Protein AF-0000000084341043 (afdb_homodimer)

Foldseek 3Di:
DKFWPVLLVVWFPPDPDDPVRLQVLCVLLPWHFPDKAAQWDKDDFKWKWAWADWDFDPDDPATKIWTWIQQQCLQPPRGTATAIARFDPDDHGWIFMWAFQQMAWHVGDGFAWDDDPNRIHGTYTAACVRNPLADDDNHGDTADPPLDDRNHRCCVSLVSHIIMIDIDDDLLQLQCLASQSSSLSSCLSVVTDGHRPLVVFDFDDAPAAPAAEEEPDVQWFKKKKWKFFFFFFQFDAHNVLQSRCSSVHHHDATNLVSLQVSLCRHRVWHKDKFQPVQAAAYWYKAFDDFQDWFQFCVRDIDGHDRLWIFTAGPVGGQCGPQFTGGNRGDDDHPDRGTTMMMMMTTQGHLVSLVVRCVVVVGDDSRNSSNNSGTQHVCRSSSNSSSNVSSCVRRNTGTDGGMDMDHDDDFAAKEKDFPCVLCVVLVHDDPPCLLVVQLVSQPWDWDWDQDPVRGIMIITGDHRSNPVPRYPVVSSSSSDSSVGSVPRDDDDDDDPDDPPDDLLRQLVVLLVVLLVVLPAAEDDFDQFDALCLCVLQVHDPPPQQSDFDFAPDDPDPRRGTGGQFCVVRVLVVQVVVVVVPDQWHKYKYKFKGFHADPDAQDQDDDDPVDDDDPVNVVSNVVRGTDIFIKMKIKTGHFPFDDDPVHHGHTDFQVVFVVSVQSSQVSLVAGKDWDQDDDTQADNVFKTFIDGVVHTFWIWGWGDVSSCVSSVHHPRMIMIMGGSVPRDSDPDDDDDDDAPEDKDKDKFKKKFFLVDDPVVLQVLLVVQLPPFWDDKAWDDKDDDPVSPPRMIITMIMTIGHDRPDHDDPVRNVVSNVRSVVSSCVPGVIDTDD/DKFWPVLLVVWWPPDPDDPVRLQVLCVLLPWHFPDKAAQWDKDDFKWKWFWADWDFDPDDPATKIWTWIQQQCLQPPRGTATAIDRFDPDDHGWIFIWAFQQMAWHVGDGFAWDDDPNRIHGTDTAACVRNPLADDDNGGDTADPPLDDRNHRCCVSLVSHIIMIHIDDDLLQLQCLASQSSSLSSCLSVVTDGHRPLVVFDFDDAPAAPAAEEEPDVQWFKKKKWKFFFFFFQFAAHSVLQSRCSSVHHHDATNLVSLQVSLCRHRVWHKDKFQPVQAAAYKYKAFDDFQDWFQFCVRDIDGHDRLWIFTAGPVGGQCGPQFTGGNRGDDDHPDRGTTMMMMMTTQGHLVSLVVRCVVVVGDDSRNSSNNSGTQHVCRSSSRSSSNVSSCVGRNTGTDHGMDMDHDDDFAAKEKDFPCVLCVVLVHDDPPCLLVVQLVSQPWDWDWDQDPVRGIMIITGHHRSNPVPRYPVSSSSSSDSSVGSVPRDDDDDDDPDDPPDDLLRQLVVLLVVLLVVLPAAEDDFDQFDALCLCVLQVHDPPPQQSDFDFAPDDPDPRRGTGGQFDVVRVLVVQVVVVVVPDQWHKYKYKFKGFHADPDAQDQDDDDPVDDDDPVNVVSNVVRGTDIFIKMKIKTGHFSFDDDPVHHGHTDFQVVFVVSVQSSQVSLVAGKDWDQDDDTQADNVFKTFIDGVVHTFWIWGWGDPSSCVSSVHHPRMIMIMGGSVPRDSDPDDDDDDDAPEDKDKDKFKKKFFPPDDPVVLQVLLVVQLPPFWDDKAWDDKDDDPVSPPRMIITMIMTIGHDRPDHDDPVRNVVSNVRSVVSSCVPTVIDTDD

Radius of gyration: 54.26 Å; Cα contacts (8 Å, |Δi|>4): 3619; chains: 2; bounding box: 111×150×128 Å

InterPro domains:
  IPR002547 tRNA-binding domain [PF01588] (46-152)
  IPR002547 tRNA-binding domain [PS50886] (40-155)
  IPR004532 Phenylalanine-tRNA ligase, class IIc, beta subunit, bacterial type [MF_00283] (1-824)
  IPR004532 Phenylalanine-tRNA ligase, class IIc, beta subunit, bacterial type [TIGR00472] (1-830)
  IPR005121 Ferrodoxin-fold anticodon-binding domain [PF03147] (737-830)
  IPR005121 Ferrodoxin-fold anticodon-binding domain [PS51447] (737-830)
  IPR005121 Ferrodoxin-fold anticodon-binding domain [SM00896] (737-830)
  IPR005146 B3/B4 tRNA-binding domain [PF03483] (219-395)
  IPR005146 B3/B4 tRNA-binding domain [SM00873] (219-395)
  IPR005147 tRNA synthetase, B5-domain [PF03484] (415-484)
  IPR005147 tRNA synthetase, B5-domain [PS51483] (409-489)
  IPR005147 tRNA synthetase, B5-domain [SM00874] (411-484)
  IPR009061 Putative DNA-binding domain superfamily [SSF46955] (413-488)
  IPR012340 Nucleic acid-binding, OB-fold [G3DSA:2.40.50.140] (40-161)
  IPR012340 Nucleic acid-binding, OB-fold [SSF50249] (42-197)
  IPR020825 Phenylalanyl-tRNA synthetase-like, B3/B4 [G3DSA:3.50.40.10] (205-409)
  IPR033714 Phenylalanly tRNA synthetase, tRNA-binding-domain [cd02796] (27-154)
  IPR036690 Ferrodoxin-fold anticodon-binding domain superfamily [G3DSA:3.30.70.380] (739-831)
  IPR036690 Ferrodoxin-fold anticodon-binding domain superfamily [SSF54991] (736-830)
  IPR041616 Phenylalanyl tRNA synthetase beta chain, core domain [PF17759] (487-722)

pLDDT: mean 93.41, std 4.92, range [66.19, 98.88]

Organism: Pseudonocardia thermophila (NCBI:txid1848)

Sequence (1662 aa):
MRVTQSWLAEYVEIGERSAEELGEAFVTVGLEIEEIHPAPDVRGPVVVGRVLGIEELTGFKKPIRWVQLDVGDANGTGEPQNVICGATNFAVGDLVVVTLPGTVLPGGFEVGARKTYGHLSEGMIASARELGIGTDHTGILVLPPGTAEPGTPAADVLGLHEPVIELNVTPDRGYCFAVRGLARELGASLDVDYTDPVLRVPVPEAAGEAWPVRLDDAACSRFVARRVDGVDPAAPTPWWMQRRLLAAGMRPISLIVDVTNYVMLELGQPLHAYDASLVSGPIVVRRAVAGEKLTTLDDTVRTLDPDDLLITDDSGPIGLAGVMGGASTEIPVGGTEPVDVLLEAAHFAPAVIARAARRHKLPSEASKRFERTVDPQLPPIAAERAAQLLVEFGGGTIAPGRTDVGEVGAAAPVRMPLDLPDRVAGVTYPRGATVRRLTQIGCAVELVTGDDGRGHVVATPPSWRADLTRAADLVEEVLRLEGFDQIPSVLPAAPPGRGLTPAQRRRRAVSRALAEHGYVEVLPFPFVDPSVWDAFGLAEDDPRRRTIHVVNPLDADRAELAGTLLPGLLDALVRNRSRGMTDLALYTVGQVTQPRTEKVPMPDPPVDRRPSDEVYAQINAALPQQPVHVGVVLAGDREARGWWGPGRPASWADAVQAALLVGQAAGVQLRATKGDLPPFHPGRCAEIRCGDWPIGHAGELHPKVVERLELPPRTCAMEIDLDLIPLDDARPHPVVSPYPPVTVDVALVVDADVPAAALAEALEDGGGDLLEDVRLFDVYAGEQIGEGKRSLAYTLRFRAPDRTLTSEEANAARDAAVAVAVERYGAALRGMRVTQSWLAEYVEIGERSAEELGEAFVTVGLEIEEIHPAPDVRGPVVVGRVLGIEELTGFKKPIRWVQLDVGDANGTGEPQNVICGATNFAVGDLVVVTLPGTVLPGGFEVGARKTYGHLSEGMIASARELGIGTDHTGILVLPPGTAEPGTPAADVLGLHEPVIELNVTPDRGYCFAVRGLARELGASLDVDYTDPVLRVPVPEAAGEAWPVRLDDAACSRFVARRVDGVDPAAPTPWWMQRRLLAAGMRPISLIVDVTNYVMLELGQPLHAYDASLVSGPIVVRRAVAGEKLTTLDDTVRTLDPDDLLITDDSGPIGLAGVMGGASTEIPVGGTEPVDVLLEAAHFAPAVIARAARRHKLPSEASKRFERTVDPQLPPIAAERAAQLLVEFGGGTIAPGRTDVGEVGAAAPVRMPLDLPDRVAGVTYPRGATVRRLTQIGCAVELVTGDDGRGHVVATPPSWRADLTRAADLVEEVLRLEGFDQIPSVLPAAPPGRGLTPAQRRRRAVSRALAEHGYVEVLPFPFVDPSVWDAFGLAEDDPRRRTIHVVNPLDADRAELAGTLLPGLLDALVRNRSRGMTDLALYTVGQVTQPRTEKVPMPDPPVDRRPSDEVYAQINAALPQQPVHVGVVLAGDREARGWWGPGRPASWADAVQAALLVGQAAGVQLRATKGDLPPFHPGRCAEIRCGDWPIGHAGELHPKVVERLELPPRTCAMEIDLDLIPLDDARPHPVVSPYPPVTVDVALVVDADVPAAALAEALEDGGGDLLEDVRLFDVYAGEQIGEGKRSLAYTLRFRAPDRTLTSEEANAARDAAVAVAVERYGAALRG

Secondary structure (DSSP, 8-state):
-EEEHHHHTTTB--TT--HHHHHHHHHHTTPEEEEEEPPP--BS-EEEEEEEEEEEE-SSSS-EEEEEEE-TTTTSS-SPEEEEE---S--TT-EEEEEPTT-EETTTEE--EEEETTEEEESEEPPHHHHTS-S--SS--EEPTTS--TT-BHHHHHTTT--EEEEEPPGGGGGGSSHHHHHHHHHHHHT--B--GGGGS--PPP-S-SS-EEE-STTEEEEEEEEEEEE-TTPPPPHHHHHHHHHTT-----HHHHHHHHHH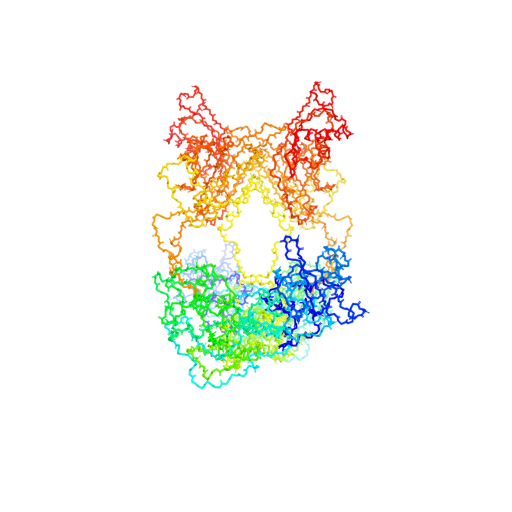HHHS--EEEEEGGG--S-EEEEEPPTT-EEEBTTS-EEE--TT-EEEEETTEEEEETTTEEBGGG---TT--S-EEEEEEEEEE-HHHHHHHHHHTT---HHHHHHTT---TTHHHHHHHHHHHHHHHHH--EEPS--EEEE--PPPPPEEEETTHHHHHHTS-PPTTHHHHHHHHTT-EEEEEE-TTSSEEEEEE--TT-TT--SHHHHHHHHHHHH-GGGS----PPBP----S-HHHHHHHHHHHHHHHTT-EE----SEE-THHHHHTT--TT-GGG--EEPSS-SSTTS-EE-SSSHHHHHHHHHHHHHTT--SEEEEEEEE--B--SSPPPPP---SSSPPPHHHHHHHHHHSPB--EEEEEEEESEEE--BTTBS-EE--HHHHHHHHHHHHHHTT--EEEEE---TTEEEEEEEEEEETTEEEEEEEEEPHHHHHHTTPPTT-EEEEEEGGGS--------PPPP-SPPEEEEEEEEEETTS-HHHHHHHHHHHHGGGEEEEEEEEEE-SGGG-TTEEEEEEEEEE--SSSPPPHHHHHHHHHHHHHHHHHHH--EE--/-EEEHHHHTTTB--TT--HHHHHHHHHHTTPEEEEEEPPP--BS-EEEEEEEEEEEEPSSSS-EEEEEEE-TTTTSS-SPEEEEE---S--TT-EEEEEPTT-EETTTEE--EEEETTEEEESEEPPHHHHTS-S--SS--EEPTTS--TT-BHHHHHTTT--EEEEE--GGGGGGSSHHHHHHHHHHHHT--B--GGGGS--PPP-S-SS-EEE-STTEEEEEEEEEEEE-TTPPPPHHHHHHHHHTT-----HHHHHHHHHHHHHS--EEEEEGGG--S-EEEEEPPTT-EEEBTTS-EEE--TT-EEEEETTEEEEETTTEEBGGG---TT--S-EEEEEEEEEE-HHHHHHHHHHTT---HHHHHHTT---TT-HHHHHHHHHHHHHHHH--EEPS--EEEE--PPPPPEEEETTHHHHHHTS-PPTTHHHHHHHHTT-EEEEEE-TTSSEEEEEE--TT-TT--SHHHHHHHHHHHH-GGGS----PPBP----S-HHHHHHHHHHHHHHHTT-EE----SEE-THHHHHTT--TT-GGG--EEPSS-SSTTS-EE-SSSHHHHHHHHHHHHHTT--SEEEEEEEE--B--SSPPPPP---SSSPPPHHHHHHHHHHSPB--EEEEEEEESEEE--BTTBS-EE--HHHHHHHHHHHHHHTT--EEEEE---TTEEEEEEEEEEETTEEEEEEEEEPHHHHHHTTPPTT-EEEEEEGGGS--------PPPP-SPPEEEEEEEEEETTS-HHHHHHHHHHHHGGGEEEEEEEEEE-SGGG-TTEEEEEEEEEE--SSSPPPHHHHHHHHHHHHHHHHHHH--EE--

Structure (mmCIF, N/CA/C/O backbone):
data_AF-0000000084341043-model_v1
#
loop_
_entity.id
_entity.type
_entity.pdbx_description
1 polymer 'Phenylalanine--tRNA ligase beta subunit'
#
loop_
_atom_site.group_PDB
_atom_site.id
_atom_site.type_symbol
_atom_site.label_atom_id
_atom_site.label_alt_id
_atom_site.label_comp_id
_atom_site.label_asym_id
_atom_site.label_entity_id
_atom_site.label_seq_id
_atom_site.pdbx_PDB_ins_code
_atom_site.Cartn_x
_atom_site.Cartn_y
_atom_site.Cartn_z
_atom_site.occupancy
_atom_site.B_iso_or_equiv
_atom_site.auth_seq_id
_atom_site.auth_comp_id
_atom_site.auth_asym_id
_atom_site.auth_atom_id
_atom_site.pdbx_PDB_model_num
ATOM 1 N N . MET A 1 1 ? -15.492 37.562 24.641 1 92.75 1 MET A N 1
ATOM 2 C CA . MET A 1 1 ? -16.594 37.906 25.531 1 92.75 1 MET A CA 1
ATOM 3 C C . MET A 1 1 ? -16.281 37.469 26.969 1 92.75 1 MET A C 1
ATOM 5 O O . MET A 1 1 ? -15.805 36.375 27.203 1 92.75 1 MET A O 1
ATOM 9 N N . ARG A 1 2 ? -16.453 38.375 27.844 1 95.38 2 ARG A N 1
ATOM 10 C CA . ARG A 1 2 ? -16.25 38.094 29.266 1 95.38 2 ARG A CA 1
ATOM 11 C C . ARG A 1 2 ? -17.578 38.031 30.016 1 95.38 2 ARG A C 1
ATOM 13 O O . ARG A 1 2 ? -18.484 38.812 29.734 1 95.38 2 ARG A O 1
ATOM 20 N N . VAL A 1 3 ? -17.625 37.062 30.938 1 95.75 3 VAL A N 1
ATOM 21 C CA . VAL A 1 3 ? -18.859 36.906 31.672 1 95.75 3 VAL A CA 1
ATOM 22 C C . VAL A 1 3 ? -18.578 36.312 33.062 1 95.75 3 VAL A C 1
ATOM 24 O O . VAL A 1 3 ? -17.641 35.562 33.219 1 95.75 3 VAL A O 1
ATOM 27 N N . THR A 1 4 ? -19.406 36.688 33.969 1 94.25 4 THR A N 1
ATOM 28 C CA . THR A 1 4 ? -19.297 36.156 35.312 1 94.25 4 THR A CA 1
ATOM 29 C C . THR A 1 4 ? -20.312 35.031 35.531 1 94.25 4 THR A C 1
ATOM 31 O O . THR A 1 4 ? -21.344 34.969 34.844 1 94.25 4 THR A O 1
ATOM 34 N N . GLN A 1 5 ? -20.047 34.219 36.5 1 93.56 5 GLN A N 1
ATOM 35 C CA . GLN A 1 5 ? -20.938 33.125 36.812 1 93.56 5 GLN A CA 1
ATOM 36 C C . GLN A 1 5 ? -22.281 33.625 37.344 1 93.56 5 GLN A C 1
ATOM 38 O O . GLN A 1 5 ? -23.328 33.062 37 1 93.56 5 GLN A O 1
ATOM 43 N N . SER A 1 6 ? -22.156 34.531 38.156 1 92.56 6 SER A N 1
ATOM 44 C CA . SER A 1 6 ? -23.375 35.062 38.781 1 92.56 6 SER A CA 1
ATOM 45 C C . SER A 1 6 ? -24.328 35.625 37.719 1 92.56 6 SER A C 1
ATOM 47 O O . SER A 1 6 ? -25.547 35.469 37.844 1 92.56 6 SER A O 1
ATOM 49 N N . TRP A 1 7 ? -23.781 36.312 36.719 1 95.19 7 TRP A N 1
ATOM 50 C CA . TRP A 1 7 ? -24.625 36.844 35.656 1 95.19 7 TRP A CA 1
ATOM 51 C C . TRP A 1 7 ? -25.281 35.719 34.844 1 95.19 7 TRP A C 1
ATOM 53 O O . TRP A 1 7 ? -26.469 35.781 34.562 1 95.19 7 TRP A O 1
ATOM 63 N N . LEU A 1 8 ? -24.578 34.656 34.531 1 96.56 8 LEU A N 1
ATOM 64 C CA . LEU A 1 8 ? -25.109 33.5 33.812 1 96.56 8 LEU A CA 1
ATOM 65 C C . LEU A 1 8 ? -26.203 32.812 34.625 1 96.56 8 LEU A C 1
ATOM 67 O O . LEU A 1 8 ? -27.234 32.406 34.062 1 96.56 8 LEU A O 1
ATOM 71 N N . ALA A 1 9 ? -26 32.719 35.906 1 95 9 ALA A N 1
ATOM 72 C CA . ALA A 1 9 ? -26.906 32 36.812 1 95 9 ALA A CA 1
ATOM 73 C C . ALA A 1 9 ? -28.297 32.656 36.812 1 95 9 ALA A C 1
ATOM 75 O O . ALA A 1 9 ? -29.266 32.062 37.25 1 95 9 ALA A O 1
ATOM 76 N N . GLU A 1 10 ? -28.344 33.875 36.375 1 95.62 10 GLU A N 1
ATOM 77 C CA . GLU A 1 10 ? -29.625 34.562 36.281 1 95.62 10 GLU A CA 1
ATOM 78 C C . GLU A 1 10 ? -30.516 33.938 35.219 1 95.62 10 GLU A C 1
ATOM 80 O O . GLU A 1 10 ? -31.75 34.094 35.281 1 95.62 10 GLU A O 1
ATOM 85 N N . TYR A 1 11 ? -29.875 33.25 34.281 1 96.81 11 TYR A N 1
ATOM 86 C CA . TYR A 1 11 ? -30.672 32.812 33.125 1 96.81 11 TYR A CA 1
ATOM 87 C C . TYR A 1 11 ? -30.594 31.312 32.938 1 96.81 11 TYR A C 1
ATOM 89 O O . TYR A 1 11 ? -31.375 30.734 32.219 1 96.81 11 TYR A O 1
ATOM 97 N N . VAL A 1 12 ? -29.625 30.688 33.531 1 96.19 12 VAL A N 1
ATOM 98 C CA . VAL A 1 12 ? -29.438 29.25 33.406 1 96.19 12 VAL A CA 1
ATOM 99 C C . VAL A 1 12 ? -29.094 28.641 34.75 1 96.19 12 VAL A C 1
ATOM 101 O O . VAL A 1 12 ? -28.391 29.266 35.562 1 96.19 12 VAL A O 1
ATOM 104 N N . GLU A 1 13 ? -29.547 27.453 34.969 1 94.25 13 GLU A N 1
ATOM 105 C CA . GLU A 1 13 ? -29.281 26.75 36.219 1 94.25 13 GLU A CA 1
ATOM 106 C C . GLU A 1 13 ? -27.891 26.125 36.219 1 94.25 13 GLU A C 1
ATOM 108 O O . GLU A 1 13 ? -27.734 24.953 35.844 1 94.25 13 GLU A O 1
ATOM 113 N N . ILE A 1 14 ? -26.922 26.812 36.625 1 92.94 14 ILE A N 1
ATOM 114 C CA . ILE A 1 14 ? -25.547 26.328 36.531 1 92.94 14 ILE A CA 1
ATOM 115 C C . ILE A 1 14 ? -25.188 25.531 37.781 1 92.94 14 ILE A C 1
ATOM 117 O O . ILE A 1 14 ? -24.188 24.812 37.781 1 92.94 14 ILE A O 1
ATOM 121 N N . GLY A 1 15 ? -25.922 25.594 38.844 1 88.56 15 GLY A N 1
ATOM 122 C CA . GLY A 1 15 ? -25.609 24.875 40.062 1 88.56 15 GLY A CA 1
ATOM 123 C C . GLY A 1 15 ? -24.359 25.375 40.75 1 88.56 15 GLY A C 1
ATOM 124 O O . GLY A 1 15 ? -24.047 26.562 40.719 1 88.56 15 GLY A O 1
ATOM 125 N N . GLU A 1 16 ? -23.703 24.531 41.562 1 89.31 16 GLU A N 1
ATOM 126 C CA . GLU A 1 16 ? -22.5 24.875 42.312 1 89.31 16 GLU A CA 1
ATOM 127 C C . GLU A 1 16 ? -21.234 24.562 41.5 1 89.31 16 GLU A C 1
ATOM 129 O O . GLU A 1 16 ? -20.188 24.266 42.094 1 89.31 16 GLU A O 1
ATOM 134 N N . ARG A 1 17 ? -21.219 24.797 40.281 1 93.25 17 ARG A N 1
ATOM 135 C CA . ARG A 1 17 ? -20.078 24.469 39.406 1 93.25 17 ARG A CA 1
ATOM 136 C C . ARG A 1 17 ? -19.016 25.562 39.5 1 93.25 17 ARG A C 1
ATOM 138 O O . ARG A 1 17 ? -19.344 26.75 39.625 1 93.25 17 ARG A O 1
ATOM 145 N N . SER A 1 18 ? -17.844 25.109 39.438 1 93.62 18 SER A N 1
ATOM 146 C CA . SER A 1 18 ? -16.719 26.031 39.375 1 93.62 18 SER A CA 1
ATOM 147 C C . SER A 1 18 ? -16.594 26.688 38 1 93.62 18 SER A C 1
ATOM 149 O O . SER A 1 18 ? -17.219 26.25 37.062 1 93.62 18 SER A O 1
ATOM 151 N N . ALA A 1 19 ? -15.852 27.781 38 1 93.38 19 ALA A N 1
ATOM 152 C CA . ALA A 1 19 ? -15.594 28.438 36.719 1 93.38 19 ALA A CA 1
ATOM 153 C C . ALA A 1 19 ? -14.93 27.484 35.719 1 93.38 19 ALA A C 1
ATOM 155 O O . ALA A 1 19 ? -15.203 27.531 34.531 1 93.38 19 ALA A O 1
ATOM 156 N N . GLU A 1 20 ? -14.133 26.656 36.25 1 94.94 20 GLU A N 1
ATOM 157 C CA . GLU A 1 20 ? -13.445 25.672 35.438 1 94.94 20 GLU A CA 1
ATOM 158 C C . GLU A 1 20 ? -14.43 24.672 34.844 1 94.94 20 GLU A C 1
ATOM 160 O O . GLU A 1 20 ? -14.344 24.312 33.656 1 94.94 20 GLU A O 1
ATOM 165 N N . GLU A 1 21 ? -15.281 24.266 35.625 1 95.75 21 GLU A N 1
ATOM 166 C CA . GLU A 1 21 ? -16.297 23.328 35.156 1 95.75 21 GLU A CA 1
ATOM 167 C C . GLU A 1 21 ? -17.203 23.953 34.094 1 95.75 21 GLU A C 1
ATOM 169 O O . GLU A 1 21 ? -17.594 23.297 33.125 1 95.75 21 GLU A O 1
ATOM 174 N N . LEU A 1 22 ? -17.547 25.172 34.312 1 95.94 22 LEU A N 1
ATOM 175 C CA . LEU A 1 22 ? -18.328 25.875 33.344 1 95.94 22 LEU A CA 1
ATOM 176 C C . LEU A 1 22 ? -17.531 26.047 32.031 1 95.94 22 LEU A C 1
ATOM 178 O O . LEU A 1 22 ? -18.094 25.953 30.938 1 95.94 22 LEU A O 1
ATOM 182 N N . GLY A 1 23 ? -16.281 26.391 32.25 1 96 23 GLY A N 1
ATOM 183 C CA . GLY A 1 23 ? -15.422 26.469 31.094 1 96 23 GLY A CA 1
ATOM 184 C C . GLY A 1 23 ? -15.422 25.203 30.266 1 96 23 GLY A C 1
ATOM 185 O O . GLY A 1 23 ? -15.531 25.25 29.031 1 96 23 GLY A O 1
ATOM 186 N N . GLU A 1 24 ? -15.375 24.125 30.938 1 95.12 24 GLU A N 1
ATOM 187 C CA . GLU A 1 24 ? -15.406 22.844 30.25 1 95.12 24 GLU A CA 1
ATOM 188 C C . GLU A 1 24 ? -16.734 22.625 29.547 1 95.12 24 GLU A C 1
ATOM 190 O O . GLU A 1 24 ? -16.766 22.047 28.453 1 95.12 24 GLU A O 1
ATOM 195 N N . ALA A 1 25 ? -17.703 22.984 30.156 1 95.5 25 ALA A N 1
ATOM 196 C CA . ALA A 1 25 ? -19.031 22.875 29.562 1 95.5 25 ALA A CA 1
ATOM 197 C C . ALA A 1 25 ? -19.125 23.688 28.266 1 95.5 25 ALA A C 1
ATOM 199 O O . ALA A 1 25 ? -19.734 23.25 27.297 1 95.5 25 ALA A O 1
ATOM 200 N N . PHE A 1 26 ? -18.516 24.844 28.25 1 96.12 26 PHE A N 1
ATOM 201 C CA . PHE A 1 26 ? -18.469 25.656 27.047 1 96.12 26 PHE A CA 1
ATOM 202 C C . PHE A 1 26 ? -17.656 24.984 25.969 1 96.12 26 PHE A C 1
ATOM 204 O O . PHE A 1 26 ? -18.047 24.938 24.797 1 96.12 26 PHE A O 1
ATOM 211 N N . VAL A 1 27 ? -16.547 24.422 26.312 1 94.88 27 VAL A N 1
ATOM 212 C CA . VAL A 1 27 ? -15.656 23.766 25.359 1 94.88 27 VAL A CA 1
ATOM 213 C C . VAL A 1 27 ? -16.375 22.578 24.719 1 94.88 27 VAL A C 1
ATOM 215 O O . VAL A 1 27 ? -16.219 22.312 23.531 1 94.88 27 VAL A O 1
ATOM 218 N N . THR A 1 28 ? -17.109 21.922 25.516 1 92.88 28 THR A N 1
ATOM 219 C CA . THR A 1 28 ? -17.844 20.75 25.047 1 92.88 28 THR A CA 1
ATOM 220 C C . THR A 1 28 ? -18.766 21.094 23.891 1 92.88 28 THR A C 1
ATOM 222 O O . THR A 1 28 ? -18.984 20.281 23 1 92.88 28 THR A O 1
ATOM 225 N N . VAL A 1 29 ? -19.203 22.297 23.875 1 91.5 29 VAL A N 1
ATOM 226 C CA . VAL A 1 29 ? -20.156 22.641 22.828 1 91.5 29 VAL A CA 1
ATOM 227 C C . VAL A 1 29 ? -19.484 23.562 21.797 1 91.5 29 VAL A C 1
ATOM 229 O O . VAL A 1 29 ? -20.156 24.266 21.047 1 91.5 29 VAL A O 1
ATOM 232 N N . GLY A 1 30 ? -18.203 23.672 21.891 1 91.44 30 GLY A N 1
ATOM 233 C CA . GLY A 1 30 ? -17.469 24.25 20.781 1 91.44 30 GLY A CA 1
ATOM 234 C C . GLY A 1 30 ? -17.016 25.672 21.047 1 91.44 30 GLY A C 1
ATOM 235 O O . GLY A 1 30 ? -16.531 26.359 20.141 1 91.44 30 GLY A O 1
ATOM 236 N N . LEU A 1 31 ? -17.203 26.266 22.219 1 94.38 31 LEU A N 1
ATOM 237 C CA . LEU A 1 31 ? -16.688 27.578 22.562 1 94.38 31 LEU A CA 1
ATOM 238 C C . LEU A 1 31 ? -15.336 27.484 23.266 1 94.38 31 LEU A C 1
ATOM 240 O O . LEU A 1 31 ? -15.219 26.875 24.328 1 94.38 31 LEU A O 1
ATOM 244 N N . GLU A 1 32 ? -14.422 28.156 22.734 1 94.62 32 GLU A N 1
ATOM 245 C CA . GLU A 1 32 ? -13.062 28.094 23.266 1 94.62 32 GLU A CA 1
ATOM 246 C C . GLU A 1 32 ? -12.867 29.094 24.406 1 94.62 32 GLU A C 1
ATOM 248 O O . GLU A 1 32 ? -13.352 30.219 24.328 1 94.62 32 GLU A O 1
ATOM 253 N N . ILE A 1 33 ? -12.188 28.609 25.438 1 95.06 33 ILE A N 1
ATOM 254 C CA . ILE A 1 33 ? -11.844 29.484 26.547 1 95.06 33 ILE A CA 1
ATOM 255 C C . ILE A 1 33 ? -10.5 30.156 26.281 1 95.06 33 ILE A C 1
ATOM 257 O O . ILE A 1 33 ? -9.5 29.484 26.031 1 95.06 33 ILE A O 1
ATOM 261 N N . GLU A 1 34 ? -10.562 31.422 26.25 1 95.25 34 GLU A N 1
ATOM 262 C CA . GLU A 1 34 ? -9.305 32.156 26.125 1 95.25 34 GLU A CA 1
ATOM 263 C C . GLU A 1 34 ? -8.57 32.219 27.469 1 95.25 34 GLU A C 1
ATOM 265 O O . GLU A 1 34 ? -7.383 31.891 27.531 1 95.25 34 GLU A O 1
ATOM 270 N N . GLU A 1 35 ? -9.32 32.656 28.469 1 94.44 35 GLU A N 1
ATOM 271 C CA . GLU A 1 35 ? -8.734 32.75 29.812 1 94.44 35 GLU A CA 1
ATOM 272 C C . GLU A 1 35 ? -9.82 32.75 30.891 1 94.44 35 GLU A C 1
ATOM 274 O O . GLU A 1 35 ? -10.93 33.25 30.641 1 94.44 35 GLU A O 1
ATOM 279 N N . ILE A 1 36 ? -9.578 32.156 32 1 95.19 36 ILE A N 1
ATOM 280 C CA . ILE A 1 36 ? -10.375 32.344 33.219 1 95.19 36 ILE A CA 1
ATOM 281 C C . ILE A 1 36 ? -9.633 33.25 34.188 1 95.19 36 ILE A C 1
ATOM 283 O O . ILE A 1 36 ? -8.633 32.844 34.781 1 95.19 36 ILE A O 1
ATOM 287 N N . HIS A 1 37 ? -10.148 34.469 34.281 1 92 37 HIS A N 1
ATOM 288 C CA . HIS A 1 37 ? -9.555 35.438 35.188 1 92 37 HIS A CA 1
ATOM 289 C C . HIS A 1 37 ? -9.984 35.156 36.625 1 92 37 HIS A C 1
ATOM 291 O O . HIS A 1 37 ? -11.172 35.188 36.938 1 92 37 HIS A O 1
ATOM 297 N N . PRO A 1 38 ? -9.039 34.75 37.469 1 90.12 38 PRO A N 1
ATOM 298 C CA . PRO A 1 38 ? -9.414 34.469 38.844 1 90.12 38 PRO A CA 1
ATOM 299 C C . PRO A 1 38 ? -9.969 35.719 39.562 1 90.12 38 PRO A C 1
ATOM 301 O O . PRO A 1 38 ? -9.758 36.844 39.094 1 90.12 38 PRO A O 1
ATOM 304 N N . ALA A 1 39 ? -10.695 35.406 40.688 1 89 39 ALA A N 1
ATOM 305 C CA . ALA A 1 39 ? -11.133 36.531 41.531 1 89 39 ALA A CA 1
ATOM 306 C C . ALA A 1 39 ? -9.938 37.312 42.062 1 89 39 ALA A C 1
ATOM 308 O O . ALA A 1 39 ? -8.875 36.75 42.312 1 89 39 ALA A O 1
ATOM 309 N N . PRO A 1 40 ? -10.156 38.594 42.125 1 86.06 40 PRO A N 1
ATOM 310 C CA . PRO A 1 40 ? -9.062 39.406 42.688 1 86.06 40 PRO A CA 1
ATOM 311 C C . PRO A 1 40 ? -8.609 38.906 44.062 1 86.06 40 PRO A C 1
ATOM 313 O O . PRO A 1 40 ? -9.438 38.5 44.875 1 86.06 40 PRO A O 1
ATOM 316 N N . ASP A 1 41 ? -7.348 38.906 44.312 1 87.12 41 ASP A N 1
ATOM 317 C CA . ASP A 1 41 ? -6.754 38.469 45.562 1 87.12 41 ASP A CA 1
ATOM 318 C C . ASP A 1 41 ? -6.723 39.594 46.594 1 87.12 41 ASP A C 1
ATOM 320 O O . ASP A 1 41 ? -5.688 40.219 46.781 1 87.12 41 ASP A O 1
ATOM 324 N N . VAL A 1 42 ? -7.852 39.906 47.125 1 89.38 42 VAL A N 1
ATOM 325 C CA . VAL A 1 42 ? -7.98 40.906 48.156 1 89.38 42 VAL A CA 1
ATOM 326 C C . VAL A 1 42 ? -8.227 40.219 49.5 1 89.38 42 VAL A C 1
ATOM 328 O O . VAL A 1 42 ? -9.156 39.406 49.656 1 89.38 42 VAL A O 1
ATOM 331 N N . ARG A 1 43 ? -7.34 40.344 50.531 1 83.19 43 ARG A N 1
ATOM 332 C CA . ARG A 1 43 ? -7.434 39.75 51.844 1 83.19 43 ARG A CA 1
ATOM 333 C C . ARG A 1 43 ? -7.469 40.844 52.906 1 83.19 43 ARG A C 1
ATOM 335 O O . ARG A 1 43 ? -6.875 41.906 52.75 1 83.19 43 ARG A O 1
ATOM 342 N N . GLY A 1 44 ? -8.273 40.719 53.875 1 89.5 44 GLY A N 1
ATOM 343 C CA . GLY A 1 44 ? -8.312 41.656 55 1 89.5 44 GLY A CA 1
ATOM 344 C C . GLY A 1 44 ? -9.562 42.531 55 1 89.5 44 GLY A C 1
ATOM 345 O O . GLY A 1 44 ? -10.516 42.25 54.25 1 89.5 44 GLY A O 1
ATOM 346 N N . PRO A 1 45 ? -9.539 43.531 55.906 1 92.12 45 PRO A N 1
ATOM 347 C CA . PRO A 1 45 ? -10.758 44.312 56.062 1 92.12 45 PRO A CA 1
ATOM 348 C C . PRO A 1 45 ? -10.875 45.438 55.062 1 92.12 45 PRO A C 1
ATOM 350 O O . PRO A 1 45 ? -10.211 46.469 55.188 1 92.12 45 PRO A O 1
ATOM 353 N N . VAL A 1 46 ? -11.648 45.188 54.062 1 93.88 46 VAL A N 1
ATOM 354 C CA . VAL A 1 46 ? -12.055 46.188 53.062 1 93.88 46 VAL A CA 1
ATOM 355 C C . VAL A 1 46 ? -13.531 46.531 53.25 1 93.88 46 VAL A C 1
ATOM 357 O O . VAL A 1 46 ? -14.383 45.625 53.219 1 93.88 46 VAL A O 1
ATOM 360 N N . VAL A 1 47 ? -13.766 47.781 53.438 1 94.88 47 VAL A N 1
ATOM 361 C CA . VAL A 1 47 ? -15.141 48.125 53.781 1 94.88 47 VAL A CA 1
ATOM 362 C C . VAL A 1 47 ? -15.578 49.375 53 1 94.88 47 VAL A C 1
ATOM 364 O O . VAL A 1 47 ? -14.742 50.094 52.438 1 94.88 47 VAL A O 1
ATOM 367 N N . VAL A 1 48 ? -16.891 49.562 53 1 95.62 48 VAL A N 1
ATOM 368 C CA . VAL A 1 48 ? -17.453 50.781 52.438 1 95.62 48 VAL A CA 1
ATOM 369 C C . VAL A 1 48 ? -17.438 51.906 53.469 1 95.62 48 VAL A C 1
ATOM 371 O O . VAL A 1 48 ? -17.797 51.688 54.625 1 95.62 48 VAL A O 1
ATOM 374 N N . GLY A 1 49 ? -16.969 53.031 53.094 1 95.94 49 GLY A N 1
ATOM 375 C CA . GLY A 1 49 ? -16.922 54.188 54 1 95.94 49 GLY A CA 1
ATOM 376 C C . GLY A 1 49 ? -17.609 55.406 53.406 1 95.94 49 GLY A C 1
ATOM 377 O O . GLY A 1 49 ? -17.75 55.531 52.188 1 95.94 49 GLY A O 1
ATOM 378 N N . ARG A 1 50 ? -18 56.281 54.312 1 96.38 50 ARG A N 1
ATOM 379 C CA . ARG A 1 50 ? -18.562 57.594 53.938 1 96.38 50 ARG A CA 1
ATOM 380 C C . ARG A 1 50 ? -17.641 58.719 54.312 1 96.38 50 ARG A C 1
ATOM 382 O O . ARG A 1 50 ? -17.125 58.781 55.438 1 96.38 50 ARG A O 1
ATOM 389 N N . VAL A 1 51 ? -17.484 59.562 53.406 1 96.5 51 VAL A N 1
ATOM 390 C CA . VAL A 1 51 ? -16.609 60.719 53.656 1 96.5 51 VAL A CA 1
ATOM 391 C C . VAL A 1 51 ? -17.297 61.719 54.562 1 96.5 51 VAL A C 1
ATOM 393 O O . VAL A 1 51 ? -18.359 62.25 54.219 1 96.5 51 VAL A O 1
ATOM 396 N N . LEU A 1 52 ? -16.766 62.031 55.688 1 96 52 LEU A N 1
ATOM 397 C CA . LEU A 1 52 ? -17.344 62.938 56.656 1 96 52 LEU A CA 1
ATOM 398 C C . LEU A 1 52 ? -16.75 64.375 56.531 1 96 52 LEU A C 1
ATOM 400 O O . LEU A 1 52 ? -17.438 65.312 56.719 1 96 52 LEU A O 1
ATOM 404 N N . GLY A 1 53 ? -15.531 64.375 56.25 1 95.31 53 GLY A N 1
ATOM 405 C CA . GLY A 1 53 ? -14.836 65.688 56.125 1 95.31 53 GLY A CA 1
ATOM 406 C C . GLY A 1 53 ? -13.531 65.562 55.344 1 95.31 53 GLY A C 1
ATOM 407 O O . GLY A 1 53 ? -12.914 64.5 55.344 1 95.31 53 GLY A O 1
ATOM 408 N N . ILE A 1 54 ? -13.133 66.625 54.75 1 95.19 54 ILE A N 1
ATOM 409 C CA . ILE A 1 54 ? -11.898 66.688 54 1 95.19 54 ILE A CA 1
ATOM 410 C C . ILE A 1 54 ? -11.102 67.938 54.375 1 95.19 54 ILE A C 1
ATOM 412 O O . ILE A 1 54 ? -11.641 69.062 54.344 1 95.19 54 ILE A O 1
ATOM 416 N N . GLU A 1 55 ? -9.969 67.812 54.812 1 92.81 55 GLU A N 1
ATOM 417 C CA . GLU A 1 55 ? -9.031 68.875 55.031 1 92.81 55 GLU A CA 1
ATOM 418 C C . GLU A 1 55 ? -7.938 68.875 53.938 1 92.81 55 GLU A C 1
ATOM 420 O O . GLU A 1 55 ? -7.133 67.938 53.875 1 92.81 55 GLU A O 1
ATOM 425 N N . GLU A 1 56 ? -7.945 69.812 53.156 1 92 56 GLU A N 1
ATOM 426 C CA . GLU A 1 56 ? -6.906 69.938 52.125 1 92 56 GLU A CA 1
ATOM 427 C C . GLU A 1 56 ? -5.598 70.438 52.719 1 92 56 GLU A C 1
ATOM 429 O O . GLU A 1 56 ? -5.566 71.5 53.312 1 92 56 GLU A O 1
ATOM 434 N N . LEU A 1 57 ? -4.641 69.625 52.656 1 89.44 57 LEU A N 1
ATOM 435 C CA . LEU A 1 57 ? -3.338 70 53.188 1 89.44 57 LEU A CA 1
ATOM 436 C C . LEU A 1 57 ? -2.572 70.875 52.156 1 89.44 57 LEU A C 1
ATOM 438 O O . LEU A 1 57 ? -2.504 70.5 51 1 89.44 57 LEU A O 1
ATOM 442 N N . THR A 1 58 ? -2.115 72.062 52.531 1 84.12 58 THR A N 1
ATOM 443 C CA . THR A 1 58 ? -1.443 73 51.625 1 84.12 58 THR A CA 1
ATOM 444 C C . THR A 1 58 ? 0.072 72.938 51.781 1 84.12 58 THR A C 1
ATOM 446 O O . THR A 1 58 ? 0.567 72.375 52.781 1 84.12 58 THR A O 1
ATOM 449 N N . GLY A 1 59 ? 0.883 73.312 50.812 1 80.94 59 GLY A N 1
ATOM 450 C CA . GLY A 1 59 ? 2.334 73.375 50.875 1 80.94 59 GLY A CA 1
ATOM 451 C C . GLY A 1 59 ? 3.014 72.188 50.156 1 80.94 59 GLY A C 1
ATOM 452 O O . GLY A 1 59 ? 4.234 72.062 50.25 1 80.94 59 GLY A O 1
ATOM 453 N N . PHE A 1 60 ? 2.107 71.25 49.594 1 82.81 60 PHE A N 1
ATOM 454 C CA . PHE A 1 60 ? 2.686 70.125 48.875 1 82.81 60 PHE A CA 1
ATOM 455 C C . PHE A 1 60 ? 2.422 70.25 47.375 1 82.81 60 PHE A C 1
ATOM 457 O O . PHE A 1 60 ? 1.527 71 46.938 1 82.81 60 PHE A O 1
ATOM 464 N N . LYS A 1 61 ? 3.236 69.75 46.469 1 82.31 61 LYS A N 1
ATOM 465 C CA . LYS A 1 61 ? 3.17 69.812 45 1 82.31 61 LYS A CA 1
ATOM 466 C C . LYS A 1 61 ? 1.914 69.125 44.469 1 82.31 61 LYS A C 1
ATOM 468 O O . LYS A 1 61 ? 1.36 69.562 43.438 1 82.31 61 LYS A O 1
ATOM 473 N N . LYS A 1 62 ? 1.451 68.062 44.938 1 83.81 62 LYS A N 1
ATOM 474 C CA . LYS A 1 62 ? 0.226 67.375 44.562 1 83.81 62 LYS A CA 1
ATOM 475 C C . LYS A 1 62 ? -0.857 67.562 45.625 1 83.81 62 LYS A C 1
ATOM 477 O O . LYS A 1 62 ? -0.553 67.812 46.812 1 83.81 62 LYS A O 1
ATOM 482 N N . PRO A 1 63 ? -2.137 67.438 45.062 1 85.38 63 PRO A N 1
ATOM 483 C CA . PRO A 1 63 ? -3.203 67.562 46.062 1 85.38 63 PRO A CA 1
ATOM 484 C C . PRO A 1 63 ? -3.17 66.438 47.094 1 85.38 63 PRO A C 1
ATOM 486 O O . PRO A 1 63 ? -3.004 65.25 46.75 1 85.38 63 PRO A O 1
ATOM 489 N N . ILE A 1 64 ? -3.002 66.812 48.344 1 92 64 ILE A N 1
ATOM 490 C CA . ILE A 1 64 ? -3.047 65.875 49.438 1 92 64 ILE A CA 1
ATOM 491 C C . ILE A 1 64 ? -4.207 66.188 50.375 1 92 64 ILE A C 1
ATOM 493 O O . ILE A 1 64 ? -4.34 67.375 50.812 1 92 64 ILE A O 1
ATOM 497 N N . ARG A 1 65 ? -5.043 65.188 50.594 1 94.44 65 ARG A N 1
ATOM 498 C CA . ARG A 1 65 ? -6.234 65.375 51.406 1 94.44 65 ARG A CA 1
ATOM 499 C C . ARG A 1 65 ? -6.215 64.5 52.656 1 94.44 65 ARG A C 1
ATOM 501 O O . ARG A 1 65 ? -5.844 63.312 52.562 1 94.44 65 ARG A O 1
ATOM 508 N N . TRP A 1 66 ? -6.379 65.188 53.75 1 93.94 66 TRP A N 1
ATOM 509 C CA . TRP A 1 66 ? -6.641 64.438 54.969 1 93.94 66 TRP A CA 1
ATOM 510 C C . TRP A 1 66 ? -8.141 64.188 55.156 1 93.94 66 TRP A C 1
ATOM 512 O O . TRP A 1 66 ? -8.875 65.125 55.438 1 93.94 66 TRP A O 1
ATOM 522 N N . VAL A 1 67 ? -8.586 62.875 55.031 1 96.25 67 VAL A N 1
ATOM 523 C CA . VAL A 1 67 ? -10 62.562 54.906 1 96.25 67 VAL A CA 1
ATOM 524 C C . VAL A 1 67 ? -10.469 61.812 56.156 1 96.25 67 VAL A C 1
ATOM 526 O O . VAL A 1 67 ? -9.805 60.875 56.594 1 96.25 67 VAL A O 1
ATOM 529 N N . GLN A 1 68 ? -11.523 62.281 56.688 1 95.94 68 GLN A N 1
ATOM 530 C CA . GLN A 1 68 ? -12.188 61.562 57.781 1 95.94 68 GLN A CA 1
ATOM 531 C C . GLN A 1 68 ? -13.344 60.719 57.25 1 95.94 68 GLN A C 1
ATOM 533 O O . GLN A 1 68 ? -14.227 61.219 56.562 1 95.94 68 GLN A O 1
ATOM 538 N N . LEU A 1 69 ? -13.289 59.438 57.625 1 97.06 69 LEU A N 1
ATOM 539 C CA . LEU A 1 69 ? -14.242 58.5 57.062 1 97.06 69 LEU A CA 1
ATOM 540 C C . LEU A 1 69 ? -15.039 57.812 58.156 1 97.06 69 LEU A C 1
ATOM 542 O O . LEU A 1 69 ? -14.484 57.469 59.188 1 97.06 69 LEU A O 1
ATOM 546 N N . ASP A 1 70 ? -16.391 57.688 57.844 1 96.44 70 ASP A N 1
ATOM 547 C CA . ASP A 1 70 ? -17.234 56.781 58.656 1 96.44 70 ASP A CA 1
ATOM 548 C C . ASP A 1 70 ? -17.172 55.344 58.125 1 96.44 70 ASP A C 1
ATOM 550 O O . ASP A 1 70 ? -17.641 55.062 57.031 1 96.44 70 ASP A O 1
ATOM 554 N N . VAL A 1 71 ? -16.594 54.469 58.969 1 96.06 71 VAL A N 1
ATOM 555 C CA . VAL A 1 71 ? -16.5 53.062 58.562 1 96.06 71 VAL A CA 1
ATOM 556 C C . VAL A 1 71 ? -17.266 52.188 59.562 1 96.06 71 VAL A C 1
ATOM 558 O O . VAL A 1 71 ? -16.969 51 59.719 1 96.06 71 VAL A O 1
ATOM 561 N N . GLY A 1 72 ? -18.25 52.906 60.219 1 93.19 72 GLY A N 1
ATOM 562 C CA . GLY A 1 72 ? -19.031 52.156 61.219 1 93.19 72 GLY A CA 1
ATOM 563 C C . GLY A 1 72 ? -18.172 51.594 62.344 1 93.19 72 GLY A C 1
ATOM 564 O O . GLY A 1 72 ? -17.344 52.312 62.938 1 93.19 72 GLY A O 1
ATOM 565 N N . ASP A 1 73 ? -18.344 50.281 62.562 1 91.38 73 ASP A N 1
ATOM 566 C CA . ASP A 1 73 ? -17.594 49.625 63.625 1 91.38 73 ASP A CA 1
ATOM 567 C C . ASP A 1 73 ? -16.453 48.781 63.031 1 91.38 73 ASP A C 1
ATOM 569 O O . ASP A 1 73 ? -15.82 48 63.781 1 91.38 73 ASP A O 1
ATOM 573 N N . ALA A 1 74 ? -16.219 48.938 61.781 1 92.25 74 ALA A N 1
ATOM 574 C CA . ALA A 1 74 ? -15.273 48.031 61.125 1 92.25 74 ALA A CA 1
ATOM 575 C C . ALA A 1 74 ? -13.852 48.281 61.625 1 92.25 74 ALA A C 1
ATOM 577 O O . ALA A 1 74 ? -13 47.375 61.531 1 92.25 74 ALA A O 1
ATOM 578 N N . ASN A 1 75 ? -13.562 49.438 62.094 1 89.69 75 ASN A N 1
ATOM 579 C CA . ASN A 1 75 ? -12.219 49.688 62.625 1 89.69 75 ASN A CA 1
ATOM 580 C C . ASN A 1 75 ? -12.117 49.344 64.125 1 89.69 75 ASN A C 1
ATOM 582 O O . ASN A 1 75 ? -11.086 49.594 64.75 1 89.69 75 ASN A O 1
ATOM 586 N N . GLY A 1 76 ? -13.266 48.938 64.812 1 87.75 76 GLY A N 1
ATOM 587 C CA . GLY A 1 76 ? -13.242 48.469 66.188 1 87.75 76 GLY A CA 1
ATOM 588 C C . GLY A 1 76 ? -13.617 49.531 67.188 1 87.75 76 GLY A C 1
ATOM 589 O O . GLY A 1 76 ? -13.938 49.25 68.312 1 87.75 76 GLY A O 1
ATOM 590 N N . THR A 1 77 ? -13.547 50.844 66.812 1 88.62 77 THR A N 1
ATOM 591 C CA . THR A 1 77 ? -13.75 51.906 67.75 1 88.62 77 THR A CA 1
ATOM 592 C C . THR A 1 77 ? -15.023 52.688 67.438 1 88.62 77 THR A C 1
ATOM 594 O O . THR A 1 77 ? -15.586 53.344 68.312 1 88.62 77 THR A O 1
ATOM 597 N N . GLY A 1 78 ? -15.453 52.656 66.188 1 87.88 78 GLY A N 1
ATOM 598 C CA . GLY A 1 78 ? -16.594 53.438 65.812 1 87.88 78 GLY A CA 1
ATOM 599 C C . GLY A 1 78 ? -16.25 54.906 65.5 1 87.88 78 GLY A C 1
ATOM 600 O O . GLY A 1 78 ? -17.078 55.656 65 1 87.88 78 GLY A O 1
ATOM 601 N N . GLU A 1 79 ? -15.055 55.281 65.875 1 90.81 79 GLU A N 1
ATOM 602 C CA . GLU A 1 79 ? -14.594 56.656 65.625 1 90.81 79 GLU A CA 1
ATOM 603 C C . GLU A 1 79 ? -14.234 56.812 64.125 1 90.81 79 GLU A C 1
ATOM 605 O O . GLU A 1 79 ? -13.953 55.844 63.438 1 90.81 79 GLU A O 1
ATOM 610 N N . PRO A 1 80 ? -14.328 58 63.688 1 94.62 80 PRO A N 1
ATOM 611 C CA . PRO A 1 80 ? -13.977 58.219 62.281 1 94.62 80 PRO A CA 1
ATOM 612 C C . PRO A 1 80 ? -12.57 57.75 61.938 1 94.62 80 PRO A C 1
ATOM 614 O O . PRO A 1 80 ? -11.648 57.906 62.75 1 94.62 80 PRO A O 1
ATOM 617 N N . GLN A 1 81 ? -12.453 57.031 60.812 1 93.94 81 GLN A N 1
ATOM 618 C CA . GLN A 1 81 ? -11.18 56.594 60.25 1 93.94 81 GLN A CA 1
ATOM 619 C C . GLN A 1 81 ? -10.492 57.719 59.5 1 93.94 81 GLN A C 1
ATOM 621 O O . GLN A 1 81 ? -11.102 58.375 58.656 1 93.94 81 GLN A O 1
ATOM 626 N N . ASN A 1 82 ? -9.195 58.062 59.844 1 94.75 82 ASN A N 1
ATOM 627 C CA . ASN A 1 82 ? -8.461 59.125 59.188 1 94.75 82 ASN A CA 1
ATOM 628 C C . ASN A 1 82 ? -7.473 58.594 58.156 1 94.75 82 ASN A C 1
ATOM 630 O O . ASN A 1 82 ? -6.621 57.75 58.5 1 94.75 82 ASN A O 1
ATOM 634 N N . VAL A 1 83 ? -7.648 59.031 56.906 1 95.69 83 VAL A N 1
ATOM 635 C CA . VAL A 1 83 ? -6.816 58.5 55.844 1 95.69 83 VAL A CA 1
ATOM 636 C C . VAL A 1 83 ? -6.312 59.625 54.969 1 95.69 83 VAL A C 1
ATOM 638 O O . VAL A 1 83 ? -7.043 60.594 54.688 1 95.69 83 VAL A O 1
ATOM 641 N N . ILE A 1 84 ? -5.012 59.562 54.562 1 94.44 84 ILE A N 1
ATOM 642 C CA . ILE A 1 84 ? -4.441 60.5 53.625 1 94.44 84 ILE A CA 1
ATOM 643 C C . ILE A 1 84 ? -4.688 60 52.188 1 94.44 84 ILE A C 1
ATOM 645 O O . ILE A 1 84 ? -4.461 58.812 51.906 1 94.44 84 ILE A O 1
ATOM 649 N N . CYS A 1 85 ? -5.25 60.75 51.375 1 92.38 85 CYS A N 1
ATOM 650 C CA . CYS A 1 85 ? -5.578 60.344 50 1 92.38 85 CYS A CA 1
ATOM 651 C C . CYS A 1 85 ? -5.203 61.469 49.031 1 92.38 85 CYS A C 1
ATOM 653 O O . CYS A 1 85 ? -5.426 62.656 49.312 1 92.38 85 CYS A O 1
ATOM 655 N N . GLY A 1 86 ? -4.59 61.094 47.906 1 89.12 86 GLY A N 1
ATOM 656 C CA . GLY A 1 86 ? -4.191 62.062 46.906 1 89.12 86 GLY A CA 1
ATOM 657 C C . GLY A 1 86 ? -5.262 62.312 45.844 1 89.12 86 GLY A C 1
ATOM 658 O O . GLY A 1 86 ? -5.195 63.281 45.094 1 89.12 86 GLY A O 1
ATOM 659 N N . ALA A 1 87 ? -6.32 61.5 45.781 1 90.56 87 ALA A N 1
ATOM 660 C CA . ALA A 1 87 ? -7.363 61.625 44.75 1 90.56 87 ALA A CA 1
ATOM 661 C C . ALA A 1 87 ? -8.328 62.75 45.125 1 90.56 87 ALA A C 1
ATOM 663 O O . ALA A 1 87 ? -8.562 63.031 46.281 1 90.56 87 ALA A O 1
ATOM 664 N N . THR A 1 88 ? -8.852 63.438 44.031 1 90.19 88 THR A N 1
ATOM 665 C CA . THR A 1 88 ? -9.727 64.562 44.281 1 90.19 88 THR A CA 1
ATOM 666 C C . THR A 1 88 ? -11.117 64.312 43.688 1 90.19 88 THR A C 1
ATOM 668 O O . THR A 1 88 ? -11.984 65.188 43.719 1 90.19 88 THR A O 1
ATOM 671 N N . ASN A 1 89 ? -11.406 63.062 43.281 1 88.31 89 ASN A N 1
ATOM 672 C CA . ASN A 1 89 ? -12.648 62.781 42.562 1 88.31 89 ASN A CA 1
ATOM 673 C C . ASN A 1 89 ? -13.781 62.438 43.5 1 88.31 89 ASN A C 1
ATOM 675 O O . ASN A 1 89 ? -14.664 61.656 43.156 1 88.31 89 ASN A O 1
ATOM 679 N N . PHE A 1 90 ? -13.773 62.875 44.719 1 92.06 90 PHE A N 1
ATOM 680 C CA . PHE A 1 90 ? -14.836 62.594 45.688 1 92.06 90 PHE A CA 1
ATOM 681 C C . PHE A 1 90 ? -15.086 63.781 46.562 1 92.06 90 PHE A C 1
ATOM 683 O O . PHE A 1 90 ? -14.289 64.75 46.594 1 92.06 90 PHE A O 1
ATOM 690 N N . ALA A 1 91 ? -16.25 63.719 47.25 1 92.62 91 ALA A N 1
ATOM 691 C CA . ALA A 1 91 ? -16.688 64.812 48.094 1 92.62 91 ALA A CA 1
ATOM 692 C C . ALA A 1 91 ? -17.297 64.312 49.406 1 92.62 91 ALA A C 1
ATOM 694 O O . ALA A 1 91 ? -17.484 63.094 49.562 1 92.62 91 ALA A O 1
ATOM 695 N N . VAL A 1 92 ? -17.469 65.312 50.312 1 94.56 92 VAL A N 1
ATOM 696 C CA . VAL A 1 92 ? -18.078 65 51.594 1 94.56 92 VAL A CA 1
ATOM 697 C C . VAL A 1 92 ? -19.453 64.375 51.375 1 94.56 92 VAL A C 1
ATOM 699 O O . VAL A 1 92 ? -20.25 64.875 50.594 1 94.56 92 VAL A O 1
ATOM 702 N N . GLY A 1 93 ? -19.672 63.219 51.938 1 93.31 93 GLY A N 1
ATOM 703 C CA . GLY A 1 93 ? -20.953 62.5 51.781 1 93.31 93 GLY A CA 1
ATOM 704 C C . GLY A 1 93 ? -20.859 61.312 50.875 1 93.31 93 GLY A C 1
ATOM 705 O O . GLY A 1 93 ? -21.719 60.438 50.906 1 93.31 93 GLY A O 1
ATOM 706 N N . ASP A 1 94 ? -19.812 61.25 50.125 1 94.62 94 ASP A N 1
ATOM 707 C CA . ASP A 1 94 ? -19.656 60.188 49.156 1 94.62 94 ASP A CA 1
ATOM 708 C C . ASP A 1 94 ? -19.344 58.844 49.812 1 94.62 94 ASP A C 1
ATOM 710 O O . ASP A 1 94 ? -18.734 58.812 50.875 1 94.62 94 ASP A O 1
ATOM 714 N N . LEU A 1 95 ? -19.859 57.781 49.188 1 94.88 95 LEU A N 1
ATOM 715 C CA . LEU A 1 95 ? -19.484 56.438 49.594 1 94.88 95 LEU A CA 1
ATOM 716 C C . LEU A 1 95 ? -18.234 55.969 48.844 1 94.88 95 LEU A C 1
ATOM 718 O O . LEU A 1 95 ? -18.188 56.062 47.594 1 94.88 95 LEU A O 1
ATOM 722 N N . VAL A 1 96 ? -17.219 55.531 49.562 1 95.38 96 VAL A N 1
ATOM 723 C CA . VAL A 1 96 ? -15.969 55.094 48.969 1 95.38 96 VAL A CA 1
ATOM 724 C C . VAL A 1 96 ? -15.562 53.719 49.562 1 95.38 96 VAL A C 1
ATOM 726 O O . VAL A 1 96 ? -16.203 53.25 50.5 1 95.38 96 VAL A O 1
ATOM 729 N N . VAL A 1 97 ? -14.586 53.125 48.969 1 94.62 97 VAL A N 1
ATOM 730 C CA . VAL A 1 97 ? -14.078 51.844 49.469 1 94.62 97 VAL A CA 1
ATOM 731 C C . VAL A 1 97 ? -12.789 52.094 50.25 1 94.62 97 VAL A C 1
ATOM 733 O O . VAL A 1 97 ? -11.812 52.594 49.719 1 94.62 97 VAL A O 1
ATOM 736 N N . VAL A 1 98 ? -12.805 51.625 51.438 1 95.31 98 VAL A N 1
ATOM 737 C CA . VAL A 1 98 ? -11.695 51.875 52.344 1 95.31 98 VAL A CA 1
ATOM 738 C C . VAL A 1 98 ? -11.016 50.562 52.719 1 95.31 98 VAL A C 1
ATOM 740 O O . VAL A 1 98 ? -11.672 49.625 53.125 1 95.31 98 VAL A O 1
ATOM 743 N N . THR A 1 99 ? -9.789 50.594 52.594 1 95.12 99 THR A N 1
ATOM 744 C CA . THR A 1 99 ? -8.977 49.469 53.062 1 95.12 99 THR A CA 1
ATOM 745 C C . THR A 1 99 ? -8.352 49.812 54.406 1 95.12 99 THR A C 1
ATOM 747 O O . THR A 1 99 ? -7.559 50.75 54.531 1 95.12 99 THR A O 1
ATOM 750 N N . LEU A 1 100 ? -8.711 49.031 55.375 1 95.25 100 LEU A N 1
ATOM 751 C CA . LEU A 1 100 ? -8.227 49.25 56.75 1 95.25 100 LEU A CA 1
ATOM 752 C C . LEU A 1 100 ? -6.887 48.562 56.938 1 95.25 100 LEU A C 1
ATOM 754 O O . LEU A 1 100 ? -6.477 47.719 56.156 1 95.25 100 LEU A O 1
ATOM 758 N N . PRO A 1 101 ? -6.16 49.062 58.031 1 93.81 101 PRO A N 1
ATOM 759 C CA . PRO A 1 101 ? -4.879 48.406 58.312 1 93.81 101 PRO A CA 1
ATOM 760 C C . PRO A 1 101 ? -5.016 46.875 58.469 1 93.81 101 PRO A C 1
ATOM 762 O O . PRO A 1 101 ? -5.93 46.406 59.125 1 93.81 101 PRO A O 1
ATOM 765 N N . GLY A 1 102 ? -4.098 46.156 57.812 1 93.06 102 GLY A N 1
ATOM 766 C CA . GLY A 1 102 ? -4.148 44.688 57.812 1 93.06 102 GLY A CA 1
ATOM 767 C 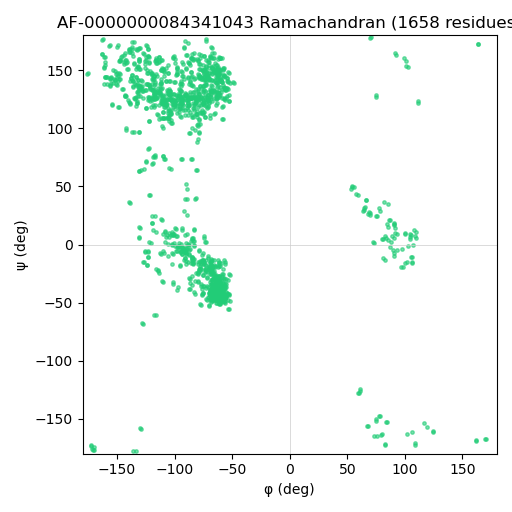C . GLY A 1 102 ? -4.625 44.125 56.469 1 93.06 102 GLY A C 1
ATOM 768 O O . GLY A 1 102 ? -4.516 42.906 56.25 1 93.06 102 GLY A O 1
ATOM 769 N N . THR A 1 103 ? -5.121 45.031 55.625 1 94.06 103 THR A N 1
ATOM 770 C CA . THR A 1 103 ? -5.582 44.594 54.312 1 94.06 103 THR A CA 1
ATOM 771 C C . THR A 1 103 ? -4.398 44.344 53.406 1 94.06 103 THR A C 1
ATOM 773 O O . THR A 1 103 ? -3.398 45.062 53.438 1 94.06 103 THR A O 1
ATOM 776 N N . VAL A 1 104 ? -4.531 43.281 52.562 1 94 104 VAL A N 1
ATOM 777 C CA . VAL A 1 104 ? -3.551 43 51.531 1 94 104 VAL A CA 1
ATOM 778 C C . VAL A 1 104 ? -4.223 43.062 50.156 1 94 104 VAL A C 1
ATOM 780 O O . VAL A 1 104 ? -5.164 42.312 49.906 1 94 104 VAL A O 1
ATOM 783 N N . LEU A 1 105 ? -3.752 43.938 49.344 1 92.44 105 LEU A N 1
ATOM 784 C CA . LEU A 1 105 ? -4.309 44.125 48.031 1 92.44 105 LEU A CA 1
ATOM 785 C C . LEU A 1 105 ? -3.6 43.219 47 1 92.44 105 LEU A C 1
ATOM 787 O O . LEU A 1 105 ? -2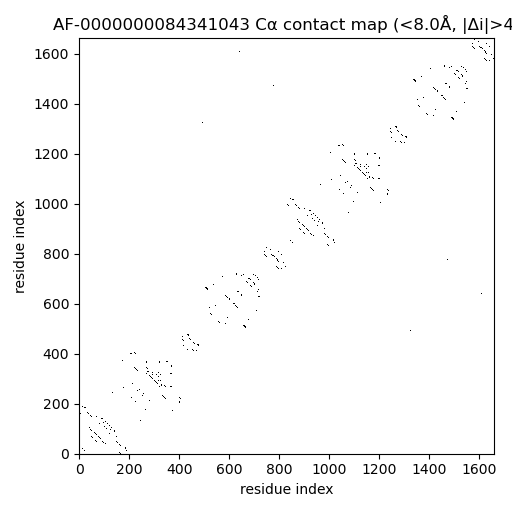.57 42.625 47.312 1 92.44 105 LEU A O 1
ATOM 791 N N . PRO A 1 106 ? -4.242 43.031 45.812 1 88.94 106 PRO A N 1
ATOM 792 C CA . PRO A 1 106 ? -3.602 42.219 44.781 1 88.94 106 PRO A CA 1
ATOM 793 C C . PRO A 1 106 ? -2.145 42.594 44.531 1 88.94 106 PRO A C 1
ATOM 795 O O . PRO A 1 106 ? -1.808 43.781 44.531 1 88.94 106 PRO A O 1
ATOM 798 N N . GLY A 1 107 ? -1.235 41.656 44.344 1 86.25 107 GLY A N 1
ATOM 799 C CA . GLY A 1 107 ? 0.191 41.906 44.188 1 86.25 107 GLY A CA 1
ATOM 800 C C . GLY A 1 107 ? 0.941 41.906 45.5 1 86.25 107 GLY A C 1
ATOM 801 O O . GLY A 1 107 ? 2.162 42.062 45.531 1 86.25 107 GLY A O 1
ATOM 802 N N . GLY A 1 108 ? 0.167 41.781 46.656 1 87.88 108 GLY A N 1
ATOM 803 C CA . GLY A 1 108 ? 0.788 41.656 47.969 1 87.88 108 GLY A CA 1
ATOM 804 C C . GLY A 1 108 ? 1.005 43 48.656 1 87.88 108 GLY A C 1
ATOM 805 O O . GLY A 1 108 ? 1.825 43.094 49.562 1 87.88 108 GLY A O 1
ATOM 806 N N . PHE A 1 109 ? 0.375 44 48.25 1 91 109 PHE A N 1
ATOM 807 C CA . PHE A 1 109 ? 0.514 45.312 48.844 1 91 109 PHE A CA 1
ATOM 808 C C . PHE A 1 109 ? -0.207 45.375 50.188 1 91 109 PHE A C 1
ATOM 810 O O . PHE A 1 109 ? -1.437 45.312 50.25 1 91 109 PHE A O 1
ATOM 817 N N . GLU A 1 110 ? 0.494 45.531 51.188 1 92.56 110 GLU A N 1
ATOM 818 C CA . GLU A 1 110 ? -0.064 45.562 52.562 1 92.56 110 GLU A CA 1
ATOM 819 C C . GLU A 1 110 ? -0.414 47 52.969 1 92.56 110 GLU A C 1
ATOM 821 O O . GLU A 1 110 ? 0.425 47.906 52.906 1 92.56 110 GLU A O 1
ATOM 826 N N . VAL A 1 111 ? -1.604 47.125 53.406 1 93.31 111 VAL A N 1
ATOM 827 C CA . VAL A 1 111 ? -2.072 48.438 53.875 1 93.31 111 VAL A CA 1
ATOM 828 C C . VAL A 1 111 ? -1.909 48.531 55.375 1 93.31 111 VAL A C 1
ATOM 830 O O . VAL A 1 111 ? -2.326 47.656 56.125 1 93.31 111 VAL A O 1
ATOM 833 N N . GLY A 1 112 ? -1.29 49.562 55.875 1 91.19 112 GLY A N 1
ATOM 834 C CA . GLY A 1 112 ? -1.069 49.781 57.281 1 91.19 112 GLY A CA 1
ATOM 835 C C . GLY A 1 112 ? -1.352 51.219 57.719 1 91.19 112 GLY A C 1
ATOM 836 O O . GLY A 1 112 ? -1.849 52 56.938 1 91.19 112 GLY A O 1
ATOM 837 N N . ALA A 1 113 ? -1.082 51.469 59.156 1 91.5 113 ALA A N 1
ATOM 838 C CA . ALA A 1 113 ? -1.161 52.812 59.688 1 91.5 113 ALA A CA 1
ATOM 839 C C . ALA A 1 113 ? 0.209 53.469 59.688 1 91.5 113 ALA A C 1
ATOM 841 O O . ALA A 1 113 ? 1.195 52.875 60.156 1 91.5 113 ALA A O 1
ATOM 842 N N . ARG A 1 114 ? 0.277 54.688 59.062 1 90.06 114 ARG A N 1
ATOM 843 C CA . ARG A 1 114 ? 1.559 55.375 59.031 1 90.06 114 ARG A CA 1
ATOM 844 C C . ARG A 1 114 ? 1.361 56.906 59.062 1 90.06 114 ARG A C 1
ATOM 846 O O . ARG A 1 114 ? 0.326 57.406 58.625 1 90.06 114 ARG A O 1
ATOM 853 N N . LYS A 1 115 ? 2.324 57.562 59.719 1 89.38 115 LYS A N 1
ATOM 854 C CA . LYS A 1 115 ? 2.311 59.031 59.719 1 89.38 115 LYS A CA 1
ATOM 855 C C . LYS A 1 115 ? 2.924 59.562 58.438 1 89.38 115 LYS A C 1
ATOM 857 O O . LYS A 1 115 ? 4.062 59.25 58.094 1 89.38 115 LYS A O 1
ATOM 862 N N . THR A 1 116 ? 2.072 60.156 57.656 1 86.56 116 THR A N 1
ATOM 863 C CA . THR A 1 116 ? 2.525 60.812 56.406 1 86.56 116 THR A CA 1
ATOM 864 C C . THR A 1 116 ? 1.989 62.219 56.312 1 86.56 116 THR A C 1
ATOM 866 O O . THR A 1 116 ? 0.834 62.5 56.656 1 86.56 116 THR A O 1
ATOM 869 N N . TYR A 1 117 ? 2.793 63.188 55.969 1 89.06 117 TYR A N 1
ATOM 870 C CA . TYR A 1 117 ? 2.465 64.625 55.781 1 89.06 117 TYR A CA 1
ATOM 871 C C . TYR A 1 117 ? 1.999 65.25 57.094 1 89.06 117 TYR A C 1
ATOM 873 O O . TYR A 1 117 ? 1.056 66 57.125 1 89.06 117 TYR A O 1
ATOM 881 N N . GLY A 1 118 ? 2.457 64.75 58.188 1 86.75 118 GLY A N 1
ATOM 882 C CA . GLY A 1 118 ? 2.205 65.312 59.5 1 86.75 118 GLY A CA 1
ATOM 883 C C . GLY A 1 118 ? 0.943 64.812 60.156 1 86.75 118 GLY A C 1
ATOM 884 O O . GLY A 1 118 ? 0.562 65.25 61.25 1 86.75 118 GLY A O 1
ATOM 885 N N . HIS A 1 119 ? 0.283 63.906 59.438 1 92.31 119 HIS A N 1
ATOM 886 C CA . HIS A 1 119 ? -0.959 63.344 59.938 1 92.31 119 HIS A CA 1
ATOM 887 C C . HIS A 1 119 ? -0.913 61.812 59.969 1 92.31 119 HIS A C 1
ATOM 889 O O . HIS A 1 119 ? -0.165 61.219 59.188 1 92.31 119 HIS A O 1
ATOM 895 N N . LEU A 1 120 ? -1.643 61.188 60.844 1 90.56 120 LEU A N 1
ATOM 896 C CA . LEU A 1 120 ? -1.758 59.719 60.875 1 90.56 120 LEU A CA 1
ATOM 897 C C . LEU A 1 120 ? -2.766 59.25 59.844 1 90.56 120 LEU A C 1
ATOM 899 O O . LEU A 1 120 ? -3.896 59.719 59.781 1 90.56 120 LEU A O 1
ATOM 903 N N . SER A 1 121 ? -2.291 58.406 58.969 1 94.31 121 SER A N 1
ATOM 904 C CA . SER A 1 121 ? -3.16 57.75 58 1 94.31 121 SER A CA 1
ATOM 905 C C . SER A 1 121 ? -3.418 56.312 58.375 1 94.31 121 SER A C 1
ATOM 907 O O . SER A 1 121 ? -2.496 55.469 58.375 1 94.31 121 SER A O 1
ATOM 909 N N . GLU A 1 122 ? -4.609 55.938 58.688 1 93.44 122 GLU A N 1
ATOM 910 C CA . GLU A 1 122 ? -4.98 54.594 59.125 1 93.44 122 GLU A CA 1
ATOM 911 C C . GLU A 1 122 ? -5.703 53.844 58 1 93.44 122 GLU A C 1
ATOM 913 O O . GLU A 1 122 ? -6.867 53.469 58.156 1 93.44 122 GLU A O 1
ATOM 918 N N . GLY A 1 123 ? -5.055 53.562 56.969 1 94.25 123 GLY A N 1
ATOM 919 C CA . GLY A 1 123 ? -5.621 52.812 55.844 1 94.25 123 GLY A CA 1
ATOM 920 C C . GLY A 1 123 ? -5.5 53.562 54.531 1 94.25 123 GLY A C 1
ATOM 921 O O . GLY A 1 123 ? -4.59 54.375 54.344 1 94.25 123 GLY A O 1
ATOM 922 N N . MET A 1 124 ? -6.352 53.156 53.531 1 94.38 124 MET A N 1
ATOM 923 C CA . MET A 1 124 ? -6.293 53.75 52.188 1 94.38 124 MET A CA 1
ATOM 924 C C . MET A 1 124 ? -7.664 53.688 51.531 1 94.38 124 MET A C 1
ATOM 926 O O . MET A 1 124 ? -8.43 52.75 51.719 1 94.38 124 MET A O 1
ATOM 930 N N . ILE A 1 125 ? -8 54.75 50.812 1 94.19 125 ILE A N 1
ATOM 931 C CA . ILE A 1 125 ? -9.164 54.688 49.938 1 94.19 125 ILE A CA 1
ATOM 932 C C . ILE A 1 125 ? -8.766 54.094 48.594 1 94.19 125 ILE A C 1
ATOM 934 O O . ILE A 1 125 ? -7.855 54.594 47.938 1 94.19 125 ILE A O 1
ATOM 938 N N . ALA A 1 126 ? -9.438 53.094 48.188 1 91.94 126 ALA A N 1
ATOM 939 C CA . ALA A 1 126 ? -8.953 52.25 47.125 1 91.94 126 ALA A CA 1
ATOM 940 C C . ALA A 1 126 ? -9.586 52.656 45.781 1 91.94 126 ALA A C 1
ATOM 942 O O . ALA A 1 126 ? -10.742 53.062 45.75 1 91.94 126 ALA A O 1
ATOM 943 N N . SER A 1 127 ? -8.789 52.5 44.688 1 90.12 127 SER A N 1
ATOM 944 C CA . SER A 1 127 ? -9.281 52.594 43.312 1 90.12 127 SER A CA 1
ATOM 945 C C . SER A 1 127 ? -9.703 51.219 42.781 1 90.12 127 SER A C 1
ATOM 947 O O . SER A 1 127 ? -9.43 50.188 43.406 1 90.12 127 SER A O 1
ATOM 949 N N . ALA A 1 128 ? -10.391 51.281 41.562 1 87.38 128 ALA A N 1
ATOM 950 C CA . ALA A 1 128 ? -10.812 50.031 40.938 1 87.38 128 ALA A CA 1
ATOM 951 C C . ALA A 1 128 ? -9.609 49.188 40.594 1 87.38 128 ALA A C 1
ATOM 953 O O . ALA A 1 128 ? -9.641 47.969 40.75 1 87.38 128 ALA A O 1
ATOM 954 N N . ARG A 1 129 ? -8.57 49.75 40.125 1 87.5 129 ARG A N 1
ATOM 955 C CA . ARG A 1 129 ? -7.367 49.031 39.719 1 87.5 129 ARG A CA 1
ATOM 956 C C . ARG A 1 129 ? -6.703 48.375 40.938 1 87.5 129 ARG A C 1
ATOM 958 O O . ARG A 1 129 ? -6.285 47.188 40.844 1 87.5 129 ARG A O 1
ATOM 965 N N . GLU A 1 130 ? -6.68 49.094 42 1 89 130 GLU A N 1
ATOM 966 C CA . GLU A 1 130 ? -6.035 48.594 43.188 1 89 130 GLU A CA 1
ATOM 967 C C . GLU A 1 130 ? -6.797 47.375 43.75 1 89 130 GLU A C 1
ATOM 969 O O . GLU A 1 130 ? -6.195 46.469 44.344 1 89 130 GLU A O 1
ATOM 974 N N . LEU A 1 131 ? -8.039 47.406 43.562 1 89.06 131 LEU A N 1
ATOM 975 C CA . LEU A 1 131 ? -8.883 46.344 44.062 1 89.06 131 LEU A CA 1
ATOM 976 C C . LEU A 1 131 ? -8.906 45.156 43.062 1 89.06 131 LEU A C 1
ATOM 978 O O . LEU A 1 131 ? -9.422 44.094 43.375 1 89.06 131 LEU A O 1
ATOM 982 N N . GLY A 1 132 ? -8.422 45.438 41.844 1 86.31 132 GLY A N 1
ATOM 983 C CA . GLY A 1 132 ? -8.375 44.375 40.812 1 86.31 132 GLY A CA 1
ATOM 984 C C . GLY A 1 132 ? -9.68 44.219 40.062 1 86.31 132 GLY A C 1
ATOM 985 O O . GLY A 1 132 ? -9.945 43.188 39.469 1 86.31 132 GLY A O 1
ATOM 986 N N . ILE A 1 133 ? -10.562 45.156 40.094 1 83.19 133 ILE A N 1
ATOM 987 C CA . ILE A 1 133 ? -11.867 44.969 39.469 1 83.19 133 ILE A CA 1
ATOM 988 C C . ILE A 1 133 ? -11.93 45.844 38.188 1 83.19 133 ILE A C 1
ATOM 990 O O . ILE A 1 133 ? -12.93 45.844 37.5 1 83.19 133 ILE A O 1
ATOM 994 N N . GLY A 1 134 ? -10.891 46.531 37.844 1 79.38 134 GLY A N 1
ATOM 995 C CA . GLY A 1 134 ? -10.836 47.344 36.656 1 79.38 134 GLY A CA 1
ATOM 996 C C . GLY A 1 134 ? -9.461 47.906 36.375 1 79.38 134 GLY A C 1
ATOM 997 O O . GLY A 1 134 ? -8.5 47.625 37.094 1 79.38 134 GLY A O 1
ATOM 998 N N . THR A 1 135 ? -9.445 48.75 35.375 1 77.56 135 THR A N 1
ATOM 999 C CA . THR A 1 135 ? -8.141 49.281 34.969 1 77.56 135 THR A CA 1
ATOM 1000 C C . THR A 1 135 ? -8.039 50.781 35.281 1 77.56 135 THR A C 1
ATOM 1002 O O . THR A 1 135 ? -6.961 51.375 35.156 1 77.56 135 THR A O 1
ATOM 1005 N N . ASP A 1 136 ? -9.133 51.281 35.656 1 75.38 136 ASP A N 1
ATOM 1006 C CA . ASP A 1 136 ? -9.141 52.719 35.906 1 75.38 136 ASP A CA 1
ATOM 1007 C C . ASP A 1 136 ? -8.312 53.094 37.125 1 75.38 136 ASP A C 1
ATOM 1009 O O . ASP A 1 136 ? -8.5 52.5 38.188 1 75.38 136 ASP A O 1
ATOM 1013 N N . HIS A 1 137 ? -7.414 54 36.969 1 75 137 HIS A N 1
ATOM 1014 C CA . HIS A 1 137 ? -6.562 54.438 38.094 1 75 137 HIS A CA 1
ATOM 1015 C C . HIS A 1 137 ? -6.551 55.969 38.219 1 75 137 HIS A C 1
ATOM 1017 O O . HIS A 1 137 ? -5.664 56.531 38.875 1 75 137 HIS A O 1
ATOM 1023 N N . THR A 1 138 ? -7.469 56.594 37.562 1 76.94 138 THR A N 1
ATOM 1024 C CA . THR A 1 138 ? -7.492 58.031 37.594 1 76.94 138 THR A CA 1
ATOM 1025 C C . THR A 1 138 ? -8.016 58.562 38.906 1 76.94 138 THR A C 1
ATOM 1027 O O . THR A 1 138 ? -7.742 59.688 39.312 1 76.94 138 THR A O 1
ATOM 1030 N N . GLY A 1 139 ? -8.602 57.781 39.719 1 85.38 139 GLY A N 1
ATOM 1031 C CA . GLY A 1 139 ? -9.164 58.125 41 1 85.38 139 GLY A CA 1
ATOM 1032 C C . GLY A 1 139 ? -9.617 56.938 41.812 1 85.38 139 GLY A C 1
ATOM 1033 O O . GLY A 1 139 ? -9.312 55.812 41.469 1 85.38 139 GLY A O 1
ATOM 1034 N N . ILE A 1 140 ? -10.188 57.375 42.906 1 90.5 140 ILE A N 1
ATOM 1035 C CA . ILE A 1 140 ? -10.664 56.312 43.781 1 90.5 140 ILE A CA 1
ATOM 1036 C C . ILE A 1 140 ? -12.047 55.844 43.312 1 90.5 140 ILE A C 1
ATOM 1038 O O . ILE A 1 140 ? -12.688 56.5 42.5 1 90.5 140 ILE A O 1
ATOM 1042 N N . LEU A 1 141 ? -12.453 54.75 43.781 1 90.25 141 LEU A N 1
ATOM 1043 C CA . LEU A 1 141 ? -13.766 54.188 43.469 1 90.25 141 LEU A CA 1
ATOM 1044 C C . LEU A 1 141 ? -14.852 54.844 44.312 1 90.25 141 LEU A C 1
ATOM 1046 O O . LEU A 1 141 ? -14.852 54.688 45.562 1 90.25 141 LEU A O 1
ATOM 1050 N N . VAL A 1 142 ? -15.625 55.594 43.688 1 90.56 142 VAL A N 1
ATOM 1051 C CA . VAL A 1 142 ? -16.766 56.219 44.375 1 90.56 142 VAL A CA 1
ATOM 1052 C C . VAL A 1 142 ? -18.031 55.438 44.062 1 90.56 142 VAL A C 1
ATOM 1054 O O . VAL A 1 142 ? -18.359 55.188 42.906 1 90.56 142 VAL A O 1
ATOM 1057 N N . LEU A 1 143 ? -18.672 54.938 45.062 1 92.5 143 LEU A N 1
ATOM 1058 C CA . LEU A 1 143 ? -19.906 54.156 44.875 1 92.5 143 LEU A CA 1
ATOM 1059 C C . LEU A 1 143 ? -21.125 55.062 44.875 1 92.5 143 LEU A C 1
ATOM 1061 O O . LEU A 1 143 ? -21.172 56.062 45.562 1 92.5 143 LEU A O 1
ATOM 1065 N N . PRO A 1 144 ? -22.078 54.688 44.031 1 90.5 144 PRO A N 1
ATOM 1066 C CA . PRO A 1 144 ? -23.312 55.469 44.031 1 90.5 144 PRO A CA 1
ATOM 1067 C C . PRO A 1 144 ? -23.969 55.5 45.406 1 90.5 144 PRO A C 1
ATOM 1069 O O . PRO A 1 144 ? -23.859 54.562 46.188 1 90.5 144 PRO A O 1
ATOM 1072 N N . PRO A 1 145 ? -24.688 56.656 45.594 1 88 145 PRO A N 1
ATOM 1073 C CA . PRO A 1 145 ? -25.375 56.781 46.906 1 88 145 PRO A CA 1
ATOM 1074 C C . PRO A 1 145 ? -26.359 55.625 47.156 1 88 145 PRO A C 1
ATOM 1076 O O . PRO A 1 145 ? -27.016 55.156 46.219 1 88 145 PRO A O 1
ATOM 1079 N N . GLY A 1 146 ? -26.406 55.094 48.25 1 86.88 146 GLY A N 1
ATOM 1080 C CA . GLY A 1 146 ? -27.344 54.062 48.656 1 86.88 146 GLY A CA 1
ATOM 1081 C C . GLY A 1 146 ? -26.844 52.656 48.344 1 86.88 146 GLY A C 1
ATOM 1082 O O . GLY A 1 146 ? -27.547 51.656 48.531 1 86.88 146 GLY A O 1
ATOM 1083 N N . THR A 1 147 ? -25.641 52.5 47.906 1 90.81 147 THR A N 1
ATOM 1084 C CA . THR A 1 147 ? -25.078 51.219 47.531 1 90.81 147 THR A CA 1
ATOM 1085 C C . THR A 1 147 ? -24.922 50.312 48.781 1 90.81 147 THR A C 1
ATOM 1087 O O . THR A 1 147 ? -25.219 49.125 48.719 1 90.81 147 THR A O 1
ATOM 1090 N N . ALA A 1 148 ? -24.453 50.938 49.812 1 92.25 148 ALA A N 1
ATOM 1091 C CA . ALA A 1 148 ? -24.25 50.219 51.062 1 92.25 148 ALA A CA 1
ATOM 1092 C C . ALA A 1 148 ? -24.109 51.188 52.219 1 92.25 148 ALA A C 1
ATOM 1094 O O . ALA A 1 148 ? -23.906 52.375 52.031 1 92.25 148 ALA A O 1
ATOM 1095 N N . GLU A 1 149 ? -24.266 50.594 53.344 1 92.94 149 GLU A N 1
ATOM 1096 C CA . GLU A 1 149 ? -24.031 51.375 54.562 1 92.94 149 GLU A CA 1
ATOM 1097 C C . GLU A 1 149 ? -22.562 51.375 54.969 1 92.94 149 GLU A C 1
ATOM 1099 O O . GLU A 1 149 ? -21.859 50.406 54.719 1 92.94 149 GLU A O 1
ATOM 1104 N N . PRO A 1 150 ? -22.156 52.531 55.594 1 94.31 150 PRO A N 1
ATOM 1105 C CA . PRO A 1 150 ? -20.766 52.562 56.062 1 94.31 150 PRO A CA 1
ATOM 1106 C C . PRO A 1 150 ? -20.438 51.375 57 1 94.31 150 PRO A C 1
ATOM 1108 O O . PRO A 1 150 ? -21.25 51.031 57.844 1 94.31 150 PRO A O 1
ATOM 1111 N N . GLY A 1 151 ? -19.344 50.781 56.719 1 93.44 151 GLY A N 1
ATOM 1112 C CA . GLY A 1 151 ? -18.938 49.625 57.5 1 93.44 151 GLY A CA 1
ATOM 1113 C C . GLY A 1 151 ? -19.219 48.312 56.844 1 93.44 151 GLY A C 1
ATOM 1114 O O . GLY A 1 151 ? -18.703 47.281 57.281 1 93.44 151 GLY A O 1
ATOM 1115 N N . THR A 1 152 ? -20.047 48.312 55.844 1 93.94 152 THR A N 1
ATOM 1116 C CA . THR A 1 152 ? -20.391 47.094 55.125 1 93.94 152 THR A CA 1
ATOM 1117 C C . THR A 1 152 ? -19.156 46.5 54.438 1 93.94 152 THR A C 1
ATOM 1119 O O . THR A 1 152 ? -18.391 47.219 53.812 1 93.94 152 THR A O 1
ATOM 1122 N N . PRO A 1 153 ? -18.906 45.188 54.688 1 91.88 153 PRO A N 1
ATOM 1123 C CA . PRO A 1 153 ? -17.812 44.562 53.969 1 91.88 153 PRO A CA 1
ATOM 1124 C C . PRO A 1 153 ? -17.938 44.719 52.438 1 91.88 153 PRO A C 1
ATOM 1126 O O . PRO A 1 153 ? -18.984 44.438 51.875 1 91.88 153 PRO A O 1
ATOM 1129 N N . ALA A 1 154 ? -16.906 45.188 51.844 1 90.75 154 ALA A N 1
ATOM 1130 C CA . ALA A 1 154 ? -16.938 45.562 50.438 1 90.75 154 ALA A CA 1
ATOM 1131 C C . ALA A 1 154 ? -16.859 44.344 49.531 1 90.75 154 ALA A C 1
ATOM 1133 O O . ALA A 1 154 ? -17.234 44.406 48.375 1 90.75 154 ALA A O 1
ATOM 1134 N N . ALA A 1 155 ? -16.359 43.219 50 1 87.12 155 ALA A N 1
ATOM 1135 C CA . ALA A 1 155 ? -16.094 42.031 49.188 1 87.12 155 ALA A CA 1
ATOM 1136 C C . ALA A 1 155 ? -17.375 41.594 48.469 1 87.12 155 ALA A C 1
ATOM 1138 O O . ALA A 1 155 ? -17.359 41.344 47.25 1 87.12 155 ALA A O 1
ATOM 1139 N N . ASP A 1 156 ? -18.422 41.5 49.156 1 85.94 156 ASP A N 1
ATOM 1140 C CA . ASP A 1 156 ? -19.672 41.062 48.594 1 85.94 156 ASP A CA 1
ATOM 1141 C C . ASP A 1 156 ? -20.297 42.125 47.688 1 85.94 156 ASP A C 1
ATOM 1143 O O . ASP A 1 156 ? -20.875 41.812 46.656 1 85.94 156 ASP A O 1
ATOM 1147 N N . VAL A 1 157 ? -20.156 43.344 48.094 1 88 157 VAL A N 1
ATOM 1148 C CA . VAL A 1 157 ? -20.734 44.438 47.344 1 88 157 VAL A CA 1
ATOM 1149 C C . VAL A 1 157 ? -20.031 44.562 46 1 88 157 VAL A C 1
ATOM 1151 O O . VAL A 1 157 ? -20.688 44.75 44.969 1 88 157 VAL A O 1
ATOM 1154 N N . LEU A 1 158 ? -18.797 44.344 45.969 1 87.56 158 LEU A N 1
ATOM 1155 C CA . LEU A 1 158 ? -17.984 44.562 44.781 1 87.56 158 LEU A CA 1
ATOM 1156 C C . LEU A 1 158 ? -17.844 43.281 43.969 1 87.56 158 LEU A C 1
ATOM 1158 O O . LEU A 1 158 ? -17.391 43.312 42.844 1 87.56 158 LEU A O 1
ATOM 1162 N N . GLY A 1 159 ? -18.281 42.219 44.469 1 81.31 159 GLY A N 1
ATOM 1163 C CA . GLY A 1 159 ? -18.125 40.938 43.781 1 81.31 159 GLY A CA 1
ATOM 1164 C C . GLY A 1 159 ? -16.688 40.469 43.656 1 81.31 159 GLY A C 1
ATOM 1165 O O . GLY A 1 159 ? -16.266 39.969 42.625 1 81.31 159 GLY A O 1
ATOM 1166 N N . LEU A 1 160 ? -15.891 40.656 44.594 1 84.31 160 LEU A N 1
ATOM 1167 C CA . LEU A 1 160 ? -14.469 40.375 44.594 1 84.31 160 LEU A CA 1
ATOM 1168 C C . LEU A 1 160 ? -14.227 38.875 44.656 1 84.31 160 LEU A C 1
ATOM 1170 O O . LEU A 1 160 ? -13.086 38.406 44.5 1 84.31 160 LEU A O 1
ATOM 1174 N N . HIS A 1 161 ? -15.289 38.062 44.656 1 83.56 161 HIS A N 1
ATOM 1175 C CA . HIS A 1 161 ? -15.117 36.625 44.844 1 83.56 161 HIS A CA 1
ATOM 1176 C C . HIS A 1 161 ? -15.422 35.906 43.531 1 83.56 161 HIS A C 1
ATOM 1178 O O . HIS A 1 161 ? -15.336 34.656 43.5 1 83.56 161 HIS A O 1
ATOM 1184 N N . GLU A 1 162 ? -15.594 36.562 42.5 1 87.31 162 GLU A N 1
ATOM 1185 C CA . GLU A 1 162 ? -16.094 35.844 41.312 1 87.31 162 GLU A CA 1
ATOM 1186 C C . GLU A 1 162 ? -15.078 35.875 40.188 1 87.31 162 GLU A C 1
ATOM 1188 O O . GLU A 1 162 ? -14.586 36.938 39.812 1 87.31 162 GLU A O 1
ATOM 1193 N N . PRO A 1 163 ? -14.781 34.656 39.688 1 91.19 163 PRO A N 1
ATOM 1194 C CA . PRO A 1 163 ? -13.945 34.594 38.5 1 91.19 163 PRO A CA 1
ATOM 1195 C C . PRO A 1 163 ? -14.688 35.094 37.25 1 91.19 163 PRO A C 1
ATOM 1197 O O . PRO A 1 163 ? -15.922 35.125 37.219 1 91.19 163 PRO A O 1
ATOM 1200 N N . VAL A 1 164 ? -13.969 35.562 36.281 1 94.06 164 VAL A N 1
ATOM 1201 C CA . VAL A 1 164 ? -14.508 36 34.969 1 94.06 164 VAL A CA 1
ATOM 1202 C C . VAL A 1 164 ? -14.055 35.031 33.875 1 94.06 164 VAL A C 1
ATOM 1204 O O . VAL A 1 164 ? -12.859 34.781 33.75 1 94.06 164 VAL A O 1
ATOM 1207 N N . ILE A 1 165 ? -14.961 34.5 33.125 1 96.38 165 ILE A N 1
ATOM 1208 C CA . ILE A 1 165 ? -14.656 33.594 32.031 1 96.38 165 ILE A CA 1
ATOM 1209 C C . ILE A 1 165 ? -14.586 34.344 30.734 1 96.38 165 ILE A C 1
ATOM 1211 O O . ILE A 1 165 ? -15.539 35.031 30.359 1 96.38 165 ILE A O 1
ATOM 1215 N N . GLU A 1 166 ? -13.516 34.281 30.109 1 96.44 166 GLU A N 1
ATOM 1216 C CA . GLU A 1 166 ? -13.344 34.906 28.797 1 96.44 166 GLU A CA 1
ATOM 1217 C C . GLU A 1 166 ? -13.398 33.875 27.688 1 96.44 166 GLU A C 1
ATOM 1219 O O . GLU A 1 166 ? -12.602 32.938 27.672 1 96.44 166 GLU A O 1
ATOM 1224 N N . LEU A 1 167 ? -14.281 34.094 26.75 1 96.5 167 LEU A N 1
ATOM 1225 C CA . LEU A 1 167 ? -14.523 33.125 25.672 1 96.5 167 LEU A CA 1
ATOM 1226 C C . LEU A 1 167 ? -14.148 33.719 24.328 1 96.5 167 LEU A C 1
ATOM 1228 O O . LEU A 1 167 ? -14.305 34.938 24.109 1 96.5 167 LEU A O 1
ATOM 1232 N N . ASN A 1 168 ? -13.664 32.875 23.453 1 95.06 168 ASN A N 1
ATOM 1233 C CA . ASN A 1 168 ? -13.461 33.219 22.047 1 95.06 168 ASN A CA 1
ATOM 1234 C C . ASN A 1 168 ? -14.68 32.844 21.203 1 95.06 168 ASN A C 1
ATOM 1236 O O . ASN A 1 168 ? -14.992 31.672 21.047 1 95.06 168 ASN A O 1
ATOM 1240 N N . VAL A 1 169 ? -15.352 33.844 20.609 1 93.38 169 VAL A N 1
ATOM 1241 C CA . VAL A 1 169 ? -16.578 33.625 19.859 1 93.38 169 VAL A CA 1
ATOM 1242 C C . VAL A 1 169 ? -16.281 33.594 18.375 1 93.38 169 VAL A C 1
ATOM 1244 O O . VAL A 1 169 ? -15.781 34.594 17.812 1 93.38 169 VAL A O 1
ATOM 1247 N N . THR A 1 170 ? -16.656 32.5 17.703 1 89.69 170 THR A N 1
ATOM 1248 C CA . THR A 1 170 ? -16.422 32.375 16.281 1 89.69 170 THR A CA 1
ATOM 1249 C C . THR A 1 170 ? -17.469 33.125 15.484 1 89.69 170 THR A C 1
ATOM 1251 O O . THR A 1 170 ? -18.547 33.438 15.992 1 89.69 170 THR A O 1
ATOM 1254 N N . PRO A 1 171 ? -17.156 33.438 14.242 1 88.25 171 PRO A N 1
ATOM 1255 C CA . PRO A 1 171 ? -18.016 34.312 13.445 1 88.25 171 PRO A CA 1
ATOM 1256 C C . PRO A 1 171 ? -19.422 33.719 13.234 1 88.25 171 PRO A C 1
ATOM 1258 O O . PRO A 1 171 ? -20.391 34.469 13.07 1 88.25 171 PRO A O 1
ATOM 1261 N N . ASP A 1 172 ? -19.5 32.438 13.203 1 88.5 172 ASP A N 1
ATOM 1262 C CA . ASP A 1 172 ? -20.797 31.828 12.945 1 88.5 172 ASP A CA 1
ATOM 1263 C C . ASP A 1 172 ? -21.672 31.828 14.195 1 88.5 172 ASP A C 1
ATOM 1265 O O . ASP A 1 172 ? -22.859 31.547 14.125 1 88.5 172 ASP A O 1
ATOM 1269 N N . ARG A 1 173 ? -21.125 32.25 15.305 1 92.88 173 ARG A N 1
ATOM 1270 C CA . ARG A 1 173 ? -21.875 32.25 16.547 1 92.88 173 ARG A CA 1
ATOM 1271 C C . ARG A 1 173 ? -21.969 33.656 17.156 1 92.88 173 ARG A C 1
ATOM 1273 O O . ARG A 1 173 ? -21.828 33.812 18.359 1 92.88 173 ARG A O 1
ATOM 1280 N N . GLY A 1 174 ? -22.203 34.594 16.375 1 93.69 174 GLY A N 1
ATOM 1281 C CA . GLY A 1 174 ? -22.266 35.969 16.812 1 93.69 174 GLY A CA 1
ATOM 1282 C C . GLY A 1 174 ? -23.219 36.188 17.984 1 93.69 174 GLY A C 1
ATOM 1283 O O . GLY A 1 174 ? -23 37.062 18.812 1 93.69 174 GLY A O 1
ATOM 1284 N N . TYR A 1 175 ? -24.234 35.344 18.172 1 95.69 175 TYR A N 1
ATOM 1285 C CA . TYR A 1 175 ? -25.219 35.469 19.25 1 95.69 175 TYR A CA 1
ATOM 1286 C C . TYR A 1 175 ? -24.578 35.219 20.609 1 95.69 175 TYR A C 1
ATOM 1288 O O . TYR A 1 175 ? -25.156 35.531 21.641 1 95.69 175 TYR A O 1
ATOM 1296 N N . CYS A 1 176 ? -23.375 34.688 20.609 1 96.25 176 CYS A N 1
ATOM 1297 C CA . CYS A 1 176 ? -22.688 34.406 21.859 1 96.25 176 CYS A CA 1
ATOM 1298 C C . CYS A 1 176 ? -21.906 35.625 22.344 1 96.25 176 CYS A C 1
ATOM 1300 O O . CYS A 1 176 ? -21.328 35.594 23.422 1 96.25 176 CYS A O 1
ATOM 1302 N N . PHE A 1 177 ? -21.969 36.688 21.578 1 96.5 177 PHE A N 1
ATOM 1303 C CA . PHE A 1 177 ? -21.422 37.938 22.062 1 96.5 177 PHE A CA 1
ATOM 1304 C C . PHE A 1 177 ? -22.422 38.656 22.969 1 96.5 177 PHE A C 1
ATOM 1306 O O . PHE A 1 177 ? -22.641 39.875 22.844 1 96.5 177 PHE A O 1
ATOM 1313 N N . ALA A 1 178 ? -23.078 37.906 23.75 1 97.56 178 ALA A N 1
ATOM 1314 C CA . ALA A 1 178 ? -24.047 38.375 24.75 1 97.56 178 ALA A CA 1
ATOM 1315 C C . ALA A 1 178 ? -24.281 37.281 25.797 1 97.56 178 ALA A C 1
ATOM 1317 O O . ALA A 1 178 ? -24.141 36.094 25.516 1 97.56 178 ALA A O 1
ATOM 1318 N N . VAL A 1 179 ? -24.625 37.688 26.969 1 97.75 179 VAL A N 1
ATOM 1319 C CA . VAL A 1 179 ? -24.938 36.75 28.031 1 97.75 179 VAL A CA 1
ATOM 1320 C C . VAL A 1 179 ? -26.109 35.844 27.625 1 97.75 179 VAL A C 1
ATOM 1322 O O . VAL A 1 179 ? -26.125 34.656 27.938 1 97.75 179 VAL A O 1
ATOM 1325 N N . ARG A 1 180 ? -27.016 36.406 26.906 1 97.81 180 ARG A N 1
ATOM 1326 C CA . ARG A 1 180 ? -28.172 35.656 26.375 1 97.81 180 ARG A CA 1
ATOM 1327 C C . ARG A 1 180 ? -27.719 34.438 25.609 1 97.81 180 ARG A C 1
ATOM 1329 O O . ARG A 1 180 ? -28.172 33.312 25.891 1 97.81 180 ARG A O 1
ATOM 1336 N N . GLY A 1 181 ? -26.891 34.625 24.641 1 96.75 181 GLY A N 1
ATOM 1337 C CA . GLY A 1 181 ? -26.422 33.531 23.828 1 96.75 181 GLY A CA 1
ATOM 1338 C C . GLY A 1 181 ? -25.578 32.531 24.594 1 96.75 181 GLY A C 1
ATOM 1339 O O . GLY A 1 181 ? -25.734 31.312 24.422 1 96.75 181 GLY A O 1
ATOM 1340 N N . LEU A 1 182 ? -24.688 33.031 25.453 1 97.38 182 LEU A N 1
ATOM 1341 C CA . LEU A 1 182 ? -23.828 32.156 26.25 1 97.38 182 LEU A CA 1
ATOM 1342 C C . LEU A 1 182 ? -24.656 31.297 27.188 1 97.38 182 LEU A C 1
ATOM 1344 O O . LEU A 1 182 ? -24.406 30.094 27.344 1 97.38 182 LEU A O 1
ATOM 1348 N N . ALA A 1 183 ? -25.578 31.922 27.812 1 97.38 183 ALA A N 1
ATOM 1349 C CA . ALA A 1 183 ? -26.453 31.172 28.719 1 97.38 183 ALA A CA 1
ATOM 1350 C C . ALA A 1 183 ? -27.219 30.078 27.984 1 97.38 183 ALA A C 1
ATOM 1352 O O . ALA A 1 183 ? -27.391 28.984 28.516 1 97.38 183 ALA A O 1
ATOM 1353 N N . ARG A 1 184 ? -27.641 30.344 26.875 1 95.94 184 ARG A N 1
ATOM 1354 C CA . ARG A 1 184 ? -28.359 29.359 26.062 1 95.94 184 ARG A CA 1
ATOM 1355 C C . ARG A 1 184 ? -27.469 28.156 25.75 1 95.94 184 ARG A C 1
ATOM 1357 O O . ARG A 1 184 ? -27.891 27.016 25.922 1 95.94 184 ARG A O 1
ATOM 1364 N N . GLU A 1 185 ? -26.312 28.453 25.25 1 96.38 185 GLU A N 1
ATOM 1365 C CA . GLU A 1 185 ? -25.359 27.391 24.953 1 96.38 185 GLU A CA 1
ATOM 1366 C C . GLU A 1 185 ? -25.062 26.547 26.188 1 96.38 185 GLU A C 1
ATOM 1368 O O . GLU A 1 185 ? -24.969 25.328 26.094 1 96.38 185 GLU A O 1
ATOM 1373 N N . LEU A 1 186 ? -24.859 27.266 27.266 1 96.62 186 LEU A N 1
ATOM 1374 C CA . LEU A 1 186 ? -24.578 26.562 28.516 1 96.62 186 LEU A CA 1
ATOM 1375 C C . LEU A 1 186 ? -25.766 25.703 28.922 1 96.62 186 LEU A C 1
ATOM 1377 O O . LEU A 1 186 ? -25.578 24.578 29.406 1 96.62 186 LEU A O 1
ATOM 1381 N N . GLY A 1 187 ? -26.953 26.172 28.766 1 96.38 187 GLY A N 1
ATOM 1382 C CA . GLY A 1 187 ? -28.141 25.391 29.031 1 96.38 187 GLY A CA 1
ATOM 1383 C C . GLY A 1 187 ? -28.203 24.109 28.234 1 96.38 187 GLY A C 1
ATOM 1384 O O . GLY A 1 187 ? -28.531 23.047 28.766 1 96.38 187 GLY A O 1
ATOM 1385 N N . ALA A 1 188 ? -27.906 24.203 27.016 1 95.19 188 ALA A N 1
ATOM 1386 C CA . ALA A 1 188 ? -27.891 23.031 26.141 1 95.19 188 ALA A CA 1
ATOM 1387 C C . ALA A 1 188 ? -26.781 22.062 26.547 1 95.19 188 ALA A C 1
ATOM 1389 O O . ALA A 1 188 ? -26.984 20.844 26.562 1 95.19 188 ALA A O 1
ATOM 1390 N N . SER A 1 189 ? -25.594 22.625 26.812 1 95.5 189 SER A N 1
ATOM 1391 C CA . SER A 1 189 ? -24.422 21.828 27.188 1 95.5 189 SER A CA 1
ATOM 1392 C C . SER A 1 189 ? -24.688 21.016 28.453 1 95.5 189 SER A C 1
ATOM 1394 O O . SER A 1 189 ? -24.359 19.844 28.516 1 95.5 189 SER A O 1
ATOM 1396 N N . LEU A 1 190 ? -25.344 21.703 29.438 1 95 190 LEU A N 1
ATOM 1397 C CA . LEU A 1 190 ? -25.578 21.078 30.734 1 95 190 LEU A CA 1
ATOM 1398 C C . LEU A 1 190 ? -26.922 20.344 30.75 1 95 190 LEU A C 1
ATOM 1400 O O . LEU A 1 190 ? -27.25 19.656 31.719 1 95 190 LEU A O 1
ATOM 1404 N N . ASP A 1 191 ? -27.641 20.516 29.688 1 93.06 191 ASP A N 1
ATOM 1405 C CA . ASP A 1 191 ? -28.984 19.938 29.578 1 93.06 191 ASP A CA 1
ATOM 1406 C C . ASP A 1 191 ? -29.859 20.391 30.734 1 93.06 191 ASP A C 1
ATOM 1408 O O . ASP A 1 191 ? -30.453 19.547 31.422 1 93.06 191 ASP A O 1
ATOM 1412 N N . VAL A 1 192 ? -29.875 21.672 30.984 1 95.12 192 VAL A N 1
ATOM 1413 C CA . VAL A 1 192 ? -30.672 22.281 32.031 1 95.12 192 VAL A CA 1
ATOM 1414 C C . VAL A 1 192 ? -31.562 23.375 31.438 1 95.12 192 VAL A C 1
ATOM 1416 O O . VAL A 1 192 ? -31.406 23.75 30.266 1 95.12 192 VAL A O 1
ATOM 1419 N N . ASP A 1 193 ? -32.406 23.875 32.156 1 92.31 193 ASP A N 1
ATOM 1420 C CA . ASP A 1 193 ? -33.375 24.859 31.688 1 92.31 193 ASP A CA 1
ATOM 1421 C C . ASP A 1 193 ? -32.719 26.219 31.484 1 92.31 193 ASP A C 1
ATOM 1423 O O . ASP A 1 193 ? -31.828 26.609 32.25 1 92.31 193 ASP A O 1
ATOM 1427 N N . TYR A 1 194 ? -33.156 26.891 30.5 1 94.44 194 TYR A N 1
ATOM 1428 C CA . TYR A 1 194 ? -32.719 28.234 30.109 1 94.44 194 TYR A CA 1
ATOM 1429 C C . TYR A 1 194 ? -33.906 29.172 29.938 1 94.44 194 TYR A C 1
ATOM 1431 O O . TYR A 1 194 ? -34.938 28.766 29.406 1 94.44 194 TYR A O 1
ATOM 1439 N N . THR A 1 195 ? -33.719 30.359 30.578 1 95.06 195 THR A N 1
ATOM 1440 C CA . THR A 1 195 ? -34.75 31.406 30.375 1 95.06 195 THR A CA 1
ATOM 1441 C C . THR A 1 195 ? -34.188 32.531 29.516 1 95.06 195 THR A C 1
ATOM 1443 O O . THR A 1 195 ? -33.188 33.156 29.891 1 95.06 195 THR A O 1
ATOM 1446 N N . ASP A 1 196 ? -34.844 32.781 28.516 1 95.75 196 ASP A N 1
ATOM 1447 C CA . ASP A 1 196 ? -34.406 33.844 27.609 1 95.75 196 ASP A CA 1
ATOM 1448 C C . ASP A 1 196 ? -34.656 35.219 28.219 1 95.75 196 ASP A C 1
ATOM 1450 O O . ASP A 1 196 ? -35.781 35.594 28.562 1 95.75 196 ASP A O 1
ATOM 1454 N N . PRO A 1 197 ? -33.625 36 28.359 1 96.44 197 PRO A N 1
ATOM 1455 C CA . PRO A 1 197 ? -33.75 37.312 28.953 1 96.44 197 PRO A CA 1
ATOM 1456 C C . PRO A 1 197 ? -34.75 38.219 28.203 1 96.44 197 PRO A C 1
ATOM 1458 O O . PRO A 1 197 ? -35.312 39.125 28.781 1 96.44 197 PRO A O 1
ATOM 1461 N N . VAL A 1 198 ? -34.969 38 26.969 1 96.06 198 VAL A N 1
ATOM 1462 C CA . VAL A 1 198 ? -35.875 38.812 26.156 1 96.06 198 VAL A CA 1
ATOM 1463 C C . VAL A 1 198 ? -37.312 38.719 26.672 1 96.06 198 VAL A C 1
ATOM 1465 O O . VAL A 1 198 ? -38.094 39.656 26.578 1 96.06 198 VAL A O 1
ATOM 1468 N N . LEU A 1 199 ? -37.625 37.625 27.25 1 93.06 199 LEU A N 1
ATOM 1469 C CA . LEU A 1 199 ? -38.969 37.375 27.734 1 93.06 199 LEU A CA 1
ATOM 1470 C C . LEU A 1 199 ? -39.25 38.219 28.984 1 93.06 199 LEU A C 1
ATOM 1472 O O . LEU A 1 199 ? -40.438 38.375 29.359 1 93.06 199 LEU A O 1
ATOM 1476 N N . ARG A 1 200 ? -38.25 38.781 29.547 1 93.12 200 ARG A N 1
ATOM 1477 C CA . ARG A 1 200 ? -38.406 39.562 30.75 1 93.12 200 ARG A CA 1
ATOM 1478 C C . ARG A 1 200 ? -38.594 41.031 30.422 1 93.12 200 ARG A C 1
ATOM 1480 O O . ARG A 1 200 ? -38.844 41.844 31.312 1 93.12 200 ARG A O 1
ATOM 1487 N N . VAL A 1 201 ? -38.531 41.375 29.203 1 95.5 201 VAL A N 1
ATOM 1488 C CA . VAL A 1 201 ? -38.656 42.781 28.781 1 95.5 201 VAL A CA 1
ATOM 1489 C C . VAL A 1 201 ? -40.062 43 28.203 1 95.5 201 VAL A C 1
ATOM 1491 O O . VAL A 1 201 ? -40.344 42.625 27.078 1 95.5 201 VAL A O 1
ATOM 1494 N N . PRO A 1 202 ? -40.906 43.625 28.938 1 93.5 202 PRO A N 1
ATOM 1495 C CA . PRO A 1 202 ? -42.188 43.969 28.359 1 93.5 202 PRO A CA 1
ATOM 1496 C C . PRO A 1 202 ? -42.094 45.062 27.281 1 93.5 202 PRO A C 1
ATOM 1498 O O . PRO A 1 202 ? -41.531 46.125 27.531 1 93.5 202 PRO A O 1
ATOM 1501 N N . VAL A 1 203 ? -42.531 44.781 26.125 1 94.5 203 VAL A N 1
ATOM 1502 C CA . VAL A 1 203 ? -42.531 45.719 25.016 1 94.5 203 VAL A CA 1
ATOM 1503 C C . VAL A 1 203 ? -43.969 46.125 24.656 1 94.5 203 VAL A C 1
ATOM 1505 O O . VAL A 1 203 ? -44.656 45.375 23.938 1 94.5 203 VAL A O 1
ATOM 1508 N N . PRO A 1 204 ? -44.375 47.219 25.047 1 92.81 204 PRO A N 1
ATOM 1509 C CA . PRO A 1 204 ? -45.75 47.625 24.734 1 92.81 204 PRO A CA 1
ATOM 1510 C C . PRO A 1 204 ? -45.938 47.906 23.25 1 92.81 204 PRO A C 1
ATOM 1512 O O . PRO A 1 204 ? -44.969 48.125 22.516 1 92.81 204 PRO A O 1
ATOM 1515 N N . GLU A 1 205 ? -47.25 47.906 22.844 1 91.19 205 GLU A N 1
ATOM 1516 C CA . GLU A 1 205 ? -47.594 48.281 21.469 1 91.19 205 GLU A CA 1
ATOM 1517 C C . GLU A 1 205 ? -47.219 49.75 21.203 1 91.19 205 GLU A C 1
ATOM 1519 O O . GLU A 1 205 ? -47.406 50.594 22.062 1 91.19 205 GLU A O 1
ATOM 1524 N N . ALA A 1 206 ? -46.688 49.938 20.047 1 87.5 206 ALA A N 1
ATOM 1525 C CA . ALA A 1 206 ? -46.25 51.312 19.703 1 87.5 206 ALA A CA 1
ATOM 1526 C C . ALA A 1 206 ? -47.438 52.219 19.453 1 87.5 206 ALA A C 1
ATOM 1528 O O . ALA A 1 206 ? -48.375 51.875 18.75 1 87.5 206 ALA A O 1
ATOM 1529 N N . ALA A 1 207 ? -47.5 53.438 20.188 1 87.94 207 ALA A N 1
ATOM 1530 C CA . ALA A 1 207 ? -48.5 54.469 19.969 1 87.94 207 ALA A CA 1
ATOM 1531 C C . ALA A 1 207 ? -48.062 55.469 18.922 1 87.94 207 ALA A C 1
ATOM 1533 O O . ALA A 1 207 ? -48.031 56.688 19.156 1 87.94 207 ALA A O 1
ATOM 1534 N N . GLY A 1 208 ? -47.562 55 17.766 1 90.06 208 GLY A N 1
ATOM 1535 C CA . GLY A 1 208 ? -47.062 55.875 16.703 1 90.06 208 GLY A CA 1
ATOM 1536 C C . GLY A 1 208 ? -45.562 55.875 16.609 1 90.06 208 GLY A C 1
ATOM 1537 O O . GLY A 1 208 ? -44.906 54.938 17.062 1 90.06 208 GLY A O 1
ATOM 1538 N N . GLU A 1 209 ? -45 56.969 15.922 1 94.19 209 GLU A N 1
ATOM 1539 C CA . GLU A 1 209 ? -43.562 57.094 15.742 1 94.19 209 GLU A CA 1
ATOM 1540 C C . GLU A 1 209 ? -42.938 57.969 16.828 1 94.19 209 GLU A C 1
ATOM 1542 O O . GLU A 1 209 ? -43.562 58.938 17.266 1 94.19 209 GLU A O 1
ATOM 1547 N N . ALA A 1 210 ? -41.844 57.531 17.281 1 95.19 210 ALA A N 1
ATOM 1548 C CA . ALA A 1 210 ? -41.062 58.344 18.234 1 95.19 210 ALA A CA 1
ATOM 1549 C C . ALA A 1 210 ? -40.219 59.375 17.5 1 95.19 210 ALA A C 1
ATOM 1551 O O . ALA A 1 210 ? -39.938 60.469 18.047 1 95.19 210 ALA A O 1
ATOM 1552 N N . TRP A 1 211 ? -39.781 59.062 16.328 1 96.69 211 TRP A N 1
ATOM 1553 C CA . TRP A 1 211 ? -38.938 59.906 15.453 1 96.69 211 TRP A CA 1
ATOM 1554 C C . TRP A 1 211 ? -39.062 59.438 14.008 1 96.69 211 TRP A C 1
ATOM 1556 O O . TRP A 1 211 ? -39.062 58.219 13.734 1 96.69 211 TRP A O 1
ATOM 1566 N N . PRO A 1 212 ? -39.156 60.312 13.016 1 97 212 PRO A N 1
ATOM 1567 C CA . PRO A 1 212 ? -39.219 59.844 11.633 1 97 212 PRO A CA 1
ATOM 1568 C C . PRO A 1 212 ? -37.875 59.219 11.18 1 97 212 PRO A C 1
ATOM 1570 O O . PRO A 1 212 ? -36.812 59.812 11.391 1 97 212 PRO A O 1
ATOM 1573 N N . VAL A 1 213 ? -37.938 57.969 10.594 1 97.94 213 VAL A N 1
ATOM 1574 C CA . VAL A 1 213 ? -36.781 57.25 10.109 1 97.94 213 VAL A CA 1
ATOM 1575 C C . VAL A 1 213 ? -37.031 56.719 8.695 1 97.94 213 VAL A C 1
ATOM 1577 O O . VAL A 1 213 ? -38.125 56.219 8.398 1 97.94 213 VAL A O 1
ATOM 1580 N N . ARG A 1 214 ? -36.031 56.875 7.816 1 97.62 214 ARG A N 1
ATOM 1581 C CA . ARG A 1 214 ? -36.094 56.344 6.457 1 97.62 214 ARG A CA 1
ATOM 1582 C C . ARG A 1 214 ? -34.875 55.531 6.141 1 97.62 214 ARG A C 1
ATOM 1584 O O . ARG A 1 214 ? -33.75 55.938 6.422 1 97.62 214 ARG A O 1
ATOM 1591 N N . LEU A 1 215 ? -35.094 54.375 5.559 1 97.5 215 LEU A N 1
ATOM 1592 C CA . LEU A 1 215 ? -34 53.469 5.152 1 97.5 215 LEU A CA 1
ATOM 1593 C C . LEU A 1 215 ? -33.781 53.562 3.646 1 97.5 215 LEU A C 1
ATOM 1595 O O . LEU A 1 215 ? -34.594 53.062 2.867 1 97.5 215 LEU A O 1
ATOM 1599 N N . ASP A 1 216 ? -32.688 54.062 3.221 1 96.75 216 ASP A N 1
ATOM 1600 C CA . ASP A 1 216 ? -32.406 54.219 1.797 1 96.75 216 ASP A CA 1
ATOM 1601 C C . ASP A 1 216 ? -31.453 53.125 1.299 1 96.75 216 ASP A C 1
ATOM 1603 O O . ASP A 1 216 ? -31.078 53.125 0.126 1 96.75 216 ASP A O 1
ATOM 1607 N N . ASP A 1 217 ? -31.062 52.281 2.184 1 96.31 217 ASP A N 1
ATOM 1608 C CA . ASP A 1 217 ? -30.141 51.219 1.805 1 96.31 217 ASP A CA 1
ATOM 1609 C C . ASP A 1 217 ? -30.547 49.906 2.451 1 96.31 217 ASP A C 1
ATOM 1611 O O . ASP A 1 217 ? -30.922 49.875 3.621 1 96.31 217 ASP A O 1
ATOM 1615 N N . ALA A 1 218 ? -30.359 48.875 1.706 1 94.25 218 ALA A N 1
ATOM 1616 C CA . ALA A 1 218 ? -30.781 47.531 2.137 1 94.25 218 ALA A CA 1
ATOM 1617 C C . ALA A 1 218 ? -29.828 46.969 3.197 1 94.25 218 ALA A C 1
ATOM 1619 O O . ALA A 1 218 ? -30.172 46 3.885 1 94.25 218 ALA A O 1
ATOM 1620 N N . ALA A 1 219 ? -28.625 47.625 3.34 1 95.94 219 ALA A N 1
ATOM 1621 C CA . ALA A 1 219 ? -27.672 47.156 4.344 1 95.94 219 ALA A CA 1
ATOM 1622 C C . ALA A 1 219 ? -28.188 47.406 5.754 1 95.94 219 ALA A C 1
ATOM 1624 O O . ALA A 1 219 ? -27.656 46.875 6.727 1 95.94 219 ALA A O 1
ATOM 1625 N N . CYS A 1 220 ? -29.125 48.25 5.895 1 97.56 220 CYS A N 1
ATOM 1626 C CA . CYS A 1 220 ? -29.891 48.375 7.129 1 97.56 220 CYS A CA 1
ATOM 1627 C C . CYS A 1 220 ? -31.297 47.781 6.957 1 97.56 220 CYS A C 1
ATOM 1629 O O . CYS A 1 220 ? -32.156 48.406 6.324 1 97.56 220 CYS A O 1
ATOM 1631 N N . SER A 1 221 ? -31.562 46.719 7.531 1 96.44 221 SER A N 1
ATOM 1632 C CA . SER A 1 221 ? -32.812 46 7.277 1 96.44 221 SER A CA 1
ATOM 1633 C C . SER A 1 221 ? -33.875 46.375 8.32 1 96.44 221 SER A C 1
ATOM 1635 O O . SER A 1 221 ? -35.062 46.125 8.125 1 96.44 221 SER A O 1
ATOM 1637 N N . ARG A 1 222 ? -33.438 46.906 9.375 1 97.25 222 ARG A N 1
ATOM 1638 C CA . ARG A 1 222 ? -34.375 47.281 10.422 1 97.25 222 ARG A CA 1
ATOM 1639 C C . ARG A 1 222 ? -33.812 48.375 11.297 1 97.25 222 ARG A C 1
ATOM 1641 O O . ARG A 1 222 ? -32.625 48.344 11.648 1 97.25 222 ARG A O 1
ATOM 1648 N N . PHE A 1 223 ? -34.562 49.375 11.641 1 98.06 223 PHE A N 1
ATOM 1649 C CA . PHE A 1 223 ? -34.156 50.531 12.461 1 98.06 223 PHE A CA 1
ATOM 1650 C C . PHE A 1 223 ? -35.25 50.906 13.43 1 98.06 223 PHE A C 1
ATOM 1652 O O . PHE A 1 223 ? -36.375 51.219 13.008 1 98.06 223 PHE A O 1
ATOM 1659 N N . VAL A 1 224 ? -34.906 50.906 14.695 1 98.25 224 VAL A N 1
ATOM 1660 C CA . VAL A 1 224 ? -35.844 51.25 15.742 1 98.25 224 VAL A CA 1
ATOM 1661 C C . VAL A 1 224 ? -35.375 52.5 16.5 1 98.25 224 VAL A C 1
ATOM 1663 O O . VAL A 1 224 ? -34.188 52.625 16.812 1 98.25 224 VAL A O 1
ATOM 1666 N N . ALA A 1 225 ? -36.25 53.438 16.734 1 98.31 225 ALA A N 1
ATOM 1667 C CA . ALA A 1 225 ? -35.969 54.656 17.5 1 98.31 225 ALA A CA 1
ATOM 1668 C C . ALA A 1 225 ? -36.938 54.781 18.672 1 98.31 225 ALA A C 1
ATOM 1670 O O . ALA A 1 225 ? -38.156 54.594 18.5 1 98.31 225 ALA A O 1
ATOM 1671 N N . ARG A 1 226 ? -36.438 54.938 19.797 1 98.19 226 ARG A N 1
ATOM 1672 C CA . ARG A 1 226 ? -37.188 55.156 21.031 1 98.19 226 ARG A CA 1
ATOM 1673 C C . ARG A 1 226 ? -36.688 56.375 21.781 1 98.19 226 ARG A C 1
ATOM 1675 O O . ARG A 1 226 ? -35.5 56.625 21.891 1 98.19 226 ARG A O 1
ATOM 1682 N N . ARG A 1 227 ? -37.625 57.219 22.297 1 97.88 227 ARG A N 1
ATOM 1683 C CA . ARG A 1 227 ? -37.219 58.5 22.891 1 97.88 227 ARG A CA 1
ATOM 1684 C C . ARG A 1 227 ? -37.594 58.562 24.359 1 97.88 227 ARG A C 1
ATOM 1686 O O . ARG A 1 227 ? -38.656 58.094 24.766 1 97.88 227 ARG A O 1
ATOM 1693 N N . VAL A 1 228 ? -36.688 59.062 25.156 1 98.19 228 VAL A N 1
ATOM 1694 C CA . VAL A 1 228 ? -36.875 59.312 26.578 1 98.19 228 VAL A CA 1
ATOM 1695 C C . VAL A 1 228 ? -36.625 60.781 26.891 1 98.19 228 VAL A C 1
ATOM 1697 O O . VAL A 1 228 ? -35.531 61.281 26.656 1 98.19 228 VAL A O 1
ATOM 1700 N N . ASP A 1 229 ? -37.594 61.406 27.531 1 97.38 229 ASP A N 1
ATOM 1701 C CA . ASP A 1 229 ? -37.469 62.844 27.781 1 97.38 229 ASP A CA 1
ATOM 1702 C C . ASP A 1 229 ? -37.125 63.125 29.234 1 97.38 229 ASP A C 1
ATOM 1704 O O . ASP A 1 229 ? -37.688 62.531 30.141 1 97.38 229 ASP A O 1
ATOM 1708 N N . GLY A 1 230 ? -36.125 63.969 29.375 1 96.31 230 GLY A N 1
ATOM 1709 C CA . GLY A 1 230 ? -35.844 64.5 30.688 1 96.31 230 GLY A CA 1
ATOM 1710 C C . GLY A 1 230 ? -34.969 63.625 31.531 1 96.31 230 GLY A C 1
ATOM 1711 O O . GLY A 1 230 ? -35.188 63.5 32.75 1 96.31 230 GLY A O 1
ATOM 1712 N N . VAL A 1 231 ? -34.062 62.969 30.969 1 96.25 231 VAL A N 1
ATOM 1713 C CA . VAL A 1 231 ? -33.156 62.125 31.719 1 96.25 231 VAL A CA 1
ATOM 1714 C C . VAL A 1 231 ? -32.094 62.969 32.406 1 96.25 231 VAL A C 1
ATOM 1716 O O . VAL A 1 231 ? -31.531 63.906 31.828 1 96.25 231 VAL A O 1
ATOM 1719 N N . ASP A 1 232 ? -31.828 62.656 33.625 1 93.75 232 ASP A N 1
ATOM 1720 C CA . ASP A 1 232 ? -30.766 63.344 34.375 1 93.75 232 ASP A CA 1
ATOM 1721 C C . ASP A 1 232 ? -29.391 62.781 33.969 1 93.75 232 ASP A C 1
ATOM 1723 O O . ASP A 1 232 ? -29.047 61.656 34.281 1 93.75 232 ASP A O 1
ATOM 1727 N N . PRO A 1 233 ? -28.656 63.562 33.219 1 88.12 233 PRO A N 1
ATOM 1728 C CA . PRO A 1 233 ? -27.359 63.031 32.75 1 88.12 233 PRO A CA 1
ATOM 1729 C C . PRO A 1 233 ? -26.359 62.844 33.875 1 88.12 233 PRO A C 1
ATOM 1731 O O . PRO A 1 233 ? -25.328 62.188 33.688 1 88.12 233 PRO A O 1
ATOM 1734 N N . ALA A 1 234 ? -26.562 63.375 35.031 1 84.94 234 ALA A N 1
ATOM 1735 C CA . ALA A 1 234 ? -25.656 63.281 36.188 1 84.94 234 ALA A CA 1
ATOM 1736 C C . ALA A 1 234 ? -26.062 62.125 37.094 1 84.94 234 ALA A C 1
ATOM 1738 O O . ALA A 1 234 ? -25.328 61.781 38.031 1 84.94 234 ALA A O 1
ATOM 1739 N N . ALA A 1 235 ? -27.234 61.5 36.75 1 90.19 235 ALA A N 1
ATOM 1740 C CA . ALA A 1 235 ? -27.641 60.375 37.562 1 90.19 235 ALA A CA 1
ATOM 1741 C C . ALA A 1 235 ? -26.578 59.25 37.531 1 90.19 235 ALA A C 1
ATOM 1743 O O . ALA A 1 235 ? -26.062 58.938 36.469 1 90.19 235 ALA A O 1
ATOM 1744 N N . PRO A 1 236 ? -26.219 58.75 38.688 1 89.75 236 PRO A N 1
ATOM 1745 C CA . PRO A 1 236 ? -25.203 57.688 38.688 1 89.75 236 PRO A CA 1
ATOM 1746 C C . PRO A 1 236 ? -25.703 56.344 38.188 1 89.75 236 PRO A C 1
ATOM 1748 O O . PRO A 1 236 ? -26.859 56 38.406 1 89.75 236 PRO A O 1
ATOM 1751 N N . THR A 1 237 ? -24.859 55.656 37.469 1 94.44 237 THR A N 1
ATOM 1752 C CA . THR A 1 237 ? -25.156 54.281 37.125 1 94.44 237 THR A CA 1
ATOM 1753 C C . THR A 1 237 ? -25.156 53.406 38.375 1 94.44 237 THR A C 1
ATOM 1755 O O . THR A 1 237 ? -24.234 53.469 39.188 1 94.44 237 THR A O 1
ATOM 1758 N N . PRO A 1 238 ? -26.219 52.562 38.5 1 94.44 238 PRO A N 1
ATOM 1759 C CA . PRO A 1 238 ? -26.219 51.719 39.688 1 94.44 238 PRO A CA 1
ATOM 1760 C C . PRO A 1 238 ? -25.016 50.75 39.719 1 94.44 238 PRO A C 1
ATOM 1762 O O . PRO A 1 238 ? -24.547 50.312 38.656 1 94.44 238 PRO A O 1
ATOM 1765 N N . TRP A 1 239 ? -24.609 50.406 40.906 1 92.19 239 TRP A N 1
ATOM 1766 C CA . TRP A 1 239 ? -23.359 49.688 41.062 1 92.19 239 TRP A CA 1
ATOM 1767 C C . TRP A 1 239 ? -23.422 48.312 40.438 1 92.19 239 TRP A C 1
ATOM 1769 O O . TRP A 1 239 ? -22.453 47.844 39.844 1 92.19 239 TRP A O 1
ATOM 1779 N N . TRP A 1 240 ? -24.547 47.594 40.594 1 92 240 TRP A N 1
ATOM 1780 C CA . TRP A 1 240 ? -24.656 46.25 40 1 92 240 TRP A CA 1
ATOM 1781 C C . TRP A 1 240 ? -24.375 46.281 38.5 1 92 240 TRP A C 1
ATOM 1783 O O . TRP A 1 240 ? -23.781 45.344 37.938 1 92 240 TRP A O 1
ATOM 1793 N N . MET A 1 241 ? -24.734 47.312 37.812 1 95.75 241 MET A N 1
ATOM 1794 C CA . MET A 1 241 ? -24.516 47.469 36.375 1 95.75 241 MET A CA 1
ATOM 1795 C C . MET A 1 241 ? -23.047 47.812 36.094 1 95.75 241 MET A C 1
ATOM 1797 O O . MET A 1 241 ? -22.438 47.25 35.188 1 95.75 241 MET A O 1
ATOM 1801 N N . GLN A 1 242 ? -22.516 48.688 36.875 1 93.44 242 GLN A N 1
ATOM 1802 C CA . GLN A 1 242 ? -21.109 49.031 36.719 1 93.44 242 GLN A CA 1
ATOM 1803 C C . GLN A 1 242 ? -20.219 47.812 36.906 1 93.44 242 GLN A C 1
ATOM 1805 O O . GLN A 1 242 ? -19.281 47.594 36.125 1 93.44 242 GLN A O 1
ATOM 1810 N N . ARG A 1 243 ? -20.547 47.062 37.875 1 91 243 ARG A N 1
ATOM 1811 C CA . ARG A 1 243 ? -19.781 45.875 38.156 1 91 243 ARG A CA 1
ATOM 1812 C C . ARG A 1 243 ? -19.781 44.906 36.969 1 91 243 ARG A C 1
ATOM 1814 O O . ARG A 1 243 ? -18.734 44.344 36.625 1 91 243 ARG A O 1
ATOM 1821 N N . ARG A 1 244 ? -20.844 44.75 36.375 1 94.69 244 ARG A N 1
ATOM 1822 C CA . ARG A 1 244 ? -20.969 43.844 35.219 1 94.69 244 ARG A CA 1
ATOM 1823 C C . ARG A 1 244 ? -20.203 44.406 34.031 1 94.69 244 ARG A C 1
ATOM 1825 O O . ARG A 1 244 ? -19.547 43.656 33.312 1 94.69 244 ARG A O 1
ATOM 1832 N N . LEU A 1 245 ? -20.266 45.688 33.781 1 95.69 245 LEU A N 1
ATOM 1833 C CA . LEU A 1 245 ? -19.516 46.312 32.719 1 95.69 245 LEU A CA 1
ATOM 1834 C C . LEU A 1 245 ? -18.016 46.156 32.938 1 95.69 245 LEU A C 1
ATOM 1836 O O . LEU A 1 245 ? -17.281 45.781 32 1 95.69 245 LEU A O 1
ATOM 1840 N N . LEU A 1 246 ? -17.594 46.375 34.156 1 90.94 246 LEU A N 1
ATOM 1841 C CA . LEU A 1 246 ? -16.188 46.219 34.5 1 90.94 246 LEU A CA 1
ATOM 1842 C C . LEU A 1 246 ? -15.734 44.781 34.281 1 90.94 246 LEU A C 1
ATOM 1844 O O . LEU A 1 246 ? -14.672 44.531 33.688 1 90.94 246 LEU A O 1
ATOM 1848 N N . ALA A 1 247 ? -16.531 43.875 34.719 1 91.38 247 ALA A N 1
ATOM 1849 C CA . ALA A 1 247 ? -16.203 42.469 34.562 1 91.38 247 ALA A CA 1
ATOM 1850 C C . ALA A 1 247 ? -16.109 42.094 33.062 1 91.38 247 ALA A C 1
ATOM 1852 O O . ALA A 1 247 ? -15.336 41.219 32.688 1 91.38 247 ALA A O 1
ATOM 1853 N N . ALA A 1 248 ? -16.875 42.75 32.281 1 94.44 248 ALA A N 1
ATOM 1854 C CA . ALA A 1 248 ? -16.891 42.5 30.859 1 94.44 248 ALA A CA 1
ATOM 1855 C C . ALA A 1 248 ? -15.766 43.25 30.141 1 94.44 248 ALA A C 1
ATOM 1857 O O . ALA A 1 248 ? -15.625 43.125 28.922 1 94.44 248 ALA A O 1
ATOM 1858 N N . GLY A 1 249 ? -15.023 43.969 30.938 1 90.06 249 GLY A N 1
ATOM 1859 C CA . GLY A 1 249 ? -13.852 44.625 30.375 1 90.06 249 GLY A CA 1
ATOM 1860 C C . GLY A 1 249 ? -14.141 46.031 29.891 1 90.06 249 GLY A C 1
ATOM 1861 O O . GLY A 1 249 ? -13.359 46.594 29.125 1 90.06 249 GLY A O 1
ATOM 1862 N N . MET A 1 250 ? -15.242 46.594 30.266 1 91.81 250 MET A N 1
ATOM 1863 C CA . MET A 1 250 ? -15.617 47.938 29.828 1 91.81 250 MET A CA 1
ATOM 1864 C C . MET A 1 250 ? -15.562 48.938 31 1 91.81 250 MET A C 1
ATOM 1866 O O . MET A 1 250 ? -15.82 48.562 32.125 1 91.81 250 MET A O 1
ATOM 1870 N N . ARG A 1 251 ? -15.289 50.156 30.703 1 87.88 251 ARG A N 1
ATOM 1871 C CA . ARG A 1 251 ? -15.258 51.219 31.703 1 87.88 251 ARG A CA 1
ATOM 1872 C C . ARG A 1 251 ? -16.609 51.938 31.781 1 87.88 251 ARG A C 1
ATOM 1874 O O . ARG A 1 251 ? -17.094 52.438 30.766 1 87.88 251 ARG A O 1
ATOM 1881 N N . PRO A 1 252 ? -17.188 51.969 32.938 1 91 252 PRO A N 1
ATOM 1882 C CA . PRO A 1 252 ? -18.406 52.781 33.062 1 91 252 PRO A CA 1
ATOM 1883 C C . PRO A 1 252 ? -18.156 54.25 32.812 1 91 252 PRO A C 1
ATOM 1885 O O . PRO A 1 252 ? -17.109 54.781 33.188 1 91 252 PRO A O 1
ATOM 1888 N N . ILE A 1 253 ? -19.047 54.969 32.219 1 89.44 253 ILE A N 1
ATOM 1889 C CA . ILE A 1 253 ? -18.844 56.344 31.828 1 89.44 253 ILE A CA 1
ATOM 1890 C C . ILE A 1 253 ? -19.984 57.219 32.375 1 89.44 253 ILE A C 1
ATOM 1892 O O . ILE A 1 253 ? -19.75 58.125 33.188 1 89.44 253 ILE A O 1
ATOM 1896 N N . SER A 1 254 ? -21.172 57.094 31.922 1 92.69 254 SER A N 1
ATOM 1897 C CA . SER A 1 254 ? -22.406 57.781 32.312 1 92.69 254 SER A CA 1
ATOM 1898 C C . SER A 1 254 ? -23.594 56.844 32.281 1 92.69 254 SER A C 1
ATOM 1900 O O . SER A 1 254 ? -23.547 55.781 31.625 1 92.69 254 SER A O 1
ATOM 1902 N N . LEU A 1 255 ? -24.641 57.188 33 1 94.94 255 LEU A N 1
ATOM 1903 C CA . LEU A 1 255 ? -25.812 56.312 33.031 1 94.94 255 LEU A CA 1
ATOM 1904 C C . LEU A 1 255 ? -26.297 55.969 31.625 1 94.94 255 LEU A C 1
ATOM 1906 O O . LEU A 1 255 ? -26.594 54.812 31.328 1 94.94 255 LEU A O 1
ATOM 1910 N N . ILE A 1 256 ? -26.312 56.938 30.781 1 96.19 256 ILE A N 1
ATOM 1911 C CA . ILE A 1 256 ? -26.859 56.75 29.438 1 96.19 256 ILE A CA 1
ATOM 1912 C C . ILE A 1 256 ? -25.969 55.812 28.641 1 96.19 256 ILE A C 1
ATOM 1914 O O . ILE A 1 256 ? -26.453 54.844 28.047 1 96.19 256 ILE A O 1
ATOM 1918 N N . VAL A 1 257 ? -24.688 56 28.641 1 95.12 257 VAL A N 1
ATOM 1919 C CA . VAL A 1 257 ? -23.75 55.156 27.922 1 95.12 257 VAL A CA 1
ATOM 1920 C C . VAL A 1 257 ? -23.703 53.781 28.547 1 95.12 257 VAL A C 1
ATOM 1922 O O . VAL A 1 257 ? -23.688 52.75 27.844 1 95.12 257 VAL A O 1
ATOM 1925 N N . ASP A 1 258 ? -23.688 53.688 29.828 1 97.06 258 ASP A N 1
ATOM 1926 C CA . ASP A 1 258 ? -23.594 52.438 30.547 1 97.06 258 ASP A CA 1
ATOM 1927 C C . ASP A 1 258 ? -24.828 51.562 30.281 1 97.06 258 ASP A C 1
ATOM 1929 O O . ASP A 1 258 ? -24.719 50.344 30.125 1 97.06 258 ASP A O 1
ATOM 1933 N N . VAL A 1 259 ? -25.969 52.156 30.234 1 98.12 259 VAL A N 1
ATOM 1934 C CA . VAL A 1 259 ? -27.188 51.406 29.922 1 98.12 259 VAL A CA 1
ATOM 1935 C C . VAL A 1 259 ? -27.094 50.812 28.516 1 98.12 259 VAL A C 1
ATOM 1937 O O . VAL A 1 259 ? -27.438 49.656 28.312 1 98.12 259 VAL A O 1
ATOM 1940 N N . THR A 1 260 ? -26.625 51.594 27.547 1 97.94 260 THR A N 1
ATOM 1941 C CA . THR A 1 260 ? -26.5 51.094 26.188 1 97.94 260 THR A CA 1
ATOM 1942 C C . THR A 1 260 ? -25.516 49.906 26.125 1 97.94 260 THR A C 1
ATOM 1944 O O . THR A 1 260 ? -25.766 48.906 25.469 1 97.94 260 THR A O 1
ATOM 1947 N N . ASN A 1 261 ? -24.438 50.031 26.797 1 97.88 261 ASN A N 1
ATOM 1948 C CA . ASN A 1 261 ? -23.438 48.969 26.828 1 97.88 261 ASN A CA 1
ATOM 1949 C C . ASN A 1 261 ? -23.969 47.719 27.562 1 97.88 261 ASN A C 1
ATOM 1951 O O . ASN A 1 261 ? -23.75 46.594 27.125 1 97.88 261 ASN A O 1
ATOM 1955 N N . TYR A 1 262 ? -24.609 47.969 28.609 1 97.94 262 TYR A N 1
ATOM 1956 C CA . TYR A 1 262 ? -25.141 46.844 29.406 1 97.94 262 TYR A CA 1
ATOM 1957 C C . TYR A 1 262 ? -26.125 46.031 28.578 1 97.94 262 TYR A C 1
ATOM 1959 O O . TYR A 1 262 ? -26.047 44.812 28.547 1 97.94 262 TYR A O 1
ATOM 1967 N N . VAL A 1 263 ? -27.031 46.688 28 1 98.56 263 VAL A N 1
ATOM 1968 C CA . VAL A 1 263 ? -28.062 46 27.219 1 98.56 263 VAL A CA 1
ATOM 1969 C C . VAL A 1 263 ? -27.406 45.25 26.062 1 98.56 263 VAL A C 1
ATOM 1971 O O . VAL A 1 263 ? -27.812 44.156 25.719 1 98.56 263 VAL A O 1
ATOM 1974 N N . MET A 1 264 ? -26.438 45.875 25.453 1 98.25 264 MET A N 1
ATOM 1975 C CA . MET A 1 264 ? -25.688 45.188 24.406 1 98.25 264 MET A CA 1
ATOM 1976 C C . MET A 1 264 ? -25.094 43.875 24.922 1 98.25 264 MET A C 1
ATOM 1978 O O . MET A 1 264 ? -25.219 42.844 24.281 1 98.25 264 MET A O 1
ATOM 1982 N N . LEU A 1 265 ? -24.5 43.875 26.078 1 98.12 265 LEU A N 1
ATOM 1983 C CA . LEU A 1 265 ? -23.875 42.688 26.672 1 98.12 265 LEU A CA 1
ATOM 1984 C C . LEU A 1 265 ? -24.922 41.688 27.109 1 98.12 265 LEU A C 1
ATOM 1986 O O . LEU A 1 265 ? -24.719 40.469 26.984 1 98.12 265 LEU A O 1
ATOM 1990 N N . GLU A 1 266 ? -25.984 42.156 27.578 1 98.25 266 GLU A N 1
ATOM 1991 C CA . GLU A 1 266 ? -27.047 41.312 28.109 1 98.25 266 GLU A CA 1
ATOM 1992 C C . GLU A 1 266 ? -27.781 40.562 26.984 1 98.25 266 GLU A C 1
ATOM 1994 O O . GLU A 1 266 ? -27.891 39.344 27 1 98.25 266 GLU A O 1
ATOM 1999 N N . LEU A 1 267 ? -28.156 41.344 25.906 1 98.12 267 LEU A N 1
ATOM 2000 C CA . LEU A 1 267 ? -29.078 40.844 24.906 1 98.12 267 LEU A CA 1
ATOM 2001 C C . LEU A 1 267 ? -28.359 40.594 23.578 1 98.12 267 LEU A C 1
ATOM 2003 O O . LEU A 1 267 ? -28.812 39.781 22.781 1 98.12 267 LEU A O 1
ATOM 2007 N N . GLY A 1 268 ? -27.375 41.375 23.297 1 97.25 268 GLY A N 1
ATOM 2008 C CA . GLY A 1 268 ? -26.609 41.188 22.078 1 97.25 268 GLY A CA 1
ATOM 2009 C C . GLY A 1 268 ? -26.875 42.25 21.031 1 97.25 268 GLY A C 1
ATOM 2010 O O . GLY A 1 268 ? -26.422 42.156 19.906 1 97.25 268 GLY A O 1
ATOM 2011 N N . GLN A 1 269 ? -27.547 43.344 21.422 1 97.94 269 GLN A N 1
ATOM 2012 C CA . GLN A 1 269 ? -27.891 44.406 20.484 1 97.94 269 GLN A CA 1
ATOM 2013 C C . GLN A 1 269 ? -27.141 45.688 20.812 1 97.94 269 GLN A C 1
ATOM 2015 O O . GLN A 1 269 ? -27.438 46.375 21.812 1 97.94 269 GLN A O 1
ATOM 2020 N N . PRO A 1 270 ? -26.172 46 19.953 1 98 270 PRO A N 1
ATOM 2021 C CA . PRO A 1 270 ? -25.578 47.344 20.141 1 98 270 PRO A CA 1
ATOM 2022 C C . PRO A 1 270 ? -26.578 48.469 19.953 1 98 270 PRO A C 1
ATOM 2024 O O . PRO A 1 270 ? -27.438 48.406 19.078 1 98 270 PRO A O 1
ATOM 2027 N N . LEU A 1 271 ? -26.5 49.469 20.766 1 98.19 271 LEU A N 1
ATOM 2028 C CA . LEU A 1 271 ? -27.375 50.625 20.734 1 98.19 271 LEU A CA 1
ATOM 2029 C C . LEU A 1 271 ? -26.578 51.906 20.578 1 98.19 271 LEU A C 1
ATOM 2031 O O . LEU A 1 271 ? -25.359 51.906 20.766 1 98.19 271 LEU A O 1
ATOM 2035 N N . HIS A 1 272 ? -27.234 52.938 20.188 1 97.44 272 HIS A N 1
ATOM 2036 C CA . HIS A 1 272 ? -26.688 54.281 20.203 1 97.44 272 HIS A CA 1
ATOM 2037 C C . HIS A 1 272 ? -27.688 55.281 20.797 1 97.44 272 HIS A C 1
ATOM 2039 O O . HIS A 1 272 ? -28.906 55.094 20.656 1 97.44 272 HIS A O 1
ATOM 2045 N N . ALA A 1 273 ? -27.156 56.25 21.516 1 97.44 273 ALA A N 1
ATOM 2046 C CA . ALA A 1 273 ? -27.984 57.281 22.125 1 97.44 273 ALA A CA 1
ATOM 2047 C C . ALA A 1 273 ? -27.609 58.656 21.594 1 97.44 273 ALA A C 1
ATOM 2049 O O . ALA A 1 273 ? -26.453 59.062 21.672 1 97.44 273 ALA A O 1
ATOM 2050 N N . TYR A 1 274 ? -28.609 59.375 21.094 1 97.12 274 TYR A N 1
ATOM 2051 C CA . TYR A 1 274 ? -28.438 60.75 20.609 1 97.12 274 TYR A CA 1
ATOM 2052 C C . TYR A 1 274 ? -29.047 61.75 21.594 1 97.12 274 TYR A C 1
ATOM 2054 O O . TYR A 1 274 ? -30.031 61.438 22.266 1 97.12 274 TYR A O 1
ATOM 2062 N N . ASP A 1 275 ? -28.391 62.938 21.641 1 96.12 275 ASP A N 1
ATOM 2063 C CA . ASP A 1 275 ? -29.125 64.062 22.172 1 96.12 275 ASP A CA 1
ATOM 2064 C C . ASP A 1 275 ? -30.25 64.5 21.234 1 96.12 275 ASP A C 1
ATOM 2066 O O . ASP A 1 275 ? -29.984 65.062 20.156 1 96.12 275 ASP A O 1
ATOM 2070 N N . ALA A 1 276 ? -31.453 64.25 21.625 1 96.75 276 ALA A N 1
ATOM 2071 C CA . ALA A 1 276 ? -32.594 64.5 20.734 1 96.75 276 ALA A CA 1
ATOM 2072 C C . ALA A 1 276 ? -32.656 65.938 20.281 1 96.75 276 ALA A C 1
ATOM 2074 O O . ALA A 1 276 ? -33.094 66.25 19.156 1 96.75 276 ALA A O 1
ATOM 2075 N N . SER A 1 277 ? -32.188 66.812 21.094 1 94.94 277 SER A N 1
ATOM 2076 C CA . SER A 1 277 ? -32.281 68.25 20.781 1 94.94 277 SER A CA 1
ATOM 2077 C C . SER A 1 277 ? -31.266 68.625 19.719 1 94.94 277 SER A C 1
ATOM 2079 O O . SER A 1 277 ? -31.375 69.688 19.109 1 94.94 277 SER A O 1
ATOM 2081 N N . LEU A 1 278 ? -30.359 67.75 19.531 1 95.94 278 LEU A N 1
ATOM 2082 C CA . LEU A 1 278 ? -29.297 68.062 18.578 1 95.94 278 LEU A CA 1
ATOM 2083 C C . LEU A 1 278 ? -29.531 67.375 17.25 1 95.94 278 LEU A C 1
ATOM 2085 O O . LEU A 1 278 ? -28.75 67.5 16.312 1 95.94 278 LEU A O 1
ATOM 2089 N N . VAL A 1 279 ? -30.516 66.5 17.188 1 97.12 279 VAL A N 1
ATOM 2090 C CA . VAL A 1 279 ? -30.859 65.812 15.953 1 97.12 279 VAL A CA 1
ATOM 2091 C C . VAL A 1 279 ? -31.844 66.688 15.156 1 97.12 279 VAL A C 1
ATOM 2093 O O . VAL A 1 279 ? -32.875 67.125 15.695 1 97.12 279 VAL A O 1
ATOM 2096 N N . SER A 1 280 ? -31.484 66.875 13.883 1 96.62 280 SER A N 1
ATOM 2097 C CA . SER A 1 280 ? -32.312 67.75 13.062 1 96.62 280 SER A CA 1
ATOM 2098 C C . SER A 1 280 ? -33.031 66.938 11.977 1 96.62 280 SER A C 1
ATOM 2100 O O . SER A 1 280 ? -32.406 66.312 11.141 1 96.62 280 SER A O 1
ATOM 2102 N N . GLY A 1 281 ? -34.344 67 11.977 1 96.25 281 GLY A N 1
ATOM 2103 C CA . GLY A 1 281 ? -35.094 66.312 10.922 1 96.25 281 GLY A CA 1
ATOM 2104 C C . GLY A 1 281 ? -35.125 64.812 11.07 1 96.25 281 GLY A C 1
ATOM 2105 O O . GLY A 1 281 ? -34.812 64.25 12.141 1 96.25 281 GLY A O 1
ATOM 2106 N N . PRO A 1 282 ? -35.531 64.188 9.93 1 97.38 282 PRO A N 1
ATOM 2107 C CA . PRO A 1 282 ? -35.625 62.688 9.953 1 97.38 282 PRO A CA 1
ATOM 2108 C C . PRO A 1 282 ? -34.25 62.031 9.898 1 97.38 282 PRO A C 1
ATOM 2110 O O . PRO A 1 282 ? -33.312 62.594 9.328 1 97.38 282 PRO A O 1
ATOM 2113 N N . ILE A 1 283 ? -34.125 60.875 10.555 1 97.94 283 ILE A N 1
ATOM 2114 C CA . ILE A 1 283 ? -32.938 60.062 10.414 1 97.94 283 ILE A CA 1
ATOM 2115 C C . ILE A 1 283 ? -33 59.281 9.094 1 97.94 283 ILE A C 1
ATOM 2117 O O . ILE A 1 283 ? -34.031 58.625 8.789 1 97.94 283 ILE A O 1
ATOM 2121 N N . VAL A 1 284 ? -32 59.406 8.305 1 98.19 284 VAL A N 1
ATOM 2122 C CA . VAL A 1 284 ? -31.922 58.688 7.035 1 98.19 284 VAL A CA 1
ATOM 2123 C C . VAL A 1 284 ? -30.656 57.812 7.012 1 98.19 284 VAL A C 1
ATOM 2125 O O . VAL A 1 284 ? -29.547 58.312 7.223 1 98.19 284 VAL A O 1
ATOM 2128 N N . VAL A 1 285 ? -30.875 56.531 6.801 1 98.38 285 VAL A N 1
ATOM 2129 C CA . VAL A 1 285 ? -29.75 55.594 6.664 1 98.38 285 VAL A CA 1
ATOM 2130 C C . VAL A 1 285 ? -29.391 55.438 5.188 1 98.38 285 VAL A C 1
ATOM 2132 O O . VAL A 1 285 ? -30.203 54.906 4.406 1 98.38 285 VAL A O 1
ATOM 2135 N N . ARG A 1 286 ? -28.219 55.812 4.863 1 98.06 286 ARG A N 1
ATOM 2136 C CA . ARG A 1 286 ? -27.828 55.812 3.459 1 98.06 286 ARG A CA 1
ATOM 2137 C C . ARG A 1 286 ? -26.328 55.562 3.314 1 98.06 286 ARG A C 1
ATOM 2139 O O . ARG A 1 286 ? -25.578 55.594 4.301 1 98.06 286 ARG A O 1
ATOM 2146 N N . ARG A 1 287 ? -25.953 55.344 2.086 1 97.88 287 ARG A N 1
ATOM 2147 C CA . ARG A 1 287 ? -24.531 55.188 1.783 1 97.88 287 ARG A CA 1
ATOM 2148 C C . ARG A 1 287 ? -23.844 56.562 1.741 1 97.88 287 ARG A C 1
ATOM 2150 O O . ARG A 1 287 ? -24.484 57.562 1.492 1 97.88 287 ARG A O 1
ATOM 2157 N N . ALA A 1 288 ? -22.578 56.5 1.978 1 97.56 288 ALA A N 1
ATOM 2158 C CA . ALA A 1 288 ? -21.781 57.719 1.898 1 97.56 288 ALA A CA 1
ATOM 2159 C C . ALA A 1 288 ? -21.562 58.125 0.448 1 97.56 288 ALA A C 1
ATOM 2161 O O . ALA A 1 288 ? -21.609 57.312 -0.461 1 97.56 288 ALA A O 1
ATOM 2162 N N . VAL A 1 289 ? -21.438 59.438 0.28 1 95.94 289 VAL A N 1
ATOM 2163 C CA . VAL A 1 289 ? -21 60 -1 1 95.94 289 VAL A CA 1
ATOM 2164 C C . VAL A 1 289 ? -19.484 60.219 -0.984 1 95.94 289 VAL A C 1
ATOM 2166 O O . VAL A 1 289 ? -18.906 60.5 0.063 1 95.94 289 VAL A O 1
ATOM 2169 N N . ALA A 1 290 ? -18.859 60.094 -2.111 1 93.88 290 ALA A N 1
ATOM 2170 C CA . ALA A 1 290 ? -17.406 60.219 -2.199 1 93.88 290 ALA A CA 1
ATOM 2171 C C . ALA A 1 290 ? -16.938 61.562 -1.662 1 93.88 290 ALA A C 1
ATOM 2173 O O . ALA A 1 290 ? -17.438 62.594 -2.076 1 93.88 290 ALA A O 1
ATOM 2174 N N . GLY A 1 291 ? -16.031 61.5 -0.736 1 91.44 291 GLY A N 1
ATOM 2175 C CA . GLY A 1 291 ? -15.422 62.75 -0.219 1 91.44 291 GLY A CA 1
ATOM 2176 C C . GLY A 1 291 ? -16.172 63.312 0.975 1 91.44 291 GLY A C 1
ATOM 2177 O O . GLY A 1 291 ? -15.711 64.25 1.595 1 91.44 291 GLY A O 1
ATOM 2178 N N . GLU A 1 292 ? -17.328 62.781 1.289 1 95.25 292 GLU A N 1
ATOM 2179 C CA . GLU A 1 292 ? -18.094 63.188 2.461 1 95.25 292 GLU A CA 1
ATOM 2180 C C . GLU A 1 292 ? -17.281 63.031 3.74 1 95.25 292 GLU A C 1
ATOM 2182 O O . GLU A 1 292 ? -16.391 62.156 3.803 1 95.25 292 GLU A O 1
ATOM 2187 N N . LYS A 1 293 ? -17.469 63.906 4.707 1 96.44 293 LYS A N 1
ATOM 2188 C CA . LYS A 1 293 ? -16.688 63.875 5.934 1 96.44 293 LYS A CA 1
ATOM 2189 C C . LYS A 1 293 ? -17.594 63.719 7.156 1 96.44 293 LYS A C 1
ATOM 2191 O O . LYS A 1 293 ? -18.734 64.188 7.145 1 96.44 293 LYS A O 1
ATOM 2196 N N . LEU A 1 294 ? -17.109 63.094 8.188 1 96.06 294 LEU A N 1
ATOM 2197 C CA . LEU A 1 294 ? -17.781 62.938 9.469 1 96.06 294 LEU A CA 1
ATOM 2198 C C . LEU A 1 294 ? -16.781 63.031 10.617 1 96.06 294 LEU A C 1
ATOM 2200 O O . LEU A 1 294 ? -15.711 62.406 10.578 1 96.06 294 LEU A O 1
ATOM 2204 N N . THR A 1 295 ? -17.094 63.875 11.547 1 95.94 295 THR A N 1
ATOM 2205 C CA . THR A 1 295 ? -16.328 63.906 12.789 1 95.94 295 THR A CA 1
ATOM 2206 C C . THR A 1 295 ? -16.922 62.938 13.797 1 95.94 295 THR A C 1
ATOM 2208 O O . THR A 1 295 ? -18.078 63.094 14.219 1 95.94 295 THR A O 1
ATOM 2211 N N . THR A 1 296 ? -16.109 61.969 14.156 1 93.5 296 THR A N 1
ATOM 2212 C CA . THR A 1 296 ? -16.625 60.938 15.062 1 93.5 296 THR A CA 1
ATOM 2213 C C . THR A 1 296 ? -16.375 61.312 16.516 1 93.5 296 THR A C 1
ATOM 2215 O O . THR A 1 296 ? -15.742 62.344 16.797 1 93.5 296 THR A O 1
ATOM 2218 N N . LEU A 1 297 ? -16.891 60.5 17.469 1 88.81 297 LEU A N 1
ATOM 2219 C CA . LEU A 1 297 ? -16.906 60.781 18.906 1 88.81 297 LEU A CA 1
ATOM 2220 C C . LEU A 1 297 ? -15.484 60.906 19.438 1 88.81 297 LEU A C 1
ATOM 2222 O O . LEU A 1 297 ? -15.266 61.469 20.516 1 88.81 297 LEU A O 1
ATOM 2226 N N . ASP A 1 298 ? -14.508 60.406 18.734 1 86 298 ASP A N 1
ATOM 2227 C CA . ASP A 1 298 ? -13.109 60.531 19.156 1 86 298 ASP A CA 1
ATOM 2228 C C . ASP A 1 298 ? -12.469 61.812 18.609 1 86 298 ASP A C 1
ATOM 2230 O O . ASP A 1 298 ? -11.242 61.938 18.609 1 86 298 ASP A O 1
ATOM 2234 N N . ASP A 1 299 ? -13.266 62.625 18.062 1 89.06 299 ASP A N 1
ATOM 2235 C CA . ASP A 1 299 ? -12.875 63.938 17.578 1 89.06 299 ASP A CA 1
ATOM 2236 C C . ASP A 1 299 ? -11.961 63.844 16.375 1 89.06 299 ASP A C 1
ATOM 2238 O O . ASP A 1 299 ? -11.109 64.688 16.141 1 89.06 299 ASP A O 1
ATOM 2242 N N . THR A 1 300 ? -12.109 62.781 15.633 1 93.5 300 THR A N 1
ATOM 2243 C CA . THR A 1 300 ? -11.344 62.594 14.406 1 93.5 300 THR A CA 1
ATOM 2244 C C . THR A 1 300 ? -12.219 62.812 13.18 1 93.5 300 THR A C 1
ATOM 2246 O O . THR A 1 300 ? -13.328 62.281 13.086 1 93.5 300 THR A O 1
ATOM 2249 N N . VAL A 1 301 ? -11.719 63.625 12.297 1 95.94 301 VAL A N 1
ATOM 2250 C CA . VAL A 1 301 ? -12.414 63.844 11.039 1 95.94 301 VAL A CA 1
ATOM 2251 C C . VAL A 1 301 ? -12.07 62.719 10.047 1 95.94 301 VAL A C 1
ATOM 2253 O O . VAL A 1 301 ? -10.898 62.531 9.727 1 95.94 301 VAL A O 1
ATOM 2256 N N . ARG A 1 302 ? -13.023 62.125 9.547 1 95.12 302 ARG A N 1
ATOM 2257 C CA . ARG A 1 302 ? -12.805 60.969 8.664 1 95.12 302 ARG A CA 1
ATOM 2258 C C . ARG A 1 302 ? -13.414 61.219 7.285 1 95.12 302 ARG A C 1
ATOM 2260 O O . ARG A 1 302 ? -14.539 61.719 7.18 1 95.12 302 ARG A O 1
ATOM 2267 N N . THR A 1 303 ? -12.594 60.875 6.25 1 96.31 303 THR A N 1
ATOM 2268 C CA . THR A 1 303 ? -13.109 60.875 4.883 1 96.31 303 THR A CA 1
ATOM 2269 C C . THR A 1 303 ? -13.805 59.562 4.566 1 96.31 303 THR A C 1
ATOM 2271 O O . THR A 1 303 ? -13.219 58.469 4.727 1 96.31 303 THR A O 1
ATOM 2274 N N . LEU A 1 304 ? -14.992 59.656 4.121 1 96.75 304 LEU A N 1
ATOM 2275 C CA . LEU A 1 304 ? -15.844 58.5 3.984 1 96.75 304 LEU A CA 1
ATOM 2276 C C . LEU A 1 304 ? -15.734 57.906 2.58 1 96.75 304 LEU A C 1
ATOM 2278 O O . LEU A 1 304 ? -15.344 58.594 1.641 1 96.75 304 LEU A O 1
ATOM 2282 N N . ASP A 1 305 ? -16.031 56.656 2.463 1 96.19 305 ASP A N 1
ATOM 2283 C CA . ASP A 1 305 ? -16.062 55.875 1.227 1 96.19 305 ASP A CA 1
ATOM 2284 C C . ASP A 1 305 ? -17.484 55.531 0.83 1 96.19 305 ASP A C 1
ATOM 2286 O O . ASP A 1 305 ? -18.328 55.281 1.692 1 96.19 305 ASP A O 1
ATOM 2290 N N . PRO A 1 306 ? -17.797 55.406 -0.43 1 96.62 306 PRO A N 1
ATOM 2291 C CA . PRO A 1 306 ? -19.156 55.094 -0.879 1 96.62 306 PRO A CA 1
ATOM 2292 C C . PRO A 1 306 ? -19.641 53.75 -0.353 1 96.62 306 PRO A C 1
ATOM 2294 O O . PRO A 1 306 ? -20.859 53.5 -0.371 1 96.62 306 PRO A O 1
ATOM 2297 N N . ASP A 1 307 ? -18.812 53 0.078 1 96.31 307 ASP A N 1
ATOM 2298 C CA . ASP A 1 307 ? -19.203 51.719 0.644 1 96.31 307 ASP A CA 1
ATOM 2299 C C . ASP A 1 307 ? -19.594 51.844 2.111 1 96.31 307 ASP A C 1
ATOM 2301 O O . ASP A 1 307 ? -20.156 50.938 2.703 1 96.31 307 ASP A O 1
ATOM 2305 N N . ASP A 1 308 ? -19.328 52.938 2.67 1 97.12 308 ASP A N 1
ATOM 2306 C CA . ASP A 1 308 ? -19.672 53.188 4.07 1 97.12 308 ASP A CA 1
ATOM 2307 C C . ASP A 1 308 ? -21.172 53.438 4.234 1 97.12 308 ASP A C 1
ATOM 2309 O O . ASP A 1 308 ? -21.766 54.156 3.441 1 97.12 308 ASP A O 1
ATOM 2313 N N . LEU A 1 309 ? -21.781 52.812 5.191 1 98.12 309 LEU A N 1
ATOM 2314 C CA . LEU A 1 309 ? -23.156 53.062 5.578 1 98.12 309 LEU A CA 1
ATOM 2315 C C . LEU A 1 309 ? -23.234 54.125 6.664 1 98.12 309 LEU A C 1
ATOM 2317 O O . LEU A 1 309 ? -22.531 54.031 7.676 1 98.12 309 LEU A O 1
ATOM 2321 N N . LEU A 1 310 ? -24.094 55.156 6.438 1 98 310 LEU A N 1
ATOM 2322 C CA . LEU A 1 310 ? -24.141 56.312 7.344 1 98 310 LEU A CA 1
ATOM 2323 C C . LEU A 1 310 ? -25.531 56.438 7.957 1 98 310 LEU A C 1
ATOM 2325 O O . LEU A 1 310 ? -26.531 56.031 7.355 1 98 310 LEU A O 1
ATOM 2329 N N . ILE A 1 311 ? -25.594 56.875 9.156 1 98.25 311 ILE A N 1
ATOM 2330 C CA . ILE A 1 311 ? -26.797 57.469 9.75 1 98.25 311 ILE A CA 1
ATOM 2331 C C . ILE A 1 311 ? -26.75 59 9.594 1 98.25 311 ILE A C 1
ATOM 2333 O O . ILE A 1 311 ? -25.781 59.625 10.008 1 98.25 311 ILE A O 1
ATOM 2337 N N . THR A 1 312 ? -27.766 59.562 9.016 1 98.06 312 THR A N 1
ATOM 2338 C CA . THR A 1 312 ? -27.75 61 8.719 1 98.06 312 THR A CA 1
ATOM 2339 C C . THR A 1 312 ? -29.031 61.688 9.188 1 98.06 312 THR A C 1
ATOM 2341 O O . THR A 1 312 ? -30.016 61 9.492 1 98.06 312 THR A O 1
ATOM 2344 N N . ASP A 1 313 ? -28.953 62.906 9.383 1 97.25 313 ASP A N 1
ATOM 2345 C CA . ASP A 1 313 ? -30.109 63.781 9.547 1 97.25 313 ASP A CA 1
ATOM 2346 C C . ASP A 1 313 ? -30.031 65 8.625 1 97.25 313 ASP A C 1
ATOM 2348 O O . ASP A 1 313 ? -29.375 64.938 7.582 1 97.25 313 ASP A O 1
ATOM 2352 N N . ASP A 1 314 ? -30.719 66.062 8.922 1 96.31 314 ASP A N 1
ATOM 2353 C CA . ASP A 1 314 ? -30.75 67.25 8.016 1 96.31 314 ASP A CA 1
ATOM 2354 C C . ASP A 1 314 ? -29.406 67.938 7.988 1 96.31 314 ASP A C 1
ATOM 2356 O O . ASP A 1 314 ? -29.094 68.688 7.031 1 96.31 314 ASP A O 1
ATOM 2360 N N . SER A 1 315 ? -28.594 67.75 8.938 1 95.94 315 SER A N 1
ATOM 2361 C CA . SER A 1 315 ? -27.297 68.438 9.023 1 95.94 315 SER A CA 1
ATOM 2362 C C . SER A 1 315 ? -26.203 67.625 8.328 1 95.94 315 SER A C 1
ATOM 2364 O O . SER A 1 315 ? -25.109 68.125 8.109 1 95.94 315 SER A O 1
ATOM 2366 N N . GLY A 1 316 ? -26.531 66.438 7.938 1 95.56 316 GLY A N 1
ATOM 2367 C CA . GLY A 1 316 ? -25.531 65.5 7.34 1 95.56 316 GLY A CA 1
ATOM 2368 C C . GLY A 1 316 ? -25.297 64.25 8.148 1 95.56 316 GLY A C 1
ATOM 2369 O O . GLY A 1 316 ? -26.188 63.812 8.859 1 95.56 316 GLY A O 1
ATOM 2370 N N . PRO A 1 317 ? -24.062 63.719 7.941 1 97.19 317 PRO A N 1
ATOM 2371 C CA . PRO A 1 317 ? -23.766 62.469 8.68 1 97.19 317 PRO A CA 1
ATOM 2372 C C . PRO A 1 317 ? -23.641 62.719 10.188 1 97.19 317 PRO A C 1
ATOM 2374 O O . PRO A 1 317 ? -22.938 63.625 10.625 1 97.19 317 PRO A O 1
ATOM 2377 N N . ILE A 1 318 ? -24.312 61.844 10.953 1 97.19 318 ILE A N 1
ATOM 2378 C CA . ILE A 1 318 ? -24.234 61.969 12.406 1 97.19 318 ILE A CA 1
ATOM 2379 C C . ILE A 1 318 ? -23.703 60.656 13 1 97.19 318 ILE A C 1
ATOM 2381 O O . ILE A 1 318 ? -23.641 60.5 14.219 1 97.19 318 ILE A O 1
ATOM 2385 N N . GLY A 1 319 ? -23.391 59.75 12.117 1 96.31 319 GLY A N 1
ATOM 2386 C CA . GLY A 1 319 ? -22.781 58.5 12.602 1 96.31 319 GLY A CA 1
ATOM 2387 C C . GLY A 1 319 ? -22.375 57.562 11.492 1 96.31 319 GLY A C 1
ATOM 2388 O O . GLY A 1 319 ? -22.953 57.594 10.406 1 96.31 319 GLY A O 1
ATOM 2389 N N . LEU A 1 320 ? -21.359 56.875 11.703 1 96.62 320 LEU A N 1
ATOM 2390 C CA . LEU A 1 320 ? -20.984 55.719 10.906 1 96.62 320 LEU A CA 1
ATOM 2391 C C . LEU A 1 320 ? -21.719 54.469 11.406 1 96.62 320 LEU A C 1
ATOM 2393 O O . LEU A 1 320 ? -21.391 53.938 12.477 1 96.62 320 LEU A O 1
ATOM 2397 N N . ALA A 1 321 ? -22.625 54 10.633 1 96.69 321 ALA A N 1
ATOM 2398 C CA . ALA A 1 321 ? -23.578 52.969 11.078 1 96.69 321 ALA A CA 1
ATOM 2399 C C . ALA A 1 321 ? -22.875 51.781 11.68 1 96.69 321 ALA A C 1
ATOM 2401 O O . ALA A 1 321 ? -22.016 51.156 11.031 1 96.69 321 ALA A O 1
ATOM 2402 N N . GLY A 1 322 ? -23.234 51.469 12.898 1 95.38 322 GLY A N 1
ATOM 2403 C CA . GLY A 1 322 ? -22.766 50.25 13.555 1 95.38 322 GLY A CA 1
ATOM 2404 C C . GLY A 1 322 ? -21.312 50.344 13.969 1 95.38 322 GLY A C 1
ATOM 2405 O O . GLY A 1 322 ? -20.766 49.375 14.492 1 95.38 322 GLY A O 1
ATOM 2406 N N . VAL A 1 323 ? -20.609 51.438 13.75 1 95.5 323 VAL A N 1
ATOM 2407 C CA . VAL A 1 323 ? -19.188 51.531 14.016 1 95.5 323 VAL A CA 1
ATOM 2408 C C . VAL A 1 323 ? -18.922 52.562 15.094 1 95.5 323 VAL A C 1
ATOM 2410 O O . VAL A 1 323 ? -18.375 52.281 16.156 1 95.5 323 VAL A O 1
ATOM 2413 N N . MET A 1 324 ? -19.328 53.781 14.781 1 94.56 324 MET A N 1
ATOM 2414 C CA . MET A 1 324 ? -19.109 54.844 15.742 1 94.56 324 MET A CA 1
ATOM 2415 C C . MET A 1 324 ? -20.031 56.031 15.469 1 94.56 324 MET A C 1
ATOM 2417 O O . MET A 1 324 ? -20.297 56.344 14.312 1 94.56 324 MET A O 1
ATOM 2421 N N . GLY A 1 325 ? -20.484 56.688 16.594 1 93.12 325 GLY A N 1
ATOM 2422 C CA . GLY A 1 325 ? -21.359 57.844 16.484 1 93.12 325 GLY A CA 1
ATOM 2423 C C . GLY A 1 325 ? -20.625 59.125 16.094 1 93.12 325 GLY A C 1
ATOM 2424 O O . GLY A 1 325 ? -19.406 59.188 16.219 1 93.12 325 GLY A O 1
ATOM 2425 N N . GLY A 1 326 ? -21.328 60.031 15.68 1 94.25 326 GLY A N 1
ATOM 2426 C CA . GLY A 1 326 ? -20.812 61.344 15.352 1 94.25 326 GLY A CA 1
ATOM 2427 C C . GLY A 1 326 ? -20.75 62.281 16.547 1 94.25 326 GLY A C 1
ATOM 2428 O O . GLY A 1 326 ? -21.578 62.188 17.453 1 94.25 326 GLY A O 1
ATOM 2429 N N . ALA A 1 327 ? -19.891 63.219 16.5 1 94 327 ALA A N 1
ATOM 2430 C CA . ALA A 1 327 ? -19.672 64.125 17.609 1 94 327 ALA A CA 1
ATOM 2431 C C . ALA A 1 327 ? -20.797 65.188 17.672 1 94 327 ALA A C 1
ATOM 2433 O O . ALA A 1 327 ? -21.125 65.688 18.766 1 94 327 ALA A O 1
ATOM 2434 N N . SER A 1 328 ? -21.5 65.438 16.609 1 94.31 328 SER A N 1
ATOM 2435 C CA . SER A 1 328 ? -22.438 66.562 16.5 1 94.31 328 SER A CA 1
ATOM 2436 C C . SER A 1 328 ? -23.703 66.312 17.328 1 94.31 328 SER A C 1
ATOM 2438 O O . SER A 1 328 ? -24.391 67.25 17.719 1 94.31 328 SER A O 1
ATOM 2440 N N . THR A 1 329 ? -23.969 65.062 17.594 1 94.44 329 THR A N 1
ATOM 2441 C CA . THR A 1 329 ? -25.203 64.75 18.297 1 94.44 329 THR A CA 1
ATOM 2442 C C . THR A 1 329 ? -24.922 64.062 19.625 1 94.44 329 THR A C 1
ATOM 2444 O O . THR A 1 329 ? -25.797 63.406 20.203 1 94.44 329 THR A O 1
ATOM 2447 N N . GLU A 1 330 ? -23.75 64.188 20.094 1 92.38 330 GLU A N 1
ATOM 2448 C CA . GLU A 1 330 ? -23.328 63.5 21.312 1 92.38 330 GLU A CA 1
ATOM 2449 C C . GLU A 1 330 ? -23.984 64.125 22.547 1 92.38 330 GLU A C 1
ATOM 2451 O O . GLU A 1 330 ? -24.203 65.312 22.609 1 92.38 330 GLU A O 1
ATOM 2456 N N . ILE A 1 331 ? -24.266 63.25 23.453 1 90.81 331 ILE A N 1
ATOM 2457 C CA . ILE A 1 331 ? -24.734 63.688 24.766 1 90.81 331 ILE A CA 1
ATOM 2458 C C . ILE A 1 331 ? -23.547 64.125 25.625 1 90.81 331 ILE A C 1
ATOM 2460 O O . ILE A 1 331 ? -22.641 63.312 25.891 1 90.81 331 ILE A O 1
ATOM 2464 N N . PRO A 1 332 ? -23.469 65.375 25.984 1 81.62 332 PRO A N 1
ATOM 2465 C CA . PRO A 1 332 ? -22.312 65.875 26.781 1 81.62 332 PRO A CA 1
ATOM 2466 C C . PRO A 1 332 ? -22.234 65.125 28.141 1 81.62 332 PRO A C 1
ATOM 2468 O O . PRO A 1 332 ? -23.266 64.938 28.797 1 81.62 332 PRO A O 1
ATOM 2471 N N . VAL A 1 333 ? -21.062 64.75 28.469 1 77.38 333 VAL A N 1
ATOM 2472 C CA . VAL A 1 333 ? -20.828 64.125 29.766 1 77.38 333 VAL A CA 1
ATOM 2473 C C . VAL A 1 333 ? -20.75 65.188 30.844 1 77.38 333 VAL A C 1
ATOM 2475 O O . VAL A 1 333 ? -20.125 66.25 30.656 1 77.38 333 VAL A O 1
ATOM 2478 N N . GLY A 1 334 ? -21.422 65.062 31.891 1 72.12 334 GLY A N 1
ATOM 2479 C CA . GLY A 1 334 ? -21.281 65.938 33.062 1 72.12 334 GLY A CA 1
ATOM 2480 C C . GLY A 1 334 ? -22.266 67.125 33.031 1 72.12 334 GLY A C 1
ATOM 2481 O O . GLY A 1 334 ? -22.109 68.062 33.781 1 72.12 334 GLY A O 1
ATOM 2482 N N . GLY A 1 335 ? -23.203 67 32 1 75.25 335 GLY A N 1
ATOM 2483 C CA . GLY A 1 335 ? -24.203 68 31.984 1 75.25 335 GLY A CA 1
ATOM 2484 C C . GLY A 1 335 ? -25.156 68 33.156 1 75.25 335 GLY A C 1
ATOM 2485 O O . GLY A 1 335 ? -25.281 66.938 33.844 1 75.25 335 GLY A O 1
ATOM 2486 N N . THR A 1 336 ? -25.656 69.125 33.562 1 80.25 336 THR A N 1
ATOM 2487 C CA . THR A 1 336 ? -26.516 69.25 34.75 1 80.25 336 THR A CA 1
ATOM 2488 C C . THR A 1 336 ? -27.984 69.375 34.344 1 80.25 336 THR A C 1
ATOM 2490 O O . THR A 1 336 ? -28.875 69.188 35.156 1 80.25 336 THR A O 1
ATOM 2493 N N . GLU A 1 337 ? -28.188 69.688 33.094 1 89.38 337 GLU A N 1
ATOM 2494 C CA . GLU A 1 337 ? -29.578 69.812 32.656 1 89.38 337 GLU A CA 1
ATOM 2495 C C . GLU A 1 337 ? -30.125 68.5 32.094 1 89.38 337 GLU A C 1
ATOM 2497 O O . GLU A 1 337 ? -29.406 67.75 31.453 1 89.38 337 GLU A O 1
ATOM 2502 N N . PRO A 1 338 ? -31.406 68.312 32.438 1 93.06 338 PRO A N 1
ATOM 2503 C CA . PRO A 1 338 ? -32.031 67.125 31.859 1 93.06 338 PRO A CA 1
ATOM 2504 C C . PRO A 1 338 ? -31.906 67.125 30.344 1 93.06 338 PRO A C 1
ATOM 2506 O O . PRO A 1 338 ? -31.984 68.125 29.688 1 93.06 338 PRO A O 1
ATOM 2509 N N . VAL A 1 339 ? -31.719 65.938 29.859 1 95.25 339 VAL A N 1
ATOM 2510 C CA . VAL A 1 339 ? -31.5 65.75 28.422 1 95.25 339 VAL A CA 1
ATOM 2511 C C . VAL A 1 339 ? -32.562 64.812 27.844 1 95.25 339 VAL A C 1
ATOM 2513 O O . VAL A 1 339 ? -33 63.875 28.5 1 95.25 339 VAL A O 1
ATOM 2516 N N . ASP A 1 340 ? -33.062 65.188 26.672 1 96.94 340 ASP A N 1
ATOM 2517 C CA . ASP A 1 340 ? -33.906 64.25 25.906 1 96.94 340 ASP A CA 1
ATOM 2518 C C . ASP A 1 340 ? -33.062 63.312 25.078 1 96.94 340 ASP A C 1
ATOM 2520 O O . ASP A 1 340 ? -32.25 63.75 24.234 1 96.94 340 ASP A O 1
ATOM 2524 N N . VAL A 1 341 ? -33.25 62 25.328 1 97.5 341 VAL A N 1
ATOM 2525 C CA . VAL A 1 341 ? -32.406 60.969 24.719 1 97.5 341 VAL A CA 1
ATOM 2526 C C . VAL A 1 341 ? -33.188 60.281 23.594 1 97.5 341 VAL A C 1
ATOM 2528 O O . VAL A 1 341 ? -34.312 59.844 23.797 1 97.5 341 VAL A O 1
ATOM 2531 N N . LEU A 1 342 ? -32.625 60.188 22.406 1 98.31 342 LEU A N 1
ATOM 2532 C CA . LEU A 1 342 ? -33.125 59.375 21.312 1 98.31 342 LEU A CA 1
ATOM 2533 C C . LEU A 1 342 ? -32.281 58.094 21.172 1 98.31 342 LEU A C 1
ATOM 2535 O O . LEU A 1 342 ? -31.109 58.156 20.812 1 98.31 342 LEU A O 1
ATOM 2539 N N . LEU A 1 343 ? -32.938 56.938 21.406 1 98.38 343 LEU A N 1
ATOM 2540 C CA . LEU A 1 343 ? -32.25 55.625 21.344 1 98.38 343 LEU A CA 1
ATOM 2541 C C . LEU A 1 343 ? -32.406 55 19.953 1 98.38 343 LEU A C 1
ATOM 2543 O O . LEU A 1 343 ? -33.5 55.031 19.359 1 98.38 343 LEU A O 1
ATOM 2547 N N . GLU A 1 344 ? -31.328 54.5 19.516 1 98.19 344 GLU A N 1
ATOM 2548 C CA . GLU A 1 344 ? -31.266 53.781 18.25 1 98.19 344 GLU A CA 1
ATOM 2549 C C . GLU A 1 344 ? -30.938 52.281 18.469 1 98.19 344 GLU A C 1
ATOM 2551 O O . GLU A 1 344 ? -30 51.969 19.188 1 98.19 344 GLU A O 1
ATOM 2556 N N . ALA A 1 345 ? -31.672 51.375 17.875 1 98.25 345 ALA A N 1
ATOM 2557 C CA . ALA A 1 345 ? -31.391 49.969 17.703 1 98.25 345 ALA A CA 1
ATOM 2558 C C . ALA A 1 345 ? -31.641 49.5 16.266 1 98.25 345 ALA A C 1
ATOM 2560 O O . ALA A 1 345 ? -32.75 49.656 15.75 1 98.25 345 ALA A O 1
ATOM 2561 N N . ALA A 1 346 ? -30.594 48.969 15.656 1 97.94 346 ALA A N 1
ATOM 2562 C CA . ALA A 1 346 ? -30.734 48.656 14.234 1 97.94 346 ALA A CA 1
ATOM 2563 C C . ALA A 1 346 ? -30.094 47.312 13.914 1 97.94 346 ALA A C 1
ATOM 2565 O O . ALA A 1 346 ? -29.438 46.688 14.766 1 97.94 346 ALA A O 1
ATOM 2566 N N . HIS A 1 347 ? -30.438 46.844 12.75 1 97.12 347 HIS A N 1
ATOM 2567 C CA . HIS A 1 347 ? -29.828 45.656 12.172 1 97.12 347 HIS A CA 1
ATOM 2568 C C . HIS A 1 347 ? -29.094 46 10.875 1 97.12 347 HIS A C 1
ATOM 2570 O O . HIS A 1 347 ? -29.703 46.5 9.922 1 97.12 347 HIS A O 1
ATOM 2576 N N . PHE A 1 348 ? -27.797 45.75 10.859 1 97.19 348 PHE A N 1
ATOM 2577 C CA . PHE A 1 348 ? -26.953 46.094 9.711 1 97.19 348 PHE A CA 1
ATOM 2578 C C . PHE A 1 348 ? -26.375 44.844 9.07 1 97.19 348 PHE A C 1
ATOM 2580 O O . PHE A 1 348 ? -26.203 43.844 9.734 1 97.19 348 PHE A O 1
ATOM 2587 N N . ALA A 1 349 ? -26.047 45 7.84 1 95.75 349 ALA A N 1
ATOM 2588 C CA . ALA A 1 349 ? -25.375 43.906 7.129 1 95.75 349 ALA A CA 1
ATOM 2589 C C . ALA A 1 349 ? -23.953 43.719 7.621 1 95.75 349 ALA A C 1
ATOM 2591 O O . ALA A 1 349 ? -23.141 44.656 7.559 1 95.75 349 ALA A O 1
ATOM 2592 N N . PRO A 1 350 ? -23.609 42.531 8.047 1 94.62 350 PRO A N 1
ATOM 2593 C CA . PRO A 1 350 ? -22.297 42.281 8.664 1 94.62 350 PRO A CA 1
ATOM 2594 C C . PRO A 1 350 ? -21.141 42.625 7.738 1 94.62 350 PRO A C 1
ATOM 2596 O O . PRO A 1 350 ? -20.172 43.25 8.172 1 94.62 350 PRO A O 1
ATOM 2599 N N . ALA A 1 351 ? -21.234 42.344 6.461 1 94.62 351 ALA A N 1
ATOM 2600 C CA . ALA A 1 351 ? -20.141 42.562 5.531 1 94.62 351 ALA A CA 1
ATOM 2601 C C . ALA A 1 351 ? -19.828 44.062 5.387 1 94.62 351 ALA A C 1
ATOM 2603 O O . ALA A 1 351 ? -18.656 44.438 5.297 1 94.62 351 ALA A O 1
ATOM 2604 N N . VAL A 1 352 ? -20.828 44.844 5.418 1 96.19 352 VAL A N 1
ATOM 2605 C CA . VAL A 1 352 ? -20.672 46.281 5.254 1 96.19 352 VAL A CA 1
ATOM 2606 C C . VAL A 1 352 ? -19.984 46.875 6.484 1 96.19 352 VAL A C 1
ATOM 2608 O O . VAL A 1 352 ? -19.078 47.688 6.359 1 96.19 352 VAL A O 1
ATOM 2611 N N . ILE A 1 353 ? -20.391 46.406 7.582 1 96.44 353 ILE A N 1
ATOM 2612 C CA . ILE A 1 353 ? -19.828 46.906 8.836 1 96.44 353 ILE A CA 1
ATOM 2613 C C . ILE A 1 353 ? -18.375 46.469 8.945 1 96.44 353 ILE A C 1
ATOM 2615 O O . ILE A 1 353 ? -17.5 47.25 9.336 1 96.44 353 ILE A O 1
ATOM 2619 N N . ALA A 1 354 ? -18.109 45.25 8.594 1 95.44 354 ALA A N 1
ATOM 2620 C CA . ALA A 1 354 ? -16.75 44.719 8.672 1 95.44 354 ALA A CA 1
ATOM 2621 C C . ALA A 1 354 ? -15.797 45.531 7.797 1 95.44 354 ALA A C 1
ATOM 2623 O O . ALA A 1 354 ? -14.703 45.906 8.234 1 95.44 354 ALA A O 1
ATOM 2624 N N . ARG A 1 355 ? -16.172 45.844 6.602 1 96.06 355 ARG A N 1
ATOM 2625 C CA . ARG A 1 355 ? -15.336 46.594 5.676 1 96.06 355 ARG A CA 1
ATOM 2626 C C . ARG A 1 355 ? -15.109 48.031 6.176 1 96.06 355 ARG A C 1
ATOM 2628 O O . ARG A 1 355 ? -13.992 48.531 6.094 1 96.06 355 ARG A O 1
ATOM 2635 N N . ALA A 1 356 ? -16.078 48.625 6.738 1 96.06 356 ALA A N 1
ATOM 2636 C CA . ALA A 1 356 ? -15.977 49.969 7.254 1 96.06 356 ALA A CA 1
ATOM 2637 C C . ALA A 1 356 ? -15.031 50.031 8.445 1 96.06 356 ALA A C 1
ATOM 2639 O O . ALA A 1 356 ? -14.164 50.906 8.516 1 96.06 356 ALA A O 1
ATOM 2640 N N . ALA A 1 357 ? -15.258 49.125 9.336 1 95.25 357 ALA A N 1
ATOM 2641 C CA . ALA A 1 357 ? -14.406 49.062 10.523 1 95.25 357 ALA A CA 1
ATOM 2642 C C . ALA A 1 357 ? -12.938 48.875 10.141 1 95.25 357 ALA A C 1
ATOM 2644 O O . ALA A 1 357 ? -12.055 49.5 10.727 1 95.25 357 ALA A O 1
ATOM 2645 N N . ARG A 1 358 ? -12.703 48.031 9.219 1 94.5 358 ARG A N 1
ATOM 2646 C CA . ARG A 1 358 ? -11.336 47.781 8.766 1 94.5 358 ARG A CA 1
ATOM 2647 C C . ARG A 1 358 ? -10.773 49 8.039 1 94.5 358 ARG A C 1
ATOM 2649 O O . ARG A 1 358 ? -9.641 49.406 8.297 1 94.5 358 ARG A O 1
ATOM 2656 N N . ARG A 1 359 ? -11.516 49.562 7.152 1 94.94 359 ARG A N 1
ATOM 2657 C CA . ARG A 1 359 ? -11.094 50.719 6.34 1 94.94 359 ARG A CA 1
ATOM 2658 C C . ARG A 1 359 ? -10.711 51.906 7.219 1 94.94 359 ARG A C 1
ATOM 2660 O O . ARG A 1 359 ? -9.688 52.531 6.984 1 94.94 359 ARG A O 1
ATOM 2667 N N . HIS A 1 360 ? -11.461 52.125 8.25 1 94.75 360 HIS A N 1
ATOM 2668 C CA . HIS A 1 360 ? -11.25 53.281 9.094 1 94.75 360 HIS A CA 1
ATOM 2669 C C . HIS A 1 360 ? -10.43 52.938 10.328 1 94.75 360 HIS A C 1
ATOM 2671 O O . HIS A 1 360 ? -10.18 53.781 11.18 1 94.75 360 HIS A O 1
ATOM 2677 N N . LYS A 1 361 ? -10.047 51.594 10.492 1 93.19 361 LYS A N 1
ATOM 2678 C CA . LYS A 1 361 ? -9.266 51.094 11.617 1 93.19 361 LYS A CA 1
ATOM 2679 C C . LYS A 1 361 ? -9.922 51.469 12.945 1 93.19 361 LYS A C 1
ATOM 2681 O O . LYS A 1 361 ? -9.273 52 13.836 1 93.19 361 LYS A O 1
ATOM 2686 N N . LEU A 1 362 ? -11.258 51.156 12.984 1 91.75 362 LEU A N 1
ATOM 2687 C CA . LEU A 1 362 ? -12.055 51.562 14.141 1 91.75 362 LEU A CA 1
ATOM 2688 C C . LEU A 1 362 ? -12.828 50.375 14.695 1 91.75 362 LEU A C 1
ATOM 2690 O O . LEU A 1 362 ? -14.062 50.375 14.703 1 91.75 362 LEU A O 1
ATOM 2694 N N . PRO A 1 363 ? -11.969 49.469 15.156 1 90.69 363 PRO A N 1
ATOM 2695 C CA . PRO A 1 363 ? -12.727 48.406 15.812 1 90.69 363 PRO A CA 1
ATOM 2696 C C . PRO A 1 363 ? -13.398 48.844 17.094 1 90.69 363 PRO A C 1
ATOM 2698 O O . PRO A 1 363 ? -12.812 49.594 17.875 1 90.69 363 PRO A O 1
ATOM 2701 N N . SER A 1 364 ? -14.688 48.531 17.297 1 91.5 364 SER A N 1
ATOM 2702 C CA . SER A 1 364 ? -15.461 48.844 18.5 1 91.5 364 SER A CA 1
ATOM 2703 C C . SER A 1 364 ? -16.234 47.625 19 1 91.5 364 SER A C 1
ATOM 2705 O O . SER A 1 364 ? -16.328 46.625 18.297 1 91.5 364 SER A O 1
ATOM 2707 N N . GLU A 1 365 ? -16.75 47.75 20.188 1 93.25 365 GLU A N 1
ATOM 2708 C CA . GLU A 1 365 ? -17.578 46.656 20.703 1 93.25 365 GLU A CA 1
ATOM 2709 C C . GLU A 1 365 ? -18.828 46.469 19.875 1 93.25 365 GLU A C 1
ATOM 2711 O O . GLU A 1 365 ? -19.297 45.344 19.672 1 93.25 365 GLU A O 1
ATOM 2716 N N . ALA A 1 366 ? -19.297 47.5 19.391 1 94.75 366 ALA A N 1
ATOM 2717 C CA . ALA A 1 366 ? -20.484 47.438 18.547 1 94.75 366 ALA A CA 1
ATOM 2718 C C . ALA A 1 366 ? -20.172 46.781 17.203 1 94.75 366 ALA A C 1
ATOM 2720 O O . ALA A 1 366 ? -20.875 45.844 16.781 1 94.75 366 ALA A O 1
ATOM 2721 N N . SER A 1 367 ? -19.125 47.312 16.562 1 95.56 367 SER A N 1
ATOM 2722 C CA . SER A 1 367 ? -18.797 46.75 15.266 1 95.56 367 SER A CA 1
ATOM 2723 C C . SER A 1 367 ? -18.453 45.281 15.367 1 95.56 367 SER A C 1
ATOM 2725 O O . SER A 1 367 ? -18.797 44.5 14.469 1 95.56 367 SER A O 1
ATOM 2727 N N . LYS A 1 368 ? -17.781 44.844 16.422 1 94.38 368 LYS A N 1
ATOM 2728 C CA . LYS A 1 368 ? -17.438 43.438 16.656 1 94.38 368 LYS A CA 1
ATOM 2729 C C . LYS A 1 368 ? -18.688 42.562 16.625 1 94.38 368 LYS A C 1
ATOM 2731 O O . LYS A 1 368 ? -18.641 41.438 16.125 1 94.38 368 LYS A O 1
ATOM 2736 N N . ARG A 1 369 ? -19.719 43.031 17.094 1 96.06 369 ARG A N 1
ATOM 2737 C CA . ARG A 1 369 ? -20.969 42.281 17.141 1 96.06 369 ARG A CA 1
ATOM 2738 C C . ARG A 1 369 ? -21.703 42.344 15.812 1 96.06 369 ARG A C 1
ATOM 2740 O O . ARG A 1 369 ? -22.156 41.312 15.289 1 96.06 369 ARG A O 1
ATOM 2747 N N . PHE A 1 370 ? -21.734 43.5 15.211 1 96.38 370 PHE A N 1
ATOM 2748 C CA . PHE A 1 370 ? -22.453 43.656 13.961 1 96.38 370 PHE A CA 1
ATOM 2749 C C . PHE A 1 370 ? -21.781 42.906 12.828 1 96.38 370 PHE A C 1
ATOM 2751 O O . PHE A 1 370 ? -22.422 42.5 11.859 1 96.38 370 PHE A O 1
ATOM 2758 N N . GLU A 1 371 ? -20.516 42.656 12.977 1 94.06 371 GLU A N 1
ATOM 2759 C CA . GLU A 1 371 ? -19.766 41.938 11.961 1 94.06 371 GLU A CA 1
ATOM 2760 C C . GLU A 1 371 ? -20.125 40.469 11.969 1 94.06 371 GLU A C 1
ATOM 2762 O O . GLU A 1 371 ? -19.844 39.75 11.008 1 94.06 371 GLU A O 1
ATOM 2767 N N . ARG A 1 372 ? -20.625 39.875 13.031 1 89.94 372 ARG A N 1
ATOM 2768 C CA . ARG A 1 372 ? -20.906 38.438 13.203 1 89.94 372 ARG A CA 1
ATOM 2769 C C . ARG A 1 372 ? -22.406 38.188 13.258 1 89.94 372 ARG A C 1
ATOM 2771 O O . ARG A 1 372 ? -22.844 37.125 13.719 1 89.94 372 ARG A O 1
ATOM 2778 N N . THR A 1 373 ? -23.219 39 12.797 1 88.12 373 THR A N 1
ATOM 2779 C CA . THR A 1 373 ? -24.672 38.938 12.672 1 88.12 373 THR A CA 1
ATOM 2780 C C . THR A 1 373 ? -25.328 39.156 14.031 1 88.12 373 THR A C 1
ATOM 2782 O O . THR A 1 373 ? -25.031 38.469 14.992 1 88.12 373 THR A O 1
ATOM 2785 N N . VAL A 1 374 ? -26.141 39.969 14.156 1 94.75 374 VAL A N 1
ATOM 2786 C CA . VAL A 1 374 ? -26.984 40.281 15.305 1 94.75 374 VAL A CA 1
ATOM 2787 C C . VAL A 1 374 ? -28.438 39.875 15.008 1 94.75 374 VAL A C 1
ATOM 2789 O O . VAL A 1 374 ? -28.875 39.969 13.859 1 94.75 374 VAL A O 1
ATOM 2792 N N . ASP A 1 375 ? -29.156 39.406 16.016 1 96.06 375 ASP A N 1
ATOM 2793 C CA . ASP A 1 375 ? -30.547 38.969 15.891 1 96.06 375 ASP A CA 1
ATOM 2794 C C . ASP A 1 375 ? -31.422 40.125 15.375 1 96.06 375 ASP A C 1
ATOM 2796 O O . ASP A 1 375 ? -31.547 41.156 16.031 1 96.06 375 ASP A O 1
ATOM 2800 N N . PRO A 1 376 ? -32 39.938 14.258 1 96.38 376 PRO A N 1
ATOM 2801 C CA . PRO A 1 376 ? -32.812 41 13.664 1 96.38 376 PRO A CA 1
ATOM 2802 C C . PRO A 1 376 ? -34.094 41.281 14.445 1 96.38 376 PRO A C 1
ATOM 2804 O O . PRO A 1 376 ? -34.781 42.281 14.195 1 96.38 376 PRO A O 1
ATOM 2807 N N . GLN A 1 377 ? -34.469 40.5 15.312 1 95.94 377 GLN A N 1
ATOM 2808 C CA . GLN A 1 377 ? -35.688 40.688 16.078 1 95.94 377 GLN A CA 1
ATOM 2809 C C . GLN A 1 377 ? -35.406 41.406 17.391 1 95.94 377 GLN A C 1
ATOM 2811 O O . GLN A 1 377 ? -36.344 41.781 18.109 1 95.94 377 GLN A O 1
ATOM 2816 N N . LEU A 1 378 ? -34.25 41.75 17.672 1 96.5 378 LEU A N 1
ATOM 2817 C CA . LEU A 1 378 ? -33.875 42.25 19 1 96.5 378 LEU A CA 1
ATOM 2818 C C . LEU A 1 378 ? -34.094 43.781 19.078 1 96.5 378 LEU A C 1
ATOM 2820 O O . LEU A 1 378 ? -34.312 44.312 20.156 1 96.5 378 LEU A O 1
ATOM 2824 N N . PRO A 1 379 ? -34 44.531 17.953 1 97.56 379 PRO A N 1
ATOM 2825 C CA . PRO A 1 379 ? -33.938 45.969 18.031 1 97.56 379 PRO A CA 1
ATOM 2826 C C . PRO A 1 379 ? -35.094 46.562 18.844 1 97.56 379 PRO A C 1
ATOM 2828 O O . PRO A 1 379 ? -34.875 47.344 19.781 1 97.56 379 PRO A O 1
ATOM 2831 N N . PRO A 1 380 ? -36.312 46.219 18.656 1 97.12 380 PRO A N 1
ATOM 2832 C CA . PRO A 1 380 ? -37.375 46.812 19.469 1 97.12 380 PRO A CA 1
ATOM 2833 C C . PRO A 1 380 ? -37.281 46.438 20.953 1 97.12 380 PRO A C 1
ATOM 2835 O O . PRO A 1 380 ? -37.562 47.281 21.812 1 97.12 380 PRO A O 1
ATOM 2838 N N . ILE A 1 381 ? -36.875 45.281 21.234 1 97.94 381 ILE A N 1
ATOM 2839 C CA . ILE A 1 381 ? -36.781 44.781 22.609 1 97.94 381 ILE A CA 1
ATOM 2840 C C . ILE A 1 381 ? -35.625 45.5 23.344 1 97.94 381 ILE A C 1
ATOM 2842 O O . ILE A 1 381 ? -35.812 46 24.453 1 97.94 381 ILE A O 1
ATOM 2846 N N . ALA A 1 382 ? -34.562 45.594 22.672 1 98.56 382 ALA A N 1
ATOM 2847 C CA . ALA A 1 382 ? -33.375 46.25 23.266 1 98.56 382 ALA A CA 1
ATOM 2848 C C . ALA A 1 382 ? -33.625 47.719 23.5 1 98.56 382 ALA A C 1
ATOM 2850 O O . ALA A 1 382 ? -33.25 48.281 24.547 1 98.56 382 ALA A O 1
ATOM 2851 N N . ALA A 1 383 ? -34.156 48.375 22.547 1 98.44 383 ALA A N 1
ATOM 2852 C CA . ALA A 1 383 ? -34.5 49.812 22.688 1 98.44 383 ALA A CA 1
ATOM 2853 C C . ALA A 1 383 ? -35.438 50.031 23.875 1 98.44 383 ALA A C 1
ATOM 2855 O O . ALA A 1 383 ? -35.219 50.969 24.656 1 98.44 383 ALA A O 1
ATOM 2856 N N . GLU A 1 384 ? -36.375 49.188 23.969 1 98 384 GLU A N 1
ATOM 2857 C CA . GLU A 1 384 ? -37.312 49.312 25.078 1 98 384 GLU A CA 1
ATOM 2858 C C . GLU A 1 384 ? -36.625 49.062 26.406 1 98 384 GLU A C 1
ATOM 2860 O O . GLU A 1 384 ? -36.844 49.781 27.375 1 98 384 GLU A O 1
ATOM 2865 N N . ARG A 1 385 ? -35.844 48 26.484 1 98.5 385 ARG A N 1
ATOM 2866 C CA . ARG A 1 385 ? -35.125 47.656 27.688 1 98.5 385 ARG A CA 1
ATOM 2867 C C . ARG A 1 385 ? -34.25 48.844 28.141 1 98.5 385 ARG A C 1
ATOM 2869 O O . ARG A 1 385 ? -34.25 49.188 29.312 1 98.5 385 ARG A O 1
ATOM 2876 N N . ALA A 1 386 ? -33.562 49.469 27.219 1 98.69 386 ALA A N 1
ATOM 2877 C CA . ALA A 1 386 ? -32.719 50.625 27.531 1 98.69 386 ALA A CA 1
ATOM 2878 C C . ALA A 1 386 ? -33.531 51.812 28.016 1 98.69 386 ALA A C 1
ATOM 2880 O O . ALA A 1 386 ? -33.188 52.469 28.984 1 98.69 386 ALA A O 1
ATOM 2881 N N . ALA A 1 387 ? -34.625 52.062 27.391 1 98.38 387 ALA A N 1
ATOM 2882 C CA . ALA A 1 387 ? -35.531 53.156 27.797 1 98.38 387 ALA A CA 1
ATOM 2883 C C . ALA A 1 387 ? -36 52.938 29.219 1 98.38 387 ALA A C 1
ATOM 2885 O O . ALA A 1 387 ? -36 53.906 30.031 1 98.38 387 ALA A O 1
ATOM 2886 N N . GLN A 1 388 ? -36.375 51.781 29.516 1 98.12 388 GLN A N 1
ATOM 2887 C CA . GLN A 1 388 ? -36.875 51.469 30.844 1 98.12 388 GLN A CA 1
ATOM 2888 C C . GLN A 1 388 ? -35.812 51.688 31.906 1 98.12 388 GLN A C 1
ATOM 2890 O O . GLN A 1 388 ? -36.062 52.219 32.969 1 98.12 388 GLN A O 1
ATOM 2895 N N . LEU A 1 389 ? -34.656 51.25 31.609 1 98.25 389 LEU A N 1
ATOM 2896 C CA . LEU A 1 389 ? -33.531 51.406 32.562 1 98.25 389 LEU A CA 1
ATOM 2897 C C . LEU A 1 389 ? -33.188 52.875 32.75 1 98.25 389 LEU A C 1
ATOM 2899 O O . LEU A 1 389 ? -32.875 53.312 33.844 1 98.25 389 LEU A O 1
ATOM 2903 N N . LEU A 1 390 ? -33.25 53.656 31.641 1 98.06 390 LEU A N 1
ATOM 2904 C CA . LEU A 1 390 ? -32.969 55.094 31.734 1 98.06 390 LEU A CA 1
ATOM 2905 C C . LEU A 1 390 ? -33.969 55.781 32.625 1 98.06 390 LEU A C 1
ATOM 2907 O O . LEU A 1 390 ? -33.625 56.656 33.438 1 98.06 390 LEU A O 1
ATOM 2911 N N . VAL A 1 391 ? -35.188 55.438 32.5 1 97.69 391 VAL A N 1
ATOM 2912 C CA . VAL A 1 391 ? -36.25 56.031 33.312 1 97.69 391 VAL A CA 1
ATOM 2913 C C . VAL A 1 391 ? -36.094 55.594 34.75 1 97.69 391 VAL A C 1
ATOM 2915 O O . VAL A 1 391 ? -36.188 56.406 35.688 1 97.69 391 VAL A O 1
ATOM 2918 N N . GLU A 1 392 ? -35.844 54.375 34.938 1 97.06 392 GLU A N 1
ATOM 2919 C CA . GLU A 1 392 ? -35.75 53.812 36.281 1 97.06 392 GLU A CA 1
ATOM 2920 C C . GLU A 1 392 ? -34.625 54.469 37.062 1 97.06 392 GLU A C 1
ATOM 2922 O O . GLU A 1 392 ? -34.812 54.781 38.25 1 97.06 392 GLU A O 1
ATOM 2927 N N . PHE A 1 393 ? -33.531 54.781 36.469 1 96.25 393 PHE A N 1
ATOM 2928 C CA . PHE A 1 393 ? -32.375 55.219 37.25 1 96.25 393 PHE A CA 1
ATOM 2929 C C . PHE A 1 393 ? -32.031 56.688 36.938 1 96.25 393 PHE A C 1
ATOM 2931 O O . PHE A 1 393 ? -31.312 57.312 37.688 1 96.25 393 PHE A O 1
ATOM 2938 N N . GLY A 1 394 ? -32.438 57.219 35.812 1 95.38 394 GLY A N 1
ATOM 2939 C CA . GLY A 1 394 ? -32.094 58.562 35.438 1 95.38 394 GLY A CA 1
ATOM 2940 C C . GLY A 1 394 ? -33.281 59.531 35.469 1 95.38 394 GLY A C 1
ATOM 2941 O O . GLY A 1 394 ? -33.156 60.719 35.25 1 95.38 394 GLY A O 1
ATOM 2942 N N . GLY A 1 395 ? -34.406 58.906 35.719 1 94.88 395 GLY A N 1
ATOM 2943 C CA . GLY A 1 395 ? -35.625 59.719 35.688 1 94.88 395 GLY A CA 1
ATOM 2944 C C . GLY A 1 395 ? -36.125 60 34.281 1 94.88 395 GLY A C 1
ATOM 2945 O O . GLY A 1 395 ? -35.844 59.219 33.344 1 94.88 395 GLY A O 1
ATOM 2946 N N . GLY A 1 396 ? -36.969 60.938 34.125 1 95.38 396 GLY A N 1
ATOM 2947 C CA . GLY A 1 396 ? -37.594 61.25 32.844 1 95.38 396 GLY A CA 1
ATOM 2948 C C . GLY A 1 396 ? -38.781 60.375 32.531 1 95.38 396 GLY A C 1
ATOM 2949 O O . GLY A 1 396 ? -39.312 59.688 33.406 1 95.38 396 GLY A O 1
ATOM 2950 N N . THR A 1 397 ? -39.25 60.562 31.297 1 97 397 THR A N 1
ATOM 2951 C CA . THR A 1 397 ? -40.406 59.812 30.844 1 97 397 THR A CA 1
ATOM 2952 C C . THR A 1 397 ? -40.219 59.281 29.422 1 97 397 THR A C 1
ATOM 2954 O O . THR A 1 397 ? -39.656 60 28.578 1 97 397 THR A O 1
ATOM 2957 N N . ILE A 1 398 ? -40.688 58.094 29.234 1 96.88 398 ILE A N 1
ATOM 2958 C CA . ILE A 1 398 ? -40.656 57.531 27.875 1 96.88 398 ILE A CA 1
ATOM 2959 C C . ILE A 1 398 ? -41.688 58.25 27.016 1 96.88 398 ILE A C 1
ATOM 2961 O O . ILE A 1 398 ? -42.875 58.219 27.312 1 96.88 398 ILE A O 1
ATOM 2965 N N . ALA A 1 399 ? -41.188 58.906 26.016 1 95.81 399 ALA A N 1
ATOM 2966 C CA . ALA A 1 399 ? -42.094 59.594 25.109 1 95.81 399 ALA A CA 1
ATOM 2967 C C . ALA A 1 399 ? -43 58.625 24.359 1 95.81 399 ALA A C 1
ATOM 2969 O O . ALA A 1 399 ? -42.625 57.469 24.125 1 95.81 399 ALA A O 1
ATOM 2970 N N . PRO A 1 400 ? -44.188 59.094 24.078 1 93.56 400 PRO A N 1
ATOM 2971 C CA . PRO A 1 400 ? -45.094 58.219 23.328 1 93.56 400 PRO A CA 1
ATOM 2972 C C . PRO A 1 400 ? -44.531 57.844 21.953 1 93.56 400 PRO A C 1
ATOM 2974 O O . PRO A 1 400 ? -43.906 58.656 21.297 1 93.56 400 PRO A O 1
ATOM 2977 N N . GLY A 1 401 ? -44.812 56.531 21.625 1 94.44 401 GLY A N 1
ATOM 2978 C CA . GLY A 1 401 ? -44.469 56.062 20.281 1 94.44 401 GLY A CA 1
ATOM 2979 C C . GLY A 1 401 ? -43.156 55.281 20.234 1 94.44 401 GLY A C 1
ATOM 2980 O O . GLY A 1 401 ? -42.344 55.344 21.172 1 94.44 401 GLY A O 1
ATOM 2981 N N . ARG A 1 402 ? -42.938 54.5 19.219 1 96.25 402 ARG A N 1
ATOM 2982 C CA . ARG A 1 402 ? -41.75 53.75 18.844 1 96.25 402 ARG A CA 1
ATOM 2983 C C . ARG A 1 402 ? -41.656 53.625 17.328 1 96.25 402 ARG A C 1
ATOM 2985 O O . ARG A 1 402 ? -42.562 53.062 16.688 1 96.25 402 ARG A O 1
ATOM 2992 N N . THR A 1 403 ? -40.625 54.156 16.781 1 97.75 403 THR A N 1
ATOM 2993 C CA . THR A 1 403 ? -40.406 53.969 15.352 1 97.75 403 THR A CA 1
ATOM 2994 C C . THR A 1 403 ? -39.75 52.594 15.078 1 97.75 403 THR A C 1
ATOM 2996 O O . THR A 1 403 ? -38.719 52.25 15.703 1 97.75 403 THR A O 1
ATOM 2999 N N . ASP A 1 404 ? -40.281 51.812 14.281 1 96.88 404 ASP A N 1
ATOM 3000 C CA . ASP A 1 404 ? -39.781 50.5 13.859 1 96.88 404 ASP A CA 1
ATOM 3001 C C . ASP A 1 404 ? -39.938 50.312 12.352 1 96.88 404 ASP A C 1
ATOM 3003 O O . ASP A 1 404 ? -41.031 49.969 11.867 1 96.88 404 ASP A O 1
ATOM 3007 N N . VAL A 1 405 ? -38.812 50.594 11.688 1 97 405 VAL A N 1
ATOM 3008 C CA . VAL A 1 405 ? -38.875 50.562 10.227 1 97 405 VAL A CA 1
ATOM 3009 C C . VAL A 1 405 ? -38.062 49.406 9.703 1 97 405 VAL A C 1
ATOM 3011 O O . VAL A 1 405 ? -36.969 49.094 10.227 1 97 405 VAL A O 1
ATOM 3014 N N . GLY A 1 406 ? -38.594 48.719 8.664 1 93.19 406 GLY A N 1
ATOM 3015 C CA . GLY A 1 406 ? -37.938 47.562 8.047 1 93.19 406 GLY A CA 1
ATOM 3016 C C . GLY A 1 406 ? -38.344 46.25 8.664 1 93.19 406 GLY A C 1
ATOM 3017 O O . GLY A 1 406 ? -39.031 46.219 9.68 1 93.19 406 GLY A O 1
ATOM 3018 N N . GLU A 1 407 ? -38.031 45.156 7.945 1 87.69 407 GLU A N 1
ATOM 3019 C CA . GLU A 1 407 ? -38.375 43.844 8.438 1 87.69 407 GLU A CA 1
ATOM 3020 C C . GLU A 1 407 ? -37.438 42.781 7.836 1 87.69 407 GLU A C 1
ATOM 3022 O O . GLU A 1 407 ? -36.969 42.938 6.699 1 87.69 407 GLU A O 1
ATOM 3027 N N . VAL A 1 408 ? -37.094 41.906 8.711 1 86.06 408 VAL A N 1
ATOM 3028 C CA . VAL A 1 408 ? -36.375 40.719 8.25 1 86.06 408 VAL A CA 1
ATOM 3029 C C . VAL A 1 408 ? -37.25 39.5 8.312 1 86.06 408 VAL A C 1
ATOM 3031 O O . VAL A 1 408 ? -37.875 39.219 9.344 1 86.06 408 VAL A O 1
ATOM 3034 N N . GLY A 1 409 ? -37.375 38.875 7.191 1 84.69 409 GLY A N 1
ATOM 3035 C CA . GLY A 1 409 ? -38.25 37.688 7.109 1 84.69 409 GLY A CA 1
ATOM 3036 C C . GLY A 1 409 ? -37.75 36.531 7.938 1 84.69 409 GLY A C 1
ATOM 3037 O O . GLY A 1 409 ? -36.594 36.531 8.391 1 84.69 409 GLY A O 1
ATOM 3038 N N . ALA A 1 410 ? -38.719 35.625 8.086 1 87.75 410 ALA A N 1
ATOM 3039 C CA . ALA A 1 410 ? -38.375 34.406 8.812 1 87.75 410 ALA A CA 1
ATOM 3040 C C . ALA A 1 410 ? -37.375 33.562 8.039 1 87.75 410 ALA A C 1
ATOM 3042 O O . ALA A 1 410 ? -37.312 33.625 6.805 1 87.75 410 ALA A O 1
ATOM 3043 N N . ALA A 1 411 ? -36.562 32.844 8.797 1 92.19 411 ALA A N 1
ATOM 3044 C CA . ALA A 1 411 ? -35.625 31.938 8.18 1 92.19 411 ALA A CA 1
ATOM 3045 C C . ALA A 1 411 ? -36.312 30.844 7.402 1 92.19 411 ALA A C 1
ATOM 3047 O O . ALA A 1 411 ? -37.406 30.406 7.789 1 92.19 411 ALA A O 1
ATOM 3048 N N . ALA A 1 412 ? -35.75 30.375 6.328 1 95 412 ALA A N 1
ATOM 3049 C CA . ALA A 1 412 ? -36.312 29.266 5.551 1 95 412 ALA A CA 1
ATOM 3050 C C . ALA A 1 412 ? -36.125 27.938 6.277 1 95 412 ALA A C 1
ATOM 3052 O O . ALA A 1 412 ? -35.062 27.703 6.891 1 95 412 ALA A O 1
ATOM 3053 N N . PRO A 1 413 ? -37.094 27.141 6.273 1 96.94 413 PRO A N 1
ATOM 3054 C CA . PRO A 1 413 ? -36.938 25.828 6.902 1 96.94 413 PRO A CA 1
ATOM 3055 C C . PRO A 1 413 ? -35.875 24.969 6.215 1 96.94 413 PRO A C 1
ATOM 3057 O O . PRO A 1 413 ? -35.688 25.062 5 1 96.94 413 PRO A O 1
ATOM 3060 N N . VAL A 1 414 ? -35.219 24.172 6.98 1 97.62 414 VAL A N 1
ATOM 3061 C CA . VAL A 1 414 ? -34.188 23.234 6.484 1 97.62 414 VAL A CA 1
ATOM 3062 C C . VAL A 1 414 ? -34.688 21.797 6.668 1 97.62 414 VAL A C 1
ATOM 3064 O O . VAL A 1 414 ? -35.062 21.406 7.766 1 97.62 414 VAL A O 1
ATOM 3067 N N . ARG A 1 415 ? -34.625 20.969 5.605 1 95.5 415 ARG A N 1
ATOM 3068 C CA . ARG A 1 415 ? -35.062 19.594 5.617 1 95.5 415 ARG A CA 1
ATOM 3069 C C . ARG A 1 415 ? -33.875 18.625 5.66 1 95.5 415 ARG A C 1
ATOM 3071 O O . ARG A 1 415 ? -32.875 18.844 4.992 1 95.5 415 ARG A O 1
ATOM 3078 N N . MET A 1 416 ? -34.031 17.562 6.418 1 95.69 416 MET A N 1
ATOM 3079 C CA . MET A 1 416 ? -33 16.547 6.508 1 95.69 416 MET A CA 1
ATOM 3080 C C . MET A 1 416 ? -33.562 15.195 6.922 1 95.69 416 MET A C 1
ATOM 3082 O O . MET A 1 416 ? -34.531 15.141 7.719 1 95.69 416 MET A O 1
ATOM 3086 N N . PRO A 1 417 ? -33.062 14.094 6.371 1 95.44 417 PRO A N 1
ATOM 3087 C CA . PRO A 1 417 ? -33.469 12.797 6.93 1 95.44 417 PRO A CA 1
ATOM 3088 C C . PRO A 1 417 ? -33.219 12.703 8.438 1 95.44 417 PRO A C 1
ATOM 3090 O O . PRO A 1 417 ? -32.219 13.195 8.93 1 95.44 417 PRO A O 1
ATOM 3093 N N . LEU A 1 418 ? -34.156 12.078 9.117 1 95.31 418 LEU A N 1
ATOM 3094 C CA . LEU A 1 418 ? -34.125 12 10.578 1 95.31 418 LEU A CA 1
ATOM 3095 C C . LEU A 1 418 ? -32.875 11.305 11.062 1 95.31 418 LEU A C 1
ATOM 3097 O O . LEU A 1 418 ? -32.312 11.656 12.109 1 95.31 418 LEU A O 1
ATOM 3101 N N . ASP A 1 419 ? -32.312 10.352 10.281 1 94.12 419 ASP A N 1
ATOM 3102 C CA . ASP A 1 419 ? -31.203 9.523 10.727 1 94.12 419 ASP A CA 1
ATOM 3103 C C . ASP A 1 419 ? -29.875 10.008 10.148 1 94.12 419 ASP A C 1
ATOM 3105 O O . ASP A 1 419 ? -28.859 9.344 10.281 1 94.12 419 ASP A O 1
ATOM 3109 N N . LEU A 1 420 ? -29.891 11.156 9.508 1 96.19 420 LEU A N 1
ATOM 3110 C CA . LEU A 1 420 ? -28.688 11.633 8.852 1 96.19 420 LEU A CA 1
ATOM 3111 C C . LEU A 1 420 ? -27.578 11.875 9.867 1 96.19 420 LEU A C 1
ATOM 3113 O O . LEU A 1 420 ? -26.422 11.531 9.625 1 96.19 420 LEU A O 1
ATOM 3117 N N . PRO A 1 421 ? -27.797 12.438 11.055 1 96.69 421 PRO A N 1
ATOM 3118 C CA . PRO A 1 421 ? -26.734 12.594 12.047 1 96.69 421 PRO A CA 1
ATOM 3119 C C . PRO A 1 421 ? -26.109 11.266 12.453 1 96.69 421 PRO A C 1
ATOM 3121 O O . PRO A 1 421 ? -24.891 11.164 12.594 1 96.69 421 PRO A O 1
ATOM 3124 N N . ASP A 1 422 ? -26.859 10.266 12.562 1 95.31 422 ASP A N 1
ATOM 3125 C CA . ASP A 1 422 ? -26.375 8.938 12.914 1 95.31 422 ASP A CA 1
ATOM 3126 C C . ASP A 1 422 ? -25.422 8.406 11.844 1 95.31 422 ASP A C 1
ATOM 3128 O O . ASP A 1 422 ? -24.344 7.906 12.164 1 95.31 422 ASP A O 1
ATOM 3132 N N . ARG A 1 423 ? -25.891 8.578 10.68 1 92.94 423 ARG A N 1
ATOM 3133 C CA . ARG A 1 423 ? -25.109 8.062 9.555 1 92.94 423 ARG A CA 1
ATOM 3134 C C . ARG A 1 423 ? -23.766 8.781 9.438 1 92.94 423 ARG A C 1
ATOM 3136 O O . ARG A 1 423 ? -22.75 8.156 9.195 1 92.94 423 ARG A O 1
ATOM 3143 N N . VAL A 1 424 ? -23.812 10.102 9.57 1 93.88 424 VAL A N 1
ATOM 3144 C CA . VAL A 1 424 ? -22.594 10.898 9.445 1 93.88 424 VAL A CA 1
ATOM 3145 C C . VAL A 1 424 ? -21.641 10.578 10.594 1 93.88 424 VAL A C 1
ATOM 3147 O O . VAL A 1 424 ? -20.438 10.406 10.383 1 93.88 424 VAL A O 1
ATOM 3150 N N . ALA A 1 425 ? -22.109 10.43 11.789 1 93.19 425 ALA A N 1
ATOM 3151 C CA . ALA A 1 425 ? -21.297 10.148 12.977 1 93.19 425 ALA A CA 1
ATOM 3152 C C . ALA A 1 425 ? -20.844 8.688 12.984 1 93.19 425 ALA A C 1
ATOM 3154 O O . ALA A 1 425 ? -19.828 8.359 13.609 1 93.19 425 ALA A O 1
ATOM 3155 N N . GLY A 1 426 ? -21.594 7.812 12.344 1 89.69 426 GLY A N 1
ATOM 3156 C CA . GLY A 1 426 ? -21.328 6.387 12.391 1 89.69 426 GLY A CA 1
ATOM 3157 C C . GLY A 1 426 ? -21.734 5.746 13.703 1 89.69 426 GLY A C 1
ATOM 3158 O O . GLY A 1 426 ? -21.109 4.785 14.156 1 89.69 426 GLY A O 1
ATOM 3159 N N . VAL A 1 427 ? -22.719 6.348 14.461 1 91.69 427 VAL A N 1
ATOM 3160 C CA . VAL A 1 427 ? -23.234 5.848 15.727 1 91.69 427 VAL A CA 1
ATOM 3161 C C . VAL A 1 427 ? -24.766 5.938 15.727 1 91.69 427 VAL A C 1
ATOM 3163 O O . VAL A 1 427 ? -25.344 6.672 14.93 1 91.69 427 VAL A O 1
ATOM 3166 N N . THR A 1 428 ? -25.406 5.094 16.531 1 91.81 428 THR A N 1
ATOM 3167 C CA . THR A 1 428 ? -26.844 5.176 16.75 1 91.81 428 THR A CA 1
ATOM 3168 C C . THR A 1 428 ? -27.172 6 18 1 91.81 428 THR A C 1
ATOM 3170 O O . THR A 1 428 ? -26.906 5.559 19.125 1 91.81 428 THR A O 1
ATOM 3173 N N . TYR A 1 429 ? -27.734 7.199 17.781 1 92.88 429 TYR A N 1
ATOM 3174 C CA . TYR A 1 429 ? -28.125 8.039 18.922 1 92.88 429 TYR A CA 1
ATOM 3175 C C . TYR A 1 429 ? -29.453 7.578 19.5 1 92.88 429 TYR A C 1
ATOM 3177 O O . TYR A 1 429 ? -30.234 6.883 18.844 1 92.88 429 TYR A O 1
ATOM 3185 N N . PRO A 1 430 ? -29.719 7.953 20.828 1 92.44 430 PRO A N 1
ATOM 3186 C CA . PRO A 1 430 ? -31 7.605 21.422 1 92.44 430 PRO A CA 1
ATOM 3187 C C . PRO A 1 430 ? -32.188 8.156 20.641 1 92.44 430 PRO A C 1
ATOM 3189 O O . PRO A 1 430 ? -32.062 9.195 19.969 1 92.44 430 PRO A O 1
ATOM 3192 N N . ARG A 1 431 ? -33.312 7.492 20.719 1 90.94 431 ARG A N 1
ATOM 3193 C CA . ARG A 1 431 ? -34.531 7.93 20.047 1 90.94 431 ARG A CA 1
ATOM 3194 C C . ARG A 1 431 ? -34.906 9.344 20.453 1 90.94 431 ARG A C 1
ATOM 3196 O O . ARG A 1 431 ? -34.906 9.672 21.641 1 90.94 431 ARG A O 1
ATOM 3203 N N . GLY A 1 432 ? -35.062 10.266 19.516 1 94.12 432 GLY A N 1
ATOM 3204 C CA . GLY A 1 432 ? -35.531 11.625 19.781 1 94.12 432 GLY A CA 1
ATOM 3205 C C . GLY A 1 432 ? -34.375 12.617 19.906 1 94.12 432 GLY A C 1
ATOM 3206 O O . GLY A 1 432 ? -34.594 13.82 20.047 1 94.12 432 GLY A O 1
ATOM 3207 N N . ALA A 1 433 ? -33.219 12.117 19.844 1 94.94 433 ALA A N 1
ATOM 3208 C CA . ALA A 1 433 ? -32.062 12.977 20.062 1 94.94 433 ALA A CA 1
ATOM 3209 C C . ALA A 1 433 ? -32.031 14.117 19.062 1 94.94 433 ALA A C 1
ATOM 3211 O O . ALA A 1 433 ? -31.812 15.273 19.438 1 94.94 433 ALA A O 1
ATOM 3212 N N . THR A 1 434 ? -32.281 13.844 17.812 1 97.06 434 THR A N 1
ATOM 3213 C CA . THR A 1 434 ? -32.219 14.852 16.766 1 97.06 434 THR A CA 1
ATOM 3214 C C . THR A 1 434 ? -33.25 15.953 17.031 1 97.06 434 THR A C 1
ATOM 3216 O O . THR A 1 434 ? -32.906 17.141 17.031 1 97.06 434 THR A O 1
ATOM 3219 N N . VAL A 1 435 ? -34.438 15.578 17.328 1 96.88 435 VAL A N 1
ATOM 3220 C CA . VAL A 1 435 ? -35.531 16.547 17.562 1 96.88 435 VAL A CA 1
ATOM 3221 C C . VAL A 1 435 ? -35.219 17.344 18.828 1 96.88 435 VAL A C 1
ATOM 3223 O O . VAL A 1 435 ? -35.375 18.562 18.844 1 96.88 435 VAL A O 1
ATOM 3226 N N . ARG A 1 436 ? -34.844 16.703 19.859 1 96.25 436 ARG A N 1
ATOM 3227 C CA . ARG A 1 436 ? -34.531 17.328 21.141 1 96.25 436 ARG A CA 1
ATOM 3228 C C . ARG A 1 436 ? -33.438 18.391 20.984 1 96.25 436 ARG A C 1
ATOM 3230 O O . ARG A 1 436 ? -33.625 19.531 21.422 1 96.25 436 ARG A O 1
ATOM 3237 N N . ARG A 1 437 ? -32.375 18.047 20.344 1 96.75 437 ARG A N 1
ATOM 3238 C CA . ARG A 1 437 ? -31.25 18.938 20.234 1 96.75 437 ARG A CA 1
ATOM 3239 C C . ARG A 1 437 ? -31.578 20.141 19.344 1 96.75 437 ARG A C 1
ATOM 3241 O O . ARG A 1 437 ? -31.203 21.266 19.641 1 96.75 437 ARG A O 1
ATOM 3248 N N . LEU A 1 438 ? -32.219 19.891 18.281 1 97.81 438 LEU A N 1
ATOM 3249 C CA . LEU A 1 438 ? -32.562 20.984 17.391 1 97.81 438 LEU A CA 1
ATOM 3250 C C . LEU A 1 438 ? -33.531 21.938 18.078 1 97.81 438 LEU A C 1
ATOM 3252 O O . LEU A 1 438 ? -33.5 23.156 17.859 1 97.81 438 LEU A O 1
ATOM 3256 N N . THR A 1 439 ? -34.375 21.422 18.906 1 96.69 439 THR A N 1
ATOM 3257 C CA . THR A 1 439 ? -35.281 22.25 19.688 1 96.69 439 THR A CA 1
ATOM 3258 C C . THR A 1 439 ? -34.531 23.078 20.719 1 96.69 439 THR A C 1
ATOM 3260 O O . THR A 1 439 ? -34.844 24.25 20.938 1 96.69 439 THR A O 1
ATOM 3263 N N . GLN A 1 440 ? -33.562 22.562 21.281 1 94.88 440 GLN A N 1
ATOM 3264 C CA . GLN A 1 440 ? -32.75 23.234 22.312 1 94.88 440 GLN A CA 1
ATOM 3265 C C . GLN A 1 440 ? -32.031 24.453 21.75 1 94.88 440 GLN A C 1
ATOM 3267 O O . GLN A 1 440 ? -31.828 25.438 22.453 1 94.88 440 GLN A O 1
ATOM 3272 N N . ILE A 1 441 ? -31.734 24.359 20.484 1 94.94 441 ILE A N 1
ATOM 3273 C CA . ILE A 1 441 ? -31 25.484 19.938 1 94.94 441 ILE A CA 1
ATOM 3274 C C . ILE A 1 441 ? -31.984 26.531 19.391 1 94.94 441 ILE A C 1
ATOM 3276 O O . ILE A 1 441 ? -31.562 27.547 18.828 1 94.94 441 ILE A O 1
ATOM 3280 N N . GLY A 1 442 ? -33.219 26.266 19.516 1 94.75 442 GLY A N 1
ATOM 3281 C CA . GLY A 1 442 ? -34.219 27.281 19.25 1 94.75 442 GLY A CA 1
ATOM 3282 C C . GLY A 1 442 ? -35 27.016 17.969 1 94.75 442 GLY A C 1
ATOM 3283 O O . GLY A 1 442 ? -35.875 27.812 17.594 1 94.75 442 GLY A O 1
ATOM 3284 N N . CYS A 1 443 ? -34.844 25.875 17.281 1 97.38 443 CYS A N 1
ATOM 3285 C CA . CYS A 1 443 ? -35.562 25.578 16.047 1 97.38 443 CYS A CA 1
ATOM 3286 C C . CYS A 1 443 ? -37 25.109 16.328 1 97.38 443 CYS A C 1
ATOM 3288 O O . CYS A 1 443 ? -37.219 24.391 17.297 1 97.38 443 CYS A O 1
ATOM 3290 N N . ALA A 1 444 ? -37.844 25.531 15.445 1 97.25 444 ALA A N 1
ATOM 3291 C CA . ALA A 1 444 ? -39.125 24.844 15.352 1 97.25 444 ALA A CA 1
ATOM 3292 C C . ALA A 1 444 ? -39.031 23.578 14.5 1 97.25 444 ALA A C 1
ATOM 3294 O O . ALA A 1 444 ? -38.625 23.641 13.336 1 97.25 444 ALA A O 1
ATOM 3295 N N . VAL A 1 445 ? -39.344 22.438 15.125 1 97.44 445 VAL A N 1
ATOM 3296 C CA . VAL A 1 445 ? -39.062 21.172 14.461 1 97.44 445 VAL A CA 1
ATOM 3297 C C . VAL A 1 445 ? -40.375 20.438 14.164 1 97.44 445 VAL A C 1
ATOM 3299 O O . VAL A 1 445 ? -41.219 20.312 15.047 1 97.44 445 VAL A O 1
ATOM 3302 N N . GLU A 1 446 ? -40.469 19.984 12.922 1 96.81 446 GLU A N 1
ATOM 3303 C CA . GLU A 1 446 ? -41.562 19.141 12.484 1 96.81 446 GLU A CA 1
ATOM 3304 C C . GLU A 1 446 ? -41.062 17.828 11.891 1 96.81 446 GLU A C 1
ATOM 3306 O O . GLU A 1 446 ? -40.094 17.812 11.172 1 96.81 446 GLU A O 1
ATOM 3311 N N . LEU A 1 447 ? -41.75 16.781 12.258 1 95.31 447 LEU A N 1
ATOM 3312 C CA . LEU A 1 447 ? -41.438 15.477 11.695 1 95.31 447 LEU A CA 1
ATOM 3313 C C . LEU A 1 447 ? -42.375 15.133 10.555 1 95.31 447 LEU A C 1
ATOM 3315 O O . LEU A 1 447 ? -43.594 15.266 10.688 1 95.31 447 LEU A O 1
ATOM 3319 N N . VAL A 1 448 ? -41.75 14.758 9.398 1 94.75 448 VAL A N 1
ATOM 3320 C CA . VAL A 1 448 ? -42.562 14.391 8.242 1 94.75 448 VAL A CA 1
ATOM 3321 C C . VAL A 1 448 ? -42.062 13.07 7.656 1 94.75 448 VAL A C 1
ATOM 3323 O O . VAL A 1 448 ? -40.906 12.672 7.891 1 94.75 448 VAL A O 1
ATOM 3326 N N . THR A 1 449 ? -42.906 12.32 7.004 1 91.75 449 THR A N 1
ATOM 3327 C CA . THR A 1 449 ? -42.5 11.125 6.273 1 91.75 449 THR A CA 1
ATOM 3328 C C . THR A 1 449 ? -42.094 11.477 4.852 1 91.75 449 THR A C 1
ATOM 3330 O O . THR A 1 449 ? -42.844 12.117 4.109 1 91.75 449 THR A O 1
ATOM 3333 N N . GLY A 1 450 ? -40.812 11.141 4.59 1 85.5 450 GLY A N 1
ATOM 3334 C CA . GLY A 1 450 ? -40.312 11.43 3.26 1 85.5 450 GLY A CA 1
ATOM 3335 C C . GLY A 1 450 ? -40.875 10.5 2.195 1 85.5 450 GLY A C 1
ATOM 3336 O O . GLY A 1 450 ? -41.562 9.531 2.51 1 85.5 450 GLY A O 1
ATOM 3337 N N . ASP A 1 451 ? -40.562 10.688 0.955 1 80.94 451 ASP A N 1
ATOM 3338 C CA . ASP A 1 451 ? -41 9.883 -0.185 1 80.94 451 ASP A CA 1
ATOM 3339 C C . ASP A 1 451 ? -40.406 8.477 -0.109 1 80.94 451 ASP A C 1
ATOM 3341 O O . ASP A 1 451 ? -40.969 7.531 -0.669 1 80.94 451 ASP A O 1
ATOM 3345 N N . ASP A 1 452 ? -39.375 8.43 0.557 1 74.88 452 ASP A N 1
ATOM 3346 C CA . ASP A 1 452 ? -38.688 7.141 0.684 1 74.88 452 ASP A CA 1
ATOM 3347 C C . ASP A 1 452 ? -39.281 6.336 1.852 1 74.88 452 ASP A C 1
ATOM 3349 O O . ASP A 1 452 ? -38.781 5.238 2.148 1 74.88 452 ASP A O 1
ATOM 3353 N N . GLY A 1 453 ? -40.312 6.836 2.514 1 78.06 453 GLY A N 1
ATOM 3354 C CA . GLY A 1 453 ? -40.969 6.16 3.629 1 78.06 453 GLY A CA 1
ATOM 3355 C C . GLY A 1 453 ? -40.219 6.336 4.941 1 78.06 453 GLY A C 1
ATOM 3356 O O . GLY A 1 453 ? -40.656 5.828 5.977 1 78.06 453 GLY A O 1
ATOM 3357 N N . ARG A 1 454 ? -39.188 7.117 4.898 1 82.5 454 ARG A N 1
ATOM 3358 C CA . ARG A 1 454 ? -38.406 7.336 6.109 1 82.5 454 ARG A CA 1
ATOM 3359 C C . ARG A 1 454 ? -38.75 8.664 6.762 1 82.5 454 ARG A C 1
ATOM 3361 O O . ARG A 1 454 ? -39.375 9.531 6.125 1 82.5 454 ARG A O 1
ATOM 3368 N N . GLY A 1 455 ? -38.375 8.773 8.055 1 91.31 455 GLY A N 1
ATOM 3369 C CA . GLY A 1 455 ? -38.625 10 8.805 1 91.31 455 GLY A CA 1
ATOM 3370 C C . GLY A 1 455 ? -37.688 11.133 8.391 1 91.31 455 GLY A C 1
ATOM 3371 O O . GLY A 1 455 ? -36.5 10.914 8.148 1 91.31 455 GLY A O 1
ATOM 3372 N N . HIS A 1 456 ? -38.344 12.328 8.164 1 95.31 456 HIS A N 1
ATOM 3373 C CA . HIS A 1 456 ? -37.594 13.555 7.891 1 95.31 456 HIS A CA 1
ATOM 3374 C C . HIS A 1 456 ? -37.906 14.617 8.938 1 95.31 456 HIS A C 1
ATOM 3376 O O . HIS A 1 456 ? -39 14.641 9.508 1 95.31 456 HIS A O 1
ATOM 3382 N N . VAL A 1 457 ? -36.906 15.375 9.164 1 96.5 457 VAL A N 1
ATOM 3383 C CA . VAL A 1 457 ? -37.094 16.531 10.031 1 96.5 457 VAL A CA 1
ATOM 3384 C C . VAL A 1 457 ? -37.125 17.812 9.195 1 96.5 457 VAL A C 1
ATOM 3386 O O . VAL A 1 457 ? -36.344 17.953 8.25 1 96.5 457 VAL A O 1
ATOM 3389 N N . VAL A 1 458 ? -38.125 18.641 9.477 1 97.56 458 VAL A N 1
ATOM 3390 C CA . VAL A 1 458 ? -38.156 20 8.953 1 97.56 458 VAL A CA 1
ATOM 3391 C C . VAL A 1 458 ? -37.938 21 10.086 1 97.56 458 VAL A C 1
ATOM 3393 O O . VAL A 1 458 ? -38.812 21.172 10.938 1 97.56 458 VAL A O 1
ATOM 3396 N N . ALA A 1 459 ? -36.812 21.609 10.086 1 98.12 459 ALA A N 1
ATOM 3397 C CA . ALA A 1 459 ? -36.438 22.531 11.164 1 98.12 459 ALA A CA 1
ATOM 3398 C C . ALA A 1 459 ? -36.406 23.969 10.664 1 98.12 459 ALA A C 1
ATOM 3400 O O . ALA A 1 459 ? -35.719 24.281 9.672 1 98.12 459 ALA A O 1
ATOM 3401 N N . THR A 1 460 ? -37.156 24.844 11.297 1 97.88 460 THR A N 1
ATOM 3402 C CA . THR A 1 460 ? -37.062 26.281 11.039 1 97.88 460 THR A CA 1
ATOM 3403 C C . THR A 1 460 ? -36.156 26.969 12.055 1 97.88 460 THR A C 1
ATOM 3405 O O . THR A 1 460 ? -36.5 27.016 13.25 1 97.88 460 THR A O 1
ATOM 3408 N N . PRO A 1 461 ? -35.062 27.469 11.602 1 97.38 461 PRO A N 1
ATOM 3409 C CA . PRO A 1 461 ? -34.125 28.094 12.539 1 97.38 461 PRO A CA 1
ATOM 3410 C C . PRO A 1 461 ? -34.688 29.359 13.195 1 97.38 461 PRO A C 1
ATOM 3412 O O . PRO A 1 461 ? -35.562 30.031 12.617 1 97.38 461 PRO A O 1
ATOM 3415 N N . PRO A 1 462 ? -34.281 29.672 14.453 1 96.19 462 PRO A N 1
ATOM 3416 C CA . PRO A 1 462 ? -34.625 30.953 15.062 1 96.19 462 PRO A CA 1
ATOM 3417 C C . PRO A 1 462 ? -33.938 32.125 14.391 1 96.19 462 PRO A C 1
ATOM 3419 O O . PRO A 1 462 ? -33.031 31.938 13.586 1 96.19 462 PRO A O 1
ATOM 3422 N N . SER A 1 463 ? -34.312 33.375 14.695 1 95.12 463 SER A N 1
ATOM 3423 C CA . SER A 1 463 ? -33.812 34.562 14.008 1 95.12 463 SER A CA 1
ATOM 3424 C C . SER A 1 463 ? -32.344 34.844 14.328 1 95.12 463 SER A C 1
ATOM 3426 O O . SER A 1 463 ? -31.656 35.5 13.562 1 95.12 463 SER A O 1
ATOM 3428 N N . TRP A 1 464 ? -31.828 34.281 15.438 1 95.25 464 TRP A N 1
ATOM 3429 C CA . TRP A 1 464 ? -30.453 34.562 15.82 1 95.25 464 TRP A CA 1
ATOM 3430 C C . TRP A 1 464 ? -29.484 33.531 15.195 1 95.25 464 TRP A C 1
ATOM 3432 O O . TRP A 1 464 ? -28.281 33.656 15.359 1 95.25 464 TRP A O 1
ATOM 3442 N N . ARG A 1 465 ? -30 32.531 14.562 1 95.31 465 ARG A N 1
ATOM 3443 C CA . ARG A 1 465 ? -29.172 31.516 13.945 1 95.31 465 ARG A CA 1
ATOM 3444 C C . ARG A 1 465 ? -29.219 31.625 12.422 1 95.31 465 ARG A C 1
ATOM 3446 O O . ARG A 1 465 ? -29.703 30.719 11.742 1 95.31 465 ARG A O 1
ATOM 3453 N N . ALA A 1 466 ? -28.578 32.594 11.914 1 91.31 466 ALA A N 1
ATOM 3454 C CA . ALA A 1 466 ? -28.547 32.844 10.477 1 91.31 466 ALA A CA 1
ATOM 3455 C C . ALA A 1 466 ? -27.609 31.844 9.781 1 91.31 466 ALA A C 1
ATOM 3457 O O . ALA A 1 466 ? -27.641 31.688 8.562 1 91.31 466 ALA A O 1
ATOM 3458 N N . ASP A 1 467 ? -26.859 31.062 10.547 1 92.56 467 ASP A N 1
ATOM 3459 C CA . ASP A 1 467 ? -25.875 30.125 10.023 1 92.56 467 ASP A CA 1
ATOM 3460 C C . ASP A 1 467 ? -26.531 28.797 9.633 1 92.56 467 ASP A C 1
ATOM 3462 O O . ASP A 1 467 ? -25.922 28 8.914 1 92.56 467 ASP A O 1
ATOM 3466 N N . LEU A 1 468 ? -27.719 28.531 10.086 1 96.19 468 LEU A N 1
ATOM 3467 C CA . LEU A 1 468 ? -28.391 27.281 9.789 1 96.19 468 LEU A CA 1
ATOM 3468 C C . LEU A 1 468 ? -29.156 27.359 8.477 1 96.19 468 LEU A C 1
ATOM 3470 O O . LEU A 1 468 ? -30.312 27.828 8.445 1 96.19 468 LEU A O 1
ATOM 3474 N N . THR A 1 469 ? -28.469 26.859 7.348 1 94.44 469 THR A N 1
ATOM 3475 C CA . THR A 1 469 ? -29.078 27.047 6.039 1 94.44 469 THR A CA 1
ATOM 3476 C C . THR A 1 469 ? -29.203 25.719 5.301 1 94.44 469 THR A C 1
ATOM 3478 O O . THR A 1 469 ? -29.922 25.609 4.309 1 94.44 469 THR A O 1
ATOM 3481 N N . ARG A 1 470 ? -28.469 24.625 5.777 1 94.5 470 ARG A N 1
ATOM 3482 C CA . ARG A 1 470 ? -28.453 23.344 5.078 1 94.5 470 ARG A CA 1
ATOM 3483 C C . ARG A 1 470 ? -28.516 22.172 6.062 1 94.5 470 ARG A C 1
ATOM 3485 O O . ARG A 1 470 ? -28.297 22.359 7.262 1 94.5 470 ARG A O 1
ATOM 3492 N N . ALA A 1 471 ? -28.75 21.016 5.516 1 96.62 471 ALA A N 1
ATOM 3493 C CA . ALA A 1 471 ? -28.859 19.797 6.324 1 96.62 471 ALA A CA 1
ATOM 3494 C C . ALA A 1 471 ? -27.578 19.562 7.121 1 96.62 471 ALA A C 1
ATOM 3496 O O . ALA A 1 471 ? -27.625 19.156 8.289 1 96.62 471 ALA A O 1
ATOM 3497 N N . ALA A 1 472 ? -26.469 19.875 6.492 1 95.94 472 ALA A N 1
ATOM 3498 C CA . ALA A 1 472 ? -25.172 19.656 7.141 1 95.94 472 ALA A CA 1
ATOM 3499 C C . ALA A 1 472 ? -25.047 20.516 8.398 1 95.94 472 ALA A C 1
ATOM 3501 O O . ALA A 1 472 ? -24.422 20.094 9.383 1 95.94 472 ALA A O 1
ATOM 3502 N N . ASP A 1 473 ? -25.625 21.672 8.453 1 96.62 473 ASP A N 1
ATOM 3503 C CA . ASP A 1 473 ? -25.578 22.562 9.617 1 96.62 473 ASP A CA 1
ATOM 3504 C C . ASP A 1 473 ? -26.375 21.969 10.781 1 96.62 473 ASP A C 1
ATOM 3506 O O . ASP A 1 473 ? -25.938 22.062 11.938 1 96.62 473 ASP A O 1
ATOM 3510 N N . LEU A 1 474 ? -27.453 21.406 10.445 1 97.81 474 LEU A N 1
ATOM 3511 C CA . LEU A 1 474 ? -28.266 20.766 11.477 1 97.81 474 LEU A CA 1
ATOM 3512 C C . LEU A 1 474 ? -27.547 19.547 12.062 1 97.81 474 LEU A C 1
ATOM 3514 O O . LEU A 1 474 ? -27.547 19.344 13.273 1 97.81 474 LEU A O 1
ATOM 3518 N N . VAL A 1 475 ? -26.984 18.766 11.133 1 97.31 475 VAL A N 1
ATOM 3519 C CA . VAL A 1 475 ? -26.234 17.594 11.57 1 97.31 475 VAL A CA 1
ATOM 3520 C C . VAL A 1 475 ? -25.141 18.016 12.547 1 97.31 475 VAL A C 1
ATOM 3522 O O . VAL A 1 475 ? -24.969 17.391 13.594 1 97.31 475 VAL A O 1
ATOM 3525 N N . GLU A 1 476 ? -24.438 19.094 12.219 1 96.31 476 GLU A N 1
ATOM 3526 C CA . GLU A 1 476 ? -23.375 19.594 13.086 1 96.31 476 GLU A CA 1
ATOM 3527 C C . GLU A 1 476 ? -23.891 19.906 14.477 1 96.31 476 GLU A C 1
ATOM 3529 O O . GLU A 1 476 ? -23.266 19.562 15.477 1 96.31 476 GLU A O 1
ATOM 3534 N N . GLU A 1 477 ? -25.016 20.578 14.562 1 96.75 477 GLU A N 1
ATOM 3535 C CA . GLU A 1 477 ? -25.578 20.953 15.852 1 96.75 477 GLU A CA 1
ATOM 3536 C C . GLU A 1 477 ? -25.938 19.719 16.688 1 96.75 477 GLU A C 1
ATOM 3538 O O . GLU A 1 477 ? -25.656 19.672 17.875 1 96.75 477 GLU A O 1
ATOM 3543 N N . VAL A 1 478 ? -26.5 18.75 16.062 1 97 478 VAL A N 1
ATOM 3544 C CA . VAL A 1 478 ? -26.844 17.531 16.781 1 97 478 VAL A CA 1
ATOM 3545 C C . VAL A 1 478 ? -25.578 16.844 17.281 1 97 478 VAL A C 1
ATOM 3547 O O . VAL A 1 478 ? -25.5 16.453 18.453 1 97 478 VAL A O 1
ATOM 3550 N N . LEU A 1 479 ? -24.594 16.703 16.375 1 95.62 479 LEU A N 1
ATOM 3551 C CA . LEU A 1 479 ? -23.344 16.047 16.75 1 95.62 479 LEU A CA 1
ATOM 3552 C C . LEU A 1 479 ? -22.641 16.797 17.875 1 95.62 479 LEU A C 1
ATOM 3554 O O . LEU A 1 479 ? -22.141 16.188 18.828 1 95.62 479 LEU A O 1
ATOM 3558 N N . ARG A 1 480 ? -22.578 18.094 17.734 1 94.5 480 ARG A N 1
ATOM 3559 C CA . ARG A 1 480 ? -21.906 18.938 18.719 1 94.5 480 ARG A CA 1
ATOM 3560 C C . ARG A 1 480 ? -22.547 18.797 20.094 1 94.5 480 ARG A C 1
ATOM 3562 O O . ARG A 1 480 ? -21.844 18.641 21.094 1 94.5 480 ARG A O 1
ATOM 3569 N N . LEU A 1 481 ? -23.781 18.797 20.219 1 95.88 481 LEU A N 1
ATOM 3570 C CA . LEU A 1 481 ? -24.484 18.781 21.484 1 95.88 481 LEU A CA 1
ATOM 3571 C C . LEU A 1 481 ? -24.531 17.375 22.078 1 95.88 481 LEU A C 1
ATOM 3573 O O . LEU A 1 481 ? -24.562 17.219 23.297 1 95.88 481 LEU A O 1
ATOM 3577 N N . GLU A 1 482 ? -24.562 16.391 21.203 1 94.25 482 GLU A N 1
ATOM 3578 C CA . GLU A 1 482 ? -24.453 15.023 21.688 1 94.25 482 GLU A CA 1
ATOM 3579 C C . GLU A 1 482 ? -23.031 14.727 22.172 1 94.25 482 GLU A C 1
ATOM 3581 O O . GLU A 1 482 ? -22.812 13.875 23.031 1 94.25 482 GLU A O 1
ATOM 3586 N N . GLY A 1 483 ? -22.047 15.406 21.578 1 92.06 483 GLY A N 1
ATOM 3587 C CA . GLY A 1 483 ? -20.656 15.25 21.969 1 92.06 483 GLY A CA 1
ATOM 3588 C C . GLY A 1 483 ? -19.812 14.57 20.906 1 92.06 483 GLY A C 1
ATOM 3589 O O . GLY A 1 483 ? -20.047 13.406 20.578 1 92.06 483 GLY A O 1
ATOM 3590 N N . PHE A 1 484 ? -18.766 15.195 20.469 1 90.88 484 PHE A N 1
ATOM 3591 C CA . PHE A 1 484 ? -17.859 14.617 19.5 1 90.88 484 PHE A CA 1
ATOM 3592 C C . PHE A 1 484 ? -17.062 13.461 20.109 1 90.88 484 PHE A C 1
ATOM 3594 O O . PHE A 1 484 ? -16.547 12.609 19.391 1 90.88 484 PHE A O 1
ATOM 3601 N N . ASP A 1 485 ? -16.922 13.43 21.422 1 88.25 485 ASP A N 1
ATOM 3602 C CA . ASP A 1 485 ? -16.156 12.406 22.125 1 88.25 485 ASP A CA 1
ATOM 3603 C C . ASP A 1 485 ? -16.859 11.055 22.047 1 88.25 485 ASP A C 1
ATOM 3605 O O . ASP A 1 485 ? -16.25 10.016 22.312 1 88.25 485 ASP A O 1
ATOM 3609 N N . GLN A 1 486 ? -18.109 11.125 21.672 1 87 486 GLN A N 1
ATOM 3610 C CA . GLN A 1 486 ? -18.891 9.898 21.578 1 87 486 GLN A CA 1
ATOM 3611 C C . GLN A 1 486 ? -18.688 9.211 20.234 1 87 486 GLN A C 1
ATOM 3613 O O . GLN A 1 486 ? -19.125 8.078 20.031 1 87 486 GLN A O 1
ATOM 3618 N N . ILE A 1 487 ? -18.078 9.922 19.344 1 90.31 487 ILE A N 1
ATOM 3619 C CA . ILE A 1 487 ? -17.859 9.367 18.016 1 90.31 487 ILE A CA 1
ATOM 3620 C C . ILE A 1 487 ? -16.594 8.508 18.016 1 90.31 487 ILE A C 1
ATOM 3622 O O . ILE A 1 487 ? -15.492 9.016 18.25 1 90.31 487 ILE A O 1
ATOM 3626 N N . PRO A 1 488 ? -16.703 7.203 17.75 1 88.06 488 PRO A N 1
ATOM 3627 C CA . PRO A 1 488 ? -15.539 6.324 17.797 1 88.06 488 PRO A CA 1
ATOM 3628 C C . PRO A 1 488 ? -14.562 6.586 16.656 1 88.06 488 PRO A C 1
ATOM 3630 O O . PRO A 1 488 ? -14.969 7.039 15.578 1 88.06 488 PRO A O 1
ATOM 3633 N N . SER A 1 489 ? -13.281 6.484 16.938 1 86.38 489 SER A N 1
ATOM 3634 C CA . SER A 1 489 ? -12.258 6.547 15.898 1 86.38 489 SER A CA 1
ATOM 3635 C C . SER A 1 489 ? -12.141 5.219 15.156 1 86.38 489 SER A C 1
ATOM 3637 O O . SER A 1 489 ? -11.594 4.25 15.68 1 86.38 489 SER A O 1
ATOM 3639 N N . VAL A 1 490 ? -12.773 5.102 14.039 1 80.88 490 VAL A N 1
ATOM 3640 C CA . VAL A 1 490 ? -12.742 3.895 13.219 1 80.88 490 VAL A CA 1
ATOM 3641 C C . VAL A 1 490 ? -11.938 4.148 11.945 1 80.88 490 VAL A C 1
ATOM 3643 O O . VAL A 1 490 ? -12.219 5.094 11.203 1 80.88 490 VAL A O 1
ATOM 3646 N N . LEU A 1 491 ? -10.852 3.41 11.773 1 78.69 491 LEU A N 1
ATOM 3647 C CA . LEU A 1 491 ? -10.102 3.5 10.523 1 78.69 491 LEU A CA 1
ATOM 3648 C C . LEU A 1 491 ? -10.938 2.996 9.352 1 78.69 491 LEU A C 1
ATOM 3650 O O . LEU A 1 491 ? -11.383 1.847 9.352 1 78.69 491 LEU A O 1
ATOM 3654 N N . PRO A 1 492 ? -11.312 3.902 8.43 1 75.75 492 PRO A N 1
ATOM 3655 C CA . PRO A 1 492 ? -12.109 3.449 7.289 1 75.75 492 PRO A CA 1
ATOM 3656 C C . PRO A 1 492 ? -11.375 2.424 6.426 1 75.75 492 PRO A C 1
ATOM 3658 O O . PRO A 1 492 ? -10.141 2.438 6.359 1 75.75 492 PRO A O 1
ATOM 3661 N N . ALA A 1 493 ? -12.164 1.433 5.812 1 73.88 493 ALA A N 1
ATOM 3662 C CA . ALA A 1 493 ? -11.602 0.493 4.844 1 73.88 493 ALA A CA 1
ATOM 3663 C C . ALA A 1 493 ? -11.117 1.218 3.592 1 73.88 493 ALA A C 1
ATOM 3665 O O . ALA A 1 493 ? -11.773 2.15 3.117 1 73.88 493 ALA A O 1
ATOM 3666 N N . ALA A 1 494 ? -9.922 0.974 3.316 1 73.19 494 ALA A N 1
ATOM 3667 C CA . ALA A 1 494 ? -9.383 1.565 2.094 1 73.19 494 ALA A CA 1
ATOM 3668 C C . ALA A 1 494 ? -9.969 0.887 0.856 1 73.19 494 ALA A C 1
ATOM 3670 O O . ALA A 1 494 ? -10.117 -0.337 0.826 1 73.19 494 ALA A O 1
ATOM 3671 N N . PRO A 1 495 ? -10.578 1.66 -0.043 1 74.5 495 PRO A N 1
ATOM 3672 C CA . PRO A 1 495 ? -11.008 1.032 -1.294 1 74.5 495 PRO A CA 1
ATOM 3673 C C . PRO A 1 495 ? -9.883 0.278 -1.995 1 74.5 495 PRO A C 1
ATOM 3675 O O . PRO A 1 495 ? -8.703 0.579 -1.779 1 74.5 495 PRO A O 1
ATOM 3678 N N . PRO A 1 496 ? -10.312 -0.818 -2.689 1 71.69 496 PRO A N 1
ATOM 3679 C CA . PRO A 1 496 ? -9.273 -1.506 -3.459 1 71.69 496 PRO A CA 1
ATOM 3680 C C . PRO A 1 496 ? -8.602 -0.597 -4.484 1 71.69 496 PRO A C 1
ATOM 3682 O O . PRO A 1 496 ? -9.258 0.261 -5.078 1 71.69 496 PRO A O 1
ATOM 3685 N N . GLY A 1 497 ? -7.488 -0.265 -4.242 1 72.12 497 GLY A N 1
ATOM 3686 C CA . GLY A 1 497 ? -6.754 0.514 -5.227 1 72.12 497 GLY A CA 1
ATOM 3687 C C . GLY A 1 497 ? -5.578 -0.236 -5.82 1 72.12 497 GLY A C 1
ATOM 3688 O O . GLY A 1 497 ? -5.363 -1.41 -5.516 1 72.12 497 GLY A O 1
ATOM 3689 N N . ARG A 1 498 ? -5.117 0.221 -6.918 1 76.75 498 ARG A N 1
ATOM 3690 C CA . ARG A 1 498 ? -3.984 -0.381 -7.617 1 76.75 498 ARG A CA 1
ATOM 3691 C C . ARG A 1 498 ? -2.66 0.11 -7.039 1 76.75 498 ARG A C 1
ATOM 3693 O O . ARG A 1 498 ? -1.596 -0.161 -7.602 1 76.75 498 ARG A O 1
ATOM 3700 N N . GLY A 1 499 ? -2.752 0.723 -5.902 1 79.88 499 GLY A N 1
ATOM 3701 C CA . GLY A 1 499 ? -1.534 1.241 -5.297 1 79.88 499 GLY A CA 1
ATOM 3702 C C . GLY A 1 499 ? -1.066 2.543 -5.918 1 79.88 499 GLY A C 1
ATOM 3703 O O . GLY A 1 499 ? -1.883 3.385 -6.297 1 79.88 499 GLY A O 1
ATOM 3704 N N . LEU A 1 500 ? 0.165 2.807 -5.996 1 87.12 500 LEU A N 1
ATOM 3705 C CA . LEU A 1 500 ? 0.766 4.027 -6.527 1 87.12 500 LEU A CA 1
ATOM 3706 C C . LEU A 1 500 ? 0.669 4.062 -8.047 1 87.12 500 LEU A C 1
ATOM 3708 O O . LEU A 1 500 ? 0.798 3.029 -8.711 1 87.12 500 LEU A O 1
ATOM 3712 N N . THR A 1 501 ? 0.437 5.234 -8.617 1 91.75 501 THR A N 1
ATOM 3713 C CA . THR A 1 501 ? 0.46 5.422 -10.062 1 91.75 501 THR A CA 1
ATOM 3714 C C . THR A 1 501 ? 1.868 5.211 -10.617 1 91.75 501 THR A C 1
ATOM 3716 O O . THR A 1 501 ? 2.848 5.277 -9.867 1 91.75 501 THR A O 1
ATOM 3719 N N . PRO A 1 502 ? 2.025 4.953 -11.922 1 92.62 502 PRO A N 1
ATOM 3720 C CA . PRO A 1 502 ? 3.357 4.801 -12.516 1 92.62 502 PRO A CA 1
ATOM 3721 C C . PRO A 1 502 ? 4.242 6.027 -12.297 1 92.62 502 PRO A C 1
ATOM 3723 O O . PRO A 1 502 ? 5.438 5.887 -12.023 1 92.62 502 PRO A O 1
ATOM 3726 N N . ALA A 1 503 ? 3.715 7.199 -12.359 1 95.06 503 ALA A N 1
ATOM 3727 C CA . ALA A 1 503 ? 4.484 8.422 -12.148 1 95.06 503 ALA A CA 1
ATOM 3728 C C . ALA A 1 503 ? 4.977 8.531 -10.711 1 95.06 503 ALA A C 1
ATOM 3730 O O . ALA A 1 503 ? 6.109 8.953 -10.469 1 95.06 503 ALA A O 1
ATOM 3731 N N . GLN A 1 504 ? 4.09 8.172 -9.828 1 94.75 504 GLN A N 1
ATOM 3732 C CA . GLN A 1 504 ? 4.48 8.18 -8.422 1 94.75 504 GLN A CA 1
ATOM 3733 C C . GLN A 1 504 ? 5.582 7.164 -8.148 1 94.75 504 GLN A C 1
ATOM 3735 O O . GLN A 1 504 ? 6.531 7.449 -7.41 1 94.75 504 GLN A O 1
ATOM 3740 N N . ARG A 1 505 ? 5.457 5.973 -8.703 1 93 505 ARG A N 1
ATOM 3741 C CA . ARG A 1 505 ? 6.473 4.938 -8.555 1 93 505 ARG A CA 1
ATOM 3742 C C . ARG A 1 505 ? 7.809 5.387 -9.141 1 93 505 ARG A C 1
ATOM 3744 O O . ARG A 1 505 ? 8.859 5.156 -8.539 1 93 505 ARG A O 1
ATOM 3751 N N . ARG A 1 506 ? 7.754 6.012 -10.281 1 95.25 506 ARG A N 1
ATOM 3752 C CA . ARG A 1 506 ? 8.969 6.523 -10.906 1 95.25 506 ARG A CA 1
ATOM 3753 C C . ARG A 1 506 ? 9.648 7.555 -10.016 1 95.25 506 ARG A C 1
ATOM 3755 O O . ARG A 1 506 ? 10.867 7.492 -9.805 1 95.25 506 ARG A O 1
ATOM 3762 N N . ARG A 1 507 ? 8.867 8.5 -9.57 1 96.5 507 ARG A N 1
ATOM 3763 C CA . ARG A 1 507 ? 9.422 9.539 -8.711 1 96.5 507 ARG A CA 1
ATOM 3764 C C . ARG A 1 507 ? 10.094 8.93 -7.484 1 96.5 507 ARG A C 1
ATOM 3766 O O . ARG A 1 507 ? 11.203 9.32 -7.121 1 96.5 507 ARG A O 1
ATOM 3773 N N . ARG A 1 508 ? 9.477 7.992 -6.898 1 95.19 508 ARG A N 1
ATOM 3774 C CA . ARG A 1 508 ? 10.016 7.332 -5.715 1 95.19 508 ARG A CA 1
ATOM 3775 C C . ARG A 1 508 ? 11.273 6.535 -6.059 1 95.19 508 ARG A C 1
ATOM 3777 O O . ARG A 1 508 ? 12.242 6.543 -5.297 1 95.19 508 ARG A O 1
ATOM 3784 N N . ALA A 1 509 ? 11.211 5.836 -7.156 1 94.94 509 ALA A N 1
ATOM 3785 C CA . ALA A 1 509 ? 12.359 5.043 -7.594 1 94.94 509 ALA A CA 1
ATOM 3786 C C . ALA A 1 509 ? 13.57 5.93 -7.848 1 94.94 509 ALA A C 1
ATOM 3788 O O . ALA A 1 509 ? 14.688 5.598 -7.438 1 94.94 509 ALA A O 1
ATOM 3789 N N . VAL A 1 510 ? 13.383 7.012 -8.477 1 97.44 510 VAL A N 1
ATOM 3790 C CA . VAL A 1 510 ? 14.445 7.953 -8.797 1 97.44 510 VAL A CA 1
ATOM 3791 C C . VAL A 1 510 ? 15.047 8.523 -7.512 1 97.44 510 VAL A C 1
ATOM 3793 O O . VAL A 1 510 ? 16.266 8.547 -7.344 1 97.44 510 VAL A O 1
ATOM 3796 N N . SER A 1 511 ? 14.164 8.984 -6.672 1 97.56 511 SER A N 1
ATOM 3797 C CA . SER A 1 511 ? 14.625 9.539 -5.406 1 97.56 511 SER A CA 1
ATOM 3798 C C . SER A 1 511 ? 15.43 8.508 -4.613 1 97.56 511 SER A C 1
ATOM 3800 O O . SER A 1 511 ? 16.516 8.812 -4.129 1 97.56 511 SER A O 1
ATOM 3802 N N . ARG A 1 512 ? 14.984 7.355 -4.574 1 94.69 512 ARG A N 1
ATOM 3803 C CA . ARG A 1 512 ? 15.664 6.293 -3.842 1 94.69 512 ARG A CA 1
ATOM 3804 C C . ARG A 1 512 ? 17.016 5.969 -4.469 1 94.69 512 ARG A C 1
ATOM 3806 O O . ARG A 1 512 ? 18 5.785 -3.758 1 94.69 512 ARG A O 1
ATOM 3813 N N . ALA A 1 513 ? 17.031 5.816 -5.73 1 96.31 513 ALA A N 1
ATOM 3814 C CA . ALA A 1 513 ? 18.281 5.5 -6.43 1 96.31 513 ALA A CA 1
ATOM 3815 C C . ALA A 1 513 ? 19.359 6.543 -6.141 1 96.31 513 ALA A C 1
ATOM 3817 O O . ALA A 1 513 ? 20.5 6.195 -5.836 1 96.31 513 ALA A O 1
ATOM 3818 N N . LEU A 1 514 ? 18.984 7.762 -6.219 1 97.62 514 LEU A N 1
ATOM 3819 C CA . LEU A 1 514 ? 19.953 8.812 -5.934 1 97.62 514 LEU A CA 1
ATOM 3820 C C . LEU A 1 514 ? 20.406 8.75 -4.484 1 97.62 514 LEU A C 1
ATOM 3822 O O . LEU A 1 514 ? 21.609 8.82 -4.203 1 97.62 514 LEU A O 1
ATOM 3826 N N . ALA A 1 515 ? 19.516 8.562 -3.609 1 95.5 515 ALA A N 1
ATOM 3827 C CA . ALA A 1 515 ? 19.859 8.461 -2.195 1 95.5 515 ALA A CA 1
ATOM 3828 C C . ALA A 1 515 ? 20.812 7.297 -1.941 1 95.5 515 ALA A C 1
ATOM 3830 O O . ALA A 1 515 ? 21.812 7.449 -1.236 1 95.5 515 ALA A O 1
ATOM 3831 N N . GLU A 1 516 ? 20.516 6.203 -2.547 1 94.06 516 GLU A N 1
ATOM 3832 C CA . GLU A 1 516 ? 21.312 4.996 -2.354 1 94.06 516 GLU A CA 1
ATOM 3833 C C . GLU A 1 516 ? 22.719 5.156 -2.945 1 94.06 516 GLU A C 1
ATOM 3835 O O . GLU A 1 516 ? 23.641 4.441 -2.561 1 94.06 516 GLU A O 1
ATOM 3840 N N . HIS A 1 517 ? 22.859 6.078 -3.836 1 94.75 517 HIS A N 1
ATOM 3841 C CA . HIS A 1 517 ? 24.156 6.301 -4.457 1 94.75 517 HIS A CA 1
ATOM 3842 C C . HIS A 1 517 ? 24.891 7.469 -3.807 1 94.75 517 HIS A C 1
ATOM 3844 O O . HIS A 1 517 ? 25.781 8.055 -4.41 1 94.75 517 HIS A O 1
ATOM 3850 N N . GLY A 1 518 ? 24.438 7.902 -2.682 1 93.94 518 GLY A N 1
ATOM 3851 C CA . GLY A 1 518 ? 25.219 8.797 -1.849 1 93.94 518 GLY A CA 1
ATOM 3852 C C . GLY A 1 518 ? 24.797 10.25 -1.976 1 93.94 518 GLY A C 1
ATOM 3853 O O . GLY A 1 518 ? 25.484 11.148 -1.483 1 93.94 518 GLY A O 1
ATOM 3854 N N . TYR A 1 519 ? 23.672 10.477 -2.641 1 97.25 519 TYR A N 1
ATOM 3855 C CA . TYR A 1 519 ? 23.141 11.836 -2.689 1 97.25 519 TYR A CA 1
ATOM 3856 C C . TYR A 1 519 ? 22.188 12.094 -1.535 1 97.25 519 TYR A C 1
ATOM 3858 O O . TYR A 1 519 ? 21.5 11.172 -1.072 1 97.25 519 TYR A O 1
ATOM 3866 N N . VAL A 1 520 ? 22.094 13.359 -1.106 1 97.12 520 VAL A N 1
ATOM 3867 C CA . VAL A 1 520 ? 21.188 13.734 -0.026 1 97.12 520 VAL A CA 1
ATOM 3868 C C . VAL A 1 520 ? 20.078 14.633 -0.57 1 97.12 520 VAL A C 1
ATOM 3870 O O . VAL A 1 520 ? 20.359 15.633 -1.232 1 97.12 520 VAL A O 1
ATOM 3873 N N . GLU A 1 521 ? 18.891 14.305 -0.236 1 97.75 521 GLU A N 1
ATOM 3874 C CA . GLU A 1 521 ? 17.75 15.086 -0.708 1 97.75 521 GLU A CA 1
ATOM 3875 C C . GLU A 1 521 ? 17.578 16.359 0.104 1 97.75 521 GLU A C 1
ATOM 3877 O O . GLU A 1 521 ? 17.656 16.344 1.335 1 97.75 521 GLU A O 1
ATOM 3882 N N . VAL A 1 522 ? 17.453 17.453 -0.542 1 97.19 522 VAL A N 1
ATOM 3883 C CA . VAL A 1 522 ? 17.094 18.719 0.078 1 97.19 522 VAL A CA 1
ATOM 3884 C C . VAL A 1 522 ? 15.836 19.266 -0.572 1 97.19 522 VAL A C 1
ATOM 3886 O O . VAL A 1 522 ? 15.508 18.922 -1.71 1 97.19 522 VAL A O 1
ATOM 3889 N N . LEU A 1 523 ? 15.086 20.141 0.143 1 95.44 523 LEU A N 1
ATOM 3890 C CA . LEU A 1 523 ? 13.828 20.688 -0.337 1 95.44 523 LEU A CA 1
ATOM 3891 C C . LEU A 1 523 ? 13.875 22.219 -0.354 1 95.44 523 LEU A C 1
ATOM 3893 O O . LEU A 1 523 ? 13.312 22.875 0.525 1 95.44 523 LEU A O 1
ATOM 3897 N N . PRO A 1 524 ? 14.445 22.688 -1.402 1 94.81 524 PRO A N 1
ATOM 3898 C CA . PRO A 1 524 ? 14.539 24.156 -1.474 1 94.81 524 PRO A CA 1
ATOM 3899 C C . PRO A 1 524 ? 13.188 24.828 -1.705 1 94.81 524 PRO A C 1
ATOM 3901 O O . PRO A 1 524 ? 12.289 24.219 -2.283 1 94.81 524 PRO A O 1
ATOM 3904 N N . PHE A 1 525 ? 13.109 26.109 -1.31 1 92.56 525 PHE A N 1
ATOM 3905 C CA . PHE A 1 525 ? 11.93 26.922 -1.621 1 92.56 525 PHE A CA 1
ATOM 3906 C C . PHE A 1 525 ? 11.906 27.281 -3.1 1 92.56 525 PHE A C 1
ATOM 3908 O O . PHE A 1 525 ? 12.953 27.562 -3.695 1 92.56 525 PHE A O 1
ATOM 3915 N N . PRO A 1 526 ? 10.773 27.422 -3.584 1 94.12 526 PRO A N 1
ATOM 3916 C CA . PRO A 1 526 ? 10.672 27.688 -5.023 1 94.12 526 PRO A CA 1
ATOM 3917 C C . PRO A 1 526 ? 10.82 29.172 -5.367 1 94.12 526 PRO A C 1
ATOM 3919 O O . PRO A 1 526 ? 10.734 29.547 -6.539 1 94.12 526 PRO A O 1
ATOM 3922 N N . PHE A 1 527 ? 11.117 30.125 -4.43 1 95.75 527 PHE A N 1
ATOM 3923 C CA . PHE A 1 527 ? 11.211 31.562 -4.641 1 95.75 527 PHE A CA 1
ATOM 3924 C C . PHE A 1 527 ? 12.648 31.984 -4.887 1 95.75 527 PHE A C 1
ATOM 3926 O O . PHE A 1 527 ? 13.562 31.547 -4.176 1 95.75 527 PHE A O 1
ATOM 3933 N N . VAL A 1 528 ? 12.883 32.812 -5.918 1 94.94 528 VAL A N 1
ATOM 3934 C CA . VAL A 1 528 ? 14.258 33.156 -6.273 1 94.94 528 VAL A CA 1
ATOM 3935 C C . VAL A 1 528 ? 14.391 34.688 -6.41 1 94.94 528 VAL A C 1
ATOM 3937 O O . VAL A 1 528 ? 13.414 35.375 -6.68 1 94.94 528 VAL A O 1
ATOM 3940 N N . ASP A 1 529 ? 15.586 35.094 -6.129 1 95.06 529 ASP A N 1
ATOM 3941 C CA . ASP A 1 529 ? 16.031 36.438 -6.477 1 95.06 529 ASP A CA 1
ATOM 3942 C C . ASP A 1 529 ? 16.438 36.531 -7.945 1 95.06 529 ASP A C 1
ATOM 3944 O O . ASP A 1 529 ? 17.312 35.781 -8.391 1 95.06 529 ASP A O 1
ATOM 3948 N N . PRO A 1 530 ? 15.891 37.469 -8.711 1 94 530 PRO A N 1
ATOM 3949 C CA . PRO A 1 530 ? 16.172 37.531 -10.148 1 94 530 PRO A CA 1
ATOM 3950 C C . PRO A 1 530 ? 17.656 37.781 -10.445 1 94 530 PRO A C 1
ATOM 3952 O O . PRO A 1 530 ? 18.109 37.531 -11.562 1 94 530 PRO A O 1
ATOM 3955 N N . SER A 1 531 ? 18.453 38.156 -9.508 1 95.5 531 SER A N 1
ATOM 3956 C CA . SER A 1 531 ? 19.875 38.406 -9.719 1 95.5 531 SER A CA 1
ATOM 3957 C C . SER A 1 531 ? 20.609 37.094 -10.031 1 95.5 531 SER A C 1
ATOM 3959 O O . SER A 1 531 ? 21.703 37.094 -10.57 1 95.5 531 SER A O 1
ATOM 3961 N N . VAL A 1 532 ? 20.031 36.031 -9.734 1 96.38 532 VAL A N 1
ATOM 3962 C CA . VAL A 1 532 ? 20.656 34.75 -9.953 1 96.38 532 VAL A CA 1
ATOM 3963 C C . VAL A 1 532 ? 20.812 34.5 -11.453 1 96.38 532 VAL A C 1
ATOM 3965 O O . VAL A 1 532 ? 21.75 33.812 -11.883 1 96.38 532 VAL A O 1
ATOM 3968 N N . TRP A 1 533 ? 19.938 35.031 -12.281 1 97.12 533 TRP A N 1
ATOM 3969 C CA . TRP A 1 533 ? 20.016 34.844 -13.727 1 97.12 533 TRP A CA 1
ATOM 3970 C C . TRP A 1 533 ? 21.266 35.531 -14.297 1 97.12 533 TRP A C 1
ATOM 3972 O O . TRP A 1 533 ? 21.906 35 -15.203 1 97.12 533 TRP A O 1
ATOM 3982 N N . ASP A 1 534 ? 21.562 36.625 -13.703 1 97.25 534 ASP A N 1
ATOM 3983 C CA . ASP A 1 534 ? 22.797 37.281 -14.062 1 97.25 534 ASP A CA 1
ATOM 3984 C C . ASP A 1 534 ? 24.016 36.469 -13.602 1 97.25 534 ASP A C 1
ATOM 3986 O O . ASP A 1 534 ? 25 36.344 -14.336 1 97.25 534 ASP A O 1
ATOM 3990 N N . ALA A 1 535 ? 23.922 35.969 -12.438 1 97.75 535 ALA A N 1
ATOM 3991 C CA . ALA A 1 535 ? 25.016 35.156 -11.898 1 97.75 535 ALA A CA 1
ATOM 3992 C C . ALA A 1 535 ? 25.25 33.938 -12.766 1 97.75 535 ALA A C 1
ATOM 3994 O O . ALA A 1 535 ? 26.391 33.5 -12.914 1 97.75 535 ALA A O 1
ATOM 3995 N N . PHE A 1 536 ? 24.203 33.406 -13.352 1 98 536 PHE A N 1
ATOM 3996 C CA . PHE A 1 536 ? 24.281 32.219 -14.211 1 98 536 PHE A CA 1
ATOM 3997 C C . PHE A 1 536 ? 24.859 32.594 -15.578 1 98 536 PHE A C 1
ATOM 3999 O O . PHE A 1 536 ? 25.234 31.703 -16.359 1 98 536 PHE A O 1
ATOM 4006 N N . GLY A 1 537 ? 24.922 33.844 -15.836 1 96.94 537 GLY A N 1
ATOM 4007 C CA . GLY A 1 537 ? 25.422 34.281 -17.125 1 96.94 537 GLY A CA 1
ATOM 4008 C C . GLY A 1 537 ? 24.422 34.156 -18.25 1 96.94 537 GLY A C 1
ATOM 4009 O O . GLY A 1 537 ? 24.797 33.938 -19.406 1 96.94 537 GLY A O 1
ATOM 4010 N N . LEU A 1 538 ? 23.172 34.25 -17.891 1 96.81 538 LEU A N 1
ATOM 4011 C CA . LEU A 1 538 ? 22.156 34.094 -18.922 1 96.81 538 LEU A CA 1
ATOM 4012 C C . LEU A 1 538 ? 22.031 35.375 -19.766 1 96.81 538 LEU A C 1
ATOM 4014 O O . LEU A 1 538 ? 22.125 36.469 -19.219 1 96.81 538 LEU A O 1
ATOM 4018 N N . ALA A 1 539 ? 21.781 35.125 -21.016 1 96.12 539 ALA A N 1
ATOM 4019 C CA . ALA A 1 539 ? 21.516 36.25 -21.906 1 96.12 539 ALA A CA 1
ATOM 4020 C C . ALA A 1 539 ? 20.188 36.938 -21.578 1 96.12 539 ALA A C 1
ATOM 4022 O O . ALA A 1 539 ? 19.328 36.344 -20.922 1 96.12 539 ALA A O 1
ATOM 4023 N N . GLU A 1 540 ? 20.016 38.125 -22.016 1 94.5 540 GLU A N 1
ATOM 4024 C CA . GLU A 1 540 ? 18.828 38.906 -21.703 1 94.5 540 GLU A CA 1
ATOM 4025 C C . GLU A 1 540 ? 17.578 38.25 -22.281 1 94.5 540 GLU A C 1
ATOM 4027 O O . GLU A 1 540 ? 16.484 38.375 -21.703 1 94.5 540 GLU A O 1
ATOM 4032 N N . ASP A 1 541 ? 17.766 37.531 -23.328 1 93.75 541 ASP A N 1
ATOM 4033 C CA . ASP A 1 541 ? 16.609 36.969 -24.016 1 93.75 541 ASP A CA 1
ATOM 4034 C C . ASP A 1 541 ? 16.453 35.5 -23.672 1 93.75 541 ASP A C 1
ATOM 4036 O O . ASP A 1 541 ? 15.68 34.781 -24.312 1 93.75 541 ASP A O 1
ATOM 4040 N N . ASP A 1 542 ? 17.203 35.062 -22.734 1 93.94 542 ASP A N 1
ATOM 4041 C CA . ASP A 1 542 ? 17.094 33.688 -22.328 1 93.94 542 ASP A CA 1
ATOM 4042 C C . ASP A 1 542 ? 15.695 33.375 -21.781 1 93.94 542 ASP A C 1
ATOM 4044 O O . ASP A 1 542 ? 15.195 34.094 -20.906 1 93.94 542 ASP A O 1
ATOM 4048 N N . PRO A 1 543 ? 15.031 32.375 -22.281 1 91 543 PRO A N 1
ATOM 4049 C CA . PRO A 1 543 ? 13.664 32.062 -21.875 1 91 543 PRO A CA 1
ATOM 4050 C C . PRO A 1 543 ? 13.555 31.797 -20.359 1 91 543 PRO A C 1
ATOM 4052 O O . PRO A 1 543 ? 12.469 31.953 -19.797 1 91 543 PRO A O 1
ATOM 4055 N N . ARG A 1 544 ? 14.578 31.469 -19.703 1 92.69 544 ARG A N 1
ATOM 4056 C CA . ARG A 1 544 ? 14.539 31.172 -18.266 1 92.69 544 ARG A CA 1
ATOM 4057 C C . ARG A 1 544 ? 14.398 32.438 -17.453 1 92.69 544 ARG A C 1
ATOM 4059 O O . ARG A 1 544 ? 14.07 32.406 -16.266 1 92.69 544 ARG A O 1
ATOM 4066 N N . ARG A 1 545 ? 14.625 33.531 -17.984 1 93.38 545 ARG A N 1
ATOM 4067 C CA . ARG A 1 545 ? 14.43 34.812 -17.312 1 93.38 545 ARG A CA 1
ATOM 4068 C C . ARG A 1 545 ? 12.953 35.188 -17.219 1 93.38 545 ARG A C 1
ATOM 4070 O O . ARG A 1 545 ? 12.562 36.062 -16.453 1 93.38 545 ARG A O 1
ATOM 4077 N N . ARG A 1 546 ? 12.133 34.5 -18.047 1 92.44 546 ARG A N 1
ATOM 4078 C CA . ARG A 1 546 ? 10.688 34.688 -17.953 1 92.44 546 ARG A CA 1
ATOM 4079 C C . ARG A 1 546 ? 10.109 33.875 -16.797 1 92.44 546 ARG A C 1
ATOM 4081 O O . ARG A 1 546 ? 9.914 32.656 -16.906 1 92.44 546 ARG A O 1
ATOM 4088 N N . THR A 1 547 ? 9.797 34.531 -15.688 1 93.94 547 THR A N 1
ATOM 4089 C CA . THR A 1 547 ? 9.297 33.875 -14.492 1 93.94 547 THR A CA 1
ATOM 4090 C C . THR A 1 547 ? 7.953 34.438 -14.07 1 93.94 547 THR A C 1
ATOM 4092 O O . THR A 1 547 ? 7.473 35.406 -14.656 1 93.94 547 THR A O 1
ATOM 4095 N N . ILE A 1 548 ? 7.309 33.75 -13.148 1 93.69 548 ILE A N 1
ATOM 4096 C CA . ILE A 1 548 ? 6.074 34.25 -12.547 1 93.69 548 ILE A CA 1
ATOM 4097 C C . ILE A 1 548 ? 6.402 35.094 -11.305 1 93.69 548 ILE A C 1
ATOM 4099 O O . ILE A 1 548 ? 7.082 34.594 -10.391 1 93.69 548 ILE A O 1
ATOM 4103 N N . HIS A 1 549 ? 5.879 36.25 -11.258 1 92.88 549 HIS A N 1
ATOM 4104 C CA . HIS A 1 549 ? 6.094 37.156 -10.133 1 92.88 549 HIS A CA 1
ATOM 4105 C C . HIS A 1 549 ? 4.953 37.062 -9.125 1 92.88 549 HIS A C 1
ATOM 4107 O O . HIS A 1 549 ? 3.781 37.188 -9.5 1 92.88 549 HIS A O 1
ATOM 4113 N N . VAL A 1 550 ? 5.309 36.906 -7.871 1 92.31 550 VAL A N 1
ATOM 4114 C CA . VAL A 1 550 ? 4.316 36.875 -6.801 1 92.31 550 VAL A CA 1
ATOM 4115 C C . VAL A 1 550 ? 3.928 38.312 -6.418 1 92.31 550 VAL A C 1
ATOM 4117 O O . VAL A 1 550 ? 4.793 39.125 -6.141 1 92.31 550 VAL A O 1
ATOM 4120 N N . VAL A 1 551 ? 2.637 38.562 -6.281 1 91.38 551 VAL A N 1
ATOM 4121 C CA . VAL A 1 551 ? 2.115 39.906 -6.09 1 91.38 551 VAL A CA 1
ATOM 4122 C C . VAL A 1 551 ? 2.389 40.375 -4.664 1 91.38 551 VAL A C 1
ATOM 4124 O O . VAL A 1 551 ? 2.754 41.531 -4.438 1 91.38 551 VAL A O 1
ATOM 4127 N N . ASN A 1 552 ? 2.238 39.562 -3.613 1 91.25 552 ASN A N 1
ATOM 4128 C CA . ASN A 1 552 ? 2.463 39.875 -2.209 1 91.25 552 ASN A CA 1
ATOM 4129 C C . ASN A 1 552 ? 3.451 38.906 -1.56 1 91.25 552 ASN A C 1
ATOM 4131 O O . ASN A 1 552 ? 3.082 38.156 -0.668 1 91.25 552 ASN A O 1
ATOM 4135 N N . PRO A 1 553 ? 4.75 39.125 -2.01 1 92.38 553 PRO A N 1
ATOM 4136 C CA . PRO A 1 553 ? 5.723 38.156 -1.475 1 92.38 553 PRO A CA 1
ATOM 4137 C C . PRO A 1 553 ? 6.059 38.406 -0.007 1 92.38 553 PRO A C 1
ATOM 4139 O O . PRO A 1 553 ? 6.121 39.562 0.421 1 92.38 553 PRO A O 1
ATOM 4142 N N . LEU A 1 554 ? 6.215 37.469 0.758 1 90.94 554 LEU A N 1
ATOM 4143 C CA . LEU A 1 554 ? 6.672 37.594 2.137 1 90.94 554 LEU A CA 1
ATOM 4144 C C . LEU A 1 554 ? 8.086 38.156 2.193 1 90.94 554 LEU A C 1
ATOM 4146 O O . LEU A 1 554 ? 8.414 38.938 3.094 1 90.94 554 LEU A O 1
ATOM 4150 N N . ASP A 1 555 ? 8.945 37.781 1.24 1 91.5 555 ASP A N 1
ATOM 4151 C CA . ASP A 1 555 ? 10.289 38.281 1.028 1 91.5 555 ASP A CA 1
ATOM 4152 C C . ASP A 1 555 ? 10.391 39.031 -0.309 1 91.5 555 ASP A C 1
ATOM 4154 O O . ASP A 1 555 ? 10.359 38.406 -1.369 1 91.5 555 ASP A O 1
ATOM 4158 N N . ALA A 1 556 ? 10.578 40.281 -0.224 1 92.06 556 ALA A N 1
ATOM 4159 C CA . ALA A 1 556 ? 10.578 41.125 -1.418 1 92.06 556 ALA A CA 1
ATOM 4160 C C . ALA A 1 556 ? 11.75 40.781 -2.33 1 92.06 556 ALA A C 1
ATOM 4162 O O . ALA A 1 556 ? 11.672 40.969 -3.549 1 92.06 556 ALA A O 1
ATOM 4163 N N . ASP A 1 557 ? 12.789 40.25 -1.773 1 92.69 557 ASP A N 1
ATOM 4164 C CA . ASP A 1 557 ? 13.977 39.938 -2.566 1 92.69 557 ASP A CA 1
ATOM 4165 C C . ASP A 1 557 ? 13.781 38.625 -3.342 1 92.69 557 ASP A C 1
ATOM 4167 O O . ASP A 1 557 ? 14.461 38.375 -4.344 1 92.69 557 ASP A O 1
ATOM 4171 N N . ARG A 1 558 ? 12.961 37.812 -2.914 1 94.56 558 ARG A N 1
ATOM 4172 C CA . ARG A 1 558 ? 12.695 36.531 -3.547 1 94.56 558 ARG A CA 1
ATOM 4173 C C . ARG A 1 558 ? 11.234 36.406 -3.994 1 94.56 558 ARG A C 1
ATOM 4175 O O . ARG A 1 558 ? 10.492 35.562 -3.514 1 94.56 558 ARG A O 1
ATOM 4182 N N . ALA A 1 559 ? 10.883 37.188 -5.008 1 95 559 ALA A N 1
ATOM 4183 C CA . ALA A 1 559 ? 9.477 37.375 -5.359 1 95 559 ALA A CA 1
ATOM 4184 C C . ALA A 1 559 ? 9.117 36.594 -6.625 1 95 559 ALA A C 1
ATOM 4186 O O . ALA A 1 559 ? 8.008 36.75 -7.152 1 95 559 ALA A O 1
ATOM 4187 N N . GLU A 1 560 ? 10.031 35.781 -7.148 1 95.75 560 GLU A N 1
ATOM 4188 C CA . GLU A 1 560 ? 9.766 35.062 -8.391 1 95.75 560 GLU A CA 1
ATOM 4189 C C . GLU A 1 560 ? 9.797 33.562 -8.172 1 95.75 560 GLU A C 1
ATOM 4191 O O . GLU A 1 560 ? 10.594 33.062 -7.379 1 95.75 560 GLU A O 1
ATOM 4196 N N . LEU A 1 561 ? 8.898 32.875 -8.938 1 95.75 561 LEU A N 1
ATOM 4197 C CA . LEU A 1 561 ? 8.922 31.422 -8.898 1 95.75 561 LEU A CA 1
ATOM 4198 C C . LEU A 1 561 ? 9.961 30.875 -9.867 1 95.75 561 LEU A C 1
ATOM 4200 O O . LEU A 1 561 ? 10.062 31.328 -11.008 1 95.75 561 LEU A O 1
ATOM 4204 N N . ALA A 1 562 ? 10.664 29.906 -9.359 1 92.56 562 ALA A N 1
ATOM 4205 C CA . ALA A 1 562 ? 11.828 29.391 -10.086 1 92.56 562 ALA A CA 1
ATOM 4206 C C . ALA A 1 562 ? 11.406 28.547 -11.273 1 92.56 562 ALA A C 1
ATOM 4208 O O . ALA A 1 562 ? 10.492 27.719 -11.164 1 92.56 562 ALA A O 1
ATOM 4209 N N . GLY A 1 563 ? 12.086 28.734 -12.461 1 95.94 563 GLY A N 1
ATOM 4210 C CA . GLY A 1 563 ? 11.906 27.875 -13.625 1 95.94 563 GLY A CA 1
ATOM 4211 C C . GLY A 1 563 ? 12.922 26.75 -13.688 1 95.94 563 GLY A C 1
ATOM 4212 O O . GLY A 1 563 ? 12.891 25.938 -14.617 1 95.94 563 GLY A O 1
ATOM 4213 N N . THR A 1 564 ? 13.852 26.641 -12.805 1 97.25 564 THR A N 1
ATOM 4214 C CA . THR A 1 564 ? 14.883 25.625 -12.672 1 97.25 564 THR A CA 1
ATOM 4215 C C . THR A 1 564 ? 15.156 25.328 -11.203 1 97.25 564 THR A C 1
ATOM 4217 O O . THR A 1 564 ? 14.922 26.172 -10.328 1 97.25 564 THR A O 1
ATOM 4220 N N . LEU A 1 565 ? 15.664 24.188 -10.945 1 98.06 565 LEU A N 1
ATOM 4221 C CA . LEU A 1 565 ? 15.914 23.75 -9.578 1 98.06 565 LEU A CA 1
ATOM 4222 C C . LEU A 1 565 ? 17.281 24.25 -9.086 1 98.06 565 LEU A C 1
ATOM 4224 O O . LEU A 1 565 ? 17.562 24.219 -7.891 1 98.06 565 LEU A O 1
ATOM 4228 N N . LEU A 1 566 ? 18.172 24.688 -9.891 1 98.31 566 LEU A N 1
ATOM 4229 C CA . LEU A 1 566 ? 19.594 24.891 -9.602 1 98.31 566 LEU A CA 1
ATOM 4230 C C . LEU A 1 566 ? 19.781 26 -8.586 1 98.31 566 LEU A C 1
ATOM 4232 O O . LEU A 1 566 ? 20.609 25.875 -7.676 1 98.31 566 LEU A O 1
ATOM 4236 N N . PRO A 1 567 ? 18.984 27.141 -8.711 1 97.31 567 PRO A N 1
ATOM 4237 C CA . PRO A 1 567 ? 19.203 28.188 -7.715 1 97.31 567 PRO A CA 1
ATOM 4238 C C . PRO A 1 567 ? 19.031 27.688 -6.281 1 97.31 567 PRO A C 1
ATOM 4240 O O . PRO A 1 567 ? 19.875 27.953 -5.426 1 97.31 567 PRO A O 1
ATOM 4243 N N . GLY A 1 568 ? 17.906 27.016 -6.051 1 96.75 568 GLY A N 1
ATOM 4244 C CA . GLY A 1 568 ? 17.656 26.484 -4.723 1 96.75 568 GLY A CA 1
ATOM 4245 C C . GLY A 1 568 ? 18.703 25.5 -4.27 1 96.75 568 GLY A C 1
ATOM 4246 O O . GLY A 1 568 ? 19.141 25.516 -3.113 1 96.75 568 GLY A O 1
ATOM 4247 N N . LEU A 1 569 ? 19.188 24.625 -5.141 1 98.38 569 LEU A N 1
ATOM 4248 C CA . LEU A 1 569 ? 20.203 23.609 -4.828 1 98.38 569 LEU A CA 1
ATOM 4249 C C . LEU A 1 569 ? 21.531 24.266 -4.508 1 98.38 569 LEU A C 1
ATOM 4251 O O . LEU A 1 569 ? 22.219 23.859 -3.559 1 98.38 569 LEU A O 1
ATOM 4255 N N . LEU A 1 570 ? 21.922 25.203 -5.289 1 98.25 570 LEU A N 1
ATOM 4256 C CA . LEU A 1 570 ? 23.203 25.875 -5.094 1 98.25 570 LEU A CA 1
ATOM 4257 C C . LEU A 1 570 ? 23.203 26.703 -3.816 1 98.25 570 LEU A C 1
ATOM 4259 O O . LEU A 1 570 ? 24.219 26.797 -3.127 1 98.25 570 LEU A O 1
ATOM 4263 N N . ASP A 1 571 ? 22 27.266 -3.494 1 96.31 571 ASP A N 1
ATOM 4264 C CA . ASP A 1 571 ? 21.859 27.953 -2.209 1 96.31 571 ASP A CA 1
ATOM 4265 C C . ASP A 1 571 ? 22.109 26.984 -1.05 1 96.31 571 ASP A C 1
ATOM 4267 O O . ASP A 1 571 ? 22.812 27.328 -0.094 1 96.31 571 ASP A O 1
ATOM 4271 N N . ALA A 1 572 ? 21.531 25.859 -1.203 1 97 572 ALA A N 1
ATOM 4272 C CA . ALA A 1 572 ? 21.719 24.844 -0.179 1 97 572 ALA A CA 1
ATOM 4273 C C . ALA A 1 572 ? 23.188 24.406 -0.091 1 97 572 ALA A C 1
ATOM 4275 O O . ALA A 1 572 ? 23.703 24.156 1.002 1 97 572 ALA A O 1
ATOM 4276 N N . LEU A 1 573 ? 23.828 24.266 -1.189 1 98.06 573 LEU A N 1
ATOM 4277 C CA . LEU A 1 573 ? 25.234 23.891 -1.242 1 98.06 573 LEU A CA 1
ATOM 4278 C C . LEU A 1 573 ? 26.094 24.906 -0.51 1 98.06 573 LEU A C 1
ATOM 4280 O O . LEU A 1 573 ? 26.938 24.531 0.322 1 98.06 573 LEU A O 1
ATOM 4284 N N . VAL A 1 574 ? 25.891 26.141 -0.771 1 96.44 574 VAL A N 1
ATOM 4285 C CA . VAL A 1 574 ? 26.641 27.219 -0.142 1 96.44 574 VAL A CA 1
ATOM 4286 C C . VAL A 1 574 ? 26.422 27.203 1.367 1 96.44 574 VAL A C 1
ATOM 4288 O O . VAL A 1 574 ? 27.359 27.328 2.148 1 96.44 574 VAL A O 1
ATOM 4291 N N . ARG A 1 575 ? 25.188 27.078 1.716 1 93.56 575 ARG A N 1
ATOM 4292 C CA . ARG A 1 575 ? 24.828 27.047 3.133 1 93.56 575 ARG A CA 1
ATOM 4293 C C . ARG A 1 575 ? 25.547 25.891 3.848 1 93.56 575 ARG A C 1
ATOM 4295 O O . ARG A 1 575 ? 26.094 26.078 4.938 1 93.56 575 ARG A O 1
ATOM 4302 N N . ASN A 1 576 ? 25.547 24.766 3.27 1 94.38 576 ASN A N 1
ATOM 4303 C CA . ASN A 1 576 ? 26.188 23.609 3.885 1 94.38 576 ASN A CA 1
ATOM 4304 C C . ASN A 1 576 ? 27.703 23.766 3.928 1 94.38 576 ASN A C 1
ATOM 4306 O O . ASN A 1 576 ? 28.344 23.422 4.922 1 94.38 576 ASN A O 1
ATOM 4310 N N . ARG A 1 577 ? 28.266 24.297 2.895 1 93.81 577 ARG A N 1
ATOM 4311 C CA . ARG A 1 577 ? 29.703 24.562 2.865 1 93.81 577 ARG A CA 1
ATOM 4312 C C . ARG A 1 577 ? 30.109 25.547 3.965 1 93.81 577 ARG A C 1
ATOM 4314 O O . ARG A 1 577 ? 31.141 25.359 4.617 1 93.81 577 ARG A O 1
ATOM 4321 N N . SER A 1 578 ? 29.281 26.5 4.16 1 90.12 578 SER A N 1
ATOM 4322 C CA . SER A 1 578 ? 29.562 27.5 5.18 1 90.12 578 SER A CA 1
ATOM 4323 C C . SER A 1 578 ? 29.516 26.906 6.578 1 90.12 578 SER A C 1
ATOM 4325 O O . SER A 1 578 ? 30.125 27.438 7.512 1 90.12 578 SER A O 1
ATOM 4327 N N . ARG A 1 579 ? 28.891 25.812 6.656 1 88.38 579 ARG A N 1
ATOM 4328 C CA . ARG A 1 579 ? 28.766 25.141 7.945 1 88.38 579 ARG A CA 1
ATOM 4329 C C . ARG A 1 579 ? 29.797 24.031 8.086 1 88.38 579 ARG A C 1
ATOM 4331 O O . ARG A 1 579 ? 29.703 23.203 8.984 1 88.38 579 ARG A O 1
ATOM 4338 N N . GLY A 1 580 ? 30.672 23.953 7.164 1 88.25 580 GLY A N 1
ATOM 4339 C CA . GLY A 1 580 ? 31.844 23.109 7.332 1 88.25 580 GLY A CA 1
ATOM 4340 C C . GLY A 1 580 ? 31.766 21.812 6.531 1 88.25 580 GLY A C 1
ATOM 4341 O O . GLY A 1 580 ? 32.656 20.969 6.637 1 88.25 580 GLY A O 1
ATOM 4342 N N . MET A 1 581 ? 30.844 21.656 5.691 1 91.06 581 MET A N 1
ATOM 4343 C CA . MET A 1 581 ? 30.781 20.484 4.84 1 91.06 581 MET A CA 1
ATOM 4344 C C . MET A 1 581 ? 31.562 20.688 3.553 1 91.06 581 MET A C 1
ATOM 4346 O O . MET A 1 581 ? 31.234 21.562 2.746 1 91.06 581 MET A O 1
ATOM 4350 N N . THR A 1 582 ? 32.5 19.844 3.338 1 91.5 582 THR A N 1
ATOM 4351 C CA . THR A 1 582 ? 33.406 20.094 2.221 1 91.5 582 THR A CA 1
ATOM 4352 C C . THR A 1 582 ? 33.031 19.219 1.022 1 91.5 582 THR A C 1
ATOM 4354 O O . THR A 1 582 ? 33.25 19.609 -0.126 1 91.5 582 THR A O 1
ATOM 4357 N N . ASP A 1 583 ? 32.531 18.062 1.282 1 94.94 583 ASP A N 1
ATOM 4358 C CA . ASP A 1 583 ? 32.125 17.125 0.236 1 94.94 583 ASP A CA 1
ATOM 4359 C C . ASP A 1 583 ? 30.609 17 0.17 1 94.94 583 ASP A C 1
ATOM 4361 O O . ASP A 1 583 ? 30 16.391 1.055 1 94.94 583 ASP A O 1
ATOM 4365 N N . LEU A 1 584 ? 30.031 17.531 -0.874 1 97 584 LEU A N 1
ATOM 4366 C CA . LEU A 1 584 ? 28.578 17.609 -0.932 1 97 584 LEU A CA 1
ATOM 4367 C C . LEU A 1 584 ? 28.047 16.969 -2.211 1 97 584 LEU A C 1
ATOM 4369 O O . LEU A 1 584 ? 28.641 17.141 -3.281 1 97 584 LEU A O 1
ATOM 4373 N N . ALA A 1 585 ? 27.047 16.141 -2.135 1 98.31 585 ALA A N 1
ATOM 4374 C CA . ALA A 1 585 ? 26.219 15.594 -3.205 1 98.31 585 ALA A CA 1
ATOM 4375 C C . ALA A 1 585 ? 24.734 15.727 -2.871 1 98.31 585 ALA A C 1
ATOM 4377 O O . ALA A 1 585 ? 24.172 14.883 -2.174 1 98.31 585 ALA A O 1
ATOM 4378 N N . LEU A 1 586 ? 24.078 16.75 -3.369 1 98.69 586 LEU A N 1
ATOM 4379 C CA . LEU A 1 586 ? 22.688 17.062 -3.027 1 98.69 586 LEU A CA 1
ATOM 4380 C C . LEU A 1 586 ? 21.781 16.828 -4.227 1 98.69 586 LEU A C 1
ATOM 4382 O O . LEU A 1 586 ? 22.188 17 -5.371 1 98.69 586 LEU A O 1
ATOM 4386 N N . TYR A 1 587 ? 20.5 16.5 -3.947 1 98.62 587 TYR A N 1
ATOM 4387 C CA . TYR A 1 587 ? 19.531 16.406 -5.031 1 98.62 587 TYR A CA 1
ATOM 4388 C C . TYR A 1 587 ? 18.156 16.844 -4.562 1 98.62 587 TYR A C 1
ATOM 4390 O O . TYR A 1 587 ? 17.906 16.953 -3.357 1 98.62 587 TYR A O 1
ATOM 4398 N N . THR A 1 588 ? 17.359 17.141 -5.484 1 98.56 588 THR A N 1
ATOM 4399 C CA . THR A 1 588 ? 15.945 17.406 -5.238 1 98.56 588 THR A CA 1
ATOM 4400 C C . THR A 1 588 ? 15.094 16.953 -6.422 1 98.56 588 THR A C 1
ATOM 4402 O O . THR A 1 588 ? 15.547 17 -7.566 1 98.56 588 THR A O 1
ATOM 4405 N N . VAL A 1 589 ? 13.945 16.422 -6.113 1 98.31 589 VAL A N 1
ATOM 4406 C CA . VAL A 1 589 ? 12.891 16.203 -7.086 1 98.31 589 VAL A CA 1
ATOM 4407 C C . VAL A 1 589 ? 11.727 17.156 -6.828 1 98.31 589 VAL A C 1
ATOM 4409 O O . VAL A 1 589 ? 11.078 17.094 -5.781 1 98.31 589 VAL A O 1
ATOM 4412 N N . GLY A 1 590 ? 11.523 18.016 -7.738 1 97.12 590 GLY A N 1
ATOM 4413 C CA . GLY A 1 590 ? 10.508 19.031 -7.48 1 97.12 590 GLY A CA 1
ATOM 4414 C C . GLY A 1 590 ? 9.945 19.641 -8.742 1 97.12 590 GLY A C 1
ATOM 4415 O O . GLY A 1 590 ? 10.5 19.469 -9.828 1 97.12 590 GLY A O 1
ATOM 4416 N N . GLN A 1 591 ? 8.93 20.391 -8.602 1 96.62 591 GLN A N 1
ATOM 4417 C CA . GLN A 1 591 ? 8.273 21.078 -9.711 1 96.62 591 GLN A CA 1
ATOM 4418 C C . GLN A 1 591 ? 8.961 22.406 -10.023 1 96.62 591 GLN A C 1
ATOM 4420 O O . GLN A 1 591 ? 9.484 23.062 -9.125 1 96.62 591 GLN A O 1
ATOM 4425 N N . VAL A 1 592 ? 8.984 22.719 -11.258 1 97.06 592 VAL A N 1
ATOM 4426 C CA . VAL A 1 592 ? 9.414 24.047 -11.703 1 97.06 592 VAL A CA 1
ATOM 4427 C C . VAL A 1 592 ? 8.258 24.766 -12.398 1 97.06 592 VAL A C 1
ATOM 4429 O O . VAL A 1 592 ? 7.289 24.125 -12.82 1 97.06 592 VAL A O 1
ATOM 4432 N N . THR A 1 593 ? 8.312 26.062 -12.453 1 96.38 593 THR A N 1
ATOM 4433 C CA . THR A 1 593 ? 7.234 26.844 -13.031 1 96.38 593 THR A CA 1
ATOM 4434 C C . THR A 1 593 ? 7.668 27.469 -14.352 1 96.38 593 THR A C 1
ATOM 4436 O O . THR A 1 593 ? 8.648 28.219 -14.398 1 96.38 593 THR A O 1
ATOM 4439 N N . GLN A 1 594 ? 6.965 27.188 -15.367 1 94.06 594 GLN A N 1
ATOM 4440 C CA . GLN A 1 594 ? 7.258 27.703 -16.703 1 94.06 594 GLN A CA 1
ATOM 4441 C C . GLN A 1 594 ? 6.07 28.469 -17.266 1 94.06 594 GLN A C 1
ATOM 4443 O O . GLN A 1 594 ? 5.086 27.859 -17.703 1 94.06 594 GLN A O 1
ATOM 4448 N N . PRO A 1 595 ? 6.227 29.812 -17.281 1 91.69 595 PRO A N 1
ATOM 4449 C CA . PRO A 1 595 ? 5.117 30.594 -17.812 1 91.69 595 PRO A CA 1
ATOM 4450 C C . PRO A 1 595 ? 4.801 30.25 -19.266 1 91.69 595 PRO A C 1
ATOM 4452 O O . PRO A 1 595 ? 5.707 29.984 -20.062 1 91.69 595 PRO A O 1
ATOM 4455 N N . ARG A 1 596 ? 3.578 30.25 -19.516 1 87.69 596 ARG A N 1
ATOM 4456 C CA . ARG A 1 596 ? 3.152 30.031 -20.891 1 87.69 596 ARG A CA 1
ATOM 4457 C C . ARG A 1 596 ? 3.375 31.281 -21.734 1 87.69 596 ARG A C 1
ATOM 4459 O O . ARG A 1 596 ? 3.34 32.406 -21.234 1 87.69 596 ARG A O 1
ATOM 4466 N N . THR A 1 597 ? 3.645 31.062 -23.031 1 83.81 597 THR A N 1
ATOM 4467 C CA . THR A 1 597 ? 3.832 32.156 -23.953 1 83.81 597 THR A CA 1
ATOM 4468 C C . THR A 1 597 ? 2.529 32.938 -24.141 1 83.81 597 THR A C 1
ATOM 4470 O O . THR A 1 597 ? 2.523 34.188 -24.125 1 83.81 597 THR A O 1
ATOM 4473 N N . GLU A 1 598 ? 1.462 32.125 -24.281 1 84.69 598 GLU A N 1
ATOM 4474 C CA . GLU A 1 598 ? 0.148 32.75 -24.422 1 84.69 598 GLU A CA 1
ATOM 4475 C C . GLU A 1 598 ? -0.631 32.719 -23.109 1 84.69 598 GLU A C 1
ATOM 4477 O O . GLU A 1 598 ? -0.883 31.625 -22.562 1 84.69 598 GLU A O 1
ATOM 4482 N N . LYS A 1 599 ? -0.98 33.875 -22.562 1 81.69 599 LYS A N 1
ATOM 4483 C CA . LYS A 1 599 ? -1.7 33.969 -21.297 1 81.69 599 LYS A CA 1
ATOM 4484 C C . LYS A 1 599 ? -3.191 33.719 -21.5 1 81.69 599 LYS A C 1
ATOM 4486 O O . LYS A 1 599 ? -3.816 34.281 -22.391 1 81.69 599 LYS A O 1
ATOM 4491 N N . VAL A 1 600 ? -3.623 32.75 -20.734 1 87.88 600 VAL A N 1
ATOM 4492 C CA . VAL A 1 600 ? -5.055 32.469 -20.672 1 87.88 600 VAL A CA 1
ATOM 4493 C C . VAL A 1 600 ? -5.641 33.094 -19.406 1 87.88 600 VAL A C 1
ATOM 4495 O O . VAL A 1 600 ? -5.059 33 -18.328 1 87.88 600 VAL A O 1
ATOM 4498 N N . PRO A 1 601 ? -6.715 33.844 -19.594 1 89.62 601 PRO A N 1
ATOM 4499 C CA . PRO A 1 601 ? -7.312 34.469 -18.438 1 89.62 601 PRO A CA 1
ATOM 4500 C C . PRO A 1 601 ? -7.824 33.469 -17.406 1 89.62 601 PRO A C 1
ATOM 4502 O O . PRO A 1 601 ? -8.367 32.438 -17.766 1 89.62 601 PRO A O 1
ATOM 4505 N N . MET A 1 602 ? -7.559 33.719 -16.109 1 91.44 602 MET A N 1
ATOM 4506 C CA . MET A 1 602 ? -8.039 32.906 -15.008 1 91.44 602 MET A CA 1
ATOM 4507 C C . MET A 1 602 ? -9.516 33.156 -14.742 1 91.44 602 MET A C 1
ATOM 4509 O O . MET A 1 602 ? -9.922 34.312 -14.492 1 91.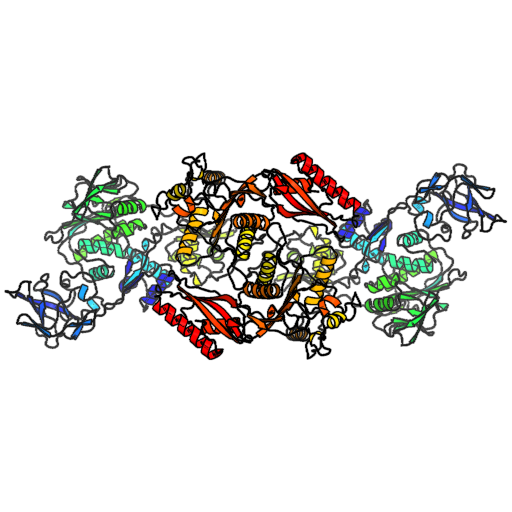44 602 MET A O 1
ATOM 4513 N N . PRO A 1 603 ? -10.344 32.062 -14.828 1 92.69 603 PRO A N 1
ATOM 4514 C CA . PRO A 1 603 ? -11.758 32.281 -14.484 1 92.69 603 PRO A CA 1
ATOM 4515 C C . PRO A 1 603 ? -11.977 32.469 -12.984 1 92.69 603 PRO A C 1
ATOM 4517 O O . PRO A 1 603 ? -11.086 32.156 -12.188 1 92.69 603 PRO A O 1
ATOM 4520 N N . ASP A 1 604 ? -13.055 33.062 -12.531 1 92 604 ASP A N 1
ATOM 4521 C CA . ASP A 1 604 ? -13.477 33.219 -11.148 1 92 604 ASP A CA 1
ATOM 4522 C C . ASP A 1 604 ? -14.789 32.5 -10.867 1 92 604 ASP A C 1
ATOM 4524 O O . ASP A 1 604 ? -15.844 33.125 -10.789 1 92 604 ASP A O 1
ATOM 4528 N N . PRO A 1 605 ? -14.648 31.203 -10.742 1 92.38 605 PRO A N 1
ATOM 4529 C CA . PRO A 1 605 ? -15.875 30.453 -10.531 1 92.38 605 PRO A CA 1
ATOM 4530 C C . PRO A 1 605 ? -16.516 30.734 -9.18 1 92.38 605 PRO A C 1
ATOM 4532 O O . PRO A 1 605 ? -15.836 31.141 -8.234 1 92.38 605 PRO A O 1
ATOM 4535 N N . PRO A 1 606 ? -17.938 30.578 -9.109 1 89.94 606 PRO A N 1
ATOM 4536 C CA . PRO A 1 606 ? -18.594 30.703 -7.801 1 89.94 606 PRO A CA 1
ATOM 4537 C C . PRO A 1 606 ? -18.141 29.625 -6.816 1 89.94 606 PRO A C 1
ATOM 4539 O O . PRO A 1 606 ? -17.641 28.578 -7.227 1 89.94 606 PRO A O 1
ATOM 4542 N N . VAL A 1 607 ? -18.188 29.812 -5.52 1 87.62 607 VAL A N 1
ATOM 4543 C CA . VAL A 1 607 ? -17.656 28.922 -4.484 1 87.62 607 VAL A CA 1
ATOM 4544 C C . VAL A 1 607 ? -18.781 28.031 -3.951 1 87.62 607 VAL A C 1
ATOM 4546 O O . VAL A 1 607 ? -18.562 27.188 -3.078 1 87.62 607 VAL A O 1
ATOM 4549 N N . ASP A 1 608 ? -20 28.219 -4.449 1 81.25 608 ASP A N 1
ATOM 4550 C CA . ASP A 1 608 ? -21.141 27.5 -3.916 1 81.25 608 ASP A CA 1
ATOM 4551 C C . ASP A 1 608 ? -21.312 26.141 -4.609 1 81.25 608 ASP A C 1
ATOM 4553 O O . ASP A 1 608 ? -22.172 25.344 -4.227 1 81.25 608 ASP A O 1
ATOM 4557 N N . ARG A 1 609 ? -20.547 25.922 -5.68 1 88.31 609 ARG A N 1
ATOM 4558 C CA . ARG A 1 609 ? -20.609 24.672 -6.426 1 88.31 609 ARG A CA 1
ATOM 4559 C C . ARG A 1 609 ? -19.25 24.312 -7.008 1 88.31 609 ARG A C 1
ATOM 4561 O O . ARG A 1 609 ? -18.375 25.156 -7.125 1 88.31 609 ARG A O 1
ATOM 4568 N N . ARG A 1 610 ? -19.141 22.938 -7.316 1 91.62 610 ARG A N 1
ATOM 4569 C CA . ARG A 1 610 ? -17.953 22.516 -8.047 1 91.62 610 ARG A CA 1
ATOM 4570 C C . ARG A 1 610 ? -17.906 23.141 -9.438 1 91.62 610 ARG A C 1
ATOM 4572 O O . ARG A 1 610 ? -18.922 23.141 -10.148 1 91.62 610 ARG A O 1
ATOM 4579 N N . PRO A 1 611 ? -16.812 23.703 -9.82 1 93 611 PRO A N 1
ATOM 4580 C CA . PRO A 1 611 ? -16.734 24.203 -11.195 1 93 611 PRO A CA 1
ATOM 4581 C C . PRO A 1 611 ? -16.984 23.125 -12.242 1 93 611 PRO A C 1
ATOM 4583 O O . PRO A 1 611 ? -16.734 21.953 -11.992 1 93 611 PRO A O 1
ATOM 4586 N N . SER A 1 612 ? -17.672 23.516 -13.414 1 95.25 612 SER A N 1
ATOM 4587 C CA . SER A 1 612 ? -17.859 22.578 -14.516 1 95.25 612 SER A CA 1
ATOM 4588 C C . SER A 1 612 ? -16.516 22.078 -15.055 1 95.25 612 SER A C 1
ATOM 4590 O O . SER A 1 612 ? -15.477 22.672 -14.789 1 95.25 612 SER A O 1
ATOM 4592 N N . ASP A 1 613 ? -16.516 21 -15.727 1 94.12 613 ASP A N 1
ATOM 4593 C CA . ASP A 1 613 ? -15.289 20.453 -16.297 1 94.12 613 ASP A CA 1
ATOM 4594 C C . ASP A 1 613 ? -14.641 21.438 -17.266 1 94.12 613 ASP A C 1
ATOM 4596 O O . ASP A 1 613 ? -13.414 21.5 -17.359 1 94.12 613 ASP A O 1
ATOM 4600 N N . GLU A 1 614 ? -15.484 22.141 -17.938 1 94.31 614 GLU A N 1
ATOM 4601 C CA . GLU A 1 614 ? -14.977 23.156 -18.859 1 94.31 614 GLU A CA 1
ATOM 4602 C C . GLU A 1 614 ? -14.234 24.25 -18.125 1 94.31 614 GLU A C 1
ATOM 4604 O O . GLU A 1 614 ? -13.164 24.688 -18.547 1 94.31 614 GLU A O 1
ATOM 4609 N N . VAL A 1 615 ? -14.828 24.734 -17.031 1 94.06 615 VAL A N 1
ATOM 4610 C CA . VAL A 1 615 ? -14.203 25.781 -16.219 1 94.06 615 VAL A CA 1
ATOM 4611 C C . VAL A 1 615 ? -12.914 25.25 -15.609 1 94.06 615 VAL A C 1
ATOM 4613 O O . VAL A 1 615 ? -11.906 25.969 -15.547 1 94.06 615 VAL A O 1
ATOM 4616 N N . TYR A 1 616 ? -12.93 24.062 -15.148 1 93.06 616 TYR A N 1
ATOM 4617 C CA . TYR A 1 616 ? -11.727 23.453 -14.602 1 93.06 616 TYR A CA 1
ATOM 4618 C C . TYR A 1 616 ? -10.625 23.375 -15.648 1 93.06 616 TYR A C 1
ATOM 4620 O O . TYR A 1 616 ? -9.453 23.625 -15.344 1 93.06 616 TYR A O 1
ATOM 4628 N N . ALA A 1 617 ? -10.953 23 -16.844 1 93.88 617 ALA A N 1
ATOM 4629 C CA . ALA A 1 617 ? -9.992 22.969 -17.953 1 93.88 617 ALA A CA 1
ATOM 4630 C C . ALA A 1 617 ? -9.406 24.344 -18.203 1 93.88 617 ALA A C 1
ATOM 4632 O O . ALA A 1 617 ? -8.211 24.484 -18.484 1 93.88 617 ALA A O 1
ATOM 4633 N N . GLN A 1 618 ? -10.266 25.344 -18.156 1 93.12 618 GLN A N 1
ATOM 4634 C CA . GLN A 1 618 ? -9.805 26.703 -18.328 1 93.12 618 GLN A CA 1
ATOM 4635 C C . GLN A 1 618 ? -8.852 27.125 -17.219 1 93.12 618 GLN A C 1
ATOM 4637 O O . GLN A 1 618 ? -7.871 27.828 -17.469 1 93.12 618 GLN A O 1
ATOM 4642 N N . ILE A 1 619 ? -9.18 26.766 -16 1 93.5 619 ILE A N 1
ATOM 4643 C CA . ILE A 1 619 ? -8.297 27.031 -14.867 1 93.5 619 ILE A CA 1
ATOM 4644 C C . ILE A 1 619 ? -6.93 26.406 -15.117 1 93.5 619 ILE A C 1
ATOM 4646 O O . ILE A 1 619 ? -5.898 27.062 -14.984 1 93.5 619 ILE A O 1
ATOM 4650 N N . ASN A 1 620 ? -6.879 25.203 -15.562 1 92.62 620 ASN A N 1
ATOM 4651 C CA . ASN A 1 620 ? -5.629 24.5 -15.82 1 92.62 620 ASN A CA 1
ATOM 4652 C C . ASN A 1 620 ? -4.844 25.156 -16.953 1 92.62 620 ASN A C 1
ATOM 4654 O O . ASN A 1 620 ? -3.613 25.219 -16.906 1 92.62 620 ASN A O 1
ATOM 4658 N N . ALA A 1 621 ? -5.586 25.562 -17.906 1 92.81 621 ALA A N 1
ATOM 4659 C CA . ALA A 1 621 ? -4.945 26.203 -19.062 1 92.81 621 ALA A CA 1
ATOM 4660 C C . ALA A 1 621 ? -4.336 27.547 -18.672 1 92.81 621 ALA A C 1
ATOM 4662 O O . ALA A 1 621 ? -3.348 27.984 -19.266 1 92.81 621 ALA A O 1
ATOM 4663 N N . ALA A 1 622 ? -4.934 28.203 -17.688 1 92.75 622 ALA A N 1
ATOM 4664 C CA . ALA A 1 622 ? -4.461 29.516 -17.25 1 92.75 622 ALA A CA 1
ATOM 4665 C C . ALA A 1 622 ? -3.229 29.375 -16.359 1 92.75 622 ALA A C 1
ATOM 4667 O O . ALA A 1 622 ? -2.445 30.328 -16.219 1 92.75 622 ALA A O 1
ATOM 4668 N N . LEU A 1 623 ? -3.01 28.25 -15.758 1 92.81 623 LEU A N 1
ATOM 4669 C CA . LEU A 1 623 ? -1.861 28 -14.891 1 92.81 623 LEU A CA 1
ATOM 4670 C C . LEU A 1 623 ? -0.603 27.75 -15.719 1 92.81 623 LEU A C 1
ATOM 4672 O O . LEU A 1 623 ? -0.679 27.234 -16.828 1 92.81 623 LEU A O 1
ATOM 4676 N N . PRO A 1 624 ? 0.587 28.25 -15.188 1 94.12 624 PRO A N 1
ATOM 4677 C CA . PRO A 1 624 ? 1.829 27.891 -15.883 1 94.12 624 PRO A CA 1
ATOM 4678 C C . PRO A 1 624 ? 2.074 26.391 -15.93 1 94.12 624 PRO A C 1
ATOM 4680 O O . PRO A 1 624 ? 1.46 25.641 -15.172 1 94.12 624 PRO A O 1
ATOM 4683 N N . GLN A 1 625 ? 2.932 26 -16.875 1 94.19 625 GLN A N 1
ATOM 4684 C CA . GLN A 1 625 ? 3.389 24.609 -16.859 1 94.19 625 GLN A CA 1
ATOM 4685 C C . GLN A 1 625 ? 4.266 24.344 -15.633 1 94.19 625 GLN A C 1
ATOM 4687 O O . GLN A 1 625 ? 5.082 25.188 -15.258 1 94.19 625 GLN A O 1
ATOM 4692 N N . GLN A 1 626 ? 4.031 23.203 -15 1 95.88 626 GLN A N 1
ATOM 4693 C CA . GLN A 1 626 ? 4.773 22.891 -13.789 1 95.88 626 GLN A CA 1
ATOM 4694 C C . GLN A 1 626 ? 5.352 21.469 -13.844 1 95.88 626 GLN A C 1
ATOM 4696 O O . GLN A 1 626 ? 5.043 20.641 -12.992 1 95.88 626 GLN A O 1
ATOM 4701 N N . PRO A 1 627 ? 6.258 21.266 -14.812 1 96.94 627 PRO A N 1
ATOM 4702 C CA . PRO A 1 627 ? 6.852 19.922 -14.875 1 96.94 627 PRO A CA 1
ATOM 4703 C C . PRO A 1 627 ? 7.691 19.594 -13.641 1 96.94 627 PRO A C 1
ATOM 4705 O O . PRO A 1 627 ? 8.18 20.5 -12.961 1 96.94 627 PRO A O 1
ATOM 4708 N N . VAL A 1 628 ? 7.832 18.25 -13.391 1 97.94 628 VAL A N 1
ATOM 4709 C CA . VAL A 1 628 ? 8.688 17.766 -12.312 1 97.94 628 VAL A CA 1
ATOM 4710 C C . VAL A 1 628 ? 10.102 17.531 -12.844 1 97.94 628 VAL A C 1
ATOM 4712 O O . VAL A 1 628 ? 10.289 16.844 -13.836 1 97.94 628 VAL A O 1
ATOM 4715 N N . HIS A 1 629 ? 11.102 18.172 -12.203 1 98.44 629 HIS A N 1
ATOM 4716 C CA . HIS A 1 629 ? 12.508 18.016 -12.555 1 98.44 629 HIS A CA 1
ATOM 4717 C C . HIS A 1 629 ? 13.266 17.266 -11.453 1 98.44 629 HIS A C 1
ATOM 4719 O O . HIS A 1 629 ? 12.773 17.141 -10.328 1 98.44 629 HIS A O 1
ATOM 4725 N N . VAL A 1 630 ? 14.367 16.703 -11.844 1 98.75 630 VAL A N 1
ATOM 4726 C CA . VAL A 1 630 ? 15.367 16.188 -10.922 1 98.75 630 VAL A CA 1
ATOM 4727 C C . VAL A 1 630 ? 16.672 16.984 -11.07 1 98.75 630 VAL A C 1
ATOM 4729 O O . VAL A 1 630 ? 17.172 17.156 -12.188 1 98.75 630 VAL A O 1
ATOM 4732 N N . GLY A 1 631 ? 17.125 17.5 -9.93 1 98.75 631 GLY A N 1
ATOM 4733 C CA . GLY A 1 631 ? 18.375 18.234 -9.922 1 98.75 631 GLY A CA 1
ATOM 4734 C C . GLY A 1 631 ? 19.391 17.672 -8.953 1 98.75 631 GLY A C 1
ATOM 4735 O O . GLY A 1 631 ? 19.031 17.141 -7.898 1 98.75 631 GLY A O 1
ATOM 4736 N N . VAL A 1 632 ? 20.703 17.797 -9.344 1 98.81 632 VAL A N 1
ATOM 4737 C CA . VAL A 1 632 ? 21.844 17.359 -8.523 1 98.81 632 VAL A CA 1
ATOM 4738 C C . VAL A 1 632 ? 22.938 18.422 -8.547 1 98.81 632 VAL A C 1
ATOM 4740 O O . VAL A 1 632 ? 23.172 19.062 -9.578 1 98.81 632 VAL A O 1
ATOM 4743 N N . VAL A 1 633 ? 23.562 18.641 -7.449 1 98.88 633 VAL A N 1
ATOM 4744 C CA . VAL A 1 633 ? 24.766 19.469 -7.406 1 98.88 633 VAL A CA 1
ATOM 4745 C C . VAL A 1 633 ? 25.859 18.75 -6.609 1 98.88 633 VAL A C 1
ATOM 4747 O O . VAL A 1 633 ? 25.562 18.062 -5.629 1 98.88 633 VAL A O 1
ATOM 4750 N N . LEU A 1 634 ? 27.078 18.891 -7.09 1 98.69 634 LEU A N 1
ATOM 4751 C CA . LEU A 1 634 ? 28.234 18.203 -6.512 1 98.69 634 LEU A CA 1
ATOM 4752 C C . LEU A 1 634 ? 29.375 19.188 -6.273 1 98.69 634 LEU A C 1
ATOM 4754 O O . LEU A 1 634 ? 29.656 20.031 -7.125 1 98.69 634 LEU A O 1
ATOM 4758 N N . ALA A 1 635 ? 29.984 19.047 -5.148 1 98.19 635 ALA A N 1
ATOM 4759 C CA . ALA A 1 635 ? 31.188 19.812 -4.82 1 98.19 635 ALA A CA 1
ATOM 4760 C C . ALA A 1 635 ? 32.094 19.031 -3.867 1 98.19 635 ALA A C 1
ATOM 4762 O O . ALA A 1 635 ? 31.594 18.281 -3.02 1 98.19 635 ALA A O 1
ATOM 4763 N N . GLY A 1 636 ? 33.344 19.203 -4 1 96.5 636 GLY A N 1
ATOM 4764 C CA . GLY A 1 636 ? 34.281 18.469 -3.164 1 96.5 636 GLY A CA 1
ATOM 4765 C C . GLY A 1 636 ? 34.594 17.078 -3.682 1 96.5 636 GLY A C 1
ATOM 4766 O O . GLY A 1 636 ? 34.562 16.844 -4.891 1 96.5 636 GLY A O 1
ATOM 4767 N N . ASP A 1 637 ? 34.938 16.203 -2.773 1 95.06 637 ASP A N 1
ATOM 4768 C CA . ASP A 1 637 ? 35.312 14.852 -3.154 1 95.06 637 ASP A CA 1
ATOM 4769 C C . ASP A 1 637 ? 34.094 13.938 -3.258 1 95.06 637 ASP A C 1
ATOM 4771 O O . ASP A 1 637 ? 33.281 13.891 -2.344 1 95.06 637 ASP A O 1
ATOM 4775 N N . ARG A 1 638 ? 33.969 13.289 -4.395 1 94.19 638 ARG A N 1
ATOM 4776 C CA . ARG A 1 638 ? 32.938 12.266 -4.551 1 94.19 638 ARG A CA 1
ATOM 4777 C C . ARG A 1 638 ? 33.344 10.969 -3.848 1 94.19 638 ARG A C 1
ATOM 4779 O O . ARG A 1 638 ? 32.469 10.25 -3.328 1 94.19 638 ARG A O 1
ATOM 4786 N N . GLU A 1 639 ? 34.625 10.695 -3.889 1 90.19 639 GLU A N 1
ATOM 4787 C CA . GLU A 1 639 ? 35.25 9.633 -3.092 1 90.19 639 GLU A CA 1
ATOM 4788 C C . GLU A 1 639 ? 36.125 10.203 -1.993 1 90.19 639 GLU A C 1
ATOM 4790 O O . GLU A 1 639 ? 37.031 11 -2.27 1 90.19 639 GLU A O 1
ATOM 4795 N N . ALA A 1 640 ? 35.906 9.789 -0.877 1 87 640 ALA A N 1
ATOM 4796 C CA . ALA A 1 640 ? 36.562 10.367 0.279 1 87 640 ALA A CA 1
ATOM 4797 C C . ALA A 1 640 ? 38.031 9.977 0.304 1 87 640 ALA A C 1
ATOM 4799 O O . ALA A 1 640 ? 38.406 8.859 -0.076 1 87 640 ALA A O 1
ATOM 4800 N N . ARG A 1 641 ? 38.812 10.891 0.76 1 86.94 641 ARG A N 1
ATOM 4801 C CA . ARG A 1 641 ? 40.219 10.609 1.038 1 86.94 641 ARG A CA 1
ATOM 4802 C C . ARG A 1 641 ? 40.344 9.688 2.25 1 86.94 641 ARG A C 1
ATOM 4804 O O . ARG A 1 641 ? 39.5 9.703 3.148 1 86.94 641 ARG A O 1
ATOM 4811 N N . GLY A 1 642 ? 41.375 8.828 2.234 1 83.31 642 GLY A N 1
ATOM 4812 C CA . GLY A 1 642 ? 41.656 7.922 3.336 1 83.31 642 GLY A CA 1
ATOM 4813 C C . GLY A 1 642 ? 43 7.215 3.193 1 83.31 642 GLY A C 1
ATOM 4814 O O . GLY A 1 642 ? 43.812 7.578 2.344 1 83.31 642 GLY A O 1
ATOM 4815 N N . TRP A 1 643 ? 43.219 6.363 4.152 1 83.62 643 TRP A N 1
ATOM 4816 C CA . TRP A 1 643 ? 44.469 5.605 4.133 1 83.62 643 TRP A CA 1
ATOM 4817 C C . TRP A 1 643 ? 44.594 4.836 2.822 1 83.62 643 TRP A C 1
ATOM 4819 O O . TRP A 1 643 ? 45.719 4.488 2.424 1 83.62 643 TRP A O 1
ATOM 4829 N N . TRP A 1 644 ? 43.438 4.762 2.084 1 80.19 644 TRP A N 1
ATOM 4830 C CA . TRP A 1 644 ? 43.406 3.971 0.858 1 80.19 644 TRP A CA 1
ATOM 4831 C C . TRP A 1 644 ? 43.75 4.832 -0.353 1 80.19 644 TRP A C 1
ATOM 4833 O O . TRP A 1 644 ? 44 4.309 -1.443 1 80.19 644 TRP A O 1
ATOM 4843 N N . GLY A 1 645 ? 43.75 6.195 -0.185 1 82.44 645 GLY A N 1
ATOM 4844 C CA . GLY A 1 645 ? 44.062 7.016 -1.34 1 82.44 645 GLY A CA 1
ATOM 4845 C C . GLY A 1 645 ? 43.656 8.461 -1.18 1 82.44 645 GLY A C 1
ATOM 4846 O O . GLY A 1 645 ? 43.094 8.844 -0.155 1 82.44 645 GLY A O 1
ATOM 4847 N N . PRO A 1 646 ? 44.062 9.234 -2.133 1 87.06 646 PRO A N 1
ATOM 4848 C CA . PRO A 1 646 ? 43.875 10.68 -2.068 1 87.06 646 PRO A CA 1
ATOM 4849 C C . PRO A 1 646 ? 42.406 11.086 -2.336 1 87.06 646 PRO A C 1
ATOM 4851 O O . PRO A 1 646 ? 42.062 12.266 -2.225 1 87.06 646 PRO A O 1
ATOM 4854 N N . GLY A 1 647 ? 41.562 10.195 -2.461 1 87.88 647 GLY A N 1
ATOM 4855 C CA . GLY A 1 647 ? 40.188 10.547 -2.838 1 87.88 647 GLY A CA 1
ATOM 4856 C C . GLY A 1 647 ? 40.094 11.008 -4.277 1 87.88 647 GLY A C 1
ATOM 4857 O O . GLY A 1 647 ? 41.062 11.008 -5.02 1 87.88 647 GLY A O 1
ATOM 4858 N N . ARG A 1 648 ? 38.812 11.32 -4.695 1 91.81 648 ARG A N 1
ATOM 4859 C CA . ARG A 1 648 ? 38.562 11.766 -6.059 1 91.81 648 ARG A CA 1
ATOM 4860 C C . ARG A 1 648 ? 37.531 12.922 -6.07 1 91.81 648 ARG A C 1
ATOM 4862 O O . ARG A 1 648 ? 36.438 12.773 -5.582 1 91.81 648 ARG A O 1
ATOM 4869 N N . PRO A 1 649 ? 37.906 14.031 -6.602 1 95.25 649 PRO A N 1
ATOM 4870 C CA . PRO A 1 649 ? 36.969 15.141 -6.699 1 95.25 649 PRO A CA 1
ATOM 4871 C C . PRO A 1 649 ? 35.781 14.836 -7.629 1 95.25 649 PRO A C 1
ATOM 4873 O O . PRO A 1 649 ? 35.938 14.062 -8.578 1 95.25 649 PRO A O 1
ATOM 4876 N N . ALA A 1 650 ? 34.75 15.445 -7.297 1 96.75 650 ALA A N 1
ATOM 4877 C CA . ALA A 1 650 ? 33.625 15.375 -8.203 1 96.75 650 ALA A CA 1
ATOM 4878 C C . ALA A 1 650 ? 33.938 16.016 -9.547 1 96.75 650 ALA A C 1
ATOM 4880 O O . ALA A 1 650 ? 34.656 17.016 -9.602 1 96.75 650 ALA A O 1
ATOM 4881 N N . SER A 1 651 ? 33.438 15.461 -10.578 1 96.62 651 SER A N 1
ATOM 4882 C CA . SER A 1 651 ? 33.656 15.977 -11.93 1 96.62 651 SER A CA 1
ATOM 4883 C C . SER A 1 651 ? 32.375 16 -12.75 1 96.62 651 SER A C 1
ATOM 4885 O O . SER A 1 651 ? 31.344 15.531 -12.289 1 96.62 651 SER A O 1
ATOM 4887 N N . TRP A 1 652 ? 32.5 16.562 -13.914 1 97.19 652 TRP A N 1
ATOM 4888 C CA . TRP A 1 652 ? 31.391 16.594 -14.852 1 97.19 652 TRP A CA 1
ATOM 4889 C C . TRP A 1 652 ? 30.844 15.195 -15.102 1 97.19 652 TRP A C 1
ATOM 4891 O O . TRP A 1 652 ? 29.641 15.031 -15.328 1 97.19 652 TRP A O 1
ATOM 4901 N N . ALA A 1 653 ? 31.703 14.219 -15.008 1 94.88 653 ALA A N 1
ATOM 4902 C CA . ALA A 1 653 ? 31.297 12.836 -15.281 1 94.88 653 ALA A CA 1
ATOM 4903 C C . ALA A 1 653 ? 30.344 12.32 -14.219 1 94.88 653 ALA A C 1
ATOM 4905 O O . ALA A 1 653 ? 29.438 11.531 -14.516 1 94.88 653 ALA A O 1
ATOM 4906 N N . ASP A 1 654 ? 30.547 12.758 -13.016 1 97.31 654 ASP A N 1
ATOM 4907 C CA . ASP A 1 654 ? 29.656 12.359 -11.938 1 97.31 654 ASP A CA 1
ATOM 4908 C C . ASP A 1 654 ? 28.266 12.961 -12.133 1 97.31 654 ASP A C 1
ATOM 4910 O O . ASP A 1 654 ? 27.25 12.328 -11.805 1 97.31 654 ASP A O 1
ATOM 4914 N N . ALA A 1 655 ? 28.219 14.164 -12.625 1 98.62 655 ALA A N 1
ATOM 4915 C CA . ALA A 1 655 ? 26.938 14.797 -12.922 1 98.62 655 ALA A CA 1
ATOM 4916 C C . ALA A 1 655 ? 26.203 14.047 -14.023 1 98.62 655 ALA A C 1
ATOM 4918 O O . ALA A 1 655 ? 25 13.812 -13.93 1 98.62 655 ALA A O 1
ATOM 4919 N N . VAL A 1 656 ? 26.922 13.68 -15 1 98.06 656 VAL A N 1
ATOM 4920 C CA . VAL A 1 656 ? 26.328 12.914 -16.109 1 98.06 656 VAL A CA 1
ATOM 4921 C C . VAL A 1 656 ? 25.859 11.562 -15.594 1 98.06 656 VAL A C 1
ATOM 4923 O O . VAL A 1 656 ? 24.766 11.102 -15.961 1 98.06 656 VAL A O 1
ATOM 4926 N N . GLN A 1 657 ? 26.672 10.961 -14.75 1 96.5 657 GLN A N 1
ATOM 4927 C CA . GLN A 1 657 ? 26.297 9.664 -14.188 1 96.5 657 GLN A CA 1
ATOM 4928 C C . GLN A 1 657 ? 25 9.773 -13.383 1 96.5 657 GLN A C 1
ATOM 4930 O O . GLN A 1 657 ? 24.188 8.844 -13.383 1 96.5 657 GLN A O 1
ATOM 4935 N N . ALA A 1 658 ? 24.828 10.867 -12.68 1 98.38 658 ALA A N 1
ATOM 4936 C CA . ALA A 1 658 ? 23.578 11.07 -11.953 1 98.38 658 ALA A CA 1
ATOM 4937 C C . ALA A 1 658 ? 22.375 11.039 -12.891 1 98.38 658 ALA A C 1
ATOM 4939 O O . ALA A 1 658 ? 21.344 10.438 -12.578 1 98.38 658 ALA A O 1
ATOM 4940 N N . ALA A 1 659 ? 22.516 11.656 -14.023 1 98.62 659 ALA A N 1
ATOM 4941 C CA . ALA A 1 659 ? 21.438 11.656 -15.008 1 98.62 659 ALA A CA 1
ATOM 4942 C C . ALA A 1 659 ? 21.156 10.242 -15.523 1 98.62 659 ALA A C 1
ATOM 4944 O O . ALA A 1 659 ? 20 9.828 -15.625 1 98.62 659 ALA A O 1
ATOM 4945 N N . LEU A 1 660 ? 22.219 9.586 -15.797 1 97.5 660 LEU A N 1
ATOM 4946 C CA . LEU A 1 660 ? 22.078 8.234 -16.312 1 97.5 660 LEU A CA 1
ATOM 4947 C C . LEU A 1 660 ? 21.422 7.324 -15.273 1 97.5 660 LEU A C 1
ATOM 4949 O O . LEU A 1 660 ? 20.625 6.453 -15.617 1 97.5 660 LEU A O 1
ATOM 4953 N N . LEU A 1 661 ? 21.781 7.547 -14.055 1 97.19 661 LEU A N 1
ATOM 4954 C CA . LEU A 1 661 ? 21.172 6.805 -12.953 1 97.19 661 LEU A CA 1
ATOM 4955 C C . LEU A 1 661 ? 19.672 7.059 -12.898 1 97.19 661 LEU A C 1
ATOM 4957 O O . LEU A 1 661 ? 18.891 6.129 -12.68 1 97.19 661 LEU A O 1
ATOM 4961 N N . VAL A 1 662 ? 19.266 8.273 -13.109 1 98 662 VAL A N 1
ATOM 4962 C CA . VAL A 1 662 ? 17.844 8.625 -13.133 1 98 662 VAL A CA 1
ATOM 4963 C C . VAL A 1 662 ? 17.141 7.855 -14.242 1 98 662 VAL A C 1
ATOM 4965 O O . VAL A 1 662 ? 16.047 7.305 -14.031 1 98 662 VAL A O 1
ATOM 4968 N N . GLY A 1 663 ? 17.766 7.844 -15.383 1 97 663 GLY A N 1
ATOM 4969 C CA . GLY A 1 663 ? 17.203 7.082 -16.484 1 97 663 GLY A CA 1
ATOM 4970 C C . GLY A 1 663 ? 17.047 5.605 -16.172 1 97 663 GLY A C 1
ATOM 4971 O O . GLY A 1 663 ? 15.992 5.02 -16.422 1 97 663 GLY A O 1
ATOM 4972 N N . GLN A 1 664 ? 18.062 5.047 -15.562 1 94.38 664 GLN A N 1
ATOM 4973 C CA . GLN A 1 664 ? 18.031 3.635 -15.195 1 94.38 664 GLN A CA 1
ATOM 4974 C C . GLN A 1 664 ? 16.906 3.354 -14.203 1 94.38 664 GLN A C 1
ATOM 4976 O O . GLN A 1 664 ? 16.156 2.387 -14.359 1 94.38 664 GLN A O 1
ATOM 4981 N N . ALA A 1 665 ? 16.797 4.191 -13.211 1 94.31 665 ALA A N 1
ATOM 4982 C CA . ALA A 1 665 ? 15.766 4.031 -12.195 1 94.31 665 ALA A CA 1
ATOM 4983 C C . ALA A 1 665 ? 14.375 4.168 -12.812 1 94.31 665 ALA A C 1
ATOM 4985 O O . ALA A 1 665 ? 13.422 3.525 -12.359 1 94.31 665 ALA A O 1
ATOM 4986 N N . ALA A 1 666 ? 14.289 4.953 -13.836 1 95.06 666 ALA A N 1
ATOM 4987 C CA . ALA A 1 666 ? 13.016 5.184 -14.5 1 95.06 666 ALA A CA 1
ATOM 4988 C C . ALA A 1 666 ? 12.75 4.121 -15.57 1 95.06 666 ALA A C 1
ATOM 4990 O O . ALA A 1 666 ? 11.695 4.121 -16.203 1 95.06 666 ALA A O 1
ATOM 4991 N N . GLY A 1 667 ? 13.664 3.258 -15.797 1 91 667 GLY A N 1
ATOM 4992 C CA . GLY A 1 667 ? 13.469 2.146 -16.719 1 91 667 GLY A CA 1
ATOM 4993 C C . GLY A 1 667 ? 13.773 2.504 -18.156 1 91 667 GLY A C 1
ATOM 4994 O O . GLY A 1 667 ? 13.25 1.876 -19.078 1 91 667 GLY A O 1
ATOM 4995 N N . VAL A 1 668 ? 14.625 3.635 -18.391 1 93.62 668 VAL A N 1
ATOM 4996 C CA . VAL A 1 668 ? 14.961 4.039 -19.75 1 93.62 668 VAL A CA 1
ATOM 4997 C C . VAL A 1 668 ? 16.469 4.234 -19.875 1 93.62 668 VAL A C 1
ATOM 4999 O O . VAL A 1 668 ? 17.172 4.395 -18.859 1 93.62 668 VAL A O 1
ATOM 5002 N N . GLN A 1 669 ? 16.938 4.188 -21.078 1 92.19 669 GLN A N 1
ATOM 5003 C CA . GLN A 1 669 ? 18.344 4.496 -21.359 1 92.19 669 GLN A CA 1
ATOM 5004 C C . GLN A 1 669 ? 18.5 5.934 -21.844 1 92.19 669 GLN A C 1
ATOM 5006 O O . GLN A 1 669 ? 17.875 6.336 -22.828 1 92.19 669 GLN A O 1
ATOM 5011 N N . LEU A 1 670 ? 19.25 6.688 -21.125 1 96.06 670 LEU A N 1
ATOM 5012 C CA . LEU A 1 670 ? 19.547 8.055 -21.531 1 96.06 670 LEU A CA 1
ATOM 5013 C C . LEU A 1 670 ? 20.906 8.141 -22.219 1 96.06 670 LEU A C 1
ATOM 5015 O O . LEU A 1 670 ? 21.781 7.309 -21.969 1 96.06 670 LEU A O 1
ATOM 5019 N N . ARG A 1 671 ? 21.016 9.102 -23.062 1 94.5 671 ARG A N 1
ATOM 5020 C CA . ARG A 1 671 ? 22.266 9.344 -23.766 1 94.5 671 ARG A CA 1
ATOM 5021 C C . ARG A 1 671 ? 22.797 10.742 -23.453 1 94.5 671 ARG A C 1
ATOM 5023 O O . ARG A 1 671 ? 22.031 11.695 -23.328 1 94.5 671 ARG A O 1
ATOM 5030 N N . ALA A 1 672 ? 24.109 10.82 -23.328 1 95.5 672 ALA A N 1
ATOM 5031 C CA . ALA A 1 672 ? 24.781 12.109 -23.141 1 95.5 672 ALA A CA 1
ATOM 5032 C C . ALA A 1 672 ? 25.469 12.555 -24.422 1 95.5 672 ALA A C 1
ATOM 5034 O O . ALA A 1 672 ? 26.172 11.766 -25.062 1 95.5 672 ALA A O 1
ATOM 5035 N N . THR A 1 673 ? 25.234 13.734 -24.828 1 94.25 673 THR A N 1
ATOM 5036 C CA . THR A 1 673 ? 25.906 14.352 -25.969 1 94.25 673 THR A CA 1
ATOM 5037 C C . THR A 1 673 ? 26.516 15.695 -25.562 1 94.25 673 THR A C 1
ATOM 5039 O O . THR A 1 673 ? 26.203 16.219 -24.484 1 94.25 673 THR A O 1
ATOM 5042 N N . LYS A 1 674 ? 27.391 16.172 -26.375 1 93.94 674 LYS A N 1
ATOM 5043 C CA . LYS A 1 674 ? 28 17.469 -26.078 1 93.94 674 LYS A CA 1
ATOM 5044 C C . LYS A 1 674 ? 26.938 18.578 -26.047 1 93.94 674 LYS A C 1
ATOM 5046 O O . LYS A 1 674 ? 26.078 18.656 -26.922 1 93.94 674 LYS A O 1
ATOM 5051 N N . GLY A 1 675 ? 27.016 19.328 -24.969 1 94.69 675 GLY A N 1
ATOM 5052 C CA . GLY A 1 675 ? 26.094 20.438 -24.828 1 94.69 675 GLY A CA 1
ATOM 5053 C C . GLY A 1 675 ? 26.797 21.766 -24.609 1 94.69 675 GLY A C 1
ATOM 5054 O O . GLY A 1 675 ? 28 21.797 -24.391 1 94.69 675 GLY A O 1
ATOM 5055 N N . ASP A 1 676 ? 26.062 22.75 -24.859 1 94.81 676 ASP A N 1
ATOM 5056 C CA . ASP A 1 676 ? 26.5 24.125 -24.625 1 94.81 676 ASP A CA 1
ATOM 5057 C C . ASP A 1 676 ? 25.344 24.984 -24.094 1 94.81 676 ASP A C 1
ATOM 5059 O O . ASP A 1 676 ? 24.484 25.422 -24.875 1 94.81 676 ASP A O 1
ATOM 5063 N N . LEU A 1 677 ? 25.359 25.172 -22.75 1 96.5 677 LEU A N 1
ATOM 5064 C CA . LEU A 1 677 ? 24.281 25.906 -22.109 1 96.5 677 LEU A CA 1
ATOM 5065 C C . LEU A 1 677 ? 24.75 26.531 -20.797 1 96.5 677 LEU A C 1
ATOM 5067 O O . LEU A 1 677 ? 25.172 25.812 -19.891 1 96.5 677 LEU A O 1
ATOM 5071 N N . PRO A 1 678 ? 24.656 27.859 -20.703 1 97.12 678 PRO A N 1
ATOM 5072 C CA . PRO A 1 678 ? 24.891 28.406 -19.359 1 97.12 678 PRO A CA 1
ATOM 5073 C C . PRO A 1 678 ? 23.938 27.828 -18.312 1 97.12 678 PRO A C 1
ATOM 5075 O O . PRO A 1 678 ? 22.781 27.516 -18.641 1 97.12 678 PRO A O 1
ATOM 5078 N N . PRO A 1 679 ? 24.375 27.656 -17.141 1 98.06 679 PRO A N 1
ATOM 5079 C CA . PRO A 1 679 ? 25.594 28.156 -16.5 1 98.06 679 PRO A CA 1
ATOM 5080 C C . PRO A 1 679 ? 26.766 27.172 -16.594 1 98.06 679 PRO A C 1
ATOM 5082 O O . PRO A 1 679 ? 27.797 27.359 -15.945 1 98.06 679 PRO A O 1
ATOM 5085 N N . PHE A 1 680 ? 26.688 26.188 -17.406 1 98.5 680 PHE A N 1
ATOM 5086 C CA . PHE A 1 680 ? 27.703 25.156 -17.516 1 98.5 680 PHE A CA 1
ATOM 5087 C C . PHE A 1 680 ? 28.906 25.641 -18.312 1 98.5 680 PHE A C 1
ATOM 5089 O O . PHE A 1 680 ? 28.766 26.516 -19.172 1 98.5 680 PHE A O 1
ATOM 5096 N N . HIS A 1 681 ? 30.016 25.047 -17.953 1 97.75 681 HIS A N 1
ATOM 5097 C CA . HIS A 1 681 ? 31.203 25.234 -18.781 1 97.75 681 HIS A CA 1
ATOM 5098 C C . HIS A 1 681 ? 30.984 24.656 -20.188 1 97.75 681 HIS A C 1
ATOM 5100 O O . HIS A 1 681 ? 30.609 23.484 -20.328 1 97.75 681 HIS A O 1
ATOM 5106 N N . PRO A 1 682 ? 31.219 25.406 -21.25 1 95.44 682 PRO A N 1
ATOM 5107 C CA . PRO A 1 682 ? 30.922 24.922 -22.609 1 95.44 682 PRO A CA 1
ATOM 5108 C C . PRO A 1 682 ? 31.719 23.672 -22.969 1 95.44 682 PRO A C 1
ATOM 5110 O O . PRO A 1 682 ? 31.25 22.844 -23.75 1 95.44 682 PRO A O 1
ATOM 5113 N N . GLY A 1 683 ? 32.875 23.469 -22.391 1 94.38 683 GLY A N 1
ATOM 5114 C CA . GLY A 1 683 ? 33.688 22.297 -22.688 1 94.38 683 GLY A CA 1
ATOM 5115 C C . GLY A 1 683 ? 33.406 21.125 -21.781 1 94.38 683 GLY A C 1
ATOM 5116 O O . GLY A 1 683 ? 33.938 20.031 -21.969 1 94.38 683 GLY A O 1
ATOM 5117 N N . ARG A 1 684 ? 32.562 21.297 -20.859 1 97.38 684 ARG A N 1
ATOM 5118 C CA . ARG A 1 684 ? 32.281 20.25 -19.875 1 97.38 684 ARG A CA 1
ATOM 5119 C C . ARG A 1 684 ? 30.797 20.172 -19.578 1 97.38 684 ARG A C 1
ATOM 5121 O O . ARG A 1 684 ? 30.391 20.062 -18.422 1 97.38 684 ARG A O 1
ATOM 5128 N N . CYS A 1 685 ? 29.984 20.391 -20.641 1 97.94 685 CYS A N 1
ATOM 5129 C CA . CYS A 1 685 ? 28.531 20.344 -20.547 1 97.94 685 CYS A CA 1
ATOM 5130 C C . CYS A 1 685 ? 27.969 19.234 -21.438 1 97.94 685 CYS A C 1
ATOM 5132 O O . CYS A 1 685 ? 28.328 19.141 -22.625 1 97.94 685 CYS A O 1
ATOM 5134 N N . ALA A 1 686 ? 27.125 18.422 -20.844 1 98.06 686 ALA A N 1
ATOM 5135 C CA . ALA A 1 686 ? 26.438 17.375 -21.594 1 98.06 686 ALA A CA 1
ATOM 5136 C C . ALA A 1 686 ? 24.953 17.672 -21.703 1 98.06 686 ALA A C 1
ATOM 5138 O O . ALA A 1 686 ? 24.328 18.125 -20.734 1 98.06 686 ALA A O 1
ATOM 5139 N N . GLU A 1 687 ? 24.453 17.5 -22.891 1 98.19 687 GLU A N 1
ATOM 5140 C CA . GLU A 1 687 ? 23 17.422 -23.078 1 98.19 687 GLU A CA 1
ATOM 5141 C C . GLU A 1 687 ? 22.5 16 -22.891 1 98.19 687 GLU A C 1
ATOM 5143 O O . GLU A 1 687 ? 23.047 15.055 -23.469 1 98.19 687 GLU A O 1
ATOM 5148 N N . ILE A 1 688 ? 21.562 15.867 -22.047 1 98.38 688 ILE A N 1
ATOM 5149 C CA . ILE A 1 688 ? 21 14.547 -21.75 1 98.38 688 ILE A CA 1
ATOM 5150 C C . ILE A 1 688 ? 19.75 14.32 -22.625 1 98.38 688 ILE A C 1
ATOM 5152 O O . ILE A 1 688 ? 18.859 15.156 -22.641 1 98.38 688 ILE A O 1
ATOM 5156 N N . ARG A 1 689 ? 19.703 13.172 -23.234 1 97.44 689 ARG A N 1
ATOM 5157 C CA . ARG A 1 689 ? 18.625 12.906 -24.172 1 97.44 689 ARG A CA 1
ATOM 5158 C C . ARG A 1 689 ? 17.922 11.586 -23.859 1 97.44 689 ARG A C 1
ATOM 5160 O O . ARG A 1 689 ? 18.578 10.617 -23.453 1 97.44 689 ARG A O 1
ATOM 5167 N N . CYS A 1 690 ? 16.688 11.539 -23.984 1 96.12 690 CYS A N 1
ATOM 5168 C CA . CYS A 1 690 ? 15.875 10.328 -24.062 1 96.12 690 CYS A CA 1
ATOM 5169 C C . CYS A 1 690 ? 15.406 10.062 -25.484 1 96.12 690 CYS A C 1
ATOM 5171 O O . CYS A 1 690 ? 14.547 10.781 -26 1 96.12 690 CYS A O 1
ATOM 5173 N N . GLY A 1 691 ? 15.906 9.094 -26.109 1 91.69 691 GLY A N 1
ATOM 5174 C CA . GLY A 1 691 ? 15.758 9.039 -27.547 1 91.69 691 GLY A CA 1
ATOM 5175 C C . GLY A 1 691 ? 16.391 10.234 -28.25 1 91.69 691 GLY A C 1
ATOM 5176 O O . GLY A 1 691 ? 17.562 10.531 -28.047 1 91.69 691 GLY A O 1
ATOM 5177 N N . ASP A 1 692 ? 15.664 10.875 -28.984 1 91.56 692 ASP A N 1
ATOM 5178 C CA . ASP A 1 692 ? 16.172 12.023 -29.719 1 91.56 692 ASP A CA 1
ATOM 5179 C C . ASP A 1 692 ? 15.773 13.336 -29.047 1 91.56 692 ASP A C 1
ATOM 5181 O O . ASP A 1 692 ? 16.156 14.414 -29.5 1 91.56 692 ASP A O 1
ATOM 5185 N N . TRP A 1 693 ? 15.227 13.195 -27.906 1 94.31 693 TRP A N 1
ATOM 5186 C CA . TRP A 1 693 ? 14.68 14.391 -27.266 1 94.31 693 TRP A CA 1
ATOM 5187 C C . TRP A 1 693 ? 15.562 14.844 -26.109 1 94.31 693 TRP A C 1
ATOM 5189 O O . TRP A 1 693 ? 15.844 14.07 -25.188 1 94.31 693 TRP A O 1
ATOM 5199 N N . PRO A 1 694 ? 15.969 16.094 -26.172 1 97.19 694 PRO A N 1
ATOM 5200 C CA . PRO A 1 694 ? 16.703 16.625 -25.031 1 97.19 694 PRO A CA 1
ATOM 5201 C C . PRO A 1 694 ? 15.836 16.766 -23.781 1 97.19 694 PRO A C 1
ATOM 5203 O O . PRO A 1 694 ? 14.727 17.297 -23.859 1 97.19 694 PRO A O 1
ATOM 5206 N N . ILE A 1 695 ? 16.25 16.312 -22.672 1 98.19 695 ILE A N 1
ATOM 5207 C CA . ILE A 1 695 ? 15.414 16.375 -21.484 1 98.19 695 ILE A CA 1
ATOM 5208 C C . ILE A 1 695 ? 16.141 17.125 -20.375 1 98.19 695 ILE A C 1
ATOM 5210 O O . ILE A 1 695 ? 15.594 17.328 -19.297 1 98.19 695 ILE A O 1
ATOM 5214 N N . GLY A 1 696 ? 17.438 17.484 -20.578 1 98.31 696 GLY A N 1
ATOM 5215 C CA . GLY A 1 696 ? 18.172 18.234 -19.562 1 98.31 696 GLY A CA 1
ATOM 5216 C C . GLY A 1 696 ? 19.656 18.328 -19.844 1 98.31 696 GLY A C 1
ATOM 5217 O O . GLY A 1 696 ? 20.094 18.094 -20.969 1 98.31 696 GLY A O 1
ATOM 5218 N N . HIS A 1 697 ? 20.453 18.781 -18.828 1 98.69 697 HIS A N 1
ATOM 5219 C CA . HIS A 1 697 ? 21.875 19 -18.969 1 98.69 697 HIS A CA 1
ATOM 5220 C C . HIS A 1 697 ? 22.625 18.594 -17.703 1 98.69 697 HIS A C 1
ATOM 5222 O O . HIS A 1 697 ? 22.031 18.5 -16.625 1 98.69 697 HIS A O 1
ATOM 5228 N N . ALA A 1 698 ? 23.875 18.297 -17.859 1 98.81 698 ALA A N 1
ATOM 5229 C CA . ALA A 1 698 ? 24.781 17.938 -16.766 1 98.81 698 ALA A CA 1
ATOM 5230 C C . ALA A 1 698 ? 26.219 18.359 -17.078 1 98.81 698 ALA A C 1
ATOM 5232 O O . ALA A 1 698 ? 26.625 18.359 -18.25 1 98.81 698 ALA A O 1
ATOM 5233 N N . GLY A 1 699 ? 26.906 18.781 -16.031 1 98.75 699 GLY A N 1
ATOM 5234 C CA . GLY A 1 699 ? 28.312 19.141 -16.25 1 98.75 699 GLY A CA 1
ATOM 5235 C C . GLY A 1 699 ? 28.875 20 -15.133 1 98.75 699 GLY A C 1
ATOM 5236 O O . GLY A 1 699 ? 28.312 20.062 -14.039 1 98.75 699 GLY A O 1
ATOM 5237 N N . GLU A 1 700 ? 30.062 20.531 -15.445 1 98.69 700 GLU A N 1
ATOM 5238 C CA . GLU A 1 700 ? 30.719 21.469 -14.547 1 98.69 700 GLU A CA 1
ATOM 5239 C C . GLU A 1 700 ? 30.25 22.906 -14.797 1 98.69 700 GLU A C 1
ATOM 5241 O O . GLU A 1 700 ? 30.047 23.312 -15.938 1 98.69 700 GLU A O 1
ATOM 5246 N N . LEU A 1 701 ? 30.078 23.641 -13.727 1 98.81 701 LEU A N 1
ATOM 5247 C CA . LEU A 1 701 ? 29.641 25.016 -13.867 1 98.81 701 LEU A CA 1
ATOM 5248 C C . LEU A 1 701 ? 30.781 25.906 -14.344 1 98.81 701 LEU A C 1
ATOM 5250 O O . LEU A 1 701 ? 31.953 25.609 -14.07 1 98.81 701 LEU A O 1
ATOM 5254 N N . HIS A 1 702 ? 30.438 26.938 -15.047 1 98.44 702 HIS A N 1
ATOM 5255 C CA . HIS A 1 702 ? 31.406 27.906 -15.508 1 98.44 702 HIS A CA 1
ATOM 5256 C C . HIS A 1 702 ? 32.156 28.547 -14.344 1 98.44 702 HIS A C 1
ATOM 5258 O O . HIS A 1 702 ? 31.547 28.859 -13.312 1 98.44 702 HIS A O 1
ATOM 5264 N N . PRO A 1 703 ? 33.469 28.766 -14.461 1 97.62 703 PRO A N 1
ATOM 5265 C CA . PRO A 1 703 ? 34.25 29.344 -13.367 1 97.62 703 PRO A CA 1
ATOM 5266 C C . PRO A 1 703 ? 33.719 30.688 -12.906 1 97.62 703 PRO A C 1
ATOM 5268 O O . PRO A 1 703 ? 33.75 31 -11.711 1 97.62 703 PRO A O 1
ATOM 5271 N N . LYS A 1 704 ? 33.25 31.469 -13.797 1 97.75 704 LYS A N 1
ATOM 5272 C CA . LYS A 1 704 ? 32.688 32.781 -13.438 1 97.75 704 LYS A CA 1
ATOM 5273 C C . LYS A 1 704 ? 31.438 32.625 -12.578 1 97.75 704 LYS A C 1
ATOM 5275 O O . LYS A 1 704 ? 31.188 33.438 -11.688 1 97.75 704 LYS A O 1
ATOM 5280 N N . VAL A 1 705 ? 30.656 31.656 -12.914 1 98.31 705 VAL A N 1
ATOM 5281 C CA . VAL A 1 705 ? 29.469 31.359 -12.125 1 98.31 705 VAL A CA 1
ATOM 5282 C C . VAL A 1 705 ? 29.875 30.938 -10.719 1 98.31 705 VAL A C 1
ATOM 5284 O O . VAL A 1 705 ? 29.281 31.406 -9.734 1 98.31 705 VAL A O 1
ATOM 5287 N N . VAL A 1 706 ? 30.875 30.094 -10.617 1 98.25 706 VAL A N 1
ATOM 5288 C CA . VAL A 1 706 ? 31.406 29.609 -9.344 1 98.25 706 VAL A CA 1
ATOM 5289 C C . VAL A 1 706 ? 31.875 30.797 -8.492 1 98.25 706 VAL A C 1
ATOM 5291 O O . VAL A 1 706 ? 31.578 30.859 -7.297 1 98.25 706 VAL A O 1
ATOM 5294 N N . GLU A 1 707 ? 32.5 31.656 -9.148 1 97.62 707 GLU A N 1
ATOM 5295 C CA . GLU A 1 707 ? 33 32.844 -8.453 1 97.62 707 GLU A CA 1
ATOM 5296 C C . GLU A 1 707 ? 31.859 33.75 -7.996 1 97.62 707 GLU A C 1
ATOM 5298 O O . GLU A 1 707 ? 31.812 34.156 -6.836 1 97.62 707 GLU A O 1
ATOM 5303 N N . ARG A 1 708 ? 30.953 34.062 -8.844 1 97.44 708 ARG A N 1
ATOM 5304 C CA . ARG A 1 708 ? 29.844 34.969 -8.562 1 97.44 708 ARG A CA 1
ATOM 5305 C C . ARG A 1 708 ? 28.969 34.438 -7.438 1 97.44 708 ARG A C 1
ATOM 5307 O O . ARG A 1 708 ? 28.438 35.219 -6.641 1 97.44 708 ARG A O 1
ATOM 5314 N N . LEU A 1 709 ? 28.828 33.125 -7.375 1 97.38 709 LEU A N 1
ATOM 5315 C CA . LEU A 1 709 ? 27.938 32.531 -6.391 1 97.38 709 LEU A CA 1
ATOM 5316 C C . LEU A 1 709 ? 28.719 32 -5.191 1 97.38 709 LEU A C 1
ATOM 5318 O O . LEU A 1 709 ? 28.156 31.391 -4.293 1 97.38 709 LEU A O 1
ATOM 5322 N N . GLU A 1 710 ? 30.047 32.188 -5.234 1 96.31 710 GLU A N 1
ATOM 5323 C CA . GLU A 1 710 ? 30.938 31.75 -4.16 1 96.31 710 GLU A CA 1
ATOM 5324 C C . GLU A 1 710 ? 30.812 30.25 -3.906 1 96.31 710 GLU A C 1
ATOM 5326 O O . GLU A 1 710 ? 30.688 29.812 -2.758 1 96.31 710 GLU A O 1
ATOM 5331 N N . LEU A 1 711 ? 30.766 29.578 -4.988 1 98.06 711 LEU A N 1
ATOM 5332 C CA . LEU A 1 711 ? 30.703 28.125 -4.922 1 98.06 711 LEU A CA 1
ATOM 5333 C C . LEU A 1 711 ? 32.125 27.531 -4.801 1 98.06 711 LEU A C 1
ATOM 5335 O O . LEU A 1 711 ? 33.094 28.188 -5.16 1 98.06 711 LEU A O 1
ATOM 5339 N N . PRO A 1 712 ? 32.188 26.312 -4.316 1 96.69 712 PRO A N 1
ATOM 5340 C CA . PRO A 1 712 ? 33.5 25.625 -4.379 1 96.69 712 PRO A CA 1
ATOM 5341 C C . PRO A 1 712 ? 33.969 25.406 -5.812 1 96.69 712 PRO A C 1
ATOM 5343 O O . PRO A 1 712 ? 33.156 25.188 -6.715 1 96.69 712 PRO A O 1
ATOM 5346 N N . PRO A 1 713 ? 35.25 25.391 -5.953 1 95.5 713 PRO A N 1
ATOM 5347 C CA . PRO A 1 713 ? 35.75 25.203 -7.305 1 95.5 713 PRO A CA 1
ATOM 5348 C C . PRO A 1 713 ? 35.312 23.891 -7.945 1 95.5 713 PRO A C 1
ATOM 5350 O O . PRO A 1 713 ? 35.188 22.875 -7.258 1 95.5 713 PRO A O 1
ATOM 5353 N N . ARG A 1 714 ? 35 23.953 -9.211 1 96.75 714 ARG A N 1
ATOM 5354 C CA . ARG A 1 714 ? 34.688 22.812 -10.055 1 96.75 714 ARG A CA 1
ATOM 5355 C C . ARG A 1 714 ? 33.344 22.203 -9.656 1 96.75 714 ARG A C 1
ATOM 5357 O O . ARG A 1 714 ? 33.125 21 -9.836 1 96.75 714 ARG A O 1
ATOM 5364 N N . THR A 1 715 ? 32.5 23.031 -9.062 1 98.56 715 THR A N 1
ATOM 5365 C CA . THR A 1 715 ? 31.172 22.578 -8.734 1 98.56 715 THR A CA 1
ATOM 5366 C C . THR A 1 715 ? 30.453 22.062 -9.984 1 98.56 715 THR A C 1
ATOM 5368 O O . THR A 1 715 ? 30.547 22.672 -11.055 1 98.56 715 THR A O 1
ATOM 5371 N N . CYS A 1 716 ? 29.781 20.875 -9.836 1 98.81 716 CYS A N 1
ATOM 5372 C CA . CYS A 1 716 ? 29.047 20.25 -10.938 1 98.81 716 CYS A CA 1
ATOM 5373 C C . CYS A 1 716 ? 27.547 20.234 -10.664 1 98.81 716 CYS A C 1
ATOM 5375 O O . CYS A 1 716 ? 27.125 20.359 -9.516 1 98.81 716 CYS A O 1
ATOM 5377 N N . ALA A 1 717 ? 26.781 20.125 -11.734 1 98.88 717 ALA A N 1
ATOM 5378 C CA . ALA A 1 717 ? 25.328 20.109 -11.594 1 98.88 717 ALA A CA 1
ATOM 5379 C C . ALA A 1 717 ? 24.672 19.25 -12.68 1 98.88 717 ALA A C 1
ATOM 5381 O O . ALA A 1 717 ? 25.297 18.953 -13.695 1 98.88 717 ALA A O 1
ATOM 5382 N N . MET A 1 718 ? 23.469 18.812 -12.398 1 98.88 718 MET A N 1
ATOM 5383 C CA . MET A 1 718 ? 22.625 18.078 -13.328 1 98.88 718 MET A CA 1
ATOM 5384 C C . MET A 1 718 ? 21.156 18.438 -13.109 1 98.88 718 MET A C 1
ATOM 5386 O O . MET A 1 718 ? 20.703 18.531 -11.961 1 98.88 718 MET A O 1
ATOM 5390 N N . GLU A 1 719 ? 20.422 18.703 -14.148 1 98.75 719 GLU A N 1
ATOM 5391 C CA . GLU A 1 719 ? 18.969 18.875 -14.078 1 98.75 719 GLU A CA 1
ATOM 5392 C C . GLU A 1 719 ? 18.281 18.281 -15.312 1 98.75 719 GLU A C 1
ATOM 5394 O O . GLU A 1 719 ? 18.672 18.562 -16.438 1 98.75 719 GLU A O 1
ATOM 5399 N N . ILE A 1 720 ? 17.312 17.438 -15.023 1 98.38 720 ILE A N 1
ATOM 5400 C CA . ILE A 1 720 ? 16.562 16.891 -16.141 1 98.38 720 ILE A CA 1
ATOM 5401 C C . ILE A 1 720 ? 15.062 16.969 -15.852 1 98.38 720 ILE A C 1
ATOM 5403 O O . ILE A 1 720 ? 14.656 17.016 -14.688 1 98.38 720 ILE A O 1
ATOM 5407 N N . ASP A 1 721 ? 14.281 17.078 -16.891 1 98.5 721 ASP A N 1
ATOM 5408 C CA . ASP A 1 721 ? 12.82 17.016 -16.812 1 98.5 721 ASP A CA 1
ATOM 5409 C C . ASP A 1 721 ? 12.328 15.586 -16.672 1 98.5 721 ASP A C 1
ATOM 5411 O O . ASP A 1 721 ? 12.312 14.836 -17.656 1 98.5 721 ASP A O 1
ATOM 5415 N N . LEU A 1 722 ? 11.945 15.273 -15.477 1 98.12 722 LEU A N 1
ATOM 5416 C CA . LEU A 1 722 ? 11.531 13.906 -15.195 1 98.12 722 LEU A CA 1
ATOM 5417 C C . LEU A 1 722 ? 10.25 13.562 -15.945 1 98.12 722 LEU A C 1
ATOM 5419 O O . LEU A 1 722 ? 10.055 12.414 -16.359 1 98.12 722 LEU A O 1
ATOM 5423 N N . ASP A 1 723 ? 9.422 14.547 -16.188 1 97.12 723 ASP A N 1
ATOM 5424 C CA . ASP A 1 723 ? 8.125 14.32 -16.812 1 97.12 723 ASP A CA 1
ATOM 5425 C C . ASP A 1 723 ? 8.273 14.016 -18.297 1 97.12 723 ASP A C 1
ATOM 5427 O O . ASP A 1 723 ? 7.344 13.523 -18.938 1 97.12 723 ASP A O 1
ATOM 5431 N N . LEU A 1 724 ? 9.422 14.344 -18.844 1 96.94 724 LEU A N 1
ATOM 5432 C CA . LEU A 1 724 ? 9.648 14.062 -20.25 1 96.94 724 LEU A CA 1
ATOM 5433 C C . LEU A 1 724 ? 10.109 12.625 -20.469 1 96.94 724 LEU A C 1
ATOM 5435 O O . LEU A 1 724 ? 10.172 12.148 -21.594 1 96.94 724 LEU A O 1
ATOM 5439 N N . ILE A 1 725 ? 10.469 11.953 -19.375 1 96.25 725 ILE A N 1
ATOM 5440 C CA . ILE A 1 725 ? 10.789 10.531 -19.469 1 96.25 725 ILE A CA 1
ATOM 5441 C C . ILE A 1 725 ? 9.5 9.719 -19.578 1 96.25 725 ILE A C 1
ATOM 5443 O O . ILE A 1 725 ? 8.617 9.828 -18.719 1 96.25 725 ILE A O 1
ATOM 5447 N N . PRO A 1 726 ? 9.312 8.883 -20.5 1 93.94 726 PRO A N 1
ATOM 5448 C CA . PRO A 1 726 ? 8.07 8.125 -20.719 1 93.94 726 PRO A CA 1
ATOM 5449 C C . PRO A 1 726 ? 7.801 7.113 -19.609 1 93.94 726 PRO A C 1
ATOM 5451 O O . PRO A 1 726 ? 8.742 6.586 -19 1 93.94 726 PRO A O 1
ATOM 5454 N N . LEU A 1 727 ? 6.473 6.879 -19.297 1 90.62 727 LEU A N 1
ATOM 5455 C CA . LEU A 1 727 ? 6.035 5.871 -18.344 1 90.62 727 LEU A CA 1
ATOM 5456 C C . LEU A 1 727 ? 5.699 4.559 -19.047 1 90.62 727 LEU A C 1
ATOM 5458 O O . LEU A 1 727 ? 4.531 4.273 -19.312 1 90.62 727 LEU A O 1
ATOM 5462 N N . ASP A 1 728 ? 6.699 3.832 -19.484 1 79.31 728 ASP A N 1
ATOM 5463 C CA . ASP A 1 728 ? 6.465 2.59 -20.219 1 79.31 728 ASP A CA 1
ATOM 5464 C C . ASP A 1 728 ? 6.41 1.396 -19.266 1 79.31 728 ASP A C 1
ATOM 5466 O O . ASP A 1 728 ? 7.078 1.388 -18.234 1 79.31 728 ASP A O 1
ATOM 5470 N N . ASP A 1 729 ? 5.344 0.565 -19.406 1 78.25 729 ASP A N 1
ATOM 5471 C CA . ASP A 1 729 ? 5.273 -0.69 -18.656 1 78.25 729 ASP A CA 1
ATOM 5472 C C . ASP A 1 729 ? 6.098 -1.778 -19.344 1 78.25 729 ASP A C 1
ATOM 5474 O O . ASP A 1 729 ? 5.543 -2.705 -19.938 1 78.25 729 ASP A O 1
ATOM 5478 N N . ALA A 1 730 ? 7.422 -1.446 -19.344 1 74.19 730 ALA A N 1
ATOM 5479 C CA . ALA A 1 730 ? 8.312 -2.412 -19.984 1 74.19 730 ALA A CA 1
ATOM 5480 C C . ALA A 1 730 ? 8.438 -3.68 -19.141 1 74.19 730 ALA A C 1
ATOM 5482 O O . ALA A 1 730 ? 8.633 -3.605 -17.922 1 74.19 730 ALA A O 1
ATOM 5483 N N . ARG A 1 731 ? 8.016 -4.906 -19.719 1 81 731 ARG A N 1
ATOM 5484 C CA . ARG A 1 731 ? 8.188 -6.227 -19.125 1 81 731 ARG A CA 1
ATOM 5485 C C . ARG A 1 731 ? 9.203 -7.059 -19.891 1 81 731 ARG A C 1
ATOM 5487 O O . ARG A 1 731 ? 8.828 -7.934 -20.672 1 81 731 ARG A O 1
ATOM 5494 N N . PRO A 1 732 ? 10.523 -6.641 -19.609 1 74.62 732 PRO A N 1
ATOM 5495 C CA . PRO A 1 732 ? 11.531 -7.363 -20.375 1 74.62 732 PRO A CA 1
ATOM 5496 C C . PRO A 1 732 ? 11.562 -8.859 -20.062 1 74.62 732 PRO A C 1
ATOM 5498 O O . PRO A 1 732 ? 11.359 -9.25 -18.906 1 74.62 732 PRO A O 1
ATOM 5501 N N . HIS A 1 733 ? 11.555 -9.695 -21.141 1 78.56 733 HIS A N 1
ATOM 5502 C CA . HIS A 1 733 ? 11.719 -11.141 -21.047 1 78.56 733 HIS A CA 1
ATOM 5503 C C . HIS A 1 733 ? 12.969 -11.602 -21.797 1 78.56 733 HIS A C 1
ATOM 5505 O O . HIS A 1 733 ? 12.883 -12.141 -22.891 1 78.56 733 HIS A O 1
ATOM 5511 N N . PRO A 1 734 ? 14.141 -11.281 -21.062 1 77.88 734 PRO A N 1
ATOM 5512 C CA . PRO A 1 734 ? 15.383 -11.648 -21.75 1 77.88 734 PRO A CA 1
ATOM 5513 C C . PRO A 1 734 ? 15.578 -13.156 -21.859 1 77.88 734 PRO A C 1
ATOM 5515 O O . PRO A 1 734 ? 15.125 -13.906 -20.984 1 77.88 734 PRO A O 1
ATOM 5518 N N . VAL A 1 735 ? 16.109 -13.555 -23.047 1 81.94 735 VAL A N 1
ATOM 5519 C CA . VAL A 1 735 ? 16.547 -14.938 -23.234 1 81.94 735 VAL A CA 1
ATOM 5520 C C . VAL A 1 735 ? 18.031 -15.062 -22.891 1 81.94 735 VAL A C 1
ATOM 5522 O O . VAL A 1 735 ? 18.859 -14.32 -23.438 1 81.94 735 VAL A O 1
ATOM 5525 N N . VAL A 1 736 ? 18.391 -15.867 -21.953 1 83.38 736 VAL A N 1
ATOM 5526 C CA . VAL A 1 736 ? 19.781 -16.031 -21.516 1 83.38 736 VAL A CA 1
ATOM 5527 C C . VAL A 1 736 ? 20.422 -17.219 -22.234 1 83.38 736 VAL A C 1
ATOM 5529 O O . VAL A 1 736 ? 19.906 -18.344 -22.172 1 83.38 736 VAL A O 1
ATOM 5532 N N . SER A 1 737 ? 21.484 -16.844 -23.031 1 87.75 737 SER A N 1
ATOM 5533 C CA . SER A 1 737 ? 22.234 -17.906 -23.688 1 87.75 737 SER A CA 1
ATOM 5534 C C . SER A 1 737 ? 23.141 -18.641 -22.703 1 87.75 737 SER A C 1
ATOM 5536 O O . SER A 1 737 ? 23.875 -18 -21.938 1 87.75 737 SER A O 1
ATOM 5538 N N . PRO A 1 738 ? 23.109 -19.953 -22.719 1 87.69 738 PRO A N 1
ATOM 5539 C CA . PRO A 1 738 ? 24 -20.703 -21.844 1 87.69 738 PRO A CA 1
ATOM 5540 C C . PRO A 1 738 ? 25.391 -20.906 -22.438 1 87.69 738 PRO A C 1
ATOM 5542 O O . PRO A 1 738 ? 26.25 -21.516 -21.812 1 87.69 738 PRO A O 1
ATOM 5545 N N . TYR A 1 739 ? 25.703 -20.328 -23.672 1 90.56 739 TYR A N 1
ATOM 5546 C CA . TYR A 1 739 ? 26.953 -20.562 -24.375 1 90.56 739 TYR A CA 1
ATOM 5547 C C . TYR A 1 739 ? 27.984 -19.484 -24.047 1 90.56 739 TYR A C 1
ATOM 5549 O O . TYR A 1 739 ? 27.625 -18.344 -23.75 1 90.56 739 TYR A O 1
ATOM 5557 N N . PRO A 1 740 ? 29.219 -19.844 -23.984 1 90.44 740 PRO A N 1
ATOM 5558 C CA . PRO A 1 740 ? 30.25 -18.859 -23.625 1 90.44 740 PRO A CA 1
ATOM 5559 C C . PRO A 1 740 ? 30.422 -17.781 -24.688 1 90.44 740 PRO A C 1
ATOM 5561 O O . PRO A 1 740 ? 30.234 -18.047 -25.891 1 90.44 740 PRO A O 1
ATOM 5564 N N . PRO A 1 741 ? 30.859 -16.641 -24.281 1 93.19 741 PRO A N 1
ATOM 5565 C CA . PRO A 1 741 ? 31.125 -15.555 -25.234 1 93.19 741 PRO A CA 1
ATOM 5566 C C . PRO A 1 741 ? 32.531 -15.594 -25.797 1 93.19 741 PRO A C 1
ATOM 5568 O O . PRO A 1 741 ? 33.406 -16.25 -25.234 1 93.19 741 PRO A O 1
ATOM 5571 N N . VAL A 1 742 ? 32.719 -14.977 -26.984 1 94.25 742 VAL A N 1
ATOM 5572 C CA . VAL A 1 742 ? 34.031 -14.727 -27.562 1 94.25 742 VAL A CA 1
ATOM 5573 C C . VAL A 1 742 ? 34.312 -13.227 -27.547 1 94.25 742 VAL A C 1
ATOM 5575 O O . VAL A 1 742 ? 33.5 -12.43 -28.016 1 94.25 742 VAL A O 1
ATOM 5578 N N . THR A 1 743 ? 35.469 -12.867 -26.922 1 93.31 743 THR A N 1
ATOM 5579 C CA . THR A 1 743 ? 35.844 -11.461 -26.828 1 93.31 743 THR A CA 1
ATOM 5580 C C . THR A 1 743 ? 36.938 -11.133 -27.812 1 93.31 743 THR A C 1
ATOM 5582 O O . THR A 1 743 ? 37.938 -11.883 -27.938 1 93.31 743 THR A O 1
ATOM 5585 N N . VAL A 1 744 ? 36.75 -10.031 -28.562 1 93.88 744 VAL A N 1
ATOM 5586 C CA . VAL A 1 744 ? 37.75 -9.562 -29.516 1 93.88 744 VAL A CA 1
ATOM 5587 C C . VAL A 1 744 ? 38 -8.078 -29.312 1 93.88 744 VAL A C 1
ATOM 5589 O O . VAL A 1 744 ? 37.062 -7.293 -29.125 1 93.88 744 VAL A O 1
ATOM 5592 N N . ASP A 1 745 ? 39.25 -7.664 -29.312 1 94.06 745 ASP A N 1
ATOM 5593 C CA . ASP A 1 745 ? 39.625 -6.258 -29.156 1 94.06 745 ASP A CA 1
ATOM 5594 C C . ASP A 1 745 ? 39.938 -5.617 -30.5 1 94.06 745 ASP A C 1
ATOM 5596 O O . ASP A 1 745 ? 40.531 -6.246 -31.375 1 94.06 745 ASP A O 1
ATOM 5600 N N . VAL A 1 746 ? 39.5 -4.41 -30.656 1 96 746 VAL A N 1
ATOM 5601 C CA . VAL A 1 746 ? 39.812 -3.646 -31.875 1 96 746 VAL A CA 1
ATOM 5602 C C . VAL A 1 746 ? 40.281 -2.248 -31.484 1 96 746 VAL A C 1
ATOM 5604 O O . VAL A 1 746 ? 39.719 -1.61 -30.594 1 96 746 VAL A O 1
ATOM 5607 N N . ALA A 1 747 ? 41.375 -1.806 -32.031 1 95.5 747 ALA A N 1
ATOM 5608 C CA . ALA A 1 747 ? 41.875 -0.44 -31.891 1 95.5 747 ALA A CA 1
ATOM 5609 C C . ALA A 1 747 ? 41.688 0.355 -33.188 1 95.5 747 ALA A C 1
ATOM 5611 O O . ALA A 1 747 ? 42.219 -0.005 -34.219 1 95.5 747 ALA A O 1
ATOM 5612 N N . LEU A 1 748 ? 40.969 1.418 -33.094 1 96.44 748 LEU A N 1
ATOM 5613 C CA . LEU A 1 748 ? 40.594 2.203 -34.25 1 96.44 748 LEU A CA 1
ATOM 5614 C C . LEU A 1 748 ? 41.188 3.611 -34.156 1 96.44 748 LEU A C 1
ATOM 5616 O O . LEU A 1 748 ? 41.062 4.273 -33.125 1 96.44 748 LEU A O 1
ATOM 5620 N N . VAL A 1 749 ? 41.844 4.051 -35.188 1 96.25 749 VAL A N 1
ATOM 5621 C CA . VAL A 1 749 ? 42.375 5.41 -35.281 1 96.25 749 VAL A CA 1
ATOM 5622 C C . VAL A 1 749 ? 41.344 6.305 -36 1 96.25 749 VAL A C 1
ATOM 5624 O O . VAL A 1 749 ? 40.938 5.988 -37.094 1 96.25 749 VAL A O 1
ATOM 5627 N N . VAL A 1 750 ? 40.938 7.32 -35.344 1 96 750 VAL A N 1
ATOM 5628 C CA . VAL A 1 750 ? 39.969 8.258 -35.906 1 96 750 VAL A CA 1
ATOM 5629 C C . VAL A 1 750 ? 40.406 9.688 -35.594 1 96 750 VAL A C 1
ATOM 5631 O O . VAL A 1 750 ? 41.344 9.914 -34.844 1 96 750 VAL A O 1
ATOM 5634 N N . ASP A 1 751 ? 39.719 10.648 -36.281 1 94.38 751 ASP A N 1
ATOM 5635 C CA . ASP A 1 751 ? 39.938 12.062 -36 1 94.38 751 ASP A CA 1
ATOM 5636 C C . ASP A 1 751 ? 39.562 12.375 -34.531 1 94.38 751 ASP A C 1
ATOM 5638 O O . ASP A 1 751 ? 38.625 11.797 -34 1 94.38 751 ASP A O 1
ATOM 5642 N N . ALA A 1 752 ? 40.219 13.32 -34 1 91.94 752 ALA A N 1
ATOM 5643 C CA . ALA A 1 752 ? 40.062 13.648 -32.594 1 91.94 752 ALA A CA 1
ATOM 5644 C C . ALA A 1 752 ? 38.656 14.156 -32.281 1 91.94 752 ALA A C 1
ATOM 5646 O O . ALA A 1 752 ? 38.188 14.039 -31.156 1 91.94 752 ALA A O 1
ATOM 5647 N N . ASP A 1 753 ? 37.969 14.562 -33.25 1 89.69 753 ASP A N 1
ATOM 5648 C CA . ASP A 1 753 ? 36.688 15.18 -33.031 1 89.69 753 ASP A CA 1
ATOM 5649 C C . ASP A 1 753 ? 35.562 14.141 -33.094 1 89.69 753 ASP A C 1
ATOM 5651 O O . ASP A 1 753 ? 34.406 14.438 -32.75 1 89.69 753 ASP A O 1
ATOM 5655 N N . VAL A 1 754 ? 35.844 12.898 -33.406 1 93.5 754 VAL A N 1
ATOM 5656 C CA . VAL A 1 754 ? 34.844 11.836 -33.438 1 93.5 754 VAL A CA 1
ATOM 5657 C C . VAL A 1 754 ? 34.562 11.359 -32.031 1 93.5 754 VAL A C 1
ATOM 5659 O O . VAL A 1 754 ? 35.438 10.875 -31.328 1 93.5 754 VAL A O 1
ATOM 5662 N N . PRO A 1 755 ? 33.281 11.5 -31.625 1 91.75 755 PRO A N 1
ATOM 5663 C CA . PRO A 1 755 ? 32.969 11.016 -30.281 1 91.75 755 PRO A CA 1
ATOM 5664 C C . PRO A 1 755 ? 33.125 9.508 -30.156 1 91.75 755 PRO A C 1
ATOM 5666 O O . PRO A 1 755 ? 32.781 8.766 -31.078 1 91.75 755 PRO A O 1
ATOM 5669 N N . ALA A 1 756 ? 33.625 9.07 -29.031 1 92.25 756 ALA A N 1
ATOM 5670 C CA . ALA A 1 756 ? 33.781 7.645 -28.766 1 92.25 756 ALA A CA 1
ATOM 5671 C C . ALA A 1 756 ? 32.438 6.914 -28.844 1 92.25 756 ALA A C 1
ATOM 5673 O O . ALA A 1 756 ? 32.375 5.785 -29.328 1 92.25 756 ALA A O 1
ATOM 5674 N N . ALA A 1 757 ? 31.391 7.555 -28.375 1 90.5 757 ALA A N 1
ATOM 5675 C CA . ALA A 1 757 ? 30.062 6.949 -28.375 1 90.5 757 ALA A CA 1
ATOM 5676 C C . ALA A 1 757 ? 29.578 6.699 -29.797 1 90.5 757 ALA A C 1
ATOM 5678 O O . ALA A 1 757 ? 28.891 5.703 -30.062 1 90.5 757 ALA A O 1
ATOM 5679 N N . ALA A 1 758 ? 29.875 7.594 -30.688 1 92.12 758 ALA A N 1
ATOM 5680 C CA . ALA A 1 758 ? 29.484 7.441 -32.094 1 92.12 758 ALA A CA 1
ATOM 5681 C C . ALA A 1 758 ? 30.172 6.246 -32.719 1 92.12 758 ALA A C 1
ATOM 5683 O O . ALA A 1 758 ? 29.562 5.504 -33.5 1 92.12 758 ALA A O 1
ATOM 5684 N N . LEU A 1 759 ? 31.359 6.141 -32.406 1 94.69 759 LEU A N 1
ATOM 5685 C CA . LEU A 1 759 ? 32.125 5.012 -32.938 1 94.69 759 LEU A CA 1
ATOM 5686 C C . LEU A 1 759 ? 31.594 3.697 -32.344 1 94.69 759 LEU A C 1
ATOM 5688 O O . LEU A 1 759 ? 31.484 2.701 -33.062 1 94.69 759 LEU A O 1
ATOM 5692 N N . ALA A 1 760 ? 31.375 3.646 -31.062 1 94.88 760 ALA A N 1
ATOM 5693 C CA . ALA A 1 760 ? 30.812 2.457 -30.438 1 94.88 760 ALA A CA 1
ATOM 5694 C C . ALA A 1 760 ? 29.484 2.07 -31.094 1 94.88 760 ALA A C 1
ATOM 5696 O O . ALA A 1 760 ? 29.219 0.888 -31.312 1 94.88 760 ALA A O 1
ATOM 5697 N N . GLU A 1 761 ? 28.703 3.027 -31.375 1 93.5 761 GLU A N 1
ATOM 5698 C CA . GLU A 1 761 ? 27.422 2.781 -32.031 1 93.5 761 GLU A CA 1
ATOM 5699 C C . GLU A 1 761 ? 27.609 2.17 -33.406 1 93.5 761 GLU A C 1
ATOM 5701 O O . GLU A 1 761 ? 26.859 1.279 -33.812 1 93.5 761 GLU A O 1
ATOM 5706 N N . ALA A 1 762 ? 28.562 2.693 -34.094 1 96.25 762 ALA A N 1
ATOM 5707 C CA . ALA A 1 762 ? 28.875 2.139 -35.406 1 96.25 762 ALA A CA 1
ATOM 5708 C C . ALA A 1 762 ? 29.297 0.675 -35.312 1 96.25 762 ALA A C 1
ATOM 5710 O O . ALA A 1 762 ? 28.875 -0.158 -36.094 1 96.25 762 ALA A O 1
ATOM 5711 N N . LEU A 1 763 ? 30.062 0.39 -34.312 1 97 763 LEU A N 1
ATOM 5712 C CA . LEU A 1 763 ? 30.5 -0.982 -34.062 1 97 763 LEU A CA 1
ATOM 5713 C C . LEU A 1 763 ? 29.312 -1.88 -33.719 1 97 763 LEU A C 1
ATOM 5715 O O . LEU A 1 763 ? 29.234 -3.018 -34.188 1 97 763 LEU A O 1
ATOM 5719 N N . GLU A 1 764 ? 28.484 -1.416 -32.906 1 95.81 764 GLU A N 1
ATOM 5720 C CA . GLU A 1 764 ? 27.297 -2.178 -32.531 1 95.81 764 GLU A CA 1
ATOM 5721 C C . GLU A 1 764 ? 26.406 -2.473 -33.719 1 95.81 764 GLU A C 1
ATOM 5723 O O . GLU A 1 764 ? 25.938 -3.598 -33.906 1 95.81 764 GLU A O 1
ATOM 5728 N N . ASP A 1 765 ? 26.25 -1.49 -34.562 1 95.69 765 ASP A N 1
ATOM 5729 C CA . ASP A 1 765 ? 25.422 -1.651 -35.75 1 95.69 765 ASP A CA 1
ATOM 5730 C C . ASP A 1 765 ? 26.031 -2.689 -36.688 1 95.69 765 ASP A C 1
ATOM 5732 O O . ASP A 1 765 ? 25.312 -3.512 -37.281 1 95.69 765 ASP A O 1
ATOM 5736 N N . GLY A 1 766 ? 27.203 -2.65 -36.812 1 96.38 766 GLY A N 1
ATOM 5737 C CA . GLY A 1 766 ? 27.891 -3.561 -37.688 1 96.38 766 GLY A CA 1
ATOM 5738 C C . GLY A 1 766 ? 28.016 -4.969 -37.156 1 96.38 766 GLY A C 1
ATOM 5739 O O . GLY A 1 766 ? 28.047 -5.938 -37.906 1 96.38 766 GLY A O 1
ATOM 5740 N N . GLY A 1 767 ? 28.188 -5.09 -35.875 1 94.44 767 GLY A N 1
ATOM 5741 C CA . GLY A 1 767 ? 28.375 -6.379 -35.219 1 94.44 767 GLY A CA 1
ATOM 5742 C C . GLY A 1 767 ? 27.141 -7.27 -35.312 1 94.44 767 GLY A C 1
ATOM 5743 O O . GLY A 1 767 ? 27.25 -8.492 -35.188 1 94.44 767 GLY A O 1
ATOM 5744 N N . GLY A 1 768 ? 25.953 -6.598 -35.438 1 92.94 768 GLY A N 1
ATOM 5745 C CA . GLY A 1 768 ? 24.734 -7.355 -35.625 1 92.94 768 GLY A CA 1
ATOM 5746 C C . GLY A 1 768 ? 24.25 -8.031 -34.344 1 92.94 768 GLY A C 1
ATOM 5747 O O . GLY A 1 768 ? 24.562 -7.59 -33.25 1 92.94 768 GLY A O 1
ATOM 5748 N N . ASP A 1 769 ? 23.547 -9.203 -34.531 1 91.19 769 ASP A N 1
ATOM 5749 C CA . ASP A 1 769 ? 22.828 -9.852 -33.406 1 91.19 769 ASP A CA 1
ATOM 5750 C C . ASP A 1 769 ? 23.797 -10.633 -32.531 1 91.19 769 ASP A C 1
ATOM 5752 O O . ASP A 1 769 ? 23.469 -10.945 -31.375 1 91.19 769 ASP A O 1
ATOM 5756 N N . LEU A 1 770 ? 24.938 -10.875 -33.062 1 94.5 770 LEU A N 1
ATOM 5757 C CA . LEU A 1 770 ? 25.891 -11.656 -32.281 1 94.5 770 LEU A CA 1
ATOM 5758 C C . LEU A 1 770 ? 26.609 -10.773 -31.281 1 94.5 770 LEU A C 1
ATOM 5760 O O . LEU A 1 770 ? 27.219 -11.281 -30.328 1 94.5 770 LEU A O 1
ATOM 5764 N N . LEU A 1 771 ? 26.656 -9.516 -31.609 1 95.38 771 LEU A N 1
ATOM 5765 C CA . LEU A 1 771 ? 27.391 -8.609 -30.734 1 95.38 771 LEU A CA 1
ATOM 5766 C C . LEU A 1 771 ? 26.594 -8.305 -29.469 1 95.38 771 LEU A C 1
ATOM 5768 O O . LEU A 1 771 ? 25.547 -7.664 -29.531 1 95.38 771 LEU A O 1
ATOM 5772 N N . GLU A 1 772 ? 27.125 -8.805 -28.344 1 92.56 772 GLU A N 1
ATOM 5773 C CA . GLU A 1 772 ? 26.453 -8.672 -27.062 1 92.56 772 GLU A CA 1
ATOM 5774 C C . GLU A 1 772 ? 26.812 -7.355 -26.375 1 92.56 772 GLU A C 1
ATOM 5776 O O . GLU A 1 772 ? 25.984 -6.742 -25.719 1 92.56 772 GLU A O 1
ATOM 5781 N N . ASP A 1 773 ? 28.109 -6.961 -26.516 1 92.38 773 ASP A N 1
ATOM 5782 C CA . ASP A 1 773 ? 28.562 -5.785 -25.781 1 92.38 773 ASP A CA 1
ATOM 5783 C C . ASP A 1 773 ? 29.766 -5.141 -26.469 1 92.38 773 ASP A C 1
ATOM 5785 O O . ASP A 1 773 ? 30.562 -5.828 -27.125 1 92.38 773 ASP A O 1
ATOM 5789 N N . VAL A 1 774 ? 29.844 -3.799 -26.438 1 94.94 774 VAL A N 1
ATOM 5790 C CA . VAL A 1 774 ? 30.969 -2.994 -26.891 1 94.94 774 VAL A CA 1
ATOM 5791 C C . VAL A 1 774 ? 31.469 -2.117 -25.75 1 94.94 774 VAL A C 1
ATOM 5793 O O . VAL A 1 774 ? 30.703 -1.338 -25.172 1 94.94 774 VAL A O 1
ATOM 5796 N N . ARG A 1 775 ? 32.781 -2.209 -25.406 1 92.56 775 ARG A N 1
ATOM 5797 C CA . ARG A 1 775 ? 33.312 -1.433 -24.297 1 92.56 775 ARG A CA 1
ATOM 5798 C C . ARG A 1 775 ? 34.625 -0.763 -24.672 1 92.56 775 ARG A C 1
ATOM 5800 O O . ARG A 1 775 ? 35.562 -1.426 -25.125 1 92.56 775 ARG A O 1
ATOM 5807 N N . LEU A 1 776 ? 34.688 0.561 -24.469 1 93.81 776 LEU A N 1
ATOM 5808 C CA . LEU A 1 776 ? 35.938 1.297 -24.641 1 93.81 776 LEU A CA 1
ATOM 5809 C C . LEU A 1 776 ? 36.875 1.032 -23.469 1 93.81 776 LEU A C 1
ATOM 5811 O O . LEU A 1 776 ? 36.5 1.24 -22.312 1 93.81 776 LEU A O 1
ATOM 5815 N N . PHE A 1 777 ? 38.125 0.558 -23.719 1 89.69 777 PHE A N 1
ATOM 5816 C CA . PHE A 1 777 ? 38.969 0.238 -22.578 1 89.69 777 PHE A CA 1
ATOM 5817 C C . PHE A 1 777 ? 40.281 1.019 -22.641 1 89.69 777 PHE A C 1
ATOM 5819 O O . PHE A 1 777 ? 41.031 1.063 -21.656 1 89.69 777 PHE A O 1
ATOM 5826 N N . ASP A 1 778 ? 40.562 1.729 -23.891 1 90.69 778 ASP A N 1
ATOM 5827 C CA . ASP A 1 778 ? 41.781 2.508 -23.984 1 90.69 778 ASP A CA 1
ATOM 5828 C C . ASP A 1 778 ? 41.625 3.66 -24.969 1 90.69 778 ASP A C 1
ATOM 5830 O O . ASP A 1 778 ? 40.938 3.529 -25.984 1 90.69 778 ASP A O 1
ATOM 5834 N N . VAL A 1 779 ? 42.25 4.781 -24.594 1 92.5 779 VAL A N 1
ATOM 5835 C CA . VAL A 1 779 ? 42.312 5.961 -25.453 1 92.5 779 VAL A CA 1
ATOM 5836 C C . VAL A 1 779 ? 43.75 6.461 -25.5 1 92.5 779 VAL A C 1
ATOM 5838 O O . VAL A 1 779 ? 44.406 6.668 -24.469 1 92.5 779 VAL A O 1
ATOM 5841 N N . TYR A 1 780 ? 44.219 6.621 -26.734 1 90.25 780 TYR A N 1
ATOM 5842 C CA . TYR A 1 780 ? 45.594 7.066 -26.906 1 90.25 780 TYR A CA 1
ATOM 5843 C C . TYR A 1 780 ? 45.688 8.172 -27.953 1 90.25 780 TYR A C 1
ATOM 5845 O O . TYR A 1 780 ? 45.094 8.062 -29.031 1 90.25 780 TYR A O 1
ATOM 5853 N N . ALA A 1 781 ? 46.281 9.25 -27.484 1 88.94 781 ALA A N 1
ATOM 5854 C CA . ALA A 1 781 ? 46.594 10.352 -28.406 1 88.94 781 ALA A CA 1
ATOM 5855 C C . ALA A 1 781 ? 48.062 10.695 -28.359 1 88.94 781 ALA A C 1
ATOM 5857 O O . ALA A 1 781 ? 48.625 10.867 -27.266 1 88.94 781 ALA A O 1
ATOM 5858 N N . GLY A 1 782 ? 48.844 10.555 -29.438 1 84.44 782 GLY A N 1
ATOM 5859 C CA . GLY A 1 782 ? 50.25 10.875 -29.484 1 84.44 782 GLY A CA 1
ATOM 5860 C C . GLY A 1 782 ? 50.781 11.023 -30.906 1 84.44 782 GLY A C 1
ATOM 5861 O O . GLY A 1 782 ? 50.031 10.828 -31.875 1 84.44 782 GLY A O 1
ATOM 5862 N N . GLU A 1 783 ? 52 11.359 -31.016 1 84.69 783 GLU A N 1
ATOM 5863 C CA . GLU A 1 783 ? 52.656 11.656 -32.281 1 84.69 783 GLU A CA 1
ATOM 5864 C C . GLU A 1 783 ? 52.656 10.438 -33.188 1 84.69 783 GLU A C 1
ATOM 5866 O O . GLU A 1 783 ? 52.562 10.562 -34.406 1 84.69 783 GLU A O 1
ATOM 5871 N N . GLN A 1 784 ? 52.625 9.312 -32.625 1 85.25 784 GLN A N 1
ATOM 5872 C CA . GLN A 1 784 ? 52.781 8.07 -33.375 1 85.25 784 GLN A CA 1
ATOM 5873 C C . GLN A 1 784 ? 51.5 7.785 -34.188 1 85.25 784 GLN A C 1
ATOM 5875 O O . GLN A 1 784 ? 51.531 7.051 -35.188 1 85.25 784 GLN A O 1
ATOM 5880 N N . ILE A 1 785 ? 50.312 8.352 -33.844 1 86.5 785 ILE A N 1
ATOM 5881 C CA . ILE A 1 785 ? 49.031 8.055 -34.469 1 86.5 785 ILE A CA 1
ATOM 5882 C C . ILE A 1 785 ? 48.719 9.117 -35.5 1 86.5 785 ILE A C 1
ATOM 5884 O O . ILE A 1 785 ? 47.844 8.922 -36.375 1 86.5 785 ILE A O 1
ATOM 5888 N N . GLY A 1 786 ? 49.562 10.195 -35.594 1 83.75 786 GLY A N 1
ATOM 5889 C CA . GLY A 1 786 ? 49.312 11.289 -36.5 1 83.75 786 GLY A CA 1
ATOM 5890 C C . GLY A 1 786 ? 48.719 12.523 -35.844 1 83.75 786 GLY A C 1
ATOM 5891 O O . GLY A 1 786 ? 48.062 12.422 -34.812 1 83.75 786 GLY A O 1
ATOM 5892 N N . GLU A 1 787 ? 48.906 13.602 -36.344 1 87.5 787 GLU A N 1
ATOM 5893 C CA . GLU A 1 787 ? 48.438 14.867 -35.781 1 87.5 787 GLU A CA 1
ATOM 5894 C C . GLU A 1 787 ? 46.906 14.984 -35.906 1 87.5 787 GLU A C 1
ATOM 5896 O O . GLU A 1 787 ? 46.344 14.703 -36.969 1 87.5 787 GLU A O 1
ATOM 5901 N N . GLY A 1 788 ? 46.188 15.273 -34.875 1 90.25 788 GLY A N 1
ATOM 5902 C CA . GLY A 1 788 ? 44.75 15.477 -34.875 1 90.25 788 GLY A CA 1
ATOM 5903 C C . GLY A 1 788 ? 43.969 14.18 -34.781 1 90.25 788 GLY A C 1
ATOM 5904 O O . GLY A 1 788 ? 42.75 14.172 -35 1 90.25 788 GLY A O 1
ATOM 5905 N N . LYS A 1 789 ? 44.719 13.125 -34.594 1 93.62 789 LYS A N 1
ATOM 5906 C CA . LYS A 1 789 ? 44.031 11.828 -34.531 1 93.62 789 LYS A CA 1
ATOM 5907 C C . LYS A 1 789 ? 44.188 11.195 -33.156 1 93.62 789 LYS A C 1
ATOM 5909 O O . LYS A 1 789 ? 45 11.641 -32.344 1 93.62 789 LYS A O 1
ATOM 5914 N N . ARG A 1 790 ? 43.312 10.242 -32.812 1 93.88 790 ARG A N 1
ATOM 5915 C CA . ARG A 1 790 ? 43.406 9.445 -31.594 1 93.88 790 ARG A CA 1
ATOM 5916 C C . ARG A 1 790 ? 43.031 7.996 -31.844 1 93.88 790 ARG A C 1
ATOM 5918 O O . ARG A 1 790 ? 42.344 7.699 -32.812 1 93.88 790 ARG A O 1
ATOM 5925 N N . SER A 1 791 ? 43.594 7.164 -31.094 1 95.31 791 SER A N 1
ATOM 5926 C CA . SER A 1 791 ? 43.25 5.742 -31.141 1 95.31 791 SER A CA 1
ATOM 5927 C C . SER A 1 791 ? 42.281 5.348 -30.047 1 95.31 791 SER A C 1
ATOM 5929 O O . SER A 1 791 ? 42.531 5.625 -28.859 1 95.31 791 SER A O 1
ATOM 5931 N N . LEU A 1 792 ? 41.188 4.781 -30.422 1 96.06 792 LEU A N 1
ATOM 5932 C CA . LEU A 1 792 ? 40.188 4.246 -29.5 1 96.06 792 LEU A CA 1
ATOM 5933 C C . LEU A 1 792 ? 40.156 2.723 -29.562 1 96.06 792 LEU A C 1
ATOM 5935 O O . LEU A 1 792 ? 39.906 2.143 -30.625 1 96.06 792 LEU A O 1
ATOM 5939 N N . ALA A 1 793 ? 40.406 2.084 -28.453 1 94.88 793 ALA A N 1
ATOM 5940 C CA . ALA A 1 793 ? 40.375 0.624 -28.391 1 94.88 793 ALA A CA 1
ATOM 5941 C C . ALA A 1 793 ? 39.094 0.112 -27.719 1 94.88 793 ALA A C 1
ATOM 5943 O O . ALA A 1 793 ? 38.75 0.546 -26.625 1 94.88 793 ALA A O 1
ATOM 5944 N N . TYR A 1 794 ? 38.406 -0.744 -28.375 1 96.06 794 TYR A N 1
ATOM 5945 C CA . TYR A 1 794 ? 37.156 -1.323 -27.891 1 96.06 794 TYR A CA 1
ATOM 5946 C C . TYR A 1 794 ? 37.281 -2.836 -27.75 1 96.06 794 TYR A C 1
ATOM 5948 O O . TYR A 1 794 ? 37.938 -3.492 -28.562 1 96.06 794 TYR A O 1
ATOM 5956 N N . THR A 1 795 ? 36.625 -3.346 -26.703 1 93.94 795 THR A N 1
ATOM 5957 C CA . THR A 1 795 ? 36.406 -4.781 -26.594 1 93.94 795 THR A CA 1
ATOM 5958 C C . THR A 1 795 ? 35 -5.141 -27.094 1 93.94 795 THR A C 1
ATOM 5960 O O . THR A 1 795 ? 34 -4.582 -26.641 1 93.94 795 THR A O 1
ATOM 5963 N N . LEU A 1 796 ? 34.969 -6.043 -28.047 1 96.31 796 LEU A N 1
ATOM 5964 C CA . LEU A 1 796 ? 33.688 -6.566 -28.562 1 96.31 796 LEU A CA 1
ATOM 5965 C C . LEU A 1 796 ? 33.438 -7.965 -28.031 1 96.31 796 LEU A C 1
ATOM 5967 O O . LEU A 1 796 ? 34.281 -8.852 -28.125 1 96.31 796 LEU A O 1
ATOM 5971 N N . ARG A 1 797 ? 32.25 -8.094 -27.453 1 94.38 797 ARG A N 1
ATOM 5972 C CA . ARG A 1 797 ? 31.828 -9.391 -26.938 1 94.38 797 ARG A CA 1
ATOM 5973 C C . ARG A 1 797 ? 30.75 -10 -27.812 1 94.38 797 ARG A C 1
ATOM 5975 O O . ARG A 1 797 ? 29.688 -9.398 -28.016 1 94.38 797 ARG A O 1
ATOM 5982 N N . PHE A 1 798 ? 31.047 -11.227 -28.375 1 95.62 798 PHE A N 1
ATOM 5983 C CA . PHE A 1 798 ? 30.109 -11.922 -29.266 1 95.62 798 PHE A CA 1
ATOM 5984 C C . PHE A 1 798 ? 29.578 -13.188 -28.609 1 95.62 798 PHE A C 1
ATOM 5986 O O . PHE A 1 798 ? 30.328 -13.898 -27.938 1 95.62 798 PHE A O 1
ATOM 5993 N N . ARG A 1 799 ? 28.219 -13.438 -28.781 1 93.94 799 ARG A N 1
ATOM 5994 C CA . ARG A 1 799 ? 27.609 -14.656 -28.266 1 93.94 799 ARG A CA 1
ATOM 5995 C C . ARG A 1 799 ? 26.422 -15.078 -29.125 1 93.94 799 ARG A C 1
ATOM 5997 O O . ARG A 1 799 ? 25.625 -14.234 -29.547 1 93.94 799 ARG A O 1
ATOM 6004 N N . ALA A 1 800 ? 26.312 -16.359 -29.406 1 92.88 800 ALA A N 1
ATOM 6005 C CA . ALA A 1 800 ? 25.141 -16.906 -30.078 1 92.88 800 ALA A CA 1
ATOM 6006 C C . ALA A 1 800 ? 24.172 -17.516 -29.094 1 92.88 800 ALA A C 1
ATOM 6008 O O . ALA A 1 800 ? 24.578 -18.062 -28.062 1 92.88 800 ALA A O 1
ATOM 6009 N N . PRO A 1 801 ? 22.875 -17.469 -29.328 1 89.62 801 PRO A N 1
ATOM 6010 C CA . PRO A 1 801 ? 21.891 -18.047 -28.422 1 89.62 801 PRO A CA 1
ATOM 6011 C C . PRO A 1 801 ? 21.781 -19.562 -28.562 1 89.62 801 PRO A C 1
ATOM 6013 O O . PRO A 1 801 ? 21.266 -20.234 -27.656 1 89.62 801 PRO A O 1
ATOM 6016 N N . ASP A 1 802 ? 22.328 -20.141 -29.672 1 91.06 802 ASP A N 1
ATOM 6017 C CA . ASP A 1 802 ? 21.984 -21.516 -29.984 1 91.06 802 ASP A CA 1
ATOM 6018 C C . ASP A 1 802 ? 23.234 -22.375 -30.141 1 91.06 802 ASP A C 1
ATOM 6020 O O . ASP A 1 802 ? 23.156 -23.594 -30.312 1 91.06 802 ASP A O 1
ATOM 6024 N N . ARG A 1 803 ? 24.391 -21.703 -30.094 1 92.88 803 ARG A N 1
ATOM 6025 C CA . ARG A 1 803 ? 25.609 -22.484 -30.297 1 92.88 803 ARG A CA 1
ATOM 6026 C C . ARG A 1 803 ? 26.828 -21.734 -29.781 1 92.88 803 ARG A C 1
ATOM 6028 O O . ARG A 1 803 ? 26.766 -20.531 -29.5 1 92.88 803 ARG A O 1
ATOM 6035 N N . THR A 1 804 ? 27.891 -22.516 -29.562 1 93.56 804 THR A N 1
ATOM 6036 C CA . THR A 1 804 ? 29.188 -21.906 -29.281 1 93.56 804 THR A CA 1
ATOM 6037 C C . THR A 1 804 ? 29.781 -21.297 -30.547 1 93.56 804 THR A C 1
ATOM 6039 O O . THR A 1 804 ? 29.875 -21.969 -31.578 1 93.56 804 THR A O 1
ATOM 6042 N N . LEU A 1 805 ? 30.172 -20.109 -30.516 1 94.62 805 LEU A N 1
ATOM 6043 C CA . LEU A 1 805 ? 30.719 -19.422 -31.672 1 94.62 805 LEU A CA 1
ATOM 6044 C C . LEU A 1 805 ? 32.125 -19.922 -32 1 94.62 805 LEU A C 1
ATOM 6046 O O . LEU A 1 805 ? 32.938 -20.125 -31.078 1 94.62 805 LEU A O 1
ATOM 6050 N N . THR A 1 806 ? 32.344 -20.094 -33.344 1 93.81 806 THR A N 1
ATOM 6051 C CA . THR A 1 806 ? 33.719 -20.391 -33.75 1 93.81 806 THR A CA 1
ATOM 6052 C C . THR A 1 806 ? 34.5 -19.094 -33.906 1 93.81 806 THR A C 1
ATOM 6054 O O . THR A 1 806 ? 33.938 -18 -34 1 93.81 806 THR A O 1
ATOM 6057 N N . SER A 1 807 ? 35.844 -19.172 -33.875 1 92.19 807 SER A N 1
ATOM 6058 C CA . SER A 1 807 ? 36.719 -18.016 -34.062 1 92.19 807 SER A CA 1
ATOM 6059 C C . SER A 1 807 ? 36.469 -17.344 -35.406 1 92.19 807 SER A C 1
ATOM 6061 O O . SER A 1 807 ? 36.531 -16.109 -35.531 1 92.19 807 SER A O 1
ATOM 6063 N N . GLU A 1 808 ? 36.125 -18.156 -36.375 1 93.31 808 GLU A N 1
ATOM 6064 C CA . GLU A 1 808 ? 35.844 -17.625 -37.719 1 93.31 808 GLU A CA 1
ATOM 6065 C C . GLU A 1 808 ? 34.562 -16.781 -37.719 1 93.31 808 GLU A C 1
ATOM 6067 O O . GLU A 1 808 ? 34.531 -15.711 -38.312 1 93.31 808 GLU A O 1
ATOM 6072 N N . GLU A 1 809 ? 33.625 -17.312 -37.062 1 94.12 809 GLU A N 1
ATOM 6073 C CA . GLU A 1 809 ? 32.344 -16.578 -36.969 1 94.12 809 GLU A CA 1
ATOM 6074 C C . GLU A 1 809 ? 32.531 -15.258 -36.219 1 94.12 809 GLU A C 1
ATOM 6076 O O . GLU A 1 809 ? 32 -14.219 -36.625 1 94.12 809 GLU A O 1
ATOM 6081 N N . ALA A 1 810 ? 33.219 -15.305 -35.125 1 94.62 810 ALA A N 1
ATOM 6082 C CA . ALA A 1 810 ? 33.469 -14.109 -34.312 1 94.62 810 ALA A CA 1
ATOM 6083 C C . ALA A 1 810 ? 34.312 -13.086 -35.094 1 94.62 810 ALA A C 1
ATOM 6085 O O . ALA A 1 810 ? 34.031 -11.891 -35.031 1 94.62 810 ALA A O 1
ATOM 6086 N N . ASN A 1 811 ? 35.25 -13.555 -35.844 1 94.25 811 ASN A N 1
ATOM 6087 C CA . ASN A 1 811 ? 36.094 -12.672 -36.656 1 94.25 811 ASN A CA 1
ATOM 6088 C C . ASN A 1 811 ? 35.281 -12.031 -37.781 1 94.25 811 ASN A C 1
ATOM 6090 O O . ASN A 1 811 ? 35.5 -10.859 -38.125 1 94.25 811 ASN A O 1
ATOM 6094 N N . ALA A 1 812 ? 34.469 -12.805 -38.375 1 95.38 812 ALA A N 1
ATOM 6095 C CA . ALA A 1 812 ? 33.625 -12.25 -39.406 1 95.38 812 ALA A CA 1
ATOM 6096 C C . ALA A 1 812 ? 32.719 -11.141 -38.875 1 95.38 812 ALA A C 1
ATOM 6098 O O . ALA A 1 812 ? 32.531 -10.117 -39.531 1 95.38 812 ALA A O 1
ATOM 6099 N N . ALA A 1 813 ? 32.188 -11.398 -37.719 1 96.25 813 ALA A N 1
ATOM 6100 C CA . ALA A 1 813 ? 31.359 -10.398 -37.094 1 96.25 813 ALA A CA 1
ATOM 6101 C C . ALA A 1 813 ? 32.156 -9.156 -36.719 1 96.25 813 ALA A C 1
ATOM 6103 O O . ALA A 1 813 ? 31.672 -8.031 -36.875 1 96.25 813 ALA A O 1
ATOM 6104 N N . ARG A 1 814 ? 33.344 -9.359 -36.188 1 96.19 814 ARG A N 1
ATOM 6105 C CA . ARG A 1 814 ? 34.25 -8.25 -35.875 1 96.19 814 ARG A CA 1
ATOM 6106 C C . ARG A 1 814 ? 34.531 -7.434 -37.125 1 96.19 814 ARG A C 1
ATOM 6108 O O . ARG A 1 814 ? 34.5 -6.199 -37.094 1 96.19 814 ARG A O 1
ATOM 6115 N N . ASP A 1 815 ? 34.844 -8.078 -38.219 1 96 815 ASP A N 1
ATOM 6116 C CA . ASP A 1 815 ? 35.188 -7.398 -39.469 1 96 815 ASP A CA 1
ATOM 6117 C C . ASP A 1 815 ? 33.969 -6.59 -39.969 1 96 815 ASP A C 1
ATOM 6119 O O . ASP A 1 815 ? 34.156 -5.484 -40.5 1 96 815 ASP A O 1
ATOM 6123 N N . ALA A 1 816 ? 32.875 -7.137 -39.812 1 97.12 816 ALA A N 1
ATOM 6124 C CA . ALA A 1 816 ? 31.672 -6.422 -40.219 1 97.12 816 ALA A CA 1
ATOM 6125 C C . ALA A 1 816 ? 31.484 -5.164 -39.344 1 97.12 816 ALA A C 1
ATOM 6127 O O . ALA A 1 816 ? 31.094 -4.117 -39.875 1 97.12 816 ALA A O 1
ATOM 6128 N N . ALA A 1 817 ? 31.703 -5.277 -38.062 1 97.56 817 ALA A N 1
ATOM 6129 C CA . ALA A 1 817 ? 31.609 -4.133 -37.156 1 97.56 817 ALA A CA 1
ATOM 6130 C C . ALA A 1 817 ? 32.594 -3.035 -37.562 1 97.56 817 ALA A C 1
ATOM 6132 O O . ALA A 1 817 ? 32.219 -1.868 -37.688 1 97.56 817 ALA A O 1
ATOM 6133 N N . VAL A 1 818 ? 33.812 -3.4 -37.844 1 96.88 818 VAL A N 1
ATOM 6134 C CA . VAL A 1 818 ? 34.844 -2.457 -38.219 1 96.88 818 VAL A CA 1
ATOM 6135 C C . VAL A 1 818 ? 34.531 -1.804 -39.562 1 96.88 818 VAL A C 1
ATOM 6137 O O . VAL A 1 818 ? 34.781 -0.616 -39.75 1 96.88 818 VAL A O 1
ATOM 6140 N N . ALA A 1 819 ? 33.969 -2.518 -40.438 1 96.81 819 ALA A N 1
ATOM 6141 C CA . ALA A 1 819 ? 33.594 -2 -41.75 1 96.81 819 ALA A CA 1
ATOM 6142 C C . ALA A 1 819 ? 32.656 -0.825 -41.656 1 96.81 819 ALA A C 1
ATOM 6144 O O . ALA A 1 819 ? 32.781 0.17 -42.375 1 96.81 819 ALA A O 1
ATOM 6145 N N . VAL A 1 820 ? 31.719 -0.983 -40.75 1 97.38 820 VAL A N 1
ATOM 6146 C CA . VAL A 1 820 ? 30.75 0.09 -40.562 1 97.38 820 VAL A CA 1
ATOM 6147 C C . VAL A 1 820 ? 31.438 1.307 -39.938 1 97.38 820 VAL A C 1
ATOM 6149 O O . VAL A 1 820 ? 31.125 2.447 -40.312 1 97.38 820 VAL A O 1
ATOM 6152 N N . ALA A 1 821 ? 32.312 1.113 -39.031 1 97.44 821 ALA A N 1
ATOM 6153 C CA . ALA A 1 821 ? 33.062 2.205 -38.438 1 97.44 821 ALA A CA 1
ATOM 6154 C C . ALA A 1 821 ? 33.906 2.93 -39.469 1 97.44 821 ALA A C 1
ATOM 6156 O O . ALA A 1 821 ? 34.031 4.156 -39.438 1 97.44 821 ALA A O 1
ATOM 6157 N N . VAL A 1 822 ? 34.469 2.23 -40.406 1 96.06 822 VAL A N 1
ATOM 6158 C CA . VAL A 1 822 ? 35.281 2.789 -41.469 1 96.06 822 VAL A CA 1
ATOM 6159 C C . VAL A 1 822 ? 34.375 3.605 -42.406 1 96.06 822 VAL A C 1
ATOM 6161 O O . VAL A 1 822 ? 34.719 4.727 -42.781 1 96.06 822 VAL A O 1
ATOM 6164 N N . GLU A 1 823 ? 33.344 3.068 -42.719 1 96.75 823 GLU A N 1
ATOM 6165 C CA . GLU A 1 823 ? 32.438 3.721 -43.656 1 96.75 823 GLU A CA 1
ATOM 6166 C C . GLU A 1 823 ? 31.891 5.031 -43.062 1 96.75 823 GLU A C 1
ATOM 6168 O O . GLU A 1 823 ? 31.859 6.055 -43.75 1 96.75 823 GLU A O 1
ATOM 6173 N N . ARG A 1 824 ? 31.547 5.008 -41.812 1 96.69 824 ARG A N 1
ATOM 6174 C CA . ARG A 1 824 ? 30.844 6.141 -41.188 1 96.69 824 ARG A CA 1
ATOM 6175 C C . ARG A 1 824 ? 31.828 7.203 -40.719 1 96.69 824 ARG A C 1
ATOM 6177 O O . ARG A 1 824 ? 31.547 8.398 -40.781 1 96.69 824 ARG A O 1
ATOM 6184 N N . TYR A 1 825 ? 33 6.785 -40.25 1 96.31 825 TYR A N 1
ATOM 6185 C CA . TYR A 1 825 ? 33.844 7.762 -39.562 1 96.31 825 TYR A CA 1
ATOM 6186 C C . TYR A 1 825 ? 35.281 7.723 -40.094 1 96.31 825 TYR A C 1
ATOM 6188 O O . TYR A 1 825 ? 36.156 8.359 -39.531 1 96.31 825 TYR A O 1
ATOM 6196 N N . GLY A 1 826 ? 35.562 6.969 -41.125 1 94.19 826 GLY A N 1
ATOM 6197 C CA . GLY A 1 826 ? 36.875 6.859 -41.656 1 94.19 826 GLY A CA 1
ATOM 6198 C C . GLY A 1 826 ? 37.875 6.23 -40.719 1 94.19 826 GLY A C 1
ATOM 6199 O O . GLY A 1 826 ? 39.062 6.59 -40.688 1 94.19 826 GLY A O 1
ATOM 6200 N N . ALA A 1 827 ? 37.406 5.336 -39.906 1 95.19 827 ALA A N 1
ATOM 6201 C CA . ALA A 1 827 ? 38.25 4.684 -38.906 1 95.19 827 ALA A CA 1
ATOM 6202 C C . ALA A 1 827 ? 39.25 3.738 -39.562 1 95.19 827 ALA A C 1
ATOM 6204 O O . ALA A 1 827 ? 38.938 3.137 -40.594 1 95.19 827 ALA A O 1
ATOM 6205 N N . ALA A 1 828 ? 40.469 3.68 -39.031 1 93.81 828 ALA A N 1
ATOM 6206 C CA . ALA A 1 828 ? 41.5 2.744 -39.5 1 93.81 828 ALA A CA 1
ATOM 6207 C C . ALA A 1 828 ? 41.938 1.819 -38.375 1 93.81 828 ALA A C 1
ATOM 6209 O O . ALA A 1 828 ? 42.125 2.262 -37.25 1 93.81 828 ALA A O 1
ATOM 6210 N N . LEU A 1 829 ? 42 0.558 -38.688 1 93 829 LEU A N 1
ATOM 6211 C CA . LEU A 1 829 ? 42.5 -0.402 -37.688 1 93 829 LEU A CA 1
ATOM 6212 C C . LEU A 1 829 ? 43.969 -0.182 -37.438 1 93 829 LEU A C 1
ATOM 6214 O O . LEU A 1 829 ? 44.75 -0.055 -38.375 1 93 829 LEU A O 1
ATOM 6218 N N . ARG A 1 830 ? 44.25 0.013 -36.188 1 83.75 830 ARG A N 1
ATOM 6219 C CA . ARG A 1 830 ? 45.656 0.165 -35.812 1 83.75 830 ARG A CA 1
ATOM 6220 C C . ARG A 1 830 ? 46.375 -1.177 -35.875 1 83.75 830 ARG A C 1
ATOM 6222 O O . ARG A 1 830 ? 45.906 -2.17 -35.344 1 83.75 830 ARG A O 1
ATOM 6229 N N . GLY A 1 831 ? 47.281 -1.456 -36.812 1 66.19 831 GLY A N 1
ATOM 6230 C CA . GLY A 1 831 ? 48.062 -2.674 -36.938 1 66.19 831 GLY A CA 1
ATOM 6231 C C . GLY A 1 831 ? 48.875 -3.002 -35.719 1 66.19 831 GLY A C 1
ATOM 6232 O O . GLY A 1 831 ? 49.156 -2.121 -34.875 1 66.19 831 GLY A O 1
ATOM 6233 N N . MET B 1 1 ? -13.867 -41.906 -18.531 1 92.88 1 MET B N 1
ATOM 6234 C CA . MET B 1 1 ? -15.102 -42.531 -18.984 1 92.88 1 MET B CA 1
ATOM 6235 C C . MET B 1 1 ? -15.438 -42.125 -20.422 1 92.88 1 MET B C 1
ATOM 6237 O O . MET B 1 1 ? -15.367 -40.938 -20.75 1 92.88 1 MET B O 1
ATOM 6241 N N . ARG B 1 2 ? -15.703 -43.094 -21.219 1 95.38 2 ARG B N 1
ATOM 6242 C CA . ARG B 1 2 ? -16.094 -42.844 -22.594 1 95.38 2 ARG B CA 1
ATOM 6243 C C . ARG B 1 2 ? -17.578 -43.125 -22.797 1 95.38 2 ARG B C 1
ATOM 6245 O O . ARG B 1 2 ? -18.125 -44.062 -22.234 1 95.38 2 ARG B O 1
ATOM 6252 N N . VAL B 1 3 ? -18.188 -42.25 -23.609 1 95.88 3 VAL B N 1
ATOM 6253 C CA . VAL B 1 3 ? -19.609 -42.438 -23.844 1 95.88 3 VAL B CA 1
ATOM 6254 C C . VAL B 1 3 ? -20 -41.844 -25.203 1 95.88 3 VAL B C 1
ATOM 6256 O O . VAL B 1 3 ? -19.406 -40.875 -25.656 1 95.88 3 VAL B O 1
ATOM 6259 N N . THR B 1 4 ? -20.984 -42.438 -25.766 1 94.31 4 THR B N 1
ATOM 6260 C CA . THR B 1 4 ? -21.5 -41.938 -27.047 1 94.31 4 THR B CA 1
ATOM 6261 C C . THR B 1 4 ? -22.766 -41.125 -26.828 1 94.31 4 THR B C 1
ATOM 6263 O O . THR B 1 4 ? -23.453 -41.281 -25.812 1 94.31 4 THR B O 1
ATOM 6266 N N . GLN B 1 5 ? -23.062 -40.344 -27.797 1 93.62 5 GLN B N 1
ATOM 6267 C CA . GLN B 1 5 ? -24.234 -39.469 -27.719 1 93.62 5 GLN B CA 1
ATOM 6268 C C . GLN B 1 5 ? -25.516 -40.312 -27.75 1 93.62 5 GLN B C 1
ATOM 6270 O O . GLN B 1 5 ? -26.469 -40.031 -27.016 1 93.62 5 GLN B O 1
ATOM 6275 N N . SER B 1 6 ? -25.484 -41.219 -28.578 1 92.69 6 SER B N 1
ATOM 6276 C CA . SER B 1 6 ? -26.688 -42.062 -28.734 1 92.69 6 SER B CA 1
ATOM 6277 C C . SER B 1 6 ? -27.031 -42.75 -27.422 1 92.69 6 SER B C 1
ATOM 6279 O O . SER B 1 6 ? -28.203 -42.906 -27.094 1 92.69 6 SER B O 1
ATOM 6281 N N . TRP B 1 7 ? -26 -43.25 -26.719 1 95.19 7 TRP B N 1
ATOM 6282 C CA . TRP B 1 7 ? -26.25 -43.938 -25.453 1 95.19 7 TRP B CA 1
ATOM 6283 C C . TRP B 1 7 ? -26.812 -42.938 -24.422 1 95.19 7 TRP B C 1
ATOM 6285 O O . TRP B 1 7 ? -27.781 -43.281 -23.719 1 95.19 7 TRP B O 1
ATOM 6295 N N . LEU B 1 8 ? -26.344 -41.719 -24.328 1 96.56 8 LEU B N 1
ATOM 6296 C CA . LEU B 1 8 ? -26.844 -40.688 -23.422 1 96.56 8 LEU B CA 1
ATOM 6297 C C . LEU B 1 8 ? -28.281 -40.344 -23.75 1 96.56 8 LEU B C 1
ATOM 6299 O O . LEU B 1 8 ? -29.094 -40.156 -22.844 1 96.56 8 LEU B O 1
ATOM 6303 N N . ALA B 1 9 ? -28.578 -40.25 -25 1 95.06 9 ALA B N 1
ATOM 6304 C CA . ALA B 1 9 ? -29.891 -39.812 -25.484 1 95.06 9 ALA B CA 1
ATOM 6305 C C . ALA B 1 9 ? -30.984 -40.781 -25.016 1 95.06 9 ALA B C 1
ATOM 6307 O O . ALA B 1 9 ? -32.188 -40.438 -25.062 1 95.06 9 ALA B O 1
ATOM 6308 N N . GLU B 1 10 ? -30.578 -41.938 -24.625 1 95.62 10 GLU B N 1
ATOM 6309 C CA . GLU B 1 10 ? -31.547 -42.906 -24.141 1 95.62 10 GLU B CA 1
ATOM 6310 C C . GLU B 1 10 ? -32.125 -42.469 -22.781 1 95.62 10 GLU B C 1
ATOM 6312 O O . GLU B 1 10 ? -33.188 -42.906 -22.391 1 95.62 10 GLU B O 1
ATOM 6317 N N . TYR B 1 11 ? -31.359 -41.594 -22.109 1 96.88 11 TYR B N 1
ATOM 6318 C CA . TYR B 1 11 ? -31.766 -41.312 -20.734 1 96.88 11 TYR B CA 1
ATOM 6319 C C . TYR B 1 11 ? -31.984 -39.812 -20.531 1 96.88 11 TYR B C 1
ATOM 6321 O O . TYR B 1 11 ? -32.562 -39.406 -19.531 1 96.88 11 TYR B O 1
ATOM 6329 N N . VAL B 1 12 ? -31.469 -39.031 -21.391 1 96.25 12 VAL B N 1
ATOM 6330 C CA . VAL B 1 12 ? -31.609 -37.562 -21.266 1 96.25 12 VAL B CA 1
ATOM 6331 C C . VAL B 1 12 ? -31.938 -36.969 -22.641 1 96.25 12 VAL B C 1
ATOM 6333 O O . VAL B 1 12 ? -31.438 -37.438 -23.656 1 96.25 12 VAL B O 1
ATOM 6336 N N . GLU B 1 13 ? -32.719 -35.938 -22.609 1 94.31 13 GLU B N 1
ATOM 6337 C CA . GLU B 1 13 ? -33.062 -35.25 -23.844 1 94.31 13 GLU B CA 1
ATOM 6338 C C . GLU B 1 13 ? -31.969 -34.312 -24.312 1 94.31 13 GLU B C 1
ATOM 6340 O O . GLU B 1 13 ? -31.953 -33.125 -23.953 1 94.31 13 GLU B O 1
ATOM 6345 N N . ILE B 1 14 ? -31.094 -34.75 -25.094 1 93.06 14 ILE B N 1
ATOM 6346 C CA . ILE B 1 14 ? -29.922 -33.969 -25.484 1 93.06 14 ILE B CA 1
ATOM 6347 C C . ILE B 1 14 ? -30.25 -33.156 -26.734 1 93.06 14 ILE B C 1
ATOM 6349 O O . ILE B 1 14 ? -29.516 -32.219 -27.078 1 93.06 14 ILE B O 1
ATOM 6353 N N . GLY B 1 15 ? -31.281 -33.438 -27.469 1 88.62 15 GLY B N 1
ATOM 6354 C CA . GLY B 1 15 ? -31.609 -32.719 -28.688 1 88.62 15 GLY B CA 1
ATOM 6355 C C . GLY B 1 15 ? -30.609 -32.938 -29.812 1 88.62 15 GLY B C 1
ATOM 6356 O O . GLY B 1 15 ? -30.031 -34.031 -29.922 1 88.62 15 GLY B O 1
ATOM 6357 N N . GLU B 1 16 ? -30.516 -32.031 -30.75 1 89.5 16 GLU B N 1
ATOM 6358 C CA . GLU B 1 16 ? -29.609 -32.094 -31.891 1 89.5 16 GLU B CA 1
ATOM 6359 C C . GLU B 1 16 ? -28.266 -31.469 -31.594 1 89.5 16 GLU B C 1
ATOM 6361 O O . GLU B 1 16 ? -27.594 -30.953 -32.5 1 89.5 16 GLU B O 1
ATOM 6366 N N . ARG B 1 17 ? -27.734 -31.625 -30.484 1 93.31 17 ARG B N 1
ATOM 6367 C CA . ARG B 1 17 ? -26.469 -31 -30.062 1 93.31 17 ARG B CA 1
ATOM 6368 C C . ARG B 1 17 ? -25.281 -31.812 -30.562 1 93.31 17 ARG B C 1
ATOM 6370 O O . ARG B 1 17 ? -25.328 -33.031 -30.625 1 93.31 17 ARG B O 1
ATOM 6377 N N . SER B 1 18 ? -24.312 -31.078 -30.922 1 93.75 18 SER B N 1
ATOM 6378 C CA . SER B 1 18 ? -23.078 -31.703 -31.328 1 93.75 18 SER B CA 1
ATOM 6379 C C . SER B 1 18 ? -22.297 -32.25 -30.125 1 93.75 18 SER B C 1
ATOM 6381 O O . SER B 1 18 ? -22.641 -31.922 -28.984 1 93.75 18 SER B O 1
ATOM 6383 N N . ALA B 1 19 ? -21.375 -33.125 -30.422 1 93.5 19 ALA B N 1
ATOM 6384 C CA . ALA B 1 19 ? -20.516 -33.656 -29.359 1 93.5 19 ALA B CA 1
ATOM 6385 C C . ALA B 1 19 ? -19.781 -32.531 -28.641 1 93.5 19 ALA B C 1
ATOM 6387 O O . ALA B 1 19 ? -19.594 -32.562 -27.422 1 93.5 19 ALA B O 1
ATOM 6388 N N . GLU B 1 20 ? -19.453 -31.547 -29.391 1 95 20 GLU B N 1
ATOM 6389 C CA . GLU B 1 20 ? -18.781 -30.391 -28.812 1 95 20 GLU B CA 1
ATOM 6390 C C . GLU B 1 20 ? -19.703 -29.625 -27.875 1 95 20 GLU B C 1
ATOM 6392 O O . GLU B 1 20 ? -19.281 -29.203 -26.797 1 95 20 GLU B O 1
ATOM 6397 N N . GLU B 1 21 ? -20.828 -29.469 -28.266 1 95.75 21 GLU B N 1
ATOM 6398 C CA . GLU B 1 21 ? -21.812 -28.781 -27.422 1 95.75 21 GLU B CA 1
ATOM 6399 C C . GLU B 1 21 ? -22.094 -29.562 -26.156 1 95.75 21 GLU B C 1
ATOM 6401 O O . GLU B 1 21 ? -22.25 -28.969 -25.078 1 95.75 21 GLU B O 1
ATOM 6406 N N . LEU B 1 22 ? -22.203 -30.828 -26.297 1 96 22 LEU B N 1
ATOM 6407 C CA . LEU B 1 22 ? -22.375 -31.656 -25.109 1 96 22 LEU B CA 1
ATOM 6408 C C . LEU B 1 22 ? -21.156 -31.578 -24.188 1 96 22 LEU B C 1
ATOM 6410 O O . LEU B 1 22 ? -21.297 -31.562 -22.969 1 96 22 LEU B O 1
ATOM 6414 N N . GLY B 1 23 ? -20.031 -31.609 -24.859 1 96.06 23 GLY B N 1
ATOM 6415 C CA . GLY B 1 23 ? -18.812 -31.422 -24.094 1 96.06 23 GLY B CA 1
ATOM 6416 C C . GLY B 1 23 ? -18.812 -30.156 -23.266 1 96.06 23 GLY B C 1
ATOM 6417 O O . GLY B 1 23 ? -18.453 -30.172 -22.094 1 96.06 23 GLY B O 1
ATOM 6418 N N . GLU B 1 24 ? -19.281 -29.141 -23.859 1 95.12 24 GLU B N 1
ATOM 6419 C CA . GLU B 1 24 ? -19.359 -27.859 -23.172 1 95.12 24 GLU B CA 1
ATOM 6420 C C . GLU B 1 24 ? -20.359 -27.922 -22.016 1 95.12 24 GLU B C 1
ATOM 6422 O O . GLU B 1 24 ? -20.125 -27.344 -20.953 1 95.12 24 GLU B O 1
ATOM 6427 N N . ALA B 1 25 ? -21.375 -28.547 -22.25 1 95.5 25 ALA B N 1
ATOM 6428 C CA . ALA B 1 25 ? -22.375 -28.719 -21.203 1 95.5 25 ALA B CA 1
ATOM 6429 C C . ALA B 1 25 ? -21.797 -29.469 -20 1 95.5 25 ALA B C 1
ATOM 6431 O O . ALA B 1 25 ? -22.094 -29.141 -18.859 1 95.5 25 ALA B O 1
ATOM 6432 N N . PHE B 1 26 ? -20.969 -30.453 -20.266 1 96.19 26 PHE B N 1
ATOM 6433 C CA . PHE B 1 26 ? -20.297 -31.188 -19.188 1 96.19 26 PHE B CA 1
ATOM 6434 C C . PHE B 1 26 ? -19.328 -30.281 -18.453 1 96.19 26 PHE B C 1
ATOM 6436 O O . PHE B 1 26 ? -19.281 -30.281 -17.219 1 96.19 26 PHE B O 1
ATOM 6443 N N . VAL B 1 27 ? -18.578 -29.5 -19.141 1 94.88 27 VAL B N 1
ATOM 6444 C CA . VAL B 1 27 ? -17.594 -28.594 -18.562 1 94.88 27 VAL B CA 1
ATOM 6445 C C . VAL B 1 27 ? -18.281 -27.578 -17.656 1 94.88 27 VAL B C 1
ATOM 6447 O O . VAL B 1 27 ? -17.781 -27.234 -16.578 1 94.88 27 VAL B O 1
ATOM 6450 N N . THR B 1 28 ? -19.406 -27.156 -18.078 1 92.94 28 THR B N 1
ATOM 6451 C CA . THR B 1 28 ? -20.172 -26.172 -17.328 1 92.94 28 THR B CA 1
ATOM 6452 C C . THR B 1 28 ? -20.5 -26.672 -15.938 1 92.94 28 THR B C 1
ATOM 6454 O O . THR B 1 28 ? -20.578 -25.891 -14.984 1 92.94 28 THR B O 1
ATOM 6457 N N . VAL B 1 29 ? -20.609 -27.938 -15.805 1 91.62 29 VAL B N 1
ATOM 6458 C CA . VAL B 1 29 ? -21 -28.453 -14.5 1 91.62 29 VAL B CA 1
ATOM 6459 C C . VAL B 1 29 ? -19.812 -29.125 -13.828 1 91.62 29 VAL B C 1
ATOM 6461 O O . VAL B 1 29 ? -19.984 -29.953 -12.922 1 91.62 29 VAL B O 1
ATOM 6464 N N . GLY B 1 30 ? -18.656 -28.938 -14.383 1 91.56 30 GLY B N 1
ATOM 6465 C CA . GLY B 1 30 ? -17.453 -29.266 -13.648 1 91.56 30 GLY B CA 1
ATOM 6466 C C . GLY B 1 30 ? -16.797 -30.562 -14.117 1 91.56 30 GLY B C 1
ATOM 6467 O O . GLY B 1 30 ? -15.875 -31.062 -13.477 1 91.56 30 GLY B O 1
ATOM 6468 N N . LEU B 1 31 ? -17.234 -31.234 -15.188 1 94.44 31 LEU B N 1
ATOM 6469 C CA . LEU B 1 31 ? -16.594 -32.406 -15.75 1 94.44 31 LEU B CA 1
ATOM 6470 C C . LEU B 1 31 ? -15.648 -32.031 -16.875 1 94.44 31 LEU B C 1
ATOM 6472 O O . LEU B 1 31 ? -16.078 -31.438 -17.875 1 94.44 31 LEU B O 1
ATOM 6476 N N . GLU B 1 32 ? -14.477 -32.438 -16.75 1 94.62 32 GLU B N 1
ATOM 6477 C CA . GLU B 1 32 ? -13.461 -32.062 -17.75 1 94.62 32 GLU B CA 1
ATOM 6478 C C . GLU B 1 32 ? -13.453 -33.062 -18.906 1 94.62 32 GLU B C 1
ATOM 6480 O O . GLU B 1 32 ? -13.578 -34.281 -18.719 1 94.62 32 GLU B O 1
ATOM 6485 N N . ILE B 1 33 ? -13.328 -32.469 -20.094 1 95.25 33 ILE B N 1
ATOM 6486 C CA . ILE B 1 33 ? -13.219 -33.281 -21.297 1 95.25 33 ILE B CA 1
ATOM 6487 C C . ILE B 1 33 ? -11.75 -33.625 -21.562 1 95.25 33 ILE B C 1
ATOM 6489 O O . ILE B 1 33 ? -10.914 -32.719 -21.688 1 95.25 33 ILE B O 1
ATOM 6493 N N . GLU B 1 34 ? -11.484 -34.844 -21.562 1 95.38 34 GLU B N 1
ATOM 6494 C CA . GLU B 1 34 ? -10.133 -35.281 -21.938 1 95.38 34 GLU B CA 1
ATOM 6495 C C . GLU B 1 34 ? -9.945 -35.219 -23.453 1 95.38 34 GLU B C 1
ATOM 6497 O O . GLU B 1 34 ? -8.984 -34.594 -23.938 1 95.38 34 GLU B O 1
ATOM 6502 N N . GLU B 1 35 ? -10.875 -35.844 -24.141 1 94.56 35 GLU B N 1
ATOM 6503 C CA . GLU B 1 35 ? -10.812 -35.875 -25.594 1 94.56 35 GLU B CA 1
ATOM 6504 C C . GLU B 1 35 ? -12.172 -36.188 -26.203 1 94.56 35 GLU B C 1
ATOM 6506 O O . GLU B 1 35 ? -12.961 -36.938 -25.625 1 94.56 35 GLU B O 1
ATOM 6511 N N . ILE B 1 36 ? -12.484 -35.625 -27.297 1 95.19 36 ILE B N 1
ATOM 6512 C CA . ILE B 1 36 ? -13.594 -36.031 -28.141 1 95.19 36 ILE B CA 1
ATOM 6513 C C . ILE B 1 36 ? -13.062 -36.781 -29.359 1 95.19 36 ILE B C 1
ATOM 6515 O O . ILE B 1 36 ? -12.477 -36.188 -30.266 1 95.19 36 ILE B O 1
ATOM 6519 N N . HIS B 1 37 ? -13.273 -38.094 -29.312 1 91.94 37 HIS B N 1
ATOM 6520 C CA . HIS B 1 37 ? -12.836 -38.938 -30.422 1 91.94 37 HIS B CA 1
ATOM 6521 C C . HIS B 1 37 ? -13.805 -38.812 -31.594 1 91.94 37 HIS B C 1
ATOM 6523 O O . HIS B 1 37 ? -14.984 -39.156 -31.469 1 91.94 37 HIS B O 1
ATOM 6529 N N . PRO B 1 38 ? -13.336 -38.25 -32.688 1 90.06 38 PRO B N 1
ATOM 6530 C CA . PRO B 1 38 ? -14.242 -38.156 -33.844 1 90.06 38 PRO B CA 1
ATOM 6531 C C . PRO B 1 38 ? -14.695 -39.5 -34.375 1 90.06 38 PRO B C 1
ATOM 6533 O O . PRO B 1 38 ? -14.07 -40.531 -34.062 1 90.06 38 PRO B O 1
ATOM 6536 N N . ALA B 1 39 ? -15.828 -39.469 -35.125 1 88.94 39 ALA B N 1
ATOM 6537 C CA . ALA B 1 39 ? -16.266 -40.688 -35.812 1 88.94 39 ALA B CA 1
ATOM 6538 C C . ALA B 1 39 ? -15.188 -41.156 -36.781 1 88.94 39 ALA B C 1
ATOM 6540 O O . ALA B 1 39 ? -14.453 -40.375 -37.375 1 88.94 39 ALA B O 1
ATOM 6541 N N . PRO B 1 40 ? -15.078 -42.469 -36.781 1 86.06 40 PRO B N 1
ATOM 6542 C CA . PRO B 1 40 ? -14.094 -43 -37.75 1 86.06 40 PRO B CA 1
ATOM 6543 C C . PRO B 1 40 ? -14.289 -42.5 -39.156 1 86.06 40 PRO B C 1
ATOM 6545 O O . PRO B 1 40 ? -15.43 -42.312 -39.594 1 86.06 40 PRO B O 1
ATOM 6548 N N . ASP B 1 41 ? -13.227 -42.188 -39.844 1 87.06 41 ASP B N 1
ATOM 6549 C CA . ASP B 1 41 ? -13.25 -41.688 -41.188 1 87.06 41 ASP B CA 1
ATOM 6550 C C . ASP B 1 41 ? -13.312 -42.812 -42.219 1 87.06 41 ASP B C 1
ATOM 6552 O O . ASP B 1 41 ? -12.289 -43.188 -42.781 1 87.06 41 ASP B O 1
ATOM 6556 N N . VAL B 1 42 ? -14.445 -43.406 -42.312 1 89.44 42 VAL B N 1
ATOM 6557 C CA . VAL B 1 42 ? -14.695 -44.469 -43.281 1 89.44 42 VAL B CA 1
ATOM 6558 C C . VAL B 1 42 ? -15.562 -43.938 -44.438 1 89.44 42 VAL B C 1
ATOM 6560 O O . VAL B 1 42 ? -16.641 -43.406 -44.188 1 89.44 42 VAL B O 1
ATOM 6563 N N . ARG B 1 43 ? -15.078 -43.875 -45.688 1 82.88 43 ARG B N 1
ATOM 6564 C CA . ARG B 1 43 ? -15.781 -43.406 -46.875 1 82.88 43 ARG B CA 1
ATOM 6565 C C . ARG B 1 43 ? -15.938 -44.531 -47.906 1 82.88 43 ARG B C 1
ATOM 6567 O O . ARG B 1 43 ? -15.078 -45.406 -48 1 82.88 43 ARG B O 1
ATOM 6574 N N . GLY B 1 44 ? -17.031 -44.625 -48.5 1 89.62 44 GLY B N 1
ATOM 6575 C CA . GLY B 1 44 ? -17.234 -45.625 -49.562 1 89.62 44 GLY B CA 1
ATOM 6576 C C . GLY B 1 44 ? -18.156 -46.75 -49.156 1 89.62 44 GLY B C 1
ATOM 6577 O O . GLY B 1 44 ? -18.812 -46.688 -48.125 1 89.62 44 GLY B O 1
ATOM 6578 N N . PRO B 1 45 ? -18.219 -47.75 -50.062 1 92.12 45 PRO B N 1
ATOM 6579 C CA . PRO B 1 45 ? -19.188 -48.844 -49.844 1 92.12 45 PRO B CA 1
ATOM 6580 C C . PRO B 1 45 ? -18.656 -49.906 -48.875 1 92.12 45 PRO B C 1
ATOM 6582 O O . PRO B 1 45 ? -17.844 -50.75 -49.281 1 92.12 45 PRO B O 1
ATOM 6585 N N . VAL B 1 46 ? -19.062 -49.812 -47.656 1 93.88 46 VAL B N 1
ATOM 6586 C CA . VAL B 1 46 ? -18.828 -50.812 -46.625 1 93.88 46 VAL B CA 1
ATOM 6587 C C . VAL B 1 46 ? -20.156 -51.5 -46.281 1 93.88 46 VAL B C 1
ATOM 6589 O O . VAL B 1 46 ? -21.125 -50.844 -45.906 1 93.88 46 VAL B O 1
ATOM 6592 N N . VAL B 1 47 ? -20.125 -52.781 -46.438 1 94.94 47 VAL B N 1
ATOM 6593 C CA . VAL B 1 47 ? -21.406 -53.469 -46.312 1 94.94 47 VAL B CA 1
ATOM 6594 C C . VAL B 1 47 ? -21.219 -54.75 -45.469 1 94.94 47 VAL B C 1
ATOM 6596 O O . VAL B 1 47 ? -20.094 -55.219 -45.281 1 94.94 47 VAL B O 1
ATOM 6599 N N . VAL B 1 48 ? -22.359 -55.25 -44.969 1 95.62 48 VAL B N 1
ATOM 6600 C CA . VAL B 1 48 ? -22.359 -56.531 -44.312 1 95.62 48 VAL B CA 1
ATOM 6601 C C . VAL B 1 48 ? -22.453 -57.688 -45.344 1 95.62 48 VAL B C 1
ATOM 6603 O O . VAL B 1 48 ? -23.25 -57.594 -46.281 1 95.62 48 VAL B O 1
ATOM 6606 N N . GLY B 1 49 ? -21.609 -58.625 -45.188 1 96 49 GLY B N 1
ATOM 6607 C CA . GLY B 1 49 ? -21.609 -59.781 -46.094 1 96 49 GLY B CA 1
ATOM 6608 C C . GLY B 1 49 ? -21.734 -61.094 -45.344 1 96 49 GLY B C 1
ATOM 6609 O O . GLY B 1 49 ? -21.391 -61.188 -44.188 1 96 49 GLY B O 1
ATOM 6610 N N . ARG B 1 50 ? -22.188 -62.094 -46.125 1 96.56 50 ARG B N 1
ATOM 6611 C CA . ARG B 1 50 ? -22.25 -63.469 -45.594 1 96.56 50 ARG B CA 1
ATOM 6612 C C . ARG B 1 50 ? -21.266 -64.375 -46.344 1 96.56 50 ARG B C 1
ATOM 6614 O O . ARG B 1 50 ? -21.203 -64.375 -47.562 1 96.56 50 ARG B O 1
ATOM 6621 N N . VAL B 1 51 ? -20.578 -65.125 -45.594 1 96.5 51 VAL B N 1
ATOM 6622 C CA . VAL B 1 51 ? -19.594 -66 -46.156 1 96.5 51 VAL B CA 1
ATOM 6623 C C . VAL B 1 51 ? -20.312 -67.188 -46.812 1 96.5 51 VAL B C 1
ATOM 6625 O O . VAL B 1 51 ? -21.016 -67.938 -46.156 1 96.5 51 VAL B O 1
ATOM 6628 N N . LEU B 1 52 ? -20.141 -67.438 -48.094 1 96.06 52 LEU B N 1
ATOM 6629 C CA . LEU B 1 52 ? -20.781 -68.5 -48.844 1 96.06 52 LEU B CA 1
ATOM 6630 C C . LEU B 1 52 ? -19.859 -69.688 -48.969 1 96.06 52 LEU B C 1
ATOM 6632 O O . LEU B 1 52 ? -20.328 -70.875 -48.938 1 96.06 52 LEU B O 1
ATOM 6636 N N . GLY B 1 53 ? -18.656 -69.438 -49.156 1 95.44 53 GLY B N 1
ATOM 6637 C CA . GLY B 1 53 ? -17.672 -70.5 -49.312 1 95.44 53 GLY B CA 1
ATOM 6638 C C . GLY B 1 53 ? -16.25 -70 -49.062 1 95.44 53 GLY B C 1
ATOM 6639 O O . GLY B 1 53 ? -15.938 -68.812 -49.25 1 95.44 53 GLY B O 1
ATOM 6640 N N . ILE B 1 54 ? -15.414 -70.938 -48.719 1 95.31 54 ILE B N 1
ATOM 6641 C CA . ILE B 1 54 ? -14.008 -70.688 -48.438 1 95.31 54 ILE B CA 1
ATOM 6642 C C . ILE B 1 54 ? -13.125 -71.688 -49.125 1 95.31 54 ILE B C 1
ATOM 6644 O O . ILE B 1 54 ? -13.344 -72.938 -48.969 1 95.31 54 ILE B O 1
ATOM 6648 N N . GLU B 1 55 ? -12.297 -71.312 -49.938 1 92.94 55 GLU B N 1
ATOM 6649 C CA . GLU B 1 55 ? -11.25 -72.188 -50.5 1 92.94 55 GLU B CA 1
ATOM 6650 C C . GLU B 1 55 ? -9.891 -71.875 -49.906 1 92.94 55 GLU B C 1
ATOM 6652 O O . GLU B 1 55 ? -9.367 -70.75 -50.094 1 92.94 55 GLU B O 1
ATOM 6657 N N . GLU B 1 56 ? -9.367 -72.75 -49.188 1 92.12 56 GLU B N 1
ATOM 6658 C CA . GLU B 1 56 ? -8.039 -72.5 -48.594 1 92.12 56 GLU B CA 1
ATOM 6659 C C . GLU B 1 56 ? -6.949 -72.75 -49.656 1 92.12 56 GLU B C 1
ATOM 6661 O O . GLU B 1 56 ? -6.871 -73.812 -50.25 1 92.12 56 GLU B O 1
ATOM 6666 N N . LEU B 1 57 ? -6.258 -71.688 -49.906 1 89.44 57 LEU B N 1
ATOM 6667 C CA . LEU B 1 57 ? -5.172 -71.812 -50.875 1 89.44 57 LEU B CA 1
ATOM 6668 C C . LEU B 1 57 ? -3.916 -72.375 -50.219 1 89.44 57 LEU B C 1
ATOM 6670 O O . LEU B 1 57 ? -3.521 -71.938 -49.125 1 89.44 57 LEU B O 1
ATOM 6674 N N . THR B 1 58 ? -3.338 -73.438 -50.781 1 84.31 58 THR B N 1
ATOM 6675 C CA . THR B 1 58 ? -2.186 -74.188 -50.25 1 84.31 58 THR B CA 1
ATOM 6676 C C . THR B 1 58 ? -0.897 -73.75 -50.906 1 84.31 58 THR B C 1
ATOM 6678 O O . THR B 1 58 ? -0.934 -73.125 -52 1 84.31 58 THR B O 1
ATOM 6681 N N . GLY B 1 59 ? 0.299 -73.812 -50.312 1 81.06 59 GLY B N 1
ATOM 6682 C CA . GLY B 1 59 ? 1.602 -73.562 -50.875 1 81.06 59 GLY B CA 1
ATOM 6683 C C . GLY B 1 59 ? 2.191 -72.25 -50.406 1 81.06 59 GLY B C 1
ATOM 6684 O O . GLY B 1 59 ? 3.217 -71.812 -50.906 1 81.06 59 GLY B O 1
ATOM 6685 N N . PHE B 1 60 ? 1.351 -71.562 -49.531 1 82.94 60 PHE B N 1
ATOM 6686 C CA . PHE B 1 60 ? 1.851 -70.25 -49 1 82.94 60 PHE B CA 1
ATOM 6687 C C . PHE B 1 60 ? 2.174 -70.375 -47.531 1 82.94 60 PHE B C 1
ATOM 6689 O O . PHE B 1 60 ? 1.691 -71.25 -46.844 1 82.94 60 PHE B O 1
ATOM 6696 N N . LYS B 1 61 ? 3.121 -69.625 -46.906 1 81.81 61 LYS B N 1
ATOM 6697 C CA . LYS B 1 61 ? 3.594 -69.688 -45.531 1 81.81 61 LYS B CA 1
ATOM 6698 C C . LYS B 1 61 ? 2.48 -69.25 -44.562 1 81.81 61 LYS B C 1
ATOM 6700 O O . LYS B 1 61 ? 2.441 -69.75 -43.438 1 81.81 61 LYS B O 1
ATOM 6705 N N . LYS B 1 62 ? 1.619 -68.375 -44.812 1 83.5 62 LYS B N 1
ATOM 6706 C CA . LYS B 1 62 ? 0.472 -67.938 -44 1 83.5 62 LYS B CA 1
ATOM 6707 C C . LYS B 1 62 ? -0.834 -68.438 -44.594 1 83.5 62 LYS B C 1
ATOM 6709 O O . LYS B 1 62 ? -0.91 -68.688 -45.812 1 83.5 62 LYS B O 1
ATOM 6714 N N . PRO B 1 63 ? -1.833 -68.625 -43.625 1 86.12 63 PRO B N 1
ATOM 6715 C CA . PRO B 1 63 ? -3.121 -69.062 -44.188 1 86.12 63 PRO B CA 1
ATOM 6716 C C . PRO B 1 63 ? -3.73 -68 -45.125 1 86.12 63 PRO B C 1
ATOM 6718 O O . PRO B 1 63 ? -3.732 -66.812 -44.812 1 86.12 63 PRO B O 1
ATOM 6721 N N . ILE B 1 64 ? -3.961 -68.375 -46.344 1 92.12 64 ILE B N 1
ATOM 6722 C CA . ILE B 1 64 ? -4.625 -67.5 -47.312 1 92.12 64 ILE B CA 1
ATOM 6723 C C . ILE B 1 64 ? -5.918 -68.188 -47.781 1 92.12 64 ILE B C 1
ATOM 6725 O O . ILE B 1 64 ? -5.914 -69.375 -48.188 1 92.12 64 ILE B O 1
ATOM 6729 N N . ARG B 1 65 ? -7 -67.438 -47.656 1 94.62 65 ARG B N 1
ATOM 6730 C CA . ARG B 1 65 ? -8.32 -67.938 -48 1 94.62 65 ARG B CA 1
ATOM 6731 C C . ARG B 1 65 ? -8.961 -67.125 -49.125 1 94.62 65 ARG B C 1
ATOM 6733 O O . ARG B 1 65 ? -8.875 -65.875 -49.125 1 94.62 65 ARG B O 1
ATOM 6740 N N . TRP B 1 66 ? -9.344 -67.875 -50.125 1 93.94 66 TRP B N 1
ATOM 6741 C CA . TRP B 1 66 ? -10.195 -67.25 -51.125 1 93.94 66 TRP B CA 1
ATOM 6742 C C . TRP B 1 66 ? -11.672 -67.438 -50.781 1 93.94 66 TRP B C 1
ATOM 6744 O O . TRP B 1 66 ? -12.203 -68.5 -50.812 1 93.94 66 TRP B O 1
ATOM 6754 N N . VAL B 1 67 ? -12.336 -66.25 -50.406 1 96.44 67 VAL B N 1
ATOM 6755 C CA . VAL B 1 67 ? -13.648 -66.25 -49.781 1 96.44 67 VAL B CA 1
ATOM 6756 C C . VAL B 1 67 ? -14.695 -65.688 -50.75 1 96.44 67 VAL B C 1
ATOM 6758 O O . VAL B 1 67 ? -14.477 -64.688 -51.375 1 96.44 67 VAL B O 1
ATOM 6761 N N . GLN B 1 68 ? -15.734 -66.438 -50.906 1 95.88 68 GLN B N 1
ATOM 6762 C CA . GLN B 1 68 ? -16.891 -65.938 -51.656 1 95.88 68 GLN B CA 1
ATOM 6763 C C . GLN B 1 68 ? -17.953 -65.375 -50.719 1 95.88 68 GLN B C 1
ATOM 6765 O O . GLN B 1 68 ? -18.375 -66.062 -49.75 1 95.88 68 GLN B O 1
ATOM 6770 N N . LEU B 1 69 ? -18.344 -64.188 -51 1 97.12 69 LEU B N 1
ATOM 6771 C CA . LEU B 1 69 ? -19.234 -63.438 -50.094 1 97.12 69 LEU B CA 1
ATOM 6772 C C . LEU B 1 69 ? -20.516 -63.031 -50.812 1 97.12 69 LEU B C 1
ATOM 6774 O O . LEU B 1 69 ? -20.469 -62.594 -51.969 1 97.12 69 LEU B O 1
ATOM 6778 N N . ASP B 1 70 ? -21.656 -63.219 -50.031 1 96.56 70 ASP B N 1
ATOM 6779 C CA . ASP B 1 70 ? -22.922 -62.594 -50.438 1 96.56 70 ASP B CA 1
ATOM 6780 C C . ASP B 1 70 ? -23.031 -61.156 -49.938 1 96.56 70 ASP B C 1
ATOM 6782 O O . ASP B 1 70 ? -23.125 -60.938 -48.719 1 96.56 70 ASP B O 1
ATOM 6786 N N . VAL B 1 71 ? -22.984 -60.188 -50.875 1 96.12 71 VAL B N 1
ATOM 6787 C CA . VAL B 1 71 ? -23.109 -58.781 -50.469 1 96.12 71 VAL B CA 1
ATOM 6788 C C . VAL B 1 71 ? -24.359 -58.188 -51.094 1 96.12 71 VAL B C 1
ATOM 6790 O O . VAL B 1 71 ? -24.438 -56.969 -51.281 1 96.12 71 VAL B O 1
ATOM 6793 N N . GLY B 1 72 ? -25.328 -59.156 -51.406 1 93.19 72 GLY B N 1
ATOM 6794 C CA . GLY B 1 72 ? -26.562 -58.688 -52.031 1 93.19 72 GLY B CA 1
ATOM 6795 C C . GLY B 1 72 ? -26.312 -57.969 -53.344 1 93.19 72 GLY B C 1
ATOM 6796 O O . GLY B 1 72 ? -25.625 -58.469 -54.219 1 93.19 72 GLY B O 1
ATOM 6797 N N . ASP B 1 73 ? -26.875 -56.75 -53.438 1 91.69 73 ASP B N 1
ATOM 6798 C CA . ASP B 1 73 ? -26.734 -55.969 -54.656 1 91.69 73 ASP B CA 1
ATOM 6799 C C . ASP B 1 73 ? -25.703 -54.875 -54.5 1 91.69 73 ASP B C 1
ATOM 6801 O O . ASP B 1 73 ? -25.594 -54 -55.375 1 91.69 73 ASP B O 1
ATOM 6805 N N . ALA B 1 74 ? -25 -54.906 -53.406 1 92.31 74 ALA B N 1
ATOM 6806 C CA . ALA B 1 74 ? -24.125 -53.781 -53.094 1 92.31 74 ALA B CA 1
ATOM 6807 C C . ALA B 1 74 ? -22.969 -53.688 -54.062 1 92.31 74 ALA B C 1
ATOM 6809 O O . ALA B 1 74 ? -22.391 -52.594 -54.25 1 92.31 74 ALA B O 1
ATOM 6810 N N . ASN B 1 75 ? -22.594 -54.75 -54.656 1 89.94 75 ASN B N 1
ATOM 6811 C CA . ASN B 1 75 ? -21.5 -54.688 -55.625 1 89.94 75 ASN B CA 1
ATOM 6812 C C . ASN B 1 75 ? -22.016 -54.406 -57.062 1 89.94 75 ASN B C 1
ATOM 6814 O O . ASN B 1 75 ? -21.25 -54.438 -58 1 89.94 75 ASN B O 1
ATOM 6818 N N . GLY B 1 76 ? -23.375 -54.312 -57.25 1 88 76 GLY B N 1
ATOM 6819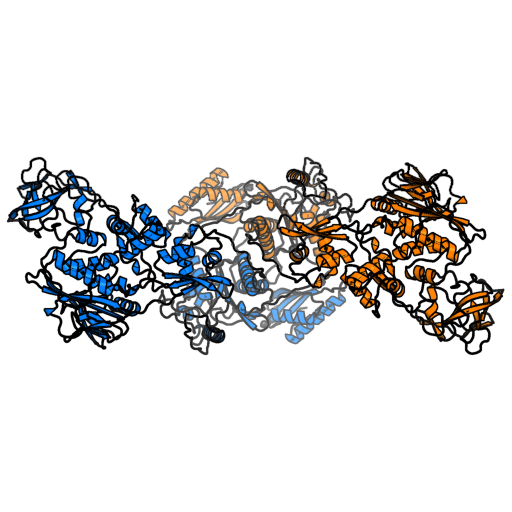 C CA . GLY B 1 76 ? -23.969 -53.938 -58.531 1 88 76 GLY B CA 1
ATOM 6820 C C . GLY B 1 76 ? -24.406 -55.125 -59.375 1 88 76 GLY B C 1
ATOM 6821 O O . GLY B 1 76 ? -25.172 -54.969 -60.312 1 88 76 GLY B O 1
ATOM 6822 N N . THR B 1 77 ? -23.906 -56.344 -59.125 1 88.81 77 THR B N 1
ATOM 6823 C CA . THR B 1 77 ? -24.172 -57.469 -60 1 88.81 77 THR B CA 1
ATOM 6824 C C . THR B 1 77 ? -25.016 -58.531 -59.281 1 88.81 77 THR B C 1
ATOM 6826 O O . THR B 1 77 ? -25.688 -59.344 -59.906 1 88.81 77 THR B O 1
ATOM 6829 N N . GLY B 1 78 ? -24.969 -58.531 -57.969 1 88.38 78 GLY B N 1
ATOM 6830 C CA . GLY B 1 78 ? -25.656 -59.562 -57.188 1 88.38 78 GLY B CA 1
ATOM 6831 C C . GLY B 1 78 ? -24.891 -60.844 -57.094 1 88.38 78 GLY B C 1
ATOM 6832 O O . GLY B 1 78 ? -25.281 -61.781 -56.375 1 88.38 78 GLY B O 1
ATOM 6833 N N . GLU B 1 79 ? -23.844 -60.969 -57.906 1 91 79 GLU B N 1
ATOM 6834 C CA . GLU B 1 79 ? -23 -62.156 -57.875 1 91 79 GLU B CA 1
ATOM 6835 C C . GLU B 1 79 ? -22.109 -62.188 -56.625 1 91 79 GLU B C 1
ATOM 6837 O O . GLU B 1 79 ? -21.844 -61.125 -56.062 1 91 79 GLU B O 1
ATOM 6842 N N . PRO B 1 80 ? -21.766 -63.312 -56.25 1 94.75 80 PRO B N 1
ATOM 6843 C CA . PRO B 1 80 ? -20.906 -63.375 -55.062 1 94.75 80 PRO B CA 1
ATOM 6844 C C . PRO B 1 80 ? -19.625 -62.562 -55.219 1 94.75 80 PRO B C 1
ATOM 6846 O O . PRO B 1 80 ? -19.047 -62.531 -56.312 1 94.75 80 PRO B O 1
ATOM 6849 N N . GLN B 1 81 ? -19.281 -61.75 -54.219 1 94.06 81 GLN B N 1
ATOM 6850 C CA . GLN B 1 81 ? -18.047 -61 -54.125 1 94.06 81 GLN B CA 1
ATOM 6851 C C . GLN B 1 81 ? -16.875 -61.906 -53.719 1 94.06 81 GLN B C 1
ATOM 6853 O O . GLN B 1 81 ? -16.969 -62.625 -52.719 1 94.06 81 GLN B O 1
ATOM 6858 N N . ASN B 1 82 ? -15.758 -61.938 -54.469 1 94.81 82 ASN B N 1
ATOM 6859 C CA . ASN B 1 82 ? -14.594 -62.781 -54.188 1 94.81 82 ASN B CA 1
ATOM 6860 C C . ASN B 1 82 ? -13.469 -61.969 -53.531 1 94.81 82 ASN B C 1
ATOM 6862 O O . ASN B 1 82 ? -13.023 -60.969 -54.125 1 94.81 82 ASN B O 1
ATOM 6866 N N . VAL B 1 83 ? -13.086 -62.375 -52.344 1 95.94 83 VAL B N 1
ATOM 6867 C CA . VAL B 1 83 ? -12.078 -61.594 -51.594 1 95.94 83 VAL B CA 1
ATOM 6868 C C . VAL B 1 83 ? -11.031 -62.531 -51.031 1 95.94 83 VAL B C 1
ATOM 6870 O O . VAL B 1 83 ? -11.375 -63.625 -50.531 1 95.94 83 VAL B O 1
ATOM 6873 N N . ILE B 1 84 ? -9.758 -62.156 -51.125 1 94.5 84 ILE B N 1
ATOM 6874 C CA . ILE B 1 84 ? -8.672 -62.875 -50.469 1 94.5 84 ILE B CA 1
ATOM 6875 C C . ILE B 1 84 ? -8.516 -62.375 -49.031 1 94.5 84 ILE B C 1
ATOM 6877 O O . ILE B 1 84 ? -8.477 -61.188 -48.781 1 94.5 84 ILE B O 1
ATOM 6881 N N . CYS B 1 85 ? -8.539 -63.188 -48.094 1 92.62 85 CYS B N 1
ATOM 6882 C CA . CYS B 1 85 ? -8.438 -62.844 -46.688 1 92.62 85 CYS B CA 1
ATOM 6883 C C . CYS B 1 85 ? -7.484 -63.781 -45.938 1 92.62 85 CYS B C 1
ATOM 6885 O O . CYS B 1 85 ? -7.508 -65 -46.188 1 92.62 85 CYS B O 1
ATOM 6887 N N . GLY B 1 86 ? -6.621 -63.219 -45.094 1 89.25 86 GLY B N 1
ATOM 6888 C CA . GLY B 1 86 ? -5.668 -64 -44.344 1 89.25 86 GLY B CA 1
ATOM 6889 C C . GLY B 1 86 ? -6.203 -64.438 -43 1 89.25 86 GLY B C 1
ATOM 6890 O O . GLY B 1 86 ? -5.641 -65.375 -42.344 1 89.25 86 GLY B O 1
ATOM 6891 N N . ALA B 1 87 ? -7.324 -63.906 -42.531 1 90.75 87 ALA B N 1
ATOM 6892 C CA . ALA B 1 87 ? -7.875 -64.25 -41.219 1 90.75 87 ALA B CA 1
ATOM 6893 C C . ALA B 1 87 ? -8.602 -65.562 -41.25 1 90.75 87 ALA B C 1
ATOM 6895 O O . ALA B 1 87 ? -9.188 -65.938 -42.281 1 90.75 87 ALA B O 1
ATOM 6896 N N . THR B 1 88 ? -8.523 -66.312 -40.094 1 90.38 88 THR B N 1
ATOM 6897 C CA . THR B 1 88 ? -9.133 -67.625 -40.031 1 90.38 88 THR B CA 1
ATOM 6898 C C . THR B 1 88 ? -10.25 -67.688 -39 1 90.38 88 THR B C 1
ATOM 6900 O O . THR B 1 88 ? -10.82 -68.75 -38.75 1 90.38 88 THR B O 1
ATOM 6903 N N . ASN B 1 89 ? -10.664 -66.562 -38.469 1 88.56 89 ASN B N 1
ATOM 6904 C CA . ASN B 1 89 ? -11.586 -66.562 -37.312 1 88.56 89 ASN B CA 1
ATOM 6905 C C . ASN B 1 89 ? -13.039 -66.5 -37.781 1 88.56 89 ASN B C 1
ATOM 6907 O O . ASN B 1 89 ? -13.898 -66 -37.094 1 88.56 89 ASN B O 1
ATOM 6911 N N . PHE B 1 90 ? -13.352 -67 -38.938 1 92.19 90 PHE B N 1
ATOM 6912 C CA . PHE B 1 90 ? -14.719 -67 -39.438 1 92.19 90 PHE B CA 1
ATOM 6913 C C . PHE B 1 90 ? -14.977 -68.312 -40.25 1 92.19 90 PHE B C 1
ATOM 6915 O O . PHE B 1 90 ? -14.031 -69 -40.594 1 92.19 90 PHE B O 1
ATOM 6922 N N . ALA B 1 91 ? -16.281 -68.562 -40.438 1 92.81 91 ALA B N 1
ATOM 6923 C CA . ALA B 1 91 ? -16.719 -69.75 -41.156 1 92.81 91 ALA B CA 1
ATOM 6924 C C . ALA B 1 91 ? -17.859 -69.438 -42.125 1 92.81 91 ALA B C 1
ATOM 6926 O O . ALA B 1 91 ? -18.375 -68.312 -42.156 1 92.81 91 ALA B O 1
ATOM 6927 N N . VAL B 1 92 ? -18.094 -70.562 -42.969 1 94.62 92 VAL B N 1
ATOM 6928 C CA . VAL B 1 92 ? -19.188 -70.375 -43.906 1 94.62 92 VAL B CA 1
ATOM 6929 C C . VAL B 1 92 ? -20.5 -70.125 -43.188 1 94.62 92 VAL B C 1
ATOM 6931 O O . VAL B 1 92 ? -20.812 -70.812 -42.188 1 94.62 92 VAL B O 1
ATOM 6934 N N . GLY B 1 93 ? -21.172 -69.062 -43.594 1 93.5 93 GLY B N 1
ATOM 6935 C CA . GLY B 1 93 ? -22.422 -68.688 -42.969 1 93.5 93 GLY B CA 1
ATOM 6936 C C . GLY B 1 93 ? -22.312 -67.5 -42.094 1 93.5 93 GLY B C 1
ATOM 6937 O O . GLY B 1 93 ? -23.312 -66.812 -41.781 1 93.5 93 GLY B O 1
ATOM 6938 N N . ASP B 1 94 ? -21.125 -67.125 -41.75 1 94.75 94 ASP B N 1
ATOM 6939 C CA . ASP B 1 94 ? -20.891 -66 -40.844 1 94.75 94 ASP B CA 1
ATOM 6940 C C . ASP B 1 94 ? -21.172 -64.688 -41.531 1 94.75 94 ASP B C 1
ATOM 6942 O O . ASP B 1 94 ? -21 -64.562 -42.75 1 94.75 94 ASP B O 1
ATOM 6946 N N . LEU B 1 95 ? -21.672 -63.75 -40.719 1 95 95 LEU B N 1
ATOM 6947 C CA . LEU B 1 95 ? -21.812 -62.375 -41.156 1 95 95 LEU B CA 1
ATOM 6948 C C . LEU B 1 95 ? -20.531 -61.562 -40.875 1 95 95 LEU B C 1
ATOM 6950 O O . LEU B 1 95 ? -20.031 -61.594 -39.75 1 95 95 LEU B O 1
ATOM 6954 N N . VAL B 1 96 ? -19.969 -60.938 -41.906 1 95.44 96 VAL B N 1
ATOM 6955 C CA . VAL B 1 96 ? -18.734 -60.188 -41.781 1 95.44 96 VAL B CA 1
ATOM 6956 C C . VAL B 1 96 ? -18.906 -58.812 -42.406 1 95.44 96 VAL B C 1
ATOM 6958 O O . VAL B 1 96 ? -19.938 -58.531 -43.031 1 95.44 96 VAL B O 1
ATOM 6961 N N . VAL B 1 97 ? -17.984 -57.938 -42.188 1 94.81 97 VAL B N 1
ATOM 6962 C CA . VAL B 1 97 ? -18.016 -56.594 -42.781 1 94.81 97 VAL B CA 1
ATOM 6963 C C . VAL B 1 97 ? -17.078 -56.562 -44 1 94.81 97 VAL B C 1
ATOM 6965 O O . VAL B 1 97 ? -15.867 -56.812 -43.875 1 94.81 97 VAL B O 1
ATOM 6968 N N . VAL B 1 98 ? -17.609 -56.188 -45.094 1 95.44 98 VAL B N 1
ATOM 6969 C CA . VAL B 1 98 ? -16.875 -56.219 -46.344 1 95.44 98 VAL B CA 1
ATOM 6970 C C . VAL B 1 98 ? -16.703 -54.781 -46.875 1 95.44 98 VAL B C 1
ATOM 6972 O O . VAL B 1 98 ? -17.672 -54.031 -46.969 1 95.44 98 VAL B O 1
ATOM 6975 N N . THR B 1 99 ? -15.555 -54.531 -47.188 1 95.12 99 THR B N 1
ATOM 6976 C CA . THR B 1 99 ? -15.25 -53.281 -47.875 1 95.12 99 THR B CA 1
ATOM 6977 C C . THR B 1 99 ? -15.094 -53.5 -49.375 1 95.12 99 THR B C 1
ATOM 6979 O O . THR B 1 99 ? -14.195 -54.219 -49.812 1 95.12 99 THR B O 1
ATOM 6982 N N . LEU B 1 100 ? -15.945 -52.906 -50.125 1 95.38 100 LEU B N 1
ATOM 6983 C CA . LEU B 1 100 ? -15.945 -53.062 -51.562 1 95.38 100 LEU B CA 1
ATOM 6984 C C . LEU B 1 100 ? -14.969 -52.062 -52.219 1 95.38 100 LEU B C 1
ATOM 6986 O O . LEU B 1 100 ? -14.523 -51.125 -51.562 1 95.38 100 LEU B O 1
ATOM 6990 N N . PRO B 1 101 ? -14.586 -52.406 -53.5 1 93.94 101 PRO B N 1
ATOM 6991 C CA . PRO B 1 101 ? -13.688 -51.5 -54.188 1 93.94 101 PRO B CA 1
ATOM 6992 C C . PRO B 1 101 ? -14.234 -50.062 -54.219 1 93.94 101 PRO B C 1
ATOM 6994 O O . PRO B 1 101 ? -15.414 -49.844 -54.5 1 93.94 101 PRO B O 1
ATOM 6997 N N . GLY B 1 102 ? -13.336 -49.094 -53.906 1 93.25 102 GLY B N 1
ATOM 6998 C CA . GLY B 1 102 ? -13.734 -47.688 -53.812 1 93.25 102 GLY B CA 1
ATOM 6999 C C . GLY B 1 102 ? -13.828 -47.188 -52.406 1 93.25 102 GLY B C 1
ATOM 7000 O O . GLY B 1 102 ? -13.945 -46 -52.188 1 93.25 102 GLY B O 1
ATOM 7001 N N . THR B 1 103 ? -13.766 -48.156 -51.469 1 94.12 103 THR B N 1
ATOM 7002 C CA . THR B 1 103 ? -13.82 -47.781 -50.062 1 94.12 103 THR B CA 1
ATOM 7003 C C . THR B 1 103 ? -12.477 -47.188 -49.594 1 94.12 103 THR B C 1
ATOM 7005 O O . THR B 1 103 ? -11.422 -47.656 -50.031 1 94.12 103 THR B O 1
ATOM 7008 N N . VAL B 1 104 ? -12.57 -46.188 -48.75 1 94.12 104 VAL B N 1
ATOM 7009 C CA . VAL B 1 104 ? -11.383 -45.625 -48.125 1 94.12 104 VAL B CA 1
ATOM 7010 C C . VAL B 1 104 ? -11.484 -45.75 -46.594 1 94.12 104 VAL B C 1
ATOM 7012 O O . VAL B 1 104 ? -12.422 -45.25 -45.969 1 94.12 104 VAL B O 1
ATOM 7015 N N . LEU B 1 105 ? -10.57 -46.469 -46.031 1 92.5 105 LEU B N 1
ATOM 7016 C CA . LEU B 1 105 ? -10.547 -46.719 -44.625 1 92.5 105 LEU B CA 1
ATOM 7017 C C . LEU B 1 105 ? -9.758 -45.625 -43.875 1 92.5 105 LEU B C 1
ATOM 7019 O O . LEU B 1 105 ? -9.086 -44.812 -44.5 1 92.5 105 LEU B O 1
ATOM 7023 N N . PRO B 1 106 ? -9.953 -45.531 -42.531 1 89 106 PRO B N 1
ATOM 7024 C CA . PRO B 1 106 ? -9.211 -44.531 -41.75 1 89 106 PRO B CA 1
ATOM 7025 C C . PRO B 1 106 ? -7.711 -44.562 -42.062 1 89 106 PRO B C 1
ATOM 7027 O O . PRO B 1 106 ? -7.125 -45.625 -42.25 1 89 106 PRO B O 1
ATOM 7030 N N . GLY B 1 107 ? -7.047 -43.406 -42.156 1 86.38 107 GLY B N 1
ATOM 7031 C CA . GLY B 1 107 ? -5.648 -43.281 -42.531 1 86.38 107 GLY B CA 1
ATOM 7032 C C . GLY B 1 107 ? -5.438 -43.188 -44.031 1 86.38 107 GLY B C 1
ATOM 7033 O O . GLY B 1 107 ? -4.305 -43.062 -44.5 1 86.38 107 GLY B O 1
ATOM 7034 N N . GLY B 1 108 ? -6.578 -43.281 -44.844 1 88.12 108 GLY B N 1
ATOM 7035 C CA . GLY B 1 108 ? -6.512 -43.062 -46.281 1 88.12 108 GLY B CA 1
ATOM 7036 C C . GLY B 1 108 ? -6.238 -44.344 -47.031 1 88.12 108 GLY B C 1
ATOM 7037 O O . GLY B 1 108 ? -5.797 -44.281 -48.188 1 88.12 108 GLY B O 1
ATOM 7038 N N . PHE B 1 109 ? -6.422 -45.469 -46.5 1 91.06 109 PHE B N 1
ATOM 7039 C CA . PHE B 1 109 ? -6.188 -46.75 -47.156 1 91.06 109 PHE B CA 1
ATOM 7040 C C . PHE B 1 109 ? -7.301 -47.031 -48.156 1 91.06 109 PHE B C 1
ATOM 7042 O O . PHE B 1 109 ? -8.445 -47.281 -47.75 1 91.06 109 PHE B O 1
ATOM 7049 N N . GLU B 1 110 ? -7 -47.062 -49.375 1 92.69 110 GLU B N 1
ATOM 7050 C CA . GLU B 1 110 ? -7.977 -47.281 -50.406 1 92.69 110 GLU B CA 1
ATOM 7051 C C . GLU B 1 110 ? -8.094 -48.781 -50.75 1 92.69 110 GLU B C 1
ATOM 7053 O O . GLU B 1 110 ? -7.09 -49.438 -51.031 1 92.69 110 GLU B O 1
ATOM 7058 N N . VAL B 1 111 ? -9.281 -49.219 -50.719 1 93.31 111 VAL B N 1
ATOM 7059 C CA . VAL B 1 111 ? -9.555 -50.625 -51.031 1 93.31 111 VAL B CA 1
ATOM 7060 C C . VAL B 1 111 ? -9.922 -50.75 -52.531 1 93.31 111 VAL B C 1
ATOM 7062 O O . VAL B 1 111 ? -10.781 -50.031 -53.031 1 93.31 111 VAL B O 1
ATOM 7065 N N . GLY B 1 112 ? -9.273 -51.594 -53.25 1 91.31 112 GLY B N 1
ATOM 7066 C CA . GLY B 1 112 ? -9.531 -51.844 -54.656 1 91.31 112 GLY B CA 1
ATOM 7067 C C . GLY B 1 112 ? -9.594 -53.312 -55.031 1 91.31 112 GLY B C 1
ATOM 7068 O O . GLY B 1 112 ? -9.562 -54.188 -54.156 1 91.31 112 GLY B O 1
ATOM 7069 N N . ALA B 1 113 ? -9.789 -53.562 -56.438 1 91.69 113 ALA B N 1
ATOM 7070 C CA . ALA B 1 113 ? -9.727 -54.906 -57 1 91.69 113 ALA B CA 1
ATOM 7071 C C . ALA B 1 113 ? -8.336 -55.25 -57.5 1 91.69 113 ALA B C 1
ATOM 7073 O O . ALA B 1 113 ? -7.75 -54.438 -58.25 1 91.69 113 ALA B O 1
ATOM 7074 N N . ARG B 1 114 ? -7.746 -56.375 -57 1 90.25 114 ARG B N 1
ATOM 7075 C CA . ARG B 1 114 ? -6.41 -56.719 -57.469 1 90.25 114 ARG B CA 1
ATOM 7076 C C . ARG B 1 114 ? -6.234 -58.25 -57.469 1 90.25 114 ARG B C 1
ATOM 7078 O O . ARG B 1 114 ? -6.887 -58.969 -56.719 1 90.25 114 ARG B O 1
ATOM 7085 N N . LYS B 1 115 ? -5.438 -58.688 -58.438 1 88.94 115 LYS B N 1
ATOM 7086 C CA . LYS B 1 115 ? -5.094 -60.094 -58.5 1 88.94 115 LYS B CA 1
ATOM 7087 C C . LYS B 1 115 ? -3.947 -60.438 -57.531 1 88.94 115 LYS B C 1
ATOM 7089 O O . LYS B 1 115 ? -2.879 -59.812 -57.625 1 88.94 115 LYS B O 1
ATOM 7094 N N . THR B 1 116 ? -4.277 -61.188 -56.562 1 86.69 116 THR B N 1
ATOM 7095 C CA . THR B 1 116 ? -3.277 -61.625 -55.594 1 86.69 116 THR B CA 1
ATOM 7096 C C . THR B 1 116 ? -3.371 -63.125 -55.344 1 86.69 116 THR B C 1
ATOM 7098 O O . THR B 1 116 ? -4.469 -63.688 -55.281 1 86.69 116 THR B O 1
ATOM 7101 N N . TYR B 1 117 ? -2.291 -63.844 -55.375 1 89.19 117 TYR B N 1
ATOM 7102 C CA . TYR B 1 117 ? -2.174 -65.25 -55.156 1 89.19 117 TYR B CA 1
ATOM 7103 C C . TYR B 1 117 ? -2.906 -66.062 -56.219 1 89.19 117 TYR B C 1
ATOM 7105 O O . TYR B 1 117 ? -3.561 -67.062 -55.938 1 89.19 117 TYR B O 1
ATOM 7113 N N . GLY B 1 118 ? -3.012 -65.562 -57.375 1 87 118 GLY B N 1
ATOM 7114 C CA . GLY B 1 118 ? -3.564 -66.188 -58.562 1 87 118 GLY B CA 1
ATOM 7115 C C . GLY B 1 118 ? -5.066 -66.062 -58.688 1 87 118 GLY B C 1
ATOM 7116 O O . GLY B 1 118 ? -5.688 -66.625 -59.562 1 87 118 GLY B O 1
ATOM 7117 N N . HIS B 1 119 ? -5.617 -65.312 -57.719 1 92.38 119 HIS B N 1
ATOM 7118 C CA . HIS B 1 119 ? -7.059 -65.125 -57.75 1 92.38 119 HIS B CA 1
ATOM 7119 C C . HIS B 1 119 ? -7.395 -63.625 -57.719 1 92.38 119 HIS B C 1
ATOM 7121 O O . HIS B 1 119 ? -6.594 -62.812 -57.219 1 92.38 119 HIS B O 1
ATOM 7127 N N . LEU B 1 120 ? -8.539 -63.219 -58.219 1 90.75 120 LEU B N 1
ATOM 7128 C CA . LEU B 1 120 ? -9.023 -61.844 -58.156 1 90.75 120 LEU B CA 1
ATOM 7129 C C . LEU B 1 120 ? -9.672 -61.562 -56.812 1 90.75 120 LEU B C 1
ATOM 7131 O O . LEU B 1 120 ? -10.547 -62.312 -56.375 1 90.75 120 LEU B O 1
ATOM 7135 N N . SER B 1 121 ? -9.133 -60.594 -56.125 1 94.44 121 SER B N 1
ATOM 7136 C CA . SER B 1 121 ? -9.727 -60.094 -54.906 1 94.44 121 SER B CA 1
ATOM 7137 C C . SER B 1 121 ? -10.445 -58.781 -55.094 1 94.44 121 SER B C 1
ATOM 7139 O O . SER B 1 121 ? -9.82 -57.75 -55.406 1 94.44 121 SER B O 1
ATOM 7141 N N . GLU B 1 122 ? -11.727 -58.75 -54.969 1 93.56 122 GLU B N 1
ATOM 7142 C CA . GLU B 1 122 ? -12.539 -57.562 -55.188 1 93.56 122 GLU B CA 1
ATOM 7143 C C . GLU B 1 122 ? -12.984 -56.938 -53.844 1 93.56 122 GLU B C 1
ATOM 7145 O O . GLU B 1 122 ? -14.18 -56.875 -53.562 1 93.56 122 GLU B O 1
ATOM 7150 N N . GLY B 1 123 ? -12.102 -56.469 -53.094 1 94.5 123 GLY B N 1
ATOM 7151 C CA . GLY B 1 123 ? -12.391 -55.844 -51.812 1 94.5 123 GLY B CA 1
ATOM 7152 C C . GLY B 1 123 ? -11.633 -56.469 -50.656 1 94.5 123 GLY B C 1
ATOM 7153 O O . GLY B 1 123 ? -10.555 -57.031 -50.875 1 94.5 123 GLY B O 1
ATOM 7154 N N . MET B 1 124 ? -12.141 -56.219 -49.406 1 94.44 124 MET B N 1
ATOM 7155 C CA . MET B 1 124 ? -11.469 -56.688 -48.188 1 94.44 124 MET B CA 1
ATOM 7156 C C . MET B 1 124 ? -12.484 -56.969 -47.094 1 94.44 124 MET B C 1
ATOM 7158 O O . MET B 1 124 ? -13.469 -56.25 -46.938 1 94.44 124 MET B O 1
ATOM 7162 N N . ILE B 1 125 ? -12.281 -58.031 -46.344 1 94.31 125 ILE B N 1
ATOM 7163 C CA . ILE B 1 125 ? -13.031 -58.219 -45.125 1 94.31 125 ILE B CA 1
ATOM 7164 C C . ILE B 1 125 ? -12.336 -57.469 -43.969 1 94.31 125 ILE B C 1
ATOM 7166 O O . ILE B 1 125 ? -11.156 -57.719 -43.688 1 94.31 125 ILE B O 1
ATOM 7170 N N . ALA B 1 126 ? -13.055 -56.656 -43.312 1 92.19 126 ALA B N 1
ATOM 7171 C CA . ALA B 1 126 ? -12.43 -55.688 -42.438 1 92.19 126 ALA B CA 1
ATOM 7172 C C . ALA B 1 126 ? -12.438 -56.156 -41 1 92.19 126 ALA B C 1
ATOM 7174 O O . ALA B 1 126 ? -13.375 -56.844 -40.562 1 92.19 126 ALA B O 1
ATOM 7175 N N . SER B 1 127 ? -11.367 -55.75 -40.219 1 90.19 127 SER B N 1
ATOM 7176 C CA . SER B 1 127 ? -11.312 -55.875 -38.781 1 90.19 127 SER B CA 1
ATOM 7177 C C . SER B 1 127 ? -11.828 -54.625 -38.062 1 90.19 127 SER B C 1
ATOM 7179 O O . SER B 1 127 ? -12.055 -53.594 -38.719 1 90.19 127 SER B O 1
ATOM 7181 N N . ALA B 1 128 ? -12.008 -54.812 -36.719 1 87.44 128 ALA B N 1
ATOM 7182 C CA . ALA B 1 128 ? -12.461 -53.656 -35.906 1 87.44 128 ALA B CA 1
ATOM 7183 C C . ALA B 1 128 ? -11.461 -52.531 -35.969 1 87.44 128 ALA B C 1
ATOM 7185 O O . ALA B 1 128 ? -11.844 -51.344 -36.094 1 87.44 128 ALA B O 1
ATOM 7186 N N . ARG B 1 129 ? -10.219 -52.812 -35.938 1 87.62 129 ARG B N 1
ATOM 7187 C CA . ARG B 1 129 ? -9.164 -51.781 -35.969 1 87.62 129 ARG B CA 1
ATOM 7188 C C . ARG B 1 129 ? -9.148 -51.062 -37.312 1 87.62 129 ARG B C 1
ATOM 7190 O O . ARG B 1 129 ? -9.039 -49.844 -37.344 1 87.62 129 ARG B O 1
ATOM 7197 N N . GLU B 1 130 ? -9.336 -51.812 -38.344 1 89.19 130 GLU B N 1
ATOM 7198 C CA . GLU B 1 130 ? -9.305 -51.219 -39.656 1 89.19 130 GLU B CA 1
ATOM 7199 C C . GLU B 1 130 ? -10.484 -50.281 -39.875 1 89.19 130 GLU B C 1
ATOM 7201 O O . GLU B 1 130 ? -10.367 -49.281 -40.594 1 89.19 130 GLU B O 1
ATOM 7206 N N . LEU B 1 131 ? -11.531 -50.594 -39.25 1 89.06 131 LEU B N 1
ATOM 7207 C CA . LEU B 1 131 ? -12.727 -49.75 -39.375 1 89.06 131 LEU B CA 1
ATOM 7208 C C . LEU B 1 131 ? -12.68 -48.594 -38.406 1 89.06 131 LEU B C 1
ATOM 7210 O O . LEU B 1 131 ? -13.516 -47.688 -38.469 1 89.06 131 LEU B O 1
ATOM 7214 N N . GLY B 1 132 ? -11.734 -48.656 -37.406 1 86.5 132 GLY B N 1
ATOM 7215 C CA . GLY B 1 132 ? -11.594 -47.594 -36.438 1 86.5 132 GLY B CA 1
ATOM 7216 C C . GLY B 1 132 ? -12.531 -47.719 -35.25 1 86.5 132 GLY B C 1
ATOM 7217 O O . GLY B 1 132 ? -12.812 -46.719 -34.594 1 86.5 132 GLY B O 1
ATOM 7218 N N . ILE B 1 133 ? -13.117 -48.812 -35.031 1 83.5 133 ILE B N 1
ATOM 7219 C CA . ILE B 1 133 ? -14.102 -48.938 -33.969 1 83.5 133 ILE B CA 1
ATOM 7220 C C . ILE B 1 133 ? -13.508 -49.719 -32.781 1 83.5 133 ILE B C 1
ATOM 7222 O O . ILE B 1 133 ? -14.156 -49.906 -31.766 1 83.5 133 ILE B O 1
ATOM 7226 N N . GLY B 1 134 ? -12.281 -50.125 -32.875 1 79.69 134 GLY B N 1
ATOM 7227 C CA . GLY B 1 134 ? -11.609 -50.844 -31.797 1 79.69 134 GLY B CA 1
ATOM 7228 C C . GLY B 1 134 ? -10.125 -51.062 -32.062 1 79.69 134 GLY B C 1
ATOM 7229 O O . GLY B 1 134 ? -9.594 -50.594 -33.062 1 79.69 134 GLY B O 1
ATOM 7230 N N . THR B 1 135 ? -9.547 -51.844 -31.172 1 77.69 135 THR B N 1
ATOM 7231 C CA . THR B 1 135 ? -8.102 -52.031 -31.281 1 77.69 135 THR B CA 1
ATOM 7232 C C . THR B 1 135 ? -7.762 -53.469 -31.672 1 77.69 135 THR B C 1
ATOM 7234 O O . THR B 1 135 ? -6.609 -53.781 -31.953 1 77.69 135 THR B O 1
ATOM 7237 N N . ASP B 1 136 ? -8.781 -54.219 -31.672 1 75.81 136 ASP B N 1
ATOM 7238 C CA . ASP B 1 136 ? -8.523 -55.625 -31.938 1 75.81 136 ASP B CA 1
ATOM 7239 C C . ASP B 1 136 ? -8.125 -55.844 -33.406 1 75.81 136 ASP B C 1
ATOM 7241 O O . ASP B 1 136 ? -8.82 -55.375 -34.312 1 75.81 136 ASP B O 1
ATOM 7245 N N . HIS B 1 137 ? -7.027 -56.531 -33.594 1 75 137 HIS B N 1
ATOM 7246 C CA . HIS B 1 137 ? -6.547 -56.781 -34.969 1 75 137 HIS B CA 1
ATOM 7247 C C . HIS B 1 137 ? -6.215 -58.281 -35.156 1 75 137 HIS B C 1
ATOM 7249 O O . HIS B 1 137 ? -5.5 -58.625 -36.094 1 75 137 HIS B O 1
ATOM 7255 N N . THR B 1 138 ? -6.672 -59.062 -34.25 1 77.19 138 THR B N 1
ATOM 7256 C CA . THR B 1 138 ? -6.344 -60.469 -34.312 1 77.19 138 THR B CA 1
ATOM 7257 C C . THR B 1 138 ? -7.16 -61.188 -35.406 1 77.19 138 THR B C 1
ATOM 7259 O O . THR B 1 138 ? -6.77 -62.25 -35.906 1 77.19 138 THR B O 1
ATOM 7262 N N . GLY B 1 139 ? -8.156 -60.594 -35.875 1 85.69 139 GLY B N 1
ATOM 7263 C CA . GLY B 1 139 ? -9.023 -61.125 -36.906 1 85.69 139 GLY B CA 1
ATOM 7264 C C . GLY B 1 139 ? -10.016 -60.125 -37.469 1 85.69 139 GLY B C 1
ATOM 7265 O O . GLY B 1 139 ? -9.906 -58.938 -37.188 1 85.69 139 GLY B O 1
ATOM 7266 N N . ILE B 1 140 ? -10.812 -60.719 -38.281 1 90.62 140 ILE B N 1
ATOM 7267 C CA . ILE B 1 140 ? -11.812 -59.844 -38.875 1 90.62 140 ILE B CA 1
ATOM 7268 C C . ILE B 1 140 ? -13.016 -59.719 -37.938 1 90.62 140 ILE B C 1
ATOM 7270 O O . ILE B 1 140 ? -13.148 -60.469 -37 1 90.62 140 ILE B O 1
ATOM 7274 N N . LEU B 1 141 ? -13.812 -58.75 -38.188 1 90.31 141 LEU B N 1
ATOM 7275 C CA . LEU B 1 141 ? -15.016 -58.531 -37.375 1 90.31 141 LEU B CA 1
ATOM 7276 C C . LEU B 1 141 ? -16.141 -59.469 -37.812 1 90.31 141 LEU B C 1
ATOM 7278 O O . LEU B 1 141 ? -16.625 -59.375 -38.969 1 90.31 141 LEU B O 1
ATOM 7282 N N . VAL B 1 142 ? -16.438 -60.344 -36.969 1 90.75 142 VAL B N 1
ATOM 7283 C CA . VAL B 1 142 ? -17.547 -61.25 -37.219 1 90.75 142 VAL B CA 1
ATOM 7284 C C . VAL B 1 142 ? -18.781 -60.781 -36.469 1 90.75 142 VAL B C 1
ATOM 7286 O O . VAL B 1 142 ? -18.734 -60.594 -35.25 1 90.75 142 VAL B O 1
ATOM 7289 N N . LEU B 1 143 ? -19.844 -60.5 -37.125 1 92.62 143 LEU B N 1
ATOM 7290 C CA . LEU B 1 143 ? -21.078 -60.031 -36.5 1 92.62 143 LEU B CA 1
ATOM 7291 C C . LEU B 1 143 ? -21.953 -61.219 -36.094 1 92.62 143 LEU B C 1
ATOM 7293 O O . LEU B 1 143 ? -22.016 -62.25 -36.781 1 92.62 143 LEU B O 1
ATOM 7297 N N . PRO B 1 144 ? -22.609 -61.031 -34.969 1 90.69 144 PRO B N 1
ATOM 7298 C CA . PRO B 1 144 ? -23.547 -62.094 -34.562 1 90.69 144 PRO B CA 1
ATOM 7299 C C . PRO B 1 144 ? -24.625 -62.375 -35.594 1 90.69 144 PRO B C 1
ATOM 7301 O O . PRO B 1 144 ? -25.016 -61.469 -36.344 1 90.69 144 PRO B O 1
ATOM 7304 N N . PRO B 1 145 ? -25.047 -63.656 -35.562 1 88.12 145 PRO B N 1
ATOM 7305 C CA . PRO B 1 145 ? -26.109 -64 -36.531 1 88.12 145 PRO B CA 1
ATOM 7306 C C . PRO B 1 145 ? -27.359 -63.125 -36.375 1 88.12 145 PRO B C 1
ATOM 7308 O O . PRO B 1 145 ? -27.734 -62.781 -35.25 1 88.12 145 PRO B O 1
ATOM 7311 N N . GLY B 1 146 ? -27.922 -62.656 -37.375 1 87.19 146 GLY B N 1
ATOM 7312 C CA . GLY B 1 146 ? -29.156 -61.906 -37.344 1 87.19 146 GLY B CA 1
ATOM 7313 C C . GLY B 1 146 ? -28.938 -60.406 -37.188 1 87.19 146 GLY B C 1
ATOM 7314 O O . GLY B 1 146 ? -29.891 -59.656 -37.094 1 87.19 146 GLY B O 1
ATOM 7315 N N . THR B 1 147 ? -27.734 -59.969 -37.219 1 90.88 147 THR B N 1
ATOM 7316 C CA . THR B 1 147 ? -27.406 -58.562 -37.031 1 90.88 147 THR B CA 1
ATOM 7317 C C . THR B 1 147 ? -27.922 -57.719 -38.188 1 90.88 147 THR B C 1
ATOM 7319 O O . THR B 1 147 ? -28.453 -56.625 -37.969 1 90.88 147 THR B O 1
ATOM 7322 N N . ALA B 1 148 ? -27.719 -58.25 -39.344 1 92.25 148 ALA B N 1
ATOM 7323 C CA . ALA B 1 148 ? -28.156 -57.562 -40.562 1 92.25 148 ALA B CA 1
ATOM 7324 C C . ALA B 1 148 ? -28.203 -58.5 -41.719 1 92.25 148 ALA B C 1
ATOM 7326 O O . ALA B 1 148 ? -27.672 -59.625 -41.688 1 92.25 148 ALA B O 1
ATOM 7327 N N . GLU B 1 149 ? -28.875 -58.062 -42.719 1 92.94 149 GLU B N 1
ATOM 7328 C CA . GLU B 1 149 ? -28.922 -58.812 -43.969 1 92.94 149 GLU B CA 1
ATOM 7329 C C . GLU B 1 149 ? -27.734 -58.469 -44.844 1 92.94 149 GLU B C 1
ATOM 7331 O O . GLU B 1 149 ? -27.25 -57.344 -44.844 1 92.94 149 GLU B O 1
ATOM 7336 N N . PRO B 1 150 ? -27.297 -59.531 -45.656 1 94.31 150 PRO B N 1
ATOM 7337 C CA . PRO B 1 150 ? -26.203 -59.219 -46.562 1 94.31 150 PRO B CA 1
ATOM 7338 C C . PRO B 1 150 ? -26.531 -58.062 -47.531 1 94.31 150 PRO B C 1
ATOM 7340 O O . PRO B 1 150 ? -27.672 -57.969 -48 1 94.31 150 PRO B O 1
ATOM 7343 N N . GLY B 1 151 ? -25.594 -57.188 -47.625 1 93.62 151 GLY B N 1
ATOM 7344 C CA . GLY B 1 151 ? -25.797 -56.031 -48.469 1 93.62 151 GLY B CA 1
ATOM 7345 C C . GLY B 1 151 ? -26.141 -54.781 -47.688 1 93.62 151 GLY B C 1
ATOM 7346 O O . GLY B 1 151 ? -26.062 -53.656 -48.219 1 93.62 151 GLY B O 1
ATOM 7347 N N . THR B 1 152 ? -26.516 -54.938 -46.438 1 93.94 152 THR B N 1
ATOM 7348 C CA . THR B 1 152 ? -26.859 -53.781 -45.594 1 93.94 152 THR B CA 1
ATOM 7349 C C . THR B 1 152 ? -25.656 -52.875 -45.375 1 93.94 152 THR B C 1
ATOM 7351 O O . THR B 1 152 ? -24.547 -53.375 -45.094 1 93.94 152 THR B O 1
ATOM 7354 N N . PRO B 1 153 ? -25.844 -51.562 -45.656 1 91.94 153 PRO B N 1
ATOM 7355 C CA . PRO B 1 153 ? -24.75 -50.656 -45.344 1 91.94 153 PRO B CA 1
ATOM 7356 C C . PRO B 1 153 ? -24.266 -50.781 -43.875 1 91.94 153 PRO B C 1
ATOM 7358 O O . PRO B 1 153 ? -25.078 -50.719 -42.969 1 91.94 153 PRO B O 1
ATOM 7361 N N . ALA B 1 154 ? -23.016 -50.938 -43.719 1 90.88 154 ALA B N 1
ATOM 7362 C CA . ALA B 1 154 ? -22.453 -51.25 -42.406 1 90.88 154 ALA B CA 1
ATOM 7363 C C . ALA B 1 154 ? -22.375 -50 -41.531 1 90.88 154 ALA B C 1
ATOM 7365 O O . ALA B 1 154 ? -22.266 -50.094 -40.312 1 90.88 154 ALA B O 1
ATOM 7366 N N . ALA B 1 155 ? -22.344 -48.812 -42.094 1 87.25 155 ALA B N 1
ATOM 7367 C CA . ALA B 1 155 ? -22.109 -47.594 -41.375 1 87.25 155 ALA B CA 1
ATOM 7368 C C . ALA B 1 155 ? -23.109 -47.406 -40.25 1 87.25 155 ALA B C 1
ATOM 7370 O O . ALA B 1 155 ? -22.734 -47.125 -39.094 1 87.25 155 ALA B O 1
ATOM 7371 N N . ASP B 1 156 ? -24.328 -47.625 -40.469 1 86.12 156 ASP B N 1
ATOM 7372 C CA . ASP B 1 156 ? -25.375 -47.438 -39.469 1 86.12 156 ASP B CA 1
ATOM 7373 C C . ASP B 1 156 ? -25.344 -48.594 -38.469 1 86.12 156 ASP B C 1
ATOM 7375 O O . ASP B 1 156 ? -25.562 -48.375 -37.281 1 86.12 156 ASP B O 1
ATOM 7379 N N . VAL B 1 157 ? -25.094 -49.781 -38.969 1 88.12 157 VAL B N 1
ATOM 7380 C CA . VAL B 1 157 ? -25.062 -50.938 -38.094 1 88.12 157 VAL B CA 1
ATOM 7381 C C . VAL B 1 157 ? -23.922 -50.844 -37.094 1 88.12 157 VAL B C 1
ATOM 7383 O O . VAL B 1 157 ? -24.094 -51.094 -35.906 1 88.12 157 VAL B O 1
ATOM 7386 N N . LEU B 1 158 ? -22.844 -50.312 -37.531 1 87.75 158 LEU B N 1
ATOM 7387 C CA . LEU B 1 158 ? -21.625 -50.281 -36.688 1 87.75 158 LEU B CA 1
ATOM 7388 C C . LEU B 1 158 ? -21.531 -48.938 -35.938 1 87.75 158 LEU B C 1
ATOM 7390 O O . LEU B 1 158 ? -20.703 -48.812 -35.062 1 87.75 158 LEU B O 1
ATOM 7394 N N . GLY B 1 159 ? -22.359 -48.031 -36.188 1 81.38 159 GLY B N 1
ATOM 7395 C CA . GLY B 1 159 ? -22.297 -46.719 -35.562 1 81.38 159 GLY B CA 1
ATOM 7396 C C . GLY B 1 159 ? -21.078 -45.938 -35.969 1 81.38 159 GLY B C 1
ATOM 7397 O O . GLY B 1 159 ? -20.453 -45.25 -35.125 1 81.38 159 GLY B O 1
ATOM 7398 N N . LEU B 1 160 ? -20.641 -45.969 -37.125 1 84.44 160 LEU B N 1
ATOM 7399 C CA . LEU B 1 160 ? -19.422 -45.344 -37.594 1 84.44 160 LEU B CA 1
ATOM 7400 C C . LEU B 1 160 ? -19.594 -43.812 -37.688 1 84.44 160 LEU B C 1
ATOM 7402 O O . LEU B 1 160 ? -18.625 -43.094 -37.938 1 84.44 160 LEU B O 1
ATOM 7406 N N . HIS B 1 161 ? -20.75 -43.312 -37.312 1 83.62 161 HIS B N 1
ATOM 7407 C CA . HIS B 1 161 ? -21.016 -41.875 -37.438 1 83.62 161 HIS B CA 1
ATOM 7408 C C . HIS B 1 161 ? -21 -41.156 -36.094 1 83.62 161 HIS B C 1
ATOM 7410 O O . HIS B 1 161 ? -21.188 -39.969 -36.031 1 83.62 161 HIS B O 1
ATOM 7416 N N . GLU B 1 162 ? -20.625 -41.812 -35.094 1 87.31 162 GLU B N 1
ATOM 7417 C CA . GLU B 1 162 ? -20.828 -41.188 -33.781 1 87.31 162 GLU B CA 1
ATOM 7418 C C . GLU B 1 162 ? -19.5 -40.906 -33.094 1 87.31 162 GLU B C 1
ATOM 7420 O O . GLU B 1 162 ? -18.656 -41.812 -32.969 1 87.31 162 GLU B O 1
ATOM 7425 N N . PRO B 1 163 ? -19.359 -39.656 -32.688 1 91.25 163 PRO B N 1
ATOM 7426 C CA . PRO B 1 163 ? -18.172 -39.344 -31.875 1 91.25 163 PRO B CA 1
ATOM 7427 C C . PRO B 1 163 ? -18.281 -39.906 -30.469 1 91.25 163 PRO B C 1
ATOM 7429 O O . PRO B 1 163 ? -19.375 -40.25 -30.016 1 91.25 163 PRO B O 1
ATOM 7432 N N . VAL B 1 164 ? -17.156 -40.188 -29.844 1 94.12 164 VAL B N 1
ATOM 7433 C CA . VAL B 1 164 ? -17.078 -40.656 -28.469 1 94.12 164 VAL B CA 1
ATOM 7434 C C . VAL B 1 164 ? -16.5 -39.562 -27.562 1 94.12 164 VAL B C 1
ATOM 7436 O O . VAL B 1 164 ? -15.445 -39 -27.859 1 94.12 164 VAL B O 1
ATOM 7439 N N . ILE B 1 165 ? -17.203 -39.219 -26.516 1 96.38 165 ILE B N 1
ATOM 7440 C CA . ILE B 1 165 ? -16.75 -38.188 -25.578 1 96.38 165 ILE B CA 1
ATOM 7441 C C . ILE B 1 165 ? -16.031 -38.875 -24.406 1 96.38 165 ILE B C 1
ATOM 7443 O O . ILE B 1 165 ? -16.594 -39.75 -23.734 1 96.38 165 ILE B O 1
ATOM 7447 N N . GLU B 1 166 ? -14.852 -38.531 -24.219 1 96.5 166 GLU B N 1
ATOM 7448 C CA . GLU B 1 166 ? -14.078 -39.031 -23.094 1 96.5 166 GLU B CA 1
ATOM 7449 C C . GLU B 1 166 ? -13.969 -37.969 -21.984 1 96.5 166 GLU B C 1
ATOM 7451 O O . GLU B 1 166 ? -13.477 -36.875 -22.219 1 96.5 166 GLU B O 1
ATOM 7456 N N . LEU B 1 167 ? -14.391 -38.344 -20.797 1 96.5 167 LEU B N 1
ATOM 7457 C CA . LEU B 1 167 ? -14.445 -37.438 -19.672 1 96.5 167 LEU B CA 1
ATOM 7458 C C . LEU B 1 167 ? -13.484 -37.844 -18.562 1 96.5 167 LEU B C 1
ATOM 7460 O O . LEU B 1 167 ? -13.258 -39.031 -18.359 1 96.5 167 LEU B O 1
ATOM 7464 N N . ASN B 1 168 ? -12.914 -36.875 -17.891 1 95.12 168 ASN B N 1
ATOM 7465 C CA . ASN B 1 168 ? -12.148 -37.094 -16.672 1 95.12 168 ASN B CA 1
ATOM 7466 C C . ASN B 1 168 ? -13.031 -37 -15.43 1 95.12 168 ASN B C 1
ATOM 7468 O O . ASN B 1 168 ? -13.555 -35.906 -15.125 1 95.12 168 ASN B O 1
ATOM 7472 N N . VAL B 1 169 ? -13.195 -38.062 -14.68 1 93.5 169 VAL B N 1
ATOM 7473 C CA . VAL B 1 169 ? -14.086 -38.094 -13.523 1 93.5 169 VAL B CA 1
ATOM 7474 C C . VAL B 1 169 ? -13.273 -37.969 -12.234 1 93.5 169 VAL B C 1
ATOM 7476 O O . VAL B 1 169 ? -12.398 -38.781 -11.945 1 93.5 169 VAL B O 1
ATOM 7479 N N . THR B 1 170 ? -13.625 -36.938 -11.438 1 89.81 170 THR B N 1
ATOM 7480 C CA . THR B 1 170 ? -12.922 -36.688 -10.188 1 89.81 170 THR B CA 1
ATOM 7481 C C . THR B 1 170 ? -13.398 -37.656 -9.102 1 89.81 170 THR B C 1
ATOM 7483 O O . THR B 1 170 ? -14.484 -38.219 -9.195 1 89.81 170 THR B O 1
ATOM 7486 N N . PRO B 1 171 ? -12.594 -37.812 -8.07 1 88.44 171 PRO B N 1
ATOM 7487 C CA . PRO B 1 171 ? -12.883 -38.844 -7.047 1 88.44 171 PRO B CA 1
ATOM 7488 C C . PRO B 1 171 ? -14.203 -38.594 -6.324 1 88.44 171 PRO B C 1
ATOM 7490 O O . PRO B 1 171 ? -14.844 -39.531 -5.852 1 88.44 171 PRO B O 1
ATOM 7493 N N . ASP B 1 172 ? -14.562 -37.375 -6.211 1 88.62 172 ASP B N 1
ATOM 7494 C CA . ASP B 1 172 ? -15.789 -37.062 -5.473 1 88.62 172 ASP B CA 1
ATOM 7495 C C . ASP B 1 172 ? -17.031 -37.312 -6.32 1 88.62 172 ASP B C 1
ATOM 7497 O O . ASP B 1 172 ? -18.141 -37.312 -5.809 1 88.62 172 ASP B O 1
ATOM 7501 N N . ARG B 1 173 ? -16.828 -37.656 -7.574 1 92.94 173 ARG B N 1
ATOM 7502 C CA . ARG B 1 173 ? -17.969 -37.875 -8.453 1 92.94 173 ARG B CA 1
ATOM 7503 C C . ARG B 1 173 ? -17.938 -39.281 -9.039 1 92.94 173 ARG B C 1
ATOM 7505 O O . ARG B 1 173 ? -18.219 -39.5 -10.227 1 92.94 173 ARG B O 1
ATOM 7512 N N . GLY B 1 174 ? -17.641 -40.219 -8.281 1 93.75 174 GLY B N 1
ATOM 7513 C CA . GLY B 1 174 ? -17.531 -41.594 -8.727 1 93.75 174 GLY B CA 1
ATOM 7514 C C . GLY B 1 174 ? -18.75 -42.094 -9.484 1 93.75 174 GLY B C 1
ATOM 7515 O O . GLY B 1 174 ? -18.656 -42.938 -10.352 1 93.75 174 GLY B O 1
ATOM 7516 N N . TYR B 1 175 ? -19.953 -41.531 -9.242 1 95.75 175 TYR B N 1
ATOM 7517 C CA . TYR B 1 175 ? -21.188 -41.906 -9.891 1 95.75 175 TYR B CA 1
ATOM 7518 C C . TYR B 1 175 ? -21.172 -41.594 -11.375 1 95.75 175 TYR B C 1
ATOM 7520 O O . TYR B 1 175 ? -21.984 -42.094 -12.148 1 95.75 175 TYR B O 1
ATOM 7528 N N . CYS B 1 176 ? -20.219 -40.812 -11.789 1 96.25 176 CYS B N 1
ATOM 7529 C CA . CYS B 1 176 ? -20.125 -40.438 -13.195 1 96.25 176 CYS B CA 1
ATOM 7530 C C . CYS B 1 176 ? -19.297 -41.438 -13.984 1 96.25 176 CYS B C 1
ATOM 7532 O O . CYS B 1 176 ? -19.172 -41.344 -15.203 1 96.25 176 CYS B O 1
ATOM 7534 N N . PHE B 1 177 ? -18.812 -42.438 -13.289 1 96.56 177 PHE B N 1
ATOM 7535 C CA . PHE B 1 177 ? -18.203 -43.562 -14 1 96.56 177 PHE B CA 1
ATOM 7536 C C . PHE B 1 177 ? -19.266 -44.531 -14.508 1 96.56 177 PHE B C 1
ATOM 7538 O O . PHE B 1 177 ? -19.125 -45.75 -14.367 1 96.56 177 PHE B O 1
ATOM 7545 N N . ALA B 1 178 ? -20.312 -44 -14.969 1 97.56 178 ALA B N 1
ATOM 7546 C CA . ALA B 1 178 ? -21.438 -44.719 -15.578 1 97.56 178 ALA B CA 1
ATOM 7547 C C . ALA B 1 178 ? -22.281 -43.781 -16.422 1 97.56 178 ALA B C 1
ATOM 7549 O O . ALA B 1 178 ? -22.344 -42.562 -16.156 1 97.56 178 ALA B O 1
ATOM 7550 N N . VAL B 1 179 ? -22.922 -44.312 -17.391 1 97.81 179 VAL B N 1
ATOM 7551 C CA . VAL B 1 179 ? -23.812 -43.531 -18.234 1 97.81 179 VAL B CA 1
ATOM 7552 C C . VAL B 1 179 ? -24.922 -42.906 -17.391 1 97.81 179 VAL B C 1
ATOM 7554 O O . VAL B 1 179 ? -25.344 -41.781 -17.625 1 97.81 179 VAL B O 1
ATOM 7557 N N . ARG B 1 180 ? -25.359 -43.625 -16.406 1 97.81 180 ARG B N 1
ATOM 7558 C CA . ARG B 1 180 ? -26.375 -43.156 -15.469 1 97.81 180 ARG B CA 1
ATOM 7559 C C . ARG B 1 180 ? -26 -41.812 -14.859 1 97.81 180 ARG B C 1
ATOM 7561 O O . ARG B 1 180 ? -26.781 -40.875 -14.914 1 97.81 180 ARG B O 1
ATOM 7568 N N . GLY B 1 181 ? -24.844 -41.781 -14.281 1 96.75 181 GLY B N 1
ATOM 7569 C CA . GLY B 1 181 ? -24.391 -40.562 -13.648 1 96.75 181 GLY B CA 1
ATOM 7570 C C . GLY B 1 181 ? -24.156 -39.406 -14.633 1 96.75 181 GLY B C 1
ATOM 7571 O O . GLY B 1 181 ? -24.531 -38.281 -14.359 1 96.75 181 GLY B O 1
ATOM 7572 N N . LEU B 1 182 ? -23.547 -39.719 -15.766 1 97.38 182 LEU B N 1
ATOM 7573 C CA . LEU B 1 182 ? -23.281 -38.719 -16.781 1 97.38 182 LEU B CA 1
ATOM 7574 C C . LEU B 1 182 ? -24.578 -38.125 -17.328 1 97.38 182 LEU B C 1
ATOM 7576 O O . LEU B 1 182 ? -24.672 -36.906 -17.5 1 97.38 182 LEU B O 1
ATOM 7580 N N . ALA B 1 183 ? -25.484 -38.969 -17.594 1 97.38 183 ALA B N 1
ATOM 7581 C CA . ALA B 1 183 ? -26.766 -38.5 -18.094 1 97.38 183 ALA B CA 1
ATOM 7582 C C . ALA B 1 183 ? -27.453 -37.594 -17.078 1 97.38 183 ALA B C 1
ATOM 7584 O O . ALA B 1 183 ? -28.062 -36.594 -17.453 1 97.38 183 ALA B O 1
ATOM 7585 N N . ARG B 1 184 ? -27.375 -37.906 -15.898 1 95.94 184 ARG B N 1
ATOM 7586 C CA . ARG B 1 184 ? -27.953 -37.062 -14.844 1 95.94 184 ARG B CA 1
ATOM 7587 C C . ARG B 1 184 ? -27.328 -35.688 -14.828 1 95.94 184 ARG B C 1
ATOM 7589 O O . ARG B 1 184 ? -28.047 -34.688 -14.781 1 95.94 184 ARG B O 1
ATOM 7596 N N . GLU B 1 185 ? -26.047 -35.656 -14.805 1 96.38 185 GLU B N 1
ATOM 7597 C CA . GLU B 1 185 ? -25.328 -34.406 -14.812 1 96.38 185 GLU B CA 1
ATOM 7598 C C . GLU B 1 185 ? -25.703 -33.562 -16.031 1 96.38 185 GLU B C 1
ATOM 7600 O O . GLU B 1 185 ? -25.906 -32.344 -15.938 1 96.38 185 GLU B O 1
ATOM 7605 N N . LEU B 1 186 ? -25.75 -34.25 -17.141 1 96.62 186 LEU B N 1
ATOM 7606 C CA . LEU B 1 186 ? -26.109 -33.562 -18.375 1 96.62 186 LEU B CA 1
ATOM 7607 C C . LEU B 1 186 ? -27.531 -33.031 -18.297 1 96.62 186 LEU B C 1
ATOM 7609 O O . LEU B 1 186 ? -27.812 -31.922 -18.766 1 96.62 186 LEU B O 1
ATOM 7613 N N . GLY B 1 187 ? -28.422 -33.781 -17.734 1 96.44 187 GLY B N 1
ATOM 7614 C CA . GLY B 1 187 ? -29.781 -33.312 -17.516 1 96.44 187 GLY B CA 1
ATOM 7615 C C . GLY B 1 187 ? -29.859 -32.031 -16.688 1 96.44 187 GLY B C 1
ATOM 7616 O O . GLY B 1 187 ? -30.609 -31.109 -17.016 1 96.44 187 GLY B O 1
ATOM 7617 N N . ALA B 1 188 ? -29.125 -32 -15.664 1 95.19 188 ALA B N 1
ATOM 7618 C CA . ALA B 1 188 ? -29.078 -30.812 -14.812 1 95.19 188 ALA B CA 1
ATOM 7619 C C . ALA B 1 188 ? -28.453 -29.625 -15.547 1 95.19 188 ALA B C 1
ATOM 7621 O O . ALA B 1 188 ? -28.938 -28.5 -15.438 1 95.19 188 ALA B O 1
ATOM 7622 N N . SER B 1 189 ? -27.359 -29.922 -16.266 1 95.5 189 SER B N 1
ATOM 7623 C CA . SER B 1 189 ? -26.625 -28.891 -17 1 95.5 189 SER B CA 1
ATOM 7624 C C . SER B 1 189 ? -27.516 -28.219 -18.047 1 95.5 189 SER B C 1
ATOM 7626 O O . SER B 1 189 ? -27.531 -27 -18.172 1 95.5 189 SER B O 1
ATOM 7628 N N . LEU B 1 190 ? -28.297 -29.078 -18.75 1 94.94 190 LEU B N 1
ATOM 7629 C CA . LEU B 1 190 ? -29.125 -28.594 -19.844 1 94.94 190 LEU B CA 1
ATOM 7630 C C . LEU B 1 190 ? -30.516 -28.203 -19.344 1 94.94 190 LEU B C 1
ATOM 7632 O O . LEU B 1 190 ? -31.328 -27.656 -20.094 1 94.94 190 LEU B O 1
ATOM 7636 N N . ASP B 1 191 ? -30.734 -28.484 -18.094 1 93.06 191 ASP B N 1
ATOM 7637 C CA . ASP B 1 191 ? -32.031 -28.25 -17.469 1 93.06 191 ASP B CA 1
ATOM 7638 C C . ASP B 1 191 ? -33.156 -28.938 -18.25 1 93.06 191 ASP B C 1
ATOM 7640 O O . ASP B 1 191 ? -34.156 -28.312 -18.609 1 93.06 191 ASP B O 1
ATOM 7644 N N . VAL B 1 192 ? -32.938 -30.219 -18.531 1 95.12 192 VAL B N 1
ATOM 7645 C CA . VAL B 1 192 ? -33.875 -31.047 -19.25 1 95.12 192 VAL B CA 1
ATOM 7646 C C . VAL B 1 192 ? -34.219 -32.281 -18.422 1 95.12 192 VAL B C 1
ATOM 7648 O O . VAL B 1 192 ? -33.562 -32.562 -17.406 1 95.12 192 VAL B O 1
ATOM 7651 N N . ASP B 1 193 ? -35.125 -33 -18.797 1 92.31 193 ASP B N 1
ATOM 7652 C CA . ASP B 1 193 ? -35.594 -34.156 -18.047 1 92.31 193 ASP B CA 1
ATOM 7653 C C . ASP B 1 193 ? -34.594 -35.312 -18.172 1 92.31 193 ASP B C 1
ATOM 7655 O O . ASP B 1 193 ? -34 -35.531 -19.234 1 92.31 193 ASP B O 1
ATOM 7659 N N . TYR B 1 194 ? -34.469 -36.031 -17.125 1 94.44 194 TYR B N 1
ATOM 7660 C CA . TYR B 1 194 ? -33.625 -37.219 -16.969 1 94.44 194 TYR B CA 1
ATOM 7661 C C . TYR B 1 194 ? -34.406 -38.406 -16.438 1 94.44 194 TYR B C 1
ATOM 7663 O O . TYR B 1 194 ? -35.25 -38.25 -15.523 1 94.44 194 TYR B O 1
ATOM 7671 N N . THR B 1 195 ? -34.188 -39.531 -17.125 1 95.12 195 THR B N 1
ATOM 7672 C CA . THR B 1 195 ? -34.781 -40.781 -16.641 1 95.12 195 THR B CA 1
ATOM 7673 C C . THR B 1 195 ? -33.688 -41.719 -16.094 1 95.12 195 THR B C 1
ATOM 7675 O O . THR B 1 195 ? -32.781 -42.094 -16.812 1 95.12 195 THR B O 1
ATOM 7678 N N . ASP B 1 196 ? -33.875 -42.062 -14.922 1 95.75 196 ASP B N 1
ATOM 7679 C CA . ASP B 1 196 ? -32.875 -42.969 -14.281 1 95.75 196 ASP B CA 1
ATOM 7680 C C . ASP B 1 196 ? -33 -44.375 -14.828 1 95.75 196 ASP B C 1
ATOM 7682 O O . ASP B 1 196 ? -34.062 -45 -14.758 1 95.75 196 ASP B O 1
ATOM 7686 N N . PRO B 1 197 ? -31.938 -44.875 -15.359 1 96.5 197 PRO B N 1
ATOM 7687 C CA . PRO B 1 197 ? -31.969 -46.219 -15.93 1 96.5 197 PRO B CA 1
ATOM 7688 C C . PRO B 1 197 ? -32.375 -47.281 -14.906 1 96.5 197 PRO B C 1
ATOM 7690 O O . PRO B 1 197 ? -32.875 -48.344 -15.281 1 96.5 197 PRO B O 1
ATOM 7693 N N . VAL B 1 198 ? -32.188 -47.094 -13.664 1 96.06 198 VAL B N 1
ATOM 7694 C CA . VAL B 1 198 ? -32.5 -48.062 -12.617 1 96.06 198 VAL B CA 1
ATOM 7695 C C . VAL B 1 198 ? -34 -48.312 -12.578 1 96.06 198 VAL B C 1
ATOM 7697 O O . VAL B 1 198 ? -34.438 -49.406 -12.242 1 96.06 198 VAL B O 1
ATOM 7700 N N . LEU B 1 199 ? -34.75 -47.344 -12.945 1 93.19 199 LEU B N 1
ATOM 7701 C CA . LEU B 1 199 ? -36.219 -47.469 -12.914 1 93.19 199 LEU B CA 1
ATOM 7702 C C . LEU B 1 199 ? -36.719 -48.406 -14 1 93.19 199 LEU B C 1
ATOM 7704 O O . LEU B 1 199 ? -37.844 -48.875 -13.938 1 93.19 199 LEU B O 1
ATOM 7708 N N . ARG B 1 200 ? -35.875 -48.75 -14.906 1 93.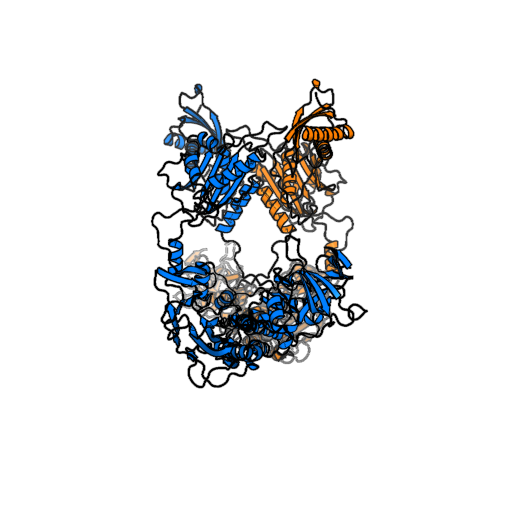25 200 ARG B N 1
ATOM 7709 C CA . ARG B 1 200 ? -36.281 -49.594 -16.016 1 93.25 200 ARG B CA 1
ATOM 7710 C C . ARG B 1 200 ? -35.969 -51.062 -15.703 1 93.25 200 ARG B C 1
ATOM 7712 O O . ARG B 1 200 ? -36.281 -51.969 -16.484 1 93.25 200 ARG B O 1
ATOM 7719 N N . VAL B 1 201 ? -35.375 -51.312 -14.602 1 95.62 201 VAL B N 1
ATOM 7720 C CA . VAL B 1 201 ? -35 -52.688 -14.227 1 95.62 201 VAL B CA 1
ATOM 7721 C C . VAL B 1 201 ? -36 -53.219 -13.203 1 95.62 201 VAL B C 1
ATOM 7723 O O . VAL B 1 201 ? -35.938 -52.875 -12.023 1 95.62 201 VAL B O 1
ATOM 7726 N N . PRO B 1 202 ? -36.875 -54.062 -13.609 1 93.44 202 PRO B N 1
ATOM 7727 C CA . PRO B 1 202 ? -37.75 -54.656 -12.609 1 93.44 202 PRO B CA 1
ATOM 7728 C C . PRO B 1 202 ? -37.031 -55.625 -11.695 1 93.44 202 PRO B C 1
ATOM 7730 O O . PRO B 1 202 ? -36.344 -56.562 -12.172 1 93.44 202 PRO B O 1
ATOM 7733 N N . VAL B 1 203 ? -37.031 -55.438 -10.438 1 94.44 203 VAL B N 1
ATOM 7734 C CA . VAL B 1 203 ? -36.406 -56.281 -9.445 1 94.44 203 VAL B CA 1
ATOM 7735 C C . VAL B 1 203 ? -37.469 -57 -8.609 1 94.44 203 VAL B C 1
ATOM 7737 O O . VAL B 1 203 ? -38.031 -56.406 -7.684 1 94.44 203 VAL B O 1
ATOM 7740 N N . PRO B 1 204 ? -37.719 -58.156 -8.891 1 92.81 204 PRO B N 1
ATOM 7741 C CA . PRO B 1 204 ? -38.75 -58.875 -8.117 1 92.81 204 PRO B CA 1
ATOM 7742 C C . PRO B 1 204 ? -38.312 -59.156 -6.676 1 92.81 204 PRO B C 1
ATOM 7744 O O . PRO B 1 204 ? -37.125 -59.062 -6.352 1 92.81 204 PRO B O 1
ATOM 7747 N N . GLU B 1 205 ? -39.375 -59.438 -5.82 1 91.06 205 GLU B N 1
ATOM 7748 C CA . GLU B 1 205 ? -39.094 -59.812 -4.441 1 91.06 205 GLU B CA 1
ATOM 7749 C C . GLU B 1 205 ? -38.312 -61.125 -4.375 1 91.06 205 GLU B C 1
ATOM 7751 O O . GLU B 1 205 ? -38.562 -62.062 -5.16 1 91.06 205 GLU B O 1
ATOM 7756 N N . ALA B 1 206 ? -37.375 -61.156 -3.502 1 87.31 206 ALA B N 1
ATOM 7757 C CA . ALA B 1 206 ? -36.5 -62.312 -3.398 1 87.31 206 ALA B CA 1
ATOM 7758 C C . ALA B 1 206 ? -37.25 -63.5 -2.785 1 87.31 206 ALA B C 1
ATOM 7760 O O . ALA B 1 206 ? -37.938 -63.344 -1.774 1 87.31 206 ALA B O 1
ATOM 7761 N N . ALA B 1 207 ? -37.281 -64.75 -3.5 1 87.62 207 ALA B N 1
ATOM 7762 C CA . ALA B 1 207 ? -37.875 -65.938 -2.986 1 87.62 207 ALA B CA 1
ATOM 7763 C C . ALA B 1 207 ? -36.844 -66.75 -2.213 1 87.62 207 ALA B C 1
ATOM 7765 O O . ALA B 1 207 ? -36.594 -67.938 -2.525 1 87.62 207 ALA B O 1
ATOM 7766 N N . GLY B 1 208 ? -36.125 -66.125 -1.246 1 90.06 208 GLY B N 1
ATOM 7767 C CA . GLY B 1 208 ? -35.094 -66.812 -0.483 1 90.06 208 GLY B CA 1
ATOM 7768 C C . GLY B 1 208 ? -33.688 -66.5 -0.949 1 90.06 208 GLY B C 1
ATOM 7769 O O . GLY B 1 208 ? -33.5 -65.438 -1.58 1 90.06 208 GLY B O 1
ATOM 7770 N N . GLU B 1 209 ? -32.688 -67.375 -0.538 1 94.25 209 GLU B N 1
ATOM 7771 C CA . GLU B 1 209 ? -31.297 -67.125 -0.893 1 94.25 209 GLU B CA 1
ATOM 7772 C C . GLU B 1 209 ? -30.922 -67.875 -2.162 1 94.25 209 GLU B C 1
ATOM 7774 O O . GLU B 1 209 ? -31.391 -69 -2.396 1 94.25 209 GLU B O 1
ATOM 7779 N N . ALA B 1 210 ? -30.172 -67.188 -2.992 1 95.19 210 ALA B N 1
ATOM 7780 C CA . ALA B 1 210 ? -29.641 -67.875 -4.18 1 95.19 210 ALA B CA 1
ATOM 7781 C C . ALA B 1 210 ? -28.344 -68.625 -3.854 1 95.19 210 ALA B C 1
ATOM 7783 O O . ALA B 1 210 ? -28.031 -69.625 -4.504 1 95.19 210 ALA B O 1
ATOM 7784 N N . TRP B 1 211 ? -27.609 -68.188 -2.896 1 96.69 211 TRP B N 1
ATOM 7785 C CA . TRP B 1 211 ? -26.359 -68.75 -2.418 1 96.69 211 TRP B CA 1
ATOM 7786 C C . TRP B 1 211 ? -26.031 -68.25 -1.012 1 96.69 211 TRP B C 1
ATOM 7788 O O . TRP B 1 211 ? -26.219 -67.062 -0.707 1 96.69 211 TRP B O 1
ATOM 7798 N N . PRO B 1 212 ? -25.562 -69.062 -0.096 1 97 212 PRO B N 1
ATOM 7799 C CA . PRO B 1 212 ? -25.219 -68.5 1.231 1 97 212 PRO B CA 1
ATOM 7800 C C . PRO B 1 212 ? -24.016 -67.562 1.206 1 97 212 PRO B C 1
ATOM 7802 O O . PRO B 1 212 ? -22.984 -67.938 0.594 1 97 212 PRO B O 1
ATOM 7805 N N . VAL B 1 213 ? -24.141 -66.375 1.837 1 97.94 213 VAL B N 1
ATOM 7806 C CA . VAL B 1 213 ? -23.094 -65.375 1.89 1 97.94 213 VAL B CA 1
ATOM 7807 C C . VAL B 1 213 ? -22.938 -64.875 3.32 1 97.94 213 VAL B C 1
ATOM 7809 O O . VAL B 1 213 ? -23.922 -64.625 4.012 1 97.94 213 VAL B O 1
ATOM 7812 N N . ARG B 1 214 ? -21.688 -64.688 3.787 1 97.69 214 ARG B N 1
ATOM 7813 C CA . ARG B 1 214 ? -21.375 -64.125 5.094 1 97.69 214 ARG B CA 1
ATOM 7814 C C . ARG B 1 214 ? -20.344 -63.031 4.977 1 97.69 214 ARG B C 1
ATOM 7816 O O . ARG B 1 214 ? -19.328 -63.188 4.297 1 97.69 214 ARG B O 1
ATOM 7823 N N . LEU B 1 215 ? -20.609 -61.938 5.656 1 97.5 215 LEU B N 1
ATOM 7824 C CA . LEU B 1 215 ? -19.703 -60.812 5.676 1 97.5 215 LEU B CA 1
ATOM 7825 C C . LEU B 1 215 ? -18.938 -60.75 6.996 1 97.5 215 LEU B C 1
ATOM 7827 O O . LEU B 1 215 ? -19.516 -60.438 8.039 1 97.5 215 LEU B O 1
ATOM 7831 N N . ASP B 1 216 ? -17.672 -60.969 6.98 1 96.81 216 ASP B N 1
ATOM 7832 C CA . ASP B 1 216 ? -16.859 -60.969 8.195 1 96.81 216 ASP B CA 1
ATOM 7833 C C . ASP B 1 216 ? -16.078 -59.688 8.352 1 96.81 216 ASP B C 1
ATOM 7835 O O . ASP B 1 216 ? -15.312 -59.531 9.312 1 96.81 216 ASP B O 1
ATOM 7839 N N . ASP B 1 217 ? -16.25 -58.812 7.418 1 96.31 217 ASP B N 1
ATOM 7840 C CA . ASP B 1 217 ? -15.547 -57.531 7.48 1 96.31 217 ASP B CA 1
ATOM 7841 C C . ASP B 1 217 ? -16.453 -56.375 7.078 1 96.31 217 ASP B C 1
ATOM 7843 O O . ASP B 1 217 ? -17.219 -56.5 6.121 1 96.31 217 ASP B O 1
ATOM 7847 N N . ALA B 1 218 ? -16.266 -55.281 7.75 1 94.25 218 ALA B N 1
ATOM 7848 C CA . ALA B 1 218 ? -17.125 -54.125 7.555 1 94.25 218 ALA B CA 1
ATOM 7849 C C . ALA B 1 218 ? -16.781 -53.406 6.25 1 94.25 218 ALA B C 1
ATOM 7851 O O . ALA B 1 218 ? -17.562 -52.562 5.773 1 94.25 218 ALA B O 1
ATOM 7852 N N . ALA B 1 219 ? -15.594 -53.75 5.645 1 96 219 ALA B N 1
ATOM 7853 C CA . ALA B 1 219 ? -15.203 -53.125 4.379 1 96 219 ALA B CA 1
ATOM 7854 C C . ALA B 1 219 ? -16.125 -53.562 3.242 1 96 219 ALA B C 1
ATOM 7856 O O . ALA B 1 219 ? -16.125 -52.969 2.166 1 96 219 ALA B O 1
ATOM 7857 N N . CYS B 1 220 ? -16.828 -54.625 3.416 1 97.62 220 CYS B N 1
ATOM 7858 C CA . CYS B 1 220 ? -17.938 -54.969 2.545 1 97.62 220 CYS B CA 1
ATOM 7859 C C . CYS B 1 220 ? -19.266 -54.719 3.236 1 97.62 220 CYS B C 1
ATOM 7861 O O . CYS B 1 220 ? -19.656 -55.5 4.125 1 97.62 220 CYS B O 1
ATOM 7863 N N . SER B 1 221 ? -19.984 -53.781 2.85 1 96.5 221 SER B N 1
ATOM 7864 C CA . SER B 1 221 ? -21.188 -53.375 3.57 1 96.5 221 SER B CA 1
ATOM 7865 C C . SER B 1 221 ? -22.438 -54.031 2.969 1 96.5 221 SER B C 1
ATOM 7867 O O . SER B 1 221 ? -23.5 -54.062 3.594 1 96.5 221 SER B O 1
ATOM 7869 N N . ARG B 1 222 ? -22.312 -54.5 1.799 1 97.31 222 ARG B N 1
ATOM 7870 C CA . ARG B 1 222 ? -23.453 -55.156 1.152 1 97.31 222 ARG B CA 1
ATOM 7871 C C . ARG B 1 222 ? -22.969 -56.125 0.077 1 97.31 222 ARG B C 1
ATOM 7873 O O . ARG B 1 222 ? -22.047 -55.812 -0.68 1 97.31 222 ARG B O 1
ATOM 7880 N N . PHE B 1 223 ? -23.547 -57.281 -0.006 1 98.06 223 PHE B N 1
ATOM 7881 C CA . PHE B 1 223 ? -23.188 -58.312 -0.965 1 98.06 223 PHE B CA 1
ATOM 7882 C C . PHE B 1 223 ? -24.438 -59 -1.483 1 98.06 223 PHE B C 1
ATOM 7884 O O . PHE B 1 223 ? -25.234 -59.562 -0.7 1 98.06 223 PHE B O 1
ATOM 7891 N N . VAL B 1 224 ? -24.578 -59 -2.807 1 98.25 224 VAL B N 1
ATOM 7892 C CA . VAL B 1 224 ? -25.734 -59.594 -3.451 1 98.25 224 VAL B CA 1
ATOM 7893 C C . VAL B 1 224 ? -25.281 -60.75 -4.371 1 98.25 224 VAL B C 1
ATOM 7895 O O . VAL B 1 224 ? -24.312 -60.594 -5.117 1 98.25 224 VAL B O 1
ATOM 7898 N N . ALA B 1 225 ? -25.906 -61.875 -4.316 1 98.31 225 ALA B N 1
ATOM 7899 C CA . ALA B 1 225 ? -25.656 -63.031 -5.191 1 98.31 225 ALA B CA 1
ATOM 7900 C C . ALA B 1 225 ? -26.938 -63.438 -5.934 1 98.31 225 ALA B C 1
ATOM 7902 O O . ALA B 1 225 ? -28 -63.562 -5.328 1 98.31 225 ALA B O 1
ATOM 7903 N N . ARG B 1 226 ? -26.828 -63.531 -7.184 1 98.12 226 ARG B N 1
ATOM 7904 C CA . ARG B 1 226 ? -27.906 -63.969 -8.07 1 98.12 226 ARG B CA 1
ATOM 7905 C C . ARG B 1 226 ? -27.438 -65.062 -8.992 1 98.12 226 ARG B C 1
ATOM 7907 O O . ARG B 1 226 ? -26.344 -65 -9.555 1 98.12 226 ARG B O 1
ATOM 7914 N N . ARG B 1 227 ? -28.25 -66.125 -9.172 1 97.88 227 ARG B N 1
ATOM 7915 C CA . ARG B 1 227 ? -27.797 -67.312 -9.914 1 97.88 227 ARG B CA 1
ATOM 7916 C C . ARG B 1 227 ? -28.641 -67.5 -11.172 1 97.88 227 ARG B C 1
ATOM 7918 O O . ARG B 1 227 ? -29.859 -67.312 -11.141 1 97.88 227 ARG B O 1
ATOM 7925 N N . VAL B 1 228 ? -28 -67.875 -12.25 1 98.19 228 VAL B N 1
ATOM 7926 C CA . VAL B 1 228 ? -28.625 -68.188 -13.523 1 98.19 228 VAL B CA 1
ATOM 7927 C C . VAL B 1 228 ? -28.156 -69.562 -13.969 1 98.19 228 VAL B C 1
ATOM 7929 O O . VAL B 1 228 ? -26.953 -69.812 -14.164 1 98.19 228 VAL B O 1
ATOM 7932 N N . ASP B 1 229 ? -29.094 -70.438 -14.25 1 97.44 229 ASP B N 1
ATOM 7933 C CA . ASP B 1 229 ? -28.734 -71.812 -14.586 1 97.44 229 ASP B CA 1
ATOM 7934 C C . ASP B 1 229 ? -28.875 -72.062 -16.094 1 97.44 229 ASP B C 1
ATOM 7936 O O . ASP B 1 229 ? -29.859 -71.688 -16.703 1 97.44 229 ASP B O 1
ATOM 7940 N N . GLY B 1 230 ? -27.828 -72.688 -16.594 1 96.44 230 GLY B N 1
ATOM 7941 C CA . GLY B 1 230 ? -27.906 -73.188 -17.953 1 96.44 230 GLY B CA 1
ATOM 7942 C C . GLY B 1 230 ? -27.641 -72.188 -19.016 1 96.44 230 GLY B C 1
ATOM 7943 O O . GLY B 1 230 ? -28.297 -72.188 -20.062 1 96.44 230 GLY B O 1
ATOM 7944 N N . VAL B 1 231 ? -26.766 -71.312 -18.797 1 96.44 231 VAL B N 1
ATOM 7945 C CA . VAL B 1 231 ? -26.422 -70.25 -19.781 1 96.44 231 VAL B CA 1
ATOM 7946 C C . VAL B 1 231 ? -25.516 -70.875 -20.859 1 96.44 231 VAL B C 1
ATOM 7948 O O . VAL B 1 231 ? -24.578 -71.625 -20.547 1 96.44 231 VAL B O 1
ATOM 7951 N N . ASP B 1 232 ? -25.781 -70.562 -22.062 1 93.75 232 ASP B N 1
ATOM 7952 C CA . ASP B 1 232 ? -24.922 -71 -23.156 1 93.75 232 ASP B CA 1
ATOM 7953 C C . ASP B 1 232 ? -23.672 -70.125 -23.25 1 93.75 232 ASP B C 1
ATOM 7955 O O . ASP B 1 232 ? -23.766 -69 -23.625 1 93.75 232 ASP B O 1
ATOM 7959 N N . PRO B 1 233 ? -22.562 -70.688 -22.875 1 88.25 233 PRO B N 1
ATOM 7960 C CA . PRO B 1 233 ? -21.344 -69.875 -22.875 1 88.25 233 PRO B CA 1
ATOM 7961 C C . PRO B 1 233 ? -20.891 -69.5 -24.281 1 88.25 233 PRO B C 1
ATOM 7963 O O . PRO B 1 233 ? -20.062 -68.562 -24.453 1 88.25 233 PRO B O 1
ATOM 7966 N N . ALA B 1 234 ? -21.375 -70.125 -25.312 1 85.31 234 ALA B N 1
ATOM 7967 C CA . ALA B 1 234 ? -20.984 -69.875 -26.688 1 85.31 234 ALA B CA 1
ATOM 7968 C C . ALA B 1 234 ? -21.953 -68.875 -27.344 1 85.31 234 ALA B C 1
ATOM 7970 O O . ALA B 1 234 ? -21.719 -68.438 -28.484 1 85.31 234 ALA B O 1
ATOM 7971 N N . ALA B 1 235 ? -23.047 -68.5 -26.578 1 90.38 235 ALA B N 1
ATOM 7972 C CA . ALA B 1 235 ? -23.969 -67.562 -27.141 1 90.38 235 ALA B CA 1
ATOM 7973 C C . ALA B 1 235 ? -23.281 -66.25 -27.438 1 90.38 235 ALA B C 1
ATOM 7975 O O . ALA B 1 235 ? -22.516 -65.75 -26.609 1 90.38 235 ALA B O 1
ATOM 7976 N N . PRO B 1 236 ? -23.484 -65.688 -28.625 1 89.88 236 PRO B N 1
ATOM 7977 C CA . PRO B 1 236 ? -22.812 -64.438 -28.969 1 89.88 236 PRO B CA 1
ATOM 7978 C C . PRO B 1 236 ? -23.406 -63.25 -28.25 1 89.88 236 PRO B C 1
ATOM 7980 O O . PRO B 1 236 ? -24.625 -63.188 -28.031 1 89.88 236 PRO B O 1
ATOM 7983 N N . THR B 1 237 ? -22.562 -62.312 -27.844 1 94.44 237 THR B N 1
ATOM 7984 C CA . THR B 1 237 ? -23.031 -61.031 -27.359 1 94.44 237 THR B CA 1
ATOM 7985 C C . THR B 1 237 ? -23.703 -60.25 -28.484 1 94.44 237 THR B C 1
ATOM 7987 O O . THR B 1 237 ? -23.141 -60.125 -29.578 1 94.44 237 THR B O 1
ATOM 7990 N N . PRO B 1 238 ? -24.906 -59.688 -28.203 1 94.5 238 PRO B N 1
ATOM 7991 C CA . PRO B 1 238 ? -25.547 -58.906 -29.266 1 94.5 238 PRO B CA 1
ATOM 7992 C C . PRO B 1 238 ? -24.703 -57.719 -29.688 1 94.5 238 PRO B C 1
ATOM 7994 O O . PRO B 1 238 ? -24 -57.125 -28.875 1 94.5 238 PRO B O 1
ATOM 7997 N N . TRP B 1 239 ? -24.844 -57.344 -30.938 1 92.31 239 TRP B N 1
ATOM 7998 C CA . TRP B 1 239 ? -23.938 -56.344 -31.516 1 92.31 239 TRP B CA 1
ATOM 7999 C C . TRP B 1 239 ? -24.109 -55 -30.828 1 92.31 239 TRP B C 1
ATOM 8001 O O . TRP B 1 239 ? -23.125 -54.281 -30.609 1 92.31 239 TRP B O 1
ATOM 8011 N N . TRP B 1 240 ? -25.344 -54.562 -30.531 1 92.06 240 TRP B N 1
ATOM 8012 C CA . TRP B 1 240 ? -25.547 -53.25 -29.906 1 92.06 240 TRP B CA 1
ATOM 8013 C C . TRP B 1 240 ? -24.766 -53.156 -28.609 1 92.06 240 TRP B C 1
ATOM 8015 O O . TRP B 1 240 ? -24.234 -52.094 -28.266 1 92.06 240 TRP B O 1
ATOM 8025 N N . MET B 1 241 ? -24.594 -54.219 -27.875 1 95.81 241 MET B N 1
ATOM 8026 C CA . MET B 1 241 ? -23.844 -54.25 -26.625 1 95.81 241 MET B CA 1
ATOM 8027 C C . MET B 1 241 ? -22.344 -54.219 -26.906 1 95.81 241 MET B C 1
ATOM 8029 O O . MET B 1 241 ? -21.594 -53.469 -26.25 1 95.81 241 MET B O 1
ATOM 8033 N N . GLN B 1 242 ? -21.922 -54.938 -27.844 1 93.56 242 GLN B N 1
ATOM 8034 C CA . GLN B 1 242 ? -20.516 -54.938 -28.234 1 93.56 242 GLN B CA 1
ATOM 8035 C C . GLN B 1 242 ? -20.062 -53.562 -28.672 1 93.56 242 GLN B C 1
ATOM 8037 O O . GLN B 1 242 ? -19 -53.094 -28.281 1 93.56 242 GLN B O 1
ATOM 8042 N N . ARG B 1 243 ? -20.906 -52.969 -29.438 1 91.12 243 ARG B N 1
ATOM 8043 C CA . ARG B 1 243 ? -20.609 -51.625 -29.938 1 91.12 243 ARG B CA 1
ATOM 8044 C C . ARG B 1 243 ? -20.406 -50.656 -28.781 1 91.12 243 ARG B C 1
ATOM 8046 O O . ARG B 1 243 ? -19.484 -49.844 -28.812 1 91.12 243 ARG B O 1
ATOM 8053 N N . ARG B 1 244 ? -21.188 -50.719 -27.828 1 94.75 244 ARG B N 1
ATOM 8054 C CA . ARG B 1 244 ? -21.109 -49.844 -26.672 1 94.75 244 ARG B CA 1
ATOM 8055 C C . ARG B 1 244 ? -19.844 -50.125 -25.859 1 94.75 244 ARG B C 1
ATOM 8057 O O . ARG B 1 244 ? -19.188 -49.219 -25.391 1 94.75 244 ARG B O 1
ATOM 8064 N N . LEU B 1 245 ? -19.531 -51.344 -25.672 1 95.75 245 LEU B N 1
ATOM 8065 C CA . LEU B 1 245 ? -18.312 -51.75 -24.953 1 95.75 245 LEU B CA 1
ATOM 8066 C C . LEU B 1 245 ? -17.062 -51.25 -25.688 1 95.75 245 LEU B C 1
ATOM 8068 O O . LEU B 1 245 ? -16.156 -50.688 -25.078 1 95.75 245 LEU B O 1
ATOM 8072 N N . LEU B 1 246 ? -17.078 -51.406 -27 1 91 246 LEU B N 1
ATOM 8073 C CA . LEU B 1 246 ? -15.977 -50.938 -27.828 1 91 246 LEU B CA 1
ATOM 8074 C C . LEU B 1 246 ? -15.82 -49.438 -27.719 1 91 246 LEU B C 1
ATOM 8076 O O . LEU B 1 246 ? -14.711 -48.938 -27.547 1 91 246 LEU B O 1
ATOM 8080 N N . ALA B 1 247 ? -16.922 -48.781 -27.812 1 91.44 247 ALA B N 1
ATOM 8081 C CA . ALA B 1 247 ? -16.906 -47.312 -27.719 1 91.44 247 ALA B CA 1
ATOM 8082 C C . ALA B 1 247 ? -16.375 -46.875 -26.359 1 91.44 247 ALA B C 1
ATOM 8084 O O . ALA B 1 247 ? -15.742 -45.812 -26.25 1 91.44 247 ALA B O 1
ATOM 8085 N N . ALA B 1 248 ? -16.609 -47.656 -25.375 1 94.5 248 ALA B N 1
ATOM 8086 C CA . ALA B 1 248 ? -16.172 -47.344 -24.016 1 94.5 248 ALA B CA 1
ATOM 8087 C C . ALA B 1 248 ? -14.727 -47.75 -23.797 1 94.5 248 ALA B C 1
ATOM 8089 O O . ALA B 1 248 ? -14.18 -47.562 -22.703 1 94.5 248 ALA B O 1
ATOM 8090 N N . GLY B 1 249 ? -14.164 -48.312 -24.828 1 90.06 249 GLY B N 1
ATOM 8091 C CA . GLY B 1 249 ? -12.75 -48.656 -24.781 1 90.06 249 GLY B CA 1
ATOM 8092 C C . GLY B 1 249 ? -12.5 -50.062 -24.266 1 90.06 249 GLY B C 1
ATOM 8093 O O . GLY B 1 249 ? -11.383 -50.406 -23.875 1 90.06 249 GLY B O 1
ATOM 8094 N N . MET B 1 250 ? -13.484 -50.906 -24.25 1 91.94 250 MET B N 1
ATOM 8095 C CA . MET B 1 250 ? -13.344 -52.281 -23.766 1 91.94 250 MET B CA 1
ATOM 8096 C C . MET B 1 250 ? -13.477 -53.281 -24.906 1 91.94 250 MET B C 1
ATOM 8098 O O . MET B 1 250 ? -14.219 -53.031 -25.859 1 91.94 250 MET B O 1
ATOM 8102 N N . ARG B 1 251 ? -12.844 -54.375 -24.797 1 87.88 251 ARG B N 1
ATOM 8103 C CA . ARG B 1 251 ? -12.922 -55.438 -25.781 1 87.88 251 ARG B CA 1
ATOM 8104 C C . ARG B 1 251 ? -13.984 -56.469 -25.391 1 87.88 251 ARG B C 1
ATOM 8106 O O . ARG B 1 251 ? -13.945 -57.031 -24.281 1 87.88 251 ARG B O 1
ATOM 8113 N N . PRO B 1 252 ? -14.922 -56.688 -26.25 1 91.12 252 PRO B N 1
ATOM 8114 C CA . PRO B 1 252 ? -15.867 -57.781 -25.953 1 91.12 252 PRO B CA 1
ATOM 8115 C C . PRO B 1 252 ? -15.195 -59.125 -25.875 1 91.12 252 PRO B C 1
ATOM 8117 O O . PRO B 1 252 ? -14.266 -59.406 -26.625 1 91.12 252 PRO B O 1
ATOM 8120 N N . ILE B 1 253 ? -15.633 -60 -25.031 1 89.31 253 ILE B N 1
ATOM 8121 C CA . ILE B 1 253 ? -14.961 -61.281 -24.797 1 89.31 253 ILE B CA 1
ATOM 8122 C C . ILE B 1 253 ? -15.969 -62.406 -24.922 1 89.31 253 ILE B C 1
ATOM 8124 O O . ILE B 1 253 ? -15.844 -63.281 -25.797 1 89.31 253 ILE B O 1
ATOM 8128 N N . SER B 1 254 ? -16.922 -62.562 -24.078 1 92.69 254 SER B N 1
ATOM 8129 C CA . SER B 1 254 ? -18 -63.531 -24.031 1 92.69 254 SER B CA 1
ATOM 8130 C C . SER B 1 254 ? -19.297 -62.906 -23.516 1 92.69 254 SER B C 1
ATOM 8132 O O . SER B 1 254 ? -19.266 -61.844 -22.875 1 92.69 254 SER B O 1
ATOM 8134 N N . LEU B 1 255 ? -20.406 -63.531 -23.828 1 95 255 LEU B N 1
ATOM 8135 C CA . LEU B 1 255 ? -21.688 -62.969 -23.406 1 95 255 LEU B CA 1
ATOM 8136 C C . LEU B 1 255 ? -21.688 -62.688 -21.906 1 95 255 LEU B C 1
ATOM 8138 O O . LEU B 1 255 ? -22.125 -61.594 -21.484 1 95 255 LEU B O 1
ATOM 8142 N N . ILE B 1 256 ? -21.172 -63.594 -21.156 1 96.19 256 ILE B N 1
ATOM 8143 C CA . ILE B 1 256 ? -21.234 -63.469 -19.703 1 96.19 256 ILE B CA 1
ATOM 8144 C C . ILE B 1 256 ? -20.375 -62.281 -19.234 1 96.19 256 ILE B C 1
ATOM 8146 O O . ILE B 1 256 ? -20.812 -61.438 -18.469 1 96.19 256 ILE B O 1
ATOM 8150 N N . VAL B 1 257 ? -19.172 -62.188 -19.719 1 95.12 257 VAL B N 1
ATOM 8151 C CA . VAL B 1 257 ? -18.25 -61.094 -19.344 1 95.12 257 VAL B CA 1
ATOM 8152 C C . VAL B 1 257 ? -18.781 -59.781 -19.891 1 95.12 257 VAL B C 1
ATOM 8154 O O . VAL B 1 257 ? -18.75 -58.75 -19.188 1 95.12 257 VAL B O 1
ATOM 8157 N N . ASP B 1 258 ? -19.234 -59.781 -21.078 1 97.12 258 ASP B N 1
ATOM 8158 C CA . ASP B 1 258 ? -19.734 -58.562 -21.734 1 97.12 258 ASP B CA 1
ATOM 8159 C C . ASP B 1 258 ? -20.953 -58 -20.984 1 97.12 258 ASP B C 1
ATOM 8161 O O . ASP B 1 258 ? -21.078 -56.781 -20.844 1 97.12 258 ASP B O 1
ATOM 8165 N N . VAL B 1 259 ? -21.828 -58.844 -20.562 1 98.12 259 VAL B N 1
ATOM 8166 C CA . VAL B 1 259 ? -22.984 -58.406 -19.797 1 98.12 259 VAL B CA 1
ATOM 8167 C C . VAL B 1 259 ? -22.547 -57.719 -18.5 1 98.12 259 VAL B C 1
ATOM 8169 O O . VAL B 1 259 ? -23.062 -56.656 -18.141 1 98.12 259 VAL B O 1
ATOM 8172 N N . THR B 1 260 ? -21.578 -58.312 -17.812 1 97.94 260 THR B N 1
ATOM 8173 C CA . THR B 1 260 ? -21.109 -57.719 -16.562 1 97.94 260 THR B CA 1
ATOM 8174 C C . THR B 1 260 ? -20.469 -56.375 -16.812 1 97.94 260 THR B C 1
ATOM 8176 O O . THR B 1 260 ? -20.703 -55.406 -16.062 1 97.94 260 THR B O 1
ATOM 8179 N N . ASN B 1 261 ? -19.719 -56.25 -17.828 1 97.81 261 ASN B N 1
ATOM 8180 C CA . ASN B 1 261 ? -19.078 -54.969 -18.188 1 97.81 261 ASN B CA 1
ATOM 8181 C C . ASN B 1 261 ? -20.109 -53.938 -18.625 1 97.81 261 ASN B C 1
ATOM 8183 O O . ASN B 1 261 ? -20.016 -52.75 -18.25 1 97.81 261 ASN B O 1
ATOM 8187 N N . TYR B 1 262 ? -21.016 -54.344 -19.375 1 97.94 262 TYR B N 1
ATOM 8188 C CA . TYR B 1 262 ? -22.047 -53.438 -19.875 1 97.94 262 TYR B CA 1
ATOM 8189 C C . TYR B 1 262 ? -22.844 -52.844 -18.719 1 97.94 262 TYR B C 1
ATOM 8191 O O . TYR B 1 262 ? -23.031 -51.625 -18.656 1 97.94 262 TYR B O 1
ATOM 8199 N N . VAL B 1 263 ? -23.297 -53.656 -17.875 1 98.62 263 VAL B N 1
ATOM 8200 C CA . VAL B 1 263 ? -24.094 -53.219 -16.734 1 98.62 263 VAL B CA 1
ATOM 8201 C C . VAL B 1 263 ? -23.266 -52.281 -15.867 1 98.62 263 VAL B C 1
ATOM 8203 O O . VAL B 1 263 ? -23.781 -51.281 -15.359 1 98.62 263 VAL B O 1
ATOM 8206 N N . MET B 1 264 ? -22.031 -52.594 -15.68 1 98.31 264 MET B N 1
ATOM 8207 C CA . MET B 1 264 ? -21.141 -51.719 -14.953 1 98.31 264 MET B CA 1
ATOM 8208 C C . MET B 1 264 ? -21.109 -50.344 -15.594 1 98.31 264 MET B C 1
ATOM 8210 O O . MET B 1 264 ? -21.234 -49.312 -14.914 1 98.31 264 MET B O 1
ATOM 8214 N N . LEU B 1 265 ? -21 -50.25 -16.891 1 98.12 265 LEU B N 1
ATOM 8215 C CA . LEU B 1 265 ? -20.922 -48.969 -17.609 1 98.12 265 LEU B CA 1
ATOM 8216 C C . LEU B 1 265 ? -22.281 -48.25 -17.594 1 98.12 265 LEU B C 1
ATOM 8218 O O . LEU B 1 265 ? -22.344 -47.031 -17.5 1 98.12 265 LEU B O 1
ATOM 8222 N N . GLU B 1 266 ? -23.281 -49 -17.672 1 98.31 266 GLU B N 1
ATOM 8223 C CA . GLU B 1 266 ? -24.641 -48.438 -17.734 1 98.31 266 GLU B CA 1
ATOM 8224 C C . GLU B 1 266 ? -25.062 -47.875 -16.391 1 98.31 266 GLU B C 1
ATOM 8226 O O . GLU B 1 266 ? -25.469 -46.719 -16.312 1 98.31 266 GLU B O 1
ATOM 8231 N N . LEU B 1 267 ? -24.828 -48.656 -15.281 1 98.12 267 LEU B N 1
ATOM 8232 C CA . LEU B 1 267 ? -25.422 -48.312 -13.992 1 98.12 267 LEU B CA 1
ATOM 8233 C C . LEU B 1 267 ? -24.359 -47.844 -13.008 1 98.12 267 LEU B C 1
ATOM 8235 O O . LEU B 1 267 ? -24.672 -47.125 -12.055 1 98.12 267 LEU B O 1
ATOM 8239 N N . GLY B 1 268 ? -23.172 -48.375 -13.141 1 97.31 268 GLY B N 1
ATOM 8240 C CA . GLY B 1 268 ? -22.109 -47.938 -12.266 1 97.31 268 GLY B CA 1
ATOM 8241 C C . GLY B 1 268 ? -21.703 -49 -11.25 1 97.31 268 GLY B C 1
ATOM 8242 O O . GLY B 1 268 ? -20.906 -48.75 -10.352 1 97.31 268 GLY B O 1
ATOM 8243 N N . GLN B 1 269 ? -22.188 -50.219 -11.422 1 97.94 269 GLN B N 1
ATOM 8244 C CA . GLN B 1 269 ? -21.906 -51.312 -10.477 1 97.94 269 GLN B CA 1
ATOM 8245 C C . GLN B 1 269 ? -21.031 -52.375 -11.102 1 97.94 269 GLN B C 1
ATOM 8247 O O . GLN B 1 269 ? -21.5 -53.156 -11.945 1 97.94 269 GLN B O 1
ATOM 8252 N N . PRO B 1 270 ? -19.781 -52.438 -10.656 1 98.06 270 PRO B N 1
ATOM 8253 C CA . PRO B 1 270 ? -19 -53.562 -11.109 1 98.06 270 PRO B CA 1
ATOM 8254 C C . PRO B 1 270 ? -19.562 -54.906 -10.609 1 98.06 270 PRO B C 1
ATOM 8256 O O . PRO B 1 270 ? -20.031 -55 -9.477 1 98.06 270 PRO B O 1
ATOM 8259 N N . LEU B 1 271 ? -19.547 -55.906 -11.445 1 98.25 271 LEU B N 1
ATOM 8260 C CA . LEU B 1 271 ? -20.047 -57.219 -11.141 1 98.25 271 LEU B CA 1
ATOM 8261 C C . LEU B 1 271 ? -18.953 -58.281 -11.344 1 98.25 271 LEU B C 1
ATOM 8263 O O . LEU B 1 271 ? -17.922 -58 -11.961 1 98.25 271 LEU B O 1
ATOM 8267 N N . HIS B 1 272 ? -19.156 -59.406 -10.781 1 97.44 272 HIS B N 1
ATOM 8268 C CA . HIS B 1 272 ? -18.344 -60.594 -11.047 1 97.44 272 HIS B CA 1
ATOM 8269 C C . HIS B 1 272 ? -19.234 -61.812 -11.273 1 97.44 272 HIS B C 1
ATOM 8271 O O . HIS B 1 272 ? -20.312 -61.938 -10.688 1 97.44 272 HIS B O 1
ATOM 8277 N N . ALA B 1 273 ? -18.781 -62.656 -12.188 1 97.44 273 ALA B N 1
ATOM 8278 C CA . ALA B 1 273 ? -19.5 -63.906 -12.508 1 97.44 273 ALA B CA 1
ATOM 8279 C C . ALA B 1 273 ? -18.641 -65.125 -12.211 1 97.44 273 ALA B C 1
ATOM 8281 O O . ALA B 1 273 ? -17.516 -65.25 -12.719 1 97.44 273 ALA B O 1
ATOM 8282 N N . TYR B 1 274 ? -19.172 -66.062 -11.398 1 97.12 274 TYR B N 1
ATOM 8283 C CA . TYR B 1 274 ? -18.516 -67.312 -11.07 1 97.12 274 TYR B CA 1
ATOM 8284 C C . TYR B 1 274 ? -19.188 -68.438 -11.805 1 97.12 274 TYR B C 1
ATOM 8286 O O . TYR B 1 274 ? -20.391 -68.438 -12.07 1 97.12 274 TYR B O 1
ATOM 8294 N N . ASP B 1 275 ? -18.328 -69.438 -12.141 1 96.12 275 ASP B N 1
ATOM 8295 C CA . ASP B 1 275 ? -18.906 -70.75 -12.422 1 96.12 275 ASP B CA 1
ATOM 8296 C C . ASP B 1 275 ? -19.469 -71.375 -11.148 1 96.12 275 ASP B C 1
ATOM 8298 O O . ASP B 1 275 ? -18.719 -71.812 -10.266 1 96.12 275 ASP B O 1
ATOM 8302 N N . ALA B 1 276 ? -20.75 -71.5 -11.078 1 96.94 276 ALA B N 1
ATOM 8303 C CA . ALA B 1 276 ? -21.406 -71.938 -9.844 1 96.94 276 ALA B CA 1
ATOM 8304 C C . ALA B 1 276 ? -20.969 -73.312 -9.453 1 96.94 276 ALA B C 1
ATOM 8306 O O . ALA B 1 276 ? -20.891 -73.625 -8.266 1 96.94 276 ALA B O 1
ATOM 8307 N N . SER B 1 277 ? -20.625 -74.125 -10.414 1 94.94 277 SER B N 1
ATOM 8308 C CA . SER B 1 277 ? -20.234 -75.5 -10.156 1 94.94 277 SER B CA 1
ATOM 8309 C C . SER B 1 277 ? -18.844 -75.562 -9.547 1 94.94 277 SER B C 1
ATOM 8311 O O . SER B 1 277 ? -18.469 -76.625 -8.984 1 94.94 277 SER B O 1
ATOM 8313 N N . LEU B 1 278 ? -18.172 -74.5 -9.656 1 95.94 278 LEU B N 1
ATOM 8314 C CA . LEU B 1 278 ? -16.812 -74.5 -9.164 1 95.94 278 LEU B CA 1
ATOM 8315 C C . LEU B 1 278 ? -16.703 -73.812 -7.82 1 95.94 278 LEU B C 1
ATOM 8317 O O . LEU B 1 278 ? -15.625 -73.75 -7.223 1 95.94 278 LEU B O 1
ATOM 8321 N N . VAL B 1 279 ? -17.781 -73.188 -7.367 1 97.19 279 VAL B N 1
ATOM 8322 C CA . VAL B 1 279 ? -17.812 -72.562 -6.055 1 97.19 279 VAL B CA 1
ATOM 8323 C C . VAL B 1 279 ? -18.219 -73.625 -4.996 1 97.19 279 VAL B C 1
ATOM 8325 O O . VAL B 1 279 ? -19.219 -74.312 -5.148 1 97.19 279 VAL B O 1
ATOM 8328 N N . SER B 1 280 ? -17.391 -73.625 -3.943 1 96.69 280 SER B N 1
ATOM 8329 C CA . SER B 1 280 ? -17.656 -74.625 -2.91 1 96.69 280 SER B CA 1
ATOM 8330 C C . SER B 1 280 ? -18.094 -74 -1.606 1 96.69 280 SER B C 1
ATOM 8332 O O . SER B 1 280 ? -17.391 -73.125 -1.05 1 96.69 280 SER B O 1
ATOM 8334 N N . GLY B 1 281 ? -19.266 -74.312 -1.129 1 96.31 281 GLY B N 1
ATOM 8335 C CA . GLY B 1 281 ? -19.719 -73.812 0.151 1 96.31 281 GLY B CA 1
ATOM 8336 C C . GLY B 1 281 ? -20.141 -72.375 0.091 1 96.31 281 GLY B C 1
ATOM 8337 O O . GLY B 1 281 ? -20.391 -71.812 -0.992 1 96.31 281 GLY B O 1
ATOM 8338 N N . PRO B 1 282 ? -20.266 -71.75 1.331 1 97.44 282 PRO B N 1
ATOM 8339 C CA . PRO B 1 282 ? -20.688 -70.375 1.393 1 97.44 282 PRO B CA 1
ATOM 8340 C C . PRO B 1 282 ? -19.578 -69.375 0.969 1 97.44 282 PRO B C 1
ATOM 8342 O O . PRO B 1 282 ? -18.406 -69.688 1.134 1 97.44 282 PRO B O 1
ATOM 8345 N N . ILE B 1 283 ? -20 -68.312 0.368 1 98 283 ILE B N 1
ATOM 8346 C CA . ILE B 1 283 ? -19.078 -67.188 0.104 1 98 283 ILE B CA 1
ATOM 8347 C C . ILE B 1 283 ? -18.844 -66.375 1.387 1 98 283 ILE B C 1
ATOM 8349 O O . ILE B 1 283 ? -19.797 -66 2.062 1 98 283 ILE B O 1
ATOM 8353 N N . VAL B 1 284 ? -17.625 -66.25 1.753 1 98.19 284 VAL B N 1
ATOM 8354 C CA . VAL B 1 284 ? -17.266 -65.438 2.938 1 98.19 284 VAL B CA 1
ATOM 8355 C C . VAL B 1 284 ? -16.344 -64.312 2.543 1 98.19 284 VAL B C 1
ATOM 8357 O O . VAL B 1 284 ? -15.297 -64.562 1.922 1 98.19 284 VAL B O 1
ATOM 8360 N N . VAL B 1 285 ? -16.75 -63.094 2.875 1 98.44 285 VAL B N 1
ATOM 8361 C CA . VAL B 1 285 ? -15.906 -61.938 2.635 1 98.44 285 VAL B CA 1
ATOM 8362 C C . VAL B 1 285 ? -15.102 -61.594 3.891 1 98.44 285 VAL B C 1
ATOM 8364 O O . VAL B 1 285 ? -15.672 -61.281 4.934 1 98.44 285 VAL B O 1
ATOM 8367 N N . ARG B 1 286 ? -13.828 -61.688 3.748 1 98.12 286 ARG B N 1
ATOM 8368 C CA . ARG B 1 286 ? -12.969 -61.5 4.914 1 98.12 286 ARG B CA 1
ATOM 8369 C C . ARG B 1 286 ? -11.625 -60.906 4.516 1 98.12 286 ARG B C 1
ATOM 8371 O O . ARG B 1 286 ? -11.305 -60.844 3.328 1 98.12 286 ARG B O 1
ATOM 8378 N N . ARG B 1 287 ? -10.883 -60.562 5.52 1 97.88 287 ARG B N 1
ATOM 8379 C CA . ARG B 1 287 ? -9.523 -60.062 5.293 1 97.88 287 ARG B CA 1
ATOM 8380 C C . ARG B 1 287 ? -8.57 -61.219 5.031 1 97.88 287 ARG B C 1
ATOM 8382 O O . ARG B 1 287 ? -8.812 -62.344 5.461 1 97.88 287 ARG B O 1
ATOM 8389 N N . ALA B 1 288 ? -7.539 -60.875 4.352 1 97.62 288 ALA B N 1
ATOM 8390 C CA . ALA B 1 288 ? -6.504 -61.875 4.09 1 97.62 288 ALA B CA 1
ATOM 8391 C C . ALA B 1 288 ? -5.688 -62.156 5.348 1 97.62 288 ALA B C 1
ATOM 8393 O O . ALA B 1 288 ? -5.59 -61.312 6.238 1 97.62 288 ALA B O 1
ATOM 8394 N N . VAL B 1 289 ? -5.184 -63.375 5.41 1 96 289 VAL B N 1
ATOM 8395 C CA . VAL B 1 289 ? -4.199 -63.75 6.422 1 96 289 VAL B CA 1
ATOM 8396 C C . VAL B 1 289 ? -2.791 -63.594 5.852 1 96 289 VAL B C 1
ATOM 8398 O O . VAL B 1 289 ? -2.574 -63.812 4.656 1 96 289 VAL B O 1
ATOM 8401 N N . ALA B 1 290 ? -1.842 -63.281 6.672 1 94 290 ALA B N 1
ATOM 8402 C CA . ALA B 1 290 ? -0.472 -63.031 6.219 1 94 290 ALA B CA 1
ATOM 8403 C C . ALA B 1 290 ? 0.081 -64.25 5.496 1 94 290 ALA B C 1
ATOM 8405 O O . ALA B 1 290 ? 0.017 -65.375 6.012 1 94 290 ALA B O 1
ATOM 8406 N N . GLY B 1 291 ? 0.552 -64.062 4.301 1 91.62 291 GLY B N 1
ATOM 8407 C CA . GLY B 1 291 ? 1.198 -65.125 3.551 1 91.62 291 GLY B CA 1
ATOM 8408 C C . GLY B 1 291 ? 0.235 -65.938 2.688 1 91.62 291 GLY B C 1
ATOM 8409 O O . GLY B 1 291 ? 0.652 -66.812 1.916 1 91.62 291 GLY B O 1
ATOM 8410 N N . GLU B 1 292 ? -1.055 -65.688 2.838 1 95.38 292 GLU B N 1
ATOM 8411 C CA . GLU B 1 292 ? -2.059 -66.375 2.008 1 95.38 292 GLU B CA 1
ATOM 8412 C C . GLU B 1 292 ? -1.839 -66.062 0.529 1 95.38 292 GLU B C 1
ATOM 8414 O O . GLU B 1 292 ? -1.283 -65 0.182 1 95.38 292 GLU B O 1
ATOM 8419 N N . LYS B 1 293 ? -2.137 -67 -0.335 1 96.62 293 LYS B N 1
ATOM 8420 C CA . LYS B 1 293 ? -1.887 -66.812 -1.762 1 96.62 293 LYS B CA 1
ATOM 8421 C C . LYS B 1 293 ? -3.174 -67 -2.568 1 96.62 293 LYS B C 1
ATOM 8423 O O . LYS B 1 293 ? -4.09 -67.688 -2.164 1 96.62 293 LYS B O 1
ATOM 8428 N N . LEU B 1 294 ? -3.264 -66.312 -3.676 1 96.25 294 LEU B N 1
ATOM 8429 C CA . LEU B 1 294 ? -4.371 -66.375 -4.625 1 96.25 294 LEU B CA 1
ATOM 8430 C C . LEU B 1 294 ? -3.863 -66.25 -6.059 1 96.25 294 LEU B C 1
ATOM 8432 O O . LEU B 1 294 ? -3.031 -65.438 -6.379 1 96.25 294 LEU B O 1
ATOM 8436 N N . THR B 1 295 ? -4.266 -67.188 -6.848 1 96.06 295 THR B N 1
ATOM 8437 C CA . THR B 1 295 ? -4.02 -67.125 -8.281 1 96.06 295 THR B CA 1
ATOM 8438 C C . THR B 1 295 ? -5.156 -66.375 -8.969 1 96.06 295 THR B C 1
ATOM 8440 O O . THR B 1 295 ? -6.305 -66.812 -8.945 1 96.06 295 THR B O 1
ATOM 8443 N N . THR B 1 296 ? -4.793 -65.25 -9.547 1 93.56 296 THR B N 1
ATOM 8444 C CA . THR B 1 296 ? -5.824 -64.375 -10.164 1 93.56 296 THR B CA 1
ATOM 8445 C C . THR B 1 296 ? -6.031 -64.812 -11.625 1 93.56 296 THR B C 1
ATOM 8447 O O . THR B 1 296 ? -5.312 -65.625 -12.156 1 93.56 296 THR B O 1
ATOM 8450 N N . LEU B 1 297 ? -7.051 -64.188 -12.305 1 89 297 LEU B N 1
ATOM 8451 C CA . LEU B 1 297 ? -7.504 -64.5 -13.641 1 89 297 LEU B CA 1
ATOM 8452 C C . LEU B 1 297 ? -6.383 -64.312 -14.664 1 89 297 LEU B C 1
ATOM 8454 O O . LEU B 1 297 ? -6.434 -64.875 -15.758 1 89 297 LEU B O 1
ATOM 8458 N N . ASP B 1 298 ? -5.363 -63.594 -14.344 1 86.25 298 ASP B N 1
ATOM 8459 C CA . ASP B 1 298 ? -4.234 -63.375 -15.242 1 86.25 298 ASP B CA 1
ATOM 8460 C C . ASP B 1 298 ? -3.154 -64.438 -15.023 1 86.25 298 ASP B C 1
ATOM 8462 O O . ASP B 1 298 ? -2.016 -64.25 -15.469 1 86.25 298 ASP B O 1
ATOM 8466 N N . ASP B 1 299 ? -3.482 -65.375 -14.25 1 89.44 299 ASP B N 1
ATOM 8467 C CA . ASP B 1 299 ? -2.639 -66.562 -14 1 89.44 299 ASP B CA 1
ATOM 8468 C C . ASP B 1 299 ? -1.397 -66.188 -13.195 1 89.44 299 ASP B C 1
ATOM 8470 O O . ASP B 1 299 ? -0.343 -66.812 -13.336 1 89.44 299 ASP B O 1
ATOM 8474 N N . THR B 1 300 ? -1.516 -65.125 -12.406 1 93.56 300 THR B N 1
ATOM 8475 C CA . THR B 1 300 ? -0.431 -64.688 -11.539 1 93.56 300 THR B CA 1
ATOM 8476 C C . THR B 1 300 ? -0.718 -65.062 -10.086 1 93.56 300 THR B C 1
ATOM 8478 O O . THR B 1 300 ? -1.817 -64.875 -9.586 1 93.56 300 THR B O 1
ATOM 8481 N N . VAL B 1 301 ? 0.244 -65.688 -9.484 1 96.06 301 VAL B N 1
ATOM 8482 C CA . VAL B 1 301 ? 0.125 -66 -8.062 1 96.06 301 VAL B CA 1
ATOM 8483 C C . VAL B 1 301 ? 0.527 -64.812 -7.219 1 96.06 301 VAL B C 1
ATOM 8485 O O . VAL B 1 301 ? 1.65 -64.312 -7.332 1 96.06 301 VAL B O 1
ATOM 8488 N N . ARG B 1 302 ? -0.3 -64.438 -6.383 1 95.38 302 ARG B N 1
ATOM 8489 C CA . ARG B 1 302 ? -0.062 -63.219 -5.59 1 95.38 302 ARG B CA 1
ATOM 8490 C C . ARG B 1 302 ? -0.053 -63.531 -4.098 1 95.38 302 ARG B C 1
ATOM 8492 O O . ARG B 1 302 ? -0.9 -64.312 -3.615 1 95.38 302 ARG B O 1
ATOM 8499 N N . THR B 1 303 ? 0.971 -62.969 -3.416 1 96.31 303 THR B N 1
ATOM 8500 C CA . THR B 1 303 ? 1.005 -63.031 -1.959 1 96.31 303 THR B CA 1
ATOM 8501 C C . THR B 1 303 ? 0.174 -61.906 -1.353 1 96.31 303 THR B C 1
ATOM 8503 O O . THR B 1 303 ? 0.377 -60.719 -1.677 1 96.31 303 THR B O 1
ATOM 8506 N N . LEU B 1 304 ? -0.709 -62.281 -0.503 1 96.81 304 LEU B N 1
ATOM 8507 C CA . LEU B 1 304 ? -1.708 -61.312 -0.019 1 96.81 304 LEU B CA 1
ATOM 8508 C C . LEU B 1 304 ? -1.245 -60.656 1.272 1 96.81 304 LEU B C 1
ATOM 8510 O O . LEU B 1 304 ? -0.384 -61.188 1.977 1 96.81 304 LEU B O 1
ATOM 8514 N N . ASP B 1 305 ? -1.772 -59.5 1.533 1 96.19 305 ASP B N 1
ATOM 8515 C CA . ASP B 1 305 ? -1.537 -58.688 2.727 1 96.19 305 ASP B CA 1
ATOM 8516 C C . ASP B 1 305 ? -2.77 -58.656 3.627 1 96.19 305 ASP B C 1
ATOM 8518 O O . ASP B 1 305 ? -3.902 -58.656 3.141 1 96.19 305 ASP B O 1
ATOM 8522 N N . PRO B 1 306 ? -2.613 -58.562 4.914 1 96.75 306 PRO B N 1
ATOM 8523 C CA . PRO B 1 306 ? -3.752 -58.562 5.836 1 96.75 306 PRO B CA 1
ATOM 8524 C C . PRO B 1 306 ? -4.711 -57.406 5.578 1 96.75 306 PRO B C 1
ATOM 8526 O O . PRO B 1 306 ? -5.855 -57.438 6.035 1 96.75 306 PRO B O 1
ATOM 8529 N N . ASP B 1 307 ? -4.293 -56.5 4.898 1 96.38 307 ASP B N 1
ATOM 8530 C CA . ASP B 1 307 ? -5.16 -55.375 4.566 1 96.38 307 ASP B CA 1
ATOM 8531 C C . ASP B 1 307 ? -6.012 -55.688 3.336 1 96.38 307 ASP B C 1
ATOM 8533 O O . ASP B 1 307 ? -6.949 -54.938 3.023 1 96.38 307 ASP B O 1
ATOM 8537 N N . ASP B 1 308 ? -5.711 -56.719 2.684 1 97.25 308 ASP B N 1
ATOM 8538 C CA . ASP B 1 308 ? -6.473 -57.062 1.493 1 97.25 308 ASP B CA 1
ATOM 8539 C C . ASP B 1 308 ? -7.82 -57.688 1.871 1 97.25 308 ASP B C 1
ATOM 8541 O O . ASP B 1 308 ? -7.898 -58.5 2.795 1 97.25 308 ASP B O 1
ATOM 8545 N N . LEU B 1 309 ? -8.859 -57.25 1.234 1 98.12 309 LEU B N 1
ATOM 8546 C CA . LEU B 1 309 ? -10.188 -57.875 1.363 1 98.12 309 LEU B CA 1
ATOM 8547 C C . LEU B 1 309 ? -10.391 -58.969 0.33 1 98.12 309 LEU B C 1
ATOM 8549 O O . LEU B 1 309 ? -10.141 -58.75 -0.861 1 98.12 309 LEU B O 1
ATOM 8553 N N . LEU B 1 310 ? -10.828 -60.156 0.8 1 98.06 310 LEU B N 1
ATOM 8554 C CA . LEU B 1 310 ? -10.938 -61.312 -0.074 1 98.06 310 LEU B CA 1
ATOM 8555 C C . LEU B 1 310 ? -12.383 -61.812 -0.145 1 98.06 310 LEU B C 1
ATOM 8557 O O . LEU B 1 310 ? -13.148 -61.625 0.801 1 98.06 310 LEU B O 1
ATOM 8561 N N . ILE B 1 311 ? -12.773 -62.312 -1.262 1 98.31 311 ILE B N 1
ATOM 8562 C CA . ILE B 1 311 ? -13.914 -63.219 -1.4 1 98.31 311 ILE B CA 1
ATOM 8563 C C . ILE B 1 311 ? -13.453 -64.688 -1.334 1 98.31 311 ILE B C 1
ATOM 8565 O O . ILE B 1 311 ? -12.578 -65.062 -2.094 1 98.31 311 ILE B O 1
ATOM 8569 N N . THR B 1 312 ? -14.023 -65.438 -0.442 1 98.06 312 THR B N 1
ATOM 8570 C CA . THR B 1 312 ? -13.555 -66.812 -0.226 1 98.06 312 THR B CA 1
ATOM 8571 C C . THR B 1 312 ? -14.727 -67.75 -0.229 1 98.06 312 THR B C 1
ATOM 8573 O O . THR B 1 312 ? -15.883 -67.375 -0.118 1 98.06 312 THR B O 1
ATOM 8576 N N . ASP B 1 313 ? -14.422 -69 -0.5 1 97.31 313 ASP B N 1
ATOM 8577 C CA . ASP B 1 313 ? -15.328 -70.125 -0.269 1 97.31 313 ASP B CA 1
ATOM 8578 C C . ASP B 1 313 ? -14.625 -71.25 0.513 1 97.31 313 ASP B C 1
ATOM 8580 O O . ASP B 1 313 ? -13.664 -70.938 1.239 1 97.31 313 ASP B O 1
ATOM 8584 N N . ASP B 1 314 ? -15.086 -72.438 0.43 1 96.38 314 ASP B N 1
ATOM 8585 C CA . ASP B 1 314 ? -14.523 -73.562 1.236 1 96.38 314 ASP B CA 1
ATOM 8586 C C . ASP B 1 314 ? -13.125 -73.938 0.752 1 96.38 314 ASP B C 1
ATOM 8588 O O . ASP B 1 314 ? -12.336 -74.5 1.503 1 96.38 314 ASP B O 1
ATOM 8592 N N . SER B 1 315 ? -12.781 -73.562 -0.416 1 96 315 SER B N 1
ATOM 8593 C CA . SER B 1 315 ? -11.484 -73.938 -0.982 1 96 315 SER B CA 1
ATOM 8594 C C . SER B 1 315 ? -10.445 -72.812 -0.691 1 96 315 SER B C 1
ATOM 8596 O O . SER B 1 315 ? -9.25 -73.062 -0.9 1 96 315 SER B O 1
ATOM 8598 N N . GLY B 1 316 ? -10.867 -71.688 -0.178 1 95.62 316 GLY B N 1
ATOM 8599 C CA . GLY B 1 316 ? -9.969 -70.625 0.057 1 95.62 316 GLY B CA 1
ATOM 8600 C C . GLY B 1 316 ? -10.344 -69.375 -0.73 1 95.62 316 GLY B C 1
ATOM 8601 O O . GLY B 1 316 ? -11.516 -69.125 -1.057 1 95.62 316 GLY B O 1
ATOM 8602 N N . PRO B 1 317 ? -9.305 -68.5 -0.956 1 97.25 317 PRO B N 1
ATOM 8603 C CA . PRO B 1 317 ? -9.594 -67.312 -1.7 1 97.25 317 PRO B CA 1
ATOM 8604 C C . PRO B 1 317 ? -9.977 -67.562 -3.154 1 97.25 317 PRO B C 1
ATOM 8606 O O . PRO B 1 317 ? -9.281 -68.312 -3.855 1 97.25 317 PRO B O 1
ATOM 8609 N N . ILE B 1 318 ? -11.062 -66.938 -3.594 1 97.25 318 ILE B N 1
ATOM 8610 C CA . ILE B 1 318 ? -11.492 -67.062 -4.977 1 97.25 318 ILE B CA 1
ATOM 8611 C C . ILE B 1 318 ? -11.539 -65.75 -5.668 1 97.25 318 ILE B C 1
ATOM 8613 O O . ILE B 1 318 ? -11.961 -65.625 -6.824 1 97.25 318 ILE B O 1
ATOM 8617 N N . GLY B 1 319 ? -11.156 -64.688 -4.926 1 96.38 319 GLY B N 1
ATOM 8618 C CA . GLY B 1 319 ? -11.078 -63.406 -5.547 1 96.38 319 GLY B CA 1
ATOM 8619 C C . GLY B 1 319 ? -10.523 -62.344 -4.625 1 96.38 319 GLY B C 1
ATOM 8620 O O . GLY B 1 319 ? -10.656 -62.438 -3.402 1 96.38 319 GLY B O 1
ATOM 8621 N N . LEU B 1 320 ? -9.852 -61.438 -5.156 1 96.62 320 LEU B N 1
ATOM 8622 C CA . LEU B 1 320 ? -9.516 -60.188 -4.504 1 96.62 320 LEU B CA 1
ATOM 8623 C C . LEU B 1 320 ? -10.648 -59.156 -4.648 1 96.62 320 LEU B C 1
ATOM 8625 O O . LEU B 1 320 ? -10.867 -58.625 -5.738 1 96.62 320 LEU B O 1
ATOM 8629 N N . ALA B 1 321 ? -11.297 -58.875 -3.586 1 96.81 321 ALA B N 1
ATOM 8630 C CA . ALA B 1 321 ? -12.562 -58.125 -3.611 1 96.81 321 ALA B CA 1
ATOM 8631 C C . ALA B 1 321 ? -12.422 -56.812 -4.379 1 96.81 321 ALA B C 1
ATOM 8633 O O . ALA B 1 321 ? -11.555 -56 -4.066 1 96.81 321 ALA B O 1
ATOM 8634 N N . GLY B 1 322 ? -13.266 -56.688 -5.367 1 95.5 322 GLY B N 1
ATOM 8635 C CA . GLY B 1 322 ? -13.367 -55.438 -6.094 1 95.5 322 GLY B CA 1
ATOM 8636 C C . GLY B 1 322 ? -12.188 -55.156 -7.012 1 95.5 322 GLY B C 1
ATOM 8637 O O . GLY B 1 322 ? -12.117 -54.125 -7.66 1 95.5 322 GLY B O 1
ATOM 8638 N N . VAL B 1 323 ? -11.219 -56.062 -7.117 1 95.56 323 VAL B N 1
ATOM 8639 C CA . VAL B 1 323 ? -10 -55.844 -7.887 1 95.56 323 VAL B CA 1
ATOM 8640 C C . VAL B 1 323 ? -9.906 -56.844 -9.023 1 95.56 323 VAL B C 1
ATOM 8642 O O . VAL B 1 323 ? -9.859 -56.469 -10.195 1 95.56 323 VAL B O 1
ATOM 8645 N N . MET B 1 324 ? -9.875 -58.094 -8.641 1 94.62 324 MET B N 1
ATOM 8646 C CA . MET B 1 324 ? -9.766 -59.125 -9.664 1 94.62 324 MET B CA 1
ATOM 8647 C C . MET B 1 324 ? -10.219 -60.469 -9.125 1 94.62 324 MET B C 1
ATOM 8649 O O . MET B 1 324 ? -9.953 -60.812 -7.969 1 94.62 324 MET B O 1
ATOM 8653 N N . GLY B 1 325 ? -10.875 -61.281 -10.023 1 93.25 325 GLY B N 1
ATOM 8654 C CA . GLY B 1 325 ? -11.344 -62.594 -9.648 1 93.25 325 GLY B CA 1
ATOM 8655 C C . GLY B 1 325 ? -10.242 -63.656 -9.617 1 93.25 325 GLY B C 1
ATOM 8656 O O . GLY B 1 325 ? -9.164 -63.438 -10.172 1 93.25 325 GLY B O 1
ATOM 8657 N N . GLY B 1 326 ? -10.516 -64.688 -9.016 1 94.31 326 GLY B N 1
ATOM 8658 C CA . GLY B 1 326 ? -9.602 -65.812 -8.953 1 94.31 326 GLY B CA 1
ATOM 8659 C C . GLY B 1 326 ? -9.758 -66.75 -10.125 1 94.31 326 GLY B C 1
ATOM 8660 O O . GLY B 1 326 ? -10.859 -66.938 -10.672 1 94.31 326 GLY B O 1
ATOM 8661 N N . ALA B 1 327 ? -8.742 -67.5 -10.438 1 94.06 327 ALA B N 1
ATOM 8662 C CA . ALA B 1 327 ? -8.719 -68.375 -11.586 1 94.06 327 ALA B CA 1
ATOM 8663 C C . ALA B 1 327 ? -9.516 -69.688 -11.289 1 94.06 327 ALA B C 1
ATOM 8665 O O . ALA B 1 327 ? -10.078 -70.25 -12.195 1 94.06 327 ALA B O 1
ATOM 8666 N N . SER B 1 328 ? -9.695 -70 -10.039 1 94.38 328 SER B N 1
ATOM 8667 C CA . SER B 1 328 ? -10.242 -71.312 -9.641 1 94.38 328 SER B CA 1
ATOM 8668 C C . SER B 1 328 ? -11.734 -71.375 -9.938 1 94.38 328 SER B C 1
ATOM 8670 O O . SER B 1 328 ? -12.281 -72.5 -10.094 1 94.38 328 SER B O 1
ATOM 8672 N N . THR B 1 329 ? -12.375 -70.312 -10.047 1 94.56 329 THR B N 1
ATOM 8673 C CA . THR B 1 329 ? -13.82 -70.312 -10.242 1 94.56 329 THR B CA 1
ATOM 8674 C C . THR B 1 329 ? -14.195 -69.625 -11.555 1 94.56 329 THR B C 1
ATOM 8676 O O . THR B 1 329 ? -15.352 -69.25 -11.742 1 94.56 329 THR B O 1
ATOM 8679 N N . GLU B 1 330 ? -13.281 -69.5 -12.422 1 92.38 330 GLU B N 1
ATOM 8680 C CA . GLU B 1 330 ? -13.492 -68.812 -13.688 1 92.38 330 GLU B CA 1
ATOM 8681 C C . GLU B 1 330 ? -14.383 -69.625 -14.625 1 92.38 330 GLU B C 1
ATOM 8683 O O . GLU B 1 330 ? -14.32 -70.812 -14.648 1 92.38 330 GLU B O 1
ATOM 8688 N N . ILE B 1 331 ? -15.172 -68.875 -15.336 1 90.88 331 ILE B N 1
ATOM 8689 C CA . ILE B 1 331 ? -15.961 -69.5 -16.406 1 90.88 331 ILE B CA 1
ATOM 8690 C C . ILE B 1 331 ? -15.102 -69.625 -17.656 1 90.88 331 ILE B C 1
ATOM 8692 O O . ILE B 1 331 ? -14.57 -68.688 -18.188 1 90.88 331 ILE B O 1
ATOM 8696 N N . PRO B 1 332 ? -14.836 -70.875 -18.062 1 81.81 332 PRO B N 1
ATOM 8697 C CA . PRO B 1 332 ? -13.984 -71.125 -19.25 1 81.81 332 PRO B CA 1
ATOM 8698 C C . PRO B 1 332 ? -14.555 -70.438 -20.5 1 81.81 332 PRO B C 1
ATOM 8700 O O . PRO B 1 332 ? -15.766 -70.562 -20.75 1 81.81 332 PRO B O 1
ATOM 8703 N N . VAL B 1 333 ? -13.711 -69.812 -21.203 1 77.44 333 VAL B N 1
ATOM 8704 C CA . VAL B 1 333 ? -14.109 -69.188 -22.484 1 77.44 333 VAL B CA 1
ATOM 8705 C C . VAL B 1 333 ? -14.164 -70.312 -23.562 1 77.44 333 VAL B C 1
ATOM 8707 O O . VAL B 1 333 ? -13.281 -71.125 -23.641 1 77.44 333 VAL B O 1
ATOM 8710 N N . GLY B 1 334 ? -15.172 -70.375 -24.297 1 72.5 334 GLY B N 1
ATOM 8711 C CA . GLY B 1 334 ? -15.258 -71.25 -25.453 1 72.5 334 GLY B CA 1
ATOM 8712 C C . GLY B 1 334 ? -15.859 -72.625 -25.125 1 72.5 334 GLY B C 1
ATOM 8713 O O . GLY B 1 334 ? -15.773 -73.562 -25.938 1 72.5 334 GLY B O 1
ATOM 8714 N N . GLY B 1 335 ? -16.391 -72.625 -23.844 1 75.62 335 GLY B N 1
ATOM 8715 C CA . GLY B 1 335 ? -17.031 -73.938 -23.5 1 75.62 335 GLY B CA 1
ATOM 8716 C C . GLY B 1 335 ? -18.312 -74.188 -24.266 1 75.62 335 GLY B C 1
ATOM 8717 O O . GLY B 1 335 ? -18.906 -73.25 -24.797 1 75.62 335 GLY B O 1
ATOM 8718 N N . THR B 1 336 ? -18.641 -75.438 -24.5 1 80.56 336 THR B N 1
ATOM 8719 C CA . THR B 1 336 ? -19.812 -75.75 -25.297 1 80.56 336 THR B CA 1
ATOM 8720 C C . THR B 1 336 ? -20.953 -76.25 -24.391 1 80.56 336 THR B C 1
ATOM 8722 O O . THR B 1 336 ? -22.109 -76.312 -24.828 1 80.56 336 THR B O 1
ATOM 8725 N N . GLU B 1 337 ? -20.641 -76.5 -23.156 1 89.44 337 GLU B N 1
ATOM 8726 C CA . GLU B 1 337 ? -21.688 -76.938 -22.266 1 89.44 337 GLU B CA 1
ATOM 8727 C C . GLU B 1 337 ? -22.312 -75.812 -21.484 1 89.44 337 GLU B C 1
ATOM 8729 O O . GLU B 1 337 ? -21.609 -74.875 -21.109 1 89.44 337 GLU B O 1
ATOM 8734 N N . PRO B 1 338 ? -23.625 -75.938 -21.344 1 93.19 338 PRO B N 1
ATOM 8735 C CA . PRO B 1 338 ? -24.266 -74.875 -20.531 1 93.19 338 PRO B CA 1
ATOM 8736 C C . PRO B 1 338 ? -23.625 -74.75 -19.156 1 93.19 338 PRO B C 1
ATOM 8738 O O . PRO B 1 338 ? -23.203 -75.75 -18.562 1 93.19 338 PRO B O 1
ATOM 8741 N N . VAL B 1 339 ? -23.547 -73.562 -18.719 1 95.19 339 VAL B N 1
ATOM 8742 C CA . VAL B 1 339 ? -22.891 -73.25 -17.453 1 95.19 339 VAL B CA 1
ATOM 8743 C C . VAL B 1 339 ? -23.859 -72.562 -16.484 1 95.19 339 VAL B C 1
ATOM 8745 O O . VAL B 1 339 ? -24.688 -71.75 -16.906 1 95.19 339 VAL B O 1
ATOM 8748 N N . ASP B 1 340 ? -23.828 -73 -15.227 1 97 340 ASP B N 1
ATOM 8749 C CA . ASP B 1 340 ? -24.516 -72.25 -14.164 1 97 340 ASP B CA 1
ATOM 8750 C C . ASP B 1 340 ? -23.672 -71.062 -13.664 1 97 340 ASP B C 1
ATOM 8752 O O . ASP B 1 340 ? -22.547 -71.312 -13.195 1 97 340 ASP B O 1
ATOM 8756 N N . VAL B 1 341 ? -24.266 -69.875 -13.766 1 97.62 341 VAL B N 1
ATOM 8757 C CA . VAL B 1 341 ? -23.516 -68.688 -13.461 1 97.62 341 VAL B CA 1
ATOM 8758 C C . VAL B 1 341 ? -23.984 -68.125 -12.117 1 97.62 341 VAL B C 1
ATOM 8760 O O . VAL B 1 341 ? -25.188 -68 -11.875 1 97.62 341 VAL B O 1
ATOM 8763 N N . LEU B 1 342 ? -23.078 -67.812 -11.203 1 98.25 342 LEU B N 1
ATOM 8764 C CA . LEU B 1 342 ? -23.328 -67.125 -9.969 1 98.25 342 LEU B CA 1
ATOM 8765 C C . LEU B 1 342 ? -22.828 -65.688 -10.078 1 98.25 342 LEU B C 1
ATOM 8767 O O . LEU B 1 342 ? -21.625 -65.438 -10.172 1 98.25 342 LEU B O 1
ATOM 8771 N N . LEU B 1 343 ? -23.766 -64.688 -10.016 1 98.38 343 LEU B N 1
ATOM 8772 C CA . LEU B 1 343 ? -23.453 -63.281 -10.148 1 98.38 343 LEU B CA 1
ATOM 8773 C C . LEU B 1 343 ? -23.234 -62.656 -8.781 1 98.38 343 LEU B C 1
ATOM 8775 O O . LEU B 1 343 ? -24 -62.906 -7.84 1 98.38 343 LEU B O 1
ATOM 8779 N N . GLU B 1 344 ? -22.234 -61.844 -8.734 1 98.19 344 GLU B N 1
ATOM 8780 C CA . GLU B 1 344 ? -21.891 -61.094 -7.547 1 98.19 344 GLU B CA 1
ATOM 8781 C C . GLU B 1 344 ? -22.031 -59.594 -7.805 1 98.19 344 GLU B C 1
ATOM 8783 O O . GLU B 1 344 ? -21.531 -59.062 -8.797 1 98.19 344 GLU B O 1
ATOM 8788 N N . ALA B 1 345 ? -22.703 -58.844 -6.945 1 98.25 345 ALA B N 1
ATOM 8789 C CA . ALA B 1 345 ? -22.719 -57.375 -6.832 1 98.25 345 ALA B CA 1
ATOM 8790 C C . ALA B 1 345 ? -22.531 -56.938 -5.383 1 98.25 345 ALA B C 1
ATOM 8792 O O . ALA B 1 345 ? -23.312 -57.312 -4.508 1 98.25 345 ALA B O 1
ATOM 8793 N N . ALA B 1 346 ? -21.516 -56.125 -5.172 1 97.94 346 ALA B N 1
ATOM 8794 C CA . ALA B 1 346 ? -21.203 -55.781 -3.785 1 97.94 346 ALA B CA 1
ATOM 8795 C C . ALA B 1 346 ? -20.828 -54.312 -3.658 1 97.94 346 ALA B C 1
ATOM 8797 O O . ALA B 1 346 ? -20.688 -53.625 -4.664 1 97.94 346 ALA B O 1
ATOM 8798 N N . HIS B 1 347 ? -20.828 -53.906 -2.432 1 97.12 347 HIS B N 1
ATOM 8799 C CA . HIS B 1 347 ? -20.344 -52.562 -2.062 1 97.12 347 HIS B CA 1
ATOM 8800 C C . HIS B 1 347 ? -19.141 -52.656 -1.131 1 97.12 347 HIS B C 1
ATOM 8802 O O . HIS B 1 347 ? -19.234 -53.25 -0.047 1 97.12 347 HIS B O 1
ATOM 8808 N N . PHE B 1 348 ? -18.016 -52.125 -1.58 1 97.19 348 PHE B N 1
ATOM 8809 C CA . PHE B 1 348 ? -16.766 -52.219 -0.833 1 97.19 348 PHE B CA 1
ATOM 8810 C C . PHE B 1 348 ? -16.297 -50.812 -0.397 1 97.19 348 PHE B C 1
ATOM 8812 O O . PHE B 1 348 ? -16.625 -49.812 -1.033 1 97.19 348 PHE B O 1
ATOM 8819 N N . ALA B 1 349 ? -15.523 -50.812 0.626 1 95.75 349 ALA B N 1
ATOM 8820 C CA . ALA B 1 349 ? -14.922 -49.562 1.096 1 95.75 349 ALA B CA 1
ATOM 8821 C C . ALA B 1 349 ? -13.859 -49.094 0.125 1 95.75 349 ALA B C 1
ATOM 8823 O O . ALA B 1 349 ? -12.883 -49.781 -0.148 1 95.75 349 ALA B O 1
ATOM 8824 N N . PRO B 1 350 ? -13.992 -47.844 -0.348 1 94.75 350 PRO B N 1
ATOM 8825 C CA . PRO B 1 350 ? -13.102 -47.344 -1.387 1 94.75 350 PRO B CA 1
ATOM 8826 C C . PRO B 1 350 ? -11.633 -47.375 -0.965 1 94.75 350 PRO B C 1
ATOM 8828 O O . PRO B 1 350 ? -10.766 -47.75 -1.749 1 94.75 350 PRO B O 1
ATOM 8831 N N . ALA B 1 351 ? -11.328 -47.031 0.276 1 94.69 351 ALA B N 1
ATOM 8832 C CA . ALA B 1 351 ? -9.938 -46.938 0.727 1 94.69 351 ALA B CA 1
ATOM 8833 C C . ALA B 1 351 ? -9.258 -48.312 0.69 1 94.69 351 ALA B C 1
ATOM 8835 O O . ALA B 1 351 ? -8.086 -48.406 0.329 1 94.69 351 ALA B O 1
ATOM 8836 N N . VAL B 1 352 ? -9.984 -49.312 0.989 1 96.19 352 VAL B N 1
ATOM 8837 C CA . VAL B 1 352 ? -9.445 -50.688 1.028 1 96.19 352 VAL B CA 1
ATOM 8838 C C . VAL B 1 352 ? -9.133 -51.156 -0.389 1 96.19 352 VAL B C 1
ATOM 8840 O O . VAL B 1 352 ? -8.062 -51.719 -0.642 1 96.19 352 VAL B O 1
ATOM 8843 N N . ILE B 1 353 ? -10.008 -50.844 -1.249 1 96.44 353 ILE B N 1
ATOM 8844 C CA . ILE B 1 353 ? -9.828 -51.25 -2.641 1 96.44 353 ILE B CA 1
ATOM 8845 C C . ILE B 1 353 ? -8.664 -50.5 -3.256 1 96.44 353 ILE B C 1
ATOM 8847 O O . ILE B 1 353 ? -7.836 -51.062 -3.969 1 96.44 353 ILE B O 1
ATOM 8851 N N . ALA B 1 354 ? -8.594 -49.25 -2.982 1 95.56 354 ALA B N 1
ATOM 8852 C CA . ALA B 1 354 ? -7.523 -48.406 -3.529 1 95.56 354 ALA B CA 1
ATOM 8853 C C . ALA B 1 354 ? -6.152 -48.938 -3.096 1 95.56 354 ALA B C 1
ATOM 8855 O O . ALA B 1 354 ? -5.242 -49.062 -3.916 1 95.56 354 ALA B O 1
ATOM 8856 N N . ARG B 1 355 ? -5.984 -49.281 -1.856 1 96.12 355 ARG B N 1
ATOM 8857 C CA . ARG B 1 355 ? -4.715 -49.75 -1.335 1 96.12 355 ARG B CA 1
ATOM 8858 C C . ARG B 1 355 ? -4.355 -51.094 -1.94 1 96.12 355 ARG B C 1
ATOM 8860 O O . ARG B 1 355 ? -3.197 -51.344 -2.293 1 96.12 355 ARG B O 1
ATOM 8867 N N . ALA B 1 356 ? -5.293 -51.938 -2.127 1 96.12 356 ALA B N 1
ATOM 8868 C CA . ALA B 1 356 ? -5.055 -53.25 -2.699 1 96.12 356 ALA B CA 1
ATOM 8869 C C . ALA B 1 356 ? -4.625 -53.156 -4.16 1 96.12 356 ALA B C 1
ATOM 8871 O O . ALA B 1 356 ? -3.662 -53.812 -4.574 1 96.12 356 ALA B O 1
ATOM 8872 N N . ALA B 1 357 ? -5.367 -52.344 -4.867 1 95.5 357 ALA B N 1
ATOM 8873 C CA . ALA B 1 357 ? -5.047 -52.156 -6.277 1 95.5 357 ALA B CA 1
ATOM 8874 C C . ALA B 1 357 ? -3.631 -51.594 -6.445 1 95.5 357 ALA B C 1
ATOM 8876 O O . ALA B 1 357 ? -2.896 -52.031 -7.34 1 95.5 357 ALA B O 1
ATOM 8877 N N . ARG B 1 358 ? -3.275 -50.688 -5.637 1 94.69 358 ARG B N 1
ATOM 8878 C CA . ARG B 1 358 ? -1.94 -50.094 -5.703 1 94.69 358 ARG B CA 1
ATOM 8879 C C . ARG B 1 358 ? -0.879 -51.125 -5.281 1 94.69 358 ARG B C 1
ATOM 8881 O O . ARG B 1 358 ? 0.141 -51.281 -5.957 1 94.69 358 ARG B O 1
ATOM 8888 N N . ARG B 1 359 ? -1.093 -51.812 -4.215 1 95 359 ARG B N 1
ATOM 8889 C CA . ARG B 1 359 ? -0.147 -52.781 -3.662 1 95 359 ARG B CA 1
ATOM 8890 C C . ARG B 1 359 ? 0.159 -53.875 -4.668 1 95 359 ARG B C 1
ATOM 8892 O O . ARG B 1 359 ? 1.319 -54.25 -4.855 1 95 359 ARG B O 1
ATOM 8899 N N . HIS B 1 360 ? -0.84 -54.312 -5.352 1 94.88 360 HIS B N 1
ATOM 8900 C CA . HIS B 1 360 ? -0.682 -55.438 -6.266 1 94.88 360 HIS B CA 1
ATOM 8901 C C . HIS B 1 360 ? -0.477 -54.969 -7.695 1 94.88 360 HIS B C 1
ATOM 8903 O O . HIS B 1 360 ? -0.367 -55.781 -8.617 1 94.88 360 HIS B O 1
ATOM 8909 N N . LYS B 1 361 ? -0.486 -53.594 -7.934 1 93.25 361 LYS B N 1
ATOM 8910 C CA . LYS B 1 361 ? -0.311 -52.969 -9.242 1 93.25 361 LYS B CA 1
ATOM 8911 C C . LYS B 1 361 ? -1.297 -53.531 -10.258 1 93.25 361 LYS B C 1
ATOM 8913 O O . LYS B 1 361 ? -0.903 -53.938 -11.352 1 93.25 361 LYS B O 1
ATOM 8918 N N . LEU B 1 362 ? -2.6 -53.594 -9.797 1 91.88 362 LEU B N 1
ATOM 8919 C CA . LEU B 1 362 ? -3.645 -54.188 -10.602 1 91.88 362 LEU B CA 1
ATOM 8920 C C . LEU B 1 362 ? -4.824 -53.25 -10.781 1 91.88 362 LEU B C 1
ATOM 8922 O O . LEU B 1 362 ? -5.934 -53.531 -10.32 1 91.88 362 LEU B O 1
ATOM 8926 N N . PRO B 1 363 ? -4.438 -52.188 -11.484 1 90.75 363 PRO B N 1
ATOM 8927 C CA . PRO B 1 363 ? -5.609 -51.375 -11.773 1 90.75 363 PRO B CA 1
ATOM 8928 C C . PRO B 1 363 ? -6.574 -52.031 -12.75 1 90.75 363 PRO B C 1
ATOM 8930 O O . PRO B 1 363 ? -6.141 -52.656 -13.711 1 90.75 363 PRO B O 1
ATOM 8933 N N . SER B 1 364 ? -7.875 -52.031 -12.461 1 91.56 364 SER B N 1
ATOM 8934 C CA . SER B 1 364 ? -8.93 -52.594 -13.312 1 91.56 364 SER B CA 1
ATOM 8935 C C . SER B 1 364 ? -10.094 -51.594 -13.445 1 91.56 364 SER B C 1
ATOM 8937 O O . SER B 1 364 ? -10.172 -50.625 -12.711 1 91.56 364 SER B O 1
ATOM 8939 N N . GLU B 1 365 ? -10.953 -51.875 -14.375 1 93.38 365 GLU B N 1
ATOM 8940 C CA . GLU B 1 365 ? -12.148 -51.062 -14.516 1 93.38 365 GLU B CA 1
ATOM 8941 C C . GLU B 1 365 ? -13.023 -51.125 -13.266 1 93.38 365 GLU B C 1
ATOM 8943 O O . GLU B 1 365 ? -13.641 -50.125 -12.867 1 93.38 365 GLU B O 1
ATOM 8948 N N . ALA B 1 366 ? -13.016 -52.219 -12.695 1 94.81 366 ALA B N 1
ATOM 8949 C CA . ALA B 1 366 ? -13.797 -52.406 -11.469 1 94.81 366 ALA B CA 1
ATOM 8950 C C . ALA B 1 366 ? -13.188 -51.625 -10.312 1 94.81 366 ALA B C 1
ATOM 8952 O O . ALA B 1 366 ? -13.891 -50.875 -9.625 1 94.81 366 ALA B O 1
ATOM 8953 N N . SER B 1 367 ? -11.891 -51.875 -10.117 1 95.62 367 SER B N 1
ATOM 8954 C CA . SER B 1 367 ? -11.25 -51.188 -9 1 95.62 367 SER B CA 1
ATOM 8955 C C . SER B 1 367 ? -11.336 -49.656 -9.156 1 95.62 367 SER B C 1
ATOM 8957 O O . SER B 1 367 ? -11.508 -48.938 -8.164 1 95.62 367 SER B O 1
ATOM 8959 N N . LYS B 1 368 ? -11.234 -49.125 -10.375 1 94.44 368 LYS B N 1
ATOM 8960 C CA . LYS B 1 368 ? -11.344 -47.719 -10.648 1 94.44 368 LYS B CA 1
ATOM 8961 C C . LYS B 1 368 ? -12.656 -47.156 -10.133 1 94.44 368 LYS B C 1
ATOM 8963 O O . LYS B 1 368 ? -12.703 -46.031 -9.617 1 94.44 368 LYS B O 1
ATOM 8968 N N . ARG B 1 369 ? -13.648 -47.875 -10.203 1 96.12 369 ARG B N 1
ATOM 8969 C CA . ARG B 1 369 ? -14.977 -47.438 -9.766 1 96.12 369 ARG B CA 1
ATOM 8970 C C . ARG B 1 369 ? -15.141 -47.625 -8.258 1 96.12 369 ARG B C 1
ATOM 8972 O O . ARG B 1 369 ? -15.602 -46.688 -7.57 1 96.12 369 ARG B O 1
ATOM 8979 N N . PHE B 1 370 ? -14.672 -48.688 -7.746 1 96.44 370 PHE B N 1
ATOM 8980 C CA . PHE B 1 370 ? -14.836 -48.969 -6.324 1 96.44 370 PHE B CA 1
ATOM 8981 C C . PHE B 1 370 ? -13.992 -48 -5.488 1 96.44 370 PHE B C 1
ATOM 8983 O O . PHE B 1 370 ? -14.328 -47.719 -4.34 1 96.44 370 PHE B O 1
ATOM 8990 N N . GLU B 1 371 ? -12.961 -47.5 -6.07 1 94.19 371 GLU B N 1
ATOM 8991 C CA . GLU B 1 371 ? -12.094 -46.562 -5.367 1 94.19 371 GLU B CA 1
ATOM 8992 C C . GLU B 1 371 ? -12.773 -45.219 -5.184 1 94.19 371 GLU B C 1
ATOM 8994 O O . GLU B 1 371 ? -12.336 -44.406 -4.363 1 94.19 371 GLU B O 1
ATOM 8999 N N . ARG B 1 372 ? -13.758 -44.812 -5.969 1 90.06 372 ARG B N 1
ATOM 9000 C CA . ARG B 1 372 ? -14.406 -43.5 -5.961 1 90.06 372 ARG B CA 1
ATOM 9001 C C . ARG B 1 372 ? -15.844 -43.625 -5.465 1 90.06 372 ARG B C 1
ATOM 9003 O O . ARG B 1 372 ? -16.641 -42.688 -5.668 1 90.06 372 ARG B O 1
ATOM 9010 N N . THR B 1 373 ? -16.203 -44.594 -4.766 1 88.25 373 THR B N 1
ATOM 9011 C CA . THR B 1 373 ? -17.484 -44.875 -4.121 1 88.25 373 THR B CA 1
ATOM 9012 C C . THR B 1 373 ? -18.516 -45.312 -5.152 1 88.25 373 THR B C 1
ATOM 9014 O O . THR B 1 373 ? -18.75 -44.594 -6.137 1 88.25 373 THR B O 1
ATOM 9017 N N . VAL B 1 374 ? -19.109 -46.25 -5.008 1 94.81 374 VAL B N 1
ATOM 9018 C CA . VAL B 1 374 ? -20.203 -46.844 -5.785 1 94.81 374 VAL B CA 1
ATOM 9019 C C . VAL B 1 374 ? -21.5 -46.781 -4.965 1 94.81 374 VAL B C 1
ATOM 9021 O O . VAL B 1 374 ? -21.469 -46.906 -3.74 1 94.81 374 VAL B O 1
ATOM 9024 N N . ASP B 1 375 ? -22.641 -46.531 -5.621 1 96.12 375 ASP B N 1
ATOM 9025 C CA . ASP B 1 375 ? -23.938 -46.438 -4.977 1 96.12 375 ASP B CA 1
ATOM 9026 C C . ASP B 1 375 ? -24.266 -47.719 -4.23 1 96.12 375 ASP B C 1
ATOM 9028 O O . ASP B 1 375 ? -24.375 -48.781 -4.84 1 96.12 375 ASP B O 1
ATOM 9032 N N . PRO B 1 376 ? -24.453 -47.625 -2.965 1 96.44 376 PRO B N 1
ATOM 9033 C CA . PRO B 1 376 ? -24.703 -48.844 -2.172 1 96.44 376 PRO B CA 1
ATOM 9034 C C . PRO B 1 376 ? -26.078 -49.438 -2.443 1 96.44 376 PRO B C 1
ATOM 9036 O O . PRO B 1 376 ? -26.344 -50.562 -2.021 1 96.44 376 PRO B O 1
ATOM 9039 N N . GLN B 1 377 ? -26.891 -48.812 -3.098 1 96 377 GLN B N 1
ATOM 9040 C CA . GLN B 1 377 ? -28.234 -49.344 -3.365 1 96 377 GLN B CA 1
ATOM 9041 C C . GLN B 1 377 ? -28.297 -50.031 -4.723 1 96 377 GLN B C 1
ATOM 9043 O O . GLN B 1 377 ? -29.312 -50.625 -5.07 1 96 377 GLN B O 1
ATOM 9048 N N . LEU B 1 378 ? -27.266 -50.094 -5.426 1 96.56 378 LEU B N 1
ATOM 9049 C CA . LEU B 1 378 ? -27.281 -50.562 -6.809 1 96.56 378 LEU B CA 1
ATOM 9050 C C . LEU B 1 378 ? -27.141 -52.094 -6.871 1 96.56 378 LEU B C 1
ATOM 9052 O O . LEU B 1 378 ? -27.609 -52.719 -7.812 1 96.56 378 LEU B O 1
ATOM 9056 N N . PRO B 1 379 ? -26.453 -52.719 -5.898 1 97.62 379 PRO B N 1
ATOM 9057 C CA . PRO B 1 379 ? -26.094 -54.156 -6.062 1 97.62 379 PRO B CA 1
ATOM 9058 C C . PRO B 1 379 ? -27.297 -55.031 -6.422 1 97.62 379 PRO B C 1
ATOM 9060 O O . PRO B 1 379 ? -27.25 -55.781 -7.398 1 97.62 379 PRO B O 1
ATOM 9063 N N . PRO B 1 380 ? -28.422 -54.969 -5.777 1 97.12 380 PRO B N 1
ATOM 9064 C CA . PRO B 1 380 ? -29.531 -55.812 -6.172 1 97.12 380 PRO B CA 1
ATOM 9065 C C . PRO B 1 380 ? -30.047 -55.531 -7.574 1 97.12 380 PRO B C 1
ATOM 9067 O O . PRO B 1 380 ? -30.422 -56.438 -8.312 1 97.12 380 PRO B O 1
ATOM 9070 N N . ILE B 1 381 ? -30.062 -54.312 -7.957 1 98 381 ILE B N 1
ATOM 9071 C CA . ILE B 1 381 ? -30.594 -53.875 -9.25 1 98 381 ILE B CA 1
ATOM 9072 C C . ILE B 1 381 ? -29.656 -54.344 -10.367 1 98 381 ILE B C 1
ATOM 9074 O O . ILE B 1 381 ? -30.094 -54.906 -11.367 1 98 381 ILE B O 1
ATOM 9078 N N . ALA B 1 382 ? -28.406 -54.156 -10.148 1 98.56 382 ALA B N 1
ATOM 9079 C CA . ALA B 1 382 ? -27.406 -54.5 -11.148 1 98.56 382 ALA B CA 1
ATOM 9080 C C . ALA B 1 382 ? -27.359 -56.031 -11.344 1 98.56 382 ALA B C 1
ATOM 9082 O O . ALA B 1 382 ? -27.266 -56.5 -12.477 1 98.56 382 ALA B O 1
ATOM 9083 N N . ALA B 1 383 ? -27.344 -56.75 -10.273 1 98.44 383 ALA B N 1
ATOM 9084 C CA . ALA B 1 383 ? -27.344 -58.219 -10.359 1 98.44 383 ALA B CA 1
ATOM 9085 C C . ALA B 1 383 ? -28.562 -58.719 -11.133 1 98.44 383 ALA B C 1
ATOM 9087 O O . ALA B 1 383 ? -28.438 -59.594 -11.977 1 98.44 383 ALA B O 1
ATOM 9088 N N . GLU B 1 384 ? -29.656 -58.125 -10.836 1 98 384 GLU B N 1
ATOM 9089 C CA . GLU B 1 384 ? -30.875 -58.5 -11.531 1 98 384 GLU B CA 1
ATOM 9090 C C . GLU B 1 384 ? -30.812 -58.156 -13.016 1 98 384 GLU B C 1
ATOM 9092 O O . GLU B 1 384 ? -31.172 -58.969 -13.867 1 98 384 GLU B O 1
ATOM 9097 N N . ARG B 1 385 ? -30.375 -56.969 -13.312 1 98.5 385 ARG B N 1
ATOM 9098 C CA . ARG B 1 385 ? -30.234 -56.531 -14.695 1 98.5 385 ARG B CA 1
ATOM 9099 C C . ARG B 1 385 ? -29.328 -57.5 -15.477 1 98.5 385 ARG B C 1
ATOM 9101 O O . ARG B 1 385 ? -29.656 -57.906 -16.594 1 98.5 385 ARG B O 1
ATOM 9108 N N . ALA B 1 386 ? -28.219 -57.906 -14.898 1 98.69 386 ALA B N 1
ATOM 9109 C CA . ALA B 1 386 ? -27.297 -58.812 -15.539 1 98.69 386 ALA B CA 1
ATOM 9110 C C . ALA B 1 386 ? -27.938 -60.188 -15.742 1 98.69 386 ALA B C 1
ATOM 9112 O O . ALA B 1 386 ? -27.797 -60.781 -16.812 1 98.69 386 ALA B O 1
ATOM 9113 N N . ALA B 1 387 ? -28.625 -60.656 -14.789 1 98.38 387 ALA B N 1
ATOM 9114 C CA . ALA B 1 387 ? -29.312 -61.969 -14.891 1 98.38 387 ALA B CA 1
ATOM 9115 C C . ALA B 1 387 ? -30.328 -61.938 -16.031 1 98.38 387 ALA B C 1
ATOM 9117 O O . ALA B 1 387 ? -30.391 -62.906 -16.828 1 98.38 387 ALA B O 1
ATOM 9118 N N . GLN B 1 388 ? -31.047 -60.938 -16.125 1 98.12 388 GLN B N 1
ATOM 9119 C CA . GLN B 1 388 ? -32.062 -60.781 -17.172 1 98.12 388 GLN B CA 1
ATOM 9120 C C . GLN B 1 388 ? -31.406 -60.781 -18.547 1 98.12 388 GLN B C 1
ATOM 9122 O O . GLN B 1 388 ? -31.906 -61.438 -19.469 1 98.12 388 GLN B O 1
ATOM 9127 N N . LEU B 1 389 ? -30.344 -60.094 -18.672 1 98.25 389 LEU B N 1
ATOM 9128 C CA . LEU B 1 389 ? -29.656 -60.031 -19.953 1 98.25 389 LEU B CA 1
ATOM 9129 C C . LEU B 1 389 ? -29.047 -61.375 -20.328 1 98.25 389 LEU B C 1
ATOM 9131 O O . LEU B 1 389 ? -29.078 -61.781 -21.484 1 98.25 389 LEU B O 1
ATOM 9135 N N . LEU B 1 390 ? -28.516 -62.094 -19.312 1 98.06 390 LEU B N 1
ATOM 9136 C CA . LEU B 1 390 ? -27.953 -63.406 -19.562 1 98.06 390 LEU B CA 1
ATOM 9137 C C . LEU B 1 390 ? -29.031 -64.375 -20.062 1 98.06 390 LEU B C 1
ATOM 9139 O O . LEU B 1 390 ? -28.781 -65.188 -20.984 1 98.06 390 LEU B O 1
ATOM 9143 N N . VAL B 1 391 ? -30.156 -64.312 -19.484 1 97.69 391 VAL B N 1
ATOM 9144 C CA . VAL B 1 391 ? -31.25 -65.188 -19.891 1 97.69 391 VAL B CA 1
ATOM 9145 C C . VAL B 1 391 ? -31.75 -64.812 -21.281 1 97.69 391 VAL B C 1
ATOM 9147 O O . VAL B 1 391 ? -31.953 -65.625 -22.141 1 97.69 391 VAL B O 1
ATOM 9150 N N . GLU B 1 392 ? -31.891 -63.562 -21.484 1 97.06 392 GLU B N 1
ATOM 9151 C CA . GLU B 1 392 ? -32.406 -63.062 -22.75 1 97.06 392 GLU B CA 1
ATOM 9152 C C . GLU B 1 392 ? -31.531 -63.469 -23.922 1 97.06 392 GLU B C 1
ATOM 9154 O O . GLU B 1 392 ? -32.031 -63.875 -24.969 1 97.06 392 GLU B O 1
ATOM 9159 N N . PHE B 1 393 ? -30.234 -63.5 -23.766 1 96.31 393 PHE B N 1
ATOM 9160 C CA . PHE B 1 393 ? -29.375 -63.688 -24.922 1 96.31 393 PHE B CA 1
ATOM 9161 C C . PHE B 1 393 ? -28.594 -65 -24.828 1 96.31 393 PHE B C 1
ATOM 9163 O O . PHE B 1 393 ? -28.062 -65.5 -25.828 1 96.31 393 PHE B O 1
ATOM 9170 N N . GLY B 1 394 ? -28.422 -65.562 -23.656 1 95.44 394 GLY B N 1
ATOM 9171 C CA . GLY B 1 394 ? -27.656 -66.75 -23.469 1 95.44 394 GLY B CA 1
ATOM 9172 C C . GLY B 1 394 ? -28.516 -68 -23.125 1 95.44 394 GLY B C 1
ATOM 9173 O O . GLY B 1 394 ? -28.016 -69.125 -23.016 1 95.44 394 GLY B O 1
ATOM 9174 N N . GLY B 1 395 ? -29.75 -67.688 -22.922 1 94.81 395 GLY B N 1
ATOM 9175 C CA . GLY B 1 395 ? -30.641 -68.75 -22.5 1 94.81 395 GLY B CA 1
ATOM 9176 C C . GLY B 1 395 ? -30.531 -69.062 -21.016 1 94.81 395 GLY B C 1
ATOM 9177 O O . GLY B 1 395 ? -30.109 -68.188 -20.234 1 94.81 395 GLY B O 1
ATOM 9178 N N . GLY B 1 396 ? -31.016 -70.188 -20.594 1 95.31 396 GLY B N 1
ATOM 9179 C CA . GLY B 1 396 ? -31.047 -70.562 -19.203 1 95.31 396 GLY B CA 1
ATOM 9180 C C . GLY B 1 396 ? -32.219 -70 -18.438 1 95.31 396 GLY B C 1
ATOM 9181 O O . GLY B 1 396 ? -33.156 -69.438 -19.031 1 95.31 396 GLY B O 1
ATOM 9182 N N . THR B 1 397 ? -32.156 -70.188 -17.141 1 96.94 397 THR B N 1
ATOM 9183 C CA . THR B 1 397 ? -33.219 -69.75 -16.266 1 96.94 397 THR B CA 1
ATOM 9184 C C . THR B 1 397 ? -32.656 -69.125 -14.984 1 96.94 397 THR B C 1
ATOM 9186 O O . THR B 1 397 ? -31.688 -69.625 -14.422 1 96.94 397 THR B O 1
ATOM 9189 N N . ILE B 1 398 ? -33.312 -68.062 -14.57 1 96.81 398 ILE B N 1
ATOM 9190 C CA . ILE B 1 398 ? -32.906 -67.438 -13.297 1 96.81 398 ILE B CA 1
ATOM 9191 C C . ILE B 1 398 ? -33.375 -68.375 -12.148 1 96.81 398 ILE B C 1
ATOM 9193 O O . ILE B 1 398 ? -34.562 -68.625 -11.992 1 96.81 398 ILE B O 1
ATOM 9197 N N . ALA B 1 399 ? -32.406 -68.812 -11.422 1 95.88 399 ALA B N 1
ATOM 9198 C CA . ALA B 1 399 ? -32.719 -69.625 -10.273 1 95.88 399 ALA B CA 1
ATOM 9199 C C . ALA B 1 399 ? -33.5 -68.875 -9.219 1 95.88 399 ALA B C 1
ATOM 9201 O O . ALA B 1 399 ? -33.344 -67.688 -9.078 1 95.88 399 ALA B O 1
ATOM 9202 N N . PRO B 1 400 ? -34.375 -69.625 -8.547 1 93.62 400 PRO B N 1
ATOM 9203 C CA . PRO B 1 400 ? -35.125 -68.938 -7.492 1 93.62 400 PRO B CA 1
ATOM 9204 C C . PRO B 1 400 ? -34.219 -68.375 -6.391 1 93.62 400 PRO B C 1
ATOM 9206 O O . PRO B 1 400 ? -33.219 -69 -6.055 1 93.62 400 PRO B O 1
ATOM 9209 N N . GLY B 1 401 ? -34.656 -67.125 -5.934 1 94.5 401 GLY B N 1
ATOM 9210 C CA . GLY B 1 401 ? -33.969 -66.562 -4.793 1 94.5 401 GLY B CA 1
ATOM 9211 C C . GLY B 1 401 ? -32.969 -65.5 -5.188 1 94.5 401 GLY B C 1
ATOM 9212 O O . GLY B 1 401 ? -32.562 -65.438 -6.344 1 94.5 401 GLY B O 1
ATOM 9213 N N . ARG B 1 402 ? -32.625 -64.625 -4.27 1 96.31 402 ARG B N 1
ATOM 9214 C CA . ARG B 1 402 ? -31.578 -63.594 -4.32 1 96.31 402 ARG B CA 1
ATOM 9215 C C . ARG B 1 402 ? -30.984 -63.344 -2.938 1 96.31 402 ARG B C 1
ATOM 9217 O O . ARG B 1 402 ? -31.703 -63.031 -1.993 1 96.31 402 ARG B O 1
ATOM 9224 N N . THR B 1 403 ? -29.719 -63.594 -2.824 1 97.69 403 THR B N 1
ATOM 9225 C CA . THR B 1 403 ? -29.047 -63.281 -1.561 1 97.69 403 THR B CA 1
ATOM 9226 C C . THR B 1 403 ? -28.672 -61.812 -1.485 1 97.69 403 THR B C 1
ATOM 9228 O O . THR B 1 403 ? -28.078 -61.281 -2.418 1 97.69 403 THR B O 1
ATOM 9231 N N . ASP B 1 404 ? -29.078 -61.125 -0.508 1 96.94 404 ASP B N 1
ATOM 9232 C CA . ASP B 1 404 ? -28.797 -59.719 -0.236 1 96.94 404 ASP B CA 1
ATOM 9233 C C . ASP B 1 404 ? -28.438 -59.5 1.231 1 96.94 404 ASP B C 1
ATOM 9235 O O . ASP B 1 404 ? -29.312 -59.406 2.088 1 96.94 404 ASP B O 1
ATOM 9239 N N . VAL B 1 405 ? -27.109 -59.469 1.438 1 97 405 VAL B N 1
ATOM 9240 C CA . VAL B 1 405 ? -26.641 -59.375 2.816 1 97 405 VAL B CA 1
ATOM 9241 C C . VAL B 1 405 ? -25.984 -58.031 3.057 1 97 405 VAL B C 1
ATOM 9243 O O . VAL B 1 405 ? -25.25 -57.531 2.197 1 97 405 VAL B O 1
ATOM 9246 N N . GLY B 1 406 ? -26.266 -57.438 4.242 1 93.25 406 GLY B N 1
ATOM 9247 C CA . GLY B 1 406 ? -25.719 -56.156 4.621 1 93.25 406 GLY B CA 1
ATOM 9248 C C . GLY B 1 406 ? -26.609 -55 4.258 1 93.25 406 GLY B C 1
ATOM 9249 O O . GLY B 1 406 ? -27.609 -55.188 3.561 1 93.25 406 GLY B O 1
ATOM 9250 N N . GLU B 1 407 ? -26.344 -53.844 4.875 1 87.75 407 GLU B N 1
ATOM 9251 C CA . GLU B 1 407 ? -27.125 -52.625 4.598 1 87.75 407 GLU B CA 1
ATOM 9252 C C . GLU B 1 407 ? -26.328 -51.375 4.867 1 87.75 407 GLU B C 1
ATOM 9254 O O . GLU B 1 407 ? -25.469 -51.344 5.758 1 87.75 407 GLU B O 1
ATOM 9259 N N . VAL B 1 408 ? -26.531 -50.469 3.961 1 86.19 408 VAL B N 1
ATOM 9260 C CA . VAL B 1 408 ? -25.984 -49.125 4.176 1 86.19 408 VAL B CA 1
ATOM 9261 C C . VAL B 1 408 ? -27.109 -48.156 4.504 1 86.19 408 VAL B C 1
ATOM 9263 O O . VAL B 1 408 ? -28.109 -48.094 3.781 1 86.19 408 VAL B O 1
ATOM 9266 N N . GLY B 1 409 ? -26.969 -47.5 5.613 1 84.94 409 GLY B N 1
ATOM 9267 C CA . GLY B 1 409 ? -28 -46.594 6.055 1 84.94 409 GLY B CA 1
ATOM 9268 C C . GLY B 1 409 ? -28.125 -45.375 5.156 1 84.94 409 GLY B C 1
ATOM 9269 O O . GLY B 1 409 ? -27.266 -45.125 4.316 1 84.94 409 GLY B O 1
ATOM 9270 N N . ALA B 1 410 ? -29.266 -44.75 5.398 1 87.94 410 ALA B N 1
ATOM 9271 C CA . ALA B 1 410 ? -29.516 -43.5 4.656 1 87.94 410 ALA B CA 1
ATOM 9272 C C . ALA B 1 410 ? -28.531 -42.406 5.047 1 87.94 410 ALA B C 1
ATOM 9274 O O . ALA B 1 410 ? -28.016 -42.406 6.168 1 87.94 410 ALA B O 1
ATOM 9275 N N . ALA B 1 411 ? -28.266 -41.562 4.082 1 92.31 411 ALA B N 1
ATOM 9276 C CA . ALA B 1 411 ? -27.391 -40.438 4.348 1 92.31 411 ALA B CA 1
ATOM 9277 C C . ALA B 1 411 ? -28 -39.5 5.379 1 92.31 411 ALA B C 1
ATOM 9279 O O . ALA B 1 411 ? -29.234 -39.344 5.434 1 92.31 411 ALA B O 1
ATOM 9280 N N . ALA B 1 412 ? -27.203 -38.844 6.176 1 94.94 412 ALA B N 1
ATOM 9281 C CA . ALA B 1 412 ? -27.672 -37.875 7.148 1 94.94 412 ALA B CA 1
ATOM 9282 C C . ALA B 1 412 ? -28.078 -36.562 6.461 1 94.94 412 ALA B C 1
ATOM 9284 O O . ALA B 1 412 ? -27.406 -36.125 5.523 1 94.94 412 ALA B O 1
ATOM 9285 N N . PRO B 1 413 ? -29.156 -36.031 6.855 1 97 413 PRO B N 1
ATOM 9286 C CA . PRO B 1 413 ? -29.547 -34.75 6.266 1 97 413 PRO B CA 1
ATOM 9287 C C . PRO B 1 413 ? -28.547 -33.625 6.559 1 97 413 PRO B C 1
ATOM 9289 O O . PRO B 1 413 ? -27.922 -33.625 7.617 1 97 413 PRO B O 1
ATOM 9292 N N . VAL B 1 414 ? -28.422 -32.75 5.648 1 97.62 414 VAL B N 1
ATOM 9293 C CA . VAL B 1 414 ? -27.547 -31.578 5.785 1 97.62 414 VAL B CA 1
ATOM 9294 C C . VAL B 1 414 ? -28.391 -30.297 5.852 1 97.62 414 VAL B C 1
ATOM 9296 O O . VAL B 1 414 ? -29.25 -30.062 4.992 1 97.62 414 VAL B O 1
ATOM 9299 N N . ARG B 1 415 ? -28.156 -29.438 6.859 1 95.56 415 ARG B N 1
ATOM 9300 C CA . ARG B 1 415 ? -28.891 -28.188 7.07 1 95.56 415 ARG B CA 1
ATOM 9301 C C . ARG B 1 415 ? -28.078 -26.984 6.645 1 95.56 415 ARG B C 1
ATOM 9303 O O . ARG B 1 415 ? -26.875 -26.922 6.895 1 95.56 415 ARG B O 1
ATOM 9310 N N . MET B 1 416 ? -28.734 -26.016 6.039 1 95.69 416 MET B N 1
ATOM 9311 C CA . MET B 1 416 ? -28.062 -24.781 5.629 1 95.69 416 MET B CA 1
ATOM 9312 C C . MET B 1 416 ? -29.062 -23.641 5.516 1 95.69 416 MET B C 1
ATOM 9314 O O . MET B 1 416 ? -30.219 -23.844 5.121 1 95.69 416 MET B O 1
ATOM 9318 N N . PRO B 1 417 ? -28.672 -22.406 5.887 1 95.5 417 PRO B N 1
ATOM 9319 C CA . PRO B 1 417 ? -29.531 -21.266 5.57 1 95.5 417 PRO B CA 1
ATOM 9320 C C . PRO B 1 417 ? -29.891 -21.203 4.086 1 95.5 417 PRO B C 1
ATOM 9322 O O . PRO B 1 417 ? -29.031 -21.453 3.232 1 95.5 417 PRO B O 1
ATOM 9325 N N . LEU B 1 418 ? -31.125 -20.844 3.814 1 95.38 418 LEU B N 1
ATOM 9326 C CA . LEU B 1 418 ? -31.656 -20.844 2.455 1 95.38 418 LEU B CA 1
ATOM 9327 C C . LEU B 1 418 ? -30.859 -19.875 1.568 1 95.38 418 LEU B C 1
ATOM 9329 O O . LEU B 1 418 ? -30.656 -20.141 0.381 1 95.38 418 LEU B O 1
ATOM 9333 N N . ASP B 1 419 ? -30.312 -18.797 2.145 1 94.12 419 ASP B N 1
ATOM 9334 C CA . ASP B 1 419 ? -29.672 -17.734 1.358 1 94.12 419 ASP B CA 1
ATOM 9335 C C . ASP B 1 419 ? -28.141 -17.875 1.395 1 94.12 419 ASP B C 1
ATOM 9337 O O . ASP B 1 419 ? -27.422 -16.984 0.924 1 94.12 419 ASP B O 1
ATOM 9341 N N . LEU B 1 420 ? -27.656 -18.969 1.943 1 96.19 420 LEU B N 1
ATOM 9342 C CA . LEU B 1 420 ? -26.203 -19.109 2.092 1 96.19 420 LEU B CA 1
ATOM 9343 C C . LEU B 1 420 ? -25.516 -19.125 0.73 1 96.19 420 LEU B C 1
ATOM 9345 O O . LEU B 1 420 ? -24.469 -18.5 0.554 1 96.19 420 LEU B O 1
ATOM 9349 N N . PRO B 1 421 ? -26.031 -19.781 -0.323 1 96.75 421 PRO B N 1
ATOM 9350 C CA . PRO B 1 421 ? -25.391 -19.734 -1.641 1 96.75 421 PRO B CA 1
ATOM 9351 C C . PRO B 1 421 ? -25.297 -18.312 -2.188 1 96.75 421 PRO B C 1
ATOM 9353 O O . PRO B 1 421 ? -24.266 -17.938 -2.758 1 96.75 421 PRO B O 1
ATOM 9356 N N . ASP B 1 422 ? -26.25 -17.516 -1.966 1 95.31 422 ASP B N 1
ATOM 9357 C CA . ASP B 1 422 ? -26.25 -16.125 -2.41 1 95.31 422 ASP B CA 1
ATOM 9358 C C . ASP B 1 422 ? -25.125 -15.336 -1.74 1 95.31 422 ASP B C 1
ATOM 9360 O O . ASP B 1 422 ? -24.375 -14.617 -2.408 1 95.31 422 ASP B O 1
ATOM 9364 N N . ARG B 1 423 ? -25.078 -15.555 -0.485 1 92.94 423 ARG B N 1
ATOM 9365 C CA . ARG B 1 423 ? -24.094 -14.828 0.305 1 92.94 423 ARG B CA 1
ATOM 9366 C C . ARG B 1 423 ? -22.672 -15.203 -0.107 1 92.94 423 ARG B C 1
ATOM 9368 O O . ARG B 1 423 ? -21.812 -14.336 -0.226 1 92.94 423 ARG B O 1
ATOM 9375 N N . VAL B 1 424 ? -22.438 -16.5 -0.282 1 93.94 424 VAL B N 1
ATOM 9376 C CA . VAL B 1 424 ? -21.109 -16.984 -0.641 1 93.94 424 VAL B CA 1
ATOM 9377 C C . VAL B 1 424 ? -20.75 -16.5 -2.043 1 93.94 424 VAL B C 1
ATOM 9379 O O . VAL B 1 424 ? -19.625 -16.031 -2.273 1 93.94 424 VAL B O 1
ATOM 9382 N N . ALA B 1 425 ? -21.641 -16.516 -2.984 1 93.06 425 ALA B N 1
ATOM 9383 C CA . ALA B 1 425 ? -21.406 -16.109 -4.367 1 93.06 425 ALA B CA 1
ATOM 9384 C C . ALA B 1 425 ? -21.344 -14.586 -4.484 1 93.06 425 ALA B C 1
ATOM 9386 O O . ALA B 1 425 ? -20.75 -14.055 -5.422 1 93.06 425 ALA B O 1
ATOM 9387 N N . GLY B 1 426 ? -22 -13.875 -3.562 1 89.62 426 GLY B N 1
ATOM 9388 C CA . GLY B 1 426 ? -22.109 -12.43 -3.648 1 89.62 426 GLY B CA 1
ATOM 9389 C C . GLY B 1 426 ? -23.109 -11.969 -4.688 1 89.62 426 GLY B C 1
ATOM 9390 O O . GLY B 1 426 ? -22.938 -10.914 -5.301 1 89.62 426 GLY B O 1
ATOM 9391 N N . VAL B 1 427 ? -24.125 -12.828 -5.047 1 91.69 427 VAL B N 1
ATOM 9392 C CA . VAL B 1 427 ? -25.188 -12.523 -6.012 1 91.69 427 VAL B CA 1
ATOM 9393 C C . VAL B 1 427 ? -26.531 -12.969 -5.457 1 91.69 427 VAL B C 1
ATOM 9395 O O . VAL B 1 427 ? -26.594 -13.773 -4.531 1 91.69 427 VAL B O 1
ATOM 9398 N N . THR B 1 428 ? -27.625 -12.344 -5.953 1 91.94 428 THR B N 1
ATOM 9399 C CA . THR B 1 428 ? -28.969 -12.773 -5.625 1 91.94 428 THR B CA 1
ATOM 9400 C C . THR B 1 428 ? -29.516 -13.711 -6.703 1 91.94 428 THR B C 1
ATOM 9402 O O . THR B 1 428 ? -29.797 -13.281 -7.82 1 91.94 428 THR B O 1
ATOM 9405 N N . TYR B 1 429 ? -29.672 -15 -6.352 1 92.94 429 TYR B N 1
ATOM 9406 C CA . TYR B 1 429 ? -30.234 -15.961 -7.289 1 92.94 429 TYR B CA 1
ATOM 9407 C C . TYR B 1 429 ? -31.75 -15.852 -7.332 1 92.94 429 TYR B C 1
ATOM 9409 O O . TYR B 1 429 ? -32.375 -15.328 -6.398 1 92.94 429 TYR B O 1
ATOM 9417 N N . PRO B 1 430 ? -32.375 -16.344 -8.492 1 92.44 430 PRO B N 1
ATOM 9418 C CA . PRO B 1 430 ? -33.844 -16.328 -8.562 1 92.44 430 PRO B CA 1
ATOM 9419 C C . PRO B 1 430 ? -34.5 -17.125 -7.418 1 92.44 430 PRO B C 1
ATOM 9421 O O . PRO B 1 430 ? -33.875 -18.062 -6.891 1 92.44 430 PRO B O 1
ATOM 9424 N N . ARG B 1 431 ? -35.656 -16.734 -7.062 1 90.94 431 ARG B N 1
ATOM 9425 C CA . ARG B 1 431 ? -36.406 -17.422 -6.012 1 90.94 431 ARG B CA 1
ATOM 9426 C C . ARG B 1 431 ? -36.562 -18.906 -6.324 1 90.94 431 ARG B C 1
ATOM 9428 O O . ARG B 1 431 ? -36.938 -19.266 -7.441 1 90.94 431 ARG B O 1
ATOM 9435 N N . GLY B 1 432 ? -36.188 -19.797 -5.426 1 94.19 432 GLY B N 1
ATOM 9436 C CA . GLY B 1 432 ? -36.344 -21.234 -5.574 1 94.19 432 GLY B CA 1
ATOM 9437 C C . GLY B 1 432 ? -35.125 -21.922 -6.152 1 94.19 432 GLY B C 1
ATOM 9438 O O . GLY B 1 432 ? -35.094 -23.156 -6.25 1 94.19 432 GLY B O 1
ATOM 9439 N N . ALA B 1 433 ? -34.219 -21.172 -6.496 1 95 433 ALA B N 1
ATOM 9440 C CA . ALA B 1 433 ? -33.031 -21.734 -7.164 1 95 433 ALA B CA 1
ATOM 9441 C C . ALA B 1 433 ? -32.375 -22.781 -6.293 1 95 433 ALA B C 1
ATOM 9443 O O . ALA B 1 433 ? -32.031 -23.875 -6.773 1 95 433 ALA B O 1
ATOM 9444 N N . THR B 1 434 ? -32.188 -22.516 -5.035 1 97.06 434 THR B N 1
ATOM 9445 C CA . THR B 1 434 ? -31.516 -23.438 -4.121 1 97.06 434 THR B CA 1
ATOM 9446 C C . THR B 1 434 ? -32.25 -24.766 -4.047 1 97.06 434 THR B C 1
ATOM 9448 O O . THR B 1 434 ? -31.672 -25.828 -4.234 1 97.06 434 THR B O 1
ATOM 9451 N N . VAL B 1 435 ? -33.562 -24.703 -3.865 1 96.88 435 VAL B N 1
ATOM 9452 C CA . VAL B 1 435 ? -34.375 -25.906 -3.738 1 96.88 435 VAL B CA 1
ATOM 9453 C C . VAL B 1 435 ? -34.375 -26.672 -5.059 1 96.88 435 VAL B C 1
ATOM 9455 O O . VAL B 1 435 ? -34.219 -27.891 -5.078 1 96.88 435 VAL B O 1
ATOM 9458 N N . ARG B 1 436 ? -34.562 -26 -6.133 1 96.25 436 ARG B N 1
ATOM 9459 C CA . ARG B 1 436 ? -34.594 -26.609 -7.457 1 96.25 436 ARG B CA 1
ATOM 9460 C C . ARG B 1 436 ? -33.312 -27.359 -7.762 1 96.25 436 ARG B C 1
ATOM 9462 O O . ARG B 1 436 ? -33.375 -28.531 -8.148 1 96.25 436 ARG B O 1
ATOM 9469 N N . ARG B 1 437 ? -32.219 -26.75 -7.547 1 96.81 437 ARG B N 1
ATOM 9470 C CA . ARG B 1 437 ? -30.922 -27.344 -7.895 1 96.81 437 ARG B CA 1
ATOM 9471 C C . ARG B 1 437 ? -30.609 -28.531 -6.988 1 96.81 437 ARG B C 1
ATOM 9473 O O . ARG B 1 437 ? -30.125 -29.562 -7.457 1 96.81 437 ARG B O 1
ATOM 9480 N N . LEU B 1 438 ? -30.844 -28.406 -5.754 1 97.81 438 LEU B N 1
ATOM 9481 C CA . LEU B 1 438 ? -30.594 -29.516 -4.84 1 97.81 438 LEU B CA 1
ATOM 9482 C C . LEU B 1 438 ? -31.5 -30.703 -5.168 1 97.81 438 LEU B C 1
ATOM 9484 O O . LEU B 1 438 ? -31.078 -31.859 -5.035 1 97.81 438 LEU B O 1
ATOM 9488 N N . THR B 1 439 ? -32.688 -30.438 -5.625 1 96.69 439 THR B N 1
ATOM 9489 C CA . THR B 1 439 ? -33.594 -31.5 -6.051 1 96.69 439 THR B CA 1
ATOM 9490 C C . THR B 1 439 ? -33.062 -32.156 -7.324 1 96.69 439 THR B C 1
ATOM 9492 O O . THR B 1 439 ? -33.156 -33.375 -7.465 1 96.69 439 THR B O 1
ATOM 9495 N N . GLN B 1 440 ? -32.531 -31.453 -8.18 1 94.88 440 GLN B N 1
ATOM 9496 C CA . GLN B 1 440 ? -32.031 -31.969 -9.453 1 94.88 440 GLN B CA 1
ATOM 9497 C C . GLN B 1 440 ? -30.891 -32.938 -9.242 1 94.88 440 GLN B C 1
ATOM 9499 O O . GLN B 1 440 ? -30.703 -33.875 -10.023 1 94.88 440 GLN B O 1
ATOM 9504 N N . ILE B 1 441 ? -30.156 -32.719 -8.18 1 94.94 441 ILE B N 1
ATOM 9505 C CA . ILE B 1 441 ? -29.031 -33.625 -7.98 1 94.94 441 ILE B CA 1
ATOM 9506 C C . ILE B 1 441 ? -29.469 -34.844 -7.172 1 94.94 441 ILE B C 1
ATOM 9508 O O . ILE B 1 441 ? -28.656 -35.688 -6.84 1 94.94 441 ILE B O 1
ATOM 9512 N N . GLY B 1 442 ? -30.703 -34.875 -6.824 1 94.75 442 GLY B N 1
ATOM 9513 C CA . GLY B 1 442 ? -31.266 -36.094 -6.25 1 94.75 442 GLY B CA 1
ATOM 9514 C C . GLY B 1 442 ? -31.578 -35.969 -4.77 1 94.75 442 GLY B C 1
ATOM 9515 O O . GLY B 1 442 ? -32.031 -36.938 -4.133 1 94.75 442 GLY B O 1
ATOM 9516 N N . CYS B 1 443 ? -31.438 -34.781 -4.133 1 97.38 443 CYS B N 1
ATOM 9517 C CA . CYS B 1 443 ? -31.703 -34.625 -2.705 1 97.38 443 CYS B CA 1
ATOM 9518 C C . CYS B 1 443 ? -33.188 -34.531 -2.434 1 97.38 443 CYS B C 1
ATOM 9520 O O . CYS B 1 443 ? -33.938 -33.938 -3.217 1 97.38 443 CYS B O 1
ATOM 9522 N N . ALA B 1 444 ? -33.562 -35.094 -1.326 1 97.31 444 ALA B N 1
ATOM 9523 C CA . ALA B 1 444 ? -34.844 -34.719 -0.739 1 97.31 444 ALA B CA 1
ATOM 9524 C C . ALA B 1 444 ? -34.719 -33.438 0.067 1 97.31 444 ALA B C 1
ATOM 9526 O O . ALA B 1 444 ? -33.938 -33.344 1.003 1 97.31 444 ALA B O 1
ATOM 9527 N N . VAL B 1 445 ? -35.531 -32.438 -0.339 1 97.44 445 VAL B N 1
ATOM 9528 C CA . VAL B 1 445 ? -35.344 -31.109 0.231 1 97.44 445 VAL B CA 1
ATOM 9529 C C . VAL B 1 445 ? -36.562 -30.688 1.012 1 97.44 445 VAL B C 1
ATOM 9531 O O . VAL B 1 445 ? -37.688 -30.812 0.515 1 97.44 445 VAL B O 1
ATOM 9534 N N . GLU B 1 446 ? -36.312 -30.203 2.225 1 96.81 446 GLU B N 1
ATOM 9535 C CA . GLU B 1 446 ? -37.375 -29.625 3.072 1 96.81 446 GLU B CA 1
ATOM 9536 C C . GLU B 1 446 ? -37 -28.203 3.502 1 96.81 446 GLU B C 1
ATOM 9538 O O . GLU B 1 446 ? -35.844 -27.922 3.812 1 96.81 446 GLU B O 1
ATOM 9543 N N . LEU B 1 447 ? -38 -27.375 3.449 1 95.38 447 LEU B N 1
ATOM 9544 C CA . LEU B 1 447 ? -37.812 -26 3.916 1 95.38 447 LEU B CA 1
ATOM 9545 C C . LEU B 1 447 ? -38.344 -25.844 5.34 1 95.38 447 LEU B C 1
ATOM 9547 O O . LEU B 1 447 ? -39.469 -26.281 5.652 1 95.38 447 LEU B O 1
ATOM 9551 N N . VAL B 1 448 ? -37.438 -25.266 6.203 1 94.81 448 VAL B N 1
ATOM 9552 C CA . VAL B 1 448 ? -37.812 -25.047 7.59 1 94.81 448 VAL B CA 1
ATOM 9553 C C . VAL B 1 448 ? -37.469 -23.609 8.008 1 94.81 448 VAL B C 1
ATOM 9555 O O . VAL B 1 448 ? -36.625 -22.969 7.395 1 94.81 448 VAL B O 1
ATOM 9558 N N . THR B 1 449 ? -38.188 -23.062 8.961 1 91.81 449 THR B N 1
ATOM 9559 C CA . THR B 1 449 ? -37.844 -21.766 9.539 1 91.81 449 THR B CA 1
ATOM 9560 C C . THR B 1 449 ? -36.875 -21.938 10.695 1 91.81 449 THR B C 1
ATOM 9562 O O . THR B 1 449 ? -37.125 -22.703 11.633 1 91.81 449 THR B O 1
ATOM 9565 N N . GLY B 1 450 ? -35.719 -21.297 10.492 1 85.75 450 GLY B N 1
ATOM 9566 C CA . GLY B 1 450 ? -34.688 -21.391 11.531 1 85.75 450 GLY B CA 1
ATOM 9567 C C . GLY B 1 450 ? -35.031 -20.578 12.766 1 85.75 450 GLY B C 1
ATOM 9568 O O . GLY B 1 450 ? -36 -19.812 12.766 1 85.75 450 GLY B O 1
ATOM 9569 N N . ASP B 1 451 ? -34.281 -20.625 13.797 1 81.44 451 ASP B N 1
ATOM 9570 C CA . ASP B 1 451 ? -34.438 -19.891 15.055 1 81.44 451 ASP B CA 1
ATOM 9571 C C . ASP B 1 451 ? -34.281 -18.391 14.836 1 81.44 451 ASP B C 1
ATOM 9573 O O . ASP B 1 451 ? -34.812 -17.594 15.602 1 81.44 451 ASP B O 1
ATOM 9577 N N . ASP B 1 452 ? -33.562 -18.125 13.852 1 74.88 452 ASP B N 1
ATOM 9578 C CA . ASP B 1 452 ? -33.344 -16.719 13.547 1 74.88 452 ASP B CA 1
ATOM 9579 C C . ASP B 1 452 ? -34.469 -16.141 12.695 1 74.88 452 ASP B C 1
ATOM 9581 O O . ASP B 1 452 ? -34.406 -14.969 12.297 1 74.88 452 ASP B O 1
ATOM 9585 N N . GLY B 1 453 ? -35.531 -16.906 12.438 1 78.25 453 GLY B N 1
ATOM 9586 C CA . GLY B 1 453 ? -36.688 -16.453 11.664 1 78.25 453 GLY B CA 1
ATOM 9587 C C . GLY B 1 453 ? -36.438 -16.516 10.164 1 78.25 453 GLY B C 1
ATOM 9588 O O . GLY B 1 453 ? -37.344 -16.172 9.375 1 78.25 453 GLY B O 1
ATOM 9589 N N . ARG B 1 454 ? -35.312 -17.031 9.789 1 82.38 454 ARG B N 1
ATOM 9590 C CA . ARG B 1 454 ? -35 -17.125 8.367 1 82.38 454 ARG B CA 1
ATOM 9591 C C . ARG B 1 454 ? -35.219 -18.531 7.836 1 82.38 454 ARG B C 1
ATOM 9593 O O . ARG B 1 454 ? -35.344 -19.484 8.609 1 82.38 454 ARG B O 1
ATOM 9600 N N . GLY B 1 455 ? -35.344 -18.594 6.492 1 91.31 455 GLY B N 1
ATOM 9601 C CA . GLY B 1 455 ? -35.531 -19.859 5.828 1 91.31 455 GLY B CA 1
ATOM 9602 C C . GLY B 1 455 ? -34.281 -20.734 5.828 1 91.31 455 GLY B C 1
ATOM 9603 O O . GLY B 1 455 ? -33.188 -20.234 5.637 1 91.31 455 GLY B O 1
ATOM 9604 N N . HIS B 1 456 ? -34.469 -22.031 6.215 1 95.31 456 HIS B N 1
ATOM 9605 C CA . HIS B 1 456 ? -33.438 -23.047 6.148 1 95.31 456 HIS B CA 1
ATOM 9606 C C . HIS B 1 456 ? -33.844 -24.203 5.238 1 95.31 456 HIS B C 1
ATOM 9608 O O . HIS B 1 456 ? -35.031 -24.5 5.098 1 95.31 456 HIS B O 1
ATOM 9614 N N . VAL B 1 457 ? -32.844 -24.719 4.641 1 96.5 457 VAL B N 1
ATOM 9615 C CA . VAL B 1 457 ? -33.062 -25.922 3.848 1 96.5 457 VAL B CA 1
ATOM 9616 C C . VAL B 1 457 ? -32.469 -27.125 4.578 1 96.5 457 VAL B C 1
ATOM 9618 O O . VAL B 1 457 ? -31.375 -27.031 5.156 1 96.5 457 VAL B O 1
ATOM 9621 N N . VAL B 1 458 ? -33.281 -28.188 4.637 1 97.56 458 VAL B N 1
ATOM 9622 C CA . VAL B 1 458 ? -32.812 -29.484 5.082 1 97.56 458 VAL B CA 1
ATOM 9623 C C . VAL B 1 458 ? -32.781 -30.453 3.906 1 97.56 458 VAL B C 1
ATOM 9625 O O . VAL B 1 458 ? -33.844 -30.875 3.414 1 97.56 458 VAL B O 1
ATOM 9628 N N . ALA B 1 459 ? -31.609 -30.797 3.457 1 98.12 459 ALA B N 1
ATOM 9629 C CA . ALA B 1 459 ? -31.438 -31.641 2.279 1 98.12 459 ALA B CA 1
ATOM 9630 C C . ALA B 1 459 ? -30.875 -33 2.664 1 98.12 459 ALA B C 1
ATOM 9632 O O . ALA B 1 459 ? -29.844 -33.094 3.328 1 98.12 459 ALA B O 1
ATOM 9633 N N . THR B 1 460 ? -31.578 -34.062 2.297 1 97.88 460 THR B N 1
ATOM 9634 C CA . THR B 1 460 ? -31.062 -35.406 2.451 1 97.88 460 THR B CA 1
ATOM 9635 C C . THR B 1 460 ? -30.469 -35.938 1.145 1 97.88 460 THR B C 1
ATOM 9637 O O . THR B 1 460 ? -31.172 -36.094 0.156 1 97.88 460 THR B O 1
ATOM 9640 N N . PRO B 1 461 ? -29.188 -36.125 1.153 1 97.44 461 PRO B N 1
ATOM 9641 C CA . PRO B 1 461 ? -28.547 -36.562 -0.087 1 97.44 461 PRO B CA 1
ATOM 9642 C C . PRO B 1 461 ? -29 -37.938 -0.544 1 97.44 461 PRO B C 1
ATOM 9644 O O . PRO B 1 461 ? -29.391 -38.781 0.282 1 97.44 461 PRO B O 1
ATOM 9647 N N . PRO B 1 462 ? -29.016 -38.219 -1.879 1 96.19 462 PRO B N 1
ATOM 9648 C CA . PRO B 1 462 ? -29.234 -39.594 -2.369 1 96.19 462 PRO B CA 1
ATOM 9649 C C . PRO B 1 462 ? -28.078 -40.531 -2.051 1 96.19 462 PRO B C 1
ATOM 9651 O O . PRO B 1 462 ? -27.016 -40.062 -1.628 1 96.19 462 PRO B O 1
ATOM 9654 N N . SER B 1 463 ? -28.234 -41.844 -2.254 1 95.19 463 SER B N 1
ATOM 9655 C CA . SER B 1 463 ? -27.266 -42.844 -1.847 1 95.19 463 SER B CA 1
ATOM 9656 C C . SER B 1 463 ? -25.984 -42.781 -2.689 1 95.19 463 SER B C 1
ATOM 9658 O O . SER B 1 463 ? -24.922 -43.219 -2.256 1 95.19 463 SER B O 1
ATOM 9660 N N . TRP B 1 464 ? -26.062 -42.156 -3.896 1 95.31 464 TRP B N 1
ATOM 9661 C CA . TRP B 1 464 ? -24.891 -42.125 -4.766 1 95.31 464 TRP B CA 1
ATOM 9662 C C . TRP B 1 464 ? -24.031 -40.875 -4.484 1 95.31 464 TRP B C 1
ATOM 9664 O O . TRP B 1 464 ? -22.969 -40.688 -5.086 1 95.31 464 TRP B O 1
ATOM 9674 N N . ARG B 1 465 ? -24.516 -40 -3.666 1 95.31 465 ARG B N 1
ATOM 9675 C CA . ARG B 1 465 ? -23.781 -38.781 -3.346 1 95.31 465 ARG B CA 1
ATOM 9676 C C . ARG B 1 465 ? -23.234 -38.812 -1.919 1 95.31 465 ARG B C 1
ATOM 9678 O O . ARG B 1 465 ? -23.656 -38.031 -1.069 1 95.31 465 ARG B O 1
ATOM 9685 N N . ALA B 1 466 ? -22.234 -39.594 -1.728 1 91.38 466 ALA B N 1
ATOM 9686 C CA . ALA B 1 466 ? -21.625 -39.75 -0.407 1 91.38 466 ALA B CA 1
ATOM 9687 C C . ALA B 1 466 ? -20.766 -38.531 -0.067 1 91.38 466 ALA B C 1
ATOM 9689 O O . ALA B 1 466 ? -20.375 -38.344 1.088 1 91.38 466 ALA B O 1
ATOM 9690 N N . ASP B 1 467 ? -20.562 -37.625 -1.013 1 92.62 467 ASP B N 1
ATOM 9691 C CA . ASP B 1 467 ? -19.703 -36.438 -0.852 1 92.62 467 ASP B CA 1
ATOM 9692 C C . ASP B 1 467 ? -20.453 -35.281 -0.19 1 92.62 467 ASP B C 1
ATOM 9694 O O . ASP B 1 467 ? -19.844 -34.344 0.292 1 92.62 467 ASP B O 1
ATOM 9698 N N . LEU B 1 468 ? -21.766 -35.344 -0.156 1 96.19 468 LEU B N 1
ATOM 9699 C CA . LEU B 1 468 ? -22.562 -34.281 0.418 1 96.19 468 LEU B CA 1
ATOM 9700 C C . LEU B 1 468 ? -22.75 -34.469 1.916 1 96.19 468 LEU B C 1
ATOM 9702 O O . LEU B 1 468 ? -23.672 -35.188 2.336 1 96.19 468 LEU B O 1
ATOM 9706 N N . THR B 1 469 ? -21.844 -33.75 2.73 1 94.44 469 THR B N 1
ATOM 9707 C CA . THR B 1 469 ? -21.875 -34.031 4.164 1 94.44 469 THR B CA 1
ATOM 9708 C C . THR B 1 469 ? -22.031 -32.719 4.953 1 94.44 469 THR B C 1
ATOM 9710 O O . THR B 1 469 ? -22.328 -32.75 6.148 1 94.44 469 THR B O 1
ATOM 9713 N N . ARG B 1 470 ? -21.797 -31.516 4.293 1 94.62 470 ARG B N 1
ATOM 9714 C CA . ARG B 1 470 ? -21.828 -30.234 4.996 1 94.62 470 ARG B CA 1
ATOM 9715 C C . ARG B 1 470 ? -22.516 -29.172 4.152 1 94.62 470 ARG B C 1
ATOM 9717 O O . ARG B 1 470 ? -22.734 -29.359 2.953 1 94.62 470 ARG B O 1
ATOM 9724 N N . ALA B 1 471 ? -22.812 -28.062 4.805 1 96.69 471 ALA B N 1
ATOM 9725 C CA . ALA B 1 471 ? -23.5 -26.953 4.141 1 96.69 471 ALA B CA 1
ATOM 9726 C C . ALA B 1 471 ? -22.688 -26.469 2.945 1 96.69 471 ALA B C 1
ATOM 9728 O O . ALA B 1 471 ? -23.25 -26.141 1.896 1 96.69 471 ALA B O 1
ATOM 9729 N N . ALA B 1 472 ? -21.391 -26.469 3.107 1 96 472 ALA B N 1
ATOM 9730 C CA . ALA B 1 472 ? -20.516 -25.984 2.041 1 96 472 ALA B CA 1
ATOM 9731 C C . ALA B 1 472 ? -20.656 -26.844 0.785 1 96 472 ALA B C 1
ATOM 9733 O O . ALA B 1 472 ? -20.547 -26.328 -0.334 1 96 472 ALA B O 1
ATOM 9734 N N . ASP B 1 473 ? -20.922 -28.109 0.902 1 96.69 473 ASP B N 1
ATOM 9735 C CA . ASP B 1 473 ? -21.094 -29.016 -0.233 1 96.69 473 ASP B CA 1
ATOM 9736 C C . ASP B 1 473 ? -22.375 -28.688 -1.006 1 96.69 473 ASP B C 1
ATOM 9738 O O . ASP B 1 473 ? -22.375 -28.719 -2.238 1 96.69 473 ASP B O 1
ATOM 9742 N N . LEU B 1 474 ? -23.359 -28.375 -0.267 1 97.88 474 LEU B N 1
ATOM 9743 C CA . LEU B 1 474 ? -24.609 -27.984 -0.903 1 97.88 474 LEU B CA 1
ATOM 9744 C C . LEU B 1 474 ? -24.469 -26.672 -1.656 1 97.88 474 LEU B C 1
ATOM 9746 O O . LEU B 1 474 ? -24.969 -26.531 -2.775 1 97.88 474 LEU B O 1
ATOM 9750 N N . VAL B 1 475 ? -23.812 -25.734 -0.962 1 97.38 475 VAL B N 1
ATOM 9751 C CA . VAL B 1 475 ? -23.562 -24.438 -1.592 1 97.38 475 VAL B CA 1
ATOM 9752 C C . VAL B 1 475 ? -22.828 -24.641 -2.92 1 97.38 475 VAL B C 1
ATOM 9754 O O . VAL B 1 475 ? -23.203 -24.047 -3.934 1 97.38 475 VAL B O 1
ATOM 9757 N N . GLU B 1 476 ? -21.844 -25.516 -2.924 1 96.31 476 GLU B N 1
ATOM 9758 C CA . GLU B 1 476 ? -21.078 -25.781 -4.137 1 96.31 476 GLU B CA 1
ATOM 9759 C C . GLU B 1 476 ? -21.984 -26.281 -5.258 1 96.31 476 GLU B C 1
ATOM 9761 O O . GLU B 1 476 ? -21.844 -25.844 -6.406 1 96.31 476 GLU B O 1
ATOM 9766 N N . GLU B 1 477 ? -22.844 -27.203 -4.957 1 96.75 477 GLU B N 1
ATOM 9767 C CA . GLU B 1 477 ? -23.75 -27.75 -5.965 1 96.75 477 GLU B CA 1
ATOM 9768 C C . GLU B 1 477 ? -24.656 -26.672 -6.555 1 96.75 477 GLU B C 1
ATOM 9770 O O . GLU B 1 477 ? -24.844 -26.625 -7.77 1 96.75 477 GLU B O 1
ATOM 9775 N N . VAL B 1 478 ? -25.172 -25.828 -5.723 1 97 478 VAL B N 1
ATOM 9776 C CA . VAL B 1 478 ? -26.031 -24.766 -6.211 1 97 478 VAL B CA 1
ATOM 9777 C C . VAL B 1 478 ? -25.234 -23.828 -7.117 1 97 478 VAL B C 1
ATOM 9779 O O . VAL B 1 478 ? -25.688 -23.484 -8.219 1 97 478 VAL B O 1
ATOM 9782 N N . LEU B 1 479 ? -24.047 -23.422 -6.633 1 95.62 479 LEU B N 1
ATOM 9783 C CA . LEU B 1 479 ? -23.203 -22.5 -7.406 1 95.62 479 LEU B CA 1
ATOM 9784 C C . LEU B 1 479 ? -22.812 -23.125 -8.734 1 95.62 479 LEU B C 1
ATOM 9786 O O . LEU B 1 479 ? -22.859 -22.469 -9.773 1 95.62 479 LEU B O 1
ATOM 9790 N N . ARG B 1 480 ? -22.406 -24.359 -8.703 1 94.5 480 ARG B N 1
ATOM 9791 C CA . ARG B 1 480 ? -21.953 -25.078 -9.898 1 94.5 480 ARG B CA 1
ATOM 9792 C C . ARG B 1 480 ? -23.062 -25.141 -10.938 1 94.5 480 ARG B C 1
ATOM 9794 O O . ARG B 1 480 ? -22.844 -24.875 -12.117 1 94.5 480 ARG B O 1
ATOM 9801 N N . LEU B 1 481 ? -24.219 -25.438 -10.586 1 95.94 481 LEU B N 1
ATOM 9802 C CA . LEU B 1 481 ? -25.328 -25.656 -11.516 1 95.94 481 LEU B CA 1
ATOM 9803 C C . LEU B 1 481 ? -25.906 -24.328 -11.984 1 95.94 481 LEU B C 1
ATOM 9805 O O . LEU B 1 481 ? -26.422 -24.234 -13.094 1 95.94 481 LEU B O 1
ATOM 9809 N N . GLU B 1 482 ? -25.859 -23.328 -11.109 1 94.25 482 GLU B N 1
ATOM 9810 C CA . GLU B 1 482 ? -26.25 -22 -11.547 1 94.25 482 GLU B CA 1
ATOM 9811 C C . GLU B 1 482 ? -25.219 -21.391 -12.484 1 94.25 482 GLU B C 1
ATOM 9813 O O . GLU B 1 482 ? -25.547 -20.547 -13.328 1 94.25 482 GLU B O 1
ATOM 9818 N N . GLY B 1 483 ? -23.969 -21.797 -12.328 1 92.06 483 GLY B N 1
ATOM 9819 C CA . GLY B 1 483 ? -22.906 -21.328 -13.195 1 92.06 483 GLY B CA 1
ATOM 9820 C C . GLY B 1 483 ? -21.906 -20.422 -12.492 1 92.06 483 GLY B C 1
ATOM 9821 O O . GLY B 1 483 ? -22.281 -19.328 -12.031 1 92.06 483 GLY B O 1
ATOM 9822 N N . PHE B 1 484 ? -20.672 -20.766 -12.484 1 90.88 484 PHE B N 1
ATOM 9823 C CA . PHE B 1 484 ? -19.625 -19.938 -11.891 1 90.88 484 PHE B CA 1
ATOM 9824 C C . PHE B 1 484 ? -19.406 -18.656 -12.695 1 90.88 484 PHE B C 1
ATOM 9826 O O . PHE B 1 484 ? -18.875 -17.688 -12.18 1 90.88 484 PHE B O 1
ATOM 9833 N N . ASP B 1 485 ? -19.766 -18.656 -13.961 1 88.38 485 ASP B N 1
ATOM 9834 C CA . ASP B 1 485 ? -19.578 -17.516 -14.852 1 88.38 485 ASP B CA 1
ATOM 9835 C C . ASP B 1 485 ? -20.516 -16.359 -14.461 1 88.38 485 ASP B C 1
ATOM 9837 O O . ASP B 1 485 ? -20.312 -15.227 -14.875 1 88.38 485 ASP B O 1
ATOM 9841 N N . GLN B 1 486 ? -21.484 -16.703 -13.656 1 87.06 486 GLN B N 1
ATOM 9842 C CA . GLN B 1 486 ? -22.438 -15.695 -13.227 1 87.06 486 GLN B CA 1
ATOM 9843 C C . GLN B 1 486 ? -21.922 -14.914 -12.023 1 87.06 486 GLN B C 1
ATOM 9845 O O . GLN B 1 486 ? -22.531 -13.922 -11.609 1 87.06 486 GLN B O 1
ATOM 9850 N N . ILE B 1 487 ? -20.891 -15.43 -11.453 1 90.19 487 ILE B N 1
ATOM 9851 C CA . ILE B 1 487 ? -20.328 -14.773 -10.273 1 90.19 487 ILE B CA 1
ATOM 9852 C C . ILE B 1 487 ? -19.406 -13.641 -10.703 1 90.19 487 ILE B C 1
ATOM 9854 O O . ILE B 1 487 ? -18.375 -13.883 -11.336 1 90.19 487 ILE B O 1
ATOM 9858 N N . PRO B 1 488 ? -19.719 -12.375 -10.352 1 88 488 PRO B N 1
ATOM 9859 C CA . PRO B 1 488 ? -18.891 -11.25 -10.781 1 88 488 PRO B CA 1
ATOM 9860 C C . PRO B 1 488 ? -17.531 -11.211 -10.094 1 88 488 PRO B C 1
ATOM 9862 O O . PRO B 1 488 ? -17.391 -11.703 -8.969 1 88 488 PRO B O 1
ATOM 9865 N N . SER B 1 489 ? -16.516 -10.828 -10.82 1 86.44 489 SER B N 1
ATOM 9866 C CA . SER B 1 489 ? -15.195 -10.594 -10.25 1 86.44 489 SER B CA 1
ATOM 9867 C C . SER B 1 489 ? -15.133 -9.242 -9.547 1 86.44 489 SER B C 1
ATOM 9869 O O . SER B 1 489 ? -15.055 -8.195 -10.195 1 86.44 489 SER B O 1
ATOM 9871 N N . VAL B 1 490 ? -15.328 -9.203 -8.258 1 80.88 490 VAL B N 1
ATOM 9872 C CA . VAL B 1 490 ? -15.289 -7.984 -7.465 1 80.88 490 VAL B CA 1
ATOM 9873 C C . VAL B 1 490 ? -14.031 -7.977 -6.598 1 80.88 490 VAL B C 1
ATOM 9875 O O . VAL B 1 490 ? -13.789 -8.922 -5.84 1 80.88 490 VAL B O 1
ATOM 9878 N N . LEU B 1 491 ? -13.172 -6.992 -6.809 1 78.81 491 LEU B N 1
ATOM 9879 C CA . LEU B 1 491 ? -12.016 -6.836 -5.934 1 78.81 491 LEU B CA 1
ATOM 9880 C C . LEU B 1 491 ? -12.453 -6.477 -4.516 1 78.81 491 LEU B C 1
ATOM 9882 O O . LEU B 1 491 ? -13.125 -5.469 -4.305 1 78.81 491 LEU B O 1
ATOM 9886 N N . PRO B 1 492 ? -12.25 -7.395 -3.545 1 75.81 492 PRO B N 1
ATOM 9887 C CA . PRO B 1 492 ? -12.641 -7.078 -2.17 1 75.81 492 PRO B CA 1
ATOM 9888 C C . PRO B 1 492 ? -11.898 -5.871 -1.605 1 75.81 492 PRO B C 1
ATOM 9890 O O . PRO B 1 492 ? -10.758 -5.602 -2.006 1 75.81 492 PRO B O 1
ATOM 9893 N N . ALA B 1 493 ? -12.602 -5.059 -0.695 1 74 493 ALA B N 1
ATOM 9894 C CA . ALA B 1 493 ? -11.945 -3.969 0.028 1 74 493 ALA B CA 1
ATOM 9895 C C . ALA B 1 493 ? -10.875 -4.5 0.972 1 74 493 ALA B C 1
ATOM 9897 O O . ALA B 1 493 ? -11.062 -5.539 1.612 1 74 493 ALA B O 1
ATOM 9898 N N . ALA B 1 494 ? -9.75 -3.955 0.784 1 73.19 494 ALA B N 1
ATOM 9899 C CA . ALA B 1 494 ? -8.672 -4.344 1.691 1 73.19 494 ALA B CA 1
ATOM 9900 C C . ALA B 1 494 ? -8.906 -3.783 3.092 1 73.19 494 ALA B C 1
ATOM 9902 O O . ALA B 1 494 ? -9.336 -2.639 3.246 1 73.19 494 ALA B O 1
ATOM 9903 N N . PRO B 1 495 ? -8.93 -4.652 4.105 1 74.25 495 PRO B N 1
ATOM 9904 C CA . PRO B 1 495 ? -9.016 -4.102 5.461 1 74.25 495 PRO B CA 1
ATOM 9905 C C . PRO B 1 495 ? -7.926 -3.074 5.75 1 74.25 495 PRO B C 1
ATOM 9907 O O . PRO B 1 495 ? -6.879 -3.082 5.102 1 74.25 495 PRO B O 1
ATOM 9910 N N . PRO B 1 496 ? -8.32 -2.098 6.625 1 71.44 496 PRO B N 1
ATOM 9911 C CA . PRO B 1 496 ? -7.266 -1.159 7.008 1 71.44 496 PRO B CA 1
ATOM 9912 C C . PRO B 1 496 ? -6.066 -1.853 7.652 1 71.44 496 PRO B C 1
ATOM 9914 O O . PRO B 1 496 ? -6.234 -2.83 8.383 1 71.44 496 PRO B O 1
ATOM 9917 N N . GLY B 1 497 ? -5.078 -1.915 7.012 1 72 497 GLY B N 1
ATOM 9918 C CA . GLY B 1 497 ? -3.873 -2.477 7.602 1 72 497 GLY B CA 1
ATOM 9919 C C . GLY B 1 497 ? -2.762 -1.456 7.773 1 72 497 GLY B C 1
ATOM 9920 O O . GLY B 1 497 ? -2.941 -0.277 7.461 1 72 497 GLY B O 1
ATOM 9921 N N . ARG B 1 498 ? -1.832 -1.745 8.594 1 76.81 498 ARG B N 1
ATOM 9922 C CA . ARG B 1 498 ? -0.689 -0.88 8.875 1 76.81 498 ARG B CA 1
ATOM 9923 C C . ARG B 1 498 ? 0.404 -1.067 7.824 1 76.81 498 ARG B C 1
ATOM 9925 O O . ARG B 1 498 ? 1.508 -0.537 7.969 1 76.81 498 ARG B O 1
ATOM 9932 N N . GLY B 1 499 ? 0.046 -1.728 6.758 1 79.88 499 GLY B N 1
ATOM 9933 C CA . GLY B 1 499 ? 1.04 -1.974 5.723 1 79.88 499 GLY B CA 1
ATOM 9934 C C . GLY B 1 499 ? 1.995 -3.1 6.07 1 79.88 499 GLY B C 1
ATOM 9935 O O . GLY B 1 499 ? 1.6 -4.086 6.695 1 79.88 499 GLY B O 1
ATOM 9936 N N . LEU B 1 500 ? 3.191 -3.072 5.68 1 87.19 500 LEU B N 1
ATOM 9937 C CA . LEU B 1 500 ? 4.211 -4.094 5.898 1 87.19 500 LEU B CA 1
ATOM 9938 C C . LEU B 1 500 ? 4.695 -4.082 7.344 1 87.19 500 LEU B C 1
ATOM 9940 O O . LEU B 1 500 ? 4.816 -3.016 7.953 1 87.19 500 LEU B O 1
ATOM 9944 N N . THR B 1 501 ? 4.965 -5.238 7.91 1 91.75 501 THR B N 1
ATOM 9945 C CA . THR B 1 501 ? 5.562 -5.352 9.234 1 91.75 501 THR B CA 1
ATOM 9946 C C . THR B 1 501 ? 6.988 -4.805 9.234 1 91.75 501 THR B C 1
ATOM 9948 O O . THR B 1 501 ? 7.609 -4.68 8.172 1 91.75 501 THR B O 1
ATOM 9951 N N . PRO B 1 502 ? 7.559 -4.457 10.398 1 92.62 502 PRO B N 1
ATOM 9952 C CA . PRO B 1 502 ? 8.938 -3.982 10.461 1 92.62 502 PRO B CA 1
ATOM 9953 C C . PRO B 1 502 ? 9.938 -4.984 9.875 1 92.62 502 PRO B C 1
ATOM 9955 O O . PRO B 1 502 ? 10.875 -4.59 9.18 1 92.62 502 PRO B O 1
ATOM 9958 N N . ALA B 1 503 ? 9.75 -6.25 10.078 1 95 503 ALA B N 1
ATOM 9959 C CA . ALA B 1 503 ? 10.648 -7.273 9.547 1 95 503 ALA B CA 1
ATOM 9960 C C . ALA B 1 503 ? 10.578 -7.328 8.023 1 95 503 ALA B C 1
ATOM 9962 O O . ALA B 1 503 ? 11.602 -7.496 7.355 1 95 503 ALA B O 1
ATOM 9963 N N . GLN B 1 504 ? 9.359 -7.215 7.547 1 94.88 504 GLN B N 1
ATOM 9964 C CA . GLN B 1 504 ? 9.188 -7.203 6.098 1 94.88 504 GLN B CA 1
ATOM 9965 C C . GLN B 1 504 ? 9.852 -5.977 5.477 1 94.88 504 GLN B C 1
ATOM 9967 O O . GLN B 1 504 ? 10.492 -6.07 4.43 1 94.88 504 GLN B O 1
ATOM 9972 N N . ARG B 1 505 ? 9.664 -4.828 6.098 1 93.06 505 ARG B N 1
ATOM 9973 C CA . ARG B 1 505 ? 10.289 -3.594 5.625 1 93.06 505 ARG B CA 1
ATOM 9974 C C . ARG B 1 505 ? 11.812 -3.705 5.645 1 93.06 505 ARG B C 1
ATOM 9976 O O . ARG B 1 505 ? 12.484 -3.266 4.707 1 93.06 505 ARG B O 1
ATOM 9983 N N . ARG B 1 506 ? 12.328 -4.273 6.695 1 95.19 506 ARG B N 1
ATOM 9984 C CA . ARG B 1 506 ? 13.773 -4.473 6.801 1 95.19 506 ARG B CA 1
ATOM 9985 C C . ARG B 1 506 ? 14.289 -5.355 5.672 1 95.19 506 ARG B C 1
ATOM 9987 O O . ARG B 1 506 ? 15.289 -5.035 5.031 1 95.19 506 ARG B O 1
ATOM 9994 N N . ARG B 1 507 ? 13.641 -6.469 5.5 1 96.5 507 ARG B N 1
ATOM 9995 C CA . ARG B 1 507 ? 14.055 -7.395 4.449 1 96.5 507 ARG B CA 1
ATOM 9996 C C . ARG B 1 507 ? 14.062 -6.707 3.088 1 96.5 507 ARG B C 1
ATOM 9998 O O . ARG B 1 507 ? 15.016 -6.844 2.322 1 96.5 507 ARG B O 1
ATOM 10005 N N . ARG B 1 508 ? 13.07 -5.965 2.818 1 95.25 508 ARG B N 1
ATOM 10006 C CA . ARG B 1 508 ? 12.961 -5.25 1.55 1 95.25 508 ARG B CA 1
ATOM 10007 C C . ARG B 1 508 ? 14.039 -4.18 1.433 1 95.25 508 ARG B C 1
ATOM 10009 O O . ARG B 1 508 ? 14.625 -3.998 0.365 1 95.25 508 ARG B O 1
ATOM 10016 N N . ALA B 1 509 ? 14.234 -3.457 2.512 1 95 509 ALA B N 1
ATOM 10017 C CA . ALA B 1 509 ? 15.242 -2.404 2.521 1 95 509 ALA B CA 1
ATOM 10018 C C . ALA B 1 509 ? 16.641 -2.979 2.264 1 95 509 ALA B C 1
ATOM 10020 O O . ALA B 1 509 ? 17.406 -2.42 1.483 1 95 509 ALA B O 1
ATOM 10021 N N . VAL B 1 510 ? 16.953 -4.047 2.869 1 97.38 510 VAL B N 1
ATOM 10022 C CA . VAL B 1 510 ? 18.25 -4.699 2.729 1 97.38 510 VAL B CA 1
ATOM 10023 C C . VAL B 1 510 ? 18.422 -5.176 1.29 1 97.38 510 VAL B C 1
ATOM 10025 O O . VAL B 1 510 ? 19.469 -4.926 0.676 1 97.38 510 VAL B O 1
ATOM 10028 N N . SER B 1 511 ? 17.438 -5.867 0.816 1 97.56 511 SER B N 1
ATOM 10029 C CA . SER B 1 511 ? 17.5 -6.355 -0.558 1 97.56 511 SER B CA 1
ATOM 10030 C C . SER B 1 511 ? 17.703 -5.207 -1.543 1 97.56 511 SER B C 1
ATOM 10032 O O . SER B 1 511 ? 18.562 -5.27 -2.416 1 97.56 511 SER B O 1
ATOM 10034 N N . ARG B 1 512 ? 17 -4.191 -1.361 1 94.69 512 ARG B N 1
ATOM 10035 C CA . ARG B 1 512 ? 17.094 -3.029 -2.242 1 94.69 512 ARG B CA 1
ATOM 10036 C C . ARG B 1 512 ? 18.469 -2.379 -2.152 1 94.69 512 ARG B C 1
ATOM 10038 O O . ARG B 1 512 ? 19.062 -2.01 -3.172 1 94.69 512 ARG B O 1
ATOM 10045 N N . ALA B 1 513 ? 18.938 -2.176 -0.979 1 96.31 513 ALA B N 1
ATOM 10046 C CA . ALA B 1 513 ? 20.234 -1.552 -0.78 1 96.31 513 ALA B CA 1
ATOM 10047 C C . ALA B 1 513 ? 21.344 -2.33 -1.501 1 96.31 513 ALA B C 1
ATOM 10049 O O . ALA B 1 513 ? 22.172 -1.744 -2.197 1 96.31 513 ALA B O 1
ATOM 10050 N N . LEU B 1 514 ? 21.312 -3.594 -1.343 1 97.62 514 LEU B N 1
ATOM 10051 C CA . LEU B 1 514 ? 22.312 -4.41 -2.018 1 97.62 514 LEU B CA 1
ATOM 10052 C C . LEU B 1 514 ? 22.172 -4.309 -3.531 1 97.62 514 LEU B C 1
ATOM 10054 O O . LEU B 1 514 ? 23.172 -4.109 -4.242 1 97.62 514 LEU B O 1
ATOM 10058 N N . ALA B 1 515 ? 20.984 -4.375 -3.994 1 95.56 515 ALA B N 1
ATOM 10059 C CA . ALA B 1 515 ? 20.75 -4.266 -5.434 1 95.56 515 ALA B CA 1
ATOM 10060 C C . ALA B 1 515 ? 21.25 -2.928 -5.969 1 95.56 515 ALA B C 1
ATOM 10062 O O . ALA B 1 515 ? 21.906 -2.875 -7.008 1 95.56 515 ALA B O 1
ATOM 10063 N N . GLU B 1 516 ? 20.969 -1.899 -5.25 1 94.06 516 GLU B N 1
ATOM 10064 C CA . GLU B 1 516 ? 21.328 -0.55 -5.668 1 94.06 516 GLU B CA 1
ATOM 10065 C C . GLU B 1 516 ? 22.844 -0.355 -5.648 1 94.06 516 GLU B C 1
ATOM 10067 O O . GLU B 1 516 ? 23.359 0.539 -6.316 1 94.06 516 GLU B O 1
ATOM 10072 N N . HIS B 1 517 ? 23.516 -1.185 -4.922 1 94.75 517 HIS B N 1
ATOM 10073 C CA . HIS B 1 517 ? 24.969 -1.072 -4.84 1 94.75 517 HIS B CA 1
ATOM 10074 C C . HIS B 1 517 ? 25.641 -2.07 -5.77 1 94.75 517 HIS B C 1
ATOM 10076 O O . HIS B 1 517 ? 26.812 -2.412 -5.57 1 94.75 517 HIS B O 1
ATOM 10082 N N . GLY B 1 518 ? 24.922 -2.641 -6.664 1 93.94 518 GLY B N 1
ATOM 10083 C CA . GLY B 1 518 ? 25.531 -3.373 -7.77 1 93.94 518 GLY B CA 1
ATOM 10084 C C . GLY B 1 518 ? 25.531 -4.875 -7.559 1 93.94 518 GLY B C 1
ATOM 10085 O O . GLY B 1 518 ? 26.156 -5.613 -8.312 1 93.94 518 GLY B O 1
ATOM 10086 N N . TYR B 1 519 ? 24.828 -5.316 -6.531 1 97.31 519 TYR B N 1
ATOM 10087 C CA . TYR B 1 519 ? 24.672 -6.758 -6.348 1 97.31 519 TYR B CA 1
ATOM 10088 C C . TYR B 1 519 ? 23.438 -7.277 -7.074 1 97.31 519 TYR B C 1
ATOM 10090 O O . TYR B 1 519 ? 22.453 -6.559 -7.215 1 97.31 519 TYR B O 1
ATOM 10098 N N . VAL B 1 520 ? 23.5 -8.547 -7.5 1 97.12 520 VAL B N 1
ATOM 10099 C CA . VAL B 1 520 ? 22.359 -9.172 -8.18 1 97.12 520 VAL B CA 1
ATOM 10100 C C . VAL B 1 520 ? 21.766 -10.273 -7.305 1 97.12 520 VAL B C 1
ATOM 10102 O O . VAL B 1 520 ? 22.5 -11.156 -6.832 1 97.12 520 VAL B O 1
ATOM 10105 N N . GLU B 1 521 ? 20.5 -10.25 -7.152 1 97.75 521 GLU B N 1
ATOM 10106 C CA . GLU B 1 521 ? 19.828 -11.242 -6.324 1 97.75 521 GLU B CA 1
ATOM 10107 C C . GLU B 1 521 ? 19.672 -12.562 -7.074 1 97.75 521 GLU B C 1
ATOM 10109 O O . GLU B 1 521 ? 19.266 -12.578 -8.234 1 97.75 521 GLU B O 1
ATOM 10114 N N . VAL B 1 522 ? 20.062 -13.609 -6.473 1 97.25 522 VAL B N 1
ATOM 10115 C CA . VAL B 1 522 ? 19.797 -14.953 -6.969 1 97.25 522 VAL B CA 1
ATOM 10116 C C . VAL B 1 522 ? 19.031 -15.75 -5.918 1 97.25 522 VAL B C 1
ATOM 10118 O O . VAL B 1 522 ? 19.078 -15.438 -4.727 1 97.25 522 VAL B O 1
ATOM 10121 N N . LEU B 1 523 ? 18.266 -16.812 -6.348 1 95.44 523 LEU B N 1
ATOM 10122 C CA . LEU B 1 523 ? 17.438 -17.609 -5.461 1 95.44 523 LEU B CA 1
ATOM 10123 C C . LEU B 1 523 ? 17.844 -19.078 -5.531 1 95.44 523 LEU B C 1
ATOM 10125 O O . LEU B 1 523 ? 17.172 -19.891 -6.176 1 95.44 523 LEU B O 1
ATOM 10129 N N . PRO B 1 524 ? 18.859 -19.375 -4.781 1 94.81 524 PRO B N 1
ATOM 10130 C CA . PRO B 1 524 ? 19.312 -20.766 -4.824 1 94.81 524 PRO B CA 1
ATOM 10131 C C . PRO B 1 524 ? 18.344 -21.719 -4.137 1 94.81 524 PRO B C 1
ATOM 10133 O O . PRO B 1 524 ? 17.609 -21.312 -3.236 1 94.81 524 PRO B O 1
ATOM 10136 N N . PHE B 1 525 ? 18.406 -23.016 -4.531 1 92.62 525 PHE B N 1
ATOM 1013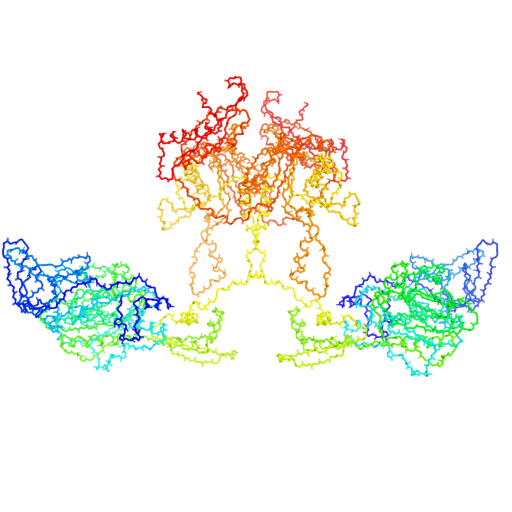7 C CA . PHE B 1 525 ? 17.656 -24.062 -3.842 1 92.62 525 PHE B CA 1
ATOM 10138 C C . PHE B 1 525 ? 18.281 -24.359 -2.48 1 92.62 525 PHE B C 1
ATOM 10140 O O . PHE B 1 525 ? 19.5 -24.359 -2.334 1 92.62 525 PHE B O 1
ATOM 10147 N N . PRO B 1 526 ? 17.484 -24.719 -1.604 1 94.12 526 PRO B N 1
ATOM 10148 C CA . PRO B 1 526 ? 18 -24.938 -0.245 1 94.12 526 PRO B CA 1
ATOM 10149 C C . PRO B 1 526 ? 18.594 -26.328 -0.046 1 94.12 526 PRO B C 1
ATOM 10151 O O . PRO B 1 526 ? 19.047 -26.656 1.056 1 94.12 526 PRO B O 1
ATOM 10154 N N . PHE B 1 527 ? 18.734 -27.219 -1.066 1 95.81 527 PHE B N 1
ATOM 10155 C CA . PHE B 1 527 ? 19.219 -28.594 -0.964 1 95.81 527 PHE B CA 1
ATOM 10156 C C . PHE B 1 527 ? 20.703 -28.656 -1.29 1 95.81 527 PHE B C 1
ATOM 10158 O O . PHE B 1 527 ? 21.156 -28.062 -2.27 1 95.81 527 PHE B O 1
ATOM 10165 N N . VAL B 1 528 ? 21.484 -29.375 -0.455 1 95.06 528 VAL B N 1
ATOM 10166 C CA . VAL B 1 528 ? 22.922 -29.375 -0.647 1 95.06 528 VAL B CA 1
ATOM 10167 C C . VAL B 1 528 ? 23.453 -30.812 -0.637 1 95.06 528 VAL B C 1
ATOM 10169 O O . VAL B 1 528 ? 22.828 -31.703 -0.052 1 95.06 528 VAL B O 1
ATOM 10172 N N . ASP B 1 529 ? 24.516 -30.953 -1.362 1 95.25 529 ASP B N 1
ATOM 10173 C CA . ASP B 1 529 ? 25.344 -32.125 -1.266 1 95.25 529 ASP B CA 1
ATOM 10174 C C . ASP B 1 529 ? 26.281 -32.062 -0.064 1 95.25 529 ASP B C 1
ATOM 10176 O O . ASP B 1 529 ? 27.062 -31.109 0.058 1 95.25 529 ASP B O 1
ATOM 10180 N N . PRO B 1 530 ? 26.297 -33.062 0.807 1 94.19 530 PRO B N 1
ATOM 10181 C CA . PRO B 1 530 ? 27.109 -33 2.025 1 94.19 530 PRO B CA 1
ATOM 10182 C C . PRO B 1 530 ? 28.594 -32.875 1.737 1 94.19 530 PRO B C 1
ATOM 10184 O O . PRO B 1 530 ? 29.375 -32.5 2.615 1 94.19 530 PRO B O 1
ATOM 10187 N N . SER B 1 531 ? 29.047 -33.125 0.564 1 95.56 531 SER B N 1
ATOM 10188 C CA . SER B 1 531 ? 30.469 -33 0.215 1 95.56 531 SER B CA 1
ATOM 10189 C C . SER B 1 531 ? 30.938 -31.562 0.284 1 95.56 531 SER B C 1
ATOM 10191 O O . SER B 1 531 ? 32.125 -31.297 0.367 1 95.56 531 SER B O 1
ATOM 10193 N N . VAL B 1 532 ? 30.078 -30.688 0.27 1 96.5 532 VAL B N 1
ATOM 10194 C CA . VAL B 1 532 ? 30.406 -29.266 0.299 1 96.5 532 VAL B CA 1
ATOM 10195 C C . VAL B 1 532 ? 31.047 -28.922 1.64 1 96.5 532 VAL B C 1
ATOM 10197 O O . VAL B 1 532 ? 31.906 -28.031 1.712 1 96.5 532 VAL B O 1
ATOM 10200 N N . TRP B 1 533 ? 30.703 -29.625 2.705 1 97.19 533 TRP B N 1
ATOM 10201 C CA . TRP B 1 533 ? 31.281 -29.359 4.02 1 97.19 533 TRP B CA 1
ATOM 10202 C C . TRP B 1 533 ? 32.781 -29.703 4.047 1 97.19 533 TRP B C 1
ATOM 10204 O O . TRP B 1 533 ? 33.562 -29 4.668 1 97.19 533 TRP B O 1
ATOM 10214 N N . ASP B 1 534 ? 33.062 -30.719 3.342 1 97.38 534 ASP B N 1
ATOM 10215 C CA . ASP B 1 534 ? 34.469 -31.062 3.184 1 97.38 534 ASP B CA 1
ATOM 10216 C C . ASP B 1 534 ? 35.188 -30.031 2.34 1 97.38 534 ASP B C 1
ATOM 10218 O O . ASP B 1 534 ? 36.312 -29.641 2.658 1 97.38 534 ASP B O 1
ATOM 10222 N N . ALA B 1 535 ? 34.562 -29.625 1.323 1 97.81 535 ALA B N 1
ATOM 10223 C CA . ALA B 1 535 ? 35.156 -28.609 0.453 1 97.81 535 ALA B CA 1
ATOM 10224 C C . ALA B 1 535 ? 35.406 -27.312 1.217 1 97.81 535 ALA B C 1
ATOM 10226 O O . ALA B 1 535 ? 36.406 -26.609 0.953 1 97.81 535 ALA B O 1
ATOM 10227 N N . PHE B 1 536 ? 34.562 -27.016 2.176 1 98.06 536 PHE B N 1
ATOM 10228 C CA . PHE B 1 536 ? 34.688 -25.812 2.988 1 98.06 536 PHE B CA 1
ATOM 10229 C C . PHE B 1 536 ? 35.812 -25.969 4.02 1 98.06 536 PHE B C 1
ATOM 10231 O O . PHE B 1 536 ? 36.219 -25 4.645 1 98.06 536 PHE B O 1
ATOM 10238 N N . GLY B 1 537 ? 36.25 -27.156 4.199 1 97 537 GLY B N 1
ATOM 10239 C CA . GLY B 1 537 ? 37.281 -27.438 5.18 1 97 537 GLY B CA 1
ATOM 10240 C C . GLY B 1 537 ? 36.75 -27.469 6.605 1 97 537 GLY B C 1
ATOM 10241 O O . GLY B 1 537 ? 37.469 -27.125 7.543 1 97 537 GLY B O 1
ATOM 10242 N N . LEU B 1 538 ? 35.531 -27.875 6.738 1 96.88 538 LEU B N 1
ATOM 10243 C CA . LEU B 1 538 ? 34.969 -27.922 8.078 1 96.88 538 LEU B CA 1
ATOM 10244 C C . LEU B 1 538 ? 35.469 -29.141 8.844 1 96.88 538 LEU B C 1
ATOM 10246 O O . LEU B 1 538 ? 35.594 -30.234 8.273 1 96.88 538 LEU B O 1
ATOM 10250 N N . ALA B 1 539 ? 35.656 -28.906 10.125 1 96.19 539 ALA B N 1
ATOM 10251 C CA . ALA B 1 539 ? 36 -30.016 10.992 1 96.19 539 ALA B CA 1
ATOM 10252 C C . ALA B 1 539 ? 34.844 -30.984 11.156 1 96.19 539 ALA B C 1
ATOM 10254 O O . ALA B 1 539 ? 33.688 -30.641 10.891 1 96.19 539 ALA B O 1
ATOM 10255 N N . GLU B 1 540 ? 35.125 -32.188 11.562 1 94.5 540 GLU B N 1
ATOM 10256 C CA . GLU B 1 540 ? 34.125 -33.219 11.695 1 94.5 540 GLU B CA 1
ATOM 10257 C C . GLU B 1 540 ? 33.062 -32.844 12.727 1 94.5 540 GLU B C 1
ATOM 10259 O O . GLU B 1 540 ? 31.891 -33.219 12.594 1 94.5 540 GLU B O 1
ATOM 10264 N N . ASP B 1 541 ? 33.438 -32.062 13.656 1 93.69 541 ASP B N 1
ATOM 10265 C CA . ASP B 1 541 ? 32.531 -31.719 14.742 1 93.69 541 ASP B CA 1
ATOM 10266 C C . ASP B 1 541 ? 31.938 -30.328 14.547 1 93.69 541 ASP B C 1
ATOM 10268 O O . ASP B 1 541 ? 31.297 -29.797 15.453 1 93.69 541 ASP B O 1
ATOM 10272 N N . ASP B 1 542 ? 32.156 -29.812 13.391 1 94.06 542 ASP B N 1
ATOM 10273 C CA . ASP B 1 542 ? 31.562 -28.5 13.102 1 94.06 542 ASP B CA 1
ATOM 10274 C C . ASP B 1 542 ? 30.047 -28.578 13.125 1 94.06 542 ASP B C 1
ATOM 10276 O O . ASP B 1 542 ? 29.438 -29.422 12.477 1 94.06 542 ASP B O 1
ATOM 10280 N N . PRO B 1 543 ? 29.391 -27.703 13.945 1 90.94 543 PRO B N 1
ATOM 10281 C CA . PRO B 1 543 ? 27.938 -27.734 14.07 1 90.94 543 PRO B CA 1
ATOM 10282 C C . PRO B 1 543 ? 27.219 -27.578 12.734 1 90.94 543 PRO B C 1
ATOM 10284 O O . PRO B 1 543 ? 26.078 -28.031 12.578 1 90.94 543 PRO B O 1
ATOM 10287 N N . ARG B 1 544 ? 27.812 -27.125 11.664 1 92.75 544 ARG B N 1
ATOM 10288 C CA . ARG B 1 544 ? 27.188 -26.906 10.367 1 92.75 544 ARG B CA 1
ATOM 10289 C C . ARG B 1 544 ? 27.047 -28.203 9.602 1 92.75 544 ARG B C 1
ATOM 10291 O O . ARG B 1 544 ? 26.297 -28.281 8.617 1 92.75 544 ARG B O 1
ATOM 10298 N N . ARG B 1 545 ? 27.703 -29.141 10.023 1 92.81 545 ARG B N 1
ATOM 10299 C CA . ARG B 1 545 ? 27.578 -30.453 9.422 1 92.81 545 ARG B CA 1
ATOM 10300 C C . ARG B 1 545 ? 26.297 -31.141 9.883 1 92.81 545 ARG B C 1
ATOM 10302 O O . ARG B 1 545 ? 25.859 -32.125 9.266 1 92.81 545 ARG B O 1
ATOM 10309 N N . ARG B 1 546 ? 25.703 -30.625 10.984 1 92.56 546 ARG B N 1
ATOM 10310 C CA . ARG B 1 546 ? 24.422 -31.141 11.438 1 92.56 546 ARG B CA 1
ATOM 10311 C C . ARG B 1 546 ? 23.281 -30.547 10.617 1 92.56 546 ARG B C 1
ATOM 10313 O O . ARG B 1 546 ? 22.875 -29.406 10.844 1 92.56 546 ARG B O 1
ATOM 10320 N N . THR B 1 547 ? 22.75 -31.297 9.68 1 94.06 547 THR B N 1
ATOM 10321 C CA . THR B 1 547 ? 21.703 -30.812 8.789 1 94.06 547 THR B CA 1
ATOM 10322 C C . THR B 1 547 ? 20.453 -31.703 8.875 1 94.06 547 THR B C 1
ATOM 10324 O O . THR B 1 547 ? 20.469 -32.719 9.555 1 94.06 547 THR B O 1
ATOM 10327 N N . ILE B 1 548 ? 19.375 -31.219 8.289 1 93.81 548 ILE B N 1
ATOM 10328 C CA . ILE B 1 548 ? 18.156 -32 8.164 1 93.81 548 ILE B CA 1
ATOM 10329 C C . ILE B 1 548 ? 18.188 -32.781 6.855 1 93.81 548 ILE B C 1
ATOM 10331 O O . ILE B 1 548 ? 18.359 -32.219 5.777 1 93.81 548 ILE B O 1
ATOM 10335 N N . HIS B 1 549 ? 17.984 -34.062 6.961 1 93.06 549 HIS B N 1
ATOM 10336 C CA . HIS B 1 549 ? 17.969 -34.938 5.797 1 93.06 549 HIS B CA 1
ATOM 10337 C C . HIS B 1 549 ? 16.547 -35.188 5.301 1 93.06 549 HIS B C 1
ATOM 10339 O O . HIS B 1 549 ? 15.656 -35.531 6.078 1 93.06 549 HIS B O 1
ATOM 10345 N N . VAL B 1 550 ? 16.359 -34.969 4.012 1 92.56 550 VAL B N 1
ATOM 10346 C CA . VAL B 1 550 ? 15.062 -35.219 3.391 1 92.56 550 VAL B CA 1
ATOM 10347 C C . VAL B 1 550 ? 14.906 -36.719 3.113 1 92.56 550 VAL B C 1
ATOM 10349 O O . VAL B 1 550 ? 15.781 -37.344 2.504 1 92.56 550 VAL B O 1
ATOM 10352 N N . VAL B 1 551 ? 13.758 -37.281 3.451 1 91.56 551 VAL B N 1
ATOM 10353 C CA . VAL B 1 551 ? 13.531 -38.719 3.406 1 91.56 551 VAL B CA 1
ATOM 10354 C C . VAL B 1 551 ? 13.352 -39.156 1.959 1 91.56 551 VAL B C 1
ATOM 10356 O O . VAL B 1 551 ? 13.867 -40.219 1.561 1 91.56 551 VAL B O 1
ATOM 10359 N N . ASN B 1 552 ? 12.625 -38.438 1.074 1 91.5 552 ASN B N 1
ATOM 10360 C CA . ASN B 1 552 ? 12.383 -38.781 -0.325 1 91.5 552 ASN B CA 1
ATOM 10361 C C . ASN B 1 552 ? 12.805 -37.656 -1.254 1 91.5 552 ASN B C 1
ATOM 10363 O O . ASN B 1 552 ? 11.969 -37.031 -1.905 1 91.5 552 ASN B O 1
ATOM 10367 N N . PRO B 1 553 ? 14.203 -37.531 -1.317 1 92.5 553 PRO B N 1
ATOM 10368 C CA . PRO B 1 553 ? 14.656 -36.406 -2.133 1 92.5 553 PRO B CA 1
ATOM 10369 C C . PRO B 1 553 ? 14.477 -36.625 -3.631 1 92.5 553 PRO B C 1
ATOM 10371 O O . PRO B 1 553 ? 14.641 -37.75 -4.102 1 92.5 553 PRO B O 1
ATOM 10374 N N . LEU B 1 554 ? 14.109 -35.719 -4.367 1 91.25 554 LEU B N 1
ATOM 10375 C CA . LEU B 1 554 ? 14.039 -35.781 -5.824 1 91.25 554 LEU B CA 1
ATOM 10376 C C . LEU B 1 554 ? 15.422 -36 -6.422 1 91.25 554 LEU B C 1
ATOM 10378 O O . LEU B 1 554 ? 15.562 -36.75 -7.402 1 91.25 554 LEU B O 1
ATOM 10382 N N . ASP B 1 555 ? 16.453 -35.406 -5.836 1 91.81 555 ASP B N 1
ATOM 10383 C CA . ASP B 1 555 ? 17.859 -35.594 -6.16 1 91.81 555 ASP B CA 1
ATOM 10384 C C . ASP B 1 555 ? 18.609 -36.219 -4.988 1 91.81 555 ASP B C 1
ATOM 10386 O O . ASP B 1 555 ? 18.844 -35.562 -3.969 1 91.81 555 ASP B O 1
ATOM 10390 N N . ALA B 1 556 ? 19.031 -37.438 -5.188 1 92.25 556 ALA B N 1
ATOM 10391 C CA . ALA B 1 556 ? 19.656 -38.188 -4.113 1 92.25 556 ALA B CA 1
ATOM 10392 C C . ALA B 1 556 ? 20.984 -37.562 -3.691 1 92.25 556 ALA B C 1
ATOM 10394 O O . ALA B 1 556 ? 21.406 -37.688 -2.539 1 92.25 556 ALA B O 1
ATOM 10395 N N . ASP B 1 557 ? 21.578 -36.812 -4.574 1 92.88 557 ASP B N 1
ATOM 10396 C CA . ASP B 1 557 ? 22.859 -36.188 -4.27 1 92.88 557 ASP B CA 1
ATOM 10397 C C . ASP B 1 557 ? 22.688 -34.938 -3.424 1 92.88 557 ASP B C 1
ATOM 10399 O O . ASP B 1 557 ? 23.609 -34.5 -2.738 1 92.88 557 ASP B O 1
ATOM 10403 N N . ARG B 1 558 ? 21.594 -34.344 -3.482 1 94.69 558 ARG B N 1
ATOM 10404 C CA . ARG B 1 558 ? 21.281 -33.125 -2.74 1 94.69 558 ARG B CA 1
ATOM 10405 C C . ARG B 1 558 ? 20.125 -33.344 -1.781 1 94.69 558 ARG B C 1
ATOM 10407 O O . ARG B 1 558 ? 19.078 -32.688 -1.916 1 94.69 558 ARG B O 1
ATOM 10414 N N . ALA B 1 559 ? 20.359 -34.094 -0.744 1 95.25 559 ALA B N 1
ATOM 10415 C CA . ALA B 1 559 ? 19.266 -34.594 0.096 1 95.25 559 ALA B CA 1
ATOM 10416 C C . ALA B 1 559 ? 19.234 -33.875 1.436 1 95.25 559 ALA B C 1
ATOM 10418 O O . ALA B 1 559 ? 18.453 -34.219 2.326 1 95.25 559 ALA B O 1
ATOM 10419 N N . GLU B 1 560 ? 20.062 -32.844 1.628 1 95.94 560 GLU B N 1
ATOM 10420 C CA . GLU B 1 560 ? 20.125 -32.156 2.91 1 95.94 560 GLU B CA 1
ATOM 10421 C C . GLU B 1 560 ? 19.719 -30.688 2.762 1 95.94 560 GLU B C 1
ATOM 10423 O O . GLU B 1 560 ? 20.031 -30.047 1.748 1 95.94 560 GLU B O 1
ATOM 10428 N N . LEU B 1 561 ? 19.047 -30.203 3.834 1 95.88 561 LEU B N 1
ATOM 10429 C CA . LEU B 1 561 ? 18.719 -28.797 3.852 1 95.88 561 LEU B CA 1
ATOM 10430 C C . LEU B 1 561 ? 19.891 -27.969 4.387 1 95.88 561 LEU B C 1
ATOM 10432 O O . LEU B 1 561 ? 20.5 -28.328 5.391 1 95.88 561 LEU B O 1
ATOM 10436 N N . ALA B 1 562 ? 20.094 -26.875 3.697 1 92.75 562 ALA B N 1
ATOM 10437 C CA . ALA B 1 562 ? 21.297 -26.078 3.959 1 92.75 562 ALA B CA 1
ATOM 10438 C C . ALA B 1 562 ? 21.156 -25.297 5.258 1 92.75 562 ALA B C 1
ATOM 10440 O O . ALA B 1 562 ? 20.109 -24.703 5.531 1 92.75 562 ALA B O 1
ATOM 10441 N N . GLY B 1 563 ? 22.25 -25.281 6.094 1 96 563 GLY B N 1
ATOM 10442 C CA . GLY B 1 563 ? 22.328 -24.438 7.273 1 96 563 GLY B CA 1
ATOM 10443 C C . GLY B 1 563 ? 23.016 -23.109 7.008 1 96 563 GLY B C 1
ATOM 10444 O O . GLY B 1 563 ? 23.156 -22.281 7.918 1 96 563 GLY B O 1
ATOM 10445 N N . THR B 1 564 ? 23.5 -22.828 5.84 1 97.31 564 THR B N 1
ATOM 10446 C CA . THR B 1 564 ? 24.141 -21.609 5.375 1 97.31 564 THR B CA 1
ATOM 10447 C C . THR B 1 564 ? 23.781 -21.328 3.924 1 97.31 564 THR B C 1
ATOM 10449 O O . THR B 1 564 ? 23.453 -22.234 3.166 1 97.31 564 THR B O 1
ATOM 10452 N N . LEU B 1 565 ? 23.859 -20.109 3.553 1 98.06 565 LEU B N 1
ATOM 10453 C CA . LEU B 1 565 ? 23.484 -19.703 2.209 1 98.06 565 LEU B CA 1
ATOM 10454 C C . LEU B 1 565 ? 24.625 -19.891 1.229 1 98.06 565 LEU B C 1
ATOM 10456 O O . LEU B 1 565 ? 24.438 -19.844 0.013 1 98.06 565 LEU B O 1
ATOM 10460 N N . LEU B 1 566 ? 25.844 -20.062 1.615 1 98.38 566 LEU B N 1
ATOM 10461 C CA . LEU B 1 566 ? 27.062 -19.953 0.813 1 98.38 566 LEU B CA 1
ATOM 10462 C C . LEU B 1 566 ? 27.109 -21.047 -0.255 1 98.38 566 LEU B C 1
ATOM 10464 O O . LEU B 1 566 ? 27.484 -20.781 -1.4 1 98.38 566 LEU B O 1
ATOM 10468 N N . PRO B 1 567 ? 26.688 -22.328 0.107 1 97.44 567 PRO B N 1
ATOM 10469 C CA . PRO B 1 567 ? 26.766 -23.344 -0.944 1 97.44 567 PRO B CA 1
ATOM 10470 C C . PRO B 1 567 ? 25.953 -22.969 -2.186 1 97.44 567 PRO B C 1
ATOM 10472 O O . PRO B 1 567 ? 26.469 -23.062 -3.307 1 97.44 567 PRO B O 1
ATOM 10475 N N . GLY B 1 568 ? 24.719 -22.578 -1.952 1 96.88 568 GLY B N 1
ATOM 10476 C CA . GLY B 1 568 ? 23.875 -22.188 -3.068 1 96.88 568 GLY B CA 1
ATOM 10477 C C . GLY B 1 568 ? 24.422 -21 -3.836 1 96.88 568 GLY B C 1
ATOM 10478 O O . GLY B 1 568 ? 24.375 -20.969 -5.07 1 96.88 568 GLY B O 1
ATOM 10479 N N . LEU B 1 569 ? 24.969 -20 -3.166 1 98.38 569 LEU B N 1
ATOM 10480 C CA . LEU B 1 569 ? 25.531 -18.797 -3.785 1 98.38 569 LEU B CA 1
ATOM 10481 C C . LEU B 1 569 ? 26.766 -19.141 -4.609 1 98.38 569 LEU B C 1
ATOM 10483 O O . LEU B 1 569 ? 26.938 -18.641 -5.727 1 98.38 569 LEU B O 1
ATOM 10487 N N . LEU B 1 570 ? 27.609 -19.938 -4.07 1 98.25 570 LEU B N 1
ATOM 10488 C CA . LEU B 1 570 ? 28.844 -20.297 -4.758 1 98.25 570 LEU B CA 1
ATOM 10489 C C . LEU B 1 570 ? 28.562 -21.172 -5.977 1 98.25 570 LEU B C 1
ATOM 10491 O O . LEU B 1 570 ? 29.234 -21.062 -7 1 98.25 570 LEU B O 1
ATOM 10495 N N . ASP B 1 571 ? 27.5 -22 -5.863 1 96.44 571 ASP B N 1
ATOM 10496 C CA . ASP B 1 571 ? 27.047 -22.75 -7.027 1 96.44 571 ASP B CA 1
ATOM 10497 C C . ASP B 1 571 ? 26.609 -21.812 -8.156 1 96.44 571 ASP B C 1
ATOM 10499 O O . ASP B 1 571 ? 26.969 -22.031 -9.312 1 96.44 571 ASP B O 1
ATOM 10503 N N . ALA B 1 572 ? 25.891 -20.844 -7.754 1 97 572 ALA B N 1
ATOM 10504 C CA . ALA B 1 572 ? 25.438 -19.844 -8.727 1 97 572 ALA B CA 1
ATOM 10505 C C . ALA B 1 572 ? 26.625 -19.094 -9.328 1 97 572 ALA B C 1
ATOM 10507 O O . ALA B 1 572 ? 26.625 -18.797 -10.523 1 97 572 ALA B O 1
ATOM 10508 N N . LEU B 1 573 ? 27.578 -18.766 -8.547 1 98.06 573 LEU B N 1
ATOM 10509 C CA . LEU B 1 573 ? 28.766 -18.062 -9.008 1 98.06 573 LEU B CA 1
ATOM 10510 C C . LEU B 1 573 ? 29.516 -18.891 -10.055 1 98.06 573 LEU B C 1
ATOM 10512 O O . LEU B 1 573 ? 29.859 -18.391 -11.117 1 98.06 573 LEU B O 1
ATOM 10516 N N . VAL B 1 574 ? 29.703 -20.141 -9.789 1 96.5 574 VAL B N 1
ATOM 10517 C CA . VAL B 1 574 ? 30.391 -21.047 -10.703 1 96.5 574 VAL B CA 1
ATOM 10518 C C . VAL B 1 574 ? 29.625 -21.141 -12.016 1 96.5 574 VAL B C 1
ATOM 10520 O O . VAL B 1 574 ? 30.203 -21.078 -13.094 1 96.5 574 VAL B O 1
ATOM 10523 N N . ARG B 1 575 ? 28.359 -21.312 -11.867 1 93.62 575 ARG B N 1
ATOM 10524 C CA . ARG B 1 575 ? 27.5 -21.438 -13.047 1 93.62 575 ARG B CA 1
ATOM 10525 C C . ARG B 1 575 ? 27.609 -20.188 -13.922 1 93.62 575 ARG B C 1
ATOM 10527 O O . ARG B 1 575 ? 27.75 -20.297 -15.148 1 93.62 575 ARG B O 1
ATOM 10534 N N . ASN B 1 576 ? 27.562 -19.062 -13.344 1 94.44 576 ASN B N 1
ATOM 10535 C CA . ASN B 1 576 ? 27.656 -17.812 -14.109 1 94.44 576 ASN B CA 1
ATOM 10536 C C . ASN B 1 576 ? 29.031 -17.625 -14.719 1 94.44 576 ASN B C 1
ATOM 10538 O O . ASN B 1 576 ? 29.156 -17.172 -15.859 1 94.44 576 ASN B O 1
ATOM 10542 N N . ARG B 1 577 ? 30.047 -17.969 -14 1 93.81 577 ARG B N 1
ATOM 10543 C CA . ARG B 1 577 ? 31.406 -17.891 -14.523 1 93.81 577 ARG B CA 1
ATOM 10544 C C . ARG B 1 577 ? 31.578 -18.797 -15.734 1 93.81 577 ARG B C 1
ATOM 10546 O O . ARG B 1 577 ? 32.219 -18.406 -16.719 1 93.81 577 ARG B O 1
ATOM 10553 N N . SER B 1 578 ? 30.984 -19.922 -15.648 1 90.25 578 SER B N 1
ATOM 10554 C CA . SER B 1 578 ? 31.094 -20.875 -16.734 1 90.25 578 SER B CA 1
ATOM 10555 C C . SER B 1 578 ? 30.391 -20.375 -18 1 90.25 578 SER B C 1
ATOM 10557 O O . SER B 1 578 ? 30.719 -20.781 -19.109 1 90.25 578 SER B O 1
ATOM 10559 N N . ARG B 1 579 ? 29.531 -19.453 -17.797 1 88.56 579 ARG B N 1
ATOM 10560 C CA . ARG B 1 579 ? 28.781 -18.891 -18.906 1 88.56 579 ARG B CA 1
ATOM 10561 C C . ARG B 1 579 ? 29.406 -17.578 -19.375 1 88.56 579 ARG B C 1
ATOM 10563 O O . ARG B 1 579 ? 28.797 -16.828 -20.125 1 88.56 579 ARG B O 1
ATOM 10570 N N . GLY B 1 580 ? 30.516 -17.266 -18.844 1 88.5 580 GLY B N 1
ATOM 10571 C CA . GLY B 1 580 ? 31.312 -16.172 -19.391 1 88.5 580 GLY B CA 1
ATOM 10572 C C . GLY B 1 580 ? 31.266 -14.906 -18.562 1 88.5 580 GLY B C 1
ATOM 10573 O O . GLY B 1 580 ? 31.812 -13.875 -18.953 1 88.5 580 GLY B O 1
ATOM 10574 N N . MET B 1 581 ? 30.703 -14.922 -17.438 1 91.19 581 MET B N 1
ATOM 10575 C CA . MET B 1 581 ? 30.688 -13.75 -16.578 1 91.19 581 MET B CA 1
ATOM 10576 C C . MET B 1 581 ? 31.922 -13.711 -15.688 1 91.19 581 MET B C 1
ATOM 10578 O O . MET B 1 581 ? 32.125 -14.602 -14.859 1 91.19 581 MET B O 1
ATOM 10582 N N . THR B 1 582 ? 32.656 -12.68 -15.797 1 91.5 582 THR B N 1
ATOM 10583 C CA . THR B 1 582 ? 33.938 -12.656 -15.109 1 91.5 582 THR B CA 1
ATOM 10584 C C . THR B 1 582 ? 33.844 -11.836 -13.82 1 91.5 582 THR B C 1
ATOM 10586 O O . THR B 1 582 ? 34.562 -12.117 -12.852 1 91.5 582 THR B O 1
ATOM 10589 N N . ASP B 1 583 ? 33.062 -10.828 -13.828 1 95 583 ASP B N 1
ATOM 10590 C CA . ASP B 1 583 ? 32.875 -9.961 -12.664 1 95 583 ASP B CA 1
ATOM 10591 C C . ASP B 1 583 ? 31.5 -10.188 -12.031 1 95 583 ASP B C 1
ATOM 10593 O O . ASP B 1 583 ? 30.469 -9.789 -12.594 1 95 583 ASP B O 1
ATOM 10597 N N . LEU B 1 584 ? 31.5 -10.805 -10.867 1 97.06 584 LEU B N 1
ATOM 10598 C CA . LEU B 1 584 ? 30.234 -11.211 -10.273 1 97.06 584 LEU B CA 1
ATOM 10599 C C . LEU B 1 584 ? 30.078 -10.656 -8.859 1 97.06 584 LEU B C 1
ATOM 10601 O O . LEU B 1 584 ? 31.047 -10.641 -8.094 1 97.06 584 LEU B O 1
ATOM 10605 N N . ALA B 1 585 ? 28.969 -10.078 -8.508 1 98.31 585 ALA B N 1
ATOM 10606 C CA . ALA B 1 585 ? 28.484 -9.688 -7.184 1 98.31 585 ALA B CA 1
ATOM 10607 C C . ALA B 1 585 ? 27.062 -10.172 -6.945 1 98.31 585 ALA B C 1
ATOM 10609 O O . ALA B 1 585 ? 26.109 -9.523 -7.359 1 98.31 585 ALA B O 1
ATOM 10610 N N . LEU B 1 586 ? 26.906 -11.289 -6.281 1 98.69 586 LEU B N 1
ATOM 10611 C CA . LEU B 1 586 ? 25.609 -11.93 -6.098 1 98.69 586 LEU B CA 1
ATOM 10612 C C . LEU B 1 586 ? 25.172 -11.875 -4.637 1 98.69 586 LEU B C 1
ATOM 10614 O O . LEU B 1 586 ? 26.016 -11.891 -3.734 1 98.69 586 LEU B O 1
ATOM 10618 N N . TYR B 1 587 ? 23.844 -11.844 -4.41 1 98.62 587 TYR B N 1
ATOM 10619 C CA . TYR B 1 587 ? 23.359 -11.93 -3.039 1 98.62 587 TYR B CA 1
ATOM 10620 C C . TYR B 1 587 ? 22.031 -12.695 -2.979 1 98.62 587 TYR B C 1
ATOM 10622 O O . TYR B 1 587 ? 21.391 -12.906 -4.008 1 98.62 587 TYR B O 1
ATOM 10630 N N . THR B 1 588 ? 21.734 -13.117 -1.834 1 98.56 588 THR B N 1
ATOM 10631 C CA . THR B 1 588 ? 20.438 -13.711 -1.548 1 98.56 588 THR B CA 1
ATOM 10632 C C . THR B 1 588 ? 20.016 -13.422 -0.112 1 98.56 588 THR B C 1
ATOM 10634 O O . THR B 1 588 ? 20.859 -13.297 0.778 1 98.56 588 THR B O 1
ATOM 10637 N N . VAL B 1 589 ? 18.734 -13.18 0.056 1 98.31 589 VAL B N 1
ATOM 10638 C CA . VAL B 1 589 ? 18.094 -13.156 1.365 1 98.31 589 VAL B CA 1
ATOM 10639 C C . VAL B 1 589 ? 17.172 -14.367 1.513 1 98.31 589 VAL B C 1
ATOM 10641 O O . VAL B 1 589 ? 16.172 -14.492 0.792 1 98.31 589 VAL B O 1
ATOM 10644 N N . GLY B 1 590 ? 17.531 -15.219 2.395 1 97.12 590 GLY B N 1
ATOM 10645 C CA . GLY B 1 590 ? 16.75 -16.453 2.484 1 97.12 590 GLY B CA 1
ATOM 10646 C C . GLY B 1 590 ? 16.844 -17.109 3.842 1 97.12 590 GLY B C 1
ATOM 10647 O O . GLY B 1 590 ? 17.719 -16.766 4.652 1 97.12 590 GLY B O 1
ATOM 10648 N N . GLN B 1 591 ? 16.062 -18.094 4.051 1 96.62 591 GLN B N 1
ATOM 10649 C CA . GLN B 1 591 ? 16.047 -18.859 5.289 1 96.62 591 GLN B CA 1
ATOM 10650 C C . GLN B 1 591 ? 17.094 -19.969 5.266 1 96.62 591 GLN B C 1
ATOM 10652 O O . GLN B 1 591 ? 17.375 -20.531 4.207 1 96.62 591 GLN B O 1
ATOM 10657 N N . VAL B 1 592 ? 17.656 -20.203 6.387 1 97.06 592 VAL B N 1
ATOM 10658 C CA . VAL B 1 592 ? 18.5 -21.375 6.582 1 97.06 592 VAL B CA 1
ATOM 10659 C C . VAL B 1 592 ? 17.875 -22.297 7.625 1 97.06 592 VAL B C 1
ATOM 10661 O O . VAL B 1 592 ? 17.016 -21.875 8.398 1 97.06 592 VAL B O 1
ATOM 10664 N N . THR B 1 593 ? 18.25 -23.547 7.609 1 96.44 593 THR B N 1
ATOM 10665 C CA . THR B 1 593 ? 17.672 -24.531 8.516 1 96.44 593 THR B CA 1
ATOM 10666 C C . THR B 1 593 ? 18.688 -24.984 9.555 1 96.44 593 THR B C 1
ATOM 10668 O O . THR B 1 593 ? 19.766 -25.469 9.195 1 96.44 593 THR B O 1
ATOM 10671 N N . GLN B 1 594 ? 18.375 -24.812 10.766 1 94.19 594 GLN B N 1
ATOM 10672 C CA . GLN B 1 594 ? 19.25 -25.188 11.867 1 94.19 594 GLN B CA 1
ATOM 10673 C C . GLN B 1 594 ? 18.578 -26.172 12.812 1 94.19 594 GLN B C 1
ATOM 10675 O O . GLN B 1 594 ? 17.703 -25.797 13.594 1 94.19 594 GLN B O 1
ATOM 10680 N N . PRO B 1 595 ? 19.031 -27.438 12.711 1 91.88 595 PRO B N 1
ATOM 10681 C CA . PRO B 1 595 ? 18.422 -28.438 13.586 1 91.88 595 PRO B CA 1
ATOM 10682 C C . PRO B 1 595 ? 18.594 -28.109 15.07 1 91.88 595 PRO B C 1
ATOM 10684 O O . PRO B 1 595 ? 19.641 -27.594 15.469 1 91.88 595 PRO B O 1
ATOM 10687 N N . ARG B 1 596 ? 17.578 -28.375 15.75 1 87.75 596 ARG B N 1
ATOM 10688 C CA . ARG B 1 596 ? 17.672 -28.188 17.203 1 87.75 596 ARG B CA 1
ATOM 10689 C C . ARG B 1 596 ? 18.469 -29.312 17.844 1 87.75 596 ARG B C 1
ATOM 10691 O O . ARG B 1 596 ? 18.5 -30.438 17.344 1 87.75 596 ARG B O 1
ATOM 10698 N N . THR B 1 597 ? 19.141 -28.969 18.953 1 83.81 597 THR B N 1
ATOM 10699 C CA . THR B 1 597 ? 19.906 -29.969 19.688 1 83.81 597 THR B CA 1
ATOM 10700 C C . THR B 1 597 ? 18.984 -31 20.328 1 83.81 597 THR B C 1
ATOM 10702 O O . THR B 1 597 ? 19.234 -32.219 20.25 1 83.81 597 THR B O 1
ATOM 10705 N N . GLU B 1 598 ? 17.891 -30.438 20.875 1 84.88 598 GLU B N 1
ATOM 10706 C CA . GLU B 1 598 ? 16.906 -31.328 21.469 1 84.88 598 GLU B CA 1
ATOM 10707 C C . GLU B 1 598 ? 15.703 -31.516 20.562 1 84.88 598 GLU B C 1
ATOM 10709 O O . GLU B 1 598 ? 15.023 -30.562 20.188 1 84.88 598 GLU B O 1
ATOM 10714 N N . LYS B 1 599 ? 15.445 -32.781 20.188 1 80.81 599 LYS B N 1
ATOM 10715 C CA . LYS B 1 599 ? 14.344 -33.062 19.281 1 80.81 599 LYS B CA 1
ATOM 10716 C C . LYS B 1 599 ? 13.016 -33.156 20.016 1 80.81 599 LYS B C 1
ATOM 10718 O O . LYS B 1 599 ? 12.914 -33.812 21.062 1 80.81 599 LYS B O 1
ATOM 10723 N N . VAL B 1 600 ? 12.141 -32.375 19.469 1 88.06 600 VAL B N 1
ATOM 10724 C CA . VAL B 1 600 ? 10.758 -32.438 19.938 1 88.06 600 VAL B CA 1
ATOM 10725 C C . VAL B 1 600 ? 9.914 -33.25 18.969 1 88.06 600 VAL B C 1
ATOM 10727 O O . VAL B 1 600 ? 10.008 -33.062 17.75 1 88.06 600 VAL B O 1
ATOM 10730 N N . PRO B 1 601 ? 9.195 -34.188 19.5 1 89.69 601 PRO B N 1
ATOM 10731 C CA . PRO B 1 601 ? 8.367 -35 18.609 1 89.69 601 PRO B CA 1
ATOM 10732 C C . PRO B 1 601 ? 7.297 -34.188 17.891 1 89.69 601 PRO B C 1
ATOM 10734 O O . PRO B 1 601 ? 6.707 -33.281 18.469 1 89.69 601 PRO B O 1
ATOM 10737 N N . MET B 1 602 ? 7.137 -34.438 16.578 1 91.5 602 MET B N 1
ATOM 10738 C CA . MET B 1 602 ? 6.105 -33.812 15.766 1 91.5 602 MET B CA 1
ATOM 10739 C C . MET B 1 602 ? 4.734 -34.438 16.047 1 91.5 602 MET B C 1
ATOM 10741 O O . MET B 1 602 ? 4.543 -35.625 15.906 1 91.5 602 MET B O 1
ATOM 10745 N N . PRO B 1 603 ? 3.768 -33.562 16.5 1 92.88 603 PRO B N 1
ATOM 10746 C CA . PRO B 1 603 ? 2.42 -34.094 16.688 1 92.88 603 PRO B CA 1
ATOM 10747 C C . PRO B 1 603 ? 1.717 -34.406 15.367 1 92.88 603 PRO B C 1
ATOM 10749 O O . PRO B 1 603 ? 2.154 -33.938 14.312 1 92.88 603 PRO B O 1
ATOM 10752 N N . ASP B 1 604 ? 0.706 -35.25 15.297 1 92.12 604 ASP B N 1
ATOM 10753 C CA . ASP B 1 604 ? -0.137 -35.562 14.156 1 92.12 604 ASP B CA 1
ATOM 10754 C C . ASP B 1 604 ? -1.593 -35.188 14.414 1 92.12 604 ASP B C 1
ATOM 10756 O O . ASP B 1 604 ? -2.426 -36.062 14.695 1 92.12 604 ASP B O 1
ATOM 10760 N N . PRO B 1 605 ? -1.801 -33.906 14.32 1 92.38 605 PRO B N 1
ATOM 10761 C CA . PRO B 1 605 ? -3.168 -33.469 14.617 1 92.38 605 PRO B CA 1
ATOM 10762 C C . PRO B 1 605 ? -4.18 -33.938 13.578 1 92.38 605 PRO B C 1
ATOM 10764 O O . PRO B 1 605 ? -3.811 -34.219 12.43 1 92.38 605 PRO B O 1
ATOM 10767 N N . PRO B 1 606 ? -5.508 -34.125 14.031 1 90.06 606 PRO B N 1
ATOM 10768 C CA . PRO B 1 606 ? -6.551 -34.438 13.055 1 90.06 606 PRO B CA 1
ATOM 10769 C C . PRO B 1 606 ? -6.762 -33.344 12.023 1 90.06 606 PRO B C 1
ATOM 10771 O O . PRO B 1 606 ? -6.414 -32.188 12.273 1 90.06 606 PRO B O 1
ATOM 10774 N N . VAL B 1 607 ? -7.223 -33.594 10.82 1 87.56 607 VAL B N 1
ATOM 10775 C CA . VAL B 1 607 ? -7.34 -32.656 9.711 1 87.56 607 VAL B CA 1
ATOM 10776 C C . VAL B 1 607 ? -8.75 -32.094 9.664 1 87.56 607 VAL B C 1
ATOM 10778 O O . VAL B 1 607 ? -9.062 -31.25 8.812 1 87.56 607 VAL B O 1
ATOM 10781 N N . ASP B 1 608 ? -9.625 -32.531 10.562 1 81.44 608 ASP B N 1
ATOM 10782 C CA . ASP B 1 608 ? -11.023 -32.094 10.516 1 81.44 608 ASP B CA 1
ATOM 10783 C C . ASP B 1 608 ? -11.234 -30.812 11.289 1 81.44 608 ASP B C 1
ATOM 10785 O O . ASP B 1 608 ? -12.344 -30.25 11.297 1 81.44 608 ASP B O 1
ATOM 10789 N N . ARG B 1 609 ? -10.188 -30.375 12.016 1 88.25 609 ARG B N 1
ATOM 10790 C CA . ARG B 1 609 ? -10.273 -29.156 12.797 1 88.25 609 ARG B CA 1
ATOM 10791 C C . ARG B 1 609 ? -8.922 -28.438 12.852 1 88.25 609 ARG B C 1
ATOM 10793 O O . ARG B 1 609 ? -7.887 -29.047 12.602 1 88.25 609 ARG B O 1
ATOM 10800 N N . ARG B 1 610 ? -9.023 -27.078 13.164 1 91.75 610 ARG B N 1
ATOM 10801 C CA . ARG B 1 610 ? -7.785 -26.344 13.422 1 91.75 610 ARG B CA 1
ATOM 10802 C C . ARG B 1 610 ? -7.09 -26.875 14.672 1 91.75 610 ARG B C 1
ATOM 10804 O O . ARG B 1 610 ? -7.73 -27.094 15.703 1 91.75 610 ARG B O 1
ATOM 10811 N N . PRO B 1 611 ? -5.84 -27.156 14.602 1 93.12 611 PRO B N 1
ATOM 10812 C CA . PRO B 1 611 ? -5.133 -27.562 15.82 1 93.12 611 PRO B CA 1
ATOM 10813 C C . PRO B 1 611 ? -5.234 -26.516 16.938 1 93.12 611 PRO B C 1
ATOM 10815 O O . PRO B 1 611 ? -5.367 -25.328 16.656 1 93.12 611 PRO B O 1
ATOM 10818 N N . SER B 1 612 ? -5.316 -26.984 18.266 1 95.25 612 SER B N 1
ATOM 10819 C CA . SER B 1 612 ? -5.297 -26.062 19.391 1 95.25 612 SER B CA 1
ATOM 10820 C C . SER B 1 612 ? -4.012 -25.25 19.422 1 95.25 612 SER B C 1
ATOM 10822 O O . SER B 1 612 ? -3.031 -25.594 18.75 1 95.25 612 SER B O 1
ATOM 10824 N N . ASP B 1 613 ? -4.016 -24.172 20.094 1 94.19 613 ASP B N 1
ATOM 10825 C CA . ASP B 1 613 ? -2.836 -23.328 20.203 1 94.19 613 ASP B CA 1
ATOM 10826 C C . ASP B 1 613 ? -1.662 -24.094 20.812 1 94.19 613 ASP B C 1
ATOM 10828 O O . ASP B 1 613 ? -0.509 -23.875 20.438 1 94.19 613 ASP B O 1
ATOM 10832 N N . GLU B 1 614 ? -2.008 -24.938 21.719 1 94.44 614 GLU B N 1
ATOM 10833 C CA . GLU B 1 614 ? -0.979 -25.75 22.344 1 94.44 614 GLU B CA 1
ATOM 10834 C C . GLU B 1 614 ? -0.33 -26.688 21.328 1 94.44 614 GLU B C 1
ATOM 10836 O O . GLU B 1 614 ? 0.894 -26.828 21.312 1 94.44 614 GLU B O 1
ATOM 10841 N N . VAL B 1 615 ? -1.151 -27.344 20.531 1 94.06 615 VAL B N 1
ATOM 10842 C CA . VAL B 1 615 ? -0.649 -28.25 19.5 1 94.06 615 VAL B CA 1
ATOM 10843 C C . VAL B 1 615 ? 0.164 -27.469 18.469 1 94.06 615 VAL B C 1
ATOM 10845 O O . VAL B 1 615 ? 1.207 -27.938 18 1 94.06 615 VAL B O 1
ATOM 10848 N N . TYR B 1 616 ? -0.303 -26.359 18.109 1 93.44 616 TYR B N 1
ATOM 10849 C CA . TYR B 1 616 ? 0.431 -25.5 17.172 1 93.44 616 TYR B CA 1
ATOM 10850 C C . TYR B 1 616 ? 1.797 -25.125 17.734 1 93.44 616 TYR B C 1
ATOM 10852 O O . TYR B 1 616 ? 2.795 -25.125 17.016 1 93.44 616 TYR B O 1
ATOM 10860 N N . ALA B 1 617 ? 1.856 -24.781 18.984 1 94 617 ALA B N 1
ATOM 10861 C CA . ALA B 1 617 ? 3.121 -24.469 19.641 1 94 617 ALA B CA 1
ATOM 10862 C C . ALA B 1 617 ? 4.066 -25.656 19.625 1 94 617 ALA B C 1
ATOM 10864 O O . ALA B 1 617 ? 5.273 -25.5 19.422 1 94 617 ALA B O 1
ATOM 10865 N N . GLN B 1 618 ? 3.516 -26.828 19.844 1 93.12 618 GLN B N 1
ATOM 10866 C CA . GLN B 1 618 ? 4.316 -28.047 19.781 1 93.12 618 GLN B CA 1
ATOM 10867 C C . GLN B 1 618 ? 4.855 -28.281 18.375 1 93.12 618 GLN B C 1
ATOM 10869 O O . GLN B 1 618 ? 6 -28.719 18.219 1 93.12 618 GLN B O 1
ATOM 10874 N N . ILE B 1 619 ? 4.023 -28.062 17.375 1 93.5 619 ILE B N 1
ATOM 10875 C CA . ILE B 1 619 ? 4.461 -28.188 15.992 1 93.5 619 ILE B CA 1
ATOM 10876 C C . ILE B 1 619 ? 5.633 -27.25 15.742 1 93.5 619 ILE B C 1
ATOM 10878 O O . ILE B 1 619 ? 6.668 -27.656 15.211 1 93.5 619 ILE B O 1
ATOM 10882 N N . ASN B 1 620 ? 5.562 -26.062 16.188 1 92.69 620 ASN B N 1
ATOM 10883 C CA . ASN B 1 620 ? 6.617 -25.078 15.984 1 92.69 620 ASN B CA 1
ATOM 10884 C C . ASN B 1 620 ? 7.898 -25.469 16.719 1 92.69 620 ASN B C 1
ATOM 10886 O O . ASN B 1 620 ? 9 -25.25 16.219 1 92.69 620 ASN B O 1
ATOM 10890 N N . ALA B 1 621 ? 7.688 -26 17.875 1 92.88 621 ALA B N 1
ATOM 10891 C CA . ALA B 1 621 ? 8.836 -26.406 18.672 1 92.88 621 ALA B CA 1
ATOM 10892 C C . ALA B 1 621 ? 9.555 -27.594 18.016 1 92.88 621 ALA B C 1
ATOM 10894 O O . ALA B 1 621 ? 10.766 -27.766 18.188 1 92.88 621 ALA B O 1
ATOM 10895 N N . ALA B 1 622 ? 8.797 -28.422 17.312 1 92.81 622 ALA B N 1
ATOM 10896 C CA . ALA B 1 622 ? 9.367 -29.594 16.672 1 92.81 622 ALA B CA 1
ATOM 10897 C C . ALA B 1 622 ? 10.109 -29.234 15.391 1 92.81 622 ALA B C 1
ATOM 10899 O O . ALA B 1 622 ? 10.969 -29.984 14.93 1 92.81 622 ALA B O 1
ATOM 10900 N N . LEU B 1 623 ? 9.828 -28.109 14.812 1 93.12 623 LEU B N 1
ATOM 10901 C CA . LEU B 1 623 ? 10.484 -27.656 13.586 1 93.12 623 LEU B CA 1
ATOM 10902 C C . LEU B 1 623 ? 11.859 -27.078 13.891 1 93.12 623 LEU B C 1
ATOM 10904 O O . LEU B 1 623 ? 12.094 -26.531 14.969 1 93.12 623 LEU B O 1
ATOM 10908 N N . PRO B 1 624 ? 12.844 -27.312 12.93 1 94.31 624 PRO B N 1
ATOM 10909 C CA . PRO B 1 624 ? 14.141 -26.656 13.125 1 94.31 624 PRO B CA 1
ATOM 10910 C C . PRO B 1 624 ? 14.023 -25.125 13.141 1 94.31 624 PRO B C 1
ATOM 10912 O O . PRO B 1 624 ? 13.016 -24.578 12.711 1 94.31 624 PRO B O 1
ATOM 10915 N N . GLN B 1 625 ? 15.055 -24.516 13.711 1 94.25 625 GLN B N 1
ATOM 10916 C CA . GLN B 1 625 ? 15.125 -23.062 13.578 1 94.25 625 GLN B CA 1
ATOM 10917 C C . GLN B 1 625 ? 15.398 -22.656 12.133 1 94.25 625 GLN B C 1
ATOM 10919 O O . GLN B 1 625 ? 16.203 -23.297 11.445 1 94.25 625 GLN B O 1
ATOM 10924 N N . GLN B 1 626 ? 14.688 -21.625 11.688 1 95.94 626 GLN B N 1
ATOM 10925 C CA . GLN B 1 626 ? 14.836 -21.203 10.297 1 95.94 626 GLN B CA 1
ATOM 10926 C C . GLN B 1 626 ? 15.055 -19.688 10.195 1 95.94 626 GLN B C 1
ATOM 10928 O O . GLN B 1 626 ? 14.266 -18.984 9.57 1 95.94 626 GLN B O 1
ATOM 10933 N N . PRO B 1 627 ? 16.172 -19.25 10.766 1 96.94 627 PRO B N 1
ATOM 10934 C CA . PRO B 1 627 ? 16.438 -17.812 10.664 1 96.94 627 PRO B CA 1
ATOM 10935 C C . PRO B 1 627 ? 16.656 -17.344 9.227 1 96.94 627 PRO B C 1
ATOM 10937 O O . PRO B 1 627 ? 17.047 -18.156 8.375 1 96.94 627 PRO B O 1
ATOM 10940 N N . VAL B 1 628 ? 16.375 -16.047 9 1 98 628 VAL B N 1
ATOM 10941 C CA . VAL B 1 628 ? 16.625 -15.414 7.707 1 98 628 VAL B CA 1
ATOM 10942 C C . VAL B 1 628 ? 18.047 -14.844 7.68 1 98 628 VAL B C 1
ATOM 10944 O O . VAL B 1 628 ? 18.422 -14.078 8.57 1 98 628 VAL B O 1
ATOM 10947 N N . HIS B 1 629 ? 18.859 -15.242 6.688 1 98.44 629 HIS B N 1
ATOM 10948 C CA . HIS B 1 629 ? 20.219 -14.75 6.488 1 98.44 629 HIS B CA 1
ATOM 10949 C C . HIS B 1 629 ? 20.312 -13.906 5.223 1 98.44 629 HIS B C 1
ATOM 10951 O O . HIS B 1 629 ? 19.422 -13.953 4.367 1 98.44 629 HIS B O 1
ATOM 10957 N N . VAL B 1 630 ? 21.312 -13.102 5.199 1 98.75 630 VAL B N 1
ATOM 10958 C CA . VAL B 1 630 ? 21.75 -12.414 3.986 1 98.75 630 VAL B CA 1
ATOM 10959 C C . VAL B 1 630 ? 23.156 -12.875 3.611 1 98.75 630 VAL B C 1
ATOM 10961 O O . VAL B 1 630 ? 24.062 -12.891 4.453 1 98.75 630 VAL B O 1
ATOM 10964 N N . GLY B 1 631 ? 23.266 -13.32 2.357 1 98.75 631 GLY B N 1
ATOM 10965 C CA . GLY B 1 631 ? 24.562 -13.75 1.853 1 98.75 631 GLY B CA 1
ATOM 10966 C C . GLY B 1 631 ? 24.984 -13.016 0.594 1 98.75 631 GLY B C 1
ATOM 10967 O O . GLY B 1 631 ? 24.156 -12.648 -0.226 1 98.75 631 GLY B O 1
ATOM 10968 N N . VAL B 1 632 ? 26.328 -12.828 0.458 1 98.81 632 VAL B N 1
ATOM 10969 C CA . VAL B 1 632 ? 26.938 -12.188 -0.704 1 98.81 632 VAL B CA 1
ATOM 10970 C C . VAL B 1 632 ? 28.188 -12.961 -1.138 1 98.81 632 VAL B C 1
ATOM 10972 O O . VAL B 1 632 ? 28.938 -13.469 -0.298 1 98.81 632 VAL B O 1
ATOM 10975 N N . VAL B 1 633 ? 28.391 -13.078 -2.402 1 98.88 633 VAL B N 1
ATOM 10976 C CA . VAL B 1 633 ? 29.641 -13.602 -2.928 1 98.88 633 VAL B CA 1
ATOM 10977 C C . VAL B 1 633 ? 30.156 -12.688 -4.039 1 98.88 633 VAL B C 1
ATOM 10979 O O . VAL B 1 633 ? 29.375 -12.133 -4.809 1 98.88 633 VAL B O 1
ATOM 10982 N N . LEU B 1 634 ? 31.453 -12.516 -4.059 1 98.69 634 LEU B N 1
ATOM 10983 C CA . LEU B 1 634 ? 32.125 -11.617 -4.992 1 98.69 634 LEU B CA 1
ATOM 10984 C C . LEU B 1 634 ? 33.281 -12.312 -5.688 1 98.69 634 LEU B C 1
ATOM 10986 O O . LEU B 1 634 ? 34.062 -13.039 -5.047 1 98.69 634 LEU B O 1
ATOM 10990 N N . ALA B 1 635 ? 33.375 -12.102 -6.957 1 98.19 635 ALA B N 1
ATOM 10991 C CA . ALA B 1 635 ? 34.531 -12.578 -7.746 1 98.19 635 ALA B CA 1
ATOM 10992 C C . ALA B 1 635 ? 34.781 -11.648 -8.93 1 98.19 635 ALA B C 1
ATOM 10994 O O . ALA B 1 635 ? 33.875 -11.07 -9.492 1 98.19 635 ALA B O 1
ATOM 10995 N N . GLY B 1 636 ? 36.031 -11.523 -9.281 1 96.56 636 GLY B N 1
ATOM 10996 C CA . GLY B 1 636 ? 36.375 -10.641 -10.375 1 96.56 636 GLY B CA 1
ATOM 10997 C C . GLY B 1 636 ? 36.531 -9.188 -9.945 1 96.56 636 GLY B C 1
ATOM 10998 O O . GLY B 1 636 ? 36.875 -8.906 -8.805 1 96.56 636 GLY B O 1
ATOM 10999 N N . ASP B 1 637 ? 36.281 -8.305 -10.875 1 95.12 637 ASP B N 1
ATOM 11000 C CA . ASP B 1 637 ? 36.469 -6.883 -10.609 1 95.12 637 ASP B CA 1
ATOM 11001 C C . ASP B 1 637 ? 35.188 -6.266 -10.016 1 95.12 637 ASP B C 1
ATOM 11003 O O . ASP B 1 637 ? 34.125 -6.438 -10.562 1 95.12 637 ASP B O 1
ATOM 11007 N N . ARG B 1 638 ? 35.344 -5.625 -8.875 1 94.25 638 ARG B N 1
ATOM 11008 C CA . ARG B 1 638 ? 34.25 -4.859 -8.297 1 94.25 638 ARG B CA 1
ATOM 11009 C C . ARG B 1 638 ? 34.031 -3.541 -9.047 1 94.25 638 ARG B C 1
ATOM 11011 O O . ARG B 1 638 ? 32.906 -3.061 -9.18 1 94.25 638 ARG B O 1
ATOM 11018 N N . GLU B 1 639 ? 35.156 -2.971 -9.492 1 90.25 639 GLU B N 1
ATOM 11019 C CA . GLU B 1 639 ? 35.156 -1.835 -10.406 1 90.25 639 GLU B CA 1
ATOM 11020 C C . GLU B 1 639 ? 35.688 -2.238 -11.781 1 90.25 639 GLU B C 1
ATOM 11022 O O . GLU B 1 639 ? 36.781 -2.789 -11.898 1 90.25 639 GLU B O 1
ATOM 11027 N N . ALA B 1 640 ? 34.969 -1.942 -12.703 1 87.12 640 ALA B N 1
ATOM 11028 C CA . ALA B 1 640 ? 35.281 -2.406 -14.055 1 87.12 640 ALA B CA 1
ATOM 11029 C C . ALA B 1 640 ? 36.5 -1.689 -14.609 1 87.12 640 ALA B C 1
ATOM 11031 O O . ALA B 1 640 ? 36.688 -0.502 -14.344 1 87.12 640 ALA B O 1
ATOM 11032 N N . ARG B 1 641 ? 37.219 -2.414 -15.359 1 87.19 641 ARG B N 1
ATOM 11033 C CA . ARG B 1 641 ? 38.312 -1.829 -16.125 1 87.19 641 ARG B CA 1
ATOM 11034 C C . ARG B 1 641 ? 37.781 -0.962 -17.266 1 87.19 641 ARG B C 1
ATOM 11036 O O . ARG B 1 641 ? 36.688 -1.203 -17.781 1 87.19 641 ARG B O 1
ATOM 11043 N N . GLY B 1 642 ? 38.531 0.101 -17.594 1 83.81 642 GLY B N 1
ATOM 11044 C CA . GLY B 1 642 ? 38.156 0.996 -18.688 1 83.81 642 GLY B CA 1
ATOM 11045 C C . GLY B 1 642 ? 39.25 1.998 -19.016 1 83.81 642 GLY B C 1
ATOM 11046 O O . GLY B 1 642 ? 40.375 1.869 -18.547 1 83.81 642 GLY B O 1
ATOM 11047 N N . TRP B 1 643 ? 38.906 2.84 -19.938 1 84.12 643 TRP B N 1
ATOM 11048 C CA . TRP B 1 643 ? 39.844 3.867 -20.344 1 84.12 643 TRP B CA 1
ATOM 11049 C C . TRP B 1 643 ? 40.281 4.707 -19.156 1 84.12 643 TRP B C 1
ATOM 11051 O O . TRP B 1 643 ? 41.344 5.324 -19.172 1 84.12 643 TRP B O 1
ATOM 11061 N N . TRP B 1 644 ? 39.469 4.551 -18.047 1 80.25 644 TRP B N 1
ATOM 11062 C CA . TRP B 1 644 ? 39.719 5.371 -16.859 1 80.25 644 TRP B CA 1
ATOM 11063 C C . TRP B 1 644 ? 40.688 4.672 -15.898 1 80.25 644 TRP B C 1
ATOM 11065 O O . TRP B 1 644 ? 41.188 5.289 -14.961 1 80.25 644 TRP B O 1
ATOM 11075 N N . GLY B 1 645 ? 40.938 3.324 -16.109 1 82.56 645 GLY B N 1
ATOM 11076 C CA . GLY B 1 645 ? 41.844 2.658 -15.203 1 82.56 645 GLY B CA 1
ATOM 11077 C C . GLY B 1 645 ? 41.75 1.146 -15.258 1 82.56 645 GLY B C 1
ATOM 11078 O O . GLY B 1 645 ? 40.938 0.598 -16.016 1 82.56 645 GLY B O 1
ATOM 11079 N N . PRO B 1 646 ? 42.656 0.538 -14.57 1 87.19 646 PRO B N 1
ATOM 11080 C CA . PRO B 1 646 ? 42.781 -0.92 -14.617 1 87.19 646 PRO B CA 1
ATOM 11081 C C . PRO B 1 646 ? 41.688 -1.635 -13.844 1 87.19 646 PRO B C 1
ATOM 11083 O O . PRO B 1 646 ? 41.594 -2.865 -13.867 1 87.19 646 PRO B O 1
ATOM 11086 N N . GLY B 1 647 ? 40.75 -0.973 -13.383 1 87.94 647 GLY B N 1
ATOM 11087 C CA . GLY B 1 647 ? 39.75 -1.615 -12.539 1 87.94 647 GLY B CA 1
ATOM 11088 C C . GLY B 1 647 ? 40.281 -2.023 -11.18 1 87.94 647 GLY B C 1
ATOM 11089 O O . GLY B 1 647 ? 41.438 -1.771 -10.867 1 87.94 647 GLY B O 1
ATOM 11090 N N . ARG B 1 648 ? 39.375 -2.592 -10.328 1 91.81 648 ARG B N 1
ATOM 11091 C CA . ARG B 1 648 ? 39.75 -3.025 -8.984 1 91.81 648 ARG B CA 1
ATOM 11092 C C . ARG B 1 648 ? 39.094 -4.371 -8.648 1 91.81 648 ARG B C 1
ATOM 11094 O O . ARG B 1 648 ? 37.875 -4.512 -8.672 1 91.81 648 ARG B O 1
ATOM 11101 N N . PRO B 1 649 ? 39.906 -5.352 -8.352 1 95.31 649 PRO B N 1
ATOM 11102 C CA . PRO B 1 649 ? 39.344 -6.645 -7.957 1 95.31 649 PRO B CA 1
ATOM 11103 C C . PRO B 1 649 ? 38.562 -6.574 -6.641 1 95.31 649 PRO B C 1
ATOM 11105 O O . PRO B 1 649 ? 38.875 -5.742 -5.785 1 95.31 649 PRO B O 1
ATOM 11108 N N . ALA B 1 650 ? 37.656 -7.422 -6.582 1 96.75 650 ALA B N 1
ATOM 11109 C CA . ALA B 1 650 ? 36.938 -7.566 -5.309 1 96.75 650 ALA B CA 1
ATOM 11110 C C . ALA B 1 650 ? 37.906 -8.055 -4.215 1 96.75 650 ALA B C 1
ATOM 11112 O O . ALA B 1 650 ? 38.781 -8.875 -4.473 1 96.75 650 ALA B O 1
ATOM 11113 N N . SER B 1 651 ? 37.688 -7.578 -3.045 1 96.69 651 SER B N 1
ATOM 11114 C CA . SER B 1 651 ? 38.531 -7.961 -1.911 1 96.69 651 SER B CA 1
ATOM 11115 C C . SER B 1 651 ? 37.688 -8.242 -0.673 1 96.69 651 SER B C 1
ATOM 11117 O O . SER B 1 651 ? 36.469 -8.062 -0.692 1 96.69 651 SER B O 1
ATOM 11119 N N . TRP B 1 652 ? 38.375 -8.703 0.337 1 97.19 652 TRP B N 1
ATOM 11120 C CA . TRP B 1 652 ? 37.719 -8.961 1.617 1 97.19 652 TRP B CA 1
ATOM 11121 C C . TRP B 1 652 ? 37 -7.711 2.119 1 97.19 652 TRP B C 1
ATOM 11123 O O . TRP B 1 652 ? 35.969 -7.812 2.785 1 97.19 652 TRP B O 1
ATOM 11133 N N . ALA B 1 653 ? 37.5 -6.562 1.768 1 94.88 653 ALA B N 1
ATOM 11134 C CA . ALA B 1 653 ? 36.938 -5.301 2.232 1 94.88 653 ALA B CA 1
ATOM 11135 C C . ALA B 1 653 ? 35.562 -5.066 1.627 1 94.88 653 ALA B C 1
ATOM 11137 O O . ALA B 1 653 ? 34.688 -4.496 2.277 1 94.88 653 ALA B O 1
ATOM 11138 N N . ASP B 1 654 ? 35.406 -5.5 0.423 1 97.38 654 ASP B N 1
ATOM 11139 C CA . ASP B 1 654 ? 34.094 -5.371 -0.225 1 97.38 654 ASP B CA 1
ATOM 11140 C C . ASP B 1 654 ? 33.062 -6.27 0.447 1 97.38 654 ASP B C 1
ATOM 11142 O O . ASP B 1 654 ? 31.875 -5.902 0.548 1 97.38 654 ASP B O 1
ATOM 11146 N N . ALA B 1 655 ? 33.469 -7.418 0.856 1 98.62 655 ALA B N 1
ATOM 11147 C CA . ALA B 1 655 ? 32.594 -8.32 1.584 1 98.62 655 ALA B CA 1
ATOM 11148 C C . ALA B 1 655 ? 32.156 -7.707 2.918 1 98.62 655 ALA B C 1
ATOM 11150 O O . ALA B 1 655 ? 30.984 -7.762 3.289 1 98.62 655 ALA B O 1
ATOM 11151 N N . VAL B 1 656 ? 33.094 -7.141 3.572 1 98.06 656 VAL B N 1
ATOM 11152 C CA . VAL B 1 656 ? 32.781 -6.48 4.844 1 98.06 656 VAL B CA 1
ATOM 11153 C C . VAL B 1 656 ? 31.859 -5.297 4.613 1 98.06 656 VAL B C 1
ATOM 11155 O O . VAL B 1 656 ? 30.922 -5.082 5.379 1 98.06 656 VAL B O 1
ATOM 11158 N N . GLN B 1 657 ? 32.125 -4.566 3.557 1 96.56 657 GLN B N 1
ATOM 11159 C CA . GLN B 1 657 ? 31.297 -3.422 3.234 1 96.56 657 GLN B CA 1
ATOM 11160 C C . GLN B 1 657 ? 29.859 -3.857 2.971 1 96.56 657 GLN B C 1
ATOM 11162 O O . GLN B 1 657 ? 28.906 -3.141 3.314 1 96.56 657 GLN B O 1
ATOM 11167 N N . ALA B 1 658 ? 29.688 -4.988 2.334 1 98.38 658 ALA B N 1
ATOM 11168 C CA . ALA B 1 658 ? 28.344 -5.512 2.113 1 98.38 658 ALA B CA 1
ATOM 11169 C C . ALA B 1 658 ? 27.609 -5.711 3.434 1 98.38 658 ALA B C 1
ATOM 11171 O O . ALA B 1 658 ? 26.422 -5.371 3.551 1 98.38 658 ALA B O 1
ATOM 11172 N N . ALA B 1 659 ? 28.281 -6.223 4.402 1 98.62 659 ALA B N 1
ATOM 11173 C CA . ALA B 1 659 ? 27.688 -6.422 5.719 1 98.62 659 ALA B CA 1
ATOM 11174 C C . ALA B 1 659 ? 27.312 -5.086 6.359 1 98.62 659 ALA B C 1
ATOM 11176 O O . ALA B 1 659 ? 26.203 -4.938 6.898 1 98.62 659 ALA B O 1
ATOM 11177 N N . LEU B 1 660 ? 28.219 -4.199 6.254 1 97.44 660 LEU B N 1
ATOM 11178 C CA . LEU B 1 660 ? 27.969 -2.887 6.844 1 97.44 660 LEU B CA 1
ATOM 11179 C C . LEU B 1 660 ? 26.797 -2.197 6.164 1 97.44 660 LEU B C 1
ATOM 11181 O O . LEU B 1 660 ? 26 -1.524 6.824 1 97.44 660 LEU B O 1
ATOM 11185 N N . LEU B 1 661 ? 26.719 -2.389 4.883 1 97.19 661 LEU B N 1
ATOM 11186 C CA . LEU B 1 661 ? 25.578 -1.854 4.125 1 97.19 661 LEU B CA 1
ATOM 11187 C C . LEU B 1 661 ? 24.266 -2.447 4.621 1 97.19 661 LEU B C 1
ATOM 11189 O O . LEU B 1 661 ? 23.281 -1.732 4.754 1 97.19 661 LEU B O 1
ATOM 11193 N N . VAL B 1 662 ? 24.25 -3.715 4.926 1 98 662 VAL B N 1
ATOM 11194 C CA . VAL B 1 662 ? 23.062 -4.379 5.453 1 98 662 VAL B CA 1
ATOM 11195 C C . VAL B 1 662 ? 22.672 -3.742 6.781 1 98 662 VAL B C 1
ATOM 11197 O O . VAL B 1 662 ? 21.484 -3.463 7.012 1 98 662 VAL B O 1
ATOM 11200 N N . GLY B 1 663 ? 23.656 -3.525 7.602 1 97 663 GLY B N 1
ATOM 11201 C CA . GLY B 1 663 ? 23.391 -2.865 8.867 1 97 663 GLY B CA 1
ATOM 11202 C C . GLY B 1 663 ? 22.797 -1.479 8.703 1 97 663 GLY B C 1
ATOM 11203 O O . GLY B 1 663 ? 21.812 -1.141 9.359 1 97 663 GLY B O 1
ATOM 11204 N N . GLN B 1 664 ? 23.359 -0.74 7.781 1 94.31 664 GLN B N 1
ATOM 11205 C CA . GLN B 1 664 ? 22.859 0.609 7.52 1 94.31 664 GLN B CA 1
ATOM 11206 C C . GLN B 1 664 ? 21.422 0.584 7.035 1 94.31 664 GLN B C 1
ATOM 11208 O O . GLN B 1 664 ? 20.578 1.359 7.508 1 94.31 664 GLN B O 1
ATOM 11213 N N . ALA B 1 665 ? 21.141 -0.303 6.117 1 94.38 665 ALA B N 1
ATOM 11214 C CA . ALA B 1 665 ? 19.781 -0.43 5.574 1 94.38 665 ALA B CA 1
ATOM 11215 C C . ALA B 1 665 ? 18.797 -0.85 6.66 1 94.38 665 ALA B C 1
ATOM 11217 O O . ALA B 1 665 ? 17.625 -0.462 6.625 1 94.38 665 ALA B O 1
ATOM 11218 N N . ALA B 1 666 ? 19.297 -1.578 7.609 1 95 666 ALA B N 1
ATOM 11219 C CA . ALA B 1 666 ? 18.438 -2.064 8.695 1 95 666 ALA B CA 1
ATOM 11220 C C . ALA B 1 666 ? 18.359 -1.043 9.828 1 95 666 ALA B C 1
ATOM 11222 O O . ALA B 1 666 ? 17.656 -1.255 10.812 1 95 666 ALA B O 1
ATOM 11223 N N . GLY B 1 667 ? 19.094 0.019 9.742 1 90.94 667 GLY B N 1
ATOM 11224 C CA . GLY B 1 667 ? 19 1.095 10.711 1 90.94 667 GLY B CA 1
ATOM 11225 C C . GLY B 1 667 ? 19.906 0.877 11.922 1 90.94 667 GLY B C 1
ATOM 11226 O O . GLY B 1 667 ? 19.641 1.412 13 1 90.94 667 GLY B O 1
ATOM 11227 N N . VAL B 1 668 ? 21.016 -0.018 11.75 1 93.62 668 VAL B N 1
ATOM 11228 C CA . VAL B 1 668 ? 21.922 -0.279 12.859 1 93.62 668 VAL B CA 1
ATOM 11229 C C . VAL B 1 668 ? 23.359 -0.117 12.406 1 93.62 668 VAL B C 1
ATOM 11231 O O . VAL B 1 668 ? 23.641 -0.162 11.203 1 93.62 668 VAL B O 1
ATOM 11234 N N . GLN B 1 669 ? 24.219 0.089 13.352 1 92.12 669 GLN B N 1
ATOM 11235 C CA . GLN B 1 669 ? 25.656 0.123 13.086 1 92.12 669 GLN B CA 1
ATOM 11236 C C . GLN B 1 669 ? 26.312 -1.22 13.406 1 92.12 669 GLN B C 1
ATOM 11238 O O . GLN B 1 669 ? 26.219 -1.707 14.531 1 92.12 669 GLN B O 1
ATOM 11243 N N . LEU B 1 670 ? 26.891 -1.812 12.43 1 96.06 670 LEU B N 1
ATOM 11244 C CA . LEU B 1 670 ? 27.625 -3.061 12.617 1 96.06 670 LEU B CA 1
ATOM 11245 C C . LEU B 1 670 ? 29.125 -2.797 12.742 1 96.06 670 LEU B C 1
ATOM 11247 O O . LEU B 1 670 ? 29.625 -1.804 12.219 1 96.06 670 LEU B O 1
ATOM 11251 N N . ARG B 1 671 ? 29.75 -3.676 13.461 1 94.44 671 ARG B N 1
ATOM 11252 C CA . ARG B 1 671 ? 31.188 -3.596 13.633 1 94.44 671 ARG B CA 1
ATOM 11253 C C . ARG B 1 671 ? 31.875 -4.844 13.078 1 94.44 671 ARG B C 1
ATOM 11255 O O . ARG B 1 671 ? 31.344 -5.953 13.203 1 94.44 671 ARG B O 1
ATOM 11262 N N . ALA B 1 672 ? 33 -4.633 12.461 1 95.56 672 ALA B N 1
ATOM 11263 C CA . ALA B 1 672 ? 33.844 -5.738 11.977 1 95.56 672 ALA B CA 1
ATOM 11264 C C . ALA B 1 672 ? 35.031 -5.957 12.891 1 95.56 672 ALA B C 1
ATOM 11266 O O . ALA B 1 672 ? 35.719 -5.004 13.258 1 95.56 672 ALA B O 1
ATOM 11267 N N . THR B 1 673 ? 35.25 -7.145 13.305 1 94.19 673 THR B N 1
ATOM 11268 C CA . THR B 1 673 ? 36.438 -7.539 14.07 1 94.19 673 THR B CA 1
ATOM 11269 C C . THR B 1 673 ? 37.125 -8.727 13.414 1 94.19 673 THR B C 1
ATOM 11271 O O . THR B 1 673 ? 36.594 -9.359 12.516 1 94.19 673 THR B O 1
ATOM 11274 N N . LYS B 1 674 ? 38.344 -8.961 13.82 1 93.88 674 LYS B N 1
ATOM 11275 C CA . LYS B 1 674 ? 39.062 -10.094 13.266 1 93.88 674 LYS B CA 1
ATOM 11276 C C . LYS B 1 674 ? 38.375 -11.414 13.57 1 93.88 674 LYS B C 1
ATOM 11278 O O . LYS B 1 674 ? 37.938 -11.648 14.703 1 93.88 674 LYS B O 1
ATOM 11283 N N . GLY B 1 675 ? 38.188 -12.164 12.516 1 94.62 675 GLY B N 1
ATOM 11284 C CA . GLY B 1 675 ? 37.562 -13.469 12.672 1 94.62 675 GLY B CA 1
ATOM 11285 C C . GLY B 1 675 ? 38.438 -14.609 12.156 1 94.62 675 GLY B C 1
ATOM 11286 O O . GLY B 1 675 ? 39.438 -14.375 11.5 1 94.62 675 GLY B O 1
ATOM 11287 N N . ASP B 1 676 ? 38.094 -15.719 12.617 1 94.88 676 ASP B N 1
ATOM 11288 C CA . ASP B 1 676 ? 38.719 -16.969 12.172 1 94.88 676 ASP B CA 1
ATOM 11289 C C . ASP B 1 676 ? 37.688 -18.094 12.078 1 94.88 676 ASP B C 1
ATOM 11291 O O . ASP B 1 676 ? 37.281 -18.672 13.102 1 94.88 676 ASP B O 1
ATOM 11295 N N . LEU B 1 677 ? 37.219 -18.328 10.805 1 96.56 677 LEU B N 1
ATOM 11296 C CA . LEU B 1 677 ? 36.188 -19.328 10.586 1 96.56 677 LEU B CA 1
ATOM 11297 C C . LEU B 1 677 ? 36.25 -19.875 9.164 1 96.56 677 LEU B C 1
ATOM 11299 O O . LEU B 1 677 ? 36.125 -19.125 8.195 1 96.56 677 LEU B O 1
ATOM 11303 N N . PRO B 1 678 ? 36.469 -21.188 9.055 1 97.19 678 PRO B N 1
ATOM 11304 C CA . PRO B 1 678 ? 36.281 -21.719 7.703 1 97.19 678 PRO B CA 1
ATOM 11305 C C . PRO B 1 678 ? 34.906 -21.438 7.125 1 97.19 678 PRO B C 1
ATOM 11307 O O . PRO B 1 678 ? 33.906 -21.391 7.863 1 97.19 678 PRO B O 1
ATOM 11310 N N . PRO B 1 679 ? 34.844 -21.219 5.887 1 98.12 679 PRO B N 1
ATOM 11311 C CA . PRO B 1 679 ? 35.781 -21.453 4.801 1 98.12 679 PRO B CA 1
ATOM 11312 C C . PRO B 1 679 ? 36.656 -20.219 4.496 1 98.12 679 PRO B C 1
ATOM 11314 O O . PRO B 1 679 ? 37.375 -20.203 3.498 1 98.12 679 PRO B O 1
ATOM 11317 N N . PHE B 1 680 ? 36.656 -19.266 5.332 1 98.5 680 PHE B N 1
ATOM 11318 C CA . PHE B 1 680 ? 37.375 -18.016 5.09 1 98.5 680 PHE B CA 1
ATOM 11319 C C . PHE B 1 680 ? 38.844 -18.172 5.363 1 98.5 680 PHE B C 1
ATOM 11321 O O . PHE B 1 680 ? 39.25 -19.016 6.168 1 98.5 680 PHE B O 1
ATOM 11328 N N . HIS B 1 681 ? 39.594 -17.359 4.637 1 97.75 681 HIS B N 1
ATOM 11329 C CA . HIS B 1 681 ? 41 -17.234 4.961 1 97.75 681 HIS B CA 1
ATOM 11330 C C . HIS B 1 681 ? 41.219 -16.656 6.355 1 97.75 681 HIS B C 1
ATOM 11332 O O . HIS B 1 681 ? 40.656 -15.609 6.684 1 97.75 681 HIS B O 1
ATOM 11338 N N . PRO B 1 682 ? 41.969 -17.281 7.223 1 95.5 682 PRO B N 1
ATOM 11339 C CA . PRO B 1 682 ? 42.125 -16.828 8.609 1 95.5 682 PRO B CA 1
ATOM 11340 C C . PRO B 1 682 ? 42.688 -15.414 8.711 1 95.5 682 PRO B C 1
ATOM 11342 O O . PRO B 1 682 ? 42.375 -14.688 9.656 1 95.5 682 PRO B O 1
ATOM 11345 N N . GLY B 1 683 ? 43.438 -14.969 7.754 1 94.44 683 GLY B N 1
ATOM 11346 C CA . GLY B 1 683 ? 44.031 -13.633 7.785 1 94.44 683 GLY B CA 1
ATOM 11347 C C . GLY B 1 683 ? 43.156 -12.594 7.098 1 94.44 683 GLY B C 1
ATOM 11348 O O . GLY B 1 683 ? 43.469 -11.398 7.125 1 94.44 683 GLY B O 1
ATOM 11349 N N . ARG B 1 684 ? 42.094 -12.984 6.539 1 97.38 684 ARG B N 1
ATOM 11350 C CA . ARG B 1 684 ? 41.25 -12.086 5.781 1 97.38 684 ARG B CA 1
ATOM 11351 C C . ARG B 1 684 ? 39.781 -12.367 6.066 1 97.38 684 ARG B C 1
ATOM 11353 O O . ARG B 1 684 ? 38.938 -12.406 5.145 1 97.38 684 ARG B O 1
ATOM 11360 N N . CYS B 1 685 ? 39.5 -12.727 7.344 1 97.94 685 CYS B N 1
ATOM 11361 C CA . CYS B 1 685 ? 38.125 -13.008 7.805 1 97.94 685 CYS B CA 1
ATOM 11362 C C . CYS B 1 685 ? 37.719 -12.023 8.891 1 97.94 685 CYS B C 1
ATOM 11364 O O . CYS B 1 685 ? 38.469 -11.789 9.844 1 97.94 685 CYS B O 1
ATOM 11366 N N . ALA B 1 686 ? 36.531 -11.445 8.695 1 98.06 686 ALA B N 1
ATOM 11367 C CA . ALA B 1 686 ? 35.969 -10.555 9.695 1 98.06 686 ALA B CA 1
ATOM 11368 C C . ALA B 1 686 ? 34.719 -11.172 10.344 1 98.06 686 ALA B C 1
ATOM 11370 O O . ALA B 1 686 ? 33.906 -11.797 9.664 1 98.06 686 ALA B O 1
ATOM 11371 N N . GLU B 1 687 ? 34.688 -11.07 11.625 1 98.19 687 GLU B N 1
ATOM 11372 C CA . GLU B 1 687 ? 33.438 -11.312 12.352 1 98.19 687 GLU B CA 1
ATOM 11373 C C . GLU B 1 687 ? 32.594 -10.047 12.422 1 98.19 687 GLU B C 1
ATOM 11375 O O . GLU B 1 687 ? 33.094 -8.984 12.797 1 98.19 687 GLU B O 1
ATOM 11380 N N . ILE B 1 688 ? 31.406 -10.172 11.992 1 98.38 688 ILE B N 1
ATOM 11381 C CA . ILE B 1 688 ? 30.484 -9.031 12 1 98.38 688 ILE B CA 1
ATOM 11382 C C . ILE B 1 688 ? 29.641 -9.055 13.273 1 98.38 688 ILE B C 1
ATOM 11384 O O . ILE B 1 688 ? 29.031 -10.078 13.602 1 98.38 688 ILE B O 1
ATOM 11388 N N . ARG B 1 689 ? 29.562 -7.922 13.914 1 97.44 689 ARG B N 1
ATOM 11389 C CA . ARG B 1 689 ? 28.875 -7.867 15.203 1 97.44 689 ARG B CA 1
ATOM 11390 C C . ARG B 1 689 ? 27.844 -6.75 15.227 1 97.44 689 ARG B C 1
ATOM 11392 O O . ARG B 1 689 ? 28.047 -5.684 14.648 1 97.44 689 ARG B O 1
ATOM 11399 N N . CYS B 1 690 ? 26.766 -6.988 15.828 1 96.06 690 CYS B N 1
ATOM 11400 C CA . CYS B 1 690 ? 25.781 -5.992 16.25 1 96.06 690 CYS B CA 1
ATOM 11401 C C . CYS B 1 690 ? 25.844 -5.773 17.75 1 96.06 690 CYS B C 1
ATOM 11403 O O . CYS B 1 690 ? 25.422 -6.645 18.516 1 96.06 690 CYS B O 1
ATOM 11405 N N . GLY B 1 691 ? 26.312 -4.703 18.188 1 91.56 691 GLY B N 1
ATOM 11406 C CA . GLY B 1 691 ? 26.703 -4.617 19.578 1 91.56 691 GLY B CA 1
ATOM 11407 C C . GLY B 1 691 ? 27.797 -5.605 19.938 1 91.56 691 GLY B C 1
ATOM 11408 O O . GLY B 1 691 ? 28.844 -5.648 19.297 1 91.56 691 GLY B O 1
ATOM 11409 N N . ASP B 1 692 ? 27.578 -6.348 20.875 1 91.38 692 ASP B N 1
ATOM 11410 C CA . ASP B 1 692 ? 28.578 -7.32 21.312 1 91.38 692 ASP B CA 1
ATOM 11411 C C . ASP B 1 692 ? 28.25 -8.711 20.781 1 91.38 692 ASP B C 1
ATOM 11413 O O . ASP B 1 692 ? 29 -9.664 21.016 1 91.38 692 ASP B O 1
ATOM 11417 N N . TRP B 1 693 ? 27.297 -8.75 19.922 1 94.31 693 TRP B N 1
ATOM 11418 C CA . TRP B 1 693 ? 26.828 -10.062 19.469 1 94.31 693 TRP B CA 1
ATOM 11419 C C . TRP B 1 693 ? 27.297 -10.359 18.047 1 94.31 693 TRP B C 1
ATOM 11421 O O . TRP B 1 693 ? 27.031 -9.578 17.141 1 94.31 693 TRP B O 1
ATOM 11431 N N . PRO B 1 694 ? 27.984 -11.492 17.906 1 97.19 694 PRO B N 1
ATOM 11432 C CA . PRO B 1 694 ? 28.328 -11.883 16.547 1 97.19 694 PRO B CA 1
ATOM 11433 C C . PRO B 1 694 ? 27.125 -12.281 15.711 1 97.19 694 PRO B C 1
ATOM 11435 O O . PRO B 1 694 ? 26.266 -13.047 16.172 1 97.19 694 PRO B O 1
ATOM 11438 N N . ILE B 1 695 ? 26.984 -11.781 14.547 1 98.19 695 ILE B N 1
ATOM 11439 C CA . ILE B 1 695 ? 25.797 -12.102 13.766 1 98.19 695 ILE B CA 1
ATOM 11440 C C . ILE B 1 695 ? 26.203 -12.711 12.43 1 98.19 695 ILE B C 1
ATOM 11442 O O . ILE B 1 695 ? 25.359 -13.07 11.609 1 98.19 695 ILE B O 1
ATOM 11446 N N . GLY B 1 696 ? 27.531 -12.75 12.109 1 98.31 696 GLY B N 1
ATOM 11447 C CA . GLY B 1 696 ? 27.969 -13.359 10.867 1 98.31 696 GLY B CA 1
ATOM 11448 C C . GLY B 1 696 ? 29.438 -13.102 10.562 1 98.31 696 GLY B C 1
ATOM 11449 O O . GLY B 1 696 ? 30.203 -12.719 11.453 1 98.31 696 GLY B O 1
ATOM 11450 N N . HIS B 1 697 ? 29.859 -13.414 9.305 1 98.69 697 HIS B N 1
ATOM 11451 C CA . HIS B 1 697 ? 31.25 -13.281 8.883 1 98.69 697 HIS B CA 1
ATOM 11452 C C . HIS B 1 697 ? 31.359 -12.773 7.453 1 98.69 697 HIS B C 1
ATOM 11454 O O . HIS B 1 697 ? 30.391 -12.867 6.688 1 98.69 697 HIS B O 1
ATOM 11460 N N . ALA B 1 698 ? 32.469 -12.195 7.152 1 98.81 698 ALA B N 1
ATOM 11461 C CA . ALA B 1 698 ? 32.812 -11.703 5.816 1 98.81 698 ALA B CA 1
ATOM 11462 C C . ALA B 1 698 ? 34.312 -11.773 5.555 1 98.81 698 ALA B C 1
ATOM 11464 O O . ALA B 1 698 ? 35.094 -11.625 6.477 1 98.81 698 ALA B O 1
ATOM 11465 N N . GLY B 1 699 ? 34.625 -12.062 4.305 1 98.75 699 GLY B N 1
ATOM 11466 C CA . GLY B 1 699 ? 36.062 -12.086 3.971 1 98.75 699 GLY B CA 1
ATOM 11467 C C . GLY B 1 699 ? 36.344 -12.836 2.684 1 98.75 699 GLY B C 1
ATOM 11468 O O . GLY B 1 699 ? 35.438 -13.07 1.876 1 98.75 699 GLY B O 1
ATOM 11469 N N . GLU B 1 700 ? 37.656 -13.07 2.502 1 98.69 700 GLU B N 1
ATOM 11470 C CA . GLU B 1 700 ? 38.125 -13.867 1.375 1 98.69 700 GLU B CA 1
ATOM 11471 C C . GLU B 1 700 ? 38.125 -15.359 1.714 1 98.69 700 GLU B C 1
ATOM 11473 O O . GLU B 1 700 ? 38.469 -15.742 2.834 1 98.69 700 GLU B O 1
ATOM 11478 N N . LEU B 1 701 ? 37.719 -16.172 0.758 1 98.81 701 LEU B N 1
ATOM 11479 C CA . LEU B 1 701 ? 37.719 -17.609 0.992 1 98.81 701 LEU B CA 1
ATOM 11480 C C . LEU B 1 701 ? 39.125 -18.188 0.966 1 98.81 701 LEU B C 1
ATOM 11482 O O . LEU B 1 701 ? 40 -17.641 0.292 1 98.81 701 LEU B O 1
ATOM 11486 N N . HIS B 1 702 ? 39.312 -19.234 1.707 1 98.44 702 HIS B N 1
ATOM 11487 C CA . HIS B 1 702 ? 40.594 -19.938 1.731 1 98.44 702 HIS B CA 1
ATOM 11488 C C . HIS B 1 702 ? 40.969 -20.438 0.343 1 98.44 702 HIS B C 1
ATOM 11490 O O . HIS B 1 702 ? 40.094 -20.938 -0.395 1 98.44 702 HIS B O 1
ATOM 11496 N N . PRO B 1 703 ? 42.219 -20.344 -0.047 1 97.69 703 PRO B N 1
ATOM 11497 C CA . PRO B 1 703 ? 42.656 -20.766 -1.381 1 97.69 703 PRO B CA 1
ATOM 11498 C C . PRO B 1 703 ? 42.312 -22.219 -1.674 1 97.69 703 PRO B C 1
ATOM 11500 O O . PRO B 1 703 ? 41.969 -22.562 -2.809 1 97.69 703 PRO B O 1
ATOM 11503 N N . LYS B 1 704 ? 42.406 -23.047 -0.706 1 97.81 704 LYS B N 1
ATOM 11504 C CA . LYS B 1 704 ? 42.062 -24.453 -0.89 1 97.81 704 LYS B CA 1
ATOM 11505 C C . LYS B 1 704 ? 40.594 -24.625 -1.21 1 97.81 704 LYS B C 1
ATOM 11507 O O . LYS B 1 704 ? 40.219 -25.516 -1.978 1 97.81 704 LYS B O 1
ATOM 11512 N N . VAL B 1 705 ? 39.812 -23.875 -0.565 1 98.38 705 VAL B N 1
ATOM 11513 C CA . VAL B 1 705 ? 38.375 -23.891 -0.837 1 98.38 705 VAL B CA 1
ATOM 11514 C C . VAL B 1 705 ? 38.094 -23.453 -2.277 1 98.38 705 VAL B C 1
ATOM 11516 O O . VAL B 1 705 ? 37.344 -24.078 -2.994 1 98.38 705 VAL B O 1
ATOM 11519 N N . VAL B 1 706 ? 38.781 -22.406 -2.713 1 98.31 706 VAL B N 1
ATOM 11520 C CA . VAL B 1 706 ? 38.656 -21.875 -4.066 1 98.31 706 VAL B CA 1
ATOM 11521 C C . VAL B 1 706 ? 39.031 -22.953 -5.082 1 98.31 706 VAL B C 1
ATOM 11523 O O . VAL B 1 706 ? 38.344 -23.141 -6.078 1 98.31 706 VAL B O 1
ATOM 11526 N N . GLU B 1 707 ? 40.031 -23.609 -4.742 1 97.69 707 GLU B N 1
ATOM 11527 C CA . GLU B 1 707 ? 40.5 -24.672 -5.625 1 97.69 707 GLU B CA 1
ATOM 11528 C C . GLU B 1 707 ? 39.531 -25.844 -5.664 1 97.69 707 GLU B C 1
ATOM 11530 O O . GLU B 1 707 ? 39.156 -26.312 -6.742 1 97.69 707 GLU B O 1
ATOM 11535 N N . ARG B 1 708 ? 39.094 -26.297 -4.551 1 97.5 708 ARG B N 1
ATOM 11536 C CA . ARG B 1 708 ? 38.219 -27.453 -4.438 1 97.5 708 ARG B CA 1
ATOM 11537 C C . ARG B 1 708 ? 36.875 -27.203 -5.125 1 97.5 708 ARG B C 1
ATOM 11539 O O . ARG B 1 708 ? 36.281 -28.109 -5.711 1 97.5 708 ARG B O 1
ATOM 11546 N N . LEU B 1 709 ? 36.438 -25.969 -5.074 1 97.44 709 LEU B N 1
ATOM 11547 C CA . LEU B 1 709 ? 35.125 -25.625 -5.625 1 97.44 709 LEU B CA 1
ATOM 11548 C C . LEU B 1 709 ? 35.25 -25 -7.008 1 97.44 709 LEU B C 1
ATOM 11550 O O . LEU B 1 709 ? 34.281 -24.562 -7.598 1 97.44 709 LEU B O 1
ATOM 11554 N N . GLU B 1 710 ? 36.5 -24.844 -7.477 1 96.38 710 GLU B N 1
ATOM 11555 C CA . GLU B 1 710 ? 36.812 -24.281 -8.789 1 96.38 710 GLU B CA 1
ATOM 11556 C C . GLU B 1 710 ? 36.25 -22.859 -8.906 1 96.38 710 GLU B C 1
ATOM 11558 O O . GLU B 1 710 ? 35.625 -22.516 -9.906 1 96.38 710 GLU B O 1
ATOM 11563 N N . LEU B 1 711 ? 36.438 -22.172 -7.852 1 98.06 711 LEU B N 1
ATOM 11564 C CA . LEU B 1 711 ? 36.031 -20.766 -7.832 1 98.06 711 LEU B CA 1
ATOM 11565 C C . LEU B 1 711 ? 37.125 -19.875 -8.438 1 98.06 711 LEU B C 1
ATOM 11567 O O . LEU B 1 711 ? 38.281 -20.266 -8.5 1 98.06 711 LEU B O 1
ATOM 11571 N N . PRO B 1 712 ? 36.719 -18.688 -8.875 1 96.69 712 PRO B N 1
ATOM 11572 C CA . PRO B 1 712 ? 37.75 -17.719 -9.266 1 96.69 712 PRO B CA 1
ATOM 11573 C C . PRO B 1 712 ? 38.688 -17.344 -8.109 1 96.69 712 PRO B C 1
ATOM 11575 O O . PRO B 1 712 ? 38.25 -17.281 -6.961 1 96.69 712 PRO B O 1
ATOM 11578 N N . PRO B 1 713 ? 39.844 -17.031 -8.453 1 95.5 713 PRO B N 1
ATOM 11579 C CA . PRO B 1 713 ? 40.781 -16.672 -7.387 1 95.5 713 PRO B CA 1
ATOM 11580 C C . PRO B 1 713 ? 40.312 -15.477 -6.562 1 95.5 713 PRO B C 1
ATOM 11582 O O . PRO B 1 713 ? 39.719 -14.547 -7.109 1 95.5 713 PRO B O 1
ATOM 11585 N N . ARG B 1 714 ? 40.531 -15.523 -5.285 1 96.69 714 ARG B N 1
ATOM 11586 C CA . ARG B 1 714 ? 40.312 -14.453 -4.324 1 96.69 714 ARG B CA 1
ATOM 11587 C C . ARG B 1 714 ? 38.812 -14.18 -4.168 1 96.69 714 ARG B C 1
ATOM 11589 O O . ARG B 1 714 ? 38.406 -13.055 -3.877 1 96.69 714 ARG B O 1
ATOM 11596 N N . THR B 1 715 ? 38.031 -15.227 -4.445 1 98.62 715 THR B N 1
ATOM 11597 C CA . THR B 1 715 ? 36.594 -15.109 -4.219 1 98.62 715 THR B CA 1
ATOM 11598 C C . THR B 1 715 ? 36.312 -14.703 -2.777 1 98.62 715 THR B C 1
ATOM 11600 O O . THR B 1 715 ? 36.938 -15.219 -1.846 1 98.62 715 THR B O 1
ATOM 11603 N N . CYS B 1 716 ? 35.375 -13.711 -2.602 1 98.88 716 CYS B N 1
ATOM 11604 C CA . CYS B 1 716 ? 34.969 -13.219 -1.284 1 98.88 716 CYS B CA 1
ATOM 11605 C C . CYS B 1 716 ? 33.531 -13.562 -0.976 1 98.88 716 CYS B C 1
ATOM 11607 O O . CYS B 1 716 ? 32.75 -13.82 -1.888 1 98.88 716 CYS B O 1
ATOM 11609 N N . ALA B 1 717 ? 33.219 -13.594 0.314 1 98.88 717 ALA B N 1
ATOM 11610 C CA . ALA B 1 717 ? 31.844 -13.922 0.729 1 98.88 717 ALA B CA 1
ATOM 11611 C C . ALA B 1 717 ? 31.469 -13.188 2.014 1 98.88 717 ALA B C 1
ATOM 11613 O O . ALA B 1 717 ? 32.344 -12.703 2.736 1 98.88 717 ALA B O 1
ATOM 11614 N N . MET B 1 718 ? 30.203 -13.039 2.217 1 98.88 718 MET B N 1
ATOM 11615 C CA . MET B 1 718 ? 29.609 -12.484 3.43 1 98.88 718 MET B CA 1
ATOM 11616 C C . MET B 1 718 ? 28.281 -13.172 3.756 1 98.88 718 MET B C 1
ATOM 11618 O O . MET B 1 718 ? 27.484 -13.43 2.863 1 98.88 718 MET B O 1
ATOM 11622 N N . GLU B 1 719 ? 28.078 -13.547 4.988 1 98.81 719 GLU B N 1
ATOM 11623 C CA . GLU B 1 719 ? 26.781 -14.047 5.457 1 98.81 719 GLU B CA 1
ATOM 11624 C C . GLU B 1 719 ? 26.5 -13.57 6.879 1 98.81 719 GLU B C 1
ATOM 11626 O O . GLU B 1 719 ? 27.344 -13.703 7.77 1 98.81 719 GLU B O 1
ATOM 11631 N N . ILE B 1 720 ? 25.328 -12.977 7.02 1 98.38 720 ILE B N 1
ATOM 11632 C CA . ILE B 1 720 ? 24.938 -12.578 8.367 1 98.38 720 ILE B CA 1
ATOM 11633 C C . ILE B 1 720 ? 23.5 -13.016 8.641 1 98.38 720 ILE B C 1
ATOM 11635 O O . ILE B 1 720 ? 22.719 -13.211 7.715 1 98.38 720 ILE B O 1
ATOM 11639 N N . ASP B 1 721 ? 23.203 -13.234 9.898 1 98.5 721 ASP B N 1
ATOM 11640 C CA . ASP B 1 721 ? 21.859 -13.523 10.367 1 98.5 721 ASP B CA 1
ATOM 11641 C C . ASP B 1 721 ? 21.031 -12.25 10.492 1 98.5 721 ASP B C 1
ATOM 11643 O O . ASP B 1 721 ? 21.203 -11.477 11.438 1 98.5 721 ASP B O 1
ATOM 11647 N N . LEU B 1 722 ? 20.172 -12.086 9.539 1 98.12 722 LEU B N 1
ATOM 11648 C CA . LEU B 1 722 ? 19.391 -10.859 9.492 1 98.12 722 LEU B CA 1
ATOM 11649 C C . LEU B 1 722 ? 18.438 -10.789 10.68 1 98.12 722 LEU B C 1
ATOM 11651 O O . LEU B 1 722 ? 18.156 -9.695 11.188 1 98.12 722 LEU B O 1
ATOM 11655 N N . ASP B 1 723 ? 18 -11.922 11.164 1 97.19 723 ASP B N 1
ATOM 11656 C CA . ASP B 1 723 ? 17.016 -11.977 12.242 1 97.19 723 ASP B CA 1
ATOM 11657 C C . ASP B 1 723 ? 17.641 -11.578 13.578 1 97.19 723 ASP B C 1
ATOM 11659 O O . ASP B 1 723 ? 16.922 -11.281 14.539 1 97.19 723 ASP B O 1
ATOM 11663 N N . LEU B 1 724 ? 18.938 -11.602 13.641 1 96.88 724 LEU B N 1
ATOM 11664 C CA . LEU B 1 724 ? 19.609 -11.219 14.875 1 96.88 724 LEU B CA 1
ATOM 11665 C C . LEU B 1 724 ? 19.766 -9.711 14.961 1 96.88 724 LEU B C 1
ATOM 11667 O O . LEU B 1 724 ? 20.141 -9.18 16.016 1 96.88 724 LEU B O 1
ATOM 11671 N N . ILE B 1 725 ? 19.531 -9.008 13.844 1 96.25 725 ILE B N 1
ATOM 11672 C CA . ILE B 1 725 ? 19.531 -7.555 13.875 1 96.25 725 ILE B CA 1
ATOM 11673 C C . ILE B 1 725 ? 18.219 -7.051 14.492 1 96.25 725 ILE B C 1
ATOM 11675 O O . ILE B 1 725 ? 17.141 -7.395 14.031 1 96.25 725 ILE B O 1
ATOM 11679 N N . PRO B 1 726 ? 18.219 -6.238 15.469 1 93.81 726 PRO B N 1
ATOM 11680 C CA . PRO B 1 726 ? 17 -5.781 16.156 1 93.81 726 PRO B CA 1
ATOM 11681 C C . PRO B 1 726 ? 16.125 -4.906 15.281 1 93.81 726 PRO B C 1
ATOM 11683 O O . PRO B 1 726 ? 16.609 -4.203 14.398 1 93.81 726 PRO B O 1
ATOM 11686 N N . LEU B 1 727 ? 14.758 -4.992 15.508 1 90.62 727 LEU B N 1
ATOM 11687 C CA . LEU B 1 727 ? 13.773 -4.152 14.828 1 90.62 727 LEU B CA 1
ATOM 11688 C C . LEU B 1 727 ? 13.445 -2.92 15.664 1 90.62 727 LEU B C 1
ATOM 11690 O O . LEU B 1 727 ? 12.43 -2.896 16.375 1 90.62 727 LEU B O 1
ATOM 11694 N N . ASP B 1 728 ? 14.344 -1.974 15.727 1 79.5 728 ASP B N 1
ATOM 11695 C CA . ASP B 1 728 ? 14.141 -0.783 16.547 1 79.5 728 ASP B CA 1
ATOM 11696 C C . ASP B 1 728 ? 13.453 0.323 15.742 1 79.5 728 ASP B C 1
ATOM 11698 O O . ASP B 1 728 ? 13.688 0.454 14.539 1 79.5 728 ASP B O 1
ATOM 11702 N N . ASP B 1 729 ? 12.352 0.884 16.312 1 78.31 729 ASP B N 1
ATOM 11703 C CA . ASP B 1 729 ? 11.727 2.057 15.703 1 78.31 729 ASP B CA 1
ATOM 11704 C C . ASP B 1 729 ? 12.477 3.332 16.078 1 78.31 729 ASP B C 1
ATOM 11706 O O . ASP B 1 729 ? 11.984 4.137 16.875 1 78.31 729 ASP B O 1
ATOM 11710 N N . ALA B 1 730 ? 13.742 3.311 15.57 1 74.56 730 ALA B N 1
ATOM 11711 C CA . ALA B 1 730 ? 14.555 4.484 15.875 1 74.56 730 ALA B CA 1
ATOM 11712 C C . ALA B 1 730 ? 14.062 5.707 15.102 1 74.56 730 ALA B C 1
ATOM 11714 O O . ALA B 1 730 ? 13.773 5.621 13.906 1 74.56 730 ALA B O 1
ATOM 11715 N N . ARG B 1 731 ? 13.602 6.828 15.844 1 80.81 731 ARG B N 1
ATOM 11716 C CA . ARG B 1 731 ? 13.219 8.117 15.281 1 80.81 731 ARG B CA 1
ATOM 11717 C C . ARG B 1 731 ? 14.227 9.195 15.648 1 80.81 731 ARG B C 1
ATOM 11719 O O . ARG B 1 731 ? 13.984 10 16.547 1 80.81 731 ARG B O 1
ATOM 11726 N N . PRO B 1 732 ? 15.398 9.07 14.875 1 74.31 732 PRO B N 1
ATOM 11727 C CA . PRO B 1 732 ? 16.438 10.047 15.234 1 74.31 732 PRO B CA 1
ATOM 11728 C C . PRO B 1 732 ? 15.992 11.484 14.992 1 74.31 732 PRO B C 1
ATOM 11730 O O . PRO B 1 732 ? 15.289 11.766 14.016 1 74.31 732 PRO B O 1
ATOM 11733 N N . HIS B 1 733 ? 16.188 12.352 16.047 1 78.44 733 HIS B N 1
ATOM 11734 C CA . HIS B 1 733 ? 15.977 13.797 15.945 1 78.44 733 HIS B CA 1
ATOM 11735 C C . HIS B 1 733 ? 17.266 14.562 16.172 1 78.44 733 HIS B C 1
ATOM 11737 O O . HIS B 1 733 ? 17.484 15.117 17.266 1 78.44 733 HIS B O 1
ATOM 11743 N N . PRO B 1 734 ? 18.125 14.484 15.047 1 77.81 734 PRO B N 1
ATOM 11744 C CA . PRO B 1 734 ? 19.422 15.148 15.234 1 77.81 734 PRO B CA 1
ATOM 11745 C C . PRO B 1 734 ? 19.281 16.672 15.336 1 77.81 734 PRO B C 1
ATOM 11747 O O . PRO B 1 734 ? 18.375 17.25 14.734 1 77.81 734 PRO B O 1
ATOM 11750 N N . VAL B 1 735 ? 20.125 17.234 16.266 1 81.88 735 VAL B N 1
ATOM 11751 C CA . VAL B 1 735 ? 20.266 18.672 16.344 1 81.88 735 VAL B CA 1
ATOM 11752 C C . VAL B 1 735 ? 21.453 19.125 15.484 1 81.88 735 VAL B C 1
ATOM 11754 O O . VAL B 1 735 ? 22.562 18.609 15.633 1 81.88 735 VAL B O 1
ATOM 11757 N N . VAL B 1 736 ? 21.234 19.953 14.523 1 83.5 736 VAL B N 1
ATOM 11758 C CA . VAL B 1 736 ? 22.281 20.406 13.609 1 83.5 736 VAL B CA 1
ATOM 11759 C C . VAL B 1 736 ? 22.844 21.75 14.086 1 83.5 736 VAL B C 1
ATOM 11761 O O . VAL B 1 736 ? 22.109 22.719 14.266 1 83.5 736 VAL B O 1
ATOM 11764 N N . SER B 1 737 ? 24.188 21.656 14.422 1 87.75 737 SER B N 1
ATOM 11765 C CA . SER B 1 737 ? 24.875 22.891 14.797 1 87.75 737 SER B CA 1
ATOM 11766 C C . SER B 1 737 ? 25.172 23.766 13.57 1 87.75 737 SER B C 1
ATOM 11768 O O . SER B 1 737 ? 25.703 23.266 12.57 1 87.75 737 SER B O 1
ATOM 11770 N N . PRO B 1 738 ? 24.844 25.016 13.633 1 87.81 738 PRO B N 1
ATOM 11771 C CA . PRO B 1 738 ? 25.156 25.922 12.516 1 87.81 738 PRO B CA 1
ATOM 11772 C C . PRO B 1 738 ? 26.578 26.453 12.57 1 87.81 738 PRO B C 1
ATOM 11774 O O . PRO B 1 738 ? 27 27.219 11.688 1 87.81 738 PRO B O 1
ATOM 11777 N N . TYR B 1 739 ? 27.453 26.016 13.586 1 90.62 739 TYR B N 1
ATOM 11778 C CA . TYR B 1 739 ? 28.797 26.562 13.789 1 90.62 739 TYR B CA 1
ATOM 11779 C C . TYR B 1 739 ? 29.844 25.75 13.039 1 90.62 739 TYR B C 1
ATOM 11781 O O . TYR B 1 739 ? 29.672 24.547 12.852 1 90.62 739 TYR B O 1
ATOM 11789 N N . PRO B 1 740 ? 30.844 26.375 12.547 1 90.31 740 PRO B N 1
ATOM 11790 C CA . PRO B 1 740 ? 31.859 25.641 11.789 1 90.31 740 PRO B CA 1
ATOM 11791 C C . PRO B 1 740 ? 32.656 24.688 12.656 1 90.31 740 PRO B C 1
ATOM 11793 O O . PRO B 1 740 ? 32.875 24.953 13.844 1 90.31 740 PRO B O 1
ATOM 11796 N N . PRO B 1 741 ? 33.156 23.656 12.047 1 93.06 741 PRO B N 1
ATOM 11797 C CA . PRO B 1 741 ? 34 22.703 12.781 1 93.06 741 PRO B CA 1
ATOM 11798 C C . PRO B 1 741 ? 35.469 23.094 12.789 1 93.06 741 PRO B C 1
ATOM 11800 O O . PRO B 1 741 ? 35.906 23.906 11.961 1 93.06 741 PRO B O 1
ATOM 11803 N N . VAL B 1 742 ? 36.188 22.594 13.797 1 94.19 742 VAL B N 1
ATOM 11804 C CA . VAL B 1 742 ? 37.656 22.672 13.844 1 94.19 742 VAL B CA 1
ATOM 11805 C C . VAL B 1 742 ? 38.25 21.281 13.648 1 94.19 742 VAL B C 1
ATOM 11807 O O . VAL B 1 742 ? 37.875 20.344 14.344 1 94.19 742 VAL B O 1
ATOM 11810 N N . THR B 1 743 ? 39.125 21.156 12.609 1 93.25 743 THR B N 1
ATOM 11811 C CA . THR B 1 743 ? 39.75 19.875 12.32 1 93.25 743 THR B CA 1
ATOM 11812 C C . THR B 1 743 ? 41.219 19.859 12.797 1 93.25 743 THR B C 1
ATOM 11814 O O . THR B 1 743 ? 41.969 20.812 12.57 1 93.25 743 THR B O 1
ATOM 11817 N N . VAL B 1 744 ? 41.562 18.766 13.516 1 93.75 744 VAL B N 1
ATOM 11818 C CA . VAL B 1 744 ? 42.906 18.594 14 1 93.75 744 VAL B CA 1
ATOM 11819 C C . VAL B 1 744 ? 43.406 17.188 13.648 1 93.75 744 VAL B C 1
ATOM 11821 O O . VAL B 1 744 ? 42.688 16.203 13.789 1 93.75 744 VAL B O 1
ATOM 11824 N N . ASP B 1 745 ? 44.656 17.062 13.172 1 93.88 745 ASP B N 1
ATOM 11825 C CA . ASP B 1 745 ? 45.25 15.781 12.82 1 93.88 745 ASP B CA 1
ATOM 11826 C C . ASP B 1 745 ? 46.188 15.289 13.93 1 93.88 745 ASP B C 1
ATOM 11828 O O . ASP B 1 745 ? 46.906 16.078 14.531 1 93.88 745 ASP B O 1
ATOM 11832 N N . VAL B 1 746 ? 46.125 14.031 14.18 1 95.81 746 VAL B N 1
ATOM 11833 C CA . VAL B 1 746 ? 47 13.414 15.156 1 95.81 746 VAL B CA 1
ATOM 11834 C C . VAL B 1 746 ? 47.625 12.148 14.562 1 95.81 746 VAL B C 1
ATOM 11836 O O . VAL B 1 746 ? 46.938 11.352 13.922 1 95.81 746 VAL B O 1
ATOM 11839 N N . ALA B 1 747 ? 48.906 11.984 14.641 1 95.38 747 ALA B N 1
ATOM 11840 C CA . ALA B 1 747 ? 49.625 10.766 14.258 1 95.38 747 ALA B CA 1
ATOM 11841 C C . ALA B 1 747 ? 50.125 10.008 15.484 1 95.38 747 ALA B C 1
ATOM 11843 O O . ALA B 1 747 ? 50.906 10.531 16.266 1 95.38 747 ALA B O 1
ATOM 11844 N N . LEU B 1 748 ? 49.688 8.812 15.617 1 96.38 748 LEU B N 1
ATOM 11845 C CA . LEU B 1 748 ? 49.969 8.016 16.812 1 96.38 748 LEU B CA 1
ATOM 11846 C C . LEU B 1 748 ? 50.781 6.777 16.453 1 96.38 748 LEU B C 1
ATOM 11848 O O . LEU B 1 748 ? 50.438 6.055 15.508 1 96.38 748 LEU B O 1
ATOM 11852 N N . VAL B 1 749 ? 51.844 6.539 17.125 1 96.25 749 VAL B N 1
ATOM 11853 C CA . VAL B 1 749 ? 52.656 5.34 16.953 1 96.25 749 VAL B CA 1
ATOM 11854 C C . VAL B 1 749 ? 52.25 4.277 17.969 1 96.25 749 VAL B C 1
ATOM 11856 O O . VAL B 1 749 ? 52.219 4.539 19.172 1 96.25 749 VAL B O 1
ATOM 11859 N N . VAL B 1 750 ? 51.844 3.168 17.469 1 96 750 VAL B N 1
ATOM 11860 C CA . VAL B 1 750 ? 51.406 2.061 18.297 1 96 750 VAL B CA 1
ATOM 11861 C C . VAL B 1 750 ? 52.031 0.754 17.812 1 96 750 VAL B C 1
ATOM 11863 O O . VAL B 1 750 ? 52.625 0.717 16.734 1 96 750 VAL B O 1
ATOM 11866 N N . ASP B 1 751 ? 51.875 -0.308 18.672 1 94.44 751 ASP B N 1
ATOM 11867 C CA . ASP B 1 751 ? 52.281 -1.644 18.234 1 94.44 751 ASP B CA 1
ATOM 11868 C C . ASP B 1 751 ? 51.5 -2.104 17.031 1 94.44 751 ASP B C 1
ATOM 11870 O O . ASP B 1 751 ? 50.312 -1.777 16.906 1 94.44 751 ASP B O 1
ATOM 11874 N N . ALA B 1 752 ? 52.094 -2.912 16.234 1 91.94 752 ALA B N 1
ATOM 11875 C CA . ALA B 1 752 ? 51.5 -3.328 14.961 1 91.94 752 ALA B CA 1
ATOM 11876 C C . ALA B 1 752 ? 50.219 -4.156 15.188 1 91.94 752 ALA B C 1
ATOM 11878 O O . ALA B 1 752 ? 49.344 -4.207 14.328 1 91.94 752 ALA B O 1
ATOM 11879 N N . ASP B 1 753 ? 50.094 -4.656 16.312 1 89.69 753 ASP B N 1
ATOM 11880 C CA . ASP B 1 753 ? 48.969 -5.566 16.562 1 89.69 753 ASP B CA 1
ATOM 11881 C C . ASP B 1 753 ? 47.75 -4.809 17.078 1 89.69 753 ASP B C 1
ATOM 11883 O O . ASP B 1 753 ? 46.656 -5.371 17.188 1 89.69 753 ASP B O 1
ATOM 11887 N N . VAL B 1 754 ? 47.844 -3.514 17.344 1 93.38 754 VAL B N 1
ATOM 11888 C CA . VAL B 1 754 ? 46.719 -2.713 17.797 1 93.38 754 VAL B CA 1
ATOM 11889 C C . VAL B 1 754 ? 45.812 -2.387 16.609 1 93.38 754 VAL B C 1
ATOM 11891 O O . VAL B 1 754 ? 46.219 -1.747 15.648 1 93.38 754 VAL B O 1
ATOM 11894 N N . PRO B 1 755 ? 44.562 -2.822 16.703 1 91.81 755 PRO B N 1
ATOM 11895 C CA . PRO B 1 755 ? 43.656 -2.49 15.609 1 91.81 755 PRO B CA 1
ATOM 11896 C C . PRO B 1 755 ? 43.375 -0.991 15.492 1 91.81 755 PRO B C 1
ATOM 11898 O O . PRO B 1 755 ? 43.25 -0.305 16.516 1 91.81 755 PRO B O 1
ATOM 11901 N N . ALA B 1 756 ? 43.312 -0.508 14.297 1 92.19 756 ALA B N 1
ATOM 11902 C CA . ALA B 1 756 ? 43.031 0.903 14.047 1 92.19 756 ALA B CA 1
ATOM 11903 C C . ALA B 1 756 ? 41.688 1.312 14.656 1 92.19 756 ALA B C 1
ATOM 11905 O O . ALA B 1 756 ? 41.562 2.418 15.18 1 92.19 756 ALA B O 1
ATOM 11906 N N . ALA B 1 757 ? 40.719 0.413 14.578 1 90.44 757 ALA B N 1
ATOM 11907 C CA . ALA B 1 757 ? 39.375 0.698 15.109 1 90.44 757 ALA B CA 1
ATOM 11908 C C . ALA B 1 757 ? 39.438 0.902 16.625 1 90.44 757 ALA B C 1
ATOM 11910 O O . ALA B 1 757 ? 38.688 1.73 17.156 1 90.44 757 ALA B O 1
ATOM 11911 N N . ALA B 1 758 ? 40.25 0.151 17.297 1 92.12 758 ALA B N 1
ATOM 11912 C CA . ALA B 1 758 ? 40.375 0.276 18.734 1 92.12 758 ALA B CA 1
ATOM 11913 C C . ALA B 1 758 ? 40.969 1.63 19.125 1 92.12 758 ALA B C 1
ATOM 11915 O O . ALA B 1 758 ? 40.531 2.25 20.094 1 92.12 758 ALA B O 1
ATOM 11916 N N . LEU B 1 759 ? 41.875 1.992 18.391 1 94.69 759 LEU B N 1
ATOM 11917 C CA . LEU B 1 759 ? 42.5 3.291 18.641 1 94.69 759 LEU B CA 1
ATOM 11918 C C . LEU B 1 759 ? 41.5 4.422 18.359 1 94.69 759 LEU B C 1
ATOM 11920 O O . LEU B 1 759 ? 41.438 5.395 19.109 1 94.69 759 LEU B O 1
ATOM 11924 N N . ALA B 1 760 ? 40.812 4.34 17.234 1 94.81 760 ALA B N 1
ATOM 11925 C CA . ALA B 1 760 ? 39.781 5.336 16.906 1 94.81 760 ALA B CA 1
ATOM 11926 C C . ALA B 1 760 ? 38.75 5.441 18.031 1 94.81 760 ALA B C 1
ATOM 11928 O O . ALA B 1 760 ? 38.344 6.539 18.391 1 94.81 760 ALA B O 1
ATOM 11929 N N . GLU B 1 761 ? 38.375 4.352 18.547 1 93.44 761 GLU B N 1
ATOM 11930 C CA . GLU B 1 761 ? 37.438 4.324 19.656 1 93.44 761 GLU B CA 1
ATOM 11931 C C . GLU B 1 761 ? 37.969 5.031 20.891 1 93.44 761 GLU B C 1
ATOM 11933 O O . GLU B 1 761 ? 37.25 5.746 21.578 1 93.44 761 GLU B O 1
ATOM 11938 N N . ALA B 1 762 ? 39.188 4.777 21.141 1 96.19 762 ALA B N 1
ATOM 11939 C CA . ALA B 1 762 ? 39.844 5.453 22.266 1 96.19 762 ALA B CA 1
ATOM 11940 C C . ALA B 1 762 ? 39.844 6.969 22.078 1 96.19 762 ALA B C 1
ATOM 11942 O O . ALA B 1 762 ? 39.562 7.719 23.016 1 96.19 762 ALA B O 1
ATOM 11943 N N . LEU B 1 763 ? 40.094 7.371 20.859 1 96.94 763 LEU B N 1
ATOM 11944 C CA . LEU B 1 763 ? 40.094 8.797 20.547 1 96.94 763 LEU B CA 1
ATOM 11945 C C . LEU B 1 763 ? 38.688 9.375 20.703 1 96.94 763 LEU B C 1
ATOM 11947 O O . LEU B 1 763 ? 38.531 10.492 21.219 1 96.94 763 LEU B O 1
ATOM 11951 N N . GLU B 1 764 ? 37.75 8.68 20.234 1 95.75 764 GLU B N 1
ATOM 11952 C CA . GLU B 1 764 ? 36.344 9.133 20.359 1 95.75 764 GLU B CA 1
ATOM 11953 C C . GLU B 1 764 ? 35.938 9.273 21.828 1 95.75 764 GLU B C 1
ATOM 11955 O O . GLU B 1 764 ? 35.312 10.273 22.203 1 95.75 764 GLU B O 1
ATOM 11960 N N . ASP B 1 765 ? 36.344 8.336 22.609 1 95.69 765 ASP B N 1
ATOM 11961 C CA . ASP B 1 765 ? 36 8.359 24.047 1 95.69 765 ASP B CA 1
ATOM 11962 C C . ASP B 1 765 ? 36.656 9.555 24.734 1 95.69 765 ASP B C 1
ATOM 11964 O O . ASP B 1 765 ? 36.031 10.211 25.562 1 95.69 765 ASP B O 1
ATOM 11968 N N . GLY B 1 766 ? 37.781 9.789 24.375 1 96.25 766 GLY B N 1
ATOM 11969 C CA . GLY B 1 766 ? 38.5 10.875 24.984 1 96.25 766 GLY B CA 1
ATOM 11970 C C . GLY B 1 766 ? 38.094 12.242 24.484 1 96.25 766 GLY B C 1
ATOM 11971 O O . GLY B 1 766 ? 38.188 13.234 25.219 1 96.25 766 GLY B O 1
ATOM 11972 N N . GLY B 1 767 ? 37.75 12.32 23.25 1 94.44 767 GLY B N 1
ATOM 11973 C CA . GLY B 1 767 ? 37.375 13.586 22.641 1 94.44 767 GLY B CA 1
ATOM 11974 C C . GLY B 1 767 ? 36.094 14.18 23.203 1 94.44 767 GLY B C 1
ATOM 11975 O O . GLY B 1 767 ? 35.875 15.383 23.094 1 94.44 767 GLY B O 1
ATOM 11976 N N . GLY B 1 768 ? 35.219 13.258 23.734 1 92.94 768 GLY B N 1
ATOM 11977 C CA . GLY B 1 768 ? 34.031 13.727 24.406 1 92.94 768 GLY B CA 1
ATOM 11978 C C . GLY B 1 768 ? 32.969 14.219 23.438 1 92.94 768 GLY B C 1
ATOM 11979 O O . GLY B 1 768 ? 32.938 13.812 22.281 1 92.94 768 GLY B O 1
ATOM 11980 N N . ASP B 1 769 ? 32.125 15.195 23.922 1 91.19 769 ASP B N 1
ATOM 11981 C CA . ASP B 1 769 ? 30.922 15.617 23.203 1 91.19 769 ASP B CA 1
ATOM 11982 C C . ASP B 1 769 ? 31.281 16.547 22.047 1 91.19 769 ASP B C 1
ATOM 11984 O O . ASP B 1 769 ? 30.484 16.734 21.125 1 91.19 769 ASP B O 1
ATOM 11988 N N . LEU B 1 770 ? 32.438 17.078 22.141 1 94.44 770 LEU B N 1
ATOM 11989 C CA . LEU B 1 770 ? 32.844 18.016 21.094 1 94.44 770 LEU B CA 1
ATOM 11990 C C . LEU B 1 770 ? 33.312 17.281 19.844 1 94.44 770 LEU B C 1
ATOM 11992 O O . LEU B 1 770 ? 33.375 17.875 18.766 1 94.44 770 LEU B O 1
ATOM 11996 N N . LEU B 1 771 ? 33.75 16.078 20.078 1 95.38 771 LEU B N 1
ATOM 11997 C CA . LEU B 1 771 ? 34.281 15.328 18.953 1 95.38 771 LEU B CA 1
ATOM 11998 C C . LEU B 1 771 ? 33.156 14.797 18.062 1 95.38 771 LEU B C 1
ATOM 12000 O O . LEU B 1 771 ? 32.375 13.938 18.484 1 95.38 771 LEU B O 1
ATOM 12004 N N . GLU B 1 772 ? 33.125 15.359 16.844 1 92.5 772 GLU B N 1
ATOM 12005 C CA . GLU B 1 772 ? 32.062 15.016 15.898 1 92.5 772 GLU B CA 1
ATOM 12006 C C . GLU B 1 772 ? 32.438 13.789 15.07 1 92.5 772 GLU B C 1
ATOM 12008 O O . GLU B 1 772 ? 31.578 12.969 14.742 1 92.5 772 GLU B O 1
ATOM 12013 N N . ASP B 1 773 ? 33.75 13.711 14.703 1 92.31 773 ASP B N 1
ATOM 12014 C CA . ASP B 1 773 ? 34.156 12.641 13.797 1 92.31 773 ASP B CA 1
ATOM 12015 C C . ASP B 1 773 ? 35.625 12.32 13.961 1 92.31 773 ASP B C 1
ATOM 12017 O O . ASP B 1 773 ? 36.438 13.195 14.297 1 92.31 773 ASP B O 1
ATOM 12021 N N . VAL B 1 774 ? 36 11.031 13.844 1 94.88 774 VAL B N 1
ATOM 12022 C CA . VAL B 1 774 ? 37.375 10.523 13.805 1 94.88 774 VAL B CA 1
ATOM 12023 C C . VAL B 1 774 ? 37.594 9.734 12.516 1 94.88 774 VAL B C 1
ATOM 12025 O O . VAL B 1 774 ? 36.844 8.773 12.234 1 94.88 774 VAL B O 1
ATOM 12028 N N . ARG B 1 775 ? 38.625 10.102 11.727 1 92.44 775 ARG B N 1
ATOM 12029 C CA . ARG B 1 775 ? 38.844 9.414 10.461 1 92.44 775 ARG B CA 1
ATOM 12030 C C . ARG B 1 775 ? 40.344 9.078 10.281 1 92.44 775 ARG B C 1
ATOM 12032 O O . ARG B 1 775 ? 41.188 9.961 10.398 1 92.44 775 ARG B O 1
ATOM 12039 N N . LEU B 1 776 ? 40.625 7.805 10.023 1 93.75 776 LEU B N 1
ATOM 12040 C CA . LEU B 1 776 ? 41.969 7.383 9.68 1 93.75 776 LEU B CA 1
ATOM 12041 C C . LEU B 1 776 ? 42.312 7.805 8.258 1 93.75 776 LEU B C 1
ATOM 12043 O O . LEU B 1 776 ? 41.625 7.461 7.309 1 93.75 776 LEU B O 1
ATOM 12047 N N . PHE B 1 777 ? 43.406 8.562 8.055 1 89.56 777 PHE B N 1
ATOM 12048 C CA . PHE B 1 777 ? 43.656 9.016 6.691 1 89.56 777 PHE B CA 1
ATOM 12049 C C . PHE B 1 777 ? 45.031 8.562 6.227 1 89.56 777 PHE B C 1
ATOM 12051 O O . PHE B 1 777 ? 45.375 8.648 5.039 1 89.56 777 PHE B O 1
ATOM 12058 N N . ASP B 1 778 ? 45.938 7.996 7.238 1 90.56 778 ASP B N 1
ATOM 12059 C CA . ASP B 1 778 ? 47.25 7.523 6.824 1 90.56 778 ASP B CA 1
ATOM 12060 C C . ASP B 1 778 ? 47.75 6.414 7.746 1 90.56 778 ASP B C 1
ATOM 12062 O O . ASP B 1 778 ? 47.5 6.434 8.953 1 90.56 778 ASP B O 1
ATOM 12066 N N . VAL B 1 779 ? 48.406 5.438 7.125 1 92.44 779 VAL B N 1
ATOM 12067 C CA . VAL B 1 779 ? 49.062 4.348 7.832 1 92.44 779 VAL B CA 1
ATOM 12068 C C . VAL B 1 779 ? 50.5 4.191 7.328 1 92.44 779 VAL B C 1
ATOM 12070 O O . VAL B 1 779 ? 50.75 4.105 6.121 1 92.44 779 VAL B O 1
ATOM 12073 N N . TYR B 1 780 ? 51.406 4.191 8.289 1 90.25 780 TYR B N 1
ATOM 12074 C CA . TYR B 1 780 ? 52.812 4.078 7.914 1 90.25 780 TYR B CA 1
ATOM 12075 C C . TYR B 1 780 ? 53.531 3.066 8.797 1 90.25 780 TYR B C 1
ATOM 12077 O O . TYR B 1 780 ? 53.406 3.09 10.023 1 90.25 780 TYR B O 1
ATOM 12085 N N . ALA B 1 781 ? 54.156 2.135 8.102 1 89 781 ALA B N 1
ATOM 12086 C CA . ALA B 1 781 ? 55.031 1.178 8.773 1 89 781 ALA B CA 1
ATOM 12087 C C . ALA B 1 781 ? 56.438 1.183 8.156 1 89 781 ALA B C 1
ATOM 12089 O O . ALA B 1 781 ? 56.562 1.101 6.938 1 89 781 ALA B O 1
ATOM 12090 N N . GLY B 1 782 ? 57.5 1.536 8.867 1 84.62 782 GLY B N 1
ATOM 12091 C CA . GLY B 1 782 ? 58.875 1.548 8.383 1 84.62 782 GLY B CA 1
ATOM 12092 C C . GLY B 1 782 ? 59.906 1.6 9.492 1 84.62 782 GLY B C 1
ATOM 12093 O O . GLY B 1 782 ? 59.531 1.68 10.672 1 84.62 782 GLY B O 1
ATOM 12094 N N . GLU B 1 783 ? 61.094 1.536 9.141 1 84.75 783 GLU B N 1
ATOM 12095 C CA . GLU B 1 783 ? 62.219 1.468 10.062 1 84.75 783 GLU B CA 1
ATOM 12096 C C . GLU B 1 783 ? 62.281 2.713 10.945 1 84.75 783 GLU B C 1
ATOM 12098 O O . GLU B 1 783 ? 62.688 2.635 12.109 1 84.75 783 GLU B O 1
ATOM 12103 N N . GLN B 1 784 ? 61.781 3.777 10.461 1 85.38 784 GLN B N 1
ATOM 12104 C CA . GLN B 1 784 ? 61.906 5.055 11.156 1 85.38 784 GLN B CA 1
ATOM 12105 C C . GLN B 1 784 ? 61 5.086 12.391 1 85.38 784 GLN B C 1
ATOM 12107 O O . GLN B 1 784 ? 61.25 5.859 13.32 1 85.38 784 GLN B O 1
ATOM 12112 N N . ILE B 1 785 ? 59.938 4.238 12.484 1 86.5 785 ILE B N 1
ATOM 12113 C CA . ILE B 1 785 ? 58.969 4.273 13.57 1 86.5 785 ILE B CA 1
ATOM 12114 C C . ILE B 1 785 ? 59.312 3.211 14.609 1 86.5 785 ILE B C 1
ATOM 12116 O O . ILE B 1 785 ? 58.781 3.236 15.727 1 86.5 785 ILE B O 1
ATOM 12120 N N . GLY B 1 786 ? 60.344 2.361 14.328 1 83.81 786 GLY B N 1
ATOM 12121 C CA . GLY B 1 786 ? 60.719 1.287 15.234 1 83.81 786 GLY B CA 1
ATOM 12122 C C . GLY B 1 786 ? 60.219 -0.077 14.766 1 83.81 786 GLY B C 1
ATOM 12123 O O . GLY B 1 786 ? 59.219 -0.183 14.062 1 83.81 786 GLY B O 1
ATOM 12124 N N . GLU B 1 787 ? 60.844 -1.056 15.102 1 87.56 787 GLU B N 1
ATOM 12125 C CA . GLU B 1 787 ? 60.5 -2.422 14.719 1 87.56 787 GLU B CA 1
ATOM 12126 C C . GLU B 1 787 ? 59.219 -2.881 15.398 1 87.56 787 GLU B C 1
ATOM 12128 O O . GLU B 1 787 ? 59.031 -2.68 16.594 1 87.56 787 GLU B O 1
ATOM 12133 N N . GLY B 1 788 ? 58.25 -3.379 14.695 1 90.25 788 GLY B N 1
ATOM 12134 C CA . GLY B 1 788 ? 57 -3.908 15.227 1 90.25 788 GLY B CA 1
ATOM 12135 C C . GLY B 1 788 ? 55.969 -2.834 15.5 1 90.25 788 GLY B C 1
ATOM 12136 O O . GLY B 1 788 ? 54.938 -3.096 16.141 1 90.25 788 GLY B O 1
ATOM 12137 N N . LYS B 1 789 ? 56.281 -1.635 15.086 1 93.56 789 LYS B N 1
ATOM 12138 C CA . LYS B 1 789 ? 55.375 -0.53 15.336 1 93.56 789 LYS B CA 1
ATOM 12139 C C . LYS B 1 789 ? 54.844 0.052 14.031 1 93.56 789 LYS B C 1
ATOM 12141 O O . LYS B 1 789 ? 55.375 -0.233 12.953 1 93.56 789 LYS B O 1
ATOM 12146 N N . ARG B 1 790 ? 53.719 0.756 14.086 1 93.88 790 ARG B N 1
ATOM 12147 C CA . ARG B 1 790 ? 53.156 1.501 12.953 1 93.88 790 ARG B CA 1
ATOM 12148 C C . ARG B 1 790 ? 52.562 2.834 13.406 1 93.88 790 ARG B C 1
ATOM 12150 O O . ARG B 1 790 ? 52.25 3.008 14.578 1 93.88 790 ARG B O 1
ATOM 12157 N N . SER B 1 791 ? 52.594 3.732 12.531 1 95.31 791 SER B N 1
ATOM 12158 C CA . SER B 1 791 ? 52 5.047 12.766 1 95.31 791 SER B CA 1
ATOM 12159 C C . SER B 1 791 ? 50.625 5.156 12.125 1 95.31 791 SER B C 1
ATOM 12161 O O . SER B 1 791 ? 50.469 4.879 10.938 1 95.31 791 SER B O 1
ATOM 12163 N N . LEU B 1 792 ? 49.625 5.461 12.922 1 96 792 LEU B N 1
ATOM 12164 C CA . LEU B 1 792 ? 48.281 5.711 12.461 1 96 792 LEU B CA 1
ATOM 12165 C C . LEU B 1 792 ? 47.906 7.188 12.602 1 96 792 LEU B C 1
ATOM 12167 O O . LEU B 1 792 ? 48 7.75 13.695 1 96 792 LEU B O 1
ATOM 12171 N N . ALA B 1 793 ? 47.562 7.824 11.5 1 94.81 793 ALA B N 1
ATOM 12172 C CA . ALA B 1 793 ? 47.219 9.234 11.516 1 94.81 793 ALA B CA 1
ATOM 12173 C C . ALA B 1 793 ? 45.688 9.414 11.398 1 94.81 793 ALA B C 1
ATOM 12175 O O . ALA B 1 793 ? 45.062 8.867 10.484 1 94.81 793 ALA B O 1
ATOM 12176 N N . TYR B 1 794 ? 45.094 10.117 12.32 1 95.94 794 TYR B N 1
ATOM 12177 C CA . TYR B 1 794 ? 43.656 10.367 12.359 1 95.94 794 TYR B CA 1
ATOM 12178 C C . TYR B 1 794 ? 43.375 11.859 12.242 1 95.94 794 TYR B C 1
ATOM 12180 O O . TYR B 1 794 ? 44.125 12.688 12.773 1 95.94 794 TYR B O 1
ATOM 12188 N N . THR B 1 795 ? 42.312 12.164 11.531 1 93.88 795 THR B N 1
ATOM 12189 C CA . THR B 1 795 ? 41.719 13.5 11.578 1 93.88 795 THR B CA 1
ATOM 12190 C C . THR B 1 795 ? 40.562 13.555 12.586 1 93.88 795 THR B C 1
ATOM 12192 O O . THR B 1 795 ? 39.625 12.758 12.516 1 93.88 795 THR B O 1
ATOM 12195 N N . LEU B 1 796 ? 40.656 14.461 13.516 1 96.25 796 LEU B N 1
ATOM 12196 C CA . LEU B 1 796 ? 39.625 14.703 14.5 1 96.25 796 LEU B CA 1
ATOM 12197 C C . LEU B 1 796 ? 38.844 15.977 14.164 1 96.25 796 LEU B C 1
ATOM 12199 O O . LEU B 1 796 ? 39.438 17.031 13.977 1 96.25 796 LEU B O 1
ATOM 12203 N N . ARG B 1 797 ? 37.562 15.812 14.078 1 94.31 797 ARG B N 1
ATOM 12204 C CA . ARG B 1 797 ? 36.688 16.953 13.812 1 94.31 797 ARG B CA 1
ATOM 12205 C C . ARG B 1 797 ? 35.906 17.344 15.062 1 94.31 797 ARG B C 1
ATOM 12207 O O . ARG B 1 797 ? 35.156 16.516 15.609 1 94.31 797 ARG B O 1
ATOM 12214 N N . PHE B 1 798 ? 36.094 18.625 15.531 1 95.56 798 PHE B N 1
ATOM 12215 C CA . PHE B 1 798 ? 35.438 19.109 16.734 1 95.56 798 PHE B CA 1
ATOM 12216 C C . PHE B 1 798 ? 34.406 20.203 16.375 1 95.56 798 PHE B C 1
ATOM 12218 O O . PHE B 1 798 ? 34.656 21.031 15.508 1 95.56 798 PHE B O 1
ATOM 12225 N N . ARG B 1 799 ? 33.188 20.125 17.047 1 93.75 799 ARG B N 1
ATOM 12226 C CA . ARG B 1 799 ? 32.188 21.156 16.859 1 93.75 799 ARG B CA 1
ATOM 12227 C C . ARG B 1 799 ? 31.328 21.312 18.109 1 93.75 799 ARG B C 1
ATOM 12229 O O . ARG B 1 799 ? 30.969 20.344 18.766 1 93.75 799 ARG B O 1
ATOM 12236 N N . ALA B 1 800 ? 31.047 22.547 18.469 1 92.88 800 ALA B N 1
ATOM 12237 C CA . ALA B 1 800 ? 30.125 22.844 19.578 1 92.88 800 ALA B CA 1
ATOM 12238 C C . ALA B 1 800 ? 28.734 23.188 19.047 1 92.88 800 ALA B C 1
ATOM 12240 O O . ALA B 1 800 ? 28.594 23.766 17.969 1 92.88 800 ALA B O 1
ATOM 12241 N N . PRO B 1 801 ? 27.688 22.828 19.75 1 89.62 801 PRO B N 1
ATOM 12242 C CA . PRO B 1 801 ? 26.328 23.125 19.297 1 89.62 801 PRO B CA 1
ATOM 12243 C C . PRO B 1 801 ? 25.922 24.578 19.547 1 89.62 801 PRO B C 1
ATOM 12245 O O . PRO B 1 801 ? 24.953 25.062 18.953 1 89.62 801 PRO B O 1
ATOM 12248 N N . ASP B 1 802 ? 26.719 25.312 20.406 1 91.06 802 ASP B N 1
ATOM 12249 C CA . ASP B 1 802 ? 26.203 26.594 20.875 1 91.06 802 ASP B CA 1
ATOM 12250 C C . ASP B 1 802 ? 27.188 27.719 20.594 1 91.06 802 ASP B C 1
ATOM 12252 O O . ASP B 1 802 ? 26.891 28.891 20.844 1 91.06 802 ASP B O 1
ATOM 12256 N N . ARG B 1 803 ? 28.375 27.344 20.094 1 92.75 803 ARG B N 1
ATOM 12257 C CA . ARG B 1 803 ? 29.359 28.391 19.859 1 92.75 803 ARG B CA 1
ATOM 12258 C C . ARG B 1 803 ? 30.438 27.922 18.875 1 92.75 803 ARG B C 1
ATOM 12260 O O . ARG B 1 803 ? 30.531 26.734 18.578 1 92.75 803 ARG B O 1
ATOM 12267 N N . THR B 1 804 ? 31.125 28.906 18.312 1 93.44 804 THR B N 1
ATOM 12268 C CA . THR B 1 804 ? 32.312 28.609 17.531 1 93.44 804 THR B CA 1
ATOM 12269 C C . THR B 1 804 ? 33.469 28.219 18.453 1 93.44 804 THR B C 1
ATOM 12271 O O . THR B 1 804 ? 33.781 28.938 19.406 1 93.44 804 THR B O 1
ATOM 12274 N N . LEU B 1 805 ? 34.062 27.125 18.219 1 94.56 805 LEU B N 1
ATOM 12275 C CA . LEU B 1 805 ? 35.156 26.641 19.062 1 94.56 805 LEU B CA 1
ATOM 12276 C C . LEU B 1 805 ? 36.438 27.453 18.844 1 94.56 805 LEU B C 1
ATOM 12278 O O . LEU B 1 805 ? 36.75 27.812 17.719 1 94.56 805 LEU B O 1
ATOM 12282 N N . THR B 1 806 ? 37.094 27.75 20.016 1 93.69 806 THR B N 1
ATOM 12283 C CA . THR B 1 806 ? 38.406 28.359 19.906 1 93.69 806 THR B CA 1
ATOM 12284 C C . THR B 1 806 ? 39.5 27.297 19.688 1 93.69 806 THR B C 1
ATOM 12286 O O . THR B 1 806 ? 39.25 26.109 19.922 1 93.69 806 THR B O 1
ATOM 12289 N N . SER B 1 807 ? 40.656 27.672 19.172 1 92 807 SER B N 1
ATOM 12290 C CA . SER B 1 807 ? 41.781 26.766 18.969 1 92 807 SER B CA 1
ATOM 12291 C C . SER B 1 807 ? 42.219 26.109 20.281 1 92 807 SER B C 1
ATOM 12293 O O . SER B 1 807 ? 42.594 24.938 20.297 1 92 807 SER B O 1
ATOM 12295 N N . GLU B 1 808 ? 42.062 26.875 21.344 1 93.19 808 GLU B N 1
ATOM 12296 C CA . GLU B 1 808 ? 42.438 26.359 22.656 1 93.19 808 GLU B CA 1
ATOM 12297 C C . GLU B 1 808 ? 41.5 25.25 23.109 1 93.19 808 GLU B C 1
ATOM 12299 O O . GLU B 1 808 ? 41.938 24.219 23.625 1 93.19 808 GLU B O 1
ATOM 12304 N N . GLU B 1 809 ? 40.25 25.516 22.875 1 94 809 GLU B N 1
ATOM 12305 C CA . GLU B 1 809 ? 39.25 24.5 23.234 1 94 809 GLU B CA 1
ATOM 12306 C C . GLU B 1 809 ? 39.438 23.234 22.406 1 94 809 GLU B C 1
ATOM 12308 O O . GLU B 1 809 ? 39.375 22.125 22.953 1 94 809 GLU B O 1
ATOM 12313 N N . ALA B 1 810 ? 39.656 23.391 21.141 1 94.62 810 ALA B N 1
ATOM 12314 C CA . ALA B 1 810 ? 39.875 22.25 20.25 1 94.62 810 ALA B CA 1
ATOM 12315 C C . ALA B 1 810 ? 41.125 21.484 20.625 1 94.62 810 ALA B C 1
ATOM 12317 O O . ALA B 1 810 ? 41.125 20.25 20.609 1 94.62 810 ALA B O 1
ATOM 12318 N N . ASN B 1 811 ? 42.125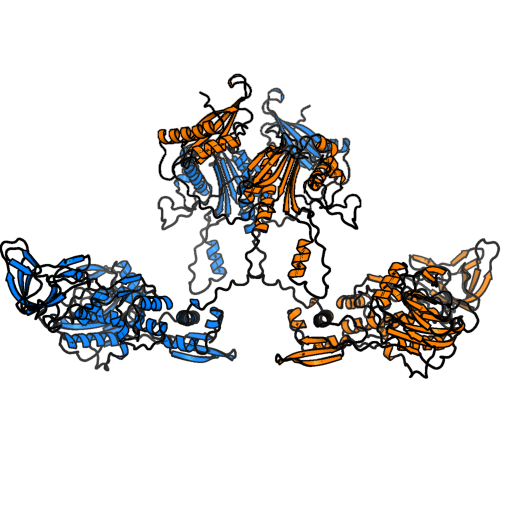 22.172 20.969 1 94.19 811 ASN B N 1
ATOM 12319 C CA . ASN B 1 811 ? 43.406 21.547 21.359 1 94.19 811 ASN B CA 1
ATOM 12320 C C . ASN B 1 811 ? 43.25 20.797 22.688 1 94.19 811 ASN B C 1
ATOM 12322 O O . ASN B 1 811 ? 43.844 19.719 22.844 1 94.19 811 ASN B O 1
ATOM 12326 N N . ALA B 1 812 ? 42.562 21.391 23.562 1 95.31 812 ALA B N 1
ATOM 12327 C CA . ALA B 1 812 ? 42.312 20.703 24.828 1 95.31 812 ALA B CA 1
ATOM 12328 C C . ALA B 1 812 ? 41.562 19.391 24.609 1 95.31 812 ALA B C 1
ATOM 12330 O O . ALA B 1 812 ? 41.875 18.375 25.234 1 95.31 812 ALA B O 1
ATOM 12331 N N . ALA B 1 813 ? 40.594 19.484 23.766 1 96.25 813 ALA B N 1
ATOM 12332 C CA . ALA B 1 813 ? 39.812 18.281 23.438 1 96.25 813 ALA B CA 1
ATOM 12333 C C . ALA B 1 813 ? 40.688 17.234 22.75 1 96.25 813 ALA B C 1
ATOM 12335 O O . ALA B 1 813 ? 40.594 16.047 23.031 1 96.25 813 ALA B O 1
ATOM 12336 N N . ARG B 1 814 ? 41.5 17.672 21.797 1 96.12 814 ARG B N 1
ATOM 12337 C CA . ARG B 1 814 ? 42.469 16.797 21.141 1 96.12 814 ARG B CA 1
ATOM 12338 C C . ARG B 1 814 ? 43.406 16.125 22.141 1 96.12 814 ARG B C 1
ATOM 12340 O O . ARG B 1 814 ? 43.625 14.914 22.078 1 96.12 814 ARG B O 1
ATOM 12347 N N . ASP B 1 815 ? 43.938 16.875 23.094 1 96 815 ASP B N 1
ATOM 12348 C CA . ASP B 1 815 ? 44.844 16.344 24.094 1 96 815 ASP B CA 1
ATOM 12349 C C . ASP B 1 815 ? 44.125 15.312 24.969 1 96 815 ASP B C 1
ATOM 12351 O O . ASP B 1 815 ? 44.75 14.297 25.344 1 96 815 ASP B O 1
ATOM 12355 N N . ALA B 1 816 ? 42.969 15.586 25.25 1 97.12 816 ALA B N 1
ATOM 12356 C CA . ALA B 1 816 ? 42.188 14.625 26.031 1 97.12 816 ALA B CA 1
ATOM 12357 C C . ALA B 1 816 ? 41.969 13.328 25.266 1 97.12 816 ALA B C 1
ATOM 12359 O O . ALA B 1 816 ? 42.062 12.234 25.828 1 97.12 816 ALA B O 1
ATOM 12360 N N . ALA B 1 817 ? 41.656 13.414 23.984 1 97.56 817 ALA B N 1
ATOM 12361 C CA . ALA B 1 817 ? 41.531 12.242 23.125 1 97.56 817 ALA B CA 1
ATOM 12362 C C . ALA B 1 817 ? 42.812 11.422 23.094 1 97.56 817 ALA B C 1
ATOM 12364 O O . ALA B 1 817 ? 42.781 10.203 23.297 1 97.56 817 ALA B O 1
ATOM 12365 N N . VAL B 1 818 ? 43.938 12.07 22.922 1 96.81 818 VAL B N 1
ATOM 12366 C CA . VAL B 1 818 ? 45.219 11.406 22.812 1 96.81 818 VAL B CA 1
ATOM 12367 C C . VAL B 1 818 ? 45.594 10.766 24.156 1 96.81 818 VAL B C 1
ATOM 12369 O O . VAL B 1 818 ? 46.156 9.672 24.188 1 96.81 818 VAL B O 1
ATOM 12372 N N . ALA B 1 819 ? 45.219 11.375 25.234 1 96.69 819 ALA B N 1
ATOM 12373 C CA . ALA B 1 819 ? 45.531 10.844 26.562 1 96.69 819 ALA B CA 1
ATOM 12374 C C . ALA B 1 819 ? 44.875 9.477 26.766 1 96.69 819 ALA B C 1
ATOM 12376 O O . ALA B 1 819 ? 45.5 8.57 27.328 1 96.69 819 ALA B O 1
ATOM 12377 N N . VAL B 1 820 ? 43.688 9.375 26.281 1 97.31 820 VAL B N 1
ATOM 12378 C CA . VAL B 1 820 ? 43 8.102 26.422 1 97.31 820 VAL B CA 1
ATOM 12379 C C . VAL B 1 820 ? 43.656 7.047 25.547 1 97.31 820 VAL B C 1
ATOM 12381 O O . VAL B 1 820 ? 43.781 5.883 25.938 1 97.31 820 VAL B O 1
ATOM 12384 N N . ALA B 1 821 ? 44.062 7.387 24.375 1 97.38 821 ALA B N 1
ATOM 12385 C CA . ALA B 1 821 ? 44.781 6.469 23.484 1 97.38 821 ALA B CA 1
ATOM 12386 C C . ALA B 1 821 ? 46.094 6.008 24.094 1 97.38 821 ALA B C 1
ATOM 12388 O O . ALA B 1 821 ? 46.469 4.844 23.969 1 97.38 821 ALA B O 1
ATOM 12389 N N . VAL B 1 822 ? 46.781 6.879 24.781 1 95.94 822 VAL B N 1
ATOM 12390 C CA . VAL B 1 822 ? 48.031 6.566 25.469 1 95.94 822 VAL B CA 1
ATOM 12391 C C . VAL B 1 822 ? 47.781 5.613 26.625 1 95.94 822 VAL B C 1
ATOM 12393 O O . VAL B 1 822 ? 48.469 4.621 26.797 1 95.94 822 VAL B O 1
ATOM 12396 N N . GLU B 1 823 ? 46.812 5.91 27.328 1 96.69 823 GLU B N 1
ATOM 12397 C CA . GLU B 1 823 ? 46.469 5.109 28.5 1 96.69 823 GLU B CA 1
ATOM 12398 C C . GLU B 1 823 ? 46.094 3.686 28.109 1 96.69 823 GLU B C 1
ATOM 12400 O O . GLU B 1 823 ? 46.562 2.719 28.719 1 96.69 823 GLU B O 1
ATOM 12405 N N . ARG B 1 824 ? 45.312 3.574 27.047 1 96.62 824 ARG B N 1
ATOM 12406 C CA . ARG B 1 824 ? 44.719 2.285 26.703 1 96.62 824 ARG B CA 1
ATOM 12407 C C . ARG B 1 824 ? 45.656 1.457 25.844 1 96.62 824 ARG B C 1
ATOM 12409 O O . ARG B 1 824 ? 45.719 0.231 25.969 1 96.62 824 ARG B O 1
ATOM 12416 N N . TYR B 1 825 ? 46.438 2.105 25 1 96.31 825 TYR B N 1
ATOM 12417 C CA . TYR B 1 825 ? 47.188 1.322 24 1 96.31 825 TYR B CA 1
ATOM 12418 C C . TYR B 1 825 ? 48.656 1.717 23.969 1 96.31 825 TYR B C 1
ATOM 12420 O O . TYR B 1 825 ? 49.375 1.282 23.078 1 96.31 825 TYR B O 1
ATOM 12428 N N . GLY B 1 826 ? 49.094 2.551 24.828 1 94.19 826 GLY B N 1
ATOM 12429 C CA . GLY B 1 826 ? 50.5 2.994 24.844 1 94.19 826 GLY B CA 1
ATOM 12430 C C . GLY B 1 826 ? 50.875 3.793 23.609 1 94.19 826 GLY B C 1
ATOM 12431 O O . GLY B 1 826 ? 52 3.713 23.156 1 94.19 826 GLY B O 1
ATOM 12432 N N . ALA B 1 827 ? 49.938 4.508 23.094 1 95.06 827 ALA B N 1
ATOM 12433 C CA . ALA B 1 827 ? 50.156 5.289 21.875 1 95.06 827 ALA B CA 1
ATOM 12434 C C . ALA B 1 827 ? 51.094 6.469 22.156 1 95.06 827 ALA B C 1
ATOM 12436 O O . ALA B 1 827 ? 51.094 7.035 23.25 1 95.06 827 ALA B O 1
ATOM 12437 N N . ALA B 1 828 ? 52 6.789 21.219 1 93.75 828 ALA B N 1
ATOM 12438 C CA . ALA B 1 828 ? 52.875 7.953 21.312 1 93.75 828 ALA B CA 1
ATOM 12439 C C . ALA B 1 828 ? 52.625 8.906 20.141 1 93.75 828 ALA B C 1
ATOM 12441 O O . ALA B 1 828 ? 52.5 8.461 19 1 93.75 828 ALA B O 1
ATOM 12442 N N . LEU B 1 829 ? 52.5 10.156 20.438 1 92.94 829 LEU B N 1
ATOM 12443 C CA . LEU B 1 829 ? 52.344 11.156 19.391 1 92.94 829 LEU B CA 1
ATOM 12444 C C . LEU B 1 829 ? 53.656 11.273 18.562 1 92.94 829 LEU B C 1
ATOM 12446 O O . LEU B 1 829 ? 54.719 11.375 19.141 1 92.94 829 LEU B O 1
ATOM 12450 N N . ARG B 1 830 ? 53.5 11.078 17.297 1 83.81 830 ARG B N 1
ATOM 12451 C CA . ARG B 1 830 ? 54.656 11.242 16.438 1 83.81 830 ARG B CA 1
ATOM 12452 C C . ARG B 1 830 ? 55 12.719 16.266 1 83.81 830 ARG B C 1
ATOM 12454 O O . ARG B 1 830 ? 54.125 13.547 15.984 1 83.81 830 ARG B O 1
ATOM 12461 N N . GLY B 1 831 ? 56.125 13.242 16.828 1 66.31 831 GLY B N 1
ATOM 12462 C CA . GLY B 1 831 ? 56.594 14.609 16.703 1 66.31 831 GLY B CA 1
ATOM 12463 C C . GLY B 1 831 ? 56.75 15.062 15.266 1 66.31 831 GLY B C 1
ATOM 12464 O O . GLY B 1 831 ? 56.906 14.234 14.359 1 66.31 831 GLY B O 1
#

Nearest PDB structures (foldseek):
  7k9m-assembly1_B  TM=8.886E-01  e=0.000E+00  Mycobacterium tuberculosis H37Rv
  7db7-assembly1_B  TM=8.897E-01  e=0.000E+00  Mycobacterium tuberculosis H37Rv
  4p72-assembly1_A  TM=8.981E-01  e=1.318E-77  Pseudomonas aeruginosa PAO1
  3pco-assembly1_D  TM=8.539E-01  e=2.781E-70  Escherichia coli
  7n8y-assembly1_B  TM=8.566E-01  e=6.827E-66  Salmonella enterica subsp. enterica serovar Typhimurium

Solvent-accessible surface area (backbone atoms only — not comparable to full-atom values): 88496 Å² total; per-residue (Å²): 81,44,43,42,61,72,66,39,49,74,33,15,74,65,75,92,61,48,73,66,55,49,48,48,41,36,42,57,59,71,38,46,73,74,46,73,45,69,39,40,58,67,45,62,55,39,24,24,21,27,30,68,41,73,44,76,55,81,95,60,97,59,70,36,30,47,31,33,24,37,30,40,58,68,82,73,73,53,56,70,42,36,26,57,39,62,61,76,81,71,55,73,66,36,35,32,36,32,32,30,55,69,15,28,30,53,95,69,48,70,35,48,70,47,76,55,95,91,38,69,17,50,21,37,70,38,24,37,35,57,58,53,59,41,80,54,70,88,34,54,38,68,48,45,88,83,75,68,55,52,31,39,63,32,51,72,77,67,48,42,78,51,42,31,41,28,38,52,75,54,64,81,41,26,47,44,59,10,51,43,34,43,25,43,52,45,12,55,56,68,68,41,63,58,53,66,66,69,78,72,51,84,70,76,83,64,71,49,61,45,51,64,70,46,73,75,36,80,52,47,38,29,45,23,32,35,34,33,39,45,25,36,52,65,31,63,51,55,57,74,56,45,49,52,37,24,59,46,71,40,80,73,84,39,32,72,59,39,41,37,52,47,47,15,42,45,68,36,49,53,51,49,69,32,24,43,87,54,56,43,79,48,39,37,33,32,62,35,51,77,72,38,65,40,46,29,70,83,74,46,78,40,78,41,45,54,74,30,49,28,32,21,35,72,87,37,65,44,22,40,51,67,48,46,53,15,45,80,27,52,64,71,83,77,37,85,60,61,37,39,38,32,32,36,14,59,34,58,41,23,69,51,39,44,51,41,27,58,76,69,70,41,83,33,77,44,28,62,40,36,41,25,45,53,45,69,76,42,27,63,53,51,41,43,49,41,50,50,52,42,32,74,58,26,38,48,45,74,45,72,22,37,21,73,43,69,72,77,78,81,58,66,67,32,62,37,57,56,58,47,47,29,62,75,58,71,48,87,72,64,91,60,47,58,62,53,46,44,40,66,74,49,25,50,76,42,81,43,74,41,96,84,73,41,59,22,34,39,32,28,41,38,73,62,43,80,68,55,72,44,46,68,45,52,34,48,53,37,45,37,69,73,32,66,86,74,46,76,92,71,82,68,65,42,70,65,66,87,73,72,51,71,67,56,47,34,54,50,37,31,54,48,52,44,41,71,72,67,32,42,80,53,84,60,65,62,52,34,44,77,65,52,47,58,44,39,60,54,59,93,80,39,72,74,75,55,53,50,72,51,90,80,46,92,45,80,68,37,31,26,41,32,60,57,62,59,66,38,51,52,51,51,50,44,55,44,40,68,34,57,48,64,58,45,41,38,28,35,76,45,68,26,38,41,60,58,90,72,85,43,76,71,74,82,74,70,87,90,54,82,71,53,70,67,54,48,50,41,42,58,61,34,45,55,47,59,55,39,30,39,30,38,40,33,28,39,43,73,38,72,61,26,61,88,39,85,43,39,66,43,39,35,66,56,21,42,47,52,53,41,48,40,24,52,50,52,73,45,75,54,45,77,41,87,24,76,53,76,45,32,22,60,91,41,20,28,30,31,20,54,79,91,40,76,38,34,41,20,9,20,44,22,68,67,34,29,57,68,68,63,45,60,78,62,28,18,30,24,40,34,41,52,69,73,55,71,90,72,88,79,77,87,78,85,83,82,48,79,37,43,60,49,76,47,75,47,42,32,34,29,52,60,83,61,54,66,68,59,48,50,49,28,30,52,65,31,24,44,88,36,44,74,45,79,43,64,46,41,74,47,73,49,79,89,72,35,88,68,27,28,36,44,27,33,41,36,32,30,41,39,79,86,44,71,71,50,72,66,57,51,48,51,31,50,51,40,9,51,49,38,26,27,73,75,61,62,38,39,75,63,129,81,44,43,43,62,72,67,41,49,75,33,16,73,64,77,92,60,48,72,66,54,48,48,48,42,36,42,58,59,71,36,45,73,74,46,73,44,69,37,40,58,66,47,64,55,37,23,26,21,27,31,70,39,74,44,76,55,81,95,58,98,58,68,36,30,46,32,32,24,37,29,40,59,68,82,73,74,54,57,68,43,37,26,57,41,63,61,75,82,71,52,73,67,38,33,32,39,31,31,30,56,67,14,29,32,54,96,70,49,69,36,48,68,47,76,56,94,90,39,69,16,51,21,39,70,39,25,36,34,57,60,54,58,42,79,53,71,89,35,54,40,70,50,47,87,83,74,69,56,51,30,38,61,31,52,73,76,68,49,43,77,52,43,32,43,27,37,50,75,53,64,81,42,24,46,46,58,10,52,44,35,44,24,44,52,44,13,55,55,69,67,42,63,59,54,66,66,69,79,75,50,85,70,76,83,61,70,49,62,44,52,63,72,45,73,73,34,80,53,46,38,31,45,23,31,36,35,34,38,44,26,36,53,66,32,65,53,57,57,76,58,44,50,52,36,24,59,47,72,41,80,73,82,40,31,71,59,38,42,35,51,46,47,14,42,46,69,36,50,55,52,48,72,31,25,44,87,53,56,43,76,48,40,36,34,32,62,36,51,79,73,39,65,41,46,29,71,84,74,44,78,40,76,42,44,54,73,31,50,27,32,23,36,73,88,37,65,44,21,41,49,67,45,46,52,18,45,79,27,52,64,70,83,77,36,86,58,62,38,39,38,33,32,39,13,58,33,58,41,23,70,52,40,45,52,41,28,59,75,67,71,43,83,36,78,44,27,62,40,36,42,23,45,53,44,69,77,40,27,64,52,50,41,43,49,40,49,52,52,41,32,72,59,26,38,49,45,75,44,72,21,37,22,73,43,70,72,78,77,80,59,67,66,32,61,36,57,56,59,48,50,28,62,74,56,71,49,87,71,64,90,59,47,59,62,52,45,45,41,66,74,49,26,51,75,44,81,44,75,41,94,85,73,42,58,23,34,40,34,27,41,38,73,62,43,80,68,55,74,44,47,68,45,53,33,47,51,38,44,37,68,73,33,68,85,72,45,75,92,70,82,66,66,43,68,66,67,87,70,72,52,72,67,55,50,34,54,50,37,31,54,48,53,44,43,73,71,67,32,42,79,54,85,62,66,58,53,34,44,77,64,53,48,58,46,38,60,53,58,92,79,38,73,74,73,55,54,50,72,51,90,82,45,93,44,80,67,37,30,26,40,31,59,57,62,59,67,39,52,52,51,51,50,44,55,43,40,67,34,57,49,64,57,45,41,38,28,38,78,45,70,25,37,40,60,58,92,70,85,42,76,69,74,82,74,68,88,89,51,82,70,52,70,67,55,50,51,43,42,57,59,34,44,55,48,58,55,37,31,37,32,36,41,34,26,38,42,73,38,71,62,25,60,88,40,86,42,38,66,44,40,34,64,54,22,41,47,51,53,40,49,43,24,52,48,51,73,44,76,53,45,77,42,88,25,76,52,73,46,31,22,62,91,41,20,29,29,30,20,55,78,92,40,77,38,34,40,19,10,20,43,22,68,65,34,29,57,68,67,62,44,59,80,64,28,18,31,22,40,32,41,53,70,74,53,70,90,72,89,79,76,87,79,83,82,82,48,79,37,43,59,49,77,46,76,48,41,33,35,29,52,63,82,60,54,68,67,59,47,52,50,28,30,52,64,32,24,41,87,37,44,74,46,78,41,66,45,39,73,46,73,50,77,90,71,36,88,69,27,28,35,44,25,32,41,38,32,31,39,40,78,86,45,71,70,48,72,66,58,51,48,52,32,49,50,39,8,50,49,38,26,26,73,74,60,62,38,39,76,62,128